Protein 9E2B (pdb70)

Organism: NCBI:txid1635258

Nearest PDB structures (foldseek):
  9e2b-assembly1_B  TM=1.003E+00  e=1.332E-58  Desulfonauticus sp. 38_4375
  5t0w-assembly4_D  TM=9.380E-01  e=1.691E-33  synthetic construct
  3k4u-assembly1_A  TM=9.313E-01  e=1.328E-29  Wolinella succinogenes
  6wup-assembly1_A  TM=8.929E-01  e=2.607E-25  synthetic construct
  5jos-assembly1_A  TM=6.135E-01  e=5.191E-28  synthetic construct

Secondary structure (DSSP, 8-state):
--HHHHHHHHT-HHHHHHHHTEEEEEE--BTTTBEE-TTS-EESHHHHHHHHHHHHHT-EEEEEE--GGGHHHHHHTTS-SEE-S-PBP-TTGGGTSEE-S-SEEE-EEEEEETTTTTT--SGGGG-STT-EEEEETTSHHHHHHHHH-TTSEEEEES-HHHHHHHHHTTSSSEEEEETTHHHHHHHH-TTTEE-SS-S-S--EEE--EE-SS-HHHHHHHHHHHHHHHHHTHHHHHHHHHHH--TTGGG--/--HHHHHHHHT-HHHHHHHHTEEEEEE--BTTTBEE-TTS-EESHHHHHHHHHHHHHT-EEEEEE--GGGHHHHHHTTS-SEE-S-PBP-TTGGGTSEE-S-SEEE-EEEEEETTTTTT--SGGGG-STT-EEEEETTSHHHHHHHHH-TTSEEEEESSHHHHHHHHHTTSSSEEEEETTHHHHHHHH-TTTEE-SS-S-S--EEE--EE-SS-HHHHHHHHHHHHHHHHHTHHHHHHHHHHH--TTGGG--/-HHHHTT--HHHHHHHTSHHHHHHHHTEEEEEE--BTTTBEE-TTS-EESHHHHHHHHHHHHHT-EEEEEE--GGGHHHHHHTTS-SEE-S-PBP-TTGGGTSEEPSPSEEE-EEEEEETTTTTT--SGGGG-STT-EEEEETTSHHHHHHHHH-TTSEEEEES-HHHHHHHHHTTSSSEEEEETTHHHHHHHHSTTTEE-SS-S-S--EEE--EE-SS-HHHHHHHHHHHHHHHHTTHHHHHHHHHHH--TTGGGT-/---HHHHHHHHTSHHHHHHHHTEEEEEE--BTTTBEE-TTS-EESHHHHHHHHHHHHHT-EEEEEE--GGGHHHHHHTTS-SEE-S-PBP-TTGGGTSEE-S-SEEE-EEEEEETTTTTT--SHHHH-STT-EEEEETTSHHHHHHHHH-TTSEEEEES-HHHHHHHHHTTSSSEEEEETTHHHHHHHH-TTTEE--S-S-S--EEE--EE-SS-HHHHHHHHHHHHHHHHHTHHHHHHHHHHH--TTGGGT-/-HHHHHHHHT-HHHHHHHHTEEEEEE--BTTTBEE-TTS-EESHHHHHHHHHHHHHTSEEEEEE--GGGHHHHHHTTS-SEE-S-PBP-TTGGGTSEEPSPSEEE-EEEEEETTTTTT--SGGGG-STT-EEEEETTSHHHHHHHHH-TTSEEEEES-HHHHHHHHHTTSSSEEEEETTHHHHHHHH-TTTEE-SS-S-S--EEE--EE-SS-HHHHHHHHHHHHHHHHTTHHHHHHHHHHH--TTGGGT-/--HHHHHHHHTSHHHHHHHHTEEEEEE--BTTTBEE-TTS-EESHHHHHHHHHHHHHTSEEEEEE--GGGHHHHHHTTS-SEE-S-PBP-TTGGGTSEE-S-SEEE-EEEEEETTTTTT--SSGGG-STT-EEEEETTSHHHHHHHHH-TTSEEEEESSHHHHHHHHHTTSSSEEEEETTHHHHHHHH-TTTEE-SS-S-S--EEE--EE-SS-HHHHHHHHHHHHHHHHHTHHHHHHHHHHH--TTGGG-

Solvent-accessible surface area: 63000 Å² total

InterPro domains:
  IPR001320 Ionotropic glutamate receptor, C-terminal [SM00079] (45-265)
  IPR001638 Solute-binding protein family 3/N-terminal domain of MltF [PF00497] (44-264)
  IPR001638 Solute-binding protein family 3/N-terminal domain of MltF [SM00062] (43-258)

Sequence (1517 aa):
GKEVREKLVEESTLETILKRGVLKVGMSTFVPWAMKDKEGQLIGFEIDVAKRLARDMGVKVQFVPTKWSGIIPALLTGKFDIIIGGMSIRRPDRNLKVNFSIPYDYSGMSLVANKKLAQGFSRLEDFNKSEVLIAARLGTTAAKAAEKYFPRAQLKLFDDEAQAIQELLNGRVHAVVASAPLPAFKALEYPEQLFLPISGTFTKEPIGFAIRKGDPDFLNYLNSWIRVVEAEGWLREKHHYWFETKNWEHLLKGKEVREKLVEESTLETILKRGVLKVGMSTFVPWAMKDKEGQLIGFEIDVAKRLARDMGVKVQFVPTKWSGIIPALLTGKFDIIIGGMSIRPDRNLKVNFSIPYDYSGMSLVANKKLAQGFSRLEDFNKSEVLIAARLGTTAAKAAEKYFPRAQLKLFDDEAQAIQELLNGRVHAVVASAPLPAFKALEYPEQLFLPISGTFTKEPIGFAIRKGDPDFLNYLNSWIRVVEAEGWLREKHHYWFETKNWEHLLKENLYFQGKEVREKLVEESTLETILKRGVLKVGMSTFVPWAMKDKEGQLIGFEIDVAKRLARDMGVKVQFVPTKWSGIIPALLTGKFDIIIGGMSIRPDRNLKVNFSIPYDYSGMSLLVANKKLAQGFSRLEDFNKSEVLIAARLGTTAAKAAEKYFPRAQLKLFDDEAQAIQELLNGRVHAVVASAPLPAFKALEYPEQLFLPISGTFTKEPIGFAIRKGDPDFLNYLNSWIRVVEAEGWLREKHHYWFETKNWEHLLKQGKEVREKLVEESTLETILKRGVLKVGMSTFVPWAMKDKEGQLIGFEIDVAKRLARDMGVKVQFVPTKWSGIIPALLTGKFDIIIGGMSIRRPDRNLKVNFSIPYDYSGMSLVANKKLAQGFSRLEDFNKSEVLIAARRLGTTAAKAAEKYFPRAQLKLFDDEAQAIQELLNGRVHAVVASAPLPAFKALEYPEQLFLPISGTFTKEPIGFAIRKGDPDFLNYLNSWIRVVEAEGWLREKHHYWFETKNWEHLLKKEVREKLVEESTLETILKRGVLKVGMSTFVPWAMKDKEGQLIGFEIDVAKRLARDMGVKVQFVPTKWSGIIPALLTGKFDIIIGGMSIRPDRNLKVNFSIPYDYSGMSLVANKKLAQGFSRLEDFNKSEVLIAARLGTTAAKAAEKYFPRAQLKLFDDEAQAIQELLNGRVHAVVASAPLPAFKALEYPEEQLFLPISGTFTKEPIGFAIRKGDPDFLNYLNSWIRVVEAEGWLREKHHYWFETKNWEHLLKGKEVREKLVEESTLETILKRGVLKVGMSTFVPWAMKDKEGQLIGFEIDVAKRLARDMGVKVQFVPTKWSGIIPALLTGKFDIIIGGMSIRPDRNLKVNFSIPYDYSGMSLVANKKLAQGFSRLEDFNKSEVLIAARLGTTAAKAAEKYFPRAQLKLFDDEAQAIQELLNGRVHAVVASAPLPAFKALEYPEQLFLPISGTFTKEPIGFAIRKGDPDFLNYLNSWIRVVEAEGWLREKHHYWFETKNWEHLL

Radius of gyration: 37.03 Å; Cα contacts (8 Å, |Δi|>4): 3063; chains: 6; bounding box: 83×86×112 Å

B-factor: mean 33.88, std 12.27, range [14.97, 98.12]

Structure (mmCIF, N/CA/C/O backbone):
data_9E2B
#
_entry.id   9E2B
#
_cell.length_a   74.507
_cell.length_b   74.593
_cell.length_c   92.348
_cell.angle_alpha   98.21
_cell.angle_beta   91.24
_cell.angle_gamma   119.84
#
_symmetry.space_group_name_H-M   'P 1'
#
loop_
_entity.id
_entity.type
_entity.pdbx_description
1 polymer 'ABC-type transporter, periplasmic subunit family 3'
2 non-polymer TRYPTOPHAN
3 non-polymer 1,2-ETHANEDIOL
4 non-polymer DI(HYDROXYETHYL)ETHER
5 non-polymer 'ACETATE ION'
6 non-polymer 'TETRAETHYLENE GLYCOL'
7 water water
#
loop_
_atom_site.group_PDB
_atom_site.id
_atom_site.type_symbol
_atom_site.label_atom_id
_atom_site.label_alt_id
_atom_site.label_comp_id
_atom_site.label_asym_id
_atom_site.label_entity_id
_atom_site.label_seq_id
_atom_site.pdbx_PDB_ins_code
_atom_site.Cartn_x
_atom_site.Cartn_y
_atom_site.Cartn_z
_atom_site.occupancy
_atom_site.B_iso_or_equiv
_atom_site.auth_seq_id
_atom_site.auth_comp_id
_atom_site.auth_asym_id
_atom_site.auth_atom_id
_atom_site.pdbx_PDB_model_num
ATOM 1 N N . GLY A 1 19 ? 18.466 -28.106 -28.584 1.00 69.86 22 GLY A N 1
ATOM 2 C CA . GLY A 1 19 ? 18.059 -28.873 -27.423 1.00 66.83 22 GLY A CA 1
ATOM 3 C C . GLY A 1 19 ? 17.956 -28.055 -26.149 1.00 63.03 22 GLY A C 1
ATOM 4 O O . GLY A 1 19 ? 17.555 -28.573 -25.109 1.00 64.24 22 GLY A O 1
ATOM 5 N N . LYS A 1 20 ? 18.318 -26.770 -26.228 1.00 58.20 23 LYS A N 1
ATOM 6 C CA . LYS A 1 20 ? 18.271 -25.892 -25.063 1.00 58.23 23 LYS A CA 1
ATOM 7 C C . LYS A 1 20 ? 17.819 -24.474 -25.397 1.00 49.87 23 LYS A C 1
ATOM 8 O O . LYS A 1 20 ? 17.832 -23.614 -24.503 1.00 39.80 23 LYS A O 1
ATOM 14 N N . GLU A 1 21 ? 17.402 -24.208 -26.638 1.00 45.88 24 GLU A N 1
ATOM 15 C CA . GLU A 1 21 ? 17.226 -22.832 -27.092 1.00 45.46 24 GLU A CA 1
ATOM 16 C C . GLU A 1 21 ? 16.102 -22.133 -26.333 1.00 41.92 24 GLU A C 1
ATOM 17 O O . GLU A 1 21 ? 16.278 -21.009 -25.847 1.00 36.96 24 GLU A O 1
ATOM 23 N N . VAL A 1 22 ? 14.940 -22.784 -26.209 1.00 38.13 25 VAL A N 1
ATOM 24 C CA . VAL A 1 22 ? 13.790 -22.133 -25.586 1.00 38.05 25 VAL A CA 1
ATOM 25 C C . VAL A 1 22 ? 14.123 -21.730 -24.154 1.00 34.50 25 VAL A C 1
ATOM 26 O O . VAL A 1 22 ? 13.874 -20.593 -23.735 1.00 31.77 25 VAL A O 1
ATOM 30 N N . ARG A 1 23 ? 14.723 -22.648 -23.393 1.00 32.46 26 ARG A N 1
ATOM 31 C CA . ARG A 1 23 ? 15.052 -22.359 -22.000 1.00 30.22 26 ARG A CA 1
ATOM 32 C C . ARG A 1 23 ? 16.025 -21.190 -21.891 1.00 29.98 26 ARG A C 1
ATOM 33 O O . ARG A 1 23 ? 15.827 -20.279 -21.076 1.00 29.32 26 ARG A O 1
ATOM 41 N N . GLU A 1 24 ? 17.088 -21.200 -22.701 1.00 32.06 27 GLU A N 1
ATOM 42 C CA . GLU A 1 24 ? 18.055 -20.107 -22.655 1.00 31.86 27 GLU A CA 1
ATOM 43 C C . GLU A 1 24 ? 17.402 -18.778 -23.008 1.00 33.40 27 GLU A C 1
ATOM 44 O O . GLU A 1 24 ? 17.761 -17.735 -22.451 1.00 29.87 27 GLU A O 1
ATOM 50 N N . LYS A 1 25 ? 16.437 -18.794 -23.927 1.00 31.71 28 LYS A N 1
ATOM 51 C CA . LYS A 1 25 ? 15.836 -17.539 -24.363 1.00 30.40 28 LYS A CA 1
ATOM 52 C C . LYS A 1 25 ? 14.935 -16.969 -23.266 1.00 34.00 28 LYS A C 1
ATOM 53 O O . LYS A 1 25 ? 14.869 -15.748 -23.077 1.00 33.38 28 LYS A O 1
ATOM 59 N N . LEU A 1 26 ? 14.240 -17.848 -22.530 1.00 28.41 29 LEU A N 1
ATOM 60 C CA . LEU A 1 26 ? 13.441 -17.423 -21.377 1.00 28.18 29 LEU A CA 1
ATOM 61 C C . LEU A 1 26 ? 14.302 -16.747 -20.318 1.00 25.72 29 LEU A C 1
ATOM 62 O O . LEU A 1 26 ? 13.896 -15.738 -19.728 1.00 25.14 29 LEU A O 1
ATOM 67 N N . VAL A 1 27 ? 15.465 -17.329 -20.019 1.00 25.04 30 VAL A N 1
ATOM 68 C CA . VAL A 1 27 ? 16.378 -16.728 -19.051 1.00 27.16 30 VAL A CA 1
ATOM 69 C C . VAL A 1 27 ? 16.785 -15.330 -19.502 1.00 26.90 30 VAL A C 1
ATOM 70 O O . VAL A 1 27 ? 16.749 -14.365 -18.722 1.00 29.53 30 VAL A O 1
ATOM 74 N N . GLU A 1 28 ? 17.177 -15.204 -20.776 1.00 25.32 31 GLU A N 1
ATOM 75 C CA . GLU A 1 28 ? 17.656 -13.931 -21.305 1.00 28.85 31 GLU A CA 1
ATOM 76 C C . GLU A 1 28 ? 16.582 -12.858 -21.249 1.00 30.99 31 GLU A C 1
ATOM 77 O O . GLU A 1 28 ? 16.895 -11.676 -21.064 1.00 31.28 31 GLU A O 1
ATOM 83 N N . GLU A 1 29 ? 15.321 -13.241 -21.423 1.00 25.74 32 GLU A N 1
ATOM 84 C CA . GLU A 1 29 ? 14.237 -12.277 -21.529 1.00 29.15 32 GLU A CA 1
ATOM 85 C C . GLU A 1 29 ? 13.639 -11.903 -20.183 1.00 27.27 32 GLU A C 1
ATOM 86 O O . GLU A 1 29 ? 12.657 -11.156 -20.146 1.00 27.45 32 GLU A O 1
ATOM 92 N N . SER A 1 30 ? 14.198 -12.400 -19.085 1.00 22.61 33 SER A N 1
ATOM 93 C CA . SER A 1 30 ? 13.695 -12.029 -17.771 1.00 26.90 33 SER A CA 1
ATOM 94 C C . SER A 1 30 ? 13.887 -10.536 -17.534 1.00 24.45 33 SER A C 1
ATOM 95 O O . SER A 1 30 ? 14.884 -9.945 -17.955 1.00 26.92 33 SER A O 1
ATOM 98 N N . THR A 1 31 ? 12.909 -9.921 -16.868 1.00 23.86 34 THR A N 1
ATOM 99 C CA . THR A 1 31 ? 13.070 -8.531 -16.464 1.00 27.61 34 THR A CA 1
ATOM 100 C C . THR A 1 31 ? 14.212 -8.376 -15.465 1.00 25.23 34 THR A C 1
ATOM 101 O O . THR A 1 31 ? 14.805 -7.300 -15.377 1.00 23.33 34 THR A O 1
ATOM 105 N N . LEU A 1 32 ? 14.573 -9.437 -14.736 1.00 24.14 35 LEU A N 1
ATOM 106 C CA . LEU A 1 32 ? 15.765 -9.351 -13.900 1.00 23.75 35 LEU A CA 1
ATOM 107 C C . LEU A 1 32 ? 16.998 -9.035 -14.741 1.00 23.95 35 LEU A C 1
ATOM 108 O O . LEU A 1 32 ? 17.863 -8.255 -14.324 1.00 23.56 35 LEU A O 1
ATOM 113 N N . GLU A 1 33 ? 17.084 -9.602 -15.947 1.00 21.75 36 GLU A N 1
ATOM 114 C CA . GLU A 1 33 ? 18.235 -9.318 -16.793 1.00 29.01 36 GLU A CA 1
ATOM 115 C C . GLU A 1 33 ? 18.156 -7.914 -17.383 1.00 29.25 36 GLU A C 1
ATOM 116 O O . GLU A 1 33 ? 19.190 -7.261 -17.560 1.00 27.19 36 GLU A O 1
ATOM 122 N N . THR A 1 34 ? 16.946 -7.440 -17.692 1.00 25.33 37 THR A N 1
ATOM 123 C CA . THR A 1 34 ? 16.763 -6.046 -18.103 1.00 27.12 37 THR A CA 1
ATOM 124 C C . THR A 1 34 ? 17.285 -5.085 -17.038 1.00 28.71 37 THR A C 1
ATOM 125 O O . THR A 1 34 ? 17.990 -4.114 -17.349 1.00 28.20 37 THR A O 1
ATOM 129 N N . ILE A 1 35 ? 16.949 -5.344 -15.773 1.00 25.17 38 ILE A N 1
ATOM 130 C CA . ILE A 1 35 ? 17.398 -4.484 -14.679 1.00 27.66 38 ILE A CA 1
ATOM 131 C C . ILE A 1 35 ? 18.917 -4.506 -14.571 1.00 29.82 38 ILE A C 1
ATOM 132 O O . ILE A 1 35 ? 19.566 -3.458 -14.451 1.00 27.91 38 ILE A O 1
ATOM 137 N N . LEU A 1 36 ? 19.503 -5.706 -14.595 1.00 22.66 39 LEU A N 1
ATOM 138 C CA . LEU A 1 36 ? 20.946 -5.831 -14.417 1.00 31.56 39 LEU A CA 1
ATOM 139 C C . LEU A 1 36 ? 21.702 -5.142 -15.546 1.00 30.02 39 LEU A C 1
ATOM 140 O O . LEU A 1 36 ? 22.741 -4.512 -15.313 1.00 30.68 39 LEU A O 1
ATOM 145 N N . LYS A 1 37 ? 21.184 -5.231 -16.774 1.00 30.24 40 LYS A N 1
ATOM 146 C CA . LYS A 1 37 ? 21.844 -4.566 -17.892 1.00 32.26 40 LYS A CA 1
ATOM 147 C C . LYS A 1 37 ? 21.719 -3.051 -17.781 1.00 33.90 40 LYS A C 1
ATOM 148 O O . LYS A 1 37 ? 22.677 -2.324 -18.068 1.00 29.29 40 LYS A O 1
ATOM 154 N N . ARG A 1 38 ? 20.545 -2.560 -17.369 1.00 32.62 41 ARG A N 1
ATOM 155 C CA . ARG A 1 38 ? 20.355 -1.121 -17.195 1.00 30.52 41 ARG A CA 1
ATOM 156 C C . ARG A 1 38 ? 21.192 -0.571 -16.046 1.00 30.33 41 ARG A C 1
ATOM 157 O O . ARG A 1 38 ? 21.599 0.594 -16.083 1.00 30.75 41 ARG A O 1
ATOM 165 N N . GLY A 1 39 ? 21.439 -1.375 -15.015 1.00 32.33 42 GLY A N 1
ATOM 166 C CA . GLY A 1 39 ? 22.084 -0.896 -13.809 1.00 27.18 42 GLY A CA 1
ATOM 167 C C . GLY A 1 39 ? 21.177 -0.176 -12.833 1.00 27.02 42 GLY A C 1
ATOM 168 O O . GLY A 1 39 ? 21.675 0.413 -11.865 1.00 27.15 42 GLY A O 1
ATOM 169 N N . VAL A 1 40 ? 19.865 -0.183 -13.062 1.00 25.35 43 VAL A N 1
ATOM 170 C CA . VAL A 1 40 ? 18.924 0.590 -12.251 1.00 24.38 43 VAL A CA 1
ATOM 171 C C . VAL A 1 40 ? 17.619 -0.189 -12.160 1.00 27.94 43 VAL A C 1
ATOM 172 O O . VAL A 1 40 ? 17.088 -0.646 -13.177 1.00 25.28 43 VAL A O 1
ATOM 176 N N . LEU A 1 41 ? 17.106 -0.334 -10.942 1.00 22.61 44 LEU A N 1
ATOM 177 C CA . LEU A 1 41 ? 15.777 -0.891 -10.697 1.00 22.72 44 LEU A CA 1
ATOM 178 C C . LEU A 1 41 ? 14.755 0.239 -10.706 1.00 23.61 44 LEU A C 1
ATOM 179 O O . LEU A 1 41 ? 14.866 1.174 -9.906 1.00 21.22 44 LEU A O 1
ATOM 184 N N . LYS A 1 42 ? 13.767 0.156 -11.598 1.00 21.31 45 LYS A N 1
ATOM 185 C CA . LYS A 1 42 ? 12.712 1.167 -11.692 1.00 21.89 45 LYS A CA 1
ATOM 186 C C . LYS A 1 42 ? 11.471 0.673 -10.955 1.00 24.36 45 LYS A C 1
ATOM 187 O O . LYS A 1 42 ? 10.947 -0.408 -11.266 1.00 23.90 45 LYS A O 1
ATOM 193 N N . VAL A 1 43 ? 11.008 1.464 -9.984 1.00 21.45 46 VAL A N 1
ATOM 194 C CA . VAL A 1 43 ? 10.014 1.038 -8.994 1.00 22.78 46 VAL A CA 1
ATOM 195 C C . VAL A 1 43 ? 8.796 1.947 -9.074 1.00 24.33 46 VAL A C 1
ATOM 196 O O . VAL A 1 43 ? 8.903 3.152 -8.811 1.00 23.32 46 VAL A O 1
ATOM 200 N N . GLY A 1 44 ? 7.653 1.335 -9.373 1.00 23.34 47 GLY A N 1
ATOM 201 C CA . GLY A 1 44 ? 6.383 2.072 -9.349 1.00 19.65 47 GLY A CA 1
ATOM 202 C C . GLY A 1 44 ? 5.754 2.073 -7.965 1.00 25.16 47 GLY A C 1
ATOM 203 O O . GLY A 1 44 ? 5.754 1.026 -7.296 1.00 21.22 47 GLY A O 1
ATOM 204 N N . MET A 1 45 ? 5.262 3.232 -7.548 1.00 20.65 48 MET A N 1
ATOM 205 C CA . MET A 1 45 ? 4.610 3.355 -6.227 1.00 24.71 48 MET A CA 1
ATOM 206 C C . MET A 1 45 ? 3.648 4.553 -6.209 1.00 25.44 48 MET A C 1
ATOM 207 O O . MET A 1 45 ? 3.583 5.275 -7.197 1.00 25.72 48 MET A O 1
ATOM 212 N N . SER A 1 46 ? 2.927 4.713 -5.110 1.00 18.71 49 SER A N 1
ATOM 213 C CA . SER A 1 46 ? 1.970 5.831 -4.956 1.00 22.53 49 SER A CA 1
ATOM 214 C C . SER A 1 46 ? 2.011 6.315 -3.499 1.00 25.14 49 SER A C 1
ATOM 215 O O . SER A 1 46 ? 2.579 5.613 -2.669 1.00 21.97 49 SER A O 1
ATOM 218 N N . THR A 1 47 ? 1.437 7.479 -3.204 1.00 21.61 50 THR A N 1
ATOM 219 C CA . THR A 1 47 ? 1.529 8.062 -1.863 1.00 22.75 50 THR A CA 1
ATOM 220 C C . THR A 1 47 ? 0.473 7.489 -0.918 1.00 21.14 50 THR A C 1
ATOM 221 O O . THR A 1 47 ? -0.731 7.688 -1.123 1.00 22.60 50 THR A O 1
ATOM 225 N N . PHE A 1 48 ? 0.939 6.792 0.122 1.00 22.95 51 PHE A N 1
ATOM 226 C CA . PHE A 1 48 ? 0.149 6.333 1.269 1.00 22.09 51 PHE A CA 1
ATOM 227 C C . PHE A 1 48 ? 1.025 6.536 2.496 1.00 23.58 51 PHE A C 1
ATOM 228 O O . PHE A 1 48 ? 2.104 5.942 2.568 1.00 19.22 51 PHE A O 1
ATOM 236 N N . VAL A 1 49 ? 0.573 7.320 3.473 1.00 21.09 52 VAL A N 1
ATOM 237 C CA . VAL A 1 49 ? 1.412 7.555 4.655 1.00 20.23 52 VAL A CA 1
ATOM 238 C C . VAL A 1 49 ? 1.130 6.485 5.707 1.00 23.00 52 VAL A C 1
ATOM 239 O O . VAL A 1 49 ? -0.037 6.277 6.064 1.00 21.19 52 VAL A O 1
ATOM 243 N N . PRO A 1 50 ? 2.152 5.795 6.261 1.00 20.43 53 PRO A N 1
ATOM 244 C CA . PRO A 1 50 ? 3.593 5.940 6.044 1.00 20.72 53 PRO A CA 1
ATOM 245 C C . PRO A 1 50 ? 4.202 4.830 5.177 1.00 21.15 53 PRO A C 1
ATOM 246 O O . PRO A 1 50 ? 5.332 4.422 5.438 1.00 20.52 53 PRO A O 1
ATOM 250 N N . TRP A 1 51 ? 3.475 4.323 4.174 1.00 20.32 54 TRP A N 1
ATOM 251 C CA . TRP A 1 51 ? 4.054 3.378 3.215 1.00 21.20 54 TRP A CA 1
ATOM 252 C C . TRP A 1 51 ? 5.056 4.070 2.287 1.00 20.77 54 TRP A C 1
ATOM 253 O O . TRP A 1 51 ? 6.188 3.602 2.115 1.00 20.40 54 TRP A O 1
ATOM 264 N N . ALA A 1 52 ? 4.637 5.189 1.704 1.00 19.90 55 ALA A N 1
ATOM 265 C CA . ALA A 1 52 ? 5.495 5.947 0.769 1.00 19.50 55 ALA A CA 1
ATOM 266 C C . ALA A 1 52 ? 5.012 7.398 0.702 1.00 21.97 55 ALA A C 1
ATOM 267 O O . ALA A 1 52 ? 3.825 7.611 0.452 1.00 23.53 55 ALA A O 1
ATOM 269 N N . MET A 1 53 ? 5.926 8.338 0.915 1.00 21.30 56 MET A N 1
ATOM 270 C CA . MET A 1 53 ? 5.536 9.767 0.913 1.00 21.05 56 MET A CA 1
ATOM 271 C C . MET A 1 53 ? 6.768 10.669 0.775 1.00 20.38 56 MET A C 1
ATOM 272 O O . MET A 1 53 ? 7.854 10.256 1.188 1.00 21.31 56 MET A O 1
ATOM 277 N N . LYS A 1 54 ? 6.569 11.849 0.193 1.00 21.86 57 LYS A N 1
ATOM 278 C CA . LYS A 1 54 ? 7.668 12.834 0.065 1.00 25.85 57 LYS A CA 1
ATOM 279 C C . LYS A 1 54 ? 7.776 13.604 1.379 1.00 30.11 57 LYS A C 1
ATOM 280 O O . LYS A 1 54 ? 6.757 14.094 1.863 1.00 28.70 57 LYS A O 1
ATOM 286 N N . ASP A 1 55 ? 8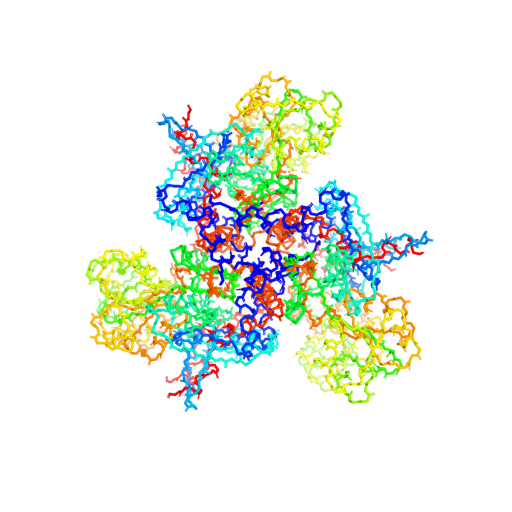.995 13.712 1.891 1.00 24.29 58 ASP A N 1
ATOM 287 C CA . ASP A 1 55 ? 9.212 14.399 3.178 1.00 26.09 58 ASP A CA 1
ATOM 288 C C . ASP A 1 55 ? 9.541 15.877 2.932 1.00 26.58 58 ASP A C 1
ATOM 289 O O . ASP A 1 55 ? 9.520 16.304 1.788 1.00 24.70 58 ASP A O 1
ATOM 294 N N . LYS A 1 56 ? 9.884 16.589 3.990 1.00 26.27 59 LYS A N 1
ATOM 295 C CA . LYS A 1 56 ? 10.163 18.044 3.903 1.00 26.08 59 LYS A CA 1
ATOM 296 C C . LYS A 1 56 ? 11.387 18.332 3.021 1.00 33.01 59 LYS A C 1
ATOM 297 O O . LYS A 1 56 ? 11.428 19.412 2.431 1.00 30.01 59 LYS A O 1
ATOM 303 N N . GLU A 1 57 ? 12.357 17.418 2.967 1.00 24.64 60 GLU A N 1
ATOM 304 C CA . GLU A 1 57 ? 13.550 17.596 2.102 1.00 27.65 60 GLU A CA 1
ATOM 305 C C . GLU A 1 57 ? 13.203 17.261 0.652 1.00 27.75 60 GLU A C 1
ATOM 306 O O . GLU A 1 57 ? 14.078 17.399 -0.191 1.00 32.22 60 GLU A O 1
ATOM 312 N N . GLY A 1 58 ? 11.968 16.844 0.392 1.00 26.58 61 GLY A N 1
ATOM 313 C CA . GLY A 1 58 ? 11.532 16.541 -0.979 1.00 31.11 61 GLY A CA 1
ATOM 314 C C . GLY A 1 58 ? 11.913 15.146 -1.434 1.00 28.14 61 GLY A C 1
ATOM 315 O O . GLY A 1 58 ? 11.789 14.865 -2.628 1.00 27.50 61 GLY A O 1
ATOM 316 N N . GLN A 1 59 ? 12.361 14.312 -0.499 1.00 25.92 62 GLN A N 1
ATOM 317 C CA . GLN A 1 59 ? 12.725 12.946 -0.849 1.00 25.27 62 GLN A CA 1
ATOM 318 C C . GLN A 1 59 ? 11.644 11.970 -0.406 1.00 26.75 62 GLN A C 1
ATOM 319 O O . GLN A 1 59 ? 10.962 12.181 0.601 1.00 23.04 62 GLN A O 1
ATOM 325 N N . LEU A 1 60 ? 11.518 10.878 -1.155 1.00 23.59 63 LEU A N 1
ATOM 326 C CA . LEU A 1 60 ? 10.593 9.817 -0.780 1.00 25.33 63 LEU A CA 1
ATOM 327 C C . LEU A 1 60 ? 11.132 9.041 0.415 1.00 21.92 63 LEU A C 1
ATOM 328 O O . LEU A 1 60 ? 12.320 8.703 0.470 1.00 25.01 63 LEU A O 1
ATOM 333 N N . ILE A 1 61 ? 10.256 8.775 1.379 1.00 19.31 64 ILE A N 1
ATOM 334 C CA . ILE A 1 61 ? 10.549 7.933 2.537 1.00 19.08 64 ILE A CA 1
ATOM 335 C C . ILE A 1 61 ? 9.347 7.018 2.760 1.00 20.59 64 ILE A C 1
ATOM 336 O O . ILE A 1 61 ? 8.284 7.196 2.162 1.00 19.23 64 ILE A O 1
ATOM 341 N N . GLY A 1 62 ? 9.520 6.027 3.629 1.00 19.95 65 GLY A N 1
ATOM 342 C CA . GLY A 1 62 ? 8.440 5.147 4.036 1.00 18.78 65 GLY A CA 1
ATOM 343 C C . GLY A 1 62 ? 8.864 3.686 4.000 1.00 18.54 65 GLY A C 1
ATOM 344 O O . GLY A 1 62 ? 9.929 3.330 3.514 1.00 18.01 65 GLY A O 1
ATOM 345 N N . PHE A 1 63 ? 7.991 2.839 4.549 1.00 18.76 66 PHE A N 1
ATOM 346 C CA . PHE A 1 63 ? 8.264 1.399 4.591 1.00 18.51 66 PHE A CA 1
ATOM 347 C C . PHE A 1 63 ? 8.564 0.838 3.194 1.00 21.07 66 PHE A C 1
ATOM 348 O O . PHE A 1 63 ? 9.544 0.103 2.995 1.00 19.19 66 PHE A O 1
ATOM 356 N N . GLU A 1 64 ? 7.721 1.171 2.213 1.00 19.85 67 GLU A N 1
ATOM 357 C CA . GLU A 1 64 ? 7.889 0.635 0.864 1.00 20.97 67 GLU A CA 1
ATOM 358 C C . GLU A 1 64 ? 9.147 1.177 0.203 1.00 24.92 67 GLU A C 1
ATOM 359 O O . GLU A 1 64 ? 9.759 0.495 -0.632 1.00 19.34 67 GLU A O 1
ATOM 365 N N . ILE A 1 65 ? 9.547 2.395 0.570 1.00 20.57 68 ILE A N 1
ATOM 366 C CA . ILE A 1 65 ? 10.778 2.967 0.048 1.00 17.77 68 ILE A CA 1
ATOM 367 C C . ILE A 1 65 ? 11.989 2.251 0.638 1.00 18.69 68 ILE A C 1
ATOM 368 O O . ILE A 1 65 ? 12.973 1.996 -0.064 1.00 20.55 68 ILE A O 1
ATOM 373 N N . ASP A 1 66 ? 11.943 1.924 1.935 1.00 16.93 69 ASP A N 1
ATOM 374 C CA . ASP A 1 66 ? 13.043 1.190 2.554 1.00 18.11 69 ASP A CA 1
ATOM 375 C C . ASP A 1 66 ? 13.181 -0.202 1.945 1.00 18.59 69 ASP A C 1
ATOM 376 O O . ASP A 1 66 ? 14.298 -0.681 1.716 1.00 18.70 69 ASP A O 1
ATOM 381 N N . VAL A 1 67 ? 12.052 -0.864 1.692 1.00 20.03 70 VAL A N 1
ATOM 382 C CA . VAL A 1 67 ? 12.075 -2.193 1.071 1.00 18.77 70 VAL A CA 1
ATOM 383 C C . VAL A 1 67 ? 12.706 -2.118 -0.311 1.00 20.98 70 VAL A C 1
ATOM 384 O O . VAL A 1 67 ? 13.607 -2.901 -0.649 1.00 19.51 70 VAL A O 1
ATOM 388 N N . ALA A 1 68 ? 12.244 -1.169 -1.132 1.00 15.90 71 ALA A N 1
ATOM 389 C CA . ALA A 1 68 ? 12.760 -1.058 -2.493 1.00 18.79 71 ALA A CA 1
ATOM 390 C C . ALA A 1 68 ? 14.238 -0.686 -2.505 1.00 20.00 71 ALA A C 1
ATOM 391 O O . ALA A 1 68 ? 15.003 -1.223 -3.315 1.00 18.26 71 ALA A O 1
ATOM 393 N N . LYS A 1 69 ? 14.659 0.236 -1.624 1.00 18.67 72 LYS A N 1
ATOM 394 C CA . LYS A 1 69 ? 16.060 0.652 -1.596 1.00 22.09 72 LYS A CA 1
ATOM 395 C C . LYS A 1 69 ? 16.973 -0.499 -1.193 1.00 20.19 72 LYS A C 1
ATOM 396 O O . LYS A 1 69 ? 18.076 -0.642 -1.736 1.00 21.97 72 LYS A O 1
ATOM 402 N N . ARG A 1 70 ? 16.544 -1.328 -0.236 1.00 19.29 73 ARG A N 1
ATOM 403 C CA . ARG A 1 70 ? 17.390 -2.456 0.137 1.00 19.91 73 ARG A CA 1
ATOM 404 C C . ARG A 1 70 ? 17.446 -3.496 -0.977 1.00 19.30 73 ARG A C 1
ATOM 405 O O . ARG A 1 70 ? 18.517 -4.047 -1.262 1.00 20.66 73 ARG A O 1
ATOM 413 N N . LEU A 1 71 ? 16.299 -3.802 -1.594 1.00 18.61 74 LEU A N 1
ATOM 414 C CA . LEU A 1 71 ? 16.299 -4.756 -2.702 1.00 22.96 74 LEU A CA 1
ATOM 415 C C . LEU A 1 71 ? 17.266 -4.315 -3.795 1.00 24.32 74 LEU A C 1
ATOM 416 O O . LEU A 1 71 ? 18.097 -5.100 -4.259 1.00 19.43 74 LEU A O 1
ATOM 421 N N . ALA A 1 72 ? 17.187 -3.048 -4.203 1.00 21.41 75 ALA A N 1
ATOM 422 C CA . ALA A 1 72 ? 18.105 -2.541 -5.221 1.00 22.51 75 ALA A CA 1
ATOM 423 C C . ALA A 1 72 ? 19.560 -2.709 -4.787 1.00 23.56 75 ALA A C 1
ATOM 424 O O . ALA A 1 72 ? 20.405 -3.168 -5.566 1.00 22.80 75 ALA A O 1
ATOM 426 N N . ARG A 1 73 ? 19.867 -2.344 -3.538 1.00 21.75 76 ARG A N 1
ATOM 427 C CA . ARG A 1 73 ? 21.233 -2.456 -3.035 1.00 26.09 76 ARG A CA 1
ATOM 428 C C . ARG A 1 73 ? 21.713 -3.904 -3.046 1.00 24.70 76 ARG A C 1
ATOM 429 O O . ARG A 1 73 ? 22.847 -4.193 -3.453 1.00 21.86 76 ARG A O 1
ATOM 437 N N . ASP A 1 74 ? 20.867 -4.826 -2.580 1.00 22.01 77 ASP A N 1
ATOM 438 C CA . ASP A 1 74 ? 21.234 -6.239 -2.554 1.00 24.48 77 ASP A CA 1
ATOM 439 C C . ASP A 1 74 ? 21.355 -6.829 -3.959 1.00 20.61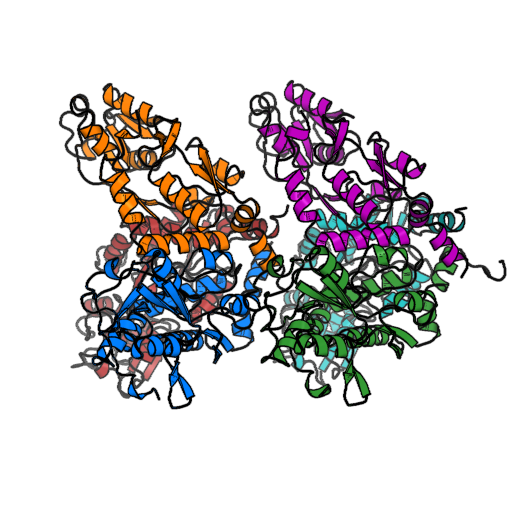 77 ASP A C 1
ATOM 440 O O . ASP A 1 74 ? 22.071 -7.821 -4.149 1.00 24.85 77 ASP A O 1
ATOM 445 N N . MET A 1 75 ? 20.635 -6.279 -4.945 1.00 18.63 78 MET A N 1
ATOM 446 C CA . MET A 1 75 ? 20.850 -6.670 -6.339 1.00 26.07 78 MET A CA 1
ATOM 447 C C . MET A 1 75 ? 22.079 -6.039 -6.966 1.00 26.15 78 MET A C 1
ATOM 448 O O . MET A 1 75 ? 22.476 -6.471 -8.056 1.00 30.04 78 MET A O 1
ATOM 453 N N . GLY A 1 76 ? 22.681 -5.041 -6.322 1.00 20.88 79 GLY A N 1
ATOM 454 C CA . GLY A 1 76 ? 23.819 -4.354 -6.900 1.00 22.97 79 GLY A CA 1
ATOM 455 C C . GLY A 1 76 ? 23.486 -3.307 -7.940 1.00 27.86 79 GLY A C 1
ATOM 456 O O . GLY A 1 76 ? 24.324 -3.020 -8.806 1.00 26.76 79 GLY A O 1
ATOM 457 N N . VAL A 1 77 ? 22.293 -2.704 -7.879 1.00 27.85 80 VAL A N 1
ATOM 458 C CA . VAL A 1 77 ? 21.898 -1.679 -8.838 1.00 22.46 80 VAL A CA 1
ATOM 459 C C . VAL A 1 77 ? 21.441 -0.423 -8.098 1.00 26.88 80 VAL A C 1
ATOM 460 O O . VAL A 1 77 ? 21.214 -0.423 -6.886 1.00 24.43 80 VAL A O 1
ATOM 464 N N . LYS A 1 78 ? 21.337 0.668 -8.851 1.00 23.91 81 LYS A N 1
ATOM 465 C CA . LYS A 1 78 ? 20.697 1.870 -8.351 1.00 22.77 81 LYS A CA 1
ATOM 466 C C . LYS A 1 78 ? 19.184 1.689 -8.370 1.00 25.16 81 LYS A C 1
ATOM 467 O O . LYS A 1 78 ? 18.651 0.776 -9.007 1.00 26.81 81 LYS A O 1
ATOM 473 N N . VAL A 1 79 ? 18.484 2.581 -7.674 1.00 24.52 82 VAL A N 1
ATOM 474 C CA . VAL A 1 79 ? 17.026 2.567 -7.647 1.00 23.15 82 VAL A CA 1
ATOM 475 C C . VAL A 1 79 ? 16.512 3.881 -8.220 1.00 28.05 82 VAL A C 1
ATOM 476 O O . VAL A 1 79 ? 17.118 4.939 -8.019 1.00 25.99 82 VAL A O 1
ATOM 480 N N . GLN A 1 80 ? 15.403 3.800 -8.953 1.00 25.99 83 GLN A N 1
ATOM 481 C CA . GLN A 1 80 ? 14.702 4.967 -9.475 1.00 26.84 83 GLN A CA 1
ATOM 482 C C . GLN A 1 80 ? 13.214 4.788 -9.223 1.00 27.87 83 GLN A C 1
ATOM 483 O O . GLN A 1 80 ? 12.616 3.821 -9.702 1.00 25.69 83 GLN A O 1
ATOM 489 N N . PHE A 1 81 ? 12.618 5.721 -8.486 1.00 27.46 84 PHE A N 1
ATOM 490 C CA . PHE A 1 81 ? 11.199 5.657 -8.173 1.00 22.87 84 PHE A CA 1
ATOM 491 C C . PHE A 1 81 ? 10.380 6.374 -9.234 1.00 24.52 84 PHE A C 1
ATOM 492 O O . PHE A 1 81 ? 10.765 7.443 -9.722 1.00 24.95 84 PHE A O 1
ATOM 500 N N . VAL A 1 82 ? 9.261 5.758 -9.608 1.00 22.87 85 VAL A N 1
ATOM 501 C CA . VAL A 1 82 ? 8.362 6.308 -10.618 1.00 27.09 85 VAL A CA 1
ATOM 502 C C . VAL A 1 82 ? 7.000 6.510 -9.971 1.00 25.71 85 VAL A C 1
ATOM 503 O O . VAL A 1 82 ? 6.115 5.654 -10.116 1.00 21.66 85 VAL A O 1
ATOM 507 N N . PRO A 1 83 ? 6.793 7.604 -9.240 1.00 26.35 86 PRO A N 1
ATOM 508 C CA . PRO A 1 83 ? 5.477 7.840 -8.630 1.00 24.21 86 PRO A CA 1
ATOM 509 C C . PRO A 1 83 ? 4.388 7.843 -9.690 1.00 31.21 86 PRO A C 1
ATOM 510 O O . PRO A 1 83 ? 4.515 8.488 -10.736 1.00 24.51 86 PRO A O 1
ATOM 514 N N . THR A 1 84 ? 3.317 7.102 -9.416 1.00 23.31 87 THR A N 1
ATOM 515 C CA . THR A 1 84 ? 2.259 6.867 -10.382 1.00 25.47 87 THR A CA 1
ATOM 516 C C . THR A 1 84 ? 0.924 7.008 -9.674 1.00 31.03 87 THR A C 1
ATOM 517 O O . THR A 1 84 ? 0.820 6.759 -8.471 1.00 27.78 87 THR A O 1
ATOM 521 N N . LYS A 1 85 ? -0.089 7.428 -10.428 1.00 27.41 88 LYS A N 1
ATOM 522 C CA . LYS A 1 85 ? -1.455 7.468 -9.861 1.00 27.61 88 LYS A CA 1
ATOM 523 C C . LYS A 1 85 ? -1.853 6.027 -9.560 1.00 26.28 88 LYS A C 1
ATOM 524 O O . LYS A 1 85 ? -1.773 5.208 -10.459 1.00 26.59 88 LYS A O 1
ATOM 530 N N . TRP A 1 86 ? -2.300 5.764 -8.341 1.00 25.30 89 TRP A N 1
ATOM 531 C CA . TRP A 1 86 ? -2.581 4.372 -7.949 1.00 23.13 89 TRP A CA 1
ATOM 532 C C . TRP A 1 86 ? -3.566 3.698 -8.897 1.00 23.87 89 TRP A C 1
ATOM 533 O O . TRP A 1 86 ? -3.372 2.537 -9.277 1.00 27.10 89 TRP A O 1
ATOM 544 N N . SER A 1 87 ? -4.646 4.393 -9.277 1.00 23.15 90 SER A N 1
ATOM 545 C CA . SER A 1 87 ? -5.626 3.759 -10.151 1.00 26.06 90 SER A CA 1
ATOM 546 C C . SER A 1 87 ? -5.028 3.345 -11.490 1.00 29.08 90 SER A C 1
ATOM 547 O O . SER A 1 87 ? -5.621 2.518 -12.188 1.00 28.35 90 SER A O 1
ATOM 550 N N . GLY A 1 88 ? -3.876 3.894 -11.867 1.00 27.66 91 GLY A N 1
ATOM 551 C CA . GLY A 1 88 ? -3.247 3.511 -13.116 1.00 27.47 91 GLY A CA 1
ATOM 552 C C . GLY A 1 88 ? -1.917 2.806 -12.929 1.00 25.93 91 GLY A C 1
ATOM 553 O O . GLY A 1 88 ? -1.101 2.765 -13.850 1.00 26.62 91 GLY A O 1
ATOM 554 N N . ILE A 1 89 ? -1.678 2.239 -11.748 1.00 25.12 92 ILE A N 1
ATOM 555 C CA . ILE A 1 89 ? -0.359 1.658 -11.502 1.00 23.45 92 ILE A CA 1
ATOM 556 C C . ILE A 1 89 ? -0.187 0.317 -12.223 1.00 26.93 92 ILE A C 1
ATOM 557 O O . ILE A 1 89 ? 0.928 -0.029 -12.632 1.00 23.72 92 ILE A O 1
ATOM 562 N N . ILE A 1 90 ? -1.255 -0.453 -12.414 1.00 22.83 93 ILE A N 1
ATOM 563 C CA . ILE A 1 90 ? -1.090 -1.739 -13.097 1.00 24.74 93 ILE A CA 1
ATOM 564 C C . ILE A 1 90 ? -0.908 -1.498 -14.598 1.00 23.31 93 ILE A C 1
ATOM 565 O O . ILE A 1 90 ? 0.034 -2.053 -15.181 1.00 23.73 93 ILE A O 1
ATOM 570 N N . PRO A 1 91 ? -1.727 -0.670 -15.267 1.00 24.72 94 PRO A N 1
ATOM 571 C CA . PRO A 1 91 ? -1.401 -0.304 -16.661 1.00 26.44 94 PRO A CA 1
ATOM 572 C C . PRO A 1 91 ? 0.009 0.232 -16.860 1.00 29.34 94 PRO A C 1
ATOM 573 O O . PRO A 1 91 ? 0.628 -0.031 -17.902 1.00 26.56 94 PRO A O 1
ATOM 577 N N . ALA A 1 92 ? 0.539 0.977 -15.888 1.00 25.65 95 ALA A N 1
ATOM 578 C CA . ALA A 1 92 ? 1.895 1.494 -16.019 1.00 28.46 95 ALA A CA 1
ATOM 579 C C . ALA A 1 92 ? 2.924 0.372 -15.974 1.00 28.73 95 ALA A C 1
ATOM 580 O O . ALA A 1 92 ? 3.898 0.392 -16.734 1.00 26.13 95 ALA A O 1
ATOM 582 N N . LEU A 1 93 ? 2.730 -0.614 -15.091 1.00 23.38 96 LEU A N 1
ATOM 583 C CA . LEU A 1 93 ? 3.600 -1.790 -15.090 1.00 23.36 96 LEU A CA 1
ATOM 584 C C . LEU A 1 93 ? 3.514 -2.533 -16.423 1.00 26.93 96 LEU A C 1
ATOM 585 O O . LEU A 1 93 ? 4.537 -2.929 -17.005 1.00 24.72 96 LEU A O 1
ATOM 590 N N . LEU A 1 94 ? 2.292 -2.732 -16.925 1.00 24.10 97 LEU A N 1
ATOM 591 C CA . LEU A 1 94 ? 2.111 -3.514 -18.145 1.00 24.58 97 LEU A CA 1
ATOM 592 C C . LEU A 1 94 ? 2.739 -2.828 -19.357 1.00 31.28 97 LEU A C 1
ATOM 593 O O . LEU A 1 94 ? 3.262 -3.504 -20.252 1.00 31.02 97 LEU A O 1
ATOM 598 N N . THR A 1 95 ? 2.680 -1.496 -19.422 1.00 29.48 98 THR A N 1
ATOM 599 C CA . THR A 1 95 ? 3.282 -0.754 -20.527 1.00 26.69 98 THR A CA 1
ATOM 600 C C . THR A 1 95 ? 4.757 -0.438 -20.298 1.00 31.48 98 THR A C 1
ATOM 601 O O . THR A 1 95 ? 5.353 0.292 -21.097 1.00 31.01 98 THR A O 1
ATOM 605 N N . GLY A 1 96 ? 5.355 -0.953 -19.226 1.00 26.70 99 GLY A N 1
ATOM 606 C CA . GLY A 1 96 ? 6.790 -0.837 -19.066 1.00 31.42 99 GLY A CA 1
ATOM 607 C C . GLY A 1 96 ? 7.289 0.478 -18.518 1.00 30.93 99 GLY A C 1
ATOM 608 O O . GLY A 1 96 ? 8.442 0.838 -18.771 1.00 30.55 99 GLY A O 1
ATOM 609 N N . LYS A 1 97 ? 6.467 1.213 -17.763 1.00 27.06 100 LYS A N 1
ATOM 610 C CA . LYS A 1 97 ? 6.957 2.450 -17.160 1.00 28.69 100 LYS A CA 1
ATOM 611 C C . LYS A 1 97 ? 7.948 2.179 -16.036 1.00 30.79 100 LYS A C 1
ATOM 612 O O . LYS A 1 97 ? 8.690 3.090 -15.646 1.00 26.84 100 LYS A O 1
ATOM 618 N N . PHE A 1 98 ? 7.969 0.955 -15.510 1.00 27.35 101 PHE A N 1
ATOM 619 C CA . PHE A 1 98 ? 8.925 0.539 -14.491 1.00 22.25 101 PHE A CA 1
ATOM 620 C C . PHE A 1 98 ? 8.956 -0.988 -14.483 1.00 24.86 101 PHE A C 1
ATOM 621 O O . PHE A 1 98 ? 8.202 -1.645 -15.209 1.00 24.03 101 PHE A O 1
ATOM 629 N N . ASP A 1 99 ? 9.843 -1.551 -13.662 1.00 21.98 102 ASP A N 1
ATOM 630 C CA . ASP A 1 99 ? 10.057 -2.996 -13.643 1.00 25.00 102 ASP A CA 1
ATOM 631 C C . ASP A 1 99 ? 9.186 -3.733 -12.632 1.00 23.01 102 ASP A C 1
ATOM 632 O O . ASP A 1 99 ? 8.924 -4.933 -12.814 1.00 21.87 102 ASP A O 1
ATOM 637 N N . ILE A 1 100 ? 8.742 -3.057 -11.572 1.00 21.51 103 ILE A N 1
ATOM 638 C CA . ILE A 1 100 ? 8.158 -3.732 -10.414 1.00 16.45 103 ILE A CA 1
ATOM 639 C C . ILE A 1 100 ? 7.309 -2.723 -9.651 1.00 24.29 103 ILE A C 1
ATOM 640 O O . ILE A 1 100 ? 7.627 -1.534 -9.607 1.00 23.76 103 ILE A O 1
ATOM 645 N N . ILE A 1 101 ? 6.206 -3.197 -9.074 1.00 20.10 104 ILE A N 1
ATOM 646 C CA . ILE A 1 101 ? 5.415 -2.415 -8.134 1.00 21.10 104 ILE A CA 1
ATOM 647 C C . ILE A 1 101 ? 5.864 -2.792 -6.737 1.00 18.39 104 ILE A C 1
ATOM 648 O O . ILE A 1 101 ? 5.780 -3.960 -6.342 1.00 20.37 104 ILE A O 1
ATOM 653 N N . ILE A 1 102 ? 6.373 -1.808 -6.002 1.00 17.67 105 ILE A N 1
ATOM 654 C CA . ILE A 1 102 ? 6.656 -1.946 -4.582 1.00 17.70 105 ILE A CA 1
ATOM 655 C C . ILE A 1 102 ? 5.892 -0.819 -3.900 1.00 18.94 105 ILE A C 1
ATOM 656 O O . ILE A 1 102 ? 6.448 0.247 -3.621 1.00 19.01 105 ILE A O 1
ATOM 661 N N . GLY A 1 103 ? 4.599 -1.029 -3.678 1.00 19.32 106 GLY A N 1
ATOM 662 C CA . GLY A 1 103 ? 3.756 0.083 -3.275 1.00 16.89 106 GLY A CA 1
ATOM 663 C C . GLY A 1 103 ? 2.683 -0.308 -2.288 1.00 17.21 106 GLY A C 1
ATOM 664 O O . GLY A 1 103 ? 1.613 0.304 -2.255 1.00 20.86 106 GLY A O 1
ATOM 665 N N . GLY A 1 104 ? 2.966 -1.317 -1.470 1.00 17.54 107 GLY A N 1
ATOM 666 C CA . GLY A 1 104 ? 2.005 -1.830 -0.510 1.00 21.24 107 GLY A CA 1
ATOM 667 C C . GLY A 1 104 ? 0.791 -2.475 -1.141 1.00 23.02 107 GLY A C 1
ATOM 668 O O . GLY A 1 104 ? -0.315 -2.368 -0.593 1.00 19.69 107 GLY A O 1
ATOM 669 N N . MET A 1 105 ? 0.968 -3.141 -2.284 1.00 20.59 108 MET A N 1
ATOM 670 C CA . MET A 1 105 ? -0.151 -3.720 -3.023 1.00 20.26 108 MET A CA 1
ATOM 671 C C . MET A 1 105 ? -0.626 -5.028 -2.396 1.00 20.90 108 MET A C 1
ATOM 672 O O . MET A 1 105 ? 0.149 -5.985 -2.260 1.00 18.32 108 MET A O 1
ATOM 677 N N . SER A 1 106 ? -1.911 -5.082 -2.063 1.00 17.74 109 SER A N 1
ATOM 678 C CA . SER A 1 106 ? -2.524 -6.333 -1.633 1.00 16.07 109 SER A CA 1
ATOM 679 C C . SER A 1 106 ? -2.585 -7.328 -2.791 1.00 17.21 109 SER A C 1
ATOM 680 O O . SER A 1 106 ? -3.050 -7.002 -3.888 1.00 19.16 109 SER A O 1
ATOM 683 N N . ILE A 1 107 ? -2.091 -8.542 -2.543 1.00 17.03 110 ILE A N 1
ATOM 684 C CA . ILE A 1 107 ? -2.281 -9.650 -3.479 1.00 16.61 110 ILE A CA 1
ATOM 685 C C . ILE A 1 107 ? -3.775 -9.912 -3.616 1.00 17.70 110 ILE A C 1
ATOM 686 O O . ILE A 1 107 ? -4.481 -10.077 -2.612 1.00 19.83 110 ILE A O 1
ATOM 691 N N A ARG A 1 108 ? -4.270 -9.926 -4.859 0.51 19.26 111 ARG A N 1
ATOM 692 N N B ARG A 1 108 ? -4.276 -9.909 -4.852 0.49 19.30 111 ARG A N 1
ATOM 693 C CA A ARG A 1 108 ? -5.694 -10.092 -5.136 0.51 23.14 111 ARG A CA 1
ATOM 694 C CA B ARG A 1 108 ? -5.698 -10.108 -5.119 0.49 23.14 111 ARG A CA 1
ATOM 695 C C A ARG A 1 108 ? -5.894 -10.876 -6.422 0.51 21.45 111 ARG A C 1
ATOM 696 C C B ARG A 1 108 ? -5.877 -10.898 -6.404 0.49 21.44 111 ARG A C 1
ATOM 697 O O A ARG A 1 108 ? -5.134 -10.681 -7.383 0.51 19.06 111 ARG A O 1
ATOM 698 O O B ARG A 1 108 ? -5.100 -10.724 -7.351 0.49 19.08 111 ARG A O 1
ATOM 713 N N . PRO A 1 109 ? -6.922 -11.730 -6.488 1.00 22.15 112 PRO A N 1
ATOM 714 C CA . PRO A 1 109 ? -7.109 -12.544 -7.698 1.00 23.10 112 PRO A CA 1
ATOM 715 C C . PRO A 1 109 ? -7.570 -11.759 -8.917 1.00 26.26 112 PRO A C 1
ATOM 716 O O . PRO A 1 109 ? -7.310 -12.204 -10.040 1.00 24.47 112 PRO A O 1
ATOM 720 N N . ASP A 1 110 ? -8.231 -10.606 -8.763 1.00 22.43 113 ASP A N 1
ATOM 721 C CA . ASP A 1 110 ? -8.542 -9.840 -9.963 1.00 21.85 113 ASP A CA 1
ATOM 722 C C . ASP A 1 110 ? -7.278 -9.210 -10.544 1.00 24.13 113 ASP A C 1
ATOM 723 O O . ASP A 1 110 ? -7.042 -9.296 -11.753 1.00 24.64 113 ASP A O 1
ATOM 728 N N . ARG A 1 111 ? -6.420 -8.639 -9.696 1.00 22.59 114 ARG A N 1
ATOM 729 C CA . ARG A 1 111 ? -5.155 -8.093 -10.186 1.00 24.33 114 ARG A CA 1
ATOM 730 C C . ARG A 1 111 ? -4.270 -9.180 -10.799 1.00 20.84 114 ARG A C 1
ATOM 731 O O . ARG A 1 111 ? -3.585 -8.945 -11.804 1.00 21.77 114 ARG A O 1
ATOM 739 N N . ASN A 1 112 ? -4.253 -10.366 -10.190 1.00 22.84 115 ASN A N 1
ATOM 740 C CA . ASN A 1 112 ? -3.415 -11.491 -10.624 1.00 21.58 115 ASN A CA 1
ATOM 741 C C . ASN A 1 112 ? -3.783 -11.999 -12.018 1.00 26.30 115 ASN A C 1
ATOM 742 O O . ASN A 1 112 ? -3.017 -12.773 -12.610 1.00 23.50 115 ASN A O 1
ATOM 747 N N . LEU A 1 113 ? -4.947 -11.619 -12.547 1.00 21.34 116 LEU A N 1
ATOM 748 C CA . LEU A 1 113 ? -5.235 -11.929 -13.942 1.00 24.82 116 LEU A CA 1
ATOM 749 C C . LEU A 1 113 ? -4.219 -11.278 -14.876 1.00 28.56 116 LEU A C 1
ATOM 750 O O . LEU A 1 113 ? -3.896 -11.840 -15.929 1.00 24.49 116 LEU A O 1
ATOM 755 N N . LYS A 1 114 ? -3.693 -10.110 -14.498 1.00 27.33 117 LYS A N 1
ATOM 756 C CA . LYS A 1 114 ? -2.860 -9.277 -15.362 1.00 25.75 117 LYS A CA 1
ATOM 757 C C . LYS A 1 114 ? -1.387 -9.241 -14.967 1.00 27.34 117 LYS A C 1
ATOM 758 O O . LYS A 1 114 ? -0.538 -9.014 -15.833 1.00 28.86 117 LYS A O 1
ATOM 764 N N . VAL A 1 115 ? -1.066 -9.429 -13.684 1.00 23.74 118 VAL A N 1
ATOM 765 C CA . VAL A 1 115 ? 0.301 -9.376 -13.180 1.00 23.30 118 VAL A CA 1
ATOM 766 C C . VAL A 1 115 ? 0.527 -10.589 -12.281 1.00 22.06 118 VAL A C 1
ATOM 767 O O . VAL A 1 115 ? -0.419 -11.244 -11.835 1.00 22.69 118 VAL A O 1
ATOM 771 N N . ASN A 1 116 ? 1.805 -10.895 -12.025 1.00 20.12 119 ASN A N 1
ATOM 772 C CA . ASN A 1 116 ? 2.193 -11.913 -11.051 1.00 21.26 119 ASN A CA 1
ATOM 773 C C . ASN A 1 116 ? 2.648 -11.290 -9.735 1.00 19.34 119 ASN A C 1
ATOM 774 O O . ASN A 1 116 ? 3.168 -10.176 -9.704 1.00 20.75 119 ASN A O 1
ATOM 779 N N . PHE A 1 117 ? 2.448 -12.032 -8.642 1.00 20.52 120 PHE A N 1
ATOM 780 C CA . PHE A 1 117 ? 2.759 -11.557 -7.302 1.00 18.78 120 PHE A CA 1
ATOM 781 C C . PHE A 1 117 ? 3.854 -12.406 -6.667 1.00 17.94 120 PHE A C 1
ATOM 782 O O . PHE A 1 117 ? 3.902 -13.627 -6.856 1.00 19.58 120 PHE A O 1
ATOM 790 N N . SER A 1 118 ? 4.721 -11.741 -5.906 1.00 20.61 121 SER A N 1
ATOM 791 C CA . SER A 1 118 ? 5.670 -12.407 -5.037 1.00 17.36 121 SER A CA 1
ATOM 792 C C . SER A 1 118 ? 4.941 -13.037 -3.855 1.00 19.38 121 SER A C 1
ATOM 793 O O . SER A 1 118 ? 3.732 -12.863 -3.663 1.00 18.17 121 SER A O 1
ATOM 796 N N . ILE A 1 119 ? 5.698 -13.773 -3.049 1.00 16.84 122 ILE A N 1
ATOM 797 C CA . ILE A 1 119 ? 5.225 -14.191 -1.729 1.00 17.06 122 ILE A CA 1
ATOM 798 C C . ILE A 1 119 ? 5.061 -12.931 -0.885 1.00 19.38 122 ILE A C 1
ATOM 799 O O . ILE A 1 119 ? 5.646 -11.890 -1.222 1.00 19.38 122 ILE A O 1
ATOM 804 N N . PRO A 1 120 ? 4.290 -12.966 0.207 1.00 17.69 123 PRO A N 1
ATOM 805 C CA . PRO A 1 120 ? 4.073 -11.738 0.985 1.00 16.23 123 PRO A CA 1
ATOM 806 C C . PRO A 1 120 ? 5.341 -11.271 1.685 1.00 19.59 123 PRO A C 1
ATOM 807 O O . PRO A 1 120 ? 6.106 -12.071 2.237 1.00 19.61 123 PRO A O 1
ATOM 811 N N . TYR A 1 121 ? 5.561 -9.951 1.658 1.00 20.16 124 TYR A N 1
ATOM 812 C CA . TYR A 1 121 ? 6.599 -9.328 2.469 1.00 18.14 124 TYR A CA 1
ATOM 813 C C . TYR A 1 121 ? 6.021 -8.478 3.595 1.00 20.57 124 TYR A C 1
ATOM 814 O O . TYR A 1 121 ? 6.786 -7.945 4.404 1.00 22.29 124 TYR A O 1
ATOM 823 N N . ASP A 1 122 ? 4.694 -8.365 3.679 1.00 18.63 125 ASP A N 1
ATOM 824 C CA . ASP A 1 122 ? 4.020 -7.606 4.726 1.00 19.04 125 ASP A CA 1
ATOM 825 C C . ASP A 1 122 ? 2.571 -8.089 4.780 1.00 21.44 125 ASP A C 1
ATOM 826 O O . ASP A 1 122 ? 2.104 -8.810 3.892 1.00 17.92 125 ASP A O 1
ATOM 831 N N . TYR A 1 123 ? 1.867 -7.710 5.851 1.00 21.22 126 TYR A N 1
ATOM 832 C CA . TYR A 1 123 ? 0.430 -7.948 5.963 1.00 21.08 126 TYR A CA 1
ATOM 833 C C . TYR A 1 123 ? -0.213 -6.684 6.507 1.00 20.18 126 TYR A C 1
ATOM 834 O O . TYR A 1 123 ? 0.386 -5.987 7.328 1.00 22.80 126 TYR A O 1
ATOM 843 N N . SER A 1 124 ? -1.418 -6.386 6.034 1.00 20.61 127 SER A N 1
ATOM 844 C CA . SER A 1 124 ? -2.183 -5.242 6.514 1.00 19.76 127 SER A CA 1
ATOM 845 C C . SER A 1 124 ? -3.613 -5.687 6.804 1.00 23.33 127 SER A C 1
ATOM 846 O O . SER A 1 124 ? -4.017 -6.813 6.489 1.00 22.25 127 SER A O 1
ATOM 849 N N . GLY A 1 125 ? -4.378 -4.802 7.423 1.00 17.56 128 GLY A N 1
ATOM 850 C CA . GLY A 1 125 ? -5.776 -5.078 7.711 1.00 22.85 128 GLY A CA 1
ATOM 851 C C . GLY A 1 125 ? -6.543 -3.776 7.708 1.00 24.44 128 GLY A C 1
ATOM 852 O O . GLY A 1 125 ? -5.989 -2.717 8.007 1.00 23.41 128 GLY A O 1
ATOM 853 N N . MET A 1 126 ? -7.825 -3.856 7.371 1.00 21.89 129 MET A N 1
ATOM 854 C CA . MET A 1 126 ? -8.622 -2.652 7.151 1.00 22.07 129 MET A CA 1
ATOM 855 C C . MET A 1 126 ? -9.150 -2.131 8.487 1.00 23.26 129 MET A C 1
ATOM 856 O O . MET A 1 126 ? -9.468 -2.907 9.392 1.00 23.76 129 MET A O 1
ATOM 861 N N . SER A 1 127 ? -9.260 -0.804 8.608 1.00 21.92 130 SER A N 1
ATOM 862 C CA . SER A 1 127 ? -9.769 -0.189 9.835 1.00 19.96 130 SER A CA 1
ATOM 863 C C . SER A 1 127 ? -10.668 0.982 9.443 1.00 21.66 130 SER A C 1
ATOM 864 O O . SER A 1 127 ? -10.917 1.227 8.262 1.00 22.40 130 SER A O 1
ATOM 867 N N . LEU A 1 128 ? -11.175 1.710 10.433 1.00 24.00 131 LEU A N 1
ATOM 868 C CA . LEU A 1 128 ? -12.118 2.781 10.139 1.00 22.59 131 LEU A CA 1
ATOM 869 C C . LEU A 1 128 ? -11.964 3.881 11.177 1.00 23.93 131 LEU A C 1
ATOM 870 O O . LEU A 1 128 ? -11.870 3.601 12.372 1.00 28.87 131 LEU A O 1
ATOM 875 N N . VAL A 1 129 ? -11.977 5.133 10.723 1.00 22.47 132 VAL A N 1
ATOM 876 C CA . VAL A 1 129 ? -11.934 6.293 11.609 1.00 21.73 132 VAL A CA 1
ATOM 877 C C . VAL A 1 129 ? -13.147 7.154 11.295 1.00 24.94 132 VAL A C 1
ATOM 878 O O . VAL A 1 129 ? -13.536 7.286 10.129 1.00 23.41 132 VAL A O 1
ATOM 882 N N . ALA A 1 130 ? -13.749 7.732 12.334 1.00 23.11 133 ALA A N 1
ATOM 883 C CA . ALA A 1 130 ? -15.076 8.317 12.225 1.00 27.00 133 ALA A CA 1
ATOM 884 C C . ALA A 1 130 ? -15.072 9.748 12.737 1.00 26.11 133 ALA A C 1
ATOM 885 O O . ALA A 1 130 ? -14.215 10.142 13.531 1.00 25.04 133 ALA A O 1
ATOM 887 N N . ASN A 1 131 ? -16.062 10.514 12.278 1.00 25.59 134 ASN A N 1
ATOM 888 C CA . ASN A 1 131 ? -16.255 11.901 12.696 1.00 27.48 134 ASN A CA 1
ATOM 889 C C . ASN A 1 131 ? -17.131 11.943 13.943 1.00 29.99 134 ASN A C 1
ATOM 890 O O . ASN A 1 131 ? -18.209 11.341 13.968 1.00 27.19 134 ASN A O 1
ATOM 895 N N . LYS A 1 132 ? -16.670 12.673 14.971 1.00 27.57 135 LYS A N 1
ATOM 896 C CA . LYS A 1 132 ? -17.324 12.630 16.279 1.00 28.40 135 LYS A CA 1
ATOM 897 C C . LYS A 1 132 ? -18.759 13.137 16.218 1.00 37.17 135 LYS A C 1
ATOM 898 O O . LYS A 1 132 ? -19.634 12.628 16.926 1.00 34.07 135 LYS A O 1
ATOM 904 N N . LYS A 1 133 ? -19.020 14.153 15.400 1.00 34.12 136 LYS A N 1
ATOM 905 C CA . LYS A 1 133 ? -20.356 14.741 15.393 1.00 35.32 136 LYS A CA 1
ATOM 906 C C . LYS A 1 133 ? -21.328 13.911 14.560 1.00 34.04 136 LYS A C 1
ATOM 907 O O . LYS A 1 133 ? -22.429 13.585 15.018 1.00 34.44 136 LYS A O 1
ATOM 913 N N . LEU A 1 134 ? -20.926 13.536 13.346 1.00 29.88 137 LEU A N 1
ATOM 914 C CA . LEU A 1 134 ? -21.822 12.797 12.462 1.00 32.99 137 LEU A CA 1
ATOM 915 C C . LEU A 1 134 ? -22.083 11.389 12.985 1.00 37.64 137 LEU A C 1
ATOM 916 O O . LEU A 1 134 ? -23.205 10.880 12.888 1.00 32.23 137 LEU A O 1
ATOM 921 N N . ALA A 1 135 ? -21.051 10.733 13.517 1.00 33.36 138 ALA A N 1
ATOM 922 C CA . ALA A 1 135 ? -21.147 9.333 13.900 1.00 35.37 138 ALA A CA 1
ATOM 923 C C . ALA A 1 135 ? -21.179 9.141 15.411 1.00 37.78 138 ALA A C 1
ATOM 924 O O . ALA A 1 135 ? -20.805 8.071 15.899 1.00 33.49 138 ALA A O 1
ATOM 926 N N . GLN A 1 136 ? -21.631 10.149 16.162 1.00 35.61 139 GLN A N 1
ATOM 927 C CA . GLN A 1 136 ? -21.727 10.007 17.611 1.00 38.13 139 GLN A CA 1
ATOM 928 C C . GLN A 1 136 ? -22.589 8.799 17.972 1.00 38.02 139 GLN A C 1
ATOM 929 O O . GLN A 1 136 ? -23.671 8.599 17.410 1.00 41.00 139 GLN A O 1
ATOM 935 N N . GLY A 1 137 ? -22.096 7.975 18.894 1.00 38.36 140 GLY A N 1
ATOM 936 C CA . GLY A 1 137 ? -22.816 6.791 19.316 1.00 38.98 140 GLY A CA 1
ATOM 937 C C . GLY A 1 137 ? -22.583 5.557 18.469 1.00 41.49 140 GLY A C 1
ATOM 938 O O . GLY A 1 137 ? -22.996 4.464 18.875 1.00 48.79 140 GLY A O 1
ATOM 939 N N . PHE A 1 138 ? -21.943 5.696 17.308 1.00 38.59 141 PHE A N 1
ATOM 940 C CA . PHE A 1 138 ? -21.561 4.546 16.492 1.00 39.17 141 PHE A CA 1
ATOM 941 C C . PHE A 1 138 ? -20.454 3.766 17.197 1.00 46.62 141 PHE A C 1
ATOM 942 O O . PHE A 1 138 ? -19.377 4.311 17.466 1.00 50.27 141 PHE A O 1
ATOM 950 N N . SER A 1 139 ? -20.703 2.491 17.485 1.00 54.11 142 SER A N 1
ATOM 951 C CA . SER A 1 139 ? -19.744 1.673 18.213 1.00 48.49 142 SER A CA 1
ATOM 952 C C . SER A 1 139 ? -19.476 0.327 17.563 1.00 53.17 142 SER A C 1
ATOM 953 O O . SER A 1 139 ? -18.679 -0.454 18.096 1.00 59.17 142 SER A O 1
ATOM 956 N N . ARG A 1 140 ? -20.125 0.021 16.446 1.00 54.60 143 ARG A N 1
ATOM 957 C CA . ARG A 1 140 ? -19.973 -1.264 15.789 1.00 54.06 143 ARG A CA 1
ATOM 958 C C . ARG A 1 140 ? -19.872 -1.039 14.291 1.00 50.75 143 ARG A C 1
ATOM 959 O O . ARG A 1 140 ? -20.345 -0.030 13.762 1.00 50.04 143 ARG A O 1
ATOM 967 N N . LEU A 1 141 ? -19.231 -1.999 13.619 1.00 53.25 144 LEU A N 1
ATOM 968 C CA . LEU A 1 141 ? -19.165 -2.000 12.161 1.00 54.93 144 LEU A CA 1
ATOM 969 C C . LEU A 1 141 ? -20.540 -1.758 11.545 1.00 40.99 144 LEU A C 1
ATOM 970 O O . LEU A 1 141 ? -20.698 -0.906 10.665 1.00 36.73 144 LEU A O 1
ATOM 975 N N . GLU A 1 142 ? -21.554 -2.489 12.018 1.00 39.65 145 GLU A N 1
ATOM 976 C CA . GLU A 1 142 ? -22.873 -2.445 11.395 1.00 42.20 145 GLU A CA 1
ATOM 977 C C . GLU A 1 142 ? -23.528 -1.072 11.500 1.00 40.73 145 GLU A C 1
ATOM 978 O O . GLU A 1 142 ? -24.435 -0.768 10.713 1.00 37.90 145 GLU A O 1
ATOM 984 N N . ASP A 1 143 ? -23.114 -0.244 12.465 1.00 38.94 146 ASP A N 1
ATOM 985 C CA . ASP A 1 143 ? -23.684 1.094 12.578 1.00 37.41 146 ASP A CA 1
ATOM 986 C C . ASP A 1 143 ? -23.378 1.947 11.357 1.00 36.34 146 ASP A C 1
ATOM 987 O O . ASP A 1 143 ? -24.099 2.917 11.095 1.00 35.93 146 ASP A O 1
ATOM 992 N N . PHE A 1 144 ? -22.328 1.612 10.608 1.00 33.43 147 PHE A N 1
ATOM 993 C CA . PHE A 1 144 ? -21.968 2.366 9.416 1.00 32.87 147 PHE A CA 1
ATOM 994 C C . PHE A 1 144 ? -22.576 1.789 8.144 1.00 34.47 147 PHE A C 1
ATOM 995 O O . PHE A 1 144 ? -22.468 2.416 7.084 1.00 33.90 147 PHE A O 1
ATOM 1003 N N . ASN A 1 145 ? -23.207 0.617 8.218 1.00 33.44 148 ASN A N 1
ATOM 1004 C CA . ASN A 1 145 ? -23.819 -0.002 7.042 1.00 34.00 148 ASN A CA 1
ATOM 1005 C C . ASN A 1 145 ? -25.288 0.409 6.950 1.00 36.03 148 ASN A C 1
ATOM 1006 O O . ASN A 1 145 ? -26.206 -0.404 7.067 1.00 38.05 148 ASN A O 1
ATOM 1011 N N . LYS A 1 146 ? -25.494 1.713 6.742 1.00 35.65 149 LYS A N 1
ATOM 1012 C CA . LYS A 1 146 ? -26.830 2.283 6.621 1.00 37.58 149 LYS A CA 1
ATOM 1013 C C . LYS A 1 146 ? -26.872 3.246 5.442 1.00 38.59 149 LYS A C 1
ATOM 1014 O O . LYS A 1 146 ? -25.865 3.865 5.086 1.00 35.15 149 LYS A O 1
ATOM 1020 N N . SER A 1 147 ? -28.065 3.387 4.859 1.00 38.63 150 SER A N 1
ATOM 1021 C CA . SER A 1 147 ? -28.203 4.163 3.632 1.00 41.68 150 SER A CA 1
ATOM 1022 C C . SER A 1 147 ? -27.861 5.637 3.840 1.00 41.55 150 SER A C 1
ATOM 1023 O O . SER A 1 147 ? -27.397 6.299 2.907 1.00 36.55 150 SER A O 1
ATOM 1026 N N . GLU A 1 148 ? -28.081 6.167 5.039 1.00 38.20 151 GLU A N 1
ATOM 1027 C CA . GLU A 1 148 ? -27.818 7.575 5.307 1.00 38.29 151 GLU A CA 1
ATOM 1028 C C . GLU A 1 148 ? -26.362 7.859 5.671 1.00 36.72 151 GLU A C 1
ATOM 1029 O O . GLU A 1 148 ? -26.009 9.023 5.894 1.00 41.68 151 GLU A O 1
ATOM 1035 N N . VAL A 1 149 ? -25.499 6.836 5.709 1.00 34.18 152 VAL A N 1
ATOM 1036 C CA . VAL A 1 149 ? -24.096 7.004 6.087 1.00 32.25 152 VAL A CA 1
ATOM 1037 C C . VAL A 1 149 ? -23.249 7.234 4.839 1.00 34.68 152 VAL A C 1
ATOM 1038 O O . VAL A 1 149 ? -23.420 6.559 3.815 1.00 30.79 152 VAL A O 1
ATOM 1042 N N . LEU A 1 150 ? -22.325 8.191 4.924 1.00 29.61 153 LEU A N 1
ATOM 1043 C CA . LEU A 1 150 ? -21.375 8.489 3.858 1.00 28.28 153 LEU A CA 1
ATOM 1044 C C . LEU A 1 150 ? -19.991 8.019 4.283 1.00 27.93 153 LEU A C 1
ATOM 1045 O O . LEU A 1 150 ? -19.510 8.395 5.356 1.00 30.08 153 LEU A O 1
ATOM 1050 N N . ILE A 1 151 ? -19.358 7.205 3.446 1.00 26.69 154 ILE A N 1
ATOM 1051 C CA . ILE A 1 151 ? -18.033 6.659 3.722 1.00 26.77 154 ILE A CA 1
ATOM 1052 C C . ILE A 1 151 ? -17.076 7.064 2.609 1.00 28.47 154 ILE A C 1
ATOM 1053 O O . ILE A 1 151 ? -17.416 6.975 1.423 1.00 31.35 154 ILE A O 1
ATOM 1058 N N . ALA A 1 152 ? -15.871 7.496 2.995 1.00 24.01 155 ALA A N 1
ATOM 1059 C CA . ALA A 1 152 ? -14.828 7.892 2.060 1.00 22.67 155 ALA A CA 1
ATOM 1060 C C . ALA A 1 152 ? -13.728 6.842 2.051 1.00 26.69 155 ALA A C 1
ATOM 1061 O O . ALA A 1 152 ? -13.378 6.293 3.102 1.00 24.07 155 ALA A O 1
ATOM 1063 N N . ALA A 1 153 ? -13.184 6.567 0.864 1.00 22.68 156 ALA A N 1
ATOM 1064 C CA . ALA A 1 153 ? -12.069 5.637 0.744 1.00 21.30 156 ALA A CA 1
ATOM 1065 C C . ALA A 1 153 ? -11.226 6.015 -0.468 1.00 25.47 156 ALA A C 1
ATOM 1066 O O . ALA A 1 153 ? -11.660 6.773 -1.344 1.00 23.73 156 ALA A O 1
ATOM 1068 N N . ARG A 1 154 ? -10.017 5.449 -0.516 1.00 22.54 157 ARG A N 1
ATOM 1069 C CA . ARG A 1 154 ? -9.058 5.740 -1.579 1.00 22.25 157 ARG A CA 1
ATOM 1070 C C . ARG A 1 154 ? -9.416 4.984 -2.855 1.00 23.03 157 ARG A C 1
ATOM 1071 O O . ARG A 1 154 ? -9.620 3.762 -2.833 1.00 24.32 157 ARG A O 1
ATOM 1079 N N . LEU A 1 155 ? -9.485 5.720 -3.967 1.00 21.38 158 LEU A N 1
ATOM 1080 C CA . LEU A 1 155 ? -9.882 5.162 -5.257 1.00 23.23 158 LEU A CA 1
ATOM 1081 C C . LEU A 1 155 ? -8.951 4.030 -5.696 1.00 24.71 158 LEU A C 1
ATOM 1082 O O . LEU A 1 155 ? -7.724 4.179 -5.689 1.00 23.29 158 LEU A O 1
ATOM 1087 N N . GLY A 1 156 ? -9.539 2.907 -6.112 1.00 26.16 159 GLY A N 1
ATOM 1088 C CA . GLY A 1 156 ? -8.773 1.816 -6.686 1.00 24.68 159 GLY A CA 1
ATOM 1089 C C . GLY A 1 156 ? -8.091 0.898 -5.696 1.00 27.56 159 GLY A C 1
ATOM 1090 O O . GLY A 1 156 ? -7.269 0.068 -6.104 1.00 25.69 159 GLY A O 1
ATOM 1091 N N . THR A 1 157 ? -8.408 1.003 -4.413 1.00 22.99 160 THR A N 1
ATOM 1092 C CA . THR A 1 157 ? -7.729 0.224 -3.390 1.00 22.57 160 THR A CA 1
ATOM 1093 C C . THR A 1 157 ? -8.653 -0.824 -2.793 1.00 25.99 160 THR A C 1
ATOM 1094 O O . THR A 1 157 ? -9.865 -0.843 -3.034 1.00 22.80 160 THR A O 1
ATOM 1098 N N . THR A 1 158 ? -8.053 -1.692 -1.977 1.00 21.38 161 THR A N 1
ATOM 1099 C CA . THR A 1 158 ? -8.837 -2.661 -1.225 1.00 23.13 161 THR A CA 1
ATOM 1100 C C . THR A 1 158 ? -9.662 -2.005 -0.131 1.00 24.49 161 THR A C 1
ATOM 1101 O O . THR A 1 158 ? -10.553 -2.661 0.420 1.00 23.65 161 THR A O 1
ATOM 1105 N N . ALA A 1 159 ? -9.372 -0.739 0.207 1.00 21.99 162 ALA A N 1
ATOM 1106 C CA . ALA A 1 159 ? -10.229 -0.011 1.136 1.00 21.77 162 ALA A CA 1
ATOM 1107 C C . ALA A 1 159 ? -11.587 0.267 0.511 1.00 24.44 162 ALA A C 1
ATOM 1108 O O . ALA A 1 159 ? -12.621 0.150 1.179 1.00 23.49 162 ALA A O 1
ATOM 1110 N N . ALA A 1 160 ? -11.603 0.634 -0.773 1.00 23.25 163 ALA A N 1
ATOM 1111 C CA . ALA A 1 160 ? -12.868 0.769 -1.483 1.00 27.80 163 ALA A CA 1
ATOM 1112 C C . ALA A 1 160 ? -13.609 -0.561 -1.525 1.00 25.59 163 ALA A C 1
ATOM 1113 O O . ALA A 1 160 ? -14.824 -0.616 -1.300 1.00 26.94 163 ALA A O 1
ATOM 1115 N N . LYS A 1 161 ? -12.886 -1.650 -1.805 1.00 26.51 164 LYS A N 1
ATOM 1116 C CA . LYS A 1 161 ? -13.524 -2.957 -1.900 1.00 26.73 164 LYS A CA 1
ATOM 1117 C C . LYS A 1 161 ? -14.102 -3.385 -0.561 1.00 26.62 164 LYS A C 1
ATOM 1118 O O . LYS A 1 161 ? -15.190 -3.968 -0.503 1.00 28.42 164 LYS A O 1
ATOM 1124 N N . ALA A 1 162 ? -13.378 -3.115 0.526 1.00 24.21 165 ALA A N 1
ATOM 1125 C CA . ALA A 1 162 ? -13.885 -3.435 1.856 1.00 27.17 165 ALA A CA 1
ATOM 1126 C C . ALA A 1 162 ? -15.108 -2.596 2.200 1.00 24.41 165 ALA A C 1
ATOM 1127 O O . ALA A 1 162 ? -16.025 -3.077 2.875 1.00 31.87 165 ALA A O 1
ATOM 1129 N N . ALA A 1 163 ? -15.126 -1.326 1.779 1.00 26.11 166 ALA A N 1
ATOM 1130 C CA . ALA A 1 163 ? -16.302 -0.494 2.021 1.00 30.44 166 ALA A CA 1
ATOM 1131 C C . ALA A 1 163 ? -17.527 -1.060 1.312 1.00 30.90 166 ALA A C 1
ATOM 1132 O O . ALA A 1 163 ? -18.625 -1.094 1.883 1.00 31.26 166 ALA A O 1
ATOM 1134 N N . GLU A 1 164 ? -17.358 -1.513 0.066 1.00 30.76 167 GLU A N 1
ATOM 1135 C CA . GLU A 1 164 ? -18.454 -2.156 -0.657 1.00 36.16 167 GLU A CA 1
ATOM 1136 C C . GLU A 1 164 ? -18.874 -3.475 -0.021 1.00 32.64 167 GLU A C 1
ATOM 1137 O O . GLU A 1 164 ? -20.061 -3.826 -0.053 1.00 34.25 167 GLU A O 1
ATOM 1143 N N . LYS A 1 165 ? -17.929 -4.234 0.534 1.00 28.89 168 LYS A N 1
ATOM 1144 C CA . LYS A 1 165 ? -18.286 -5.559 1.027 1.00 34.03 168 LYS A CA 1
ATOM 1145 C C . LYS A 1 165 ? -18.965 -5.482 2.386 1.00 32.17 168 LYS A C 1
ATOM 1146 O O . LYS A 1 165 ? -19.987 -6.138 2.607 1.00 31.98 168 LYS A O 1
ATOM 1152 N N . TYR A 1 166 ? -18.426 -4.664 3.292 1.00 29.48 169 TYR A N 1
ATOM 1153 C CA . TYR A 1 166 ? -18.874 -4.631 4.677 1.00 32.06 169 TYR A CA 1
ATOM 1154 C C . TYR A 1 166 ? -19.898 -3.545 4.957 1.00 34.29 169 TYR A C 1
ATOM 1155 O O . TYR A 1 166 ? -20.639 -3.659 5.943 1.00 32.82 169 TYR A O 1
ATOM 1164 N N . PHE A 1 167 ? -19.963 -2.505 4.122 1.00 29.05 170 PHE A N 1
ATOM 1165 C CA . PHE A 1 167 ? -20.954 -1.435 4.277 1.00 30.84 170 PHE A CA 1
ATOM 1166 C C . PHE A 1 167 ? -21.705 -1.192 2.966 1.00 37.41 170 PHE A C 1
ATOM 1167 O O . PHE A 1 167 ? -21.757 -0.067 2.465 1.00 30.19 170 PHE A O 1
ATOM 1175 N N . PRO A 1 168 ? -22.317 -2.236 2.388 1.00 33.28 171 PRO A N 1
ATOM 1176 C CA . PRO A 1 168 ? -22.909 -2.087 1.045 1.00 35.00 171 PRO A CA 1
ATOM 1177 C C . PRO A 1 168 ? -24.040 -1.081 0.971 1.00 37.02 171 PRO A C 1
ATOM 1178 O O . PRO A 1 168 ? -24.241 -0.472 -0.088 1.00 39.10 171 PRO A O 1
ATOM 1182 N N . ARG A 1 169 ? -24.788 -0.880 2.058 1.00 35.10 172 ARG A N 1
ATOM 1183 C CA . ARG A 1 169 ? -25.858 0.109 2.045 1.00 35.57 172 ARG A CA 1
ATOM 1184 C C . ARG A 1 169 ? -25.358 1.545 2.170 1.00 36.57 172 ARG A C 1
ATOM 1185 O O . ARG A 1 169 ? -26.123 2.473 1.886 1.00 35.03 172 ARG A O 1
ATOM 1193 N N . ALA A 1 170 ? -24.108 1.745 2.574 1.00 34.91 173 ALA A N 1
ATOM 1194 C CA . ALA A 1 170 ? -23.581 3.091 2.774 1.00 37.30 173 ALA A CA 1
ATOM 1195 C C . ALA A 1 170 ? -23.293 3.775 1.440 1.00 36.28 173 ALA A C 1
ATOM 1196 O O . ALA A 1 170 ? -23.072 3.122 0.416 1.00 32.08 173 ALA A O 1
ATOM 1198 N N . GLN A 1 171 ? -23.316 5.112 1.454 1.00 30.35 174 GLN A N 1
ATOM 1199 C CA . GLN A 1 171 ? -22.929 5.897 0.284 1.00 30.40 174 GLN A CA 1
ATOM 1200 C C . GLN A 1 171 ? -21.411 6.022 0.250 1.00 31.49 174 GLN A C 1
ATOM 1201 O O . GLN A 1 171 ? -20.815 6.645 1.136 1.00 35.26 174 GLN A O 1
ATOM 1207 N N . LEU A 1 172 ? -20.787 5.449 -0.775 1.00 30.40 175 LEU A N 1
ATOM 1208 C CA . LEU A 1 172 ? -19.333 5.402 -0.891 1.00 29.29 175 LEU A CA 1
ATOM 1209 C C . LEU A 1 172 ? -18.827 6.543 -1.773 1.00 31.06 175 LEU A C 1
ATOM 1210 O O . LEU A 1 172 ? -19.289 6.713 -2.904 1.00 31.53 175 LEU A O 1
ATOM 1215 N N . LYS A 1 173 ? -17.867 7.309 -1.258 1.00 31.23 176 LYS A N 1
ATOM 1216 C CA . LYS A 1 173 ? -17.281 8.446 -1.963 1.00 32.21 176 LYS A CA 1
ATOM 1217 C C . LYS A 1 173 ? -15.786 8.192 -2.119 1.00 26.28 176 LYS A C 1
ATOM 1218 O O . LYS A 1 173 ? -15.078 8.057 -1.118 1.00 27.18 176 LYS A O 1
ATOM 1224 N N . LEU A 1 174 ? -15.302 8.144 -3.359 1.00 26.74 177 LEU A N 1
ATOM 1225 C CA . LEU A 1 174 ? -13.921 7.762 -3.634 1.00 25.99 177 LEU A CA 1
ATOM 1226 C C . LEU A 1 174 ? -13.062 8.971 -3.971 1.00 24.80 177 LEU A C 1
ATOM 1227 O O . LEU A 1 174 ? -13.522 9.933 -4.589 1.00 29.67 177 LEU A O 1
ATOM 1232 N N . PHE A 1 175 ? -11.799 8.902 -3.566 1.00 24.29 178 PHE A N 1
ATOM 1233 C CA . PHE A 1 175 ? -10.861 10.015 -3.662 1.00 29.19 178 PHE A CA 1
ATOM 1234 C C . PHE A 1 175 ? -9.542 9.492 -4.205 1.00 26.29 178 PHE A C 1
ATOM 1235 O O . PHE A 1 175 ? -9.051 8.459 -3.743 1.00 24.67 178 PHE A O 1
ATOM 1243 N N . ASP A 1 176 ? -8.963 10.201 -5.167 1.00 25.86 179 ASP A N 1
ATOM 1244 C CA . ASP A 1 176 ? -7.661 9.780 -5.660 1.00 24.32 179 ASP A CA 1
ATOM 1245 C C . ASP A 1 176 ? -6.514 10.331 -4.818 1.00 30.50 179 ASP A C 1
ATOM 1246 O O . ASP A 1 176 ? -5.350 10.154 -5.185 1.00 28.17 179 ASP A O 1
ATOM 1251 N N . ASP A 1 177 ? -6.815 10.962 -3.683 1.00 26.00 180 ASP A N 1
ATOM 1252 C CA . ASP A 1 177 ? -5.799 11.583 -2.845 1.00 28.77 180 ASP A CA 1
ATOM 1253 C C . ASP A 1 177 ? -6.122 11.337 -1.377 1.00 27.21 180 ASP A C 1
ATOM 1254 O O . ASP A 1 177 ? -7.216 11.672 -0.917 1.00 28.27 180 ASP A O 1
ATOM 1259 N N . GLU A 1 178 ? -5.157 10.767 -0.648 1.00 21.12 181 GLU A N 1
ATOM 1260 C CA . GLU A 1 178 ? -5.368 10.392 0.749 1.00 22.78 181 GLU A CA 1
ATOM 1261 C C . GLU A 1 178 ? -5.711 11.605 1.619 1.00 25.99 181 GLU A C 1
ATOM 1262 O O . GLU A 1 178 ? -6.591 11.532 2.485 1.00 20.80 181 GLU A O 1
ATOM 1268 N N . ALA A 1 179 ? -5.027 12.727 1.406 1.00 23.91 182 ALA A N 1
ATOM 1269 C CA . ALA A 1 179 ? -5.284 13.902 2.240 1.00 23.66 182 ALA A CA 1
ATOM 1270 C C . ALA A 1 179 ? -6.656 14.506 1.965 1.00 23.12 182 ALA A C 1
ATOM 1271 O O . ALA A 1 179 ? -7.286 15.060 2.877 1.00 28.42 182 ALA A O 1
ATOM 1273 N N . GLN A 1 180 ? -7.130 14.431 0.723 1.00 26.47 183 GLN A N 1
ATOM 1274 C CA . GLN A 1 180 ? -8.450 14.974 0.416 1.00 27.79 183 GLN A CA 1
ATOM 1275 C C . GLN A 1 180 ? -9.536 14.189 1.140 1.00 23.81 183 GLN A C 1
ATOM 1276 O O . GLN A 1 180 ? -10.517 14.768 1.624 1.00 25.24 183 GLN A O 1
ATOM 1282 N N . ALA A 1 181 ? -9.361 12.867 1.242 1.00 25.67 184 ALA A N 1
ATOM 1283 C CA . ALA A 1 181 ? -10.337 12.033 1.937 1.00 24.01 184 ALA A CA 1
ATOM 1284 C C . ALA A 1 181 ? -10.367 12.328 3.433 1.00 24.83 184 ALA A C 1
ATOM 1285 O O . ALA A 1 181 ? -11.449 12.432 4.022 1.00 25.62 184 ALA A O 1
ATOM 1287 N N . ILE A 1 182 ? -9.197 12.460 4.074 1.00 26.97 185 ILE A N 1
ATOM 1288 C CA . ILE A 1 182 ? -9.204 12.747 5.509 1.00 22.71 185 ILE A CA 1
ATOM 1289 C C . ILE A 1 182 ? -9.704 14.166 5.775 1.00 23.14 185 ILE A C 1
ATOM 1290 O O . ILE A 1 182 ? -10.326 14.424 6.814 1.00 24.90 185 ILE A O 1
ATOM 1295 N N . GLN A 1 183 ? -9.482 15.102 4.842 1.00 23.74 186 GLN A N 1
ATOM 1296 C CA . GLN A 1 183 ? -9.999 16.456 5.046 1.00 25.12 186 GLN A CA 1
ATOM 1297 C C . GLN A 1 183 ? -11.523 16.473 5.028 1.00 25.74 186 GLN A C 1
ATOM 1298 O O . GLN A 1 183 ? -12.146 17.230 5.780 1.00 26.62 186 GLN A O 1
ATOM 1304 N N . GLU A 1 184 ? -12.141 15.656 4.165 1.00 24.96 187 GLU A N 1
ATOM 1305 C CA . GLU A 1 184 ? -13.599 15.548 4.169 1.00 25.67 187 GLU A CA 1
ATOM 1306 C C . GLU A 1 184 ? -14.104 15.076 5.527 1.00 25.55 187 GLU A C 1
ATOM 1307 O O . GLU A 1 184 ? -15.088 15.610 6.053 1.00 26.67 187 GLU A O 1
ATOM 1313 N N . LEU A 1 185 ? -13.426 14.088 6.116 1.00 24.55 188 LEU A N 1
ATOM 1314 C CA . LEU A 1 185 ? -13.795 13.601 7.444 1.00 25.55 188 LEU A CA 1
ATOM 1315 C C . LEU A 1 185 ? -13.577 14.668 8.507 1.00 25.86 188 LEU A C 1
ATOM 1316 O O . LEU A 1 185 ? -14.435 14.876 9.376 1.00 26.93 188 LEU A O 1
ATOM 1321 N N . LEU A 1 186 ? -12.436 15.358 8.453 1.00 25.82 189 LEU A N 1
ATOM 1322 C CA . LEU A 1 186 ? -12.179 16.430 9.411 1.00 27.06 189 LEU A CA 1
ATOM 1323 C C . LEU A 1 186 ? -13.219 17.530 9.296 1.00 28.51 189 LEU A C 1
ATOM 1324 O O . LEU A 1 186 ? -13.561 18.168 10.301 1.00 29.83 189 LEU A O 1
ATOM 1329 N N . ASN A 1 187 ? -13.737 17.764 8.092 1.00 25.77 190 ASN A N 1
ATOM 1330 C CA . ASN A 1 187 ? -14.692 18.845 7.872 1.00 31.03 190 ASN A CA 1
ATOM 1331 C C . ASN A 1 187 ? -16.132 18.429 8.142 1.00 33.06 190 ASN A C 1
ATOM 1332 O O . ASN A 1 187 ? -17.044 19.247 7.970 1.00 27.90 190 ASN A O 1
ATOM 1337 N N . GLY A 1 188 ? -16.358 17.187 8.551 1.00 29.84 191 GLY A N 1
ATOM 1338 C CA . GLY A 1 188 ? -17.712 16.738 8.813 1.00 27.02 191 GLY A CA 1
ATOM 1339 C C . GLY A 1 188 ? -18.551 16.532 7.573 1.00 31.07 191 GLY A C 1
ATOM 1340 O O . GLY A 1 188 ? -19.781 16.642 7.639 1.00 35.19 191 GLY A O 1
ATOM 1341 N N . ARG A 1 189 ? -17.925 16.227 6.435 1.00 26.78 192 ARG A N 1
ATOM 1342 C CA . ARG A 1 189 ? -18.679 15.965 5.218 1.00 30.47 192 ARG A CA 1
ATOM 1343 C C . ARG A 1 189 ? -18.938 14.480 4.977 1.00 32.38 192 ARG A C 1
ATOM 1344 O O . ARG A 1 189 ? -19.788 14.146 4.144 1.00 28.73 192 ARG A O 1
ATOM 1352 N N . VAL A 1 190 ? -18.230 13.585 5.674 1.00 27.28 193 VAL A N 1
ATOM 1353 C CA . VAL A 1 190 ? -18.520 12.155 5.637 1.00 28.40 193 VAL A CA 1
ATOM 1354 C C . VAL A 1 190 ? -18.474 11.618 7.062 1.00 32.04 193 VAL A C 1
ATOM 1355 O O . VAL A 1 190 ? -17.920 12.245 7.970 1.00 29.15 193 VAL A O 1
ATOM 1359 N N . HIS A 1 191 ? -19.088 10.442 7.254 1.00 25.90 194 HIS A N 1
ATOM 1360 C CA . HIS A 1 191 ? -19.122 9.827 8.577 1.00 28.82 194 HIS A CA 1
ATOM 1361 C C . HIS A 1 191 ? -17.815 9.134 8.929 1.00 27.01 194 HIS A C 1
ATOM 1362 O O . HIS A 1 191 ? -17.442 9.094 10.108 1.00 28.46 194 HIS A O 1
ATOM 1369 N N . ALA A 1 192 ? -17.133 8.559 7.945 1.00 28.19 195 ALA A N 1
ATOM 1370 C CA . ALA A 1 192 ? -15.985 7.715 8.236 1.00 27.54 195 ALA A CA 1
ATOM 1371 C C . ALA A 1 192 ? -15.092 7.630 7.011 1.00 27.49 195 ALA A C 1
ATOM 1372 O O . ALA A 1 192 ? -15.533 7.858 5.882 1.00 26.83 195 ALA A O 1
ATOM 1374 N N . VAL A 1 193 ? -13.818 7.321 7.269 1.00 23.44 196 VAL A N 1
ATOM 1375 C CA . VAL A 1 193 ? -12.854 6.884 6.265 1.00 25.72 196 VAL A CA 1
ATOM 1376 C C . VAL A 1 193 ? -12.509 5.431 6.563 1.00 24.00 196 VAL A C 1
ATOM 1377 O O . VAL A 1 193 ? -12.219 5.083 7.714 1.00 22.82 196 VAL A O 1
ATOM 1381 N N . VAL A 1 194 ? -12.563 4.586 5.534 1.00 23.81 197 VAL A N 1
ATOM 1382 C CA . VAL A 1 194 ? -12.096 3.203 5.595 1.00 20.20 197 VAL A CA 1
ATOM 1383 C C . VAL A 1 194 ? -10.722 3.170 4.943 1.00 22.57 197 VAL A C 1
ATOM 1384 O O . VAL A 1 194 ? -10.543 3.687 3.833 1.00 23.29 197 VAL A O 1
ATOM 1388 N N . ALA A 1 195 ? -9.743 2.599 5.642 1.00 21.96 198 ALA A N 1
ATOM 1389 C CA . ALA A 1 195 ? -8.354 2.664 5.203 1.00 19.80 198 ALA A CA 1
ATOM 1390 C C . ALA A 1 195 ? -7.553 1.618 5.964 1.00 19.52 198 ALA A C 1
ATOM 1391 O O . ALA A 1 195 ? -7.950 1.181 7.044 1.00 22.56 198 ALA A O 1
ATOM 1393 N N . SER A 1 196 ? -6.412 1.229 5.390 1.00 23.63 199 SER A N 1
ATOM 1394 C CA . SER A 1 196 ? -5.545 0.262 6.051 1.00 22.39 199 SER A CA 1
ATOM 1395 C C . SER A 1 196 ? -4.986 0.816 7.358 1.00 25.93 199 SER A C 1
ATOM 1396 O O . SER A 1 196 ? -4.519 1.958 7.420 1.00 23.77 199 SER A O 1
ATOM 1399 N N . ALA A 1 197 ? -5.011 -0.020 8.396 1.00 23.12 200 ALA A N 1
ATOM 1400 C CA . ALA A 1 197 ? -4.275 0.278 9.613 1.00 20.58 200 ALA A CA 1
ATOM 1401 C C . ALA A 1 197 ? -2.792 0.433 9.287 1.00 24.61 200 ALA A C 1
ATOM 1402 O O . ALA A 1 197 ? -2.265 -0.284 8.423 1.00 20.51 200 ALA A O 1
ATOM 1404 N N . PRO A 1 198 ? -2.083 1.346 9.963 1.00 20.19 201 PRO A N 1
ATOM 1405 C CA . PRO A 1 198 ? -2.509 2.151 11.112 1.00 20.83 201 PRO A CA 1
ATOM 1406 C C . PRO A 1 198 ? -3.079 3.535 10.803 1.00 22.21 201 PRO A C 1
ATOM 1407 O O . PRO A 1 198 ? -3.219 4.314 11.739 1.00 21.77 201 PRO A O 1
ATOM 1411 N N . LEU A 1 199 ? -3.398 3.873 9.553 1.00 20.16 202 LEU A N 1
ATOM 1412 C CA . LEU A 1 199 ? -3.876 5.220 9.229 1.00 22.27 202 LEU A CA 1
ATOM 1413 C C . LEU A 1 199 ? -5.074 5.655 10.069 1.00 21.27 202 LEU A C 1
ATOM 1414 O O . LEU A 1 199 ? -5.026 6.750 10.653 1.00 24.02 202 LEU A O 1
ATOM 1419 N N . PRO A 1 200 ? -6.158 4.881 10.180 1.00 23.69 203 PRO A N 1
ATOM 1420 C CA . PRO A 1 200 ? -7.284 5.362 10.998 1.00 22.05 203 PRO A CA 1
ATOM 1421 C C . PRO A 1 200 ? -6.922 5.630 12.452 1.00 25.01 203 PRO A C 1
ATOM 1422 O O . PRO A 1 200 ? -7.304 6.676 12.996 1.00 23.55 203 PRO A O 1
ATOM 1426 N N . ALA A 1 201 ? -6.186 4.721 13.102 1.00 23.34 204 ALA A N 1
ATOM 1427 C CA . ALA A 1 201 ? -5.804 4.954 14.493 1.00 20.92 204 ALA A CA 1
ATOM 1428 C C . ALA A 1 201 ? -4.887 6.168 14.625 1.00 24.92 204 ALA A C 1
ATOM 1429 O O . ALA A 1 201 ? -5.047 6.977 15.549 1.00 25.01 204 ALA A O 1
ATOM 1431 N N . PHE A 1 202 ? -3.915 6.313 13.714 1.00 24.91 205 PHE A N 1
ATOM 1432 C CA . PHE A 1 202 ? -3.014 7.466 13.784 1.00 24.12 205 PHE A CA 1
ATOM 1433 C C . PHE A 1 202 ? -3.783 8.779 13.651 1.00 26.94 205 PHE A C 1
ATOM 1434 O O . PHE A 1 202 ? -3.503 9.760 14.362 1.00 25.83 205 PHE A O 1
ATOM 1442 N N . LYS A 1 203 ? -4.751 8.826 12.735 1.00 26.46 206 LYS A N 1
ATOM 1443 C CA . LYS A 1 203 ? -5.480 10.072 12.511 1.00 24.77 206 LYS A CA 1
ATOM 1444 C C . LYS A 1 203 ? -6.426 10.387 13.660 1.00 24.44 206 LYS A C 1
ATOM 1445 O O . LYS A 1 203 ? -6.630 11.564 13.982 1.00 25.60 206 LYS A O 1
ATOM 1451 N N . ALA A 1 204 ? -7.011 9.367 14.291 1.00 25.82 207 ALA A N 1
ATOM 1452 C CA . ALA A 1 204 ? -7.824 9.626 15.476 1.00 28.21 207 ALA A CA 1
ATOM 1453 C C . ALA A 1 204 ? -6.975 10.181 16.615 1.00 29.75 207 ALA A C 1
ATOM 1454 O O . ALA A 1 204 ? -7.431 11.045 17.372 1.00 26.41 207 ALA A O 1
ATOM 1456 N N . LEU A 1 205 ? -5.746 9.682 16.770 1.00 27.95 208 LEU A N 1
ATOM 1457 C CA . LEU A 1 205 ? -4.866 10.229 17.804 1.00 27.91 208 LEU A CA 1
ATOM 1458 C C . LEU A 1 205 ? -4.364 11.619 17.437 1.00 27.85 208 LEU A C 1
ATOM 1459 O O . LEU A 1 205 ? -4.151 12.454 18.326 1.00 29.73 208 LEU A O 1
ATOM 1464 N N . GLU A 1 206 ? -4.191 11.890 16.140 1.00 28.12 209 GLU A N 1
ATOM 1465 C CA . GLU A 1 206 ? -3.723 13.201 15.697 1.00 29.98 209 GLU A CA 1
ATOM 1466 C C . GLU A 1 206 ? -4.796 14.280 15.862 1.00 25.85 209 GLU A C 1
ATOM 1467 O O . GLU A 1 206 ? -4.481 15.437 16.184 1.00 28.97 209 GLU A O 1
ATOM 1473 N N . TYR A 1 207 ? -6.064 13.935 15.641 1.00 26.88 210 TYR A N 1
ATOM 1474 C CA . TYR A 1 207 ? -7.148 14.923 15.614 1.00 27.75 210 TYR A CA 1
ATOM 1475 C C . TYR A 1 207 ? -8.291 14.535 16.548 1.00 28.10 210 TYR A C 1
ATOM 1476 O O . TYR A 1 207 ? -9.443 14.406 16.120 1.00 29.50 210 TYR A O 1
ATOM 1485 N N . PRO A 1 208 ? -8.025 14.410 17.849 1.00 31.99 211 PRO A N 1
ATOM 1486 C CA . PRO A 1 208 ? -9.098 13.977 18.766 1.00 32.38 211 PRO A CA 1
ATOM 1487 C C . PRO A 1 208 ? -10.263 14.958 18.875 1.00 31.75 211 PRO A C 1
ATOM 1488 O O . PRO A 1 208 ? -11.360 14.552 19.288 1.00 30.36 211 PRO A O 1
ATOM 1492 N N . GLU A 1 209 ? -10.077 16.234 18.514 1.00 31.23 212 GLU A N 1
ATOM 1493 C CA . GLU A 1 209 ? -11.194 17.173 18.595 1.00 30.09 212 GLU A CA 1
ATOM 1494 C C . GLU A 1 209 ? -12.288 16.828 17.586 1.00 30.33 212 GLU A C 1
ATOM 1495 O O . GLU A 1 209 ? -13.475 17.022 17.873 1.00 33.46 212 GLU A O 1
ATOM 1501 N N . GLN A 1 210 ? -11.915 16.293 16.423 1.00 31.26 213 GLN A N 1
ATOM 1502 C CA . GLN A 1 210 ? -12.863 15.981 15.358 1.00 33.38 213 GLN A CA 1
ATOM 1503 C C . GLN A 1 210 ? -13.160 14.496 15.188 1.00 30.85 213 GLN A C 1
ATOM 1504 O O . GLN A 1 210 ? -14.265 14.155 14.751 1.00 27.65 213 GLN A O 1
ATOM 1510 N N . LEU A 1 211 ? -12.225 13.609 15.542 1.00 25.16 214 LEU A N 1
ATOM 1511 C CA . LEU A 1 211 ? -12.248 12.224 15.082 1.00 29.26 214 LEU A CA 1
ATOM 1512 C C . LEU A 1 211 ? -12.180 11.252 16.254 1.00 31.14 214 LEU A C 1
ATOM 1513 O O . LEU A 1 211 ? -11.694 11.585 17.337 1.00 29.40 214 LEU A O 1
ATOM 1518 N N . PHE A 1 212 ? -12.656 10.029 16.013 1.00 25.95 215 PHE A N 1
ATOM 1519 C CA . PHE A 1 212 ? -12.498 8.949 16.977 1.00 27.02 215 PHE A CA 1
ATOM 1520 C C . PHE A 1 212 ? -12.442 7.620 16.240 1.00 29.89 215 PHE A C 1
ATOM 1521 O O . PHE A 1 212 ? -12.811 7.515 15.067 1.00 30.21 215 PHE A O 1
ATOM 1529 N N . LEU A 1 213 ? -11.951 6.610 16.949 1.00 29.68 216 LEU A N 1
ATOM 1530 C CA . LEU A 1 213 ? -11.797 5.266 16.410 1.00 29.52 216 LEU A CA 1
ATOM 1531 C C . LEU A 1 213 ? -12.866 4.370 17.021 1.00 33.27 216 LEU A C 1
ATOM 1532 O O . LEU A 1 213 ? -12.774 4.032 18.214 1.00 33.59 216 LEU A O 1
ATOM 1537 N N . PRO A 1 214 ? -13.910 3.994 16.275 1.00 30.03 217 PRO A N 1
ATOM 1538 C CA . PRO A 1 214 ? -15.024 3.269 16.913 1.00 35.61 217 PRO A CA 1
ATOM 1539 C C . PRO A 1 214 ? -14.652 1.875 17.379 1.00 37.92 217 PRO A C 1
ATOM 1540 O O . PRO A 1 214 ? -15.153 1.435 18.422 1.00 34.38 217 PRO A O 1
ATOM 1544 N N . ILE A 1 215 ? -13.798 1.167 16.637 1.00 34.80 218 ILE A N 1
ATOM 1545 C CA . ILE A 1 215 ? -13.394 -0.200 16.958 1.00 39.02 218 ILE A CA 1
ATOM 1546 C C . ILE A 1 215 ? -11.882 -0.311 16.829 1.00 40.67 218 ILE A C 1
ATOM 1547 O O . ILE A 1 215 ? -11.295 0.217 15.878 1.00 37.60 218 ILE A O 1
ATOM 1552 N N . SER A 1 216 ? -11.253 -1.026 17.763 1.00 36.85 219 SER A N 1
ATOM 1553 C CA . SER A 1 216 ? -9.831 -1.306 17.629 1.00 39.76 219 SER A CA 1
ATOM 1554 C C . SER A 1 216 ? -9.622 -2.536 16.746 1.00 37.93 219 SER A C 1
ATOM 1555 O O . SER A 1 216 ? -10.561 -3.273 16.432 1.00 36.01 219 SER A O 1
ATOM 1558 N N . GLY A 1 217 ? -8.378 -2.760 16.344 1.00 40.18 220 GLY A N 1
ATOM 1559 C CA . GLY A 1 217 ? -8.084 -3.925 15.529 1.00 38.12 220 GLY A CA 1
ATOM 1560 C C . GLY A 1 217 ? -8.490 -3.712 14.083 1.00 37.98 220 GLY A C 1
ATOM 1561 O O . GLY A 1 217 ? -8.762 -2.591 13.640 1.00 33.38 220 GLY A O 1
ATOM 1562 N N . THR A 1 218 ? -8.532 -4.812 13.332 1.00 29.88 221 THR A N 1
ATOM 1563 C CA . THR A 1 218 ? -8.759 -4.752 11.894 1.00 27.98 221 THR A CA 1
ATOM 1564 C C . THR A 1 218 ? -9.829 -5.758 11.505 1.00 30.52 221 THR A C 1
ATOM 1565 O O . THR A 1 218 ? -10.069 -6.731 12.223 1.00 29.15 221 THR A O 1
ATOM 1569 N N . PHE A 1 219 ? -10.471 -5.533 10.352 1.00 21.34 222 PHE A N 1
ATOM 1570 C CA . PHE A 1 219 ? -11.520 -6.445 9.905 1.00 25.91 222 PHE A CA 1
ATOM 1571 C C . PHE A 1 219 ? -11.234 -7.078 8.541 1.00 28.50 222 PHE A C 1
ATOM 1572 O O . PHE A 1 219 ? -12.117 -7.739 7.980 1.00 24.65 222 PHE A O 1
ATOM 1580 N N . THR A 1 220 ? -10.020 -6.927 8.010 1.00 21.47 223 THR A N 1
ATOM 1581 C CA . THR A 1 220 ? -9.509 -7.787 6.946 1.00 23.11 223 THR A CA 1
ATOM 1582 C C . THR A 1 220 ? -8.098 -8.207 7.318 1.00 26.27 223 THR A C 1
ATOM 1583 O O . THR A 1 220 ? -7.485 -7.656 8.235 1.00 21.91 223 THR A O 1
ATOM 1587 N N . LYS A 1 221 ? -7.574 -9.193 6.592 1.00 20.40 224 LYS A N 1
ATOM 1588 C CA . LYS A 1 221 ? -6.166 -9.554 6.696 1.00 21.45 224 LYS A CA 1
ATOM 1589 C C . LYS A 1 221 ? -5.658 -9.779 5.284 1.00 24.13 224 LYS A C 1
ATOM 1590 O O . LYS A 1 221 ? -6.128 -10.694 4.599 1.00 21.95 224 LYS A O 1
ATOM 1596 N N . GLU A 1 222 ? -4.703 -8.958 4.857 1.00 18.68 225 GLU A N 1
ATOM 1597 C CA . GLU A 1 222 ? -4.341 -8.840 3.447 1.00 18.05 225 GLU A CA 1
ATOM 1598 C C . GLU A 1 222 ? -2.851 -9.078 3.243 1.00 22.54 225 GLU A C 1
ATOM 1599 O O . GLU A 1 222 ? -2.035 -8.231 3.658 1.00 18.79 225 GLU A O 1
ATOM 1605 N N . PRO A 1 223 ? -2.440 -10.179 2.607 1.00 18.52 226 PRO A N 1
ATOM 1606 C CA . PRO A 1 223 ? -1.022 -10.308 2.241 1.00 20.15 226 PRO A CA 1
ATOM 1607 C C . PRO A 1 223 ? -0.633 -9.269 1.205 1.00 18.61 226 PRO A C 1
ATOM 1608 O O . PRO A 1 223 ? -1.391 -8.984 0.270 1.00 17.23 226 PRO A O 1
ATOM 1612 N N . ILE A 1 224 ? 0.574 -8.723 1.381 1.00 18.72 227 ILE A N 1
ATOM 1613 C CA . ILE A 1 224 ? 1.145 -7.669 0.543 1.00 18.35 227 ILE A CA 1
ATOM 1614 C C . ILE A 1 224 ? 2.306 -8.259 -0.245 1.00 15.71 227 ILE A C 1
ATOM 1615 O O . ILE A 1 224 ? 3.206 -8.867 0.346 1.00 18.73 227 ILE A O 1
ATOM 1620 N N . GLY A 1 225 ? 2.328 -8.028 -1.560 1.00 17.04 228 GLY A N 1
ATOM 1621 C CA . GLY A 1 225 ? 3.369 -8.597 -2.397 1.00 17.80 228 GLY A CA 1
ATOM 1622 C C . GLY A 1 225 ? 3.813 -7.631 -3.479 1.00 18.32 228 GLY A C 1
ATOM 1623 O O . GLY A 1 225 ? 3.111 -6.669 -3.809 1.00 18.74 228 GLY A O 1
ATOM 1624 N N . PHE A 1 226 ? 5.012 -7.892 -4.011 1.00 15.22 229 PHE A N 1
ATOM 1625 C CA . PHE A 1 226 ? 5.463 -7.225 -5.231 1.00 16.59 229 PHE A CA 1
ATOM 1626 C C . PHE A 1 226 ? 4.619 -7.680 -6.414 1.00 21.26 229 PHE A C 1
ATOM 1627 O O . PHE A 1 226 ? 4.214 -8.839 -6.486 1.00 18.41 229 PHE A O 1
ATOM 1635 N N . ALA A 1 227 ? 4.413 -6.782 -7.385 1.00 19.47 230 ALA A N 1
ATOM 1636 C CA . ALA A 1 227 ? 3.796 -7.140 -8.660 1.00 19.44 230 ALA A CA 1
ATOM 1637 C C . ALA A 1 227 ? 4.786 -6.946 -9.805 1.00 20.10 230 ALA A C 1
ATOM 1638 O O . ALA A 1 227 ? 5.473 -5.917 -9.876 1.00 19.23 230 ALA A O 1
ATOM 1640 N N . ILE A 1 228 ? 4.874 -7.947 -10.692 1.00 17.25 231 ILE A N 1
ATOM 1641 C CA . ILE A 1 228 ? 5.744 -7.908 -11.864 1.00 18.11 231 ILE A CA 1
ATOM 1642 C C . ILE A 1 228 ? 4.982 -8.491 -13.052 1.00 19.61 231 ILE A C 1
ATOM 1643 O O . ILE A 1 228 ? 3.934 -9.120 -12.902 1.00 21.92 231 ILE A O 1
ATOM 1648 N N . ARG A 1 229 ? 5.535 -8.293 -14.244 1.00 22.96 232 ARG A N 1
ATOM 1649 C CA . ARG A 1 229 ? 4.902 -8.805 -15.452 1.00 24.22 232 ARG A CA 1
ATOM 1650 C C . ARG A 1 229 ? 5.079 -10.327 -15.553 1.00 23.17 232 ARG A C 1
ATOM 1651 O O . ARG A 1 229 ? 6.013 -10.908 -14.997 1.00 21.68 232 ARG A O 1
ATOM 1659 N N . LYS A 1 230 ? 4.182 -10.966 -16.304 1.00 21.06 233 LYS A N 1
ATOM 1660 C CA . LYS A 1 230 ? 4.085 -12.424 -16.319 1.00 21.43 233 LYS A CA 1
ATOM 1661 C C . LYS A 1 230 ? 5.185 -13.065 -17.174 1.00 25.43 233 LYS A C 1
ATOM 1662 O O . LYS A 1 230 ? 5.935 -12.400 -17.899 1.00 23.09 233 LYS A O 1
ATOM 1668 N N . GLY A 1 231 ? 5.258 -14.394 -17.096 1.00 21.03 234 GLY A N 1
ATOM 1669 C CA . GLY A 1 231 ? 6.230 -15.145 -17.876 1.00 20.50 234 GLY A CA 1
ATOM 1670 C C . GLY A 1 231 ? 7.659 -14.980 -17.415 1.00 25.49 234 GLY A C 1
ATOM 1671 O O . GLY A 1 231 ? 8.585 -15.085 -18.228 1.00 24.30 234 GLY A O 1
ATOM 1672 N N . ASP A 1 232 ? 7.867 -14.740 -16.125 1.00 22.33 235 ASP A N 1
ATOM 1673 C CA . ASP A 1 232 ? 9.184 -14.413 -15.582 1.00 20.36 235 ASP A CA 1
ATOM 1674 C C . ASP A 1 232 ? 9.400 -15.195 -14.295 1.00 21.03 235 ASP A C 1
ATOM 1675 O O . ASP A 1 232 ? 9.433 -14.622 -13.199 1.00 18.61 235 ASP A O 1
ATOM 1680 N N . PRO A 1 233 ? 9.566 -16.520 -14.393 1.00 20.58 236 PRO A N 1
ATOM 1681 C CA . PRO A 1 233 ? 9.817 -17.302 -13.173 1.00 17.76 236 PRO A CA 1
ATOM 1682 C C . PRO A 1 233 ? 11.157 -16.987 -12.532 1.00 22.24 236 PRO A C 1
ATOM 1683 O O . PRO A 1 233 ? 11.297 -17.167 -11.315 1.00 18.81 236 PRO A O 1
ATOM 1687 N N . ASP A 1 234 ? 12.150 -16.532 -13.305 1.00 22.29 237 ASP A N 1
ATOM 1688 C CA . ASP A 1 234 ? 13.446 -16.190 -12.715 1.00 19.74 237 ASP A CA 1
ATOM 1689 C C . ASP A 1 234 ? 13.355 -14.952 -11.826 1.00 19.77 237 ASP A C 1
ATOM 1690 O O . ASP A 1 234 ? 13.932 -14.934 -10.736 1.00 19.03 237 ASP A O 1
ATOM 1695 N N . PHE A 1 235 ? 12.653 -13.904 -12.271 1.00 18.46 238 PHE A N 1
ATOM 1696 C CA . PHE A 1 235 ? 12.500 -12.724 -11.420 1.00 19.91 238 PHE A CA 1
ATOM 1697 C C . PHE A 1 235 ? 11.696 -13.053 -10.162 1.00 17.36 238 PHE A C 1
ATOM 1698 O O . PHE A 1 235 ? 12.053 -12.613 -9.064 1.00 19.19 238 PHE A O 1
ATOM 1706 N N . LEU A 1 236 ? 10.619 -13.845 -10.292 1.00 16.85 239 LEU A N 1
ATOM 1707 C CA . LEU A 1 236 ? 9.886 -14.295 -9.105 1.00 21.55 239 LEU A CA 1
ATOM 1708 C C . LEU A 1 236 ? 10.793 -15.049 -8.139 1.00 23.92 239 LEU A C 1
ATOM 1709 O O . LEU A 1 236 ? 10.734 -14.828 -6.920 1.00 17.68 239 LEU A O 1
ATOM 1714 N N . ASN A 1 237 ? 11.623 -15.969 -8.653 1.00 17.81 240 ASN A N 1
ATOM 1715 C CA . ASN A 1 237 ? 12.526 -16.682 -7.754 1.00 20.42 240 ASN A CA 1
ATOM 1716 C C . ASN A 1 237 ? 13.420 -15.719 -6.990 1.00 18.64 240 ASN A C 1
ATOM 1717 O O . ASN A 1 237 ? 13.612 -15.870 -5.775 1.00 19.58 240 ASN A O 1
ATOM 1722 N N . TYR A 1 238 ? 13.978 -14.725 -7.687 1.00 18.27 241 TYR A N 1
ATOM 1723 C CA . TYR A 1 238 ? 14.875 -13.776 -7.035 1.00 21.44 241 TYR A CA 1
ATOM 1724 C C . TYR A 1 238 ? 14.149 -12.968 -5.964 1.00 18.03 241 TYR A C 1
ATOM 1725 O O . TYR A 1 238 ? 14.669 -12.784 -4.860 1.00 19.04 241 TYR A O 1
ATOM 1734 N N . LEU A 1 239 ? 12.946 -12.483 -6.269 1.00 18.95 242 LEU A N 1
ATOM 1735 C CA . LEU A 1 239 ? 12.218 -11.680 -5.293 1.00 16.64 242 LEU A CA 1
ATOM 1736 C C . LEU A 1 239 ? 11.814 -12.512 -4.082 1.00 20.01 242 LEU A C 1
ATOM 1737 O O . LEU A 1 239 ? 11.946 -12.054 -2.940 1.00 19.24 242 LEU A O 1
ATOM 1742 N N . ASN A 1 240 ? 11.324 -13.739 -4.307 1.00 17.13 243 ASN A N 1
ATOM 1743 C CA . ASN A 1 240 ? 10.881 -14.568 -3.188 1.00 17.59 243 ASN A CA 1
ATOM 1744 C C . ASN A 1 240 ? 12.055 -14.969 -2.305 1.00 19.79 243 ASN A C 1
ATOM 1745 O O . ASN A 1 240 ? 11.938 -14.961 -1.074 1.00 18.87 243 ASN A O 1
ATOM 1750 N N . SER A 1 241 ? 13.190 -15.331 -2.919 1.00 18.07 244 SER A N 1
ATOM 1751 C CA . SER A 1 241 ? 14.397 -15.631 -2.150 1.00 16.94 244 SER A CA 1
ATOM 1752 C C . SER A 1 241 ? 14.859 -14.428 -1.341 1.00 19.73 244 SER A C 1
ATOM 1753 O O . SER A 1 241 ? 15.308 -14.572 -0.199 1.00 15.81 244 SER A O 1
ATOM 1756 N N . TRP A 1 242 ? 14.781 -13.232 -1.925 1.00 20.07 245 TRP A N 1
ATOM 1757 C CA . TRP A 1 242 ? 15.186 -12.038 -1.196 1.00 17.45 245 TRP A CA 1
ATOM 1758 C C . TRP A 1 242 ? 14.289 -11.810 0.019 1.00 17.50 245 TRP A C 1
ATOM 1759 O O . TRP A 1 242 ? 14.778 -11.554 1.127 1.00 17.54 245 TRP A O 1
ATOM 1770 N N . ILE A 1 243 ? 12.967 -11.922 -0.167 1.00 15.88 246 ILE A N 1
ATOM 1771 C CA . ILE A 1 243 ? 12.032 -11.789 0.952 1.00 17.61 246 ILE A CA 1
ATOM 1772 C C . ILE A 1 243 ? 12.348 -12.792 2.063 1.00 17.72 246 ILE A C 1
ATOM 1773 O O . ILE A 1 243 ? 12.351 -12.444 3.252 1.00 17.70 246 ILE A O 1
ATOM 1778 N N . ARG A 1 244 ? 12.610 -14.056 1.705 1.00 19.09 247 ARG A N 1
ATOM 1779 C CA . ARG A 1 244 ? 12.863 -15.066 2.737 1.00 16.28 247 ARG A CA 1
ATOM 1780 C C . ARG A 1 244 ? 14.084 -14.720 3.579 1.00 18.48 247 ARG A C 1
ATOM 1781 O O . ARG A 1 244 ? 14.088 -14.925 4.801 1.00 17.42 247 ARG A O 1
ATOM 1789 N N . VAL A 1 245 ? 15.123 -14.183 2.945 1.00 15.38 248 VAL A N 1
ATOM 1790 C CA . VAL A 1 245 ? 16.359 -13.861 3.653 1.00 19.16 248 VAL A CA 1
ATOM 1791 C C . VAL A 1 245 ? 16.152 -12.679 4.600 1.00 20.99 248 VAL A C 1
ATOM 1792 O O . VAL A 1 245 ? 16.571 -12.717 5.763 1.00 18.78 248 VAL A O 1
ATOM 1796 N N . VAL A 1 246 ? 15.523 -11.601 4.120 1.00 18.88 249 VAL A N 1
ATOM 1797 C CA . VAL A 1 246 ? 15.379 -10.434 4.991 1.00 21.03 249 VAL A CA 1
ATOM 1798 C C . VAL A 1 246 ? 14.292 -10.661 6.036 1.00 21.75 249 VAL A C 1
ATOM 1799 O O . VAL A 1 246 ? 14.353 -10.066 7.117 1.00 17.34 249 VAL A O 1
ATOM 1803 N N . GLU A 1 247 ? 13.336 -11.562 5.781 1.00 17.42 250 GLU A N 1
ATOM 1804 C CA . GLU A 1 247 ? 12.390 -11.922 6.837 1.00 19.04 250 GLU A CA 1
ATOM 1805 C C . GLU A 1 247 ? 13.108 -12.659 7.968 1.00 19.47 250 GLU A C 1
ATOM 1806 O O . GLU A 1 247 ? 12.923 -12.344 9.155 1.00 18.86 250 GLU A O 1
ATOM 1812 N N . ALA A 1 248 ? 13.931 -13.661 7.616 1.00 19.33 251 ALA A N 1
ATOM 1813 C CA . ALA A 1 248 ? 14.634 -14.450 8.630 1.00 19.64 251 ALA A CA 1
ATOM 1814 C C . ALA A 1 248 ? 15.606 -13.597 9.438 1.00 25.04 251 ALA A C 1
ATOM 1815 O O . ALA A 1 248 ? 15.843 -13.866 10.627 1.00 20.07 251 ALA A O 1
ATOM 1817 N N . GLU A 1 249 ? 16.198 -12.596 8.794 1.00 20.54 252 GLU A N 1
ATOM 1818 C CA . GLU A 1 249 ? 17.083 -11.644 9.457 1.00 23.46 252 GLU A CA 1
ATOM 1819 C C . GLU A 1 249 ? 16.363 -10.807 10.501 1.00 20.67 252 GLU A C 1
ATOM 1820 O O . GLU A 1 249 ? 17.018 -10.251 11.390 1.00 22.47 252 GLU A O 1
ATOM 1826 N N . GLY A 1 250 ? 15.036 -10.721 10.430 1.00 21.64 253 GLY A N 1
ATOM 1827 C CA . GLY A 1 250 ? 14.266 -9.867 11.316 1.00 22.76 253 GLY A CA 1
ATOM 1828 C C . GLY A 1 250 ? 14.102 -8.447 10.822 1.00 22.88 253 GLY A C 1
ATOM 1829 O O . GLY A 1 250 ? 13.557 -7.604 11.551 1.00 22.52 253 GLY A O 1
ATOM 1830 N N . TRP A 1 251 ? 14.540 -8.165 9.597 1.00 18.78 254 TRP A N 1
ATOM 1831 C CA . TRP A 1 251 ? 14.606 -6.794 9.101 1.00 22.30 254 TRP A CA 1
ATOM 1832 C C . TRP A 1 251 ? 13.227 -6.269 8.709 1.00 22.31 254 TRP A C 1
ATOM 1833 O O . TRP A 1 251 ? 12.919 -5.092 8.938 1.00 21.34 254 TRP A O 1
ATOM 1844 N N . LEU A 1 252 ? 12.395 -7.120 8.098 1.00 21.32 255 LEU A N 1
ATOM 1845 C CA . LEU A 1 252 ? 11.038 -6.704 7.752 1.00 21.62 255 LEU A CA 1
ATOM 1846 C C . LEU A 1 252 ? 10.227 -6.411 9.008 1.00 19.20 255 LEU A C 1
ATOM 1847 O O . LEU A 1 252 ? 9.451 -5.447 9.049 1.00 21.30 255 LEU A O 1
ATOM 1852 N N . ARG A 1 253 ? 10.412 -7.216 10.056 1.00 20.52 256 ARG A N 1
ATOM 1853 C CA . ARG A 1 253 ? 9.742 -6.937 11.323 1.00 21.53 256 ARG A CA 1
ATOM 1854 C C . ARG A 1 253 ? 10.206 -5.603 11.903 1.00 24.37 256 ARG A C 1
ATOM 1855 O O . ARG A 1 253 ? 9.393 -4.793 12.368 1.00 25.35 256 ARG A O 1
ATOM 1863 N N . GLU A 1 254 ? 11.520 -5.363 11.890 1.00 19.31 257 GLU A N 1
ATOM 1864 C CA . GLU A 1 254 ? 12.060 -4.090 12.379 1.00 23.99 257 GLU A CA 1
ATOM 1865 C C . GLU A 1 254 ? 11.455 -2.906 11.630 1.00 23.62 257 GLU A C 1
ATOM 1866 O O . GLU A 1 254 ? 11.043 -1.909 12.240 1.00 24.78 257 GLU A O 1
ATOM 1872 N N . LYS A 1 255 ? 11.400 -2.996 10.301 1.00 20.89 258 LYS A N 1
ATOM 1873 C CA . LYS A 1 255 ? 10.877 -1.894 9.495 1.00 25.32 258 LYS A CA 1
ATOM 1874 C C . LYS A 1 255 ? 9.368 -1.752 9.664 1.00 27.49 258 LYS A C 1
ATOM 1875 O O . LYS A 1 255 ? 8.847 -0.629 9.741 1.00 21.66 258 LYS A O 1
ATOM 1881 N N . HIS A 1 256 ? 8.649 -2.875 9.722 1.00 21.49 259 HIS A N 1
ATOM 1882 C CA . HIS A 1 256 ? 7.213 -2.809 9.974 1.00 22.08 259 HIS A CA 1
ATOM 1883 C C . HIS A 1 256 ? 6.920 -2.136 11.305 1.00 21.72 259 HIS A C 1
ATOM 1884 O O . HIS A 1 256 ? 5.988 -1.332 11.407 1.00 20.94 259 HIS A O 1
ATOM 1891 N N . HIS A 1 257 ? 7.715 -2.432 12.333 1.00 21.61 260 HIS A N 1
ATOM 1892 C CA . HIS A 1 257 ? 7.474 -1.821 13.635 1.00 20.79 260 HIS A CA 1
ATOM 1893 C C . HIS A 1 257 ? 7.768 -0.326 13.586 1.00 21.77 260 HIS A C 1
ATOM 1894 O O . HIS A 1 257 ? 6.976 0.492 14.072 1.00 21.91 260 HIS A O 1
ATOM 1901 N N . TYR A 1 258 ? 8.890 0.050 12.973 1.00 20.08 261 TYR A N 1
ATOM 1902 C CA . TYR A 1 258 ? 9.263 1.465 12.907 1.00 22.58 261 TYR A CA 1
ATOM 1903 C C . TYR A 1 258 ? 8.184 2.296 12.214 1.00 21.88 261 TYR A C 1
ATOM 1904 O O . TYR A 1 258 ? 7.718 3.310 12.750 1.00 18.67 261 TYR A O 1
ATOM 1913 N N . TRP A 1 259 ? 7.765 1.882 11.016 1.00 19.17 262 TRP A N 1
ATOM 1914 C CA . TRP A 1 259 ? 6.858 2.724 10.246 1.00 23.10 262 TRP A CA 1
ATOM 1915 C C . TRP A 1 259 ? 5.423 2.642 10.763 1.00 23.37 262 TRP A C 1
ATOM 1916 O O . TRP A 1 259 ? 4.748 3.670 10.894 1.00 23.31 262 TRP A O 1
ATOM 1927 N N . PHE A 1 260 ? 4.948 1.449 11.101 1.00 21.92 263 PHE A N 1
ATOM 1928 C CA . PHE A 1 260 ? 3.529 1.266 11.372 1.00 21.72 263 PHE A CA 1
ATOM 1929 C C . PHE A 1 260 ? 3.184 1.196 12.854 1.00 23.71 263 PHE A C 1
ATOM 1930 O O . PHE A 1 260 ? 1.999 1.233 13.194 1.00 21.27 263 PHE A O 1
ATOM 1938 N N . GLU A 1 261 ? 4.172 1.097 13.743 1.00 24.90 264 GLU A N 1
ATOM 1939 C CA . GLU A 1 261 ? 3.894 0.974 15.170 1.00 27.30 264 GLU A CA 1
ATOM 1940 C C . GLU A 1 261 ? 4.592 2.044 15.999 1.00 27.33 264 GLU A C 1
ATOM 1941 O O . GLU A 1 261 ? 4.535 1.984 17.231 1.00 28.65 264 GLU A O 1
ATOM 1947 N N . THR A 1 262 ? 5.246 3.022 15.360 1.00 26.50 265 THR A N 1
ATOM 1948 C CA . THR A 1 262 ? 5.756 4.216 16.030 1.00 23.51 265 THR A CA 1
ATOM 1949 C C . THR A 1 262 ? 5.435 5.447 15.188 1.00 26.64 265 THR A C 1
ATOM 1950 O O . THR A 1 262 ? 5.013 5.352 14.032 1.00 25.61 265 THR A O 1
ATOM 1954 N N . LYS A 1 263 ? 5.649 6.624 15.775 1.00 24.86 266 LYS A N 1
ATOM 1955 C CA . LYS A 1 263 ? 5.604 7.871 15.023 1.00 27.00 266 LYS A CA 1
ATOM 1956 C C . LYS A 1 263 ? 6.972 8.548 15.009 1.00 29.25 266 LYS A C 1
ATOM 1957 O O . LYS A 1 263 ? 7.062 9.779 14.940 1.00 24.84 266 LYS A O 1
ATOM 1963 N N . ASN A 1 264 ? 8.047 7.749 15.073 1.00 25.15 267 ASN A N 1
ATOM 1964 C CA . ASN A 1 264 ? 9.402 8.299 15.146 1.00 28.72 267 ASN A CA 1
ATOM 1965 C C . ASN A 1 264 ? 9.787 9.081 13.898 1.00 28.35 267 ASN A C 1
ATOM 1966 O O . ASN A 1 264 ? 10.720 9.893 13.948 1.00 29.64 267 ASN A O 1
ATOM 1971 N N . TRP A 1 265 ? 9.102 8.842 12.787 1.00 26.72 268 TRP A N 1
ATOM 1972 C CA . TRP A 1 265 ? 9.349 9.476 11.499 1.00 25.61 268 TRP A CA 1
ATOM 1973 C C . TRP A 1 265 ? 8.499 10.726 11.299 1.00 24.29 268 TRP A C 1
ATOM 1974 O O . TRP A 1 265 ? 8.615 11.383 10.260 1.00 25.01 268 TRP A O 1
ATOM 1985 N N . GLU A 1 266 ? 7.649 11.054 12.275 1.00 24.43 269 GLU A N 1
ATOM 1986 C CA . GLU A 1 266 ? 6.622 12.079 12.107 1.00 26.57 269 GLU A CA 1
ATOM 1987 C C . GLU A 1 266 ? 7.206 13.430 11.706 1.00 23.29 269 GLU A C 1
ATOM 1988 O O . GLU A 1 266 ? 6.635 14.140 10.868 1.00 26.98 269 GLU A O 1
ATOM 1994 N N . HIS A 1 267 ? 8.315 13.828 12.318 1.00 24.96 270 HIS A N 1
ATOM 1995 C CA . HIS A 1 267 ? 8.836 15.167 12.065 1.00 28.85 270 HIS A CA 1
ATOM 1996 C C . HIS A 1 267 ? 9.734 15.236 10.836 1.00 28.55 270 HIS A C 1
ATOM 1997 O O . HIS A 1 267 ? 10.283 16.306 10.544 1.00 27.97 270 HIS A O 1
ATOM 2004 N N . LEU A 1 268 ? 9.891 14.127 10.108 1.00 24.13 271 LEU A N 1
ATOM 2005 C CA . LEU A 1 268 ? 10.462 14.194 8.770 1.00 23.21 271 LEU A CA 1
ATOM 2006 C C . LEU A 1 268 ? 9.498 14.835 7.780 1.00 26.00 271 LEU A C 1
ATOM 2007 O O . LEU A 1 268 ? 9.932 15.314 6.729 1.00 26.23 271 LEU A O 1
ATOM 2012 N N . LEU A 1 269 ? 8.206 14.863 8.102 1.00 25.54 272 LEU A N 1
ATOM 2013 C CA . LEU A 1 269 ? 7.165 15.303 7.185 1.00 25.07 272 LEU A CA 1
ATOM 2014 C C . LEU A 1 269 ? 6.897 16.796 7.324 1.00 40.37 272 LEU A C 1
ATOM 2015 O O . LEU A 1 269 ? 7.079 17.376 8.396 1.00 37.88 272 LEU A O 1
ATOM 2020 N N . LYS A 1 270 ? 6.436 17.408 6.230 1.00 50.83 273 LYS A N 1
ATOM 2021 C CA . LYS A 1 270 ? 5.982 18.804 6.251 1.00 64.94 273 LYS A CA 1
ATOM 2022 C C . LYS A 1 270 ? 4.872 19.020 7.279 1.00 59.68 273 LYS A C 1
ATOM 2023 O O . LYS A 1 270 ? 4.157 18.082 7.641 1.00 59.54 273 LYS A O 1
ATOM 2029 N N . GLY B 1 19 ? 12.386 -8.966 -29.344 1.00 79.68 22 GLY B N 1
ATOM 2030 C CA . GLY B 1 19 ? 13.296 -9.895 -28.699 1.00 77.10 22 GLY B CA 1
ATOM 2031 C C . GLY B 1 19 ? 12.722 -10.503 -27.437 1.00 67.98 22 GLY B C 1
ATOM 2032 O O . GLY B 1 19 ? 13.465 -10.861 -26.521 1.00 69.87 22 GLY B O 1
ATOM 2033 N N . LYS B 1 20 ? 11.402 -10.715 -27.449 1.00 63.59 23 LYS B N 1
ATOM 2034 C CA . LYS B 1 20 ? 10.753 -11.352 -26.280 1.00 58.12 23 LYS B CA 1
ATOM 2035 C C . LYS B 1 20 ? 9.685 -12.349 -26.731 1.00 51.27 23 LYS B C 1
ATOM 2036 O O . LYS B 1 20 ? 8.710 -12.525 -25.988 1.00 42.42 23 LYS B O 1
ATOM 2042 N N . GLU B 1 21 ? 9.874 -12.983 -27.885 1.00 44.99 24 GLU B N 1
ATOM 2043 C CA . GLU B 1 21 ? 8.825 -13.888 -28.412 1.00 43.06 24 GLU B CA 1
ATOM 2044 C C . GLU B 1 21 ? 8.621 -15.072 -27.468 1.00 41.48 24 GLU B C 1
ATOM 2045 O O . GLU B 1 21 ? 7.471 -15.393 -27.183 1.00 36.78 24 GLU B O 1
ATOM 2051 N N . VAL B 1 22 ? 9.715 -15.702 -27.039 1.00 41.06 25 VAL B N 1
ATOM 2052 C CA . VAL B 1 22 ? 9.591 -16.934 -26.215 1.00 36.53 25 VAL B CA 1
ATOM 2053 C C . VAL B 1 22 ? 8.786 -16.576 -24.963 1.00 34.69 25 VAL B C 1
ATOM 2054 O O . VAL B 1 22 ? 7.852 -17.295 -24.647 1.00 33.61 25 VAL B O 1
ATOM 2058 N N . ARG B 1 23 ? 9.153 -15.473 -24.308 1.00 35.16 26 ARG B N 1
ATOM 2059 C CA . ARG B 1 23 ? 8.438 -15.159 -23.080 1.00 33.27 26 ARG B CA 1
ATOM 2060 C C . ARG B 1 23 ? 6.977 -14.833 -23.360 1.00 32.37 26 ARG B C 1
ATOM 2061 O O . ARG B 1 23 ? 6.085 -15.289 -22.634 1.00 26.99 26 ARG B O 1
ATOM 2069 N N . GLU B 1 24 ? 6.703 -14.052 -24.410 1.00 31.71 27 GLU B N 1
ATOM 2070 C CA . GLU B 1 24 ? 5.310 -13.748 -24.725 1.00 31.63 27 GLU B CA 1
ATOM 2071 C C . GLU B 1 24 ? 4.531 -14.999 -25.114 1.00 30.13 27 GLU B C 1
ATOM 2072 O O . GLU B 1 24 ? 3.338 -15.103 -24.806 1.00 35.70 27 GLU B O 1
ATOM 2078 N N . LYS B 1 25 ? 5.178 -15.971 -25.756 1.00 31.35 28 LYS B N 1
ATOM 2079 C CA . LYS B 1 25 ? 4.458 -17.188 -26.117 1.00 31.65 28 LYS B CA 1
ATOM 2080 C C . LYS B 1 25 ? 4.195 -18.072 -24.905 1.00 29.09 28 LYS B C 1
ATOM 2081 O O . LYS B 1 25 ? 3.156 -18.737 -24.837 1.00 28.21 28 LYS B O 1
ATOM 2087 N N . LEU B 1 26 ? 5.114 -18.102 -23.940 1.00 28.31 29 LEU B N 1
ATOM 2088 C CA . LEU B 1 26 ? 4.854 -18.863 -22.725 1.00 29.05 29 LEU B CA 1
ATOM 2089 C C . LEU B 1 26 ? 3.632 -18.319 -21.991 1.00 29.51 29 LEU B C 1
ATOM 2090 O O . LEU B 1 26 ? 2.801 -19.092 -21.495 1.00 24.40 29 LEU B O 1
ATOM 2095 N N . VAL B 1 27 ? 3.504 -16.989 -21.928 1.00 23.83 30 VAL B N 1
ATOM 2096 C CA . VAL B 1 27 ? 2.339 -16.362 -21.300 1.00 27.59 30 VAL B CA 1
ATOM 2097 C C . VAL B 1 27 ? 1.061 -16.781 -22.015 1.00 29.09 30 VAL B C 1
ATOM 2098 O O . VAL B 1 27 ? 0.103 -17.246 -21.385 1.00 25.41 30 VAL B O 1
ATOM 2102 N N . GLU B 1 28 ? 1.041 -16.638 -23.348 1.00 27.76 31 GLU B N 1
ATOM 2103 C CA . GLU B 1 28 ? -0.138 -16.986 -24.135 1.00 28.88 31 GLU B CA 1
ATOM 2104 C C . GLU B 1 28 ? -0.522 -18.451 -23.985 1.00 32.49 31 GLU B C 1
ATOM 2105 O O . GLU B 1 28 ? -1.706 -18.792 -24.081 1.00 32.29 31 GLU B O 1
ATOM 2111 N N . GLU B 1 29 ? 0.454 -19.333 -23.785 1.00 25.13 32 GLU B N 1
ATOM 2112 C CA . GLU B 1 29 ? 0.183 -20.763 -23.747 1.00 29.02 32 GLU B CA 1
ATOM 2113 C C . GLU B 1 29 ? -0.139 -21.270 -22.350 1.00 29.95 32 GLU B C 1
ATOM 2114 O O . GLU B 1 29 ? -0.346 -22.476 -22.179 1.00 26.99 32 GLU B O 1
ATOM 2120 N N . SER B 1 30 ? -0.224 -20.384 -21.361 1.00 25.07 33 SER B N 1
ATOM 2121 C CA . SER B 1 30 ? -0.621 -20.803 -20.023 1.00 23.52 33 SER B CA 1
ATOM 2122 C C . SER B 1 30 ? -2.050 -21.339 -20.036 1.00 26.34 33 SER B C 1
ATOM 2123 O O . SER B 1 30 ? -2.916 -20.828 -20.753 1.00 25.75 33 SER B O 1
ATOM 2126 N N . THR B 1 31 ? -2.296 -22.382 -19.238 1.00 26.17 34 THR B N 1
ATOM 2127 C CA . THR B 1 31 ? -3.659 -22.889 -19.079 1.00 27.63 34 THR B CA 1
ATOM 2128 C C . THR B 1 31 ? -4.565 -21.866 -18.395 1.00 29.67 34 THR B C 1
ATOM 2129 O O . THR B 1 31 ? -5.789 -21.910 -18.575 1.00 26.55 34 THR B O 1
ATOM 2133 N N . LEU B 1 32 ? -3.994 -20.921 -17.643 1.00 24.05 35 LEU B N 1
ATOM 2134 C CA . LEU B 1 32 ? -4.802 -19.823 -17.122 1.00 22.20 35 LEU B CA 1
ATOM 2135 C C . LEU B 1 32 ? -5.461 -19.040 -18.252 1.00 25.48 35 LEU B C 1
ATOM 2136 O O . LEU B 1 32 ? -6.641 -18.678 -18.161 1.00 27.23 35 LEU B O 1
ATOM 2141 N N . GLU B 1 33 ? -4.715 -18.761 -19.326 1.00 25.10 36 GLU B N 1
ATOM 2142 C CA . GLU B 1 33 ? -5.308 -18.038 -20.447 1.00 28.58 36 GLU B CA 1
ATOM 2143 C C . GLU B 1 33 ? -6.326 -18.900 -21.174 1.00 30.84 36 GLU B C 1
ATOM 2144 O O . GLU B 1 33 ? -7.345 -18.386 -21.653 1.00 26.10 36 GLU B O 1
ATOM 2150 N N . THR B 1 34 ? -6.068 -20.207 -21.261 1.00 26.36 37 THR B N 1
ATOM 2151 C CA . THR B 1 34 ? -7.041 -21.117 -21.858 1.00 27.21 37 THR B CA 1
ATOM 2152 C C . THR B 1 34 ? -8.374 -21.048 -21.119 1.00 30.29 37 THR B C 1
ATOM 2153 O O . THR B 1 34 ? -9.442 -20.988 -21.742 1.00 27.04 37 THR B O 1
ATOM 2157 N N . ILE B 1 35 ? -8.318 -21.010 -19.787 1.00 26.09 38 ILE B N 1
ATOM 2158 C CA . ILE B 1 35 ? -9.524 -20.931 -18.966 1.00 27.39 38 ILE B CA 1
ATOM 2159 C C . ILE B 1 35 ? -10.256 -19.616 -19.209 1.00 29.64 38 ILE B C 1
ATOM 2160 O O . ILE B 1 35 ? -11.482 -19.584 -19.388 1.00 26.77 38 ILE B O 1
ATOM 2165 N N . LEU B 1 36 ? -9.519 -18.506 -19.195 1.00 28.90 39 LEU B N 1
ATOM 2166 C CA . LEU B 1 36 ? -10.160 -17.201 -19.316 1.00 28.59 39 LEU B CA 1
ATOM 2167 C C . LEU B 1 36 ? -10.842 -17.042 -20.670 1.00 31.43 39 LEU B C 1
ATOM 2168 O O . LEU B 1 36 ? -11.953 -16.502 -20.757 1.00 32.59 39 LEU B O 1
ATOM 2173 N N . LYS B 1 37 ? -10.215 -17.537 -21.737 1.00 29.90 40 LYS B N 1
ATOM 2174 C CA . LYS B 1 37 ? -10.854 -17.429 -23.045 1.00 36.43 40 LYS B CA 1
ATOM 2175 C C . LYS B 1 37 ? -12.043 -18.375 -23.175 1.00 35.52 40 LYS B C 1
ATOM 2176 O O . LYS B 1 37 ? -13.025 -18.043 -23.850 1.00 32.14 40 LYS B O 1
ATOM 2182 N N . ARG B 1 38 ? -11.994 -19.540 -22.519 1.00 33.57 41 ARG B N 1
ATOM 2183 C CA . ARG B 1 38 ? -13.149 -20.436 -22.539 1.00 32.25 41 ARG B CA 1
ATOM 2184 C C . ARG B 1 38 ? -14.299 -19.891 -21.700 1.00 29.54 41 ARG B C 1
ATOM 2185 O O . ARG B 1 38 ? -15.466 -20.172 -21.997 1.00 32.56 41 ARG B O 1
ATOM 2193 N N . GLY B 1 39 ? -13.998 -19.108 -20.666 1.00 28.54 42 GLY B N 1
ATOM 2194 C CA . GLY B 1 39 ? -15.002 -18.641 -19.727 1.00 32.49 42 GLY B CA 1
ATOM 2195 C C . GLY B 1 39 ? -15.421 -19.656 -18.687 1.00 29.88 42 GLY B C 1
ATOM 2196 O O . GLY B 1 39 ? -16.377 -19.403 -17.945 1.00 27.19 42 GLY B O 1
ATOM 2197 N N . VAL B 1 40 ? -14.744 -20.801 -18.611 1.00 28.15 43 VAL B N 1
ATOM 2198 C CA . VAL B 1 40 ? -15.141 -21.895 -17.728 1.00 27.22 43 VAL B CA 1
ATOM 2199 C C . VAL B 1 40 ? -13.879 -22.564 -17.206 1.00 23.09 43 VAL B C 1
ATOM 2200 O O . VAL B 1 40 ? -12.959 -22.847 -17.977 1.00 28.51 43 VAL B O 1
ATOM 2204 N N . LEU B 1 41 ? -13.845 -22.832 -15.902 1.00 22.97 44 LEU B N 1
ATOM 2205 C CA . LEU B 1 41 ? -12.793 -23.635 -15.290 1.00 25.44 44 LEU B CA 1
ATOM 2206 C C . LEU B 1 41 ? -13.269 -25.084 -15.204 1.00 25.36 44 LEU B C 1
ATOM 2207 O O . LEU B 1 41 ? -14.323 -25.360 -14.619 1.00 26.06 44 LEU B O 1
ATOM 2212 N N . LYS B 1 42 ? -12.507 -26.008 -15.792 1.00 23.79 45 LYS B N 1
ATOM 2213 C CA . LYS B 1 42 ? -12.855 -27.424 -15.770 1.00 22.27 45 LYS B CA 1
ATOM 2214 C C . LYS B 1 42 ? -12.038 -28.128 -14.691 1.00 26.18 45 LYS B C 1
ATOM 2215 O O . LYS B 1 42 ? -10.803 -28.082 -14.715 1.00 23.15 45 LYS B O 1
ATOM 2221 N N . VAL B 1 43 ? -12.754 -28.715 -13.727 1.00 26.12 46 VAL B N 1
ATOM 2222 C CA . VAL B 1 43 ? -12.104 -29.299 -12.523 1.00 22.27 46 VAL B CA 1
ATOM 2223 C C . VAL B 1 43 ? -12.301 -30.809 -12.422 1.00 25.86 46 VAL B C 1
ATOM 2224 O O . VAL B 1 43 ? -13.448 -31.256 -12.378 1.00 24.20 46 VAL B O 1
ATOM 2228 N N . GLY B 1 44 ? -11.198 -31.539 -12.322 1.00 25.05 47 GLY B N 1
ATOM 2229 C CA . GLY B 1 44 ? -11.270 -32.991 -12.137 1.00 25.87 47 GLY B CA 1
ATOM 2230 C C . GLY B 1 44 ? -11.311 -33.333 -10.664 1.00 27.48 47 GLY B C 1
ATOM 2231 O O . GLY B 1 44 ? -10.581 -32.709 -9.892 1.00 24.08 47 GLY B O 1
ATOM 2232 N N . MET B 1 45 ? -12.171 -34.276 -10.299 1.00 24.93 48 MET B N 1
ATOM 2233 C CA . MET B 1 45 ? -12.249 -34.702 -8.890 1.00 21.77 48 MET B CA 1
ATOM 2234 C C . MET B 1 45 ? -12.810 -36.126 -8.813 1.00 29.85 48 MET B C 1
ATOM 2235 O O . MET B 1 45 ? -13.133 -36.684 -9.861 1.00 28.83 48 MET B O 1
ATOM 2240 N N . SER B 1 46 ? -12.865 -36.673 -7.604 1.00 24.55 49 SER B N 1
ATOM 2241 C CA . SER B 1 46 ? -13.406 -38.036 -7.396 1.00 26.78 49 SER B CA 1
ATOM 2242 C C . SER B 1 46 ? -14.191 -38.071 -6.082 1.00 24.30 49 SER B C 1
ATOM 2243 O O . SER B 1 46 ? -14.068 -37.131 -5.301 1.00 30.49 49 SER B O 1
ATOM 2246 N N . THR B 1 47 ? -14.951 -39.133 -5.846 1.00 28.06 50 THR B N 1
ATOM 2247 C CA . THR B 1 47 ? -15.829 -39.183 -4.647 1.00 29.42 50 THR B CA 1
ATOM 2248 C C . THR B 1 47 ? -15.113 -39.615 -3.359 1.00 27.11 50 THR B C 1
ATOM 2249 O O . THR B 1 47 ? -14.623 -40.746 -3.316 1.00 25.10 50 THR B O 1
ATOM 2253 N N . PHE B 1 48 ? -15.044 -38.718 -2.382 1.00 25.26 51 PHE B N 1
ATOM 2254 C CA . PHE B 1 48 ? -14.554 -39.013 -1.033 1.00 26.35 51 PHE B CA 1
ATOM 2255 C C . PHE B 1 48 ? -15.399 -38.176 -0.086 1.00 26.26 51 PHE B C 1
ATOM 2256 O O . PHE B 1 48 ? -15.339 -36.942 -0.161 1.00 23.60 51 PHE B O 1
ATOM 2264 N N . VAL B 1 49 ? -16.131 -38.810 0.828 1.00 23.74 52 VAL B N 1
ATOM 2265 C CA . VAL B 1 49 ? -16.980 -38.049 1.750 1.00 28.25 52 VAL B CA 1
ATOM 2266 C C . VAL B 1 49 ? -16.162 -37.600 2.957 1.00 26.44 52 VAL B C 1
ATOM 2267 O O . VAL B 1 49 ? -15.544 -38.449 3.620 1.00 23.86 52 VAL B O 1
ATOM 2271 N N . PRO B 1 50 ? -16.177 -36.302 3.339 1.00 25.38 53 PRO B N 1
ATOM 2272 C CA . PRO B 1 50 ? -16.937 -35.167 2.778 1.00 23.33 53 PRO B CA 1
ATOM 2273 C C . PRO B 1 50 ? -16.126 -34.212 1.898 1.00 26.68 53 PRO B C 1
ATOM 2274 O O . PRO B 1 50 ? -16.415 -33.002 1.871 1.00 26.42 53 PRO B O 1
ATOM 2278 N N . TRP B 1 51 ? -15.095 -34.698 1.213 1.00 22.22 54 TRP B N 1
ATOM 2279 C CA . TRP B 1 51 ? -14.312 -33.831 0.295 1.00 21.07 54 TRP B CA 1
ATOM 2280 C C . TRP B 1 51 ? -15.149 -33.505 -0.947 1.00 26.02 54 TRP B C 1
ATOM 2281 O O . TRP B 1 51 ? -15.184 -32.344 -1.343 1.00 24.87 54 TRP B O 1
ATOM 2292 N N . ALA B 1 52 ? -15.765 -34.526 -1.535 1.00 23.98 55 ALA B N 1
ATOM 2293 C CA . ALA B 1 52 ? -16.607 -34.343 -2.739 1.00 25.42 55 ALA B CA 1
ATOM 2294 C C . ALA B 1 52 ? -17.596 -35.506 -2.859 1.00 27.87 55 ALA B C 1
ATOM 2295 O O . ALA B 1 52 ? -17.157 -36.653 -2.820 1.00 26.70 55 ALA B O 1
ATOM 2297 N N . MET B 1 53 ? -18.881 -35.181 -2.991 1.00 26.98 56 MET B N 1
ATOM 2298 C CA . MET B 1 53 ? -19.933 -36.219 -3.095 1.00 30.35 56 MET B CA 1
ATOM 2299 C C . MET B 1 53 ? -21.237 -35.608 -3.624 1.00 32.82 56 MET B C 1
ATOM 2300 O O . MET B 1 53 ? -21.412 -34.389 -3.520 1.00 28.69 56 MET B O 1
ATOM 2305 N N . LYS B 1 54 ? -22.115 -36.462 -4.139 1.00 31.40 57 LYS B N 1
ATOM 2306 C CA . LYS B 1 54 ? -23.410 -35.991 -4.681 1.00 29.65 57 LYS B CA 1
ATOM 2307 C C . LYS B 1 54 ? -24.421 -35.812 -3.546 1.00 34.65 57 LYS B C 1
ATOM 2308 O O . LYS B 1 54 ? -24.427 -36.626 -2.621 1.00 33.21 57 LYS B O 1
ATOM 2314 N N . ASP B 1 55 ? -25.218 -34.746 -3.614 1.00 33.71 58 ASP B N 1
ATOM 2315 C CA . ASP B 1 55 ? -26.266 -34.489 -2.596 1.00 34.25 58 ASP B CA 1
ATOM 2316 C C . ASP B 1 55 ? -27.533 -35.252 -3.009 1.00 35.23 58 ASP B C 1
ATOM 2317 O O . ASP B 1 55 ? -27.486 -35.967 -4.003 1.00 40.41 58 ASP B O 1
ATOM 2322 N N . LYS B 1 56 ? -28.635 -35.044 -2.291 1.00 41.36 59 LYS B N 1
ATOM 2323 C CA . LYS B 1 56 ? -29.850 -35.771 -2.657 1.00 47.75 59 LYS B CA 1
ATOM 2324 C C . LYS B 1 56 ? -30.478 -35.285 -3.960 1.00 49.82 59 LYS B C 1
ATOM 2325 O O . LYS B 1 56 ? -31.323 -35.994 -4.516 1.00 45.99 59 LYS B O 1
ATOM 2331 N N . GLU B 1 57 ? -30.098 -34.114 -4.461 1.00 42.95 60 GLU B N 1
ATOM 2332 C CA . GLU B 1 57 ? -30.514 -33.702 -5.796 1.00 45.02 60 GLU B CA 1
ATOM 2333 C C . GLU B 1 57 ? -29.614 -34.259 -6.892 1.00 44.92 60 GLU B C 1
ATOM 2334 O O . GLU B 1 57 ? -29.881 -34.015 -8.073 1.00 42.66 60 GLU B O 1
ATOM 2340 N N . GLY B 1 58 ? -28.557 -34.984 -6.539 1.00 41.62 61 GLY B N 1
ATOM 2341 C CA . GLY B 1 58 ? -27.578 -35.415 -7.509 1.00 40.61 61 GLY B CA 1
ATOM 2342 C C . GLY B 1 58 ? -26.499 -34.403 -7.821 1.00 36.66 61 GLY B C 1
ATOM 2343 O O . GLY B 1 58 ? -25.698 -34.644 -8.729 1.00 38.98 61 GLY B O 1
ATOM 2344 N N . GLN B 1 59 ? -26.452 -33.282 -7.104 1.00 36.50 62 GLN B N 1
ATOM 2345 C CA . GLN B 1 59 ? -25.471 -32.232 -7.333 1.00 30.34 62 GLN B CA 1
ATOM 2346 C C . GLN B 1 59 ? -24.300 -32.405 -6.377 1.00 29.43 62 GLN B C 1
ATOM 2347 O O . GLN B 1 59 ? -24.460 -32.920 -5.267 1.00 29.04 62 GLN B O 1
ATOM 2353 N N . LEU B 1 60 ? -23.116 -31.963 -6.816 1.00 26.59 63 LEU B N 1
ATOM 2354 C CA . LEU B 1 60 ? -21.897 -32.154 -6.041 1.00 30.71 63 LEU B CA 1
ATOM 2355 C C . LEU B 1 60 ? -21.777 -31.123 -4.924 1.00 31.02 63 LEU B C 1
ATOM 2356 O O . LEU B 1 60 ? -22.048 -29.934 -5.122 1.00 29.29 63 LEU B O 1
ATOM 2361 N N . ILE B 1 61 ? -21.344 -31.590 -3.746 1.00 24.81 64 ILE B N 1
ATOM 2362 C CA . ILE B 1 61 ? -21.079 -30.749 -2.581 1.00 24.45 64 ILE B CA 1
ATOM 2363 C C . ILE B 1 61 ? -19.787 -31.232 -1.929 1.00 27.58 64 ILE B C 1
ATOM 2364 O O . ILE B 1 61 ? -19.253 -32.286 -2.273 1.00 25.97 64 ILE B O 1
ATOM 2369 N N . GLY B 1 62 ? -19.291 -30.460 -0.967 1.00 24.32 65 GLY B N 1
ATOM 2370 C CA . GLY B 1 62 ? -18.126 -30.852 -0.192 1.00 22.80 65 GLY B CA 1
ATOM 2371 C C . GLY B 1 62 ? -17.070 -29.759 -0.128 1.00 23.61 65 GLY B C 1
ATOM 2372 O O . GLY B 1 62 ? -17.154 -28.722 -0.782 1.00 23.53 65 GLY B O 1
ATOM 2373 N N . PHE B 1 63 ? -16.052 -30.029 0.694 1.00 21.27 66 PHE B N 1
ATOM 2374 C CA . PHE B 1 63 ? -14.959 -29.073 0.895 1.00 21.21 66 PHE B CA 1
ATOM 2375 C C . PHE B 1 63 ? -14.272 -28.716 -0.420 1.00 23.25 66 PHE B C 1
ATOM 2376 O O . PHE B 1 63 ? -14.044 -27.534 -0.729 1.00 20.78 66 PHE B O 1
ATOM 2384 N N . GLU B 1 64 ? -13.915 -29.729 -1.201 1.00 20.53 67 GLU B N 1
ATOM 2385 C CA . GLU B 1 64 ? -13.224 -29.481 -2.458 1.00 19.42 67 GLU B CA 1
ATOM 2386 C C . GLU B 1 64 ? -14.133 -28.786 -3.455 1.00 19.75 67 GLU B C 1
ATOM 2387 O O . GLU B 1 64 ? -13.657 -28.026 -4.309 1.00 23.22 67 GLU B O 1
ATOM 2393 N N . ILE B 1 65 ? -15.434 -29.069 -3.399 1.00 20.44 68 ILE B N 1
ATOM 2394 C CA . ILE B 1 65 ? -16.361 -28.399 -4.303 1.00 20.89 68 ILE B CA 1
ATOM 2395 C C . ILE B 1 65 ? -16.435 -26.916 -3.961 1.00 26.03 68 ILE B C 1
ATOM 2396 O O . ILE B 1 65 ? -16.425 -26.057 -4.852 1.00 22.41 68 ILE B O 1
ATOM 2401 N N . ASP B 1 66 ? -16.486 -26.591 -2.668 1.00 20.84 69 ASP B N 1
ATOM 2402 C CA . ASP B 1 66 ? -16.530 -25.188 -2.256 1.00 20.86 69 ASP B CA 1
ATOM 2403 C C . ASP B 1 66 ? -15.255 -24.457 -2.662 1.00 23.64 69 ASP B C 1
ATOM 2404 O O . ASP B 1 66 ? -15.306 -23.302 -3.111 1.00 22.96 69 ASP B O 1
ATOM 2409 N N . VAL B 1 67 ? -14.099 -25.112 -2.493 1.00 20.03 70 VAL B N 1
ATOM 2410 C CA . VAL B 1 67 ? -12.826 -24.526 -2.914 1.00 18.98 70 VAL B CA 1
ATOM 2411 C C . VAL B 1 67 ? -12.856 -24.204 -4.402 1.00 24.83 70 VAL B C 1
ATOM 2412 O O . VAL B 1 67 ? -12.553 -23.080 -4.817 1.00 19.06 70 VAL B O 1
ATOM 2416 N N . ALA B 1 68 ? -13.235 -25.189 -5.227 1.00 19.16 71 ALA B N 1
ATOM 2417 C CA . ALA B 1 68 ? -13.257 -24.993 -6.672 1.00 20.36 71 ALA B CA 1
ATOM 2418 C C . ALA B 1 68 ? -14.251 -23.910 -7.076 1.00 22.29 71 ALA B C 1
ATOM 2419 O O . ALA B 1 68 ? -13.979 -23.116 -7.986 1.00 21.89 71 ALA B O 1
ATOM 2421 N N . LYS B 1 69 ? -15.423 -23.884 -6.432 1.00 20.70 72 LYS B N 1
ATOM 2422 C CA . LYS B 1 69 ? -16.441 -22.890 -6.775 1.00 23.70 72 LYS B CA 1
ATOM 2423 C C . LYS B 1 69 ? -15.964 -21.471 -6.469 1.00 27.57 72 LYS B C 1
ATOM 2424 O O . LYS B 1 69 ? -16.195 -20.546 -7.261 1.00 24.33 72 LYS B O 1
ATOM 2430 N N . ARG B 1 70 ? -15.314 -21.271 -5.318 1.00 20.35 73 ARG B N 1
ATOM 2431 C CA . ARG B 1 70 ? -14.789 -19.941 -5.012 1.00 23.38 73 ARG B CA 1
ATOM 2432 C C . ARG B 1 70 ? -13.684 -19.544 -5.986 1.00 20.83 73 ARG B C 1
ATOM 2433 O O . ARG B 1 70 ? -13.661 -18.410 -6.480 1.00 24.54 73 ARG B O 1
ATOM 2441 N N . LEU B 1 71 ? -12.745 -20.460 -6.263 1.00 21.14 74 LEU B N 1
ATOM 2442 C CA . LEU B 1 71 ? -11.654 -20.161 -7.197 1.00 21.90 74 LEU B CA 1
ATOM 2443 C C . LEU B 1 71 ? -12.192 -19.713 -8.553 1.00 22.28 74 LEU B C 1
ATOM 2444 O O . LEU B 1 71 ? -11.738 -18.709 -9.121 1.00 22.81 74 LEU B O 1
ATOM 2449 N N . ALA B 1 72 ? -13.163 -20.450 -9.094 1.00 24.13 75 ALA B N 1
ATOM 2450 C CA . ALA B 1 72 ? -13.743 -20.070 -10.378 1.00 23.21 75 ALA B CA 1
ATOM 2451 C C . ALA B 1 72 ? -14.383 -18.695 -10.291 1.00 25.17 75 ALA B C 1
ATOM 2452 O O . ALA B 1 72 ? -14.148 -17.829 -11.144 1.00 24.79 75 ALA B O 1
ATOM 2454 N N . ARG B 1 73 ? -15.187 -18.472 -9.249 1.00 25.83 76 ARG B N 1
ATOM 2455 C CA . ARG B 1 73 ? -15.830 -17.176 -9.075 1.00 28.05 76 ARG B CA 1
ATOM 2456 C C . ARG B 1 73 ? -14.801 -16.055 -8.985 1.00 27.67 76 ARG B C 1
ATOM 2457 O O . ARG B 1 73 ? -14.986 -14.982 -9.575 1.00 26.43 76 ARG B O 1
ATOM 2465 N N . ASP B 1 74 ? -13.699 -16.286 -8.265 1.00 24.53 77 ASP B N 1
ATOM 2466 C CA . ASP B 1 74 ? -12.700 -15.233 -8.101 1.00 27.33 77 ASP B CA 1
ATOM 2467 C C . ASP B 1 74 ? -11.889 -15.009 -9.370 1.00 27.63 77 ASP B C 1
ATOM 2468 O O . ASP B 1 74 ? -11.326 -13.919 -9.548 1.00 26.76 77 ASP B O 1
ATOM 2473 N N . MET B 1 75 ? -11.817 -16.006 -10.257 1.00 22.96 78 MET B N 1
ATOM 2474 C CA . MET B 1 75 ? -11.234 -15.798 -11.573 1.00 24.28 78 MET B CA 1
ATOM 2475 C C . MET B 1 75 ? -12.187 -15.130 -12.549 1.00 24.99 78 MET B C 1
ATOM 2476 O O . MET B 1 75 ? -11.752 -14.757 -13.648 1.00 32.46 78 MET B O 1
ATOM 2481 N N . GLY B 1 76 ? -13.462 -14.989 -12.190 1.00 25.60 79 GLY B N 1
ATOM 2482 C CA . GLY B 1 76 ? -14.454 -14.454 -13.104 1.00 26.35 79 GLY B CA 1
ATOM 2483 C C . GLY B 1 76 ? -14.977 -15.425 -14.140 1.00 29.96 79 GLY B C 1
ATOM 2484 O O . GLY B 1 76 ? -15.437 -14.990 -15.203 1.00 25.96 79 GLY B O 1
ATOM 2485 N N . VAL B 1 77 ? -14.933 -16.733 -13.871 1.00 27.69 80 VAL B N 1
ATOM 2486 C CA . VAL B 1 77 ? -15.398 -17.733 -14.823 1.00 24.51 80 VAL B CA 1
ATOM 2487 C C . VAL B 1 77 ? -16.406 -18.655 -14.143 1.00 25.44 80 VAL B C 1
ATOM 2488 O O . VAL B 1 77 ? -16.566 -18.656 -12.920 1.00 26.23 80 VAL B O 1
ATOM 2492 N N . LYS B 1 78 ? -17.115 -19.416 -14.972 1.00 27.10 81 LYS B N 1
ATOM 2493 C CA . LYS B 1 78 ? -17.970 -20.499 -14.521 1.00 28.08 81 LYS B CA 1
ATOM 2494 C C . LYS B 1 78 ? -17.111 -21.692 -14.123 1.00 29.80 81 LYS B C 1
ATOM 2495 O O . LYS B 1 78 ? -15.912 -21.748 -14.412 1.00 29.40 81 LYS B O 1
ATOM 2501 N N . VAL B 1 79 ? -17.735 -22.659 -13.452 1.00 24.00 82 VAL B N 1
ATOM 2502 C CA . VAL B 1 79 ? -17.056 -23.886 -13.048 1.00 26.43 82 VAL B CA 1
ATOM 2503 C C . VAL B 1 79 ? -17.792 -25.080 -13.643 1.00 28.73 82 VAL B C 1
ATOM 2504 O O . VAL B 1 79 ? -19.027 -25.102 -13.704 1.00 30.72 82 VAL B O 1
ATOM 2508 N N . GLN B 1 80 ? -17.025 -26.066 -14.104 1.00 28.37 83 GLN B N 1
ATOM 2509 C CA . GLN B 1 80 ? -17.571 -27.320 -14.617 1.00 28.22 83 GLN B CA 1
ATOM 2510 C C . GLN B 1 80 ? -16.789 -28.468 -14.001 1.00 25.98 83 GLN B C 1
ATOM 2511 O O . GLN B 1 80 ? -15.565 -28.536 -14.156 1.00 27.48 83 GLN B O 1
ATOM 2517 N N . PHE B 1 81 ? -17.483 -29.359 -13.300 1.00 26.84 84 PHE B N 1
ATOM 2518 C CA . PHE B 1 81 ? -16.824 -30.490 -12.660 1.00 27.78 84 PHE B CA 1
ATOM 2519 C C . PHE B 1 81 ? -16.818 -31.694 -13.591 1.00 29.33 84 PHE B C 1
ATOM 2520 O O . PHE B 1 81 ? -17.792 -31.949 -14.301 1.00 26.34 84 PHE B O 1
ATOM 2528 N N . VAL B 1 82 ? -15.700 -32.415 -13.590 1.00 24.75 85 VAL B N 1
ATOM 2529 C CA . VAL B 1 82 ? -15.479 -33.585 -14.435 1.00 26.53 85 VAL B CA 1
ATOM 2530 C C . VAL B 1 82 ? -15.156 -34.740 -13.498 1.00 26.22 85 VAL B C 1
ATOM 2531 O O . VAL B 1 82 ? -13.975 -35.012 -13.227 1.00 26.62 85 VAL B O 1
ATOM 2535 N N . PRO B 1 83 ? -16.162 -35.400 -12.931 1.00 27.99 86 PRO B N 1
ATOM 2536 C CA . PRO B 1 83 ? -15.880 -36.530 -12.031 1.00 27.45 86 PRO B CA 1
ATOM 2537 C C . PRO B 1 83 ? -15.121 -37.627 -12.765 1.00 30.22 86 PRO B C 1
ATOM 2538 O O . PRO B 1 83 ? -15.457 -37.998 -13.891 1.00 28.86 86 PRO B O 1
ATOM 2542 N N . THR B 1 84 ? -14.084 -38.140 -12.112 1.00 30.16 87 THR B N 1
ATOM 2543 C CA . THR B 1 84 ? -13.131 -39.042 -12.737 1.00 26.86 87 THR B CA 1
ATOM 2544 C C . THR B 1 84 ? -12.803 -40.163 -11.763 1.00 27.91 87 THR B C 1
ATOM 2545 O O . THR B 1 84 ? -12.778 -39.953 -10.546 1.00 28.00 87 THR B O 1
ATOM 2549 N N . LYS B 1 85 ? -12.598 -41.370 -12.299 1.00 26.23 88 LYS B N 1
ATOM 2550 C CA . LYS B 1 85 ? -12.045 -42.442 -11.475 1.00 30.69 88 LYS B CA 1
ATOM 2551 C C . LYS B 1 85 ? -10.692 -42.009 -10.932 1.00 28.58 88 LYS B C 1
ATOM 2552 O O . LYS B 1 85 ? -9.822 -41.577 -11.695 1.00 29.17 88 LYS B O 1
ATOM 2558 N N . TRP B 1 86 ? -10.512 -42.125 -9.611 1.00 26.46 89 TRP B N 1
ATOM 2559 C CA . TRP B 1 86 ? -9.291 -41.610 -8.994 1.00 29.69 89 TRP B CA 1
ATOM 2560 C C . TRP B 1 86 ? -8.050 -42.251 -9.603 1.00 26.41 89 TRP B C 1
ATOM 2561 O O . TRP B 1 86 ? -7.054 -41.564 -9.859 1.00 25.25 89 TRP B O 1
ATOM 2572 N N . SER B 1 87 ? -8.099 -43.565 -9.874 1.00 27.78 90 SER B N 1
ATOM 2573 C CA . SER B 1 87 ? -6.931 -44.243 -10.430 1.00 29.27 90 SER B CA 1
ATOM 2574 C C . SER B 1 87 ? -6.489 -43.651 -11.762 1.00 28.39 90 SER B C 1
ATOM 2575 O O . SER B 1 87 ? -5.312 -43.766 -12.113 1.00 34.73 90 SER B O 1
ATOM 2578 N N . GLY B 1 88 ? -7.390 -43.009 -12.505 1.00 30.18 91 GLY B N 1
ATOM 2579 C CA . GLY B 1 88 ? -7.012 -42.396 -13.768 1.00 28.31 91 GLY B CA 1
ATOM 2580 C C . GLY B 1 88 ? -7.095 -40.877 -13.785 1.00 24.12 91 GLY B C 1
ATOM 2581 O O . GLY B 1 88 ? -7.205 -40.269 -14.855 1.00 25.77 91 GLY B O 1
ATOM 2582 N N . ILE B 1 89 ? -7.041 -40.240 -12.619 1.00 25.87 92 ILE B N 1
ATOM 2583 C CA . ILE B 1 89 ? -7.283 -38.797 -12.611 1.00 26.89 92 ILE B CA 1
ATOM 2584 C C . ILE B 1 89 ? -6.077 -38.029 -13.156 1.00 22.22 92 ILE B C 1
ATOM 2585 O O . ILE B 1 89 ? -6.245 -36.990 -13.808 1.00 24.76 92 ILE B O 1
ATOM 2590 N N . ILE B 1 90 ? -4.860 -38.524 -12.946 1.00 24.54 93 ILE B N 1
ATOM 2591 C CA . ILE B 1 90 ? -3.685 -37.837 -13.487 1.00 25.78 93 ILE B CA 1
ATOM 2592 C C . ILE B 1 90 ? -3.589 -38.044 -14.999 1.00 28.41 93 ILE B C 1
ATOM 2593 O O . ILE B 1 90 ? -3.391 -37.055 -15.719 1.00 28.14 93 ILE B O 1
ATOM 2598 N N . PRO B 1 91 ? -3.736 -39.265 -15.551 1.00 30.35 94 PRO B N 1
ATOM 2599 C CA . PRO B 1 91 ? -3.824 -39.362 -17.019 1.00 28.14 94 PRO B CA 1
ATOM 2600 C C . PRO B 1 91 ? -4.911 -38.475 -17.613 1.00 25.50 94 PRO B C 1
ATOM 2601 O O . PRO B 1 91 ? -4.720 -37.920 -18.700 1.00 25.99 94 PRO B O 1
ATOM 2605 N N . ALA B 1 92 ? -6.039 -38.298 -16.921 1.00 24.49 95 ALA B N 1
ATOM 2606 C CA . ALA B 1 92 ? -7.079 -37.422 -17.454 1.00 29.64 95 ALA B CA 1
ATOM 2607 C C . ALA B 1 92 ? -6.616 -35.969 -17.485 1.00 27.63 95 ALA B C 1
ATOM 2608 O O . ALA B 1 92 ? -6.895 -35.244 -18.449 1.00 29.96 95 ALA B O 1
ATOM 2610 N N . LEU B 1 93 ? -5.905 -35.528 -16.445 1.00 27.38 96 LEU B N 1
ATOM 2611 C CA . LEU B 1 93 ? -5.327 -34.185 -16.459 1.00 25.04 96 LEU B CA 1
ATOM 2612 C C . LEU B 1 93 ? -4.343 -34.026 -17.610 1.00 28.06 96 LEU B C 1
ATOM 2613 O O . LEU B 1 93 ? -4.377 -33.025 -18.338 1.00 26.77 96 LEU B O 1
ATOM 2618 N N . LEU B 1 94 ? -3.480 -35.023 -17.810 1.00 26.50 97 LEU B N 1
ATOM 2619 C CA . LEU B 1 94 ? -2.438 -34.906 -18.822 1.00 28.55 97 LEU B CA 1
ATOM 2620 C C . LEU B 1 94 ? -3.009 -34.881 -20.234 1.00 33.90 97 LEU B C 1
ATOM 2621 O O . LEU B 1 94 ? -2.451 -34.202 -21.106 1.00 34.63 97 LEU B O 1
ATOM 2626 N N . THR B 1 95 ? -4.093 -35.618 -20.493 1.00 31.02 98 THR B N 1
ATOM 2627 C CA . THR B 1 95 ? -4.708 -35.635 -21.816 1.00 30.18 98 THR B CA 1
ATOM 2628 C C . THR B 1 95 ? -5.769 -34.556 -21.985 1.00 28.12 98 THR B C 1
ATOM 2629 O O . THR B 1 95 ? -6.497 -34.571 -22.982 1.00 31.06 98 THR B O 1
ATOM 2633 N N . GLY B 1 96 ? -5.892 -33.639 -21.035 1.00 29.83 99 GLY B N 1
ATOM 2634 C CA . GLY B 1 96 ? -6.703 -32.458 -21.242 1.00 31.39 99 GLY B CA 1
ATOM 2635 C C . GLY B 1 96 ? -8.186 -32.612 -21.002 1.00 29.46 99 GLY B C 1
ATOM 2636 O O . GLY B 1 96 ? -8.969 -31.840 -21.568 1.00 30.13 99 GLY B O 1
ATOM 2637 N N . LYS B 1 97 ? -8.603 -33.576 -20.179 1.00 26.91 100 LYS B N 1
ATOM 2638 C CA . LYS B 1 97 ? -10.018 -33.709 -19.837 1.00 27.93 100 LYS B CA 1
ATOM 2639 C C . LYS B 1 97 ? -10.500 -32.573 -18.942 1.00 26.60 100 LYS B C 1
ATOM 2640 O O . LYS B 1 97 ? -11.712 -32.325 -18.876 1.00 28.55 100 LYS B O 1
ATOM 2646 N N . PHE B 1 98 ? -9.587 -31.899 -18.244 1.00 26.01 101 PHE B N 1
ATOM 2647 C CA . PHE B 1 98 ? -9.909 -30.737 -17.417 1.00 22.84 101 PHE B CA 1
ATOM 2648 C C . PHE B 1 98 ? -8.631 -29.921 -17.237 1.00 24.59 101 PHE B C 1
ATOM 2649 O O . PHE B 1 98 ? -7.560 -30.300 -17.725 1.00 28.63 101 PHE B O 1
ATOM 2657 N N . ASP B 1 99 ? -8.755 -28.780 -16.545 1.00 26.59 102 ASP B N 1
ATOM 2658 C CA . ASP B 1 99 ? -7.658 -27.828 -16.381 1.00 28.86 102 ASP B CA 1
ATOM 2659 C C . ASP B 1 99 ? -6.840 -28.055 -15.123 1.00 25.61 102 ASP B C 1
ATOM 2660 O O . ASP B 1 99 ? -5.662 -27.676 -15.077 1.00 23.76 102 ASP B O 1
ATOM 2665 N N . ILE B 1 100 ? -7.442 -28.649 -14.096 1.00 25.14 103 ILE B N 1
ATOM 2666 C CA . ILE B 1 100 ? -6.867 -28.645 -12.759 1.00 21.96 103 ILE B CA 1
ATOM 2667 C C . ILE B 1 100 ? -7.486 -29.794 -11.987 1.00 22.83 103 ILE B C 1
ATOM 2668 O O . ILE B 1 100 ? -8.655 -30.131 -12.188 1.00 23.18 103 ILE B O 1
ATOM 2673 N N . ILE B 1 101 ? -6.703 -30.398 -11.096 1.00 20.35 104 ILE B N 1
ATOM 2674 C CA . ILE B 1 101 ? -7.236 -31.340 -10.120 1.00 22.13 104 ILE B CA 1
ATOM 2675 C C . ILE B 1 101 ? -7.454 -30.582 -8.821 1.00 21.66 104 ILE B C 1
ATOM 2676 O O . ILE B 1 101 ? -6.499 -30.071 -8.223 1.00 23.10 104 ILE B O 1
ATOM 2681 N N . ILE B 1 102 ? -8.713 -30.492 -8.399 1.00 18.62 105 ILE B N 1
ATOM 2682 C CA . ILE B 1 102 ? -9.068 -30.018 -7.066 1.00 20.24 105 ILE B CA 1
ATOM 2683 C C . ILE B 1 102 ? -9.828 -31.167 -6.420 1.00 24.05 105 ILE B C 1
ATOM 2684 O O . ILE B 1 102 ? -11.066 -31.206 -6.437 1.00 21.19 105 ILE B O 1
ATOM 2689 N N . GLY B 1 103 ? -9.086 -32.138 -5.900 1.00 22.17 106 GLY B N 1
ATOM 2690 C CA . GLY B 1 103 ? -9.687 -33.401 -5.519 1.00 20.93 106 GLY B CA 1
ATOM 2691 C C . GLY B 1 103 ? -9.194 -33.926 -4.189 1.00 23.27 106 GLY B C 1
ATOM 2692 O O . GLY B 1 103 ? -9.317 -35.125 -3.912 1.00 22.66 106 GLY B O 1
ATOM 2693 N N . GLY B 1 104 ? -8.662 -33.044 -3.345 1.00 19.45 107 GLY B N 1
ATOM 2694 C CA . GLY B 1 104 ? -8.074 -33.492 -2.093 1.00 22.00 107 GLY B CA 1
ATOM 2695 C C . GLY B 1 104 ? -6.793 -34.273 -2.279 1.00 22.38 107 GLY B C 1
ATOM 2696 O O . GLY B 1 104 ? -6.483 -35.157 -1.469 1.00 19.20 107 GLY B O 1
ATOM 2697 N N . MET B 1 105 ? -6.035 -33.967 -3.329 1.00 18.13 108 MET B N 1
ATOM 2698 C CA . MET B 1 105 ? -4.856 -34.744 -3.664 1.00 20.41 108 MET B CA 1
ATOM 2699 C C . MET B 1 105 ? -3.663 -34.357 -2.800 1.00 21.79 108 MET B C 1
ATOM 2700 O O . MET B 1 105 ? -3.262 -33.186 -2.741 1.00 20.28 108 MET B O 1
ATOM 2705 N N . SER B 1 106 ? -3.083 -35.362 -2.148 1.00 18.19 109 SER B N 1
ATOM 2706 C CA . SER B 1 106 ? -1.815 -35.185 -1.463 1.00 20.93 109 SER B CA 1
ATOM 2707 C C . SER B 1 106 ? -0.698 -34.887 -2.461 1.00 20.29 109 SER B C 1
ATOM 2708 O O . SER B 1 106 ? -0.542 -35.579 -3.470 1.00 19.38 109 SER B O 1
ATOM 2711 N N . ILE B 1 107 ? 0.074 -33.835 -2.174 1.00 18.31 110 ILE B N 1
ATOM 2712 C CA . ILE B 1 107 ? 1.313 -33.585 -2.898 1.00 18.00 110 ILE B CA 1
ATOM 2713 C C . ILE B 1 107 ? 2.257 -34.754 -2.656 1.00 18.93 110 ILE B C 1
ATOM 2714 O O . ILE B 1 107 ? 2.510 -35.128 -1.504 1.00 18.55 110 ILE B O 1
ATOM 2719 N N . ARG B 1 108 ? 2.769 -35.355 -3.740 1.00 19.80 111 ARG B N 1
ATOM 2720 C CA . ARG B 1 108 ? 3.642 -36.534 -3.648 1.00 19.33 111 ARG B CA 1
ATOM 2721 C C . ARG B 1 108 ? 4.739 -36.491 -4.704 1.00 19.74 111 ARG B C 1
ATOM 2722 O O . ARG B 1 108 ? 4.488 -36.072 -5.846 1.00 19.73 111 ARG B O 1
ATOM 2730 N N . PRO B 1 109 ? 5.944 -36.969 -4.372 1.00 20.23 112 PRO B N 1
ATOM 2731 C CA . PRO B 1 109 ? 7.042 -36.924 -5.355 1.00 20.78 112 PRO B CA 1
ATOM 2732 C C . PRO B 1 109 ? 6.858 -37.843 -6.553 1.00 22.28 112 PRO B C 1
ATOM 2733 O O . PRO B 1 109 ? 7.339 -37.500 -7.639 1.00 24.51 112 PRO B O 1
ATOM 2737 N N . ASP B 1 110 ? 6.209 -39.002 -6.418 1.00 21.48 113 ASP B N 1
ATOM 2738 C CA . ASP B 1 110 ? 5.984 -39.793 -7.626 1.00 24.68 113 ASP B CA 1
ATOM 2739 C C . ASP B 1 110 ? 4.986 -39.094 -8.554 1.00 24.44 113 ASP B C 1
ATOM 2740 O O . ASP B 1 110 ? 5.242 -38.960 -9.757 1.00 23.30 113 ASP B O 1
ATOM 2745 N N . ARG B 1 111 ? 3.880 -38.580 -8.009 1.00 21.02 114 ARG B N 1
ATOM 2746 C CA . ARG B 1 111 ? 2.934 -37.822 -8.835 1.00 21.67 114 ARG B CA 1
ATOM 2747 C C . ARG B 1 111 ? 3.590 -36.588 -9.464 1.00 23.47 114 ARG B C 1
ATOM 2748 O O . ARG B 1 111 ? 3.313 -36.250 -10.623 1.00 22.30 114 ARG B O 1
ATOM 2756 N N . ASN B 1 112 ? 4.469 -35.909 -8.720 1.00 22.03 115 ASN B N 1
ATOM 2757 C CA . ASN B 1 112 ? 5.139 -34.694 -9.189 1.00 21.87 115 ASN B CA 1
ATOM 2758 C C . ASN B 1 112 ? 6.032 -34.951 -10.402 1.00 22.70 115 ASN B C 1
ATOM 2759 O O . ASN B 1 112 ? 6.438 -33.992 -11.074 1.00 23.38 115 ASN B O 1
ATOM 2764 N N . LEU B 1 113 ? 6.339 -36.214 -10.716 1.00 21.86 116 LEU B N 1
ATOM 2765 C CA . LEU B 1 113 ? 7.067 -36.494 -11.949 1.00 23.19 116 LEU B CA 1
ATOM 2766 C C . LEU B 1 113 ? 6.239 -36.120 -13.171 1.00 25.38 116 LEU B C 1
ATOM 2767 O O . LEU B 1 113 ? 6.794 -35.758 -14.219 1.00 25.75 116 LEU B O 1
ATOM 2772 N N . LYS B 1 114 ? 4.914 -36.202 -13.054 1.00 22.99 117 LYS B N 1
ATOM 2773 C CA . LYS B 1 114 ? 4.010 -36.017 -14.181 1.00 23.88 117 LYS B CA 1
ATOM 2774 C C . LYS B 1 114 ? 3.270 -34.690 -14.144 1.00 24.31 117 LYS B C 1
ATOM 2775 O O . LYS B 1 114 ? 2.965 -34.135 -15.201 1.00 24.93 117 LYS B O 1
ATOM 2781 N N . VAL B 1 115 ? 2.971 -34.172 -12.956 1.00 21.43 118 VAL B N 1
ATOM 2782 C CA . VAL B 1 115 ? 2.204 -32.942 -12.804 1.00 21.71 118 VAL B CA 1
ATOM 2783 C C . VAL B 1 115 ? 2.928 -32.022 -11.828 1.00 22.02 118 VAL B C 1
ATOM 2784 O O . VAL B 1 115 ? 3.843 -32.433 -11.116 1.00 20.38 118 VAL B O 1
ATOM 2788 N N . ASN B 1 116 ? 2.498 -30.759 -11.803 1.00 19.68 119 ASN B N 1
ATOM 2789 C CA . ASN B 1 116 ? 3.004 -29.779 -10.855 1.00 20.47 119 ASN B CA 1
ATOM 2790 C C . ASN B 1 116 ? 1.959 -29.503 -9.783 1.00 18.62 119 ASN B C 1
ATOM 2791 O O . ASN B 1 116 ? 0.758 -29.657 -10.021 1.00 20.17 119 ASN B O 1
ATOM 2796 N N . PHE B 1 117 ? 2.424 -29.100 -8.597 1.00 18.32 120 PHE B N 1
ATOM 2797 C CA . PHE B 1 117 ? 1.551 -28.909 -7.442 1.00 17.84 120 PHE B CA 1
ATOM 2798 C C . PHE B 1 117 ? 1.601 -27.468 -6.936 1.00 17.75 120 PHE B C 1
ATOM 2799 O O . PHE B 1 117 ? 2.666 -26.841 -6.899 1.00 20.21 120 PHE B O 1
ATOM 2807 N N . SER B 1 118 ? 0.447 -26.960 -6.516 1.00 18.90 121 SER B N 1
ATOM 2808 C CA . SER B 1 118 ? 0.397 -25.674 -5.826 1.00 17.21 121 SER B CA 1
ATOM 2809 C C . SER B 1 118 ? 0.992 -25.804 -4.428 1.00 19.68 121 SER B C 1
ATOM 2810 O O . SER B 1 118 ? 1.346 -26.891 -3.966 1.00 19.12 121 SER B O 1
ATOM 2813 N N . ILE B 1 119 ? 1.072 -24.680 -3.721 1.00 18.68 122 ILE B N 1
ATOM 2814 C CA . ILE B 1 119 ? 1.312 -24.733 -2.284 1.00 17.54 122 ILE B CA 1
ATOM 2815 C C . ILE B 1 119 ? 0.124 -25.428 -1.624 1.00 17.34 122 ILE B C 1
ATOM 2816 O O . ILE B 1 119 ? -0.949 -25.537 -2.241 1.00 18.50 122 ILE B O 1
ATOM 2821 N N . PRO B 1 120 ? 0.238 -25.863 -0.368 1.00 17.98 123 PRO B N 1
ATOM 2822 C CA . PRO B 1 120 ? -0.908 -26.512 0.287 1.00 19.08 123 PRO B CA 1
ATOM 2823 C C . PRO B 1 120 ? -2.059 -25.556 0.566 1.00 25.96 123 PRO B C 1
ATOM 2824 O O . PRO B 1 120 ? -1.860 -24.425 1.021 1.00 21.69 123 PRO B O 1
ATOM 2828 N N . TYR B 1 121 ? -3.277 -26.032 0.299 1.00 20.48 124 TYR B N 1
ATOM 2829 C CA . TYR B 1 121 ? -4.483 -25.343 0.749 1.00 21.70 124 TYR B CA 1
ATOM 2830 C C . TYR B 1 121 ? -5.208 -26.094 1.858 1.00 24.86 124 TYR B C 1
ATOM 2831 O O . TYR B 1 121 ? -6.258 -25.629 2.312 1.00 22.50 124 TYR B O 1
ATOM 2840 N N . ASP B 1 122 ? -4.662 -27.222 2.312 1.00 24.25 125 ASP B N 1
ATOM 2841 C CA . ASP B 1 122 ? -5.235 -28.105 3.324 1.00 24.92 125 ASP B CA 1
ATOM 2842 C C . ASP B 1 122 ? -4.159 -29.101 3.736 1.00 27.95 125 ASP B C 1
ATOM 2843 O O . ASP B 1 122 ? -3.159 -29.283 3.038 1.00 24.11 125 ASP B O 1
ATOM 2848 N N . TYR B 1 123 ? -4.366 -29.718 4.895 1.00 20.88 126 TYR B N 1
ATOM 2849 C CA . TYR B 1 123 ? -3.542 -30.813 5.386 1.00 21.84 126 TYR B CA 1
ATOM 2850 C C . TYR B 1 123 ? -4.459 -31.914 5.891 1.00 24.20 126 TYR B C 1
ATOM 2851 O O . TYR B 1 123 ? -5.473 -31.633 6.535 1.00 27.01 126 TYR B O 1
ATOM 2860 N N . SER B 1 124 ? -4.100 -33.166 5.606 1.00 24.60 127 SER B N 1
ATOM 2861 C CA . SER B 1 124 ? -4.818 -34.315 6.136 1.00 25.11 127 SER B CA 1
ATOM 2862 C C . SER B 1 124 ? -3.835 -35.280 6.790 1.00 26.98 127 SER B C 1
ATOM 2863 O O . SER B 1 124 ? -2.615 -35.117 6.703 1.00 26.10 127 SER B O 1
ATOM 2866 N N . GLY B 1 125 ? -4.382 -36.305 7.432 1.00 28.65 128 GLY B N 1
ATOM 2867 C CA . GLY B 1 125 ? -3.566 -37.329 8.062 1.00 24.07 128 GLY B CA 1
ATOM 2868 C C . GLY B 1 125 ? -4.313 -38.643 8.111 1.00 25.45 128 GLY B C 1
ATOM 2869 O O . GLY B 1 125 ? -5.549 -38.674 8.155 1.00 22.61 128 GLY B O 1
ATOM 2870 N N . MET B 1 126 ? -3.555 -39.738 8.101 1.00 21.90 129 MET B N 1
ATOM 2871 C CA . MET B 1 126 ? -4.141 -41.072 8.017 1.00 23.16 129 MET B CA 1
ATOM 2872 C C . MET B 1 126 ? -4.640 -41.542 9.382 1.00 22.89 129 MET B C 1
ATOM 2873 O O . MET B 1 126 ? -4.038 -41.252 10.422 1.00 22.67 129 MET B O 1
ATOM 2878 N N . SER B 1 127 ? -5.738 -42.296 9.369 1.00 22.03 130 SER B N 1
ATOM 2879 C CA . SER B 1 127 ? -6.313 -42.855 10.581 1.00 22.24 130 SER B CA 1
ATOM 2880 C C . SER B 1 127 ? -6.822 -44.258 10.248 1.00 23.14 130 SER B C 1
ATOM 2881 O O . SER B 1 127 ? -6.789 -44.696 9.093 1.00 21.61 130 SER B O 1
ATOM 2884 N N . LEU B 1 128 ? -7.297 -44.971 11.261 1.00 22.19 131 LEU B N 1
ATOM 2885 C CA . LEU B 1 128 ? -7.734 -46.353 11.089 1.00 22.11 131 LEU B CA 1
ATOM 2886 C C . LEU B 1 128 ? -9.036 -46.576 11.846 1.00 23.10 131 LEU B C 1
ATOM 2887 O O . LEU B 1 128 ? -9.180 -46.124 12.982 1.00 25.92 131 LEU B O 1
ATOM 2892 N N . VAL B 1 129 ? -9.992 -47.270 11.216 1.00 25.18 132 VAL B N 1
ATOM 2893 C CA . VAL B 1 129 ? -11.211 -47.721 11.885 1.00 22.95 132 VAL B CA 1
ATOM 2894 C C . VAL B 1 129 ? -11.270 -49.238 11.750 1.00 21.84 132 VAL B C 1
ATOM 2895 O O . VAL B 1 129 ? -10.914 -49.783 10.701 1.00 21.63 132 VAL B O 1
ATOM 2899 N N . ALA B 1 130 ? -11.679 -49.918 12.822 1.00 23.36 133 ALA B N 1
ATOM 2900 C CA . ALA B 1 130 ? -11.546 -51.370 12.922 1.00 24.14 133 ALA B CA 1
ATOM 2901 C C . ALA B 1 130 ? -12.883 -52.041 13.226 1.00 23.07 133 ALA B C 1
ATOM 2902 O O . ALA B 1 130 ? -13.804 -51.437 13.779 1.00 25.67 133 ALA B O 1
ATOM 2904 N N . ASN B 1 131 ? -12.960 -53.324 12.862 1.00 24.47 134 ASN B N 1
ATOM 2905 C CA . ASN B 1 131 ? -14.121 -54.160 13.139 1.00 26.89 134 ASN B CA 1
ATOM 2906 C C . ASN B 1 131 ? -14.012 -54.741 14.545 1.00 28.87 134 ASN B C 1
ATOM 2907 O O . ASN B 1 131 ? -12.973 -55.303 14.913 1.00 27.21 134 ASN B O 1
ATOM 2912 N N . LYS B 1 132 ? -15.075 -54.604 15.340 1.00 29.10 135 LYS B N 1
ATOM 2913 C CA . LYS B 1 132 ? -14.978 -54.994 16.772 1.00 29.81 135 LYS B CA 1
ATOM 2914 C C . LYS B 1 132 ? -14.747 -56.494 16.955 1.00 34.89 135 LYS B C 1
ATOM 2915 O O . LYS B 1 132 ? -14.036 -56.857 17.895 1.00 37.71 135 LYS B O 1
ATOM 2921 N N . LYS B 1 133 ? -15.331 -57.316 16.098 1.00 33.20 136 LYS B N 1
ATOM 2922 C CA . LYS B 1 133 ? -15.229 -58.788 16.278 1.00 35.57 136 LYS B CA 1
ATOM 2923 C C . LYS B 1 133 ? -13.843 -59.284 15.858 1.00 33.72 136 LYS B C 1
ATOM 2924 O O . LYS B 1 133 ? -13.214 -59.965 16.648 1.00 37.93 136 LYS B O 1
ATOM 2930 N N . LEU B 1 134 ? -13.414 -58.946 14.648 1.00 33.49 137 LEU B N 1
ATOM 2931 C CA . LEU B 1 134 ? -12.125 -59.457 14.121 1.00 34.05 137 LEU B CA 1
ATOM 2932 C C . LEU B 1 134 ? -10.956 -58.801 14.853 1.00 37.82 137 LEU B C 1
ATOM 2933 O O . LEU B 1 134 ? -9.940 -59.468 15.034 1.00 34.03 137 LEU B O 1
ATOM 2938 N N . ALA B 1 135 ? -11.088 -57.523 15.198 1.00 35.38 138 ALA B N 1
ATOM 2939 C CA . ALA B 1 135 ? -9.985 -56.809 15.826 1.00 35.21 138 ALA B CA 1
ATOM 2940 C C . ALA B 1 135 ? -10.200 -56.640 17.322 1.00 39.96 138 ALA B C 1
ATOM 2941 O O . ALA B 1 135 ? -9.694 -55.684 17.923 1.00 34.35 138 ALA B O 1
ATOM 2943 N N . GLN B 1 136 ? -10.953 -57.556 17.932 1.00 37.46 139 GLN B N 1
ATOM 2944 C CA . GLN B 1 136 ? -11.162 -57.528 19.372 1.00 48.14 139 GLN B CA 1
ATOM 2945 C C . GLN B 1 136 ? -9.822 -57.541 20.092 1.00 48.35 139 GLN B C 1
ATOM 2946 O O . GLN B 1 136 ? -8.994 -58.428 19.861 1.00 45.01 139 GLN B O 1
ATOM 2952 N N . GLY B 1 137 ? -9.599 -56.536 20.939 1.00 42.09 140 GLY B N 1
ATOM 2953 C CA . GLY B 1 137 ? -8.372 -56.416 21.693 1.00 52.86 140 GLY B CA 1
ATOM 2954 C C . GLY B 1 137 ? -7.278 -55.603 21.029 1.00 50.04 140 GLY B C 1
ATOM 2955 O O . GLY B 1 137 ? -6.313 -55.224 21.705 1.00 51.20 140 GLY B O 1
ATOM 2956 N N . PHE B 1 138 ? -7.390 -55.325 19.731 1.00 40.21 141 PHE B N 1
ATOM 2957 C CA . PHE B 1 138 ? -6.368 -54.550 19.025 1.00 42.95 141 PHE B CA 1
ATOM 2958 C C . PHE B 1 138 ? -6.420 -53.120 19.542 1.00 43.82 141 PHE B C 1
ATOM 2959 O O . PHE B 1 138 ? -7.253 -52.323 19.108 1.00 49.43 141 PHE B O 1
ATOM 2967 N N . SER B 1 139 ? -5.529 -52.773 20.470 1.00 46.87 142 SER B N 1
ATOM 2968 C CA . SER B 1 139 ? -5.542 -51.439 21.055 1.00 48.54 142 SER B CA 1
ATOM 2969 C C . SER B 1 139 ? -4.488 -50.4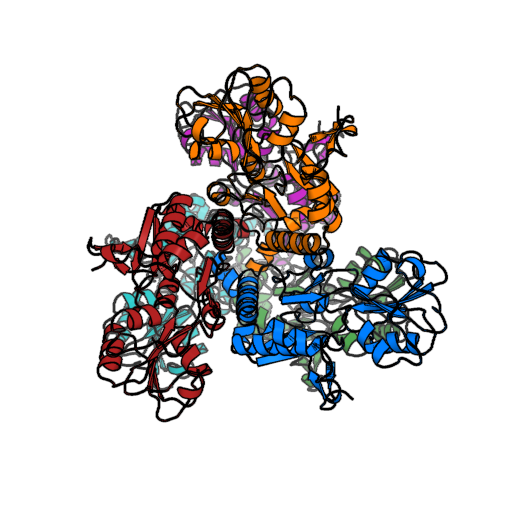98 20.478 1.00 45.37 142 SER B C 1
ATOM 2970 O O . SER B 1 139 ? -4.570 -49.291 20.724 1.00 46.03 142 SER B O 1
ATOM 2973 N N . ARG B 1 140 ? -3.511 -51.007 19.722 1.00 47.27 143 ARG B N 1
ATOM 2974 C CA . ARG B 1 140 ? -2.430 -50.194 19.175 1.00 38.96 143 ARG B CA 1
ATOM 2975 C C . ARG B 1 140 ? -2.285 -50.430 17.674 1.00 41.61 143 ARG B C 1
ATOM 2976 O O . ARG B 1 140 ? -2.759 -51.431 17.130 1.00 37.85 143 ARG B O 1
ATOM 2984 N N . LEU B 1 141 ? -1.611 -49.485 17.012 1.00 38.47 144 LEU B N 1
ATOM 2985 C CA . LEU B 1 141 ? -1.351 -49.600 15.577 1.00 42.79 144 LEU B CA 1
ATOM 2986 C C . LEU B 1 141 ? -0.586 -50.872 15.235 1.00 34.71 144 LEU B C 1
ATOM 2987 O O . LEU B 1 141 ? -0.876 -51.519 14.222 1.00 35.47 144 LEU B O 1
ATOM 2992 N N . GLU B 1 142 ? 0.415 -51.232 16.045 1.00 34.63 145 GLU B N 1
ATOM 2993 C CA . GLU B 1 142 ? 1.239 -52.387 15.711 1.00 36.86 145 GLU B CA 1
ATOM 2994 C C . GLU B 1 142 ? 0.457 -53.687 15.797 1.00 37.17 145 GLU B C 1
ATOM 2995 O O . GLU B 1 142 ? 0.899 -54.698 15.239 1.00 33.70 145 GLU B O 1
ATOM 3001 N N . ASP B 1 143 ? -0.685 -53.686 16.493 1.00 32.19 146 ASP B N 1
ATOM 3002 C CA . ASP B 1 143 ? -1.529 -54.872 16.545 1.00 36.71 146 ASP B CA 1
ATOM 3003 C C . ASP B 1 143 ? -2.069 -55.242 15.172 1.00 28.26 146 ASP B C 1
ATOM 3004 O O . ASP B 1 143 ? -2.413 -56.409 14.942 1.00 30.52 146 ASP B O 1
ATOM 3009 N N . PHE B 1 144 ? -2.140 -54.280 14.256 1.00 28.21 147 PHE B N 1
ATOM 3010 C CA . PHE B 1 144 ? -2.636 -54.531 12.913 1.00 26.79 147 PHE B CA 1
ATOM 3011 C C . PHE B 1 144 ? -1.535 -54.928 11.942 1.00 27.16 147 PHE B C 1
ATOM 3012 O O . PHE B 1 144 ? -1.842 -55.314 10.805 1.00 27.32 147 PHE B O 1
ATOM 3020 N N . ASN B 1 145 ? -0.269 -54.877 12.366 1.00 26.37 148 ASN B N 1
ATOM 3021 C CA . ASN B 1 145 ? 0.849 -55.212 11.483 1.00 26.96 148 ASN B CA 1
ATOM 3022 C C . ASN B 1 145 ? 1.216 -56.681 11.683 1.00 28.52 148 ASN B C 1
ATOM 3023 O O . ASN B 1 145 ? 2.262 -57.034 12.233 1.00 30.02 148 ASN B O 1
ATOM 3028 N N . LYS B 1 146 ? 0.308 -57.549 11.232 1.00 29.89 149 LYS B N 1
ATOM 3029 C CA . LYS B 1 146 ? 0.466 -58.993 11.357 1.00 29.92 149 LYS B CA 1
ATOM 3030 C C . LYS B 1 146 ? -0.029 -59.663 10.081 1.00 29.75 149 LYS B C 1
ATOM 3031 O O . LYS B 1 146 ? -0.918 -59.147 9.405 1.00 31.57 149 LYS B O 1
ATOM 3037 N N . SER B 1 147 ? 0.538 -60.834 9.765 1.00 31.39 150 SER B N 1
ATOM 3038 C CA . SER B 1 147 ? 0.227 -61.467 8.485 1.00 31.92 150 SER B CA 1
ATOM 3039 C C . SER B 1 147 ? -1.207 -61.991 8.408 1.00 35.32 150 SER B C 1
ATOM 3040 O O . SER B 1 147 ? -1.738 -62.134 7.303 1.00 40.41 150 SER B O 1
ATOM 3043 N N . GLU B 1 148 ? -1.843 -62.284 9.541 1.00 35.44 151 GLU B N 1
ATOM 3044 C CA . GLU B 1 148 ? -3.227 -62.749 9.540 1.00 35.57 151 GLU B CA 1
ATOM 3045 C C . GLU B 1 148 ? -4.238 -61.616 9.391 1.00 32.81 151 GLU B C 1
ATOM 3046 O O . GLU B 1 148 ? -5.428 -61.893 9.203 1.00 33.43 151 GLU B O 1
ATOM 3052 N N . VAL B 1 149 ? -3.805 -60.359 9.483 1.00 28.29 152 VAL B N 1
ATOM 3053 C CA . VAL B 1 149 ? -4.712 -59.212 9.489 1.00 29.72 152 VAL B CA 1
ATOM 3054 C C . VAL B 1 149 ? -4.988 -58.791 8.050 1.00 31.41 152 VAL B C 1
ATOM 3055 O O . VAL B 1 149 ? -4.086 -58.796 7.200 1.00 30.78 152 VAL B O 1
ATOM 3059 N N . LEU B 1 150 ? -6.240 -58.435 7.771 1.00 26.35 153 LEU B N 1
ATOM 3060 C CA . LEU B 1 150 ? -6.654 -57.911 6.476 1.00 27.88 153 LEU B CA 1
ATOM 3061 C C . LEU B 1 150 ? -7.043 -56.442 6.615 1.00 28.63 153 LEU B C 1
ATOM 3062 O O . LEU B 1 150 ? -7.823 -56.079 7.508 1.00 26.26 153 LEU B O 1
ATOM 3067 N N . ILE B 1 151 ? -6.521 -55.604 5.717 1.00 27.80 154 ILE B N 1
ATOM 3068 C CA . ILE B 1 151 ? -6.766 -54.163 5.737 1.00 26.50 154 ILE B CA 1
ATOM 3069 C C . ILE B 1 151 ? -7.304 -53.740 4.376 1.00 28.66 154 ILE B C 1
ATOM 3070 O O . ILE B 1 151 ? -6.773 -54.147 3.336 1.00 29.13 154 ILE B O 1
ATOM 3075 N N . ALA B 1 152 ? -8.364 -52.937 4.380 1.00 29.13 155 ALA B N 1
ATOM 3076 C CA . ALA B 1 152 ? -8.936 -52.394 3.156 1.00 29.74 155 ALA B CA 1
ATOM 3077 C C . ALA B 1 152 ? -8.538 -50.931 3.012 1.00 23.17 155 ALA B C 1
ATOM 3078 O O . ALA B 1 152 ? -8.494 -50.199 4.004 1.00 25.02 155 ALA B O 1
ATOM 3080 N N . ALA B 1 153 ? -8.271 -50.505 1.773 1.00 23.93 156 ALA B N 1
ATOM 3081 C CA . ALA B 1 153 ? -8.015 -49.097 1.488 1.00 26.34 156 ALA B CA 1
ATOM 3082 C C . ALA B 1 153 ? -8.420 -48.770 0.053 1.00 24.81 156 ALA B C 1
ATOM 3083 O O . ALA B 1 153 ? -8.639 -49.656 -0.780 1.00 24.66 156 ALA B O 1
ATOM 3085 N N . ARG B 1 154 ? -8.501 -47.467 -0.221 1.00 25.39 157 ARG B N 1
ATOM 3086 C CA . ARG B 1 154 ? -8.949 -46.943 -1.506 1.00 21.08 157 ARG B CA 1
ATOM 3087 C C . ARG B 1 154 ? -7.819 -47.039 -2.531 1.00 23.89 157 ARG B C 1
ATOM 3088 O O . ARG B 1 154 ? -6.707 -46.538 -2.301 1.00 21.01 157 ARG B O 1
ATOM 3096 N N . LEU B 1 155 ? -8.108 -47.697 -3.656 1.00 24.41 158 LEU B N 1
ATOM 3097 C CA . LEU B 1 155 ? -7.141 -47.886 -4.733 1.00 22.69 158 LEU B CA 1
ATOM 3098 C C . LEU B 1 155 ? -6.543 -46.568 -5.216 1.00 28.08 158 LEU B C 1
ATOM 3099 O O . LEU B 1 155 ? -7.266 -45.615 -5.516 1.00 24.19 158 LEU B O 1
ATOM 3104 N N . GLY B 1 156 ? -5.211 -46.533 -5.317 1.00 24.42 159 GLY B N 1
ATOM 3105 C CA . GLY B 1 156 ? -4.504 -45.397 -5.884 1.00 27.65 159 GLY B CA 1
ATOM 3106 C C . GLY B 1 156 ? -4.321 -44.207 -4.966 1.00 24.04 159 GLY B C 1
ATOM 3107 O O . GLY B 1 156 ? -3.932 -43.133 -5.440 1.00 24.95 159 GLY B O 1
ATOM 3108 N N . THR B 1 157 ? -4.558 -44.359 -3.670 1.00 21.71 160 THR B N 1
ATOM 3109 C CA . THR B 1 157 ? -4.453 -43.247 -2.737 1.00 23.52 160 THR B CA 1
ATOM 3110 C C . THR B 1 157 ? -3.245 -43.403 -1.823 1.00 23.13 160 THR B C 1
ATOM 3111 O O . THR B 1 157 ? -2.568 -44.432 -1.793 1.00 22.46 160 THR B O 1
ATOM 3115 N N . THR B 1 158 ? -2.992 -42.350 -1.047 1.00 19.65 161 THR B N 1
ATOM 3116 C CA . THR B 1 158 ? -1.964 -42.437 -0.027 1.00 23.42 161 THR B CA 1
ATOM 3117 C C . THR B 1 158 ? -2.388 -43.313 1.144 1.00 23.55 161 THR B C 1
ATOM 3118 O O . THR B 1 158 ? -1.533 -43.692 1.953 1.00 23.81 161 THR B O 1
ATOM 3122 N N . ALA B 1 159 ? -3.682 -43.635 1.259 1.00 21.49 162 ALA B N 1
ATOM 3123 C CA . ALA B 1 159 ? -4.109 -44.624 2.240 1.00 22.38 162 ALA B CA 1
ATOM 3124 C C . ALA B 1 159 ? -3.544 -46.002 1.901 1.00 21.19 162 ALA B C 1
ATOM 3125 O O . ALA B 1 159 ? -3.090 -46.732 2.789 1.00 22.25 162 ALA B O 1
ATOM 3127 N N . ALA B 1 160 ? -3.546 -46.368 0.617 1.00 23.00 163 ALA B N 1
ATOM 3128 C CA . ALA B 1 160 ? -2.924 -47.631 0.223 1.00 21.84 163 ALA B CA 1
ATOM 3129 C C . ALA B 1 160 ? -1.423 -47.619 0.511 1.00 30.38 163 ALA B C 1
ATOM 3130 O O . ALA B 1 160 ? -0.864 -48.611 0.999 1.00 29.03 163 ALA B O 1
ATOM 3132 N N . LYS B 1 161 ? -0.754 -46.498 0.218 1.00 24.09 164 LYS B N 1
ATOM 3133 C CA . LYS B 1 161 ? 0.669 -46.375 0.526 1.00 23.77 164 LYS B CA 1
ATOM 3134 C C . LYS B 1 161 ? 0.922 -46.455 2.026 1.00 23.07 164 LYS B C 1
ATOM 3135 O O . LYS B 1 161 ? 1.899 -47.077 2.465 1.00 25.93 164 LYS B O 1
ATOM 3141 N N . ALA B 1 162 ? 0.068 -45.808 2.825 1.00 23.32 165 ALA B N 1
ATOM 3142 C CA . ALA B 1 162 ? 0.235 -45.825 4.273 1.00 23.06 165 ALA B CA 1
ATOM 3143 C C . ALA B 1 162 ? 0.064 -47.232 4.834 1.00 28.00 165 ALA B C 1
ATOM 3144 O O . ALA B 1 162 ? 0.803 -47.647 5.737 1.00 25.17 165 ALA B O 1
ATOM 3146 N N . ALA B 1 163 ? -0.922 -47.977 4.323 1.00 25.09 166 ALA B N 1
ATOM 3147 C CA . ALA B 1 163 ? -1.088 -49.362 4.748 1.00 27.25 166 ALA B CA 1
ATOM 3148 C C . ALA B 1 163 ? 0.151 -50.187 4.410 1.00 27.68 166 ALA B C 1
ATOM 3149 O O . ALA B 1 163 ? 0.603 -51.002 5.220 1.00 26.44 166 ALA B O 1
ATOM 3151 N N . GLU B 1 164 ? 0.741 -49.956 3.233 1.00 27.62 167 GLU B N 1
ATOM 3152 C CA . GLU B 1 164 ? 1.963 -50.670 2.862 1.00 31.03 167 GLU B CA 1
ATOM 3153 C C . GLU B 1 164 ? 3.140 -50.285 3.756 1.00 30.80 167 GLU B C 1
ATOM 3154 O O . GLU B 1 164 ? 3.975 -51.134 4.094 1.00 27.94 167 GLU B O 1
ATOM 3160 N N . LYS B 1 165 ? 3.236 -49.010 4.142 1.00 29.63 168 LYS B N 1
ATOM 3161 C CA . LYS B 1 165 ? 4.396 -48.580 4.913 1.00 29.17 168 LYS B CA 1
ATOM 3162 C C . LYS B 1 165 ? 4.284 -48.955 6.388 1.00 27.72 168 LYS B C 1
ATOM 3163 O O . LYS B 1 165 ? 5.268 -49.405 6.991 1.00 28.50 168 LYS B O 1
ATOM 3169 N N . TYR B 1 166 ? 3.112 -48.765 6.994 1.00 28.43 169 TYR B N 1
ATOM 3170 C CA . TYR B 1 166 ? 2.983 -48.942 8.435 1.00 29.20 169 TYR B CA 1
ATOM 3171 C C . TYR B 1 166 ? 2.480 -50.319 8.843 1.00 27.68 169 TYR B C 1
ATOM 3172 O O . TYR B 1 166 ? 2.675 -50.712 9.999 1.00 26.46 169 TYR B O 1
ATOM 3181 N N . PHE B 1 167 ? 1.865 -51.074 7.934 1.00 28.63 170 PHE B N 1
ATOM 3182 C CA . PHE B 1 167 ? 1.428 -52.442 8.225 1.00 26.12 170 PHE B CA 1
ATOM 3183 C C . PHE B 1 167 ? 1.915 -53.387 7.131 1.00 26.06 170 PHE B C 1
ATOM 3184 O O . PHE B 1 167 ? 1.117 -54.083 6.495 1.00 28.44 170 PHE B O 1
ATOM 3192 N N . PRO B 1 168 ? 3.233 -53.456 6.902 1.00 31.94 171 PRO B N 1
ATOM 3193 C CA . PRO B 1 168 ? 3.743 -54.256 5.770 1.00 28.34 171 PRO B CA 1
ATOM 3194 C C . PRO B 1 168 ? 3.422 -55.736 5.866 1.00 32.38 171 PRO B C 1
ATOM 3195 O O . PRO B 1 168 ? 3.357 -56.413 4.831 1.00 29.52 171 PRO B O 1
ATOM 3199 N N . ARG B 1 169 ? 3.204 -56.264 7.069 1.00 30.87 172 ARG B N 1
ATOM 3200 C CA . ARG B 1 169 ? 2.922 -57.687 7.200 1.00 29.79 172 ARG B CA 1
ATOM 3201 C C . ARG B 1 169 ? 1.477 -58.034 6.877 1.00 28.44 172 ARG B C 1
ATOM 3202 O O . ARG B 1 169 ? 1.194 -59.201 6.587 1.00 33.11 172 ARG B O 1
ATOM 3210 N N . ALA B 1 170 ? 0.568 -57.064 6.919 1.00 27.12 173 ALA B N 1
ATOM 3211 C CA . ALA B 1 170 ? -0.852 -57.332 6.737 1.00 29.24 173 ALA B CA 1
ATOM 3212 C C . ALA B 1 170 ? -1.203 -57.494 5.259 1.00 32.99 173 ALA B C 1
ATOM 3213 O O . ALA B 1 170 ? -0.518 -56.983 4.368 1.00 32.33 173 ALA B O 1
ATOM 3215 N N . GLN B 1 171 ? -2.299 -58.218 5.012 1.00 28.13 174 GLN B N 1
ATOM 3216 C CA . GLN B 1 171 ? -2.822 -58.414 3.663 1.00 34.20 174 GLN B CA 1
ATOM 3217 C C . GLN B 1 171 ? -3.696 -57.230 3.274 1.00 31.14 174 GLN B C 1
ATOM 3218 O O . GLN B 1 171 ? -4.718 -56.967 3.921 1.00 29.43 174 GLN B O 1
ATOM 3224 N N . LEU B 1 172 ? -3.337 -56.562 2.185 1.00 27.28 175 LEU B N 1
ATOM 3225 C CA . LEU B 1 172 ? -3.996 -55.335 1.765 1.00 27.28 175 LEU B CA 1
ATOM 3226 C C . LEU B 1 172 ? -5.005 -55.623 0.657 1.00 27.28 175 LEU B C 1
ATOM 3227 O O . LEU B 1 172 ? -4.664 -56.248 -0.354 1.00 32.20 175 LEU B O 1
ATOM 3232 N N . LYS B 1 173 ? -6.246 -55.172 0.860 1.00 26.80 176 LYS B N 1
ATOM 3233 C CA . LYS B 1 173 ? -7.345 -55.302 -0.094 1.00 32.79 176 LYS B CA 1
ATOM 3234 C C . LYS B 1 173 ? -7.715 -53.912 -0.601 1.00 29.21 176 LYS B C 1
ATOM 3235 O O . LYS B 1 173 ? -8.049 -53.035 0.200 1.00 27.14 176 LYS B O 1
ATOM 3241 N N . LEU B 1 174 ? -7.659 -53.709 -1.914 1.00 26.93 177 LEU B N 1
ATOM 3242 C CA . LEU B 1 174 ? -7.874 -52.388 -2.496 1.00 29.64 177 LEU B CA 1
ATOM 3243 C C . LEU B 1 174 ? -9.210 -52.336 -3.221 1.00 27.41 177 LEU B C 1
ATOM 3244 O O . LEU B 1 174 ? -9.606 -53.299 -3.882 1.00 26.73 177 LEU B O 1
ATOM 3249 N N . PHE B 1 175 ? -9.885 -51.195 -3.110 1.00 22.18 178 PHE B N 1
ATOM 3250 C CA . PHE B 1 175 ? -11.222 -50.984 -3.640 1.00 27.43 178 PHE B CA 1
ATOM 3251 C C . PHE B 1 175 ? -11.263 -49.653 -4.372 1.00 28.32 178 PHE B C 1
ATOM 3252 O O . PHE B 1 175 ? -10.735 -48.656 -3.873 1.00 25.58 178 PHE B O 1
ATOM 3260 N N . ASP B 1 176 ? -11.889 -49.624 -5.549 1.00 30.29 179 ASP B N 1
ATOM 3261 C CA . ASP B 1 176 ? -12.004 -48.367 -6.289 1.00 33.32 179 ASP B CA 1
ATOM 3262 C C . ASP B 1 176 ? -13.221 -47.546 -5.873 1.00 32.76 179 ASP B C 1
ATOM 3263 O O . ASP B 1 176 ? -13.559 -46.561 -6.543 1.00 28.24 179 ASP B O 1
ATOM 3268 N N . ASP B 1 177 ? -13.866 -47.913 -4.770 1.00 28.81 180 ASP B N 1
ATOM 3269 C CA . ASP B 1 177 ? -15.102 -47.280 -4.336 1.00 26.68 180 ASP B CA 1
ATOM 3270 C C . ASP B 1 177 ? -15.097 -47.232 -2.815 1.00 29.75 180 ASP B C 1
ATOM 3271 O O . ASP B 1 177 ? -14.932 -48.264 -2.153 1.00 29.19 180 ASP B O 1
ATOM 3276 N N . GLU B 1 178 ? -15.244 -46.026 -2.271 1.00 22.67 181 GLU B N 1
ATOM 3277 C CA . GLU B 1 178 ? -15.161 -45.819 -0.830 1.00 22.77 181 GLU B CA 1
ATOM 3278 C C . GLU B 1 178 ? -16.212 -46.635 -0.069 1.00 25.06 181 GLU B C 1
ATOM 3279 O O . GLU B 1 178 ? -15.910 -47.247 0.968 1.00 24.89 181 GLU B O 1
ATOM 3285 N N . ALA B 1 179 ? -17.451 -46.651 -0.559 1.00 25.82 182 ALA B N 1
ATOM 3286 C CA . ALA B 1 179 ? -18.509 -47.368 0.149 1.00 24.82 182 ALA B CA 1
ATOM 3287 C C . ALA B 1 179 ? -18.269 -48.871 0.146 1.00 27.86 182 ALA B C 1
ATOM 3288 O O . ALA B 1 179 ? -18.646 -49.561 1.106 1.00 26.30 182 ALA B O 1
ATOM 3290 N N . GLN B 1 180 ? -17.684 -49.408 -0.920 1.00 26.52 183 GLN B N 1
ATOM 3291 C CA . GLN B 1 180 ? -17.380 -50.863 -0.982 1.00 27.74 183 GLN B CA 1
ATOM 3292 C C . GLN B 1 180 ? -16.369 -51.235 0.106 1.00 25.06 183 GLN B C 1
ATOM 3293 O O . GLN B 1 180 ? -16.511 -52.296 0.711 1.00 28.62 183 GLN B O 1
ATOM 3299 N N . ALA B 1 181 ? -15.398 -50.358 0.345 1.00 26.51 184 ALA B N 1
ATOM 3300 C CA . ALA B 1 181 ? -14.384 -50.653 1.354 1.00 26.49 184 ALA B CA 1
ATOM 3301 C C . ALA B 1 181 ? -14.989 -50.676 2.751 1.00 25.31 184 ALA B C 1
ATOM 3302 O O . ALA B 1 181 ? -14.746 -51.609 3.528 1.00 22.28 184 ALA B O 1
ATOM 3304 N N . ILE B 1 182 ? -15.769 -49.647 3.102 1.00 22.93 185 ILE B N 1
ATOM 3305 C CA . ILE B 1 182 ? -16.354 -49.636 4.439 1.00 23.86 185 ILE B CA 1
ATOM 3306 C C . ILE B 1 182 ? -17.344 -50.786 4.590 1.00 22.98 185 ILE B C 1
ATOM 3307 O O . ILE B 1 182 ? -17.507 -51.333 5.687 1.00 22.71 185 ILE B O 1
ATOM 3312 N N . GLN B 1 183 ? -17.989 -51.206 3.498 1.00 22.88 186 GLN B N 1
ATOM 3313 C CA . GLN B 1 183 ? -18.931 -52.314 3.619 1.00 24.21 186 GLN B CA 1
ATOM 3314 C C . GLN B 1 183 ? -18.218 -53.622 3.970 1.00 24.40 186 GLN B C 1
ATOM 3315 O O . GLN B 1 183 ? -18.766 -54.452 4.708 1.00 25.31 186 GLN B O 1
ATOM 3321 N N . GLU B 1 184 ? -17.005 -53.838 3.449 1.00 24.66 187 GLU B N 1
ATOM 3322 C CA . GLU B 1 184 ? -16.273 -55.051 3.825 1.00 25.20 187 GLU B CA 1
ATOM 3323 C C . GLU B 1 184 ? -15.983 -55.054 5.314 1.00 24.65 187 GLU B C 1
ATOM 3324 O O . GLU B 1 184 ? -16.093 -56.091 5.977 1.00 24.78 187 GLU B O 1
ATOM 3330 N N . LEU B 1 185 ? -15.643 -53.880 5.857 1.00 22.69 188 LEU B N 1
ATOM 3331 C CA . LEU B 1 185 ? -15.403 -53.737 7.289 1.00 22.55 188 LEU B CA 1
ATOM 3332 C C . LEU B 1 185 ? -16.675 -53.980 8.095 1.00 25.02 188 LEU B C 1
ATOM 3333 O O . LEU B 1 185 ? -16.656 -54.695 9.108 1.00 24.23 188 LEU B O 1
ATOM 3338 N N . LEU B 1 186 ? -17.787 -53.362 7.674 1.00 23.85 189 LEU B N 1
ATOM 3339 C CA . LEU B 1 186 ? -19.072 -53.567 8.347 1.00 25.06 189 LEU B CA 1
ATOM 3340 C C . LEU B 1 186 ? -19.476 -55.035 8.360 1.00 26.39 189 LEU B C 1
ATOM 3341 O O . LEU B 1 186 ? -20.084 -55.508 9.331 1.00 27.45 189 LEU B O 1
ATOM 3346 N N . ASN B 1 187 ? -19.141 -55.771 7.303 1.00 23.25 190 ASN B N 1
ATOM 3347 C CA . ASN B 1 187 ? -19.502 -57.179 7.188 1.00 25.38 190 ASN B CA 1
ATOM 3348 C C . ASN B 1 187 ? -18.547 -58.113 7.923 1.00 28.37 190 ASN B C 1
ATOM 3349 O O . ASN B 1 187 ? -18.759 -59.330 7.895 1.00 26.86 190 ASN B O 1
ATOM 3354 N N . GLY B 1 188 ? -17.501 -57.593 8.554 1.00 23.64 191 GLY B N 1
ATOM 3355 C CA . GLY B 1 188 ? -16.541 -58.463 9.212 1.00 25.70 191 GLY B CA 1
ATOM 3356 C C . GLY B 1 188 ? -15.662 -59.261 8.271 1.00 28.37 191 GLY B C 1
ATOM 3357 O O . GLY B 1 188 ? -15.226 -60.364 8.630 1.00 29.13 191 GLY B O 1
ATOM 3358 N N . ARG B 1 189 ? -15.408 -58.749 7.063 1.00 26.79 192 ARG B N 1
ATOM 3359 C CA . ARG B 1 189 ? -14.530 -59.417 6.105 1.00 29.24 192 ARG B CA 1
ATOM 3360 C C . ARG B 1 189 ? -13.094 -58.906 6.141 1.00 30.28 192 ARG B C 1
ATOM 3361 O O . ARG B 1 189 ? -12.201 -59.584 5.613 1.00 26.89 192 ARG B O 1
ATOM 3369 N N . VAL B 1 190 ? -12.856 -57.731 6.744 1.00 27.26 193 VAL B N 1
ATOM 3370 C CA . VAL B 1 190 ? -11.519 -57.193 6.969 1.00 28.45 193 VAL B CA 1
ATOM 3371 C C . VAL B 1 190 ? -11.427 -56.680 8.403 1.00 25.39 193 VAL B C 1
ATOM 3372 O O . VAL B 1 190 ? -12.435 -56.389 9.050 1.00 27.02 193 VAL B O 1
ATOM 3376 N N . HIS B 1 191 ? -10.191 -56.597 8.908 1.00 23.21 194 HIS B N 1
ATOM 3377 C CA . HIS B 1 191 ? -9.964 -56.109 10.265 1.00 24.56 194 HIS B CA 1
ATOM 3378 C C . HIS B 1 191 ? -10.061 -54.590 10.360 1.00 26.58 194 HIS B C 1
ATOM 3379 O O . HIS B 1 191 ? -10.460 -54.059 11.404 1.00 24.47 194 HIS B O 1
ATOM 3386 N N . ALA B 1 192 ? -9.677 -53.876 9.309 1.00 25.43 195 ALA B N 1
ATOM 3387 C CA . ALA B 1 192 ? -9.553 -52.432 9.428 1.00 25.44 195 ALA B CA 1
ATOM 3388 C C . ALA B 1 192 ? -9.668 -51.796 8.054 1.00 23.44 195 ALA B C 1
ATOM 3389 O O . ALA B 1 192 ? -9.397 -52.428 7.030 1.00 24.49 195 ALA B O 1
ATOM 3391 N N . VAL B 1 193 ? -10.082 -50.534 8.055 1.00 22.73 196 VAL B N 1
ATOM 3392 C CA . VAL B 1 193 ? -9.949 -49.642 6.909 1.00 23.09 196 VAL B CA 1
ATOM 3393 C C . VAL B 1 193 ? -8.965 -48.541 7.283 1.00 25.10 196 VAL B C 1
ATOM 3394 O O . VAL B 1 193 ? -9.070 -47.947 8.364 1.00 23.10 196 VAL B O 1
ATOM 3398 N N . VAL B 1 194 ? -7.997 -48.282 6.401 1.00 22.56 197 VAL B N 1
ATOM 3399 C CA . VAL B 1 194 ? -7.091 -47.147 6.539 1.00 23.30 197 VAL B CA 1
ATOM 3400 C C . VAL B 1 194 ? -7.573 -46.050 5.595 1.00 21.72 197 VAL B C 1
ATOM 3401 O O . VAL B 1 194 ? -7.762 -46.295 4.397 1.00 24.52 197 VAL B O 1
ATOM 3405 N N . ALA B 1 195 ? -7.803 -44.851 6.136 1.00 21.17 198 ALA B N 1
ATOM 3406 C CA . ALA B 1 195 ? -8.382 -43.749 5.369 1.00 22.75 198 ALA B CA 1
ATOM 3407 C C . ALA B 1 195 ? -8.027 -42.434 6.045 1.00 21.83 198 ALA B C 1
ATOM 3408 O O . ALA B 1 195 ? -7.698 -42.402 7.233 1.00 23.50 198 ALA B O 1
ATOM 3410 N N . SER B 1 196 ? -8.113 -41.344 5.275 1.00 23.25 199 SER B N 1
ATOM 3411 C CA . SER B 1 196 ? -7.820 -40.018 5.817 1.00 22.23 199 SER B CA 1
ATOM 3412 C C . SER B 1 196 ? -8.857 -39.609 6.856 1.00 21.13 199 SER B C 1
ATOM 3413 O O . SER B 1 196 ? -10.068 -39.772 6.657 1.00 24.71 199 SER B O 1
ATOM 3416 N N . ALA B 1 197 ? -8.380 -39.077 7.972 1.00 22.56 200 ALA B N 1
ATOM 3417 C CA . ALA B 1 197 ? -9.286 -38.449 8.911 1.00 22.54 200 ALA B CA 1
ATOM 3418 C C . ALA B 1 197 ? -10.052 -37.352 8.178 1.00 24.46 200 ALA B C 1
ATOM 3419 O O . ALA B 1 197 ? -9.487 -36.681 7.308 1.00 22.39 200 ALA B O 1
ATOM 3421 N N . PRO B 1 198 ? -11.328 -37.148 8.487 1.00 22.96 201 PRO B N 1
ATOM 3422 C CA . PRO B 1 198 ? -12.106 -37.753 9.576 1.00 23.11 201 PRO B CA 1
ATOM 3423 C C . PRO B 1 198 ? -12.915 -38.986 9.200 1.00 25.70 201 PRO B C 1
ATOM 3424 O O . PRO B 1 198 ? -13.793 -39.362 9.969 1.00 23.33 201 PRO B O 1
ATOM 3428 N N . LEU B 1 199 ? -12.673 -39.623 8.053 1.00 21.74 202 LEU B N 1
ATOM 3429 C CA . LEU B 1 199 ? -13.513 -40.753 7.655 1.00 21.65 202 LEU B CA 1
ATOM 3430 C C . LEU B 1 199 ? -13.547 -41.858 8.711 1.00 24.32 202 LEU B C 1
ATOM 3431 O O . LEU B 1 199 ? -14.654 -42.297 9.077 1.00 25.12 202 LEU B O 1
ATOM 3436 N N . PRO B 1 200 ? -12.416 -42.351 9.235 1.00 24.84 203 PRO B N 1
ATOM 3437 C CA . PRO B 1 200 ? -12.504 -43.413 10.259 1.00 25.66 203 PRO B CA 1
ATOM 3438 C C . PRO B 1 200 ? -13.302 -43.015 11.492 1.00 28.54 203 PRO B C 1
ATOM 3439 O O . PRO B 1 200 ? -14.159 -43.786 11.956 1.00 26.17 203 PRO B O 1
ATOM 3443 N N . ALA B 1 201 ? -13.038 -41.831 12.051 1.00 26.12 204 ALA B N 1
ATOM 3444 C CA . ALA B 1 201 ? -13.777 -41.406 13.233 1.00 22.18 204 ALA B CA 1
ATOM 3445 C C . ALA B 1 201 ? -15.264 -41.261 12.932 1.00 21.91 204 ALA B C 1
ATOM 3446 O O . ALA B 1 201 ? -16.107 -41.683 13.734 1.00 25.06 204 ALA B O 1
ATOM 3448 N N . PHE B 1 202 ? -15.604 -40.683 11.774 1.00 24.41 205 PHE B N 1
ATOM 3449 C CA . PHE B 1 202 ? -17.007 -40.512 11.391 1.00 21.95 205 PHE B CA 1
ATOM 3450 C C . PHE B 1 202 ? -17.729 -41.854 11.296 1.00 28.07 205 PHE B C 1
ATOM 3451 O O . PHE B 1 202 ? -18.868 -42.004 11.769 1.00 25.76 205 PHE B O 1
ATOM 3459 N N . LYS B 1 203 ? -17.096 -42.830 10.643 1.00 22.65 206 LYS B N 1
ATOM 3460 C CA . LYS B 1 203 ? -17.739 -44.120 10.435 1.00 24.19 206 LYS B CA 1
ATOM 3461 C C . LYS B 1 203 ? -17.831 -44.927 11.724 1.00 26.46 206 LYS B C 1
ATOM 3462 O O . LYS B 1 203 ? -18.812 -45.652 11.925 1.00 24.30 206 LYS B O 1
ATOM 3468 N N . ALA B 1 204 ? -16.838 -44.814 12.613 1.00 25.74 207 ALA B N 1
ATOM 3469 C CA . ALA B 1 204 ? -16.949 -45.482 13.906 1.00 26.32 207 ALA B CA 1
ATOM 3470 C C . ALA B 1 204 ? -18.108 -44.915 14.721 1.00 29.30 207 ALA B C 1
ATOM 3471 O O . ALA B 1 204 ? -18.827 -45.666 15.389 1.00 29.48 207 ALA B O 1
ATOM 3473 N N . LEU B 1 205 ? -18.306 -43.590 14.682 1.00 29.27 208 LEU B N 1
ATOM 3474 C CA . LEU B 1 205 ? -19.435 -42.988 15.391 1.00 24.70 208 LEU B CA 1
ATOM 3475 C C . LEU B 1 205 ? -20.760 -43.305 14.713 1.00 28.96 208 LEU B C 1
ATOM 3476 O O . LEU B 1 205 ? -21.795 -43.401 15.389 1.00 27.26 208 LEU B O 1
ATOM 3481 N N . GLU B 1 206 ? -20.743 -43.500 13.393 1.00 25.36 209 GLU B N 1
ATOM 3482 C CA . GLU B 1 206 ? -21.968 -43.822 12.670 1.00 28.50 209 GLU B CA 1
ATOM 3483 C C . GLU B 1 206 ? -22.412 -45.260 12.927 1.00 28.81 209 GLU B C 1
ATOM 3484 O O . GLU B 1 206 ? -23.614 -45.539 12.997 1.00 25.48 209 GLU B O 1
ATOM 3490 N N . TYR B 1 207 ? -21.470 -46.190 13.071 1.00 23.64 210 TYR B N 1
ATOM 3491 C CA . TYR B 1 207 ? -21.795 -47.616 13.181 1.00 28.42 210 TYR B CA 1
ATOM 3492 C C . TYR B 1 207 ? -21.159 -48.254 14.411 1.00 28.34 210 TYR B C 1
ATOM 3493 O O . TYR B 1 207 ? -20.370 -49.192 14.294 1.00 23.99 210 TYR B O 1
ATOM 3502 N N . PRO B 1 208 ? -21.507 -47.794 15.617 1.00 33.97 211 PRO B N 1
ATOM 3503 C CA . PRO B 1 208 ? -20.821 -48.316 16.812 1.00 27.08 211 PRO B CA 1
ATOM 3504 C C . PRO B 1 208 ? -21.105 -49.781 17.099 1.00 32.23 211 PRO B C 1
ATOM 3505 O O . PRO B 1 208 ? -20.324 -50.413 17.825 1.00 30.11 211 PRO B O 1
ATOM 3509 N N . GLU B 1 209 ? -22.183 -50.348 16.552 1.00 30.74 212 GLU B N 1
ATOM 3510 C CA . GLU B 1 209 ? -22.441 -51.773 16.749 1.00 34.32 212 GLU B CA 1
ATOM 3511 C C . GLU B 1 209 ? -21.341 -52.627 16.124 1.00 30.03 212 GLU B C 1
ATOM 3512 O O . GLU B 1 209 ? -20.953 -53.656 16.684 1.00 31.44 212 GLU B O 1
ATOM 3518 N N . GLN B 1 210 ? -20.811 -52.206 14.976 1.00 26.36 213 GLN B N 1
ATOM 3519 C CA . GLN B 1 210 ? -19.809 -52.992 14.261 1.00 28.25 213 GLN B CA 1
ATOM 3520 C C . GLN B 1 210 ? -18.381 -52.488 14.414 1.00 26.96 213 GLN B C 1
ATOM 3521 O O . GLN B 1 210 ? -17.449 -53.295 14.338 1.00 27.49 213 GLN B O 1
ATOM 3527 N N . LEU B 1 211 ? -18.178 -51.195 14.628 1.00 25.00 214 LEU B N 1
ATOM 3528 C CA . LEU B 1 211 ? -16.882 -50.571 14.406 1.00 24.91 214 LEU B CA 1
ATOM 3529 C C . LEU B 1 211 ? -16.392 -49.867 15.667 1.00 28.60 214 LEU B C 1
ATOM 3530 O O . LEU B 1 211 ? -17.185 -49.494 16.538 1.00 27.45 214 LEU B O 1
ATOM 3535 N N . PHE B 1 212 ? -15.070 -49.674 15.746 1.00 26.55 215 PHE B N 1
ATOM 3536 C CA . PHE B 1 212 ? -14.466 -48.849 16.790 1.00 29.09 215 PHE B CA 1
ATOM 3537 C C . PHE B 1 212 ? -13.182 -48.203 16.274 1.00 27.28 215 PHE B C 1
ATOM 3538 O O . PHE B 1 212 ? -12.570 -48.663 15.305 1.00 26.22 215 PHE B O 1
ATOM 3546 N N . LEU B 1 213 ? -12.789 -47.105 16.934 1.00 25.01 216 LEU B N 1
ATOM 3547 C CA . LEU B 1 213 ? -11.601 -46.337 16.587 1.00 25.28 216 LEU B CA 1
ATOM 3548 C C . LEU B 1 213 ? -10.514 -46.633 17.613 1.00 31.58 216 LEU B C 1
ATOM 3549 O O . LEU B 1 213 ? -10.559 -46.086 18.723 1.00 30.18 216 LEU B O 1
ATOM 3554 N N . PRO B 1 214 ? -9.517 -47.470 17.305 1.00 29.77 217 PRO B N 1
ATOM 3555 C CA . PRO B 1 214 ? -8.577 -47.890 18.362 1.00 30.05 217 PRO B CA 1
ATOM 3556 C C . PRO B 1 214 ? -7.644 -46.785 18.826 1.00 34.84 217 PRO B C 1
ATOM 3557 O O . PRO B 1 214 ? -7.223 -46.797 19.992 1.00 37.44 217 PRO B O 1
ATOM 3561 N N . ILE B 1 215 ? -7.309 -45.838 17.954 1.00 27.82 218 ILE B N 1
ATOM 3562 C CA . ILE B 1 215 ? -6.406 -44.733 18.266 1.00 33.67 218 ILE B CA 1
ATOM 3563 C C . ILE B 1 215 ? -6.976 -43.431 17.718 1.00 33.79 218 ILE B C 1
ATOM 3564 O O . ILE B 1 215 ? -7.459 -43.373 16.582 1.00 33.59 218 ILE B O 1
ATOM 3569 N N . SER B 1 216 ? -6.916 -42.382 18.530 1.00 37.50 219 SER B N 1
ATOM 3570 C CA . SER B 1 216 ? -7.296 -41.056 18.073 1.00 37.04 219 SER B CA 1
ATOM 3571 C C . SER B 1 216 ? -6.113 -40.386 17.375 1.00 37.50 219 SER B C 1
ATOM 3572 O O . SER B 1 216 ? -4.971 -40.841 17.451 1.00 38.99 219 SER B O 1
ATOM 3575 N N . GLY B 1 217 ? -6.397 -39.297 16.671 1.00 45.25 220 GLY B N 1
ATOM 3576 C CA . GLY B 1 217 ? -5.333 -38.628 15.955 1.00 40.49 220 GLY B CA 1
ATOM 3577 C C . GLY B 1 217 ? -4.908 -39.422 14.730 1.00 36.83 220 GLY B C 1
ATOM 3578 O O . GLY B 1 217 ? -5.501 -40.436 14.363 1.00 36.78 220 GLY B O 1
ATOM 3579 N N . THR B 1 218 ? -3.840 -38.943 14.101 1.00 35.25 221 THR B N 1
ATOM 3580 C CA . THR B 1 218 ? -3.419 -39.452 12.805 1.00 30.03 221 THR B CA 1
ATOM 3581 C C . THR B 1 218 ? -1.969 -39.910 12.856 1.00 30.03 221 THR B C 1
ATOM 3582 O O . THR B 1 218 ? -1.205 -39.511 13.738 1.00 33.22 221 THR B O 1
ATOM 3586 N N . PHE B 1 219 ? -1.585 -40.777 11.909 1.00 24.15 222 PHE B N 1
ATOM 3587 C CA . PHE B 1 219 ? -0.197 -41.223 11.848 1.00 25.43 222 PHE B CA 1
ATOM 3588 C C . PHE B 1 219 ? 0.514 -40.820 10.558 1.00 28.06 222 PHE B C 1
ATOM 3589 O O . PHE B 1 219 ? 1.630 -41.292 10.309 1.00 28.90 222 PHE B O 1
ATOM 3597 N N . THR B 1 220 ? -0.087 -39.955 9.739 1.00 22.86 223 THR B N 1
ATOM 3598 C CA . THR B 1 220 ? 0.622 -39.237 8.682 1.00 25.98 223 THR B CA 1
ATOM 3599 C C . THR B 1 220 ? 0.211 -37.771 8.748 1.00 27.74 223 THR B C 1
ATOM 3600 O O . THR B 1 220 ? -0.730 -37.403 9.453 1.00 24.97 223 THR B O 1
ATOM 3604 N N . LYS B 1 221 ? 0.940 -36.926 8.016 1.00 24.60 224 LYS B N 1
ATOM 3605 C CA . LYS B 1 221 ? 0.579 -35.520 7.842 1.00 21.61 224 LYS B CA 1
ATOM 3606 C C . LYS B 1 221 ? 0.933 -35.148 6.411 1.00 23.46 224 LYS B C 1
ATOM 3607 O O . LYS B 1 221 ? 2.114 -35.136 6.045 1.00 27.22 224 LYS B O 1
ATOM 3613 N N . GLU B 1 222 ? -0.087 -34.853 5.607 1.00 20.79 225 GLU B N 1
ATOM 3614 C CA . GLU B 1 222 ? 0.055 -34.765 4.156 1.00 19.57 225 GLU B CA 1
ATOM 3615 C C . GLU B 1 222 ? -0.440 -33.406 3.683 1.00 21.85 225 GLU B C 1
ATOM 3616 O O . GLU B 1 222 ? -1.638 -33.095 3.846 1.00 22.37 225 GLU B O 1
ATOM 3622 N N . PRO B 1 223 ? 0.425 -32.565 3.120 1.00 20.63 226 PRO B N 1
ATOM 3623 C CA . PRO B 1 223 ? -0.057 -31.346 2.454 1.00 20.09 226 PRO B CA 1
ATOM 3624 C C . PRO B 1 223 ? -0.878 -31.686 1.223 1.00 22.14 226 PRO B C 1
ATOM 3625 O O . PRO B 1 223 ? -0.543 -32.601 0.462 1.00 19.05 226 PRO B O 1
ATOM 3629 N N . ILE B 1 224 ? -1.976 -30.949 1.055 1.00 22.38 227 ILE B N 1
ATOM 3630 C CA . ILE B 1 224 ? -2.922 -31.126 -0.040 1.00 18.96 227 ILE B CA 1
ATOM 3631 C C . ILE B 1 224 ? -2.743 -29.962 -1.005 1.00 20.83 227 ILE B C 1
ATOM 3632 O O . ILE B 1 224 ? -2.751 -28.798 -0.577 1.00 19.87 227 ILE B O 1
ATOM 3637 N N . GLY B 1 225 ? -2.616 -30.263 -2.299 1.00 18.44 228 GLY B N 1
ATOM 3638 C CA . GLY B 1 225 ? -2.384 -29.226 -3.293 1.00 19.68 228 GLY B CA 1
ATOM 3639 C C . GLY B 1 225 ? -3.191 -29.451 -4.560 1.00 22.22 228 GLY B C 1
ATOM 3640 O O . GLY B 1 225 ? -3.617 -30.569 -4.866 1.00 18.82 228 GLY B O 1
ATOM 3641 N N . PHE B 1 226 ? -3.401 -28.359 -5.302 1.00 20.67 229 PHE B N 1
ATOM 3642 C CA . PHE B 1 226 ? -3.906 -28.474 -6.668 1.00 19.51 229 PHE B CA 1
ATOM 3643 C C . PHE B 1 226 ? -2.851 -29.138 -7.545 1.00 21.19 229 PHE B C 1
ATOM 3644 O O . PHE B 1 226 ? -1.654 -28.968 -7.330 1.00 18.58 229 PHE B O 1
ATOM 3652 N N . ALA B 1 227 ? -3.296 -29.876 -8.565 1.00 20.51 230 ALA B N 1
ATOM 3653 C CA . ALA B 1 227 ? -2.391 -30.415 -9.580 1.00 21.06 230 ALA B CA 1
ATOM 3654 C C . ALA B 1 227 ? -2.747 -29.827 -10.939 1.00 18.91 230 ALA B C 1
ATOM 3655 O O . ALA B 1 227 ? -3.924 -29.798 -11.318 1.00 20.56 230 ALA B O 1
ATOM 3657 N N . ILE B 1 228 ? -1.727 -29.366 -11.675 1.00 18.57 231 ILE B N 1
ATOM 3658 C CA . ILE B 1 228 ? -1.893 -28.801 -13.015 1.00 23.18 231 ILE B CA 1
ATOM 3659 C C . ILE B 1 228 ? -0.786 -29.334 -13.923 1.00 25.91 231 ILE B C 1
ATOM 3660 O O . ILE B 1 228 ? 0.214 -29.896 -13.468 1.00 21.06 231 ILE B O 1
ATOM 3665 N N . ARG B 1 229 ? -0.955 -29.115 -15.223 1.00 19.05 232 ARG B N 1
ATOM 3666 C CA . ARG B 1 229 ? 0.065 -29.539 -16.176 1.00 24.49 232 ARG B CA 1
ATOM 3667 C C . ARG B 1 229 ? 1.302 -28.640 -16.085 1.00 23.81 232 ARG B C 1
ATOM 3668 O O . ARG B 1 229 ? 1.222 -27.471 -15.693 1.00 23.46 232 ARG B O 1
ATOM 3676 N N . LYS B 1 230 ? 2.454 -29.199 -16.466 1.00 22.06 233 LYS B N 1
ATOM 3677 C CA . LYS B 1 230 ? 3.763 -28.569 -16.295 1.00 24.59 233 LYS B CA 1
ATOM 3678 C C . LYS B 1 230 ? 4.010 -27.451 -17.317 1.00 22.97 233 LYS B C 1
ATOM 3679 O O . LYS B 1 230 ? 3.237 -27.229 -18.254 1.00 22.32 233 LYS B O 1
ATOM 3685 N N . GLY B 1 231 ? 5.134 -26.761 -17.139 1.00 22.87 234 GLY B N 1
ATOM 3686 C CA . GLY B 1 231 ? 5.496 -25.660 -18.018 1.00 20.50 234 GLY B CA 1
ATOM 3687 C C . GLY B 1 231 ? 4.596 -24.449 -17.898 1.00 23.81 234 GLY B C 1
ATOM 3688 O O . GLY B 1 231 ? 4.453 -23.690 -18.865 1.00 23.90 234 GLY B O 1
ATOM 3689 N N . ASP B 1 232 ? 3.988 -24.240 -16.734 1.00 21.59 235 ASP B N 1
ATOM 3690 C CA . ASP B 1 232 ? 2.974 -23.200 -16.546 1.00 20.48 235 ASP B CA 1
ATOM 3691 C C . ASP B 1 232 ? 3.253 -22.428 -15.263 1.00 21.61 235 ASP B C 1
ATOM 3692 O O . ASP B 1 232 ? 2.478 -22.504 -14.302 1.00 19.65 235 ASP B O 1
ATOM 3697 N N . PRO B 1 233 ? 4.351 -21.665 -15.212 1.00 21.36 236 PRO B N 1
ATOM 3698 C CA . PRO B 1 233 ? 4.607 -20.857 -14.002 1.00 24.62 236 PRO B CA 1
ATOM 3699 C C . PRO B 1 233 ? 3.541 -19.804 -13.732 1.00 24.89 236 PRO B C 1
ATOM 3700 O O . PRO B 1 233 ? 3.315 -19.450 -12.567 1.00 22.67 236 PRO B O 1
ATOM 3704 N N . ASP B 1 234 ? 2.885 -19.277 -14.767 1.00 20.60 237 ASP B N 1
ATOM 3705 C CA . ASP B 1 234 ? 1.871 -18.251 -14.536 1.00 19.85 237 ASP B CA 1
ATOM 3706 C C . ASP B 1 234 ? 0.644 -18.824 -13.824 1.00 22.17 237 ASP B C 1
ATOM 3707 O O . ASP B 1 234 ? 0.089 -18.187 -12.921 1.00 19.28 237 ASP B O 1
ATOM 3712 N N . PHE B 1 235 ? 0.190 -20.014 -14.223 1.00 21.71 238 PHE B N 1
ATOM 3713 C CA . PHE B 1 235 ? -0.978 -20.591 -13.560 1.00 21.49 238 PHE B CA 1
ATOM 3714 C C . PHE B 1 235 ? -0.655 -20.951 -12.112 1.00 20.47 238 PHE B C 1
ATOM 3715 O O . PHE B 1 235 ? -1.488 -20.764 -11.217 1.00 19.59 238 PHE B O 1
ATOM 3723 N N . LEU B 1 236 ? 0.560 -21.450 -11.865 1.00 18.60 239 LEU B N 1
ATOM 3724 C CA . LEU B 1 236 ? 1.001 -21.726 -10.500 1.00 20.06 239 LEU B CA 1
ATOM 3725 C C . LEU B 1 236 ? 0.990 -20.461 -9.650 1.00 23.36 239 LEU B C 1
ATOM 3726 O O . LEU B 1 236 ? 0.538 -20.486 -8.499 1.00 19.50 239 LEU B O 1
ATOM 3731 N N . ASN B 1 237 ? 1.509 -19.350 -10.191 1.00 17.57 240 ASN B N 1
ATOM 3732 C CA . ASN B 1 237 ? 1.508 -18.099 -9.432 1.00 21.12 240 ASN B CA 1
ATOM 3733 C C . ASN B 1 237 ? 0.098 -17.697 -9.029 1.00 21.50 240 ASN B C 1
ATOM 3734 O O . ASN B 1 237 ? -0.137 -17.267 -7.888 1.00 22.11 240 ASN B O 1
ATOM 3739 N N . TYR B 1 238 ? -0.852 -17.816 -9.961 1.00 19.89 241 TYR B N 1
ATOM 3740 C CA . TYR B 1 238 ? -2.236 -17.432 -9.684 1.00 20.11 241 TYR B CA 1
ATOM 3741 C C . TYR B 1 238 ? -2.839 -18.295 -8.580 1.00 22.81 241 TYR B C 1
ATOM 3742 O O . TYR B 1 238 ? -3.493 -17.785 -7.660 1.00 19.72 241 TYR B O 1
ATOM 3751 N N . LEU B 1 239 ? -2.626 -19.609 -8.658 1.00 19.87 242 LEU B N 1
ATOM 3752 C CA . LEU B 1 239 ? -3.204 -20.520 -7.674 1.00 18.33 242 LEU B CA 1
ATOM 3753 C C . LEU B 1 239 ? -2.608 -20.296 -6.293 1.00 19.31 242 LEU B C 1
ATOM 3754 O O . LEU B 1 239 ? -3.337 -20.252 -5.295 1.00 18.70 242 LEU B O 1
ATOM 3759 N N . ASN B 1 240 ? -1.285 -20.147 -6.211 1.00 16.47 243 ASN B N 1
ATOM 3760 C CA . ASN B 1 240 ? -0.667 -19.946 -4.910 1.00 17.29 243 ASN B CA 1
ATOM 3761 C C . ASN B 1 240 ? -1.068 -18.595 -4.322 1.00 20.73 243 ASN B C 1
ATOM 3762 O O . ASN B 1 240 ? -1.340 -18.489 -3.118 1.00 17.10 243 ASN B O 1
ATOM 3767 N N . SER B 1 241 ? -1.130 -17.552 -5.153 1.00 18.04 244 SER B N 1
ATOM 3768 C CA . SER B 1 241 ? -1.559 -16.250 -4.637 1.00 19.62 244 SER B CA 1
ATOM 3769 C C . SER B 1 241 ? -3.004 -16.310 -4.151 1.00 21.05 244 SER B C 1
ATOM 3770 O O . SER B 1 241 ? -3.365 -15.657 -3.161 1.00 19.06 244 SER B O 1
ATOM 3773 N N . TRP B 1 242 ? -3.851 -17.069 -4.853 1.00 18.11 245 TRP B N 1
ATOM 3774 C CA . TRP B 1 242 ? -5.236 -17.228 -4.417 1.00 18.81 245 TRP B CA 1
ATOM 3775 C C . TRP B 1 242 ? -5.300 -17.910 -3.060 1.00 20.31 245 TRP B C 1
ATOM 3776 O O . TRP B 1 242 ? -6.001 -17.448 -2.151 1.00 17.66 245 TRP B O 1
ATOM 3787 N N . ILE B 1 243 ? -4.560 -19.013 -2.904 1.00 16.77 246 ILE B N 1
ATOM 3788 C CA . ILE B 1 243 ? -4.542 -19.727 -1.628 1.00 18.19 246 ILE B CA 1
ATOM 3789 C C . ILE B 1 243 ? -4.127 -18.792 -0.489 1.00 19.16 246 ILE B C 1
ATOM 3790 O O . ILE B 1 243 ? -4.739 -18.786 0.586 1.00 18.07 246 ILE B O 1
ATOM 3795 N N . ARG B 1 244 ? -3.060 -18.013 -0.701 1.00 19.02 247 ARG B N 1
ATOM 3796 C CA . ARG B 1 244 ? -2.577 -17.113 0.349 1.00 20.34 247 ARG B CA 1
ATOM 3797 C C . ARG B 1 244 ? -3.648 -16.124 0.779 1.00 17.19 247 ARG B C 1
ATOM 3798 O O . ARG B 1 244 ? -3.761 -15.799 1.969 1.00 20.93 247 ARG B O 1
ATOM 3806 N N . VAL B 1 245 ? -4.447 -15.638 -0.170 1.00 18.66 248 VAL B N 1
ATOM 3807 C CA . VAL B 1 245 ? -5.474 -14.652 0.157 1.00 19.98 248 VAL B CA 1
ATOM 3808 C C . VAL B 1 245 ? -6.607 -15.299 0.957 1.00 22.33 248 VAL B C 1
ATOM 3809 O O . VAL B 1 245 ? -7.017 -14.784 2.005 1.00 19.90 248 VAL B O 1
ATOM 3813 N N . VAL B 1 246 ? -7.117 -16.447 0.498 1.00 18.17 249 VAL B N 1
ATOM 3814 C CA . VAL B 1 246 ? -8.263 -17.040 1.194 1.00 17.97 249 VAL B CA 1
ATOM 3815 C C . VAL B 1 246 ? -7.835 -17.680 2.511 1.00 19.56 249 VAL B C 1
ATOM 3816 O O . VAL B 1 246 ? -8.650 -17.797 3.434 1.00 18.51 249 VAL B O 1
ATOM 3820 N N . GLU B 1 247 ? -6.567 -18.084 2.634 1.00 19.70 250 GLU B N 1
ATOM 3821 C CA . GLU B 1 247 ? -6.051 -18.509 3.933 1.00 20.59 250 GLU B CA 1
ATOM 3822 C C . GLU B 1 247 ? -6.060 -17.357 4.933 1.00 19.09 250 GLU B C 1
ATOM 3823 O O . GLU B 1 247 ? -6.560 -17.499 6.058 1.00 19.75 250 GLU B O 1
ATOM 3829 N N . ALA B 1 248 ? -5.491 -16.204 4.545 1.00 18.49 251 ALA B N 1
ATOM 3830 C CA . ALA B 1 248 ? -5.408 -15.063 5.461 1.00 19.71 251 ALA B CA 1
ATOM 3831 C C . ALA B 1 248 ? -6.787 -14.568 5.860 1.00 21.38 251 ALA B C 1
ATOM 3832 O O . ALA B 1 248 ? -6.972 -14.069 6.976 1.00 20.18 251 ALA B O 1
ATOM 3834 N N . GLU B 1 249 ? -7.755 -14.666 4.949 1.00 22.52 252 GLU B N 1
ATOM 3835 C CA . GLU B 1 249 ? -9.123 -14.264 5.244 1.00 24.51 252 GLU B CA 1
ATOM 3836 C C . GLU B 1 249 ? -9.768 -15.147 6.302 1.00 24.42 252 GLU B C 1
ATOM 3837 O O . GLU B 1 249 ? -10.713 -14.702 6.961 1.00 25.32 252 GLU B O 1
ATOM 3843 N N . GLY B 1 250 ? -9.260 -16.371 6.496 1.00 21.21 253 GLY B N 1
ATOM 3844 C CA . GLY B 1 250 ? -9.863 -17.332 7.403 1.00 21.40 253 GLY B CA 1
ATOM 3845 C C . GLY B 1 250 ? -10.870 -18.244 6.740 1.00 23.17 253 GLY B C 1
ATOM 3846 O O . GLY B 1 250 ? -11.503 -19.071 7.427 1.00 22.84 253 GLY B O 1
ATOM 3847 N N . TRP B 1 251 ? -11.009 -18.140 5.422 1.00 24.52 254 TRP B N 1
ATOM 3848 C CA . TRP B 1 251 ? -12.046 -18.869 4.705 1.00 26.07 254 TRP B CA 1
ATOM 3849 C C . TRP B 1 251 ? -11.741 -20.363 4.644 1.00 21.86 254 TRP B C 1
ATOM 3850 O O . TRP B 1 251 ? -12.636 -21.197 4.854 1.00 23.23 254 TRP B O 1
ATOM 3861 N N . LEU B 1 252 ? -10.485 -20.726 4.373 1.00 21.68 255 LEU B N 1
ATOM 3862 C CA . LEU B 1 252 ? -10.130 -22.144 4.330 1.00 20.77 255 LEU B CA 1
ATOM 3863 C C . LEU B 1 252 ? -10.337 -22.794 5.693 1.00 23.49 255 LEU B C 1
ATOM 3864 O O . LEU B 1 252 ? -10.818 -23.930 5.784 1.00 19.17 255 LEU B O 1
ATOM 3869 N N . ARG B 1 253 ? -9.989 -22.081 6.765 1.00 18.80 256 ARG B N 1
ATOM 3870 C CA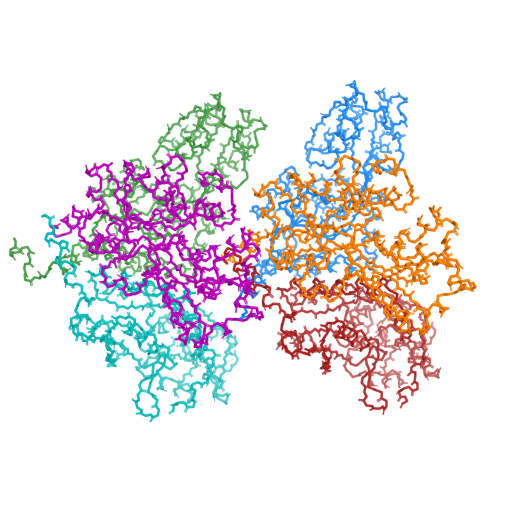 . ARG B 1 253 ? -10.217 -22.591 8.115 1.00 21.50 256 ARG B CA 1
ATOM 3871 C C . ARG B 1 253 ? -11.702 -22.812 8.380 1.00 25.23 256 ARG B C 1
ATOM 3872 O O . ARG B 1 253 ? -12.099 -23.857 8.911 1.00 24.79 256 ARG B O 1
ATOM 3880 N N . GLU B 1 254 ? -12.539 -21.822 8.044 1.00 19.45 257 GLU B N 1
ATOM 3881 C CA . GLU B 1 254 ? -13.983 -21.972 8.225 1.00 25.55 257 GLU B CA 1
ATOM 3882 C C . GLU B 1 254 ? -14.520 -23.175 7.446 1.00 24.45 257 GLU B C 1
ATOM 3883 O O . GLU B 1 254 ? -15.302 -23.972 7.978 1.00 24.46 257 GLU B O 1
ATOM 3889 N N . LYS B 1 255 ? -14.120 -23.305 6.176 1.00 22.47 258 LYS B N 1
ATOM 3890 C CA . LYS B 1 255 ? -14.561 -24.425 5.343 1.00 27.54 258 LYS B CA 1
ATOM 3891 C C . LYS B 1 255 ? -14.029 -25.763 5.857 1.00 22.76 258 LYS B C 1
ATOM 3892 O O . LYS B 1 255 ? -14.739 -26.775 5.819 1.00 22.19 258 LYS B O 1
ATOM 3898 N N . HIS B 1 256 ? -12.773 -25.799 6.313 1.00 22.96 259 HIS B N 1
ATOM 3899 C CA . HIS B 1 256 ? -12.239 -27.035 6.875 1.00 23.91 259 HIS B CA 1
ATOM 3900 C C . HIS B 1 256 ? -13.000 -27.443 8.130 1.00 28.32 259 HIS B C 1
ATOM 3901 O O . HIS B 1 256 ? -13.269 -28.633 8.343 1.00 23.18 259 HIS B O 1
ATOM 3908 N N . HIS B 1 257 ? -13.351 -26.472 8.982 1.00 23.59 260 HIS B N 1
ATOM 3909 C CA . HIS B 1 257 ? -14.083 -26.814 10.199 1.00 24.33 260 HIS B CA 1
ATOM 3910 C C . HIS B 1 257 ? -15.474 -27.345 9.878 1.00 24.96 260 HIS B C 1
ATOM 3911 O O . HIS B 1 257 ? -15.919 -28.344 10.463 1.00 23.16 260 HIS B O 1
ATOM 3918 N N . TYR B 1 258 ? -16.169 -26.706 8.938 1.00 22.92 261 TYR B N 1
ATOM 3919 C CA . TYR B 1 258 ? -17.543 -27.102 8.647 1.00 24.37 261 TYR B CA 1
ATOM 3920 C C . TYR B 1 258 ? -17.603 -28.514 8.075 1.00 23.60 261 TYR B C 1
ATOM 3921 O O . TYR B 1 258 ? -18.424 -29.326 8.509 1.00 25.65 261 TYR B O 1
ATOM 3930 N N . TRP B 1 259 ? -16.722 -28.840 7.126 1.00 19.59 262 TRP B N 1
ATOM 3931 C CA . TRP B 1 259 ? -16.848 -30.122 6.434 1.00 23.24 262 TRP B CA 1
ATOM 3932 C C . TRP B 1 259 ? -16.220 -31.268 7.224 1.00 28.21 262 TRP B C 1
ATOM 3933 O O . TRP B 1 259 ? -16.746 -32.395 7.219 1.00 22.04 262 TRP B O 1
ATOM 3944 N N . PHE B 1 260 ? -15.089 -31.016 7.887 1.00 23.78 263 PHE B N 1
ATOM 3945 C CA . PHE B 1 260 ? -14.316 -32.089 8.500 1.00 22.30 263 PHE B CA 1
ATOM 3946 C C . PHE B 1 260 ? -14.440 -32.159 10.013 1.00 25.45 263 PHE B C 1
ATOM 3947 O O . PHE B 1 260 ? -13.978 -33.141 10.604 1.00 26.84 263 PHE B O 1
ATOM 3955 N N . GLU B 1 261 ? -15.049 -31.166 10.660 1.00 24.19 264 GLU B N 1
ATOM 3956 C CA . GLU B 1 261 ? -15.130 -31.146 12.115 1.00 24.97 264 GLU B CA 1
ATOM 3957 C C . GLU B 1 261 ? -16.556 -31.039 12.633 1.00 27.92 264 GLU B C 1
ATOM 3958 O O . GLU B 1 261 ? -16.749 -30.958 13.850 1.00 30.70 264 GLU B O 1
ATOM 3964 N N . THR B 1 262 ? -17.550 -30.999 11.749 1.00 26.39 265 THR B N 1
ATOM 3965 C CA . THR B 1 262 ? -18.955 -31.115 12.102 1.00 24.92 265 THR B CA 1
ATOM 3966 C C . THR B 1 262 ? -19.621 -32.104 11.155 1.00 32.28 265 THR B C 1
ATOM 3967 O O . THR B 1 262 ? -19.024 -32.580 10.184 1.00 28.01 265 THR B O 1
ATOM 3971 N N . LYS B 1 263 ? -20.881 -32.406 11.449 1.00 30.60 266 LYS B N 1
ATOM 3972 C CA . LYS B 1 263 ? -21.737 -33.170 10.554 1.00 32.39 266 LYS B CA 1
ATOM 3973 C C . LYS B 1 263 ? -22.941 -32.341 10.120 1.00 33.70 266 LYS B C 1
ATOM 3974 O O . LYS B 1 263 ? -23.998 -32.887 9.805 1.00 33.51 266 LYS B O 1
ATOM 3980 N N . ASN B 1 264 ? -22.790 -31.013 10.099 1.00 32.06 267 ASN B N 1
ATOM 3981 C CA . ASN B 1 264 ? -23.912 -30.132 9.783 1.00 37.35 267 ASN B CA 1
ATOM 3982 C C . ASN B 1 264 ? -24.394 -30.277 8.346 1.00 38.99 267 ASN B C 1
ATOM 3983 O O . ASN B 1 264 ? -25.458 -29.746 8.013 1.00 39.29 267 ASN B O 1
ATOM 3988 N N . TRP B 1 265 ? -23.647 -30.988 7.502 1.00 33.73 268 TRP B N 1
ATOM 3989 C CA . TRP B 1 265 ? -23.957 -31.163 6.092 1.00 30.02 268 TRP B CA 1
ATOM 3990 C C . TRP B 1 265 ? -24.688 -32.460 5.799 1.00 33.48 268 TRP B C 1
ATOM 3991 O O . TRP B 1 265 ? -25.084 -32.683 4.651 1.00 32.62 268 TRP B O 1
ATOM 4002 N N . GLU B 1 266 ? -24.855 -33.327 6.798 1.00 34.25 269 GLU B N 1
ATOM 4003 C CA . GLU B 1 266 ? -25.415 -34.648 6.544 1.00 41.10 269 GLU B CA 1
ATOM 4004 C C . GLU B 1 266 ? -26.826 -34.561 5.971 1.00 39.12 269 GLU B C 1
ATOM 4005 O O . GLU B 1 266 ? -27.191 -35.350 5.090 1.00 36.30 269 GLU B O 1
ATOM 4011 N N . HIS B 1 267 ? -27.618 -33.585 6.427 1.00 36.90 270 HIS B N 1
ATOM 4012 C CA . HIS B 1 267 ? -28.992 -33.449 5.953 1.00 36.41 270 HIS B CA 1
ATOM 4013 C C . HIS B 1 267 ? -29.069 -33.107 4.469 1.00 33.68 270 HIS B C 1
ATOM 4014 O O . HIS B 1 267 ? -30.154 -33.206 3.886 1.00 39.48 270 HIS B O 1
ATOM 4021 N N . LEU B 1 268 ? -27.964 -32.715 3.835 1.00 36.15 271 LEU B N 1
ATOM 4022 C CA . LEU B 1 268 ? -27.984 -32.434 2.372 1.00 37.24 271 LEU B CA 1
ATOM 4023 C C . LEU B 1 268 ? -27.902 -33.729 1.552 1.00 45.02 271 LEU B C 1
ATOM 4024 O O . LEU B 1 268 ? -28.201 -33.680 0.356 1.00 41.82 271 LEU B O 1
ATOM 4029 N N . LEU B 1 269 ? -27.556 -34.843 2.186 1.00 41.57 272 LEU B N 1
ATOM 4030 C CA . LEU B 1 269 ? -27.299 -36.101 1.445 1.00 51.19 272 LEU B CA 1
ATOM 4031 C C . LEU B 1 269 ? -28.510 -37.037 1.379 1.00 57.91 272 LEU B C 1
ATOM 4032 O O . LEU B 1 269 ? -29.592 -36.570 1.053 1.00 61.73 272 LEU B O 1
ATOM 4037 N N . LYS B 1 270 ? -28.298 -38.320 1.666 1.00 78.19 273 LYS B N 1
ATOM 4038 C CA . LYS B 1 270 ? -29.356 -39.374 1.588 1.00 78.74 273 LYS B CA 1
ATOM 4039 C C . LYS B 1 270 ? -29.795 -39.526 0.131 1.00 84.08 273 LYS B C 1
ATOM 4040 O O . LYS B 1 270 ? -30.479 -38.650 -0.386 1.00 87.02 273 LYS B O 1
ATOM 4047 N N . GLU C 1 13 ? 7.601 -4.277 -81.486 1.00 42.48 16 GLU C N 1
ATOM 4048 C CA . GLU C 1 13 ? 7.475 -5.694 -81.137 1.00 59.86 16 GLU C CA 1
ATOM 4049 C C . GLU C 1 13 ? 8.829 -6.398 -81.228 1.00 57.14 16 GLU C C 1
ATOM 4050 O O . GLU C 1 13 ? 9.383 -6.862 -80.228 1.00 53.48 16 GLU C O 1
ATOM 4052 N N . ASN C 1 14 ? 9.347 -6.483 -82.453 1.00 61.66 17 ASN C N 1
ATOM 4053 C CA . ASN C 1 14 ? 10.704 -6.974 -82.649 1.00 55.73 17 ASN C CA 1
ATOM 4054 C C . ASN C 1 14 ? 11.726 -5.978 -82.109 1.00 47.09 17 ASN C C 1
ATOM 4055 O O . ASN C 1 14 ? 12.719 -6.375 -81.486 1.00 44.80 17 ASN C O 1
ATOM 4057 N N . LEU C 1 15 ? 11.495 -4.679 -82.334 1.00 45.12 18 LEU C N 1
ATOM 4058 C CA . LEU C 1 15 ? 12.291 -3.649 -81.669 1.00 45.87 18 LEU C CA 1
ATOM 4059 C C . LEU C 1 15 ? 12.077 -3.669 -80.158 1.00 53.75 18 LEU C C 1
ATOM 4060 O O . LEU C 1 15 ? 13.032 -3.499 -79.388 1.00 54.05 18 LEU C O 1
ATOM 4065 N N . TYR C 1 16 ? 10.829 -3.862 -79.715 1.00 54.68 19 TYR C N 1
ATOM 4066 C CA . TYR C 1 16 ? 10.551 -3.930 -78.281 1.00 54.06 19 TYR C CA 1
ATOM 4067 C C . TYR C 1 16 ? 11.264 -5.117 -77.645 1.00 51.90 19 TYR C C 1
ATOM 4068 O O . TYR C 1 16 ? 11.946 -4.974 -76.622 1.00 42.63 19 TYR C O 1
ATOM 4077 N N . PHE C 1 17 ? 11.106 -6.307 -78.239 1.00 48.16 20 PHE C N 1
ATOM 4078 C CA . PHE C 1 17 ? 11.814 -7.477 -77.738 1.00 45.12 20 PHE C CA 1
ATOM 4079 C C . PHE C 1 17 ? 13.316 -7.350 -77.950 1.00 47.52 20 PHE C C 1
ATOM 4080 O O . PHE C 1 17 ? 14.083 -7.766 -77.088 1.00 42.46 20 PHE C O 1
ATOM 4082 N N . GLN C 1 18 ? 13.754 -6.784 -79.077 1.00 42.69 21 GLN C N 1
ATOM 4083 C CA . GLN C 1 18 ? 15.177 -6.568 -79.344 1.00 35.93 21 GLN C CA 1
ATOM 4084 C C . GLN C 1 18 ? 16.032 -7.802 -79.059 1.00 42.42 21 GLN C C 1
ATOM 4085 O O . GLN C 1 18 ? 17.172 -7.679 -78.597 1.00 37.38 21 GLN C O 1
ATOM 4087 N N . GLY C 1 19 ? 15.482 -8.995 -79.302 1.00 56.83 22 GLY C N 1
ATOM 4088 C CA . GLY C 1 19 ? 16.239 -10.225 -79.184 1.00 51.90 22 GLY C CA 1
ATOM 4089 C C . GLY C 1 19 ? 16.211 -10.925 -77.837 1.00 56.14 22 GLY C C 1
ATOM 4090 O O . GLY C 1 19 ? 16.882 -11.957 -77.692 1.00 53.24 22 GLY C O 1
ATOM 4091 N N . LYS C 1 20 ? 15.458 -10.425 -76.856 1.00 49.06 23 LYS C N 1
ATOM 4092 C CA . LYS C 1 20 ? 15.422 -11.031 -75.529 1.00 50.45 23 LYS C CA 1
ATOM 4093 C C . LYS C 1 20 ? 14.064 -11.689 -75.286 1.00 45.93 23 LYS C C 1
ATOM 4094 O O . LYS C 1 20 ? 13.061 -11.347 -75.917 1.00 44.74 23 LYS C O 1
ATOM 4100 N N . GLU C 1 21 ? 14.044 -12.647 -74.357 1.00 47.65 24 GLU C N 1
ATOM 4101 C CA . GLU C 1 21 ? 12.840 -13.408 -74.033 1.00 41.60 24 GLU C CA 1
ATOM 4102 C C . GLU C 1 21 ? 11.885 -12.605 -73.148 1.00 47.66 24 GLU C C 1
ATOM 4103 O O . GLU C 1 21 ? 12.249 -11.585 -72.557 1.00 38.64 24 GLU C O 1
ATOM 4109 N N . VAL C 1 22 ? 10.647 -13.109 -73.047 1.00 44.37 25 VAL C N 1
ATOM 4110 C CA . VAL C 1 22 ? 9.656 -12.540 -72.130 1.00 47.95 25 VAL C CA 1
ATOM 4111 C C . VAL C 1 22 ? 10.238 -12.401 -70.730 1.00 35.58 25 VAL C C 1
ATOM 4112 O O . VAL C 1 22 ? 10.055 -11.378 -70.062 1.00 37.14 25 VAL C O 1
ATOM 4116 N N . ARG C 1 23 ? 10.931 -13.443 -70.259 1.00 41.05 26 ARG C N 1
ATOM 4117 C CA . ARG C 1 23 ? 11.513 -13.402 -68.919 1.00 37.36 26 ARG C CA 1
ATOM 4118 C C . ARG C 1 23 ? 12.527 -12.271 -68.795 1.00 39.94 26 ARG C C 1
ATOM 4119 O O . ARG C 1 23 ? 12.515 -11.517 -67.811 1.00 35.18 26 ARG C O 1
ATOM 4127 N N . GLU C 1 24 ? 13.407 -12.126 -69.792 1.00 36.13 27 GLU C N 1
ATOM 4128 C CA . GLU C 1 24 ? 14.417 -11.078 -69.700 1.00 32.87 27 GLU C CA 1
ATOM 4129 C C . GLU C 1 24 ? 13.789 -9.689 -69.819 1.00 36.37 27 GLU C C 1
ATOM 4130 O O . GLU C 1 24 ? 14.296 -8.730 -69.225 1.00 35.60 27 GLU C O 1
ATOM 4136 N N . LYS C 1 25 ? 12.670 -9.564 -70.542 1.00 35.98 28 LYS C N 1
ATOM 4137 C CA . LYS C 1 25 ? 11.966 -8.283 -70.590 1.00 35.86 28 LYS C CA 1
ATOM 4138 C C . LYS C 1 25 ? 11.331 -7.949 -69.244 1.00 34.34 28 LYS C C 1
ATOM 4139 O O . LYS C 1 25 ? 11.338 -6.789 -68.822 1.00 34.20 28 LYS C O 1
ATOM 4145 N N . LEU C 1 26 ? 10.753 -8.947 -68.574 1.00 32.29 29 LEU C N 1
ATOM 4146 C CA . LEU C 1 26 ? 10.220 -8.725 -67.233 1.00 35.24 29 LEU C CA 1
ATOM 4147 C C . LEU C 1 26 ? 11.300 -8.208 -66.294 1.00 31.60 29 LEU C C 1
ATOM 4148 O O . LEU C 1 26 ? 11.051 -7.305 -65.485 1.00 31.31 29 LEU C O 1
ATOM 4153 N N . VAL C 1 27 ? 12.505 -8.780 -66.383 1.00 31.42 30 VAL C N 1
ATOM 4154 C CA . VAL C 1 27 ? 13.622 -8.324 -65.560 1.00 31.81 30 VAL C CA 1
ATOM 4155 C C . VAL C 1 27 ? 13.948 -6.869 -65.865 1.00 34.75 30 VAL C C 1
ATOM 4156 O O . VAL C 1 27 ? 14.117 -6.047 -64.956 1.00 30.81 30 VAL C O 1
ATOM 4160 N N . GLU C 1 28 ? 14.035 -6.528 -67.154 1.00 31.14 31 GLU C N 1
ATOM 4161 C CA . GLU C 1 28 ? 14.404 -5.169 -67.543 1.00 35.36 31 GLU C CA 1
ATOM 4162 C C . GLU C 1 28 ? 13.350 -4.154 -67.137 1.00 32.78 31 GLU C C 1
ATOM 4163 O O . GLU C 1 28 ? 13.680 -2.992 -66.870 1.00 29.65 31 GLU C O 1
ATOM 4169 N N . GLU C 1 29 ? 12.089 -4.567 -67.082 1.00 32.78 32 GLU C N 1
ATOM 4170 C CA . GLU C 1 29 ? 10.979 -3.666 -66.808 1.00 31.22 32 GLU C CA 1
ATOM 4171 C C . GLU C 1 29 ? 10.668 -3.538 -65.321 1.00 32.05 32 GLU C C 1
ATOM 4172 O O . GLU C 1 29 ? 9.695 -2.869 -64.962 1.00 32.23 32 GLU C O 1
ATOM 4178 N N . SER C 1 30 ? 11.474 -4.146 -64.453 1.00 33.98 33 SER C N 1
ATOM 4179 C CA . SER C 1 30 ? 11.294 -3.969 -63.019 1.00 26.64 33 SER C CA 1
ATOM 4180 C C . SER C 1 30 ? 11.561 -2.518 -62.623 1.00 28.10 33 SER C C 1
ATOM 4181 O O . SER C 1 30 ? 12.416 -1.834 -63.193 1.00 29.50 33 SER C O 1
ATOM 4184 N N . THR C 1 31 ? 10.818 -2.050 -61.622 1.00 28.48 34 THR C N 1
ATOM 4185 C CA . THR C 1 31 ? 11.056 -0.708 -61.103 1.00 23.53 34 THR C CA 1
ATOM 4186 C C . THR C 1 31 ? 12.400 -0.620 -60.385 1.00 24.90 34 THR C C 1
ATOM 4187 O O . THR C 1 31 ? 12.986 0.464 -60.319 1.00 28.20 34 THR C O 1
ATOM 4191 N N . LEU C 1 32 ? 12.913 -1.744 -59.867 1.00 29.22 35 LEU C N 1
ATOM 4192 C CA . LEU C 1 32 ? 14.288 -1.773 -59.373 1.00 29.72 35 LEU C CA 1
ATOM 4193 C C . LEU C 1 32 ? 15.264 -1.269 -60.436 1.00 30.86 35 LEU C C 1
ATOM 4194 O O . LEU C 1 32 ? 16.151 -0.453 -60.150 1.00 29.87 35 LEU C O 1
ATOM 4199 N N . GLU C 1 33 ? 15.084 -1.706 -61.679 1.00 29.56 36 GLU C N 1
ATOM 4200 C CA . GLU C 1 33 ? 15.974 -1.267 -62.746 1.00 29.62 36 GLU C CA 1
ATOM 4201 C C . GLU C 1 33 ? 15.719 0.186 -63.126 1.00 30.97 36 GLU C C 1
ATOM 4202 O O . GLU C 1 33 ? 16.648 0.893 -63.533 1.00 30.84 36 GLU C O 1
ATOM 4208 N N . THR C 1 34 ? 14.477 0.651 -62.994 1.00 28.53 37 THR C N 1
ATOM 4209 C CA . THR C 1 34 ? 14.200 2.072 -63.180 1.00 31.90 37 THR C CA 1
ATOM 4210 C C . THR C 1 34 ? 14.969 2.913 -62.169 1.00 30.86 37 THR C C 1
ATOM 4211 O O . THR C 1 34 ? 15.587 3.925 -62.521 1.00 36.02 37 THR C O 1
ATOM 4215 N N . ILE C 1 35 ? 14.932 2.504 -60.900 1.00 30.69 38 ILE C N 1
ATOM 4216 C CA . ILE C 1 35 ? 15.646 3.216 -59.845 1.00 31.10 38 ILE C CA 1
ATOM 4217 C C . ILE C 1 35 ? 17.141 3.233 -60.135 1.00 33.10 38 ILE C C 1
ATOM 4218 O O . ILE C 1 35 ? 17.788 4.288 -60.104 1.00 34.20 38 ILE C O 1
ATOM 4223 N N . LEU C 1 36 ? 17.712 2.059 -60.411 1.00 31.27 39 LEU C N 1
ATOM 4224 C CA . LEU C 1 36 ? 19.159 1.948 -60.576 1.00 35.11 39 LEU C CA 1
ATOM 4225 C C . LEU C 1 36 ? 19.652 2.787 -61.746 1.00 37.59 39 LEU C C 1
ATOM 4226 O O . LEU C 1 36 ? 20.743 3.363 -61.688 1.00 29.43 39 LEU C O 1
ATOM 4231 N N . LYS C 1 37 ? 18.863 2.855 -62.821 1.00 37.06 40 LYS C N 1
ATOM 4232 C CA . LYS C 1 37 ? 19.240 3.662 -63.976 1.00 34.65 40 LYS C CA 1
ATOM 4233 C C . LYS C 1 37 ? 19.101 5.150 -63.675 1.00 36.85 40 LYS C C 1
ATOM 4234 O O . LYS C 1 37 ? 19.920 5.963 -64.126 1.00 36.44 40 LYS C O 1
ATOM 4240 N N . ARG C 1 38 ? 18.076 5.526 -62.906 1.00 35.36 41 ARG C N 1
ATOM 4241 C CA . ARG C 1 38 ? 17.932 6.922 -62.507 1.00 35.33 41 ARG C CA 1
ATOM 4242 C C . ARG C 1 38 ? 19.011 7.339 -61.514 1.00 36.05 41 ARG C C 1
ATOM 4243 O O . ARG C 1 38 ? 19.409 8.508 -61.491 1.00 32.52 41 ARG C O 1
ATOM 4251 N N . GLY C 1 39 ? 19.489 6.409 -60.690 1.00 35.35 42 GLY C N 1
ATOM 4252 C CA . GLY C 1 39 ? 20.420 6.740 -59.631 1.00 32.30 42 GLY C CA 1
ATOM 4253 C C . GLY C 1 39 ? 19.792 7.356 -58.404 1.00 35.10 42 GLY C C 1
ATOM 4254 O O . GLY C 1 39 ? 20.522 7.799 -57.507 1.00 29.07 42 GLY C O 1
ATOM 4255 N N . VAL C 1 40 ? 18.462 7.422 -58.347 1.00 34.00 43 VAL C N 1
ATOM 4256 C CA . VAL C 1 40 ? 17.724 7.985 -57.221 1.00 31.59 43 VAL C CA 1
ATOM 4257 C C . VAL C 1 40 ? 16.510 7.108 -56.939 1.00 27.09 43 VAL C C 1
ATOM 4258 O O . VAL C 1 40 ? 15.811 6.690 -57.867 1.00 30.99 43 VAL C O 1
ATOM 4262 N N . LEU C 1 41 ? 16.256 6.845 -55.652 1.00 26.48 44 LEU C N 1
ATOM 4263 C CA . LEU C 1 41 ? 15.024 6.213 -55.184 1.00 25.84 44 LEU C CA 1
ATOM 4264 C C . LEU C 1 41 ? 14.023 7.302 -54.816 1.00 26.08 44 LEU C C 1
ATOM 4265 O O . LEU C 1 41 ? 14.318 8.147 -53.970 1.00 30.16 44 LEU C O 1
ATOM 4270 N N . LYS C 1 42 ? 12.857 7.289 -55.454 1.00 24.79 45 LYS C N 1
ATOM 4271 C CA . LYS C 1 42 ? 11.796 8.250 -55.174 1.00 29.05 45 LYS C CA 1
ATOM 4272 C C . LYS C 1 42 ? 10.787 7.623 -54.217 1.00 26.87 45 LYS C C 1
ATOM 4273 O O . LYS C 1 42 ? 10.164 6.608 -54.551 1.00 28.27 45 LYS C O 1
ATOM 4279 N N . VAL C 1 43 ? 10.667 8.243 -53.040 1.00 24.63 46 VAL C N 1
ATOM 4280 C CA . VAL C 1 43 ? 9.837 7.642 -51.961 1.00 25.27 46 VAL C CA 1
ATOM 4281 C C . VAL C 1 43 ? 8.618 8.498 -51.639 1.00 26.22 46 VAL C C 1
ATOM 4282 O O . VAL C 1 43 ? 8.789 9.667 -51.306 1.00 23.78 46 VAL C O 1
ATOM 4286 N N . GLY C 1 44 ? 7.440 7.893 -51.720 1.00 26.08 47 GLY C N 1
ATOM 4287 C CA . GLY C 1 44 ? 6.202 8.577 -51.340 1.00 23.42 47 GLY C CA 1
ATOM 4288 C C . GLY C 1 44 ? 5.930 8.408 -49.855 1.00 23.40 47 GLY C C 1
ATOM 4289 O O . GLY C 1 44 ? 6.104 7.303 -49.329 1.00 21.70 47 GLY C O 1
ATOM 4290 N N . MET C 1 45 ? 5.532 9.500 -49.214 1.00 24.45 48 MET C N 1
ATOM 4291 C CA . MET C 1 45 ? 5.230 9.448 -47.769 1.00 27.56 48 MET C CA 1
ATOM 4292 C C . MET C 1 45 ? 4.331 10.615 -47.347 1.00 22.82 48 MET C C 1
ATOM 4293 O O . MET C 1 45 ? 4.071 11.490 -48.163 1.00 24.13 48 MET C O 1
ATOM 4298 N N . SER C 1 46 ? 3.851 10.557 -46.112 1.00 24.79 49 SER C N 1
ATOM 4299 C CA . SER C 1 46 ? 2.971 11.612 -45.563 1.00 27.00 49 SER C CA 1
ATOM 4300 C C . SER C 1 46 ? 3.433 11.962 -44.141 1.00 27.20 49 SER C C 1
ATOM 4301 O O . SER C 1 46 ? 4.162 11.174 -43.546 1.00 28.01 49 SER C O 1
ATOM 4304 N N . THR C 1 47 ? 3.011 13.112 -43.630 1.00 27.02 50 THR C N 1
ATOM 4305 C CA . THR C 1 47 ? 3.497 13.596 -42.317 1.00 24.51 50 THR C CA 1
ATOM 4306 C C . THR C 1 47 ? 2.696 13.004 -41.149 1.00 28.48 50 THR C C 1
ATOM 4307 O O . THR C 1 47 ? 1.512 13.315 -41.050 1.00 29.54 50 THR C O 1
ATOM 4311 N N . PHE C 1 48 ? 3.318 12.135 -40.357 1.00 28.65 51 PHE C N 1
ATOM 4312 C CA . PHE C 1 48 ? 2.750 11.620 -39.111 1.00 29.55 51 PHE C CA 1
ATOM 4313 C C . PHE C 1 48 ? 3.876 11.581 -38.094 1.00 30.05 51 PHE C C 1
ATOM 4314 O O . PHE C 1 48 ? 4.849 10.857 -38.308 1.00 29.81 51 PHE C O 1
ATOM 4322 N N . VAL C 1 49 ? 3.739 12.301 -36.983 1.00 26.10 52 VAL C N 1
ATOM 4323 C CA . VAL C 1 49 ? 4.774 12.222 -35.936 1.00 28.85 52 VAL C CA 1
ATOM 4324 C C . VAL C 1 49 ? 4.629 10.909 -35.166 1.00 26.61 52 VAL C C 1
ATOM 4325 O O . VAL C 1 49 ? 3.513 10.570 -34.727 1.00 27.18 52 VAL C O 1
ATOM 4329 N N . PRO C 1 50 ? 5.715 10.144 -34.939 1.00 22.22 53 PRO C N 1
ATOM 4330 C CA . PRO C 1 50 ? 7.100 10.342 -35.376 1.00 21.86 53 PRO C CA 1
ATOM 4331 C C . PRO C 1 50 ? 7.528 9.466 -36.563 1.00 25.10 53 PRO C C 1
ATOM 4332 O O . PRO C 1 50 ? 8.698 9.102 -36.679 1.00 22.29 53 PRO C O 1
ATOM 4336 N N . TRP C 1 51 ? 6.605 9.089 -37.438 1.00 23.48 54 TRP C N 1
ATOM 4337 C CA . TRP C 1 51 ? 6.963 8.310 -38.653 1.00 19.97 54 TRP C CA 1
ATOM 4338 C C . TRP C 1 51 ? 7.743 9.178 -39.644 1.00 25.94 54 TRP C C 1
ATOM 4339 O O . TRP C 1 51 ? 8.752 8.716 -40.170 1.00 21.58 54 TRP C O 1
ATOM 4350 N N . ALA C 1 52 ? 7.246 10.387 -39.878 1.00 23.91 55 ALA C N 1
ATOM 4351 C CA . ALA C 1 52 ? 7.867 11.298 -40.858 1.00 22.99 55 ALA C CA 1
ATOM 4352 C C . ALA C 1 52 ? 7.408 12.729 -40.573 1.00 22.92 55 ALA C C 1
ATOM 4353 O O . ALA C 1 52 ? 6.208 12.967 -40.555 1.00 24.99 55 ALA C O 1
ATOM 4355 N N . MET C 1 53 ? 8.372 13.619 -40.362 1.00 26.86 56 MET C N 1
ATOM 4356 C CA . MET C 1 53 ? 8.057 15.027 -40.034 1.00 25.88 56 MET C CA 1
ATOM 4357 C C . MET C 1 53 ? 9.272 15.920 -40.319 1.00 28.35 56 MET C C 1
ATOM 4358 O O . MET C 1 53 ? 10.397 15.419 -40.302 1.00 25.85 56 MET C O 1
ATOM 4363 N N . LYS C 1 54 ? 9.012 17.199 -40.562 1.00 28.89 57 LYS C N 1
ATOM 4364 C CA . LYS C 1 54 ? 10.107 18.159 -40.844 1.00 32.47 57 LYS C CA 1
ATOM 4365 C C . LYS C 1 54 ? 10.597 18.748 -39.524 1.00 33.24 57 LYS C C 1
ATOM 4366 O O . LYS C 1 54 ? 9.764 19.168 -38.729 1.00 32.93 57 LYS C O 1
ATOM 4372 N N . ASP C 1 55 ? 11.908 18.755 -39.324 1.00 29.05 58 ASP C N 1
ATOM 4373 C CA . ASP C 1 55 ? 12.482 19.245 -38.088 1.00 29.57 58 ASP C CA 1
ATOM 4374 C C . ASP C 1 55 ? 12.808 20.735 -38.240 1.00 30.68 58 ASP C C 1
ATOM 4375 O O . ASP C 1 55 ? 12.519 21.362 -39.263 1.00 30.71 58 ASP C O 1
ATOM 4380 N N . LYS C 1 56 ? 13.421 21.327 -37.228 1.00 31.04 59 LYS C N 1
ATOM 4381 C CA . LYS C 1 56 ? 13.577 22.769 -37.369 1.00 28.82 59 LYS C CA 1
ATOM 4382 C C . LYS C 1 56 ? 14.710 23.158 -38.308 1.00 28.79 59 LYS C C 1
ATOM 4383 O O . LYS C 1 56 ? 14.774 24.323 -38.700 1.00 33.01 59 LYS C O 1
ATOM 4389 N N . GLU C 1 57 ? 15.565 22.217 -38.728 1.00 31.46 60 GLU C N 1
ATOM 4390 C CA . GLU C 1 57 ? 16.491 22.498 -39.824 1.00 34.08 60 GLU C CA 1
ATOM 4391 C C . GLU C 1 57 ? 15.814 22.452 -41.186 1.00 33.03 60 GLU C C 1
ATOM 4392 O O . GLU C 1 57 ? 16.466 22.731 -42.199 1.00 35.00 60 GLU C O 1
ATOM 4398 N N . GLY C 1 58 ? 14.526 22.138 -41.233 1.00 29.44 61 GLY C N 1
ATOM 4399 C CA . GLY C 1 58 ? 13.803 22.077 -42.476 1.00 29.30 61 GL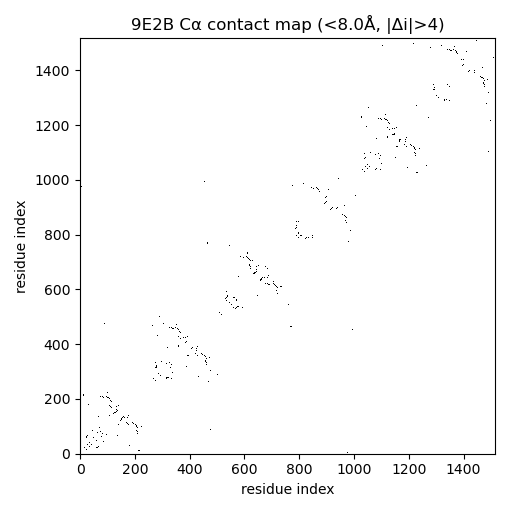Y C CA 1
ATOM 4400 C C . GLY C 1 58 ? 13.883 20.747 -43.194 1.00 28.41 61 GLY C C 1
ATOM 4401 O O . GLY C 1 58 ? 13.419 20.662 -44.335 1.00 27.45 61 GLY C O 1
ATOM 4402 N N . GLN C 1 59 ? 14.447 19.715 -42.564 1.00 26.63 62 GLN C N 1
ATOM 4403 C CA . GLN C 1 59 ? 14.654 18.410 -43.189 1.00 27.33 62 GLN C CA 1
ATOM 4404 C C . GLN C 1 59 ? 13.674 17.371 -42.644 1.00 28.16 62 GLN C C 1
ATOM 4405 O O . GLN C 1 59 ? 13.252 17.435 -41.486 1.00 26.75 62 GLN C O 1
ATOM 4411 N N . LEU C 1 60 ? 13.342 16.383 -43.474 1.00 26.99 63 LEU C N 1
ATOM 4412 C CA . LEU C 1 60 ? 12.501 15.287 -43.015 1.00 27.80 63 LEU C CA 1
ATOM 4413 C C . LEU C 1 60 ? 13.285 14.385 -42.068 1.00 22.68 63 LEU C C 1
ATOM 4414 O O . LEU C 1 60 ? 14.464 14.096 -42.297 1.00 23.34 63 LEU C O 1
ATOM 4419 N N . ILE C 1 61 ? 12.629 13.949 -40.989 1.00 22.36 64 ILE C N 1
ATOM 4420 C CA . ILE C 1 61 ? 13.179 12.967 -40.055 1.00 23.75 64 ILE C CA 1
ATOM 4421 C C . ILE C 1 61 ? 12.059 12.005 -39.669 1.00 22.92 64 ILE C C 1
ATOM 4422 O O . ILE C 1 61 ? 10.887 12.240 -39.966 1.00 24.17 64 ILE C O 1
ATOM 4427 N N . GLY C 1 62 ? 12.425 10.921 -38.993 1.00 20.46 65 GLY C N 1
ATOM 4428 C CA . GLY C 1 62 ? 11.446 9.976 -38.476 1.00 25.65 65 GLY C CA 1
ATOM 4429 C C . GLY C 1 62 ? 11.783 8.540 -38.834 1.00 21.67 65 GLY C C 1
ATOM 4430 O O . GLY C 1 62 ? 12.712 8.254 -39.583 1.00 19.65 65 GLY C O 1
ATOM 4431 N N . PHE C 1 63 ? 10.975 7.626 -38.273 1.00 20.18 66 PHE C N 1
ATOM 4432 C CA . PHE C 1 63 ? 11.182 6.189 -38.488 1.00 21.41 66 PHE C CA 1
ATOM 4433 C C . PHE C 1 63 ? 11.148 5.834 -39.969 1.00 20.99 66 PHE C C 1
ATOM 4434 O O . PHE C 1 63 ? 12.042 5.147 -40.471 1.00 22.68 66 PHE C O 1
ATOM 4442 N N . GLU C 1 64 ? 10.108 6.279 -40.683 1.00 22.13 67 GLU C N 1
ATOM 4443 C CA . GLU C 1 64 ? 9.979 5.945 -42.099 1.00 23.75 67 GLU C CA 1
ATOM 4444 C C . GLU C 1 64 ? 11.071 6.609 -42.927 1.00 25.26 67 GLU C C 1
ATOM 4445 O O . GLU C 1 64 ? 11.500 6.057 -43.948 1.00 20.59 67 GLU C O 1
ATOM 4451 N N . ILE C 1 65 ? 11.525 7.794 -42.509 1.00 20.17 68 ILE C N 1
ATOM 4452 C CA . ILE C 1 65 ? 12.629 8.444 -43.205 1.00 22.40 68 ILE C CA 1
ATOM 4453 C C . ILE C 1 65 ? 13.906 7.627 -43.053 1.00 21.96 68 ILE C C 1
ATOM 4454 O O . ILE C 1 65 ? 14.638 7.415 -44.027 1.00 23.50 68 ILE C O 1
ATOM 4459 N N . ASP C 1 66 ? 14.182 7.133 -41.837 1.00 21.22 69 ASP C N 1
ATOM 4460 C CA . ASP C 1 66 ? 15.400 6.361 -41.602 1.00 22.07 69 ASP C CA 1
ATOM 4461 C C . ASP C 1 66 ? 15.385 5.052 -42.389 1.00 21.22 69 ASP C C 1
ATOM 4462 O O . ASP C 1 66 ? 16.420 4.630 -42.922 1.00 21.45 69 ASP C O 1
ATOM 4467 N N . VAL C 1 67 ? 14.227 4.386 -42.447 1.00 20.41 70 VAL C N 1
ATOM 4468 C CA . VAL C 1 67 ? 14.115 3.149 -43.227 1.00 19.09 70 VAL C CA 1
ATOM 4469 C C . VAL C 1 67 ? 14.419 3.431 -44.692 1.00 21.15 70 VAL C C 1
ATOM 4470 O O . VAL C 1 67 ? 15.232 2.743 -45.326 1.00 23.99 70 VAL C O 1
ATOM 4474 N N . ALA C 1 68 ? 13.780 4.468 -45.248 1.00 21.39 71 ALA C N 1
ATOM 4475 C CA . ALA C 1 68 ? 13.982 4.795 -46.655 1.00 21.95 71 ALA C CA 1
ATOM 4476 C C . ALA C 1 68 ? 15.433 5.175 -46.940 1.00 25.48 71 ALA C C 1
ATOM 4477 O O . ALA C 1 68 ? 15.990 4.795 -47.976 1.00 25.71 71 ALA C O 1
ATOM 4479 N N . LYS C 1 69 ? 16.065 5.922 -46.034 1.00 23.58 72 LYS C N 1
ATOM 4480 C CA . LYS C 1 69 ? 17.424 6.383 -46.301 1.00 23.69 72 LYS C CA 1
ATOM 4481 C C . LYS C 1 69 ? 18.415 5.224 -46.296 1.00 26.98 72 LYS C C 1
ATOM 4482 O O . LYS C 1 69 ? 19.341 5.185 -47.118 1.00 23.21 72 LYS C O 1
ATOM 4488 N N . ARG C 1 70 ? 18.244 4.266 -45.378 1.00 26.32 73 ARG C N 1
ATOM 4489 C CA . ARG C 1 70 ? 19.153 3.126 -45.372 1.00 29.19 73 ARG C CA 1
ATOM 4490 C C . ARG C 1 70 ? 18.911 2.219 -46.576 1.00 24.82 73 ARG C C 1
ATOM 4491 O O . ARG C 1 70 ? 19.866 1.710 -47.176 1.00 26.56 73 ARG C O 1
ATOM 4499 N N . LEU C 1 71 ? 17.645 2.005 -46.944 1.00 21.36 74 LEU C N 1
ATOM 4500 C CA . LEU C 1 71 ? 17.348 1.221 -48.145 1.00 25.28 74 LEU C CA 1
ATOM 4501 C C . LEU C 1 71 ? 18.041 1.809 -49.369 1.00 28.97 74 LEU C C 1
ATOM 4502 O O . LEU C 1 71 ? 18.678 1.085 -50.144 1.00 24.29 74 LEU C O 1
ATOM 4507 N N . ALA C 1 72 ? 17.933 3.126 -49.559 1.00 25.52 75 ALA C N 1
ATOM 4508 C CA . ALA C 1 72 ? 18.573 3.760 -50.711 1.00 24.47 75 ALA C CA 1
ATOM 4509 C C . ALA C 1 72 ? 20.088 3.583 -50.666 1.00 28.37 75 ALA C C 1
ATOM 4510 O O . ALA C 1 72 ? 20.711 3.233 -51.674 1.00 27.01 75 ALA C O 1
ATOM 4512 N N . ARG C 1 73 ? 20.695 3.798 -49.495 1.00 28.36 76 ARG C N 1
ATOM 4513 C CA . ARG C 1 73 ? 22.146 3.687 -49.370 1.00 30.87 76 ARG C CA 1
ATOM 4514 C C . ARG C 1 73 ? 22.613 2.264 -49.649 1.00 30.46 76 ARG C C 1
ATOM 4515 O O . ARG C 1 73 ? 23.654 2.052 -50.288 1.00 28.94 76 ARG C O 1
ATOM 4523 N N . ASP C 1 74 ? 21.854 1.278 -49.174 1.00 27.45 77 ASP C N 1
ATOM 4524 C CA . ASP C 1 74 ? 22.177 -0.124 -49.436 1.00 28.74 77 ASP C CA 1
ATOM 4525 C C . ASP C 1 74 ? 21.929 -0.520 -50.888 1.00 27.52 77 ASP C C 1
ATOM 4526 O O . ASP C 1 74 ? 22.523 -1.497 -51.361 1.00 28.67 77 ASP C O 1
ATOM 4531 N N . MET C 1 75 ? 21.052 0.189 -51.603 1.00 27.51 78 MET C N 1
ATOM 4532 C CA . MET C 1 75 ? 20.934 -0.040 -53.042 1.00 27.50 78 MET C CA 1
ATOM 4533 C C . MET C 1 75 ? 22.019 0.658 -53.844 1.00 28.94 78 MET C C 1
ATOM 4534 O O . MET C 1 75 ? 22.201 0.329 -55.022 1.00 30.54 78 MET C O 1
ATOM 4539 N N . GLY C 1 76 ? 22.713 1.623 -53.251 1.00 27.93 79 GLY C N 1
ATOM 4540 C CA . GLY C 1 76 ? 23.711 2.388 -53.971 1.00 32.60 79 GLY C CA 1
ATOM 4541 C C . GLY C 1 76 ? 23.175 3.589 -54.713 1.00 30.02 79 GLY C C 1
ATOM 4542 O O . GLY C 1 76 ? 23.792 4.026 -55.689 1.00 31.60 79 GLY C O 1
ATOM 4543 N N . VAL C 1 77 ? 22.040 4.145 -54.282 1.00 29.78 80 VAL C N 1
ATOM 4544 C CA . VAL C 1 77 ? 21.440 5.290 -54.952 1.00 29.63 80 VAL C CA 1
ATOM 4545 C C . VAL C 1 77 ? 21.174 6.391 -53.933 1.00 28.27 80 VAL C C 1
ATOM 4546 O O . VAL C 1 77 ? 21.190 6.168 -52.720 1.00 28.53 80 VAL C O 1
ATOM 4550 N N . LYS C 1 78 ? 20.932 7.596 -54.449 1.00 30.44 81 LYS C N 1
ATOM 4551 C CA . LYS C 1 78 ? 20.449 8.703 -53.638 1.00 28.30 81 LYS C CA 1
ATOM 4552 C C . LYS C 1 78 ? 18.963 8.502 -53.327 1.00 27.39 81 LYS C C 1
ATOM 4553 O O . LYS C 1 78 ? 18.293 7.642 -53.907 1.00 31.21 81 LYS C O 1
ATOM 4559 N N . VAL C 1 79 ? 18.439 9.307 -52.406 1.00 27.91 82 VAL C N 1
ATOM 4560 C CA . VAL C 1 79 ? 17.030 9.234 -52.035 1.00 26.66 82 VAL C CA 1
ATOM 4561 C C . VAL C 1 79 ? 16.378 10.588 -52.290 1.00 30.36 82 VAL C C 1
ATOM 4562 O O . VAL C 1 79 ? 17.006 11.636 -52.111 1.00 31.22 82 VAL C O 1
ATOM 4566 N N . GLN C 1 80 ? 15.126 10.560 -52.750 1.00 30.80 83 GLN C N 1
ATOM 4567 C CA . GLN C 1 80 ? 14.328 11.764 -52.963 1.00 30.18 83 GLN C CA 1
ATOM 4568 C C . GLN C 1 80 ? 12.940 11.530 -52.395 1.00 31.48 83 GLN C C 1
ATOM 4569 O O . GLN C 1 80 ? 12.235 10.615 -52.833 1.00 30.12 83 GLN C O 1
ATOM 4575 N N . PHE C 1 81 ? 12.531 12.364 -51.449 1.00 26.29 84 PHE C N 1
ATOM 4576 C CA . PHE C 1 81 ? 11.233 12.184 -50.821 1.00 26.21 84 PHE C CA 1
ATOM 4577 C C . PHE C 1 81 ? 10.180 13.017 -51.540 1.00 28.06 84 PHE C C 1
ATOM 4578 O O . PHE C 1 81 ? 10.443 14.148 -51.961 1.00 26.16 84 PHE C O 1
ATOM 4586 N N . VAL C 1 82 ? 8.991 12.438 -51.687 1.00 27.40 85 VAL C N 1
ATOM 4587 C CA . VAL C 1 82 ? 7.855 13.066 -52.361 1.00 29.37 85 VAL C CA 1
ATOM 4588 C C . VAL C 1 82 ? 6.681 13.102 -51.384 1.00 26.84 85 VAL C C 1
ATOM 4589 O O . VAL C 1 82 ? 5.797 12.228 -51.440 1.00 27.03 85 VAL C O 1
ATOM 4593 N N . PRO C 1 83 ? 6.636 14.074 -50.468 1.00 28.44 86 PRO C N 1
ATOM 4594 C CA . PRO C 1 83 ? 5.500 14.167 -49.540 1.00 23.85 86 PRO C CA 1
ATOM 4595 C C . PRO C 1 83 ? 4.197 14.347 -50.299 1.00 25.72 86 PRO C C 1
ATOM 4596 O O . PRO C 1 83 ? 4.116 15.116 -51.257 1.00 26.39 86 PRO C O 1
ATOM 4600 N N . THR C 1 84 ? 3.177 13.605 -49.867 1.00 27.07 87 THR C N 1
ATOM 4601 C CA . THR C 1 84 ? 1.942 13.430 -50.616 1.00 27.19 87 THR C CA 1
ATOM 4602 C C . THR C 1 84 ? 0.778 13.369 -49.639 1.00 28.35 87 THR C C 1
ATOM 4603 O O . THR C 1 84 ? 0.882 12.723 -48.595 1.00 30.82 87 THR C O 1
ATOM 4607 N N . LYS C 1 85 ? -0.326 14.003 -50.034 1.00 29.11 88 LYS C N 1
ATOM 4608 C CA . LYS C 1 85 ? -1.560 13.922 -49.224 1.00 36.06 88 LYS C CA 1
ATOM 4609 C C . LYS C 1 85 ? -1.906 12.442 -49.082 1.00 27.06 88 LYS C C 1
ATOM 4610 O O . LYS C 1 85 ? -1.995 11.756 -50.097 1.00 28.39 88 LYS C O 1
ATOM 4616 N N . TRP C 1 86 ? -2.120 12.006 -47.851 1.00 29.89 89 TRP C N 1
ATOM 4617 C CA . TRP C 1 86 ? -2.280 10.573 -47.601 1.00 27.70 89 TRP C CA 1
ATOM 4618 C C . TRP C 1 86 ? -3.433 9.988 -48.402 1.00 30.22 89 TRP C C 1
ATOM 4619 O O . TRP C 1 86 ? -3.309 8.897 -48.969 1.00 29.10 89 TRP C O 1
ATOM 4630 N N . SER C 1 87 ? -4.562 10.697 -48.476 1.00 29.10 90 SER C N 1
ATOM 4631 C CA . SER C 1 87 ? -5.703 10.154 -49.205 1.00 30.47 90 SER C CA 1
ATOM 4632 C C . SER C 1 87 ? -5.401 9.946 -50.687 1.00 36.90 90 SER C C 1
ATOM 4633 O O . SER C 1 87 ? -6.114 9.187 -51.356 1.00 38.46 90 SER C O 1
ATOM 4636 N N . GLY C 1 88 ? -4.349 10.573 -51.209 1.00 30.19 91 GLY C N 1
ATOM 4637 C CA . GLY C 1 88 ? -4.001 10.388 -52.603 1.00 31.88 91 GLY C CA 1
ATOM 4638 C C . GLY C 1 88 ? -2.724 9.606 -52.848 1.00 31.71 91 GLY C C 1
ATOM 4639 O O . GLY C 1 88 ? -2.212 9.608 -53.970 1.00 33.30 91 GLY C O 1
ATOM 4640 N N . ILE C 1 89 ? -2.211 8.907 -51.830 1.00 30.49 92 ILE C N 1
ATOM 4641 C CA . ILE C 1 89 ? -0.861 8.362 -51.946 1.00 27.09 92 ILE C CA 1
ATOM 4642 C C . ILE C 1 89 ? -0.822 7.124 -52.844 1.00 28.15 92 ILE C C 1
ATOM 4643 O O . ILE C 1 89 ? 0.182 6.884 -53.531 1.00 29.86 92 ILE C O 1
ATOM 4648 N N . ILE C 1 90 ? -1.892 6.339 -52.892 1.00 28.05 93 ILE C N 1
ATOM 4649 C CA . ILE C 1 90 ? -1.896 5.172 -53.770 1.00 27.20 93 ILE C CA 1
ATOM 4650 C C . ILE C 1 90 ? -2.081 5.645 -55.211 1.00 27.61 93 ILE C C 1
ATOM 4651 O O . ILE C 1 90 ? -1.330 5.201 -56.085 1.00 26.84 93 ILE C O 1
ATOM 4656 N N . PRO C 1 91 ? -3.016 6.549 -55.529 1.00 28.28 94 PRO C N 1
ATOM 4657 C CA . PRO C 1 91 ? -3.057 7.043 -56.915 1.00 30.86 94 PRO C CA 1
ATOM 4658 C C . PRO C 1 91 ? -1.763 7.704 -57.358 1.00 29.41 94 PRO C C 1
ATOM 4659 O O . PRO C 1 91 ? -1.442 7.658 -58.551 1.00 36.53 94 PRO C O 1
ATOM 4663 N N . ALA C 1 92 ? -0.999 8.304 -56.439 1.00 30.45 95 ALA C N 1
ATOM 4664 C CA . ALA C 1 92 ? 0.273 8.902 -56.835 1.00 30.27 95 ALA C CA 1
ATOM 4665 C C . ALA C 1 92 ? 1.284 7.826 -57.204 1.00 32.44 95 ALA C C 1
ATOM 4666 O O . ALA C 1 92 ? 2.018 7.968 -58.189 1.00 34.98 95 ALA C O 1
ATOM 4668 N N . LEU C 1 93 ? 1.330 6.742 -56.426 1.00 28.07 96 LEU C N 1
ATOM 4669 C CA . LEU C 1 93 ? 2.148 5.591 -56.792 1.00 30.98 96 LEU C CA 1
ATOM 4670 C C . LEU C 1 93 ? 1.741 5.052 -58.157 1.00 30.39 96 LEU C C 1
ATOM 4671 O O . LEU C 1 93 ? 2.586 4.828 -59.032 1.00 27.14 96 LEU C O 1
ATOM 4676 N N . LEU C 1 94 ? 0.437 4.843 -58.354 1.00 32.85 97 LEU C N 1
ATOM 4677 C CA . LEU C 1 94 ? -0.047 4.227 -59.583 1.00 31.99 97 LEU C CA 1
ATOM 4678 C C . LEU C 1 94 ? 0.243 5.091 -60.805 1.00 34.38 97 LEU C C 1
ATOM 4679 O O . LEU C 1 94 ? 0.395 4.558 -61.910 1.00 34.18 97 LEU C O 1
ATOM 4684 N N . THR C 1 95 ? 0.326 6.411 -60.640 1.00 32.70 98 THR C N 1
ATOM 4685 C CA . THR C 1 95 ? 0.630 7.299 -61.756 1.00 34.01 98 THR C CA 1
ATOM 4686 C C . THR C 1 95 ? 2.109 7.649 -61.840 1.00 33.01 98 THR C C 1
ATOM 4687 O O . THR C 1 95 ? 2.478 8.552 -62.595 1.00 38.54 98 THR C O 1
ATOM 4691 N N . GLY C 1 96 ? 2.961 6.967 -61.076 1.00 30.44 99 GLY C N 1
ATOM 4692 C CA . GLY C 1 96 ? 4.396 7.125 -61.228 1.00 39.83 99 GLY C CA 1
ATOM 4693 C C . GLY C 1 96 ? 5.015 8.361 -60.608 1.00 34.25 99 GLY C C 1
ATOM 4694 O O . GLY C 1 96 ? 6.101 8.770 -61.036 1.00 33.73 99 GLY C O 1
ATOM 4695 N N . LYS C 1 97 ? 4.369 8.974 -59.612 1.00 35.10 100 LYS C N 1
ATOM 4696 C CA . LYS C 1 97 ? 4.983 10.117 -58.935 1.00 34.21 100 LYS C CA 1
ATOM 4697 C C . LYS C 1 97 ? 6.184 9.703 -58.092 1.00 34.62 100 LYS C C 1
ATOM 4698 O O . LYS C 1 97 ? 7.004 10.559 -57.737 1.00 34.31 100 LYS C O 1
ATOM 4704 N N . PHE C 1 98 ? 6.299 8.418 -57.764 1.00 30.47 101 PHE C N 1
ATOM 4705 C CA . PHE C 1 98 ? 7.455 7.879 -57.061 1.00 28.23 101 PHE C CA 1
ATOM 4706 C C . PHE C 1 98 ? 7.509 6.374 -57.307 1.00 31.35 101 PHE C C 1
ATOM 4707 O O . PHE C 1 98 ? 6.628 5.796 -57.952 1.00 27.91 101 PHE C O 1
ATOM 4715 N N . ASP C 1 99 ? 8.564 5.745 -56.789 1.00 26.24 102 ASP C N 1
ATOM 4716 C CA . ASP C 1 99 ? 8.817 4.326 -57.016 1.00 26.83 102 ASP C CA 1
ATOM 4717 C C . ASP C 1 99 ? 8.186 3.429 -55.968 1.00 27.24 102 ASP C C 1
ATOM 4718 O O . ASP C 1 99 ? 7.926 2.252 -56.253 1.00 24.96 102 ASP C O 1
ATOM 4723 N N . ILE C 1 100 ? 7.943 3.948 -54.764 1.00 23.82 103 ILE C N 1
ATOM 4724 C CA . ILE C 1 100 ? 7.647 3.105 -53.615 1.00 21.84 103 ILE C CA 1
ATOM 4725 C C . ILE C 1 100 ? 7.021 3.972 -52.537 1.00 23.61 103 ILE C C 1
ATOM 4726 O O . ILE C 1 100 ? 7.377 5.145 -52.381 1.00 25.07 103 ILE C O 1
ATOM 4731 N N . ILE C 1 101 ? 6.091 3.390 -51.783 1.00 23.10 104 ILE C N 1
ATOM 4732 C CA . ILE C 1 101 ? 5.521 4.022 -50.594 1.00 21.59 104 ILE C CA 1
ATOM 4733 C C . ILE C 1 101 ? 6.254 3.468 -49.381 1.00 25.82 104 ILE C C 1
ATOM 4734 O O . ILE C 1 101 ? 6.226 2.258 -49.127 1.00 23.76 104 ILE C O 1
ATOM 4739 N N . ILE C 1 102 ? 6.937 4.343 -48.654 1.00 19.44 105 ILE C N 1
ATOM 4740 C CA . ILE C 1 102 ? 7.530 3.986 -47.373 1.00 22.29 105 ILE C CA 1
ATOM 4741 C C . ILE C 1 102 ? 6.955 4.989 -46.395 1.00 26.24 105 ILE C C 1
ATOM 4742 O O . ILE C 1 102 ? 7.583 6.009 -46.079 1.00 24.44 105 ILE C O 1
ATOM 4747 N N . GLY C 1 103 ? 5.723 4.740 -45.964 1.00 24.51 106 GLY C N 1
ATOM 4748 C CA . GLY C 1 103 ? 5.017 5.782 -45.247 1.00 23.14 106 GLY C CA 1
ATOM 4749 C C . GLY C 1 103 ? 4.227 5.244 -44.082 1.00 20.66 106 GLY C C 1
ATOM 4750 O O . GLY C 1 103 ? 3.186 5.798 -43.721 1.00 26.07 106 GLY C O 1
ATOM 4751 N N . GLY C 1 104 ? 4.716 4.161 -43.486 1.00 20.26 107 GLY C N 1
ATOM 4752 C CA . GLY C 1 104 ? 3.957 3.486 -42.449 1.00 22.98 107 GLY C CA 1
ATOM 4753 C C . GLY C 1 104 ? 2.631 2.906 -42.891 1.00 23.09 107 GLY C C 1
ATOM 4754 O O . GLY C 1 104 ? 1.721 2.777 -42.061 1.00 22.73 107 GLY C O 1
ATOM 4755 N N . MET C 1 105 ? 2.492 2.544 -44.175 1.00 19.81 108 MET C N 1
ATOM 4756 C CA . MET C 1 105 ? 1.284 1.879 -44.674 1.00 24.23 108 MET C CA 1
ATOM 4757 C C . MET C 1 105 ? 1.026 0.524 -44.045 1.00 23.40 108 MET C C 1
ATOM 4758 O O . MET C 1 105 ? 1.840 -0.390 -44.187 1.00 22.21 108 MET C O 1
ATOM 4763 N N . SER C 1 106 ? -0.158 0.378 -43.456 1.00 21.14 109 SER C N 1
ATOM 4764 C CA . SER C 1 106 ? -0.654 -0.932 -43.074 1.00 19.63 109 SER C CA 1
ATOM 4765 C C . SER C 1 106 ? -0.979 -1.766 -44.312 1.00 23.45 109 SER C C 1
ATOM 4766 O O . SER C 1 106 ? -1.647 -1.304 -45.244 1.00 21.52 109 SER C O 1
ATOM 4769 N N . ILE C 1 107 ? -0.480 -2.994 -44.323 1.00 18.41 110 ILE C N 1
ATOM 4770 C CA . ILE C 1 107 ? -0.869 -3.948 -45.354 1.00 18.10 110 ILE C CA 1
ATOM 4771 C C . ILE C 1 107 ? -2.351 -4.235 -45.177 1.00 19.60 110 ILE C C 1
ATOM 4772 O O . ILE C 1 107 ? -2.787 -4.596 -44.081 1.00 21.81 110 ILE C O 1
ATOM 4777 N N . ARG C 1 108 ? -3.141 -4.053 -46.244 1.00 21.92 111 ARG C N 1
ATOM 4778 C CA . ARG C 1 108 ? -4.595 -4.219 -46.178 1.00 24.63 111 ARG C CA 1
ATOM 4779 C C . ARG C 1 108 ? -5.077 -4.883 -47.463 1.00 24.27 111 ARG C C 1
ATOM 4780 O O . ARG C 1 108 ? -4.561 -4.575 -48.549 1.00 21.24 111 ARG C O 1
ATOM 4788 N N . PRO C 1 109 ? -6.076 -5.772 -47.382 1.00 24.40 112 PRO C N 1
ATOM 4789 C CA . PRO C 1 109 ? -6.540 -6.458 -48.604 1.00 28.47 112 PRO C CA 1
ATOM 4790 C C . PRO C 1 109 ? -7.257 -5.552 -49.590 1.00 31.98 112 PRO C C 1
ATOM 4791 O O . PRO C 1 109 ? -7.231 -5.852 -50.790 1.00 32.10 112 PRO C O 1
ATOM 4795 N N . ASP C 1 110 ? -7.870 -4.444 -49.161 1.00 28.47 113 ASP C N 1
ATOM 4796 C CA . ASP C 1 110 ? -8.467 -3.559 -50.159 1.00 28.72 113 ASP C CA 1
ATOM 4797 C C . ASP C 1 110 ? -7.386 -2.801 -50.930 1.00 28.84 113 ASP C C 1
ATOM 4798 O O . ASP C 1 110 ? -7.417 -2.745 -52.166 1.00 26.60 113 ASP C O 1
ATOM 4803 N N . ARG C 1 111 ? -6.387 -2.264 -50.227 1.00 26.71 114 ARG C N 1
ATOM 4804 C CA . ARG C 1 111 ? -5.271 -1.622 -50.918 1.00 22.21 114 ARG C CA 1
ATOM 4805 C C . ARG C 1 111 ? -4.534 -2.599 -51.831 1.00 24.55 114 ARG C C 1
ATOM 4806 O O . ARG C 1 111 ? -4.074 -2.217 -52.912 1.00 23.53 114 ARG C O 1
ATOM 4814 N N . ASN C 1 112 ? -4.404 -3.861 -51.403 1.00 25.97 115 ASN C N 1
ATOM 4815 C CA . ASN C 1 112 ? -3.698 -4.885 -52.174 1.00 27.65 115 ASN C CA 1
ATOM 4816 C C . ASN C 1 112 ? -4.360 -5.184 -53.514 1.00 26.71 115 ASN C C 1
ATOM 4817 O O . ASN C 1 112 ? -3.749 -5.845 -54.363 1.00 27.79 115 ASN C O 1
ATOM 4822 N N . LEU C 1 113 ? -5.601 -4.750 -53.722 1.00 25.62 116 LEU C N 1
ATOM 4823 C CA . LEU C 1 113 ? -6.197 -4.907 -55.042 1.00 28.49 116 LEU C CA 1
ATOM 4824 C C . LEU C 1 113 ? -5.474 -4.068 -56.089 1.00 31.32 116 LEU C C 1
ATOM 4825 O O . LEU C 1 113 ? -5.500 -4.405 -57.281 1.00 29.69 116 LEU C O 1
ATOM 4830 N N . LYS C 1 114 ? -4.849 -2.964 -55.673 1.00 28.54 117 LYS C N 1
ATOM 4831 C CA . LYS C 1 114 ? -4.226 -2.020 -56.591 1.00 27.16 117 LYS C CA 1
ATOM 4832 C C . LYS C 1 114 ? -2.708 -2.021 -56.533 1.00 26.76 117 LYS C C 1
ATOM 4833 O O . LYS C 1 114 ? -2.069 -1.718 -57.539 1.00 31.08 117 LYS C O 1
ATOM 4839 N N . VAL C 1 115 ? -2.113 -2.363 -55.391 1.00 27.65 118 VAL C N 1
ATOM 4840 C CA . VAL C 1 115 ? -0.666 -2.323 -55.216 1.00 24.95 118 VAL C CA 1
ATOM 4841 C C . VAL C 1 115 ? -0.227 -3.623 -54.559 1.00 27.37 118 VAL C C 1
ATOM 4842 O O . VAL C 1 115 ? -1.034 -4.350 -53.978 1.00 25.63 118 VAL C O 1
ATOM 4846 N N . ASN C 1 116 ? 1.072 -3.910 -54.651 1.00 24.54 119 ASN C N 1
ATOM 4847 C CA . ASN C 1 116 ? 1.666 -5.060 -53.981 1.00 25.05 119 ASN C CA 1
ATOM 4848 C C . ASN C 1 116 ? 2.428 -4.610 -52.741 1.00 24.72 119 ASN C C 1
ATOM 4849 O O . ASN C 1 116 ? 2.943 -3.489 -52.684 1.00 26.45 119 ASN C O 1
ATOM 4854 N N . PHE C 1 117 ? 2.503 -5.496 -51.746 1.00 20.62 120 PHE C N 1
ATOM 4855 C CA . PHE C 1 117 ? 3.126 -5.187 -50.461 1.00 21.47 120 PHE C CA 1
ATOM 4856 C C . PHE C 1 117 ? 4.330 -6.084 -50.208 1.00 26.37 120 PHE C C 1
ATOM 4857 O O . PHE C 1 117 ? 4.311 -7.278 -50.521 1.00 25.73 120 PHE C O 1
ATOM 4865 N N . SER C 1 118 ? 5.363 -5.506 -49.602 1.00 22.22 121 SER C N 1
ATOM 4866 C CA . SER C 1 118 ? 6.468 -6.280 -49.059 1.00 20.31 121 SER C CA 1
ATOM 4867 C C . SER C 1 118 ? 6.015 -7.089 -47.845 1.00 22.44 121 SER C C 1
ATOM 4868 O O . SER C 1 118 ? 4.890 -6.959 -47.354 1.00 20.95 121 SER C O 1
ATOM 4871 N N . ILE C 1 119 ? 6.919 -7.932 -47.347 1.00 22.94 122 ILE C N 1
ATOM 4872 C CA . ILE C 1 119 ? 6.738 -8.527 -46.025 1.00 26.31 122 ILE C CA 1
ATOM 4873 C C . ILE C 1 119 ? 6.801 -7.384 -45.014 1.00 21.15 122 ILE C C 1
ATOM 4874 O O . ILE C 1 119 ? 7.237 -6.276 -45.368 1.00 19.39 122 ILE C O 1
ATOM 4879 N N . PRO C 1 120 ? 6.377 -7.590 -43.765 1.00 21.26 123 PRO C N 1
ATOM 4880 C CA . PRO C 1 120 ? 6.358 -6.474 -42.808 1.00 19.67 123 PRO C CA 1
ATOM 4881 C C . PRO C 1 120 ? 7.750 -6.056 -42.358 1.00 25.60 123 PRO C C 1
ATOM 4882 O O . PRO C 1 120 ? 8.619 -6.895 -42.103 1.00 22.51 123 PRO C O 1
ATOM 4886 N N . TYR C 1 121 ? 7.946 -4.736 -42.238 1.00 23.14 124 TYR C N 1
ATOM 4887 C CA . TYR C 1 121 ? 9.135 -4.175 -41.602 1.00 25.10 124 TYR C CA 1
ATOM 4888 C C . TYR C 1 121 ? 8.822 -3.486 -40.280 1.00 27.69 124 TYR C C 1
ATOM 4889 O O . TYR C 1 121 ? 9.746 -3.019 -39.604 1.00 25.09 124 TYR C O 1
ATOM 4898 N N . ASP C 1 122 ? 7.555 -3.436 -39.888 1.00 21.86 125 ASP C N 1
ATOM 4899 C CA . ASP C 1 122 ? 7.142 -2.835 -38.629 1.00 24.99 125 ASP C CA 1
ATOM 4900 C C . ASP C 1 122 ? 5.744 -3.357 -38.322 1.00 26.16 125 ASP C C 1
ATOM 4901 O O . ASP C 1 122 ? 5.088 -3.961 -39.175 1.00 19.50 125 ASP C O 1
ATOM 4906 N N . TYR C 1 123 ? 5.310 -3.148 -37.078 1.00 26.91 126 TYR C N 1
ATOM 4907 C CA . TYR C 1 123 ? 3.941 -3.398 -36.645 1.00 22.91 126 TYR C CA 1
ATOM 4908 C C . TYR C 1 123 ? 3.472 -2.197 -35.839 1.00 26.45 126 TYR C C 1
ATOM 4909 O O . TYR C 1 123 ? 4.249 -1.618 -35.074 1.00 24.48 126 TYR C O 1
ATOM 4918 N N . SER C 1 124 ? 2.207 -1.817 -36.017 1.00 25.96 127 SER C N 1
ATOM 4919 C CA . SER C 1 124 ? 1.603 -0.743 -35.234 1.00 27.34 127 SER C CA 1
ATOM 4920 C C . SER C 1 124 ? 0.269 -1.214 -34.657 1.00 25.67 127 SER C C 1
ATOM 4921 O O . SER C 1 124 ? -0.284 -2.247 -35.053 1.00 25.76 127 SER C O 1
ATOM 4924 N N . GLY C 1 125 ? -0.255 -0.447 -33.712 1.00 25.92 128 GLY C N 1
ATOM 4925 C CA . GLY C 1 125 ? -1.530 -0.772 -33.101 1.00 24.45 128 GLY C CA 1
ATOM 4926 C C . GLY C 1 125 ? -2.300 0.492 -32.796 1.00 31.35 128 GLY C C 1
ATOM 4927 O O . GLY C 1 125 ? -1.724 1.548 -32.523 1.00 28.58 128 GLY C O 1
ATOM 4928 N N . MET C 1 126 ? -3.621 0.368 -32.823 1.00 27.49 129 MET C N 1
ATOM 4929 C CA . MET C 1 126 ? -4.482 1.534 -32.705 1.00 27.60 129 MET C CA 1
ATOM 4930 C C . MET C 1 126 ? -4.658 1.963 -31.251 1.00 29.80 129 MET C C 1
ATOM 4931 O O . MET C 1 126 ? -4.731 1.136 -30.337 1.00 27.69 129 MET C O 1
ATOM 4936 N N . SER C 1 127 ? -4.741 3.274 -31.047 1.00 24.95 130 SER C N 1
ATOM 4937 C CA . SER C 1 127 ? -4.938 3.858 -29.727 1.00 28.50 130 SER C CA 1
ATOM 4938 C C . SER C 1 127 ? -5.942 4.997 -29.889 1.00 32.07 130 SER C C 1
ATOM 4939 O O . SER C 1 127 ? -6.508 5.199 -30.967 1.00 28.30 130 SER C O 1
ATOM 4942 N N A LEU C 1 128 ? -6.185 5.738 -28.813 0.52 31.18 131 LEU C N 1
ATOM 4943 N N B LEU C 1 128 ? -6.158 5.761 -28.822 0.48 31.17 131 LEU C N 1
ATOM 4944 C CA A LEU C 1 128 ? -7.080 6.883 -28.900 0.52 32.28 131 LEU C CA 1
ATOM 4945 C CA B LEU C 1 128 ? -7.091 6.877 -28.896 0.48 32.27 131 LEU C CA 1
ATOM 4946 C C A LEU C 1 128 ? -6.782 7.831 -27.749 0.52 29.51 131 LEU C C 1
ATOM 4947 C C B LEU C 1 128 ? -6.833 7.820 -27.731 0.48 29.53 131 LEU C C 1
ATOM 4948 O O A LEU C 1 128 ? -6.274 7.423 -26.702 0.52 29.53 131 LEU C O 1
ATOM 4949 O O B LEU C 1 128 ? -6.386 7.401 -26.660 0.48 29.59 131 LEU C O 1
ATOM 4958 N N . VAL C 1 129 ? -7.102 9.103 -27.961 1.00 31.98 132 VAL C N 1
ATOM 4959 C CA . VAL C 1 129 ? -6.918 10.141 -26.955 1.00 28.05 132 VAL C CA 1
ATOM 4960 C C . VAL C 1 129 ? -8.232 10.900 -26.839 1.00 35.51 132 VAL C C 1
ATOM 4961 O O . VAL C 1 129 ? -8.850 11.231 -27.859 1.00 27.96 132 VAL C O 1
ATOM 4965 N N . ALA C 1 130 ? -8.665 11.155 -25.602 1.00 35.76 133 ALA C N 1
ATOM 4966 C CA . ALA C 1 130 ? -10.018 11.611 -25.321 1.00 34.63 133 ALA C CA 1
ATOM 4967 C C . ALA C 1 130 ? -10.022 12.932 -24.559 1.00 37.52 133 ALA C C 1
ATOM 4968 O O . ALA C 1 130 ? -9.041 13.320 -23.913 1.00 33.83 133 ALA C O 1
ATOM 4970 N N . ASN C 1 131 ? -11.158 13.618 -24.646 1.00 33.71 134 ASN C N 1
ATOM 4971 C CA . ASN C 1 131 ? -11.366 14.859 -23.912 1.00 35.08 134 ASN C CA 1
ATOM 4972 C C . ASN C 1 131 ? -11.780 14.533 -22.480 1.00 37.70 134 ASN C C 1
ATOM 4973 O O . ASN C 1 131 ? -12.698 13.736 -22.255 1.00 39.78 134 ASN C O 1
ATOM 4978 N N . LYS C 1 132 ? -11.085 15.117 -21.516 1.00 36.63 135 LYS C N 1
ATOM 4979 C CA . LYS C 1 132 ? -11.300 14.741 -20.096 1.00 39.89 135 LYS C CA 1
ATOM 4980 C C . LYS C 1 132 ? -12.732 15.042 -19.641 1.00 47.57 135 LYS C C 1
ATOM 4981 O O . LYS C 1 132 ? -13.287 14.248 -18.888 1.00 49.44 135 LYS C O 1
ATOM 4987 N N . LYS C 1 133 ? -13.289 16.150 -20.096 1.00 42.95 136 LYS C N 1
ATOM 4988 C CA . LYS C 1 133 ? -14.658 16.531 -19.687 1.00 41.95 136 LYS C CA 1
ATOM 4989 C C . LYS C 1 133 ? -15.688 15.624 -20.359 1.00 49.32 136 LYS C C 1
ATOM 4990 O O . LYS C 1 133 ? -16.388 14.915 -19.628 1.00 53.22 136 LYS C O 1
ATOM 4996 N N . LEU C 1 134 ? -15.736 15.607 -21.691 1.00 45.60 137 LEU C N 1
ATOM 4997 C CA . LEU C 1 134 ? -16.788 14.854 -22.425 1.00 47.52 137 LEU C CA 1
ATOM 4998 C C . LEU C 1 134 ? -16.706 13.364 -22.123 1.00 48.89 137 LEU C C 1
ATOM 4999 O O . LEU C 1 134 ? -17.756 12.727 -22.070 1.00 49.35 137 LEU C O 1
ATOM 5004 N N . ALA C 1 135 ? -15.503 12.843 -21.912 1.00 49.36 138 ALA C N 1
ATOM 5005 C CA . ALA C 1 135 ? -15.327 11.389 -21.747 1.00 46.69 138 ALA C CA 1
ATOM 5006 C C . ALA C 1 135 ? -14.931 11.057 -20.317 1.00 49.88 138 ALA C C 1
ATOM 5007 O O . ALA C 1 135 ? -14.306 10.020 -20.093 1.00 47.57 138 ALA C O 1
ATOM 5009 N N . GLN C 1 136 ? -15.335 11.909 -19.380 1.00 52.39 139 GLN C N 1
ATOM 5010 C CA . GLN C 1 136 ? -15.055 11.620 -17.980 1.00 55.08 139 GLN C CA 1
ATOM 5011 C C . GLN C 1 136 ? -15.710 10.305 -17.576 1.00 56.00 139 GLN C C 1
ATOM 5012 O O . GLN C 1 136 ? -16.893 10.075 -17.847 1.00 53.44 139 GLN C O 1
ATOM 5018 N N . GLY C 1 137 ? -14.929 9.435 -16.937 1.00 55.47 140 GLY C N 1
ATOM 5019 C CA . GLY C 1 137 ? -15.411 8.136 -16.518 1.00 52.92 140 GLY C CA 1
ATOM 5020 C C . GLY C 1 137 ? -15.309 7.043 -17.565 1.00 55.60 140 GLY C C 1
ATOM 5021 O O . GLY C 1 137 ? -15.564 5.875 -17.242 1.00 53.55 140 GLY C O 1
ATOM 5022 N N . PHE C 1 138 ? -14.951 7.379 -18.804 1.00 48.82 141 PHE C N 1
ATOM 5023 C CA . PHE C 1 138 ? -14.809 6.369 -19.848 1.00 48.84 141 PHE C CA 1
ATOM 5024 C C . PHE C 1 138 ? -13.540 5.560 -19.607 1.00 53.73 141 PHE C C 1
ATOM 5025 O O . PHE C 1 138 ? -12.460 6.128 -19.411 1.00 56.61 141 PHE C O 1
ATOM 5033 N N . SER C 1 139 ? -13.664 4.232 -19.631 1.00 51.93 142 SER C N 1
ATOM 5034 C CA . SER C 1 139 ? -12.529 3.356 -19.360 1.00 51.79 142 SER C CA 1
ATOM 5035 C C . SER C 1 139 ? -12.360 2.210 -20.348 1.00 53.59 142 SER C C 1
ATOM 5036 O O . SER C 1 139 ? -11.270 1.628 -20.390 1.00 49.27 142 SER C O 1
ATOM 5039 N N . ARG C 1 140 ? -13.377 1.865 -21.135 1.00 54.30 143 ARG C N 1
ATOM 5040 C CA . ARG C 1 140 ? -13.289 0.768 -22.088 1.00 54.13 143 ARG C CA 1
ATOM 5041 C C . ARG C 1 140 ? -13.667 1.261 -23.476 1.00 46.19 143 ARG C C 1
ATOM 5042 O O . ARG C 1 140 ? -14.300 2.309 -23.632 1.00 40.19 143 ARG C O 1
ATOM 5050 N N . LEU C 1 141 ? -13.277 0.474 -24.486 1.00 46.50 144 LEU C N 1
ATOM 5051 C CA . LEU C 1 141 ? -13.724 0.732 -25.852 1.00 43.44 144 LEU C CA 1
ATOM 5052 C C . LEU C 1 141 ? -15.240 0.863 -25.918 1.00 44.56 144 LEU C C 1
ATOM 5053 O O . LEU C 1 141 ? -15.768 1.730 -26.625 1.00 44.02 144 LEU C O 1
ATOM 5058 N N . GLU C 1 142 ? -15.958 0.011 -25.177 1.00 46.13 145 GLU C N 1
ATOM 5059 C CA . GLU C 1 142 ? -17.415 0.002 -25.252 1.00 50.03 145 GLU C CA 1
ATOM 5060 C C . GLU C 1 142 ? -18.012 1.330 -24.803 1.00 50.66 145 GLU C C 1
ATOM 5061 O O . GLU C 1 142 ? -19.064 1.738 -25.310 1.00 48.06 145 GLU C O 1
ATOM 5067 N N . ASP C 1 143 ? -17.357 2.022 -23.862 1.00 51.84 146 ASP C N 1
ATOM 5068 C CA . ASP C 1 143 ? -17.860 3.318 -23.411 1.00 43.74 146 ASP C CA 1
ATOM 5069 C C . ASP C 1 143 ? -17.979 4.310 -24.557 1.00 44.72 146 ASP C C 1
ATOM 5070 O O . ASP C 1 143 ? -18.820 5.213 -24.512 1.00 50.74 146 ASP C O 1
ATOM 5075 N N . PHE C 1 144 ? -17.151 4.163 -25.587 1.00 46.67 147 PHE C N 1
ATOM 5076 C CA . PHE C 1 144 ? -17.189 5.053 -26.737 1.00 43.18 147 PHE C CA 1
ATOM 5077 C C . PHE C 1 144 ? -18.128 4.572 -27.834 1.00 48.37 147 PHE C C 1
ATOM 5078 O O . PHE C 1 144 ? -18.367 5.313 -28.792 1.00 48.20 147 PHE C O 1
ATOM 5086 N N . ASN C 1 145 ? -18.667 3.359 -27.717 1.00 50.57 148 ASN C N 1
ATOM 5087 C CA . ASN C 1 145 ? -19.572 2.816 -28.731 1.00 49.25 148 ASN C CA 1
ATOM 5088 C C . ASN C 1 145 ? -21.014 3.162 -28.360 1.00 54.88 148 ASN C C 1
ATOM 5089 O O . ASN C 1 145 ? -21.837 2.308 -28.031 1.00 59.60 148 ASN C O 1
ATOM 5094 N N . LYS C 1 146 ? -21.302 4.451 -28.432 1.00 50.88 149 LYS C N 1
ATOM 5095 C CA . LYS C 1 146 ? -22.642 4.949 -28.068 1.00 61.49 149 LYS C CA 1
ATOM 5096 C C . LYS C 1 146 ? -23.010 6.008 -29.095 1.00 59.66 149 LYS C C 1
ATOM 5097 O O . LYS C 1 146 ? -22.096 6.624 -29.647 1.00 54.56 149 LYS C O 1
ATOM 5103 N N . SER C 1 147 ? -24.300 6.220 -29.331 1.00 56.73 150 SER C N 1
ATOM 5104 C CA . SER C 1 147 ? -24.716 7.134 -30.423 1.00 59.45 150 SER C CA 1
ATOM 5105 C C . SER C 1 147 ? -24.384 8.593 -30.121 1.00 59.68 150 SER C C 1
ATOM 5106 O O . SER C 1 147 ? -24.270 9.373 -31.070 1.00 59.83 150 SER C O 1
ATOM 5109 N N . GLU C 1 148 ? -24.239 8.941 -28.849 1.00 57.57 151 GLU C N 1
ATOM 5110 C CA . GLU C 1 148 ? -24.007 10.357 -28.467 1.00 56.88 151 GLU C CA 1
ATOM 5111 C C . GLU C 1 148 ? -22.516 10.698 -28.517 1.00 53.25 151 GLU C C 1
ATOM 5112 O O . GLU C 1 148 ? -22.190 11.864 -28.308 1.00 57.96 151 GLU C O 1
ATOM 5118 N N . VAL C 1 149 ? -21.658 9.732 -28.831 1.00 50.41 152 VAL C N 1
ATOM 5119 C CA . VAL C 1 149 ? -20.212 9.933 -28.792 1.00 49.93 152 VAL C CA 1
ATOM 5120 C C . VAL C 1 149 ? -19.723 10.333 -30.180 1.00 52.90 152 VAL C C 1
ATOM 5121 O O . VAL C 1 149 ? -20.054 9.678 -31.175 1.00 53.72 152 VAL C O 1
ATOM 5125 N N . LEU C 1 150 ? -18.933 11.403 -30.248 1.00 41.71 153 LEU C N 1
ATOM 5126 C CA . LEU C 1 150 ? -18.316 11.856 -31.491 1.00 45.37 153 LEU C CA 1
ATOM 5127 C C . LEU C 1 150 ? -16.860 11.420 -31.503 1.00 45.79 153 LEU C C 1
ATOM 5128 O O . LEU C 1 150 ? -16.142 11.629 -30.520 1.00 43.19 153 LEU C O 1
ATOM 5133 N N . ILE C 1 151 ? -16.419 10.844 -32.621 1.00 40.71 154 ILE C N 1
ATOM 5134 C CA . ILE C 1 151 ? -15.086 10.265 -32.736 1.00 38.93 154 ILE C CA 1
ATOM 5135 C C . ILE C 1 151 ? -14.447 10.738 -34.036 1.00 38.96 154 ILE C C 1
ATOM 5136 O O . ILE C 1 151 ? -15.082 10.702 -35.094 1.00 44.86 154 ILE C O 1
ATOM 5141 N N . ALA C 1 152 ? -13.195 11.181 -33.953 1.00 36.96 155 ALA C N 1
ATOM 5142 C CA . ALA C 1 152 ? -12.464 11.718 -35.094 1.00 36.81 155 ALA C CA 1
ATOM 5143 C C . ALA C 1 152 ? -11.357 10.758 -35.507 1.00 30.34 155 ALA C C 1
ATOM 5144 O O . ALA C 1 152 ? -10.701 10.151 -34.657 1.00 34.56 155 ALA C O 1
ATOM 5146 N N . ALA C 1 153 ? -11.145 10.638 -36.815 1.00 38.02 156 ALA C N 1
ATOM 5147 C CA . ALA C 1 153 ? -10.145 9.731 -37.362 1.00 35.39 156 ALA C CA 1
ATOM 5148 C C . ALA C 1 153 ? -9.690 10.267 -38.709 1.00 37.12 156 ALA C C 1
ATOM 5149 O O . ALA C 1 153 ? -10.460 10.909 -39.426 1.00 36.10 156 ALA C O 1
ATOM 5151 N N . ARG C 1 154 ? -8.425 10.016 -39.023 1.00 32.30 157 ARG C N 1
ATOM 5152 C CA . ARG C 1 154 ? -7.853 10.533 -40.283 1.00 35.05 157 ARG C CA 1
ATOM 5153 C C . ARG C 1 154 ? -8.452 9.797 -41.477 1.00 35.81 157 ARG C C 1
ATOM 5154 O O . ARG C 1 154 ? -8.413 8.567 -41.511 1.00 32.88 157 ARG C O 1
ATOM 5162 N N . LEU C 1 155 ? -8.946 10.563 -42.433 1.00 31.69 158 LEU C N 1
ATOM 5163 C CA . LEU C 1 155 ? -9.567 9.974 -43.613 1.00 38.06 158 LEU C CA 1
ATOM 5164 C C . LEU C 1 155 ? -8.572 9.125 -44.400 1.00 35.08 158 LEU C C 1
ATOM 5165 O O . LEU C 1 155 ? -7.431 9.526 -44.636 1.00 33.08 158 LEU C O 1
ATOM 5170 N N . GLY C 1 156 ? -9.016 7.942 -44.817 1.00 37.68 159 GLY C N 1
ATOM 5171 C CA . GLY C 1 156 ? -8.201 7.076 -45.647 1.00 34.85 159 GLY C CA 1
ATOM 5172 C C . GLY C 1 156 ? -7.177 6.240 -44.913 1.00 31.32 159 GLY C C 1
ATOM 5173 O O . GLY C 1 156 ? -6.317 5.639 -45.564 1.00 27.28 159 GLY C O 1
ATOM 5174 N N . THR C 1 157 ? -7.238 6.177 -43.588 1.00 25.52 160 THR C N 1
ATOM 5175 C CA . THR C 1 157 ? -6.294 5.403 -42.788 1.00 25.29 160 THR C CA 1
ATOM 5176 C C . THR C 1 157 ? -7.003 4.248 -42.107 1.00 27.78 160 THR C C 1
ATOM 5177 O O . THR C 1 157 ? -8.232 4.179 -42.072 1.00 28.73 160 THR C O 1
ATOM 5181 N N . THR C 1 158 ? -6.204 3.358 -41.515 1.00 27.99 161 THR C N 1
ATOM 5182 C CA . THR C 1 158 ? -6.786 2.283 -40.726 1.00 28.12 161 THR C CA 1
ATOM 5183 C C . THR C 1 158 ? -7.416 2.787 -39.432 1.00 28.42 161 THR C C 1
ATOM 5184 O O . THR C 1 158 ? -8.194 2.057 -38.813 1.00 28.28 161 THR C O 1
ATOM 5188 N N . ALA C 1 159 ? -7.107 4.015 -39.008 1.00 24.41 162 ALA C N 1
ATOM 5189 C CA . ALA C 1 159 ? -7.799 4.569 -37.850 1.00 27.95 162 ALA C CA 1
ATOM 5190 C C . ALA C 1 159 ? -9.284 4.753 -38.147 1.00 27.36 162 ALA C C 1
ATOM 5191 O O . ALA C 1 159 ? -10.138 4.500 -37.288 1.00 29.81 162 ALA C O 1
ATOM 5193 N N . ALA C 1 160 ? -9.612 5.158 -39.375 1.00 26.83 163 ALA C N 1
ATOM 5194 C CA . ALA C 1 160 ? -11.012 5.258 -39.771 1.00 29.79 163 ALA C CA 1
ATOM 5195 C C . ALA C 1 160 ? -11.684 3.888 -39.770 1.00 34.13 163 ALA C C 1
ATOM 5196 O O . ALA C 1 160 ? -12.814 3.744 -39.290 1.00 36.91 163 ALA C O 1
ATOM 5198 N N . LYS C 1 161 ? -11.003 2.866 -40.292 1.00 30.12 164 LYS C N 1
ATOM 5199 C CA . LYS C 1 161 ? -11.584 1.526 -40.285 1.00 32.40 164 LYS C CA 1
ATOM 5200 C C . LYS C 1 161 ? -11.763 1.007 -38.864 1.00 36.15 164 LYS C C 1
ATOM 5201 O O . LYS C 1 161 ? -12.781 0.378 -38.550 1.00 32.78 164 LYS C O 1
ATOM 5207 N N . ALA C 1 162 ? -10.788 1.272 -37.989 1.00 27.27 165 ALA C N 1
ATOM 5208 C CA . ALA C 1 162 ? -10.893 0.827 -36.603 1.00 30.07 165 ALA C CA 1
ATOM 5209 C C . ALA C 1 162 ? -12.043 1.522 -35.886 1.00 32.72 165 ALA C C 1
ATOM 5210 O O . ALA C 1 162 ? -12.753 0.900 -35.088 1.00 34.45 165 ALA C O 1
ATOM 5212 N N . ALA C 1 163 ? -12.232 2.820 -36.142 1.00 32.97 166 ALA C N 1
ATOM 5213 C CA . ALA C 1 163 ? -13.355 3.530 -35.535 1.00 34.21 166 ALA C CA 1
ATOM 5214 C C . ALA C 1 163 ? -14.681 2.939 -35.989 1.00 42.39 166 ALA C C 1
ATOM 5215 O O . ALA C 1 163 ? -15.602 2.764 -35.181 1.00 42.43 166 ALA C O 1
ATOM 5217 N N . GLU C 1 164 ? -14.795 2.626 -37.283 1.00 38.52 167 GLU C N 1
ATOM 5218 C CA . GLU C 1 164 ? -16.025 2.034 -37.798 1.00 38.62 167 GLU C CA 1
ATOM 5219 C C . GLU C 1 164 ? -16.271 0.664 -37.188 1.00 37.37 167 GLU C C 1
ATOM 5220 O O . GLU C 1 164 ? -17.417 0.303 -36.901 1.00 39.71 167 GLU C O 1
ATOM 5226 N N . LYS C 1 165 ? -15.204 -0.101 -36.962 1.00 39.24 168 LYS C N 1
ATOM 5227 C CA . LYS C 1 165 ? -15.352 -1.461 -36.460 1.00 43.10 168 LYS C CA 1
ATOM 5228 C C . LYS C 1 165 ? -15.722 -1.482 -34.982 1.00 47.88 168 LYS C C 1
ATOM 5229 O O . LYS C 1 165 ? -16.652 -2.193 -34.580 1.00 41.64 168 LYS C O 1
ATOM 5235 N N . TYR C 1 166 ? -15.011 -0.709 -34.156 1.00 39.45 169 TYR C N 1
ATOM 5236 C CA . TYR C 1 166 ? -15.154 -0.837 -32.712 1.00 36.70 169 TYR C CA 1
ATOM 5237 C C . TYR C 1 166 ? -16.142 0.156 -32.111 1.00 41.19 169 TYR C C 1
ATOM 5238 O O . TYR C 1 166 ? -16.612 -0.064 -30.989 1.00 40.57 169 TYR C O 1
ATOM 5247 N N . PHE C 1 167 ? -16.484 1.226 -32.824 1.00 40.48 170 PHE C N 1
ATOM 5248 C CA . PHE C 1 167 ? -17.490 2.188 -32.369 1.00 44.28 170 PHE C CA 1
ATOM 5249 C C . PHE C 1 167 ? -18.529 2.423 -33.462 1.00 42.96 170 PHE C C 1
ATOM 5250 O O . PHE C 1 167 ? -18.703 3.551 -33.931 1.00 43.93 170 PHE C O 1
ATOM 5258 N N . PRO C 1 168 ? -19.251 1.375 -33.892 1.00 47.02 171 PRO C N 1
ATOM 5259 C CA . PRO C 1 168 ? -20.213 1.569 -34.992 1.00 45.05 171 PRO C CA 1
ATOM 5260 C C . PRO C 1 168 ? -21.381 2.472 -34.632 1.00 53.02 171 PRO C C 1
ATOM 5261 O O . PRO C 1 168 ? -21.921 3.148 -35.518 1.00 50.97 171 PRO C O 1
ATOM 5265 N N . ARG C 1 169 ? -21.794 2.500 -33.362 1.00 54.67 172 ARG C N 1
ATOM 5266 C CA . ARG C 1 169 ? -22.914 3.340 -32.954 1.00 58.54 172 ARG C CA 1
ATOM 5267 C C . ARG C 1 169 ? -22.536 4.811 -32.832 1.00 51.03 172 ARG C C 1
ATOM 5268 O O . ARG C 1 169 ? -23.426 5.666 -32.867 1.00 51.10 172 ARG C O 1
ATOM 5276 N N . ALA C 1 170 ? -21.250 5.122 -32.700 1.00 53.45 173 ALA C N 1
ATOM 5277 C CA . ALA C 1 170 ? -20.825 6.499 -32.495 1.00 51.24 173 ALA C CA 1
ATOM 5278 C C . ALA C 1 170 ? -20.945 7.309 -33.782 1.00 48.53 173 ALA C C 1
ATOM 5279 O O . ALA C 1 170 ? -20.990 6.768 -34.890 1.00 53.71 173 ALA C O 1
ATOM 5281 N N . GLN C 1 171 ? -20.930 8.623 -33.587 1.00 52.09 174 GLN C N 1
ATOM 5282 C CA . GLN C 1 171 ? -20.913 9.542 -34.738 1.00 53.65 174 GLN C CA 1
ATOM 5283 C C . GLN C 1 171 ? -19.450 9.721 -35.117 1.00 50.39 174 GLN C C 1
ATOM 5284 O O . GLN C 1 171 ? -18.661 10.139 -34.264 1.00 47.48 174 GLN C O 1
ATOM 5290 N N . LEU C 1 172 ? -19.120 9.445 -36.362 1.00 45.97 175 LEU C N 1
ATOM 5291 C CA . LEU C 1 172 ? -17.728 9.446 -36.782 1.00 46.23 175 LEU C CA 1
ATOM 5292 C C . LEU C 1 172 ? -17.463 10.648 -37.677 1.00 49.31 175 LEU C C 1
ATOM 5293 O O . LEU C 1 172 ? -18.253 10.941 -38.581 1.00 48.75 175 LEU C O 1
ATOM 5298 N N . LYS C 1 173 ? -16.364 11.352 -37.411 1.00 39.83 176 LYS C N 1
ATOM 5299 C CA . LYS C 1 173 ? -15.971 12.523 -38.188 1.00 42.60 176 LYS C CA 1
ATOM 5300 C C . LYS C 1 173 ? -14.574 12.282 -38.744 1.00 42.45 176 LYS C C 1
ATOM 5301 O O . LYS C 1 173 ? -13.586 12.347 -38.005 1.00 45.31 176 LYS C O 1
ATOM 5307 N N . LEU C 1 174 ? -14.493 12.009 -40.040 1.00 41.28 177 LEU C N 1
ATOM 5308 C CA . LEU C 1 174 ? -13.210 11.881 -40.709 1.00 39.75 177 LEU C CA 1
ATOM 5309 C C . LEU C 1 174 ? -12.631 13.258 -40.996 1.00 45.19 177 LEU C C 1
ATOM 5310 O O . LEU C 1 174 ? -13.361 14.208 -41.298 1.00 46.98 177 LEU C O 1
ATOM 5315 N N . PHE C 1 175 ? -11.311 13.365 -40.889 1.00 39.36 178 PHE C N 1
ATOM 5316 C CA . PHE C 1 175 ? -10.614 14.615 -41.129 1.00 42.50 178 PHE C CA 1
ATOM 5317 C C . PHE C 1 175 ? -9.392 14.360 -41.995 1.00 41.97 178 PHE C C 1
ATOM 5318 O O . PHE C 1 175 ? -8.852 13.253 -42.031 1.00 39.87 178 PHE C O 1
ATOM 5326 N N . ASP C 1 176 ? -8.961 15.407 -42.699 1.00 40.93 179 ASP C N 1
ATOM 5327 C CA . ASP C 1 176 ? -7.669 15.399 -43.368 1.00 42.49 179 ASP C CA 1
ATOM 5328 C C . ASP C 1 176 ? -6.669 16.373 -42.762 1.00 45.40 179 ASP C C 1
ATOM 5329 O O . ASP C 1 176 ? -5.476 16.286 -43.078 1.00 39.77 179 ASP C O 1
ATOM 5334 N N . ASP C 1 177 ? -7.116 17.261 -41.868 1.00 40.98 180 ASP C N 1
ATOM 5335 C CA . ASP C 1 177 ? -6.270 18.251 -41.208 1.00 37.83 180 ASP C CA 1
ATOM 5336 C C . ASP C 1 177 ? -6.166 17.849 -39.737 1.00 40.18 180 ASP C C 1
ATOM 5337 O O . ASP C 1 177 ? -7.069 18.126 -38.941 1.00 35.52 180 ASP C O 1
ATOM 5342 N N . GLU C 1 178 ? -5.056 17.196 -39.378 1.00 36.59 181 GLU C N 1
ATOM 5343 C CA . GLU C 1 178 ? -4.889 16.722 -38.006 1.00 34.97 181 GLU C CA 1
ATOM 5344 C C . GLU C 1 178 ? -4.797 17.872 -37.012 1.00 39.43 181 GLU C C 1
ATOM 5345 O O . GLU C 1 178 ? -5.343 17.782 -35.905 1.00 34.55 181 GLU C O 1
ATOM 5351 N N . ALA C 1 179 ? -4.106 18.955 -37.374 1.00 35.55 182 ALA C N 1
ATOM 5352 C CA . ALA C 1 179 ? -4.014 20.097 -36.469 1.00 41.57 182 ALA C CA 1
ATOM 5353 C C . ALA C 1 179 ? -5.398 20.563 -36.037 1.00 41.51 182 ALA C C 1
ATOM 5354 O O . ALA C 1 179 ? -5.669 20.735 -34.844 1.00 40.38 182 ALA C O 1
ATOM 5356 N N . GLN C 1 180 ? -6.299 20.749 -36.995 1.00 38.30 183 GLN C N 1
ATOM 5357 C CA . GLN C 1 180 ? -7.607 21.275 -36.643 1.00 43.92 183 GLN C CA 1
ATOM 5358 C C . GLN C 1 180 ? -8.499 20.221 -35.995 1.00 45.69 183 GLN C C 1
ATOM 5359 O O . GLN C 1 180 ? -9.419 20.579 -35.250 1.00 41.39 183 GLN C O 1
ATOM 5365 N N . ALA C 1 181 ? -8.215 18.934 -36.216 1.00 42.11 184 ALA C N 1
ATOM 5366 C CA . ALA C 1 181 ? -8.894 17.891 -35.454 1.00 40.12 184 ALA C CA 1
ATOM 5367 C C . ALA C 1 181 ? -8.498 17.941 -33.982 1.00 38.88 184 ALA C C 1
ATOM 5368 O O . ALA C 1 181 ? -9.332 17.710 -33.098 1.00 38.93 184 ALA C O 1
ATOM 5370 N N . ILE C 1 182 ? -7.228 18.239 -33.700 1.00 33.64 185 ILE C N 1
ATOM 5371 C CA . ILE C 1 182 ? -6.799 18.402 -32.314 1.00 38.18 185 ILE C CA 1
ATOM 5372 C C . ILE C 1 182 ? -7.476 19.616 -31.684 1.00 36.22 185 ILE C C 1
ATOM 5373 O O . ILE C 1 182 ? -7.928 19.561 -30.533 1.00 39.64 185 ILE C O 1
ATOM 5378 N N . GLN C 1 183 ? -7.586 20.702 -32.443 1.00 37.91 186 GLN C N 1
ATOM 5379 C CA . GLN C 1 183 ? -8.232 21.940 -31.923 1.00 42.19 186 GLN C CA 1
ATOM 5380 C C . GLN C 1 183 ? -9.649 21.591 -31.473 1.00 45.59 186 GLN C C 1
ATOM 5381 O O . GLN C 1 183 ? -10.047 21.996 -30.377 1.00 42.72 186 GLN C O 1
ATOM 5387 N N . GLU C 1 184 ? -10.360 20.823 -32.289 1.00 42.19 187 GLU C N 1
ATOM 5388 C CA . GLU C 1 184 ? -11.738 20.473 -31.964 1.00 45.87 187 GLU C CA 1
ATOM 5389 C C . GLU C 1 184 ? -11.810 19.491 -30.804 1.00 46.64 187 GLU C C 1
ATOM 5390 O O . GLU C 1 184 ? -12.791 19.500 -30.050 1.00 40.05 187 GLU C O 1
ATOM 5396 N N . LEU C 1 185 ? -10.794 18.650 -30.636 1.00 36.61 188 LEU C N 1
ATOM 5397 C CA . LEU C 1 185 ? -10.784 17.741 -29.465 1.00 39.74 188 LEU C CA 1
ATOM 5398 C C . LEU C 1 185 ? -10.556 18.546 -28.177 1.00 42.57 188 LEU C C 1
ATOM 5399 O O . LEU C 1 185 ? -11.202 18.246 -27.171 1.00 44.87 188 LEU C O 1
ATOM 5404 N N . LEU C 1 186 ? -9.624 19.494 -28.213 1.00 44.72 189 LEU C N 1
ATOM 5405 C CA . LEU C 1 186 ? -9.312 20.326 -27.016 1.00 46.72 189 LEU C CA 1
ATOM 5406 C C . LEU C 1 186 ? -10.529 21.198 -26.668 1.00 46.46 189 LEU C C 1
ATOM 5407 O O . LEU C 1 186 ? -10.745 21.424 -25.479 1.00 47.39 189 LEU C O 1
ATOM 5412 N N . ASN C 1 187 ? -11.287 21.642 -27.672 1.00 39.91 190 ASN C N 1
ATOM 5413 C CA . ASN C 1 187 ? -12.493 22.495 -27.479 1.00 52.99 190 ASN C CA 1
ATOM 5414 C C . ASN C 1 187 ? -13.723 21.632 -27.157 1.00 47.69 190 ASN C C 1
ATOM 5415 O O . ASN C 1 187 ? -14.810 22.192 -27.018 1.00 47.13 190 ASN C O 1
ATOM 5420 N N . GLY C 1 188 ? -13.549 20.316 -27.063 1.00 48.38 191 GLY C N 1
ATOM 5421 C CA . GLY C 1 188 ? -14.667 19.405 -26.768 1.00 50.91 191 GLY C CA 1
ATOM 5422 C C . GLY C 1 188 ? -15.686 19.308 -27.892 1.00 49.76 191 GLY C C 1
ATOM 5423 O O . GLY C 1 188 ? -16.838 18.991 -27.600 1.00 50.83 191 GLY C O 1
ATOM 5424 N N . ARG C 1 189 ? -15.283 19.559 -29.133 1.00 50.62 192 ARG C N 1
ATOM 5425 C CA . ARG C 1 189 ? -16.221 19.376 -30.268 1.00 51.51 192 ARG C CA 1
ATOM 5426 C C . ARG C 1 189 ? -16.294 17.886 -30.627 1.00 47.85 192 ARG C C 1
ATOM 5427 O O . ARG C 1 189 ? -17.243 17.512 -31.320 1.00 40.60 192 ARG C O 1
ATOM 5435 N N . VAL C 1 190 ? -15.331 17.076 -30.181 1.00 42.85 193 VAL C N 1
ATOM 5436 C CA . VAL C 1 190 ? -15.385 15.598 -30.398 1.00 41.79 193 VAL C CA 1
ATOM 5437 C C . VAL C 1 190 ? -14.940 14.907 -29.106 1.00 50.13 193 VAL C C 1
ATOM 5438 O O . VAL C 1 190 ? -14.178 15.502 -28.354 1.00 40.10 193 VAL C O 1
ATOM 5442 N N . HIS C 1 191 ? -15.420 13.691 -28.869 1.00 42.99 194 HIS C N 1
ATOM 5443 C CA . HIS C 1 191 ? -15.056 13.002 -27.635 1.00 39.41 194 HIS C CA 1
ATOM 5444 C C . HIS C 1 191 ? -13.626 12.473 -27.676 1.00 40.37 194 HIS C C 1
ATOM 5445 O O . HIS C 1 191 ? -12.926 12.497 -26.658 1.00 36.98 194 HIS C O 1
ATOM 5452 N N . ALA C 1 192 ? -13.174 11.975 -28.826 1.00 38.90 195 ALA C N 1
ATOM 5453 C CA . ALA C 1 192 ? -11.850 11.373 -28.888 1.00 32.76 195 ALA C CA 1
ATOM 5454 C C . ALA C 1 192 ? -11.339 11.392 -30.319 1.00 34.35 195 ALA C C 1
ATOM 5455 O O . ALA C 1 192 ? -12.099 11.563 -31.275 1.00 31.73 195 ALA C O 1
ATOM 5457 N N . VAL C 1 193 ? -10.029 11.214 -30.444 1.00 31.39 196 VAL C N 1
ATOM 5458 C CA . VAL C 1 193 ? -9.357 11.073 -31.728 1.00 30.23 196 VAL C CA 1
ATOM 5459 C C . VAL C 1 193 ? -8.684 9.712 -31.734 1.00 31.77 196 VAL C C 1
ATOM 5460 O O . VAL C 1 193 ? -7.917 9.395 -30.819 1.00 35.00 196 VAL C O 1
ATOM 5464 N N . VAL C 1 194 ? -8.994 8.906 -32.749 1.00 27.34 197 VAL C N 1
ATOM 5465 C CA . VAL C 1 194 ? -8.448 7.563 -32.911 1.00 29.44 197 VAL C CA 1
ATOM 5466 C C . VAL C 1 194 ? -7.265 7.643 -33.868 1.00 25.96 197 VAL C C 1
ATOM 5467 O O . VAL C 1 194 ? -7.377 8.236 -34.949 1.00 28.18 197 VAL C O 1
ATOM 5471 N N . ALA C 1 195 ? -6.136 7.047 -33.479 1.00 28.88 198 ALA C N 1
ATOM 5472 C CA . ALA C 1 195 ? -4.917 7.102 -34.284 1.00 30.92 198 ALA C CA 1
ATOM 5473 C C . ALA C 1 195 ? -3.936 6.039 -33.806 1.00 25.22 198 ALA C C 1
ATOM 5474 O O . ALA C 1 195 ? -4.033 5.535 -32.683 1.00 26.47 198 ALA C O 1
ATOM 5476 N N . SER C 1 196 ? -2.969 5.725 -34.664 1.00 25.35 199 SER C N 1
ATOM 5477 C CA . SER C 1 196 ? -1.969 4.723 -34.314 1.00 23.88 199 SER C CA 1
ATOM 5478 C C . SER C 1 196 ? -1.090 5.194 -33.162 1.00 27.15 199 SER C C 1
ATOM 5479 O O . SER C 1 196 ? -0.647 6.346 -33.121 1.00 26.45 199 SER C O 1
ATOM 5482 N N . ALA C 1 197 ? -0.846 4.288 -32.219 1.00 26.58 200 ALA C N 1
ATOM 5483 C CA . ALA C 1 197 ? 0.115 4.535 -31.163 1.00 27.03 200 ALA C CA 1
ATOM 5484 C C . ALA C 1 197 ? 1.502 4.766 -31.764 1.00 26.68 200 ALA C C 1
ATOM 5485 O O . ALA C 1 197 ? 1.857 4.158 -32.777 1.00 25.67 200 ALA C O 1
ATOM 5487 N N . PRO C 1 198 ? 2.323 5.624 -31.140 1.00 27.04 201 PRO C N 1
ATOM 5488 C CA . PRO C 1 198 ? 2.112 6.306 -29.863 1.00 29.09 201 PRO C CA 1
ATOM 5489 C C . PRO C 1 198 ? 1.512 7.702 -29.980 1.00 29.87 201 PRO C C 1
ATOM 5490 O O . PRO C 1 198 ? 1.554 8.451 -29.003 1.00 29.16 201 PRO C O 1
ATOM 5494 N N . LEU C 1 199 ? 0.958 8.082 -31.132 1.00 28.24 202 LEU C N 1
ATOM 5495 C CA . LEU C 1 199 ? 0.536 9.471 -31.317 1.00 29.16 202 LEU C CA 1
ATOM 5496 C C . LEU C 1 199 ? -0.512 9.930 -30.309 1.00 29.70 202 LEU C C 1
ATOM 5497 O O . LEU C 1 199 ? -0.400 11.073 -29.834 1.00 32.05 202 LEU C O 1
ATOM 5502 N N . PRO C 1 200 ? -1.528 9.136 -29.939 1.00 30.35 203 PRO C N 1
ATOM 5503 C CA . PRO C 1 200 ? -2.447 9.602 -28.885 1.00 28.27 203 PRO C CA 1
ATOM 5504 C C . PRO C 1 200 ? -1.774 9.829 -27.543 1.00 31.56 203 PRO C C 1
ATOM 5505 O O . PRO C 1 200 ? -2.079 10.819 -26.857 1.00 29.72 203 PRO C O 1
ATOM 5509 N N . ALA C 1 201 ? -0.863 8.940 -27.143 1.00 28.79 204 ALA C N 1
ATOM 5510 C CA . ALA C 1 201 ? -0.139 9.144 -25.892 1.00 30.21 204 ALA C CA 1
ATOM 5511 C C . ALA C 1 201 ? 0.683 10.425 -25.935 1.00 34.26 204 ALA C C 1
ATOM 5512 O O . ALA C 1 201 ? 0.759 11.157 -24.941 1.00 34.76 204 ALA C O 1
ATOM 5514 N N . PHE C 1 202 ? 1.308 10.713 -27.077 1.00 28.18 205 PHE C N 1
ATOM 5515 C CA . PHE C 1 202 ? 2.039 11.967 -27.220 1.00 32.39 205 PHE C CA 1
ATOM 5516 C C . PHE C 1 202 ? 1.121 13.159 -26.985 1.00 34.34 205 PHE C C 1
ATOM 5517 O O . PHE C 1 202 ? 1.464 14.086 -26.242 1.00 33.21 205 PHE C O 1
ATOM 5525 N N . LYS C 1 203 ? -0.065 13.140 -27.595 1.00 35.33 206 LYS C N 1
ATOM 5526 C CA . LYS C 1 203 ? -0.984 14.268 -27.460 1.00 37.10 206 LYS C CA 1
ATOM 5527 C C . LYS C 1 203 ? -1.515 14.404 -26.034 1.00 37.43 206 LYS C C 1
ATOM 5528 O O . LYS C 1 203 ? -1.733 15.526 -25.549 1.00 39.24 206 LYS C O 1
ATOM 5534 N N . ALA C 1 204 ? -1.733 13.281 -25.346 1.00 34.77 207 ALA C N 1
ATOM 5535 C CA . ALA C 1 204 ? -2.172 13.350 -23.955 1.00 34.63 207 ALA C CA 1
ATOM 5536 C C . ALA C 1 204 ? -1.095 13.974 -23.071 1.00 40.08 207 ALA C C 1
ATOM 5537 O O . ALA C 1 204 ? -1.402 14.739 -22.150 1.00 40.97 207 ALA C O 1
ATOM 5539 N N . LEU C 1 205 ? 0.175 13.660 -23.341 1.00 40.82 208 LEU C N 1
ATOM 5540 C CA . LEU C 1 205 ? 1.265 14.276 -22.593 1.00 36.55 208 LEU C CA 1
ATOM 5541 C C . LEU C 1 205 ? 1.443 15.740 -22.957 1.00 39.32 208 LEU C C 1
ATOM 5542 O O . LEU C 1 205 ? 1.873 16.536 -22.116 1.00 44.02 208 LEU C O 1
ATOM 5547 N N . GLU C 1 206 ? 1.119 16.118 -24.195 1.00 39.56 209 GLU C N 1
ATOM 5548 C CA . GLU C 1 206 ? 1.302 17.505 -24.608 1.00 44.02 209 GLU C CA 1
ATOM 5549 C C . GLU C 1 206 ? 0.232 18.415 -24.010 1.00 41.05 209 GLU C C 1
ATOM 5550 O O . GLU C 1 206 ? 0.502 19.594 -23.746 1.00 49.01 209 GLU C O 1
ATOM 5556 N N . TYR C 1 207 ? -0.972 17.893 -23.774 1.00 39.11 210 TYR C N 1
ATOM 5557 C CA . TYR C 1 207 ? -2.084 18.668 -23.222 1.00 42.64 210 TYR C CA 1
ATOM 5558 C C . TYR C 1 207 ? -2.715 17.934 -22.043 1.00 48.74 210 TYR C C 1
ATOM 5559 O O . TYR C 1 207 ? -3.900 17.583 -22.074 1.00 43.72 210 TYR C O 1
ATOM 5568 N N . PRO C 1 208 ? -1.962 17.727 -20.957 1.00 49.98 211 PRO C N 1
ATOM 5569 C CA . PRO C 1 208 ? -2.473 16.888 -19.861 1.00 48.34 211 PRO C CA 1
ATOM 5570 C C . PRO C 1 208 ? -3.625 17.513 -19.086 1.00 55.16 211 PRO C C 1
ATOM 5571 O O . PRO C 1 208 ? -4.274 16.806 -18.303 1.00 48.43 211 PRO C O 1
ATOM 5575 N N . GLU C 1 209 ? -3.907 18.803 -19.274 1.00 49.19 212 GLU C N 1
ATOM 5576 C CA . GLU C 1 209 ? -5.017 19.420 -18.564 1.00 53.35 212 GLU C CA 1
ATOM 5577 C C . GLU C 1 209 ? -6.362 19.110 -19.206 1.00 51.82 212 GLU C C 1
ATOM 5578 O O . GLU C 1 209 ? -7.386 19.146 -18.515 1.00 51.38 212 GLU C O 1
ATOM 5584 N N . GLN C 1 210 ? -6.385 18.799 -20.499 1.00 50.75 213 GLN C N 1
ATOM 5585 C CA . GLN C 1 210 ? -7.630 18.600 -21.228 1.00 45.80 213 GLN C CA 1
ATOM 5586 C C . GLN C 1 210 ? -7.818 17.189 -21.742 1.00 41.06 213 GLN C C 1
ATOM 5587 O O . GLN C 1 210 ? -8.960 16.772 -21.946 1.00 38.00 213 GLN C O 1
ATOM 5593 N N . LEU C 1 211 ? -6.735 16.451 -21.962 1.00 40.10 214 LEU C N 1
ATOM 5594 C CA . LEU C 1 211 ? -6.765 15.180 -22.667 1.00 34.19 214 LEU C CA 1
ATOM 5595 C C . LEU C 1 211 ? -6.294 14.054 -21.753 1.00 37.02 214 LEU C C 1
ATOM 5596 O O . LEU C 1 211 ? -5.549 14.278 -20.796 1.00 43.61 214 LEU C O 1
ATOM 5601 N N . PHE C 1 212 ? -6.720 12.829 -22.067 1.00 37.77 215 PHE C N 1
ATOM 5602 C CA . PHE C 1 212 ? -6.251 11.659 -21.330 1.00 36.02 215 PHE C CA 1
ATOM 5603 C C . PHE C 1 212 ? -6.404 10.419 -22.203 1.00 37.42 215 PHE C C 1
ATOM 5604 O O . PHE C 1 212 ? -7.046 10.447 -23.255 1.00 35.02 215 PHE C O 1
ATOM 5612 N N . LEU C 1 213 ? -5.795 9.325 -21.742 1.00 36.09 216 LEU C N 1
ATOM 5613 C CA . LEU C 1 213 ? -5.795 8.041 -22.439 1.00 37.35 216 LEU C CA 1
ATOM 5614 C C . LEU C 1 213 ? -6.749 7.098 -21.719 1.00 40.50 216 LEU C C 1
ATOM 5615 O O . LEU C 1 213 ? -6.360 6.462 -20.726 1.00 43.64 216 LEU C O 1
ATOM 5620 N N . PRO C 1 214 ? -8.001 6.965 -22.163 1.00 38.07 217 PRO C N 1
ATOM 5621 C CA . PRO C 1 214 ? -8.960 6.143 -21.407 1.00 46.82 217 PRO C CA 1
ATOM 5622 C C . PRO C 1 214 ? -8.660 4.657 -21.474 1.00 44.35 217 PRO C C 1
ATOM 5623 O O . PRO C 1 214 ? -9.199 3.894 -20.661 1.00 46.65 217 PRO C O 1
ATOM 5627 N N . ILE C 1 215 ? -7.817 4.230 -22.406 1.00 36.32 218 ILE C N 1
ATOM 5628 C CA . ILE C 1 215 ? -7.517 2.824 -22.621 1.00 41.07 218 ILE C CA 1
ATOM 5629 C C . ILE C 1 215 ? -6.008 2.649 -22.630 1.00 40.88 218 ILE C C 1
ATOM 5630 O O . ILE C 1 215 ? -5.279 3.498 -23.157 1.00 42.00 218 ILE C O 1
ATOM 5635 N N . SER C 1 216 ? -5.540 1.554 -22.038 1.00 36.68 219 SER C N 1
ATOM 5636 C CA . SER C 1 216 ? -4.116 1.258 -21.985 1.00 36.17 219 SER C CA 1
ATOM 5637 C C . SER C 1 216 ? -3.732 0.343 -23.144 1.00 37.95 219 SER C C 1
ATOM 5638 O O . SER C 1 216 ? -4.437 -0.620 -23.451 1.00 40.83 219 SER C O 1
ATOM 5641 N N . GLY C 1 217 ? -2.616 0.656 -23.794 1.00 34.72 220 GLY C N 1
ATOM 5642 C CA . GLY C 1 217 ? -2.138 -0.175 -24.887 1.00 39.28 220 GLY C CA 1
ATOM 5643 C C . GLY C 1 217 ? -2.929 0.031 -26.167 1.00 36.36 220 GLY C C 1
ATOM 5644 O O . GLY C 1 217 ? -3.651 1.018 -26.342 1.00 38.66 220 GLY C O 1
ATOM 5645 N N . THR C 1 218 ? -2.797 -0.933 -27.073 1.00 32.76 221 THR C N 1
ATOM 5646 C CA . THR C 1 218 ? -3.388 -0.837 -28.398 1.00 30.76 221 THR C CA 1
ATOM 5647 C C . THR C 1 218 ? -4.535 -1.826 -28.538 1.00 36.35 221 THR C C 1
ATOM 5648 O O . THR C 1 218 ? -4.652 -2.785 -27.773 1.00 31.90 221 THR C O 1
ATOM 5652 N N . PHE C 1 219 ? -5.383 -1.596 -29.542 1.00 29.57 222 PHE C N 1
ATOM 5653 C CA . PHE C 1 219 ? -6.498 -2.507 -29.763 1.00 30.91 222 PHE C CA 1
ATOM 5654 C C . PHE C 1 219 ? -6.596 -2.984 -31.211 1.00 32.23 222 PHE C C 1
ATOM 5655 O O . PHE C 1 219 ? -7.626 -3.541 -31.598 1.00 30.87 222 PHE C O 1
ATOM 5663 N N . THR C 1 220 ? -5.538 -2.799 -32.009 1.00 26.91 223 THR C N 1
ATOM 5664 C CA . THR C 1 220 ? -5.343 -3.522 -33.266 1.00 28.54 223 THR C CA 1
ATOM 5665 C C . THR C 1 220 ? -3.884 -3.959 -33.343 1.00 31.76 223 THR C C 1
ATOM 5666 O O . THR C 1 220 ? -3.037 -3.495 -32.578 1.00 23.37 223 THR C O 1
ATOM 5670 N N . LYS C 1 221 ? -3.581 -4.866 -34.273 1.00 24.03 224 LYS C N 1
ATOM 5671 C CA . LYS C 1 221 ? -2.194 -5.235 -34.552 1.00 23.73 224 LYS C CA 1
ATOM 5672 C C . LYS C 1 221 ? -2.049 -5.304 -36.063 1.00 30.87 224 LYS C C 1
ATOM 5673 O O . LYS C 1 221 ? -2.641 -6.184 -36.700 1.00 25.12 224 LYS C O 1
ATOM 5679 N N . GLU C 1 222 ? -1.270 -4.387 -36.626 1.00 23.73 225 GLU C N 1
ATOM 5680 C CA . GLU C 1 222 ? -1.250 -4.137 -38.069 1.00 22.51 225 GLU C CA 1
ATOM 5681 C C . GLU C 1 222 ? 0.160 -4.276 -38.626 1.00 23.87 225 GLU C C 1
ATOM 5682 O O . GLU C 1 222 ? 1.041 -3.470 -38.275 1.00 22.73 225 GLU C O 1
ATOM 5688 N N . PRO C 1 223 ? 0.435 -5.263 -39.481 1.00 22.49 226 PRO C N 1
ATOM 5689 C CA . PRO C 1 223 ? 1.735 -5.295 -40.164 1.00 22.89 226 PRO C CA 1
ATOM 5690 C C . PRO C 1 223 ? 1.867 -4.149 -41.153 1.00 22.59 226 PRO C C 1
ATOM 5691 O O . PRO C 1 223 ? 0.925 -3.812 -41.878 1.00 21.91 226 PRO C O 1
ATOM 5695 N N . ILE C 1 224 ? 3.062 -3.566 -41.182 1.00 25.09 227 ILE C N 1
ATOM 5696 C CA . ILE C 1 224 ? 3.395 -2.410 -42.004 1.00 21.35 227 ILE C CA 1
ATOM 5697 C C . ILE C 1 224 ? 4.340 -2.878 -43.105 1.00 19.90 227 ILE C C 1
ATOM 5698 O O . ILE C 1 224 ? 5.322 -3.570 -42.823 1.00 18.67 227 ILE C O 1
ATOM 5703 N N . GLY C 1 225 ? 4.059 -2.502 -44.352 1.00 21.39 228 GLY C N 1
ATOM 5704 C CA . GLY C 1 225 ? 4.885 -2.940 -45.463 1.00 23.48 228 GLY C CA 1
ATOM 5705 C C . GLY C 1 225 ? 5.054 -1.847 -46.502 1.00 23.68 228 GLY C C 1
ATOM 5706 O O . GLY C 1 225 ? 4.264 -0.907 -46.570 1.00 23.17 228 GLY C O 1
ATOM 5707 N N . PHE C 1 226 ? 6.122 -1.977 -47.303 1.00 17.44 229 PHE C N 1
ATOM 5708 C CA . PHE C 1 226 ? 6.286 -1.135 -48.485 1.00 20.42 229 PHE C CA 1
ATOM 5709 C C . PHE C 1 226 ? 5.177 -1.437 -49.488 1.00 25.03 229 PHE C C 1
ATOM 5710 O O . PHE C 1 226 ? 4.728 -2.578 -49.611 1.00 22.23 229 PHE C O 1
ATOM 5718 N N . ALA C 1 227 ? 4.764 -0.424 -50.251 1.00 23.76 230 ALA C N 1
ATOM 5719 C CA . ALA C 1 227 ? 3.816 -0.629 -51.343 1.00 25.44 230 ALA C CA 1
ATOM 5720 C C . ALA C 1 227 ? 4.475 -0.262 -52.667 1.00 22.88 230 ALA C C 1
ATOM 5721 O O . ALA C 1 227 ? 5.076 0.811 -52.787 1.00 23.83 230 ALA C O 1
ATOM 5723 N N . ILE C 1 228 ? 4.376 -1.168 -53.654 1.00 23.64 231 ILE C N 1
ATOM 5724 C CA . ILE C 1 228 ? 4.940 -0.953 -54.981 1.00 25.21 231 ILE C CA 1
ATOM 5725 C C . ILE C 1 228 ? 3.920 -1.363 -56.038 1.00 25.38 231 ILE C C 1
ATOM 5726 O O . ILE C 1 228 ? 2.936 -2.053 -55.755 1.00 25.73 231 ILE C O 1
ATOM 5731 N N . ARG C 1 229 ? 4.163 -0.918 -57.272 1.00 24.31 232 ARG C N 1
ATOM 5732 C CA . ARG C 1 229 ? 3.302 -1.292 -58.387 1.00 25.40 232 ARG C CA 1
ATOM 5733 C C . ARG C 1 229 ? 3.460 -2.780 -58.705 1.00 27.02 232 ARG C C 1
ATOM 5734 O O . ARG C 1 229 ? 4.475 -3.408 -58.390 1.00 26.77 232 ARG C O 1
ATOM 5742 N N . LYS C 1 230 ? 2.435 -3.340 -59.347 1.00 25.94 233 LYS C N 1
ATOM 5743 C CA . LYS C 1 230 ? 2.300 -4.779 -59.533 1.00 29.77 233 LYS C CA 1
ATOM 5744 C C . LYS C 1 230 ? 3.137 -5.282 -60.713 1.00 31.98 233 LYS C C 1
ATOM 5745 O O . LYS C 1 230 ? 3.725 -4.511 -61.477 1.00 28.47 233 LYS C O 1
ATOM 5751 N N . GLY C 1 231 ? 3.180 -6.609 -60.859 1.00 27.72 234 GLY C N 1
ATOM 5752 C CA . GLY C 1 231 ? 3.943 -7.210 -61.935 1.00 30.99 234 GLY C CA 1
ATOM 5753 C C . GLY C 1 231 ? 5.440 -7.047 -61.797 1.00 28.10 234 GLY C C 1
ATOM 5754 O O . GLY C 1 231 ? 6.148 -6.975 -62.807 1.00 29.57 234 GLY C O 1
ATOM 5755 N N . ASP C 1 232 ? 5.944 -7.005 -60.569 1.00 31.72 235 ASP C N 1
ATOM 5756 C CA . ASP C 1 232 ? 7.353 -6.721 -60.300 1.00 28.18 235 ASP C CA 1
ATOM 5757 C C . ASP C 1 232 ? 7.852 -7.661 -59.209 1.00 27.39 235 ASP C C 1
ATOM 5758 O O . ASP C 1 232 ? 8.152 -7.239 -58.084 1.00 25.48 235 ASP C O 1
ATOM 5763 N N . PRO C 1 233 ? 7.957 -8.961 -59.512 1.00 25.05 236 PRO C N 1
ATOM 5764 C CA . PRO C 1 233 ? 8.499 -9.892 -58.510 1.00 27.15 236 PRO C CA 1
ATOM 5765 C C . PRO C 1 233 ? 9.963 -9.643 -58.169 1.00 26.24 236 PRO C C 1
ATOM 5766 O O . PRO C 1 233 ? 10.372 -9.976 -57.053 1.00 24.73 236 PRO C O 1
ATOM 5770 N N . ASP C 1 234 ? 10.777 -9.073 -59.071 1.00 23.17 237 ASP C N 1
ATOM 5771 C CA . ASP C 1 234 ? 12.171 -8.812 -58.697 1.00 22.83 237 ASP C CA 1
ATOM 5772 C C . ASP C 1 234 ? 12.297 -7.716 -57.640 1.00 22.15 237 ASP C C 1
ATOM 5773 O O . ASP C 1 234 ? 13.079 -7.855 -56.693 1.00 24.66 237 ASP C O 1
ATOM 5778 N N . PHE C 1 235 ? 11.563 -6.610 -57.792 1.00 23.80 238 PHE C N 1
ATOM 5779 C CA . PHE C 1 235 ? 11.606 -5.553 -56.777 1.00 22.52 238 PHE C CA 1
ATOM 5780 C C . PHE C 1 235 ? 11.091 -6.061 -55.428 1.00 26.03 238 PHE C C 1
ATOM 5781 O O . PHE C 1 235 ? 11.674 -5.762 -54.382 1.00 25.51 238 PHE C O 1
ATOM 5789 N N . LEU C 1 236 ? 10.025 -6.869 -55.430 1.00 24.40 239 LEU C N 1
ATOM 5790 C CA . LEU C 1 236 ? 9.579 -7.467 -54.175 1.00 22.88 239 LEU C CA 1
ATOM 5791 C C . LEU C 1 236 ? 10.678 -8.319 -53.546 1.00 23.76 239 LEU C C 1
ATOM 5792 O O . LEU C 1 236 ? 10.898 -8.265 -52.330 1.00 23.44 239 LEU C O 1
ATOM 5797 N N . ASN C 1 237 ? 11.373 -9.129 -54.354 1.00 23.61 240 ASN C N 1
ATOM 5798 C CA . ASN C 1 237 ? 12.421 -9.974 -53.792 1.00 25.81 240 ASN C CA 1
ATOM 5799 C C . ASN C 1 237 ? 13.532 -9.136 -53.167 1.00 25.02 240 ASN C C 1
ATOM 5800 O O . ASN C 1 237 ? 14.040 -9.477 -52.093 1.00 23.57 240 ASN C O 1
ATOM 5805 N N . TYR C 1 238 ? 13.917 -8.034 -53.824 1.00 22.92 241 TYR C N 1
ATOM 5806 C CA . TYR C 1 238 ? 14.951 -7.157 -53.272 1.00 25.08 241 TYR C CA 1
ATOM 5807 C C . TYR C 1 238 ? 14.508 -6.541 -51.949 1.00 25.23 241 TYR C C 1
ATOM 5808 O O . TYR C 1 238 ? 15.277 -6.499 -50.980 1.00 22.40 241 TYR C O 1
ATOM 5817 N N . LEU C 1 239 ? 13.264 -6.060 -51.892 1.00 24.54 242 LEU C N 1
ATOM 5818 C CA . LEU C 1 239 ? 12.766 -5.397 -50.691 1.00 22.01 242 LEU C CA 1
ATOM 5819 C C . LEU C 1 239 ? 12.610 -6.381 -49.538 1.00 24.82 242 LEU C C 1
ATOM 5820 O O . LEU C 1 239 ? 12.978 -6.075 -48.397 1.00 23.00 242 LEU C O 1
ATOM 5825 N N . ASN C 1 240 ? 12.070 -7.572 -49.817 1.00 20.01 243 ASN C N 1
ATOM 5826 C CA . ASN C 1 240 ? 11.900 -8.569 -48.767 1.00 23.44 243 ASN C CA 1
ATOM 5827 C C . ASN C 1 240 ? 13.243 -9.061 -48.247 1.00 24.35 243 ASN C C 1
ATOM 5828 O O . ASN C 1 240 ? 13.421 -9.221 -47.033 1.00 22.48 243 ASN C O 1
ATOM 5833 N N . SER C 1 241 ? 14.191 -9.322 -49.152 1.00 22.08 244 SER C N 1
ATOM 5834 C CA . SER C 1 241 ? 15.534 -9.716 -48.735 1.00 25.04 244 SER C CA 1
ATOM 5835 C C . SER C 1 241 ? 16.205 -8.634 -47.893 1.00 25.11 244 SER C C 1
ATOM 5836 O O . SER C 1 241 ? 16.911 -8.942 -46.925 1.00 22.53 244 SER C O 1
ATOM 5839 N N . TRP C 1 242 ? 16.011 -7.362 -48.251 1.00 22.39 245 TRP C N 1
ATOM 5840 C CA . TRP C 1 242 ? 16.598 -6.273 -47.470 1.00 24.40 245 TRP C CA 1
ATOM 5841 C C . TRP C 1 242 ? 16.027 -6.228 -46.059 1.00 22.23 245 TRP C C 1
ATOM 5842 O O . TRP C 1 242 ? 16.770 -6.081 -45.083 1.00 24.99 245 TRP C O 1
ATOM 5853 N N . ILE C 1 243 ? 14.701 -6.336 -45.934 1.00 22.86 246 ILE C N 1
ATOM 5854 C CA . ILE C 1 243 ? 14.052 -6.372 -44.624 1.00 23.23 246 ILE C CA 1
ATOM 5855 C C . ILE C 1 243 ? 14.600 -7.516 -43.773 1.00 22.97 246 ILE C C 1
ATOM 5856 O O . ILE C 1 243 ? 14.871 -7.350 -42.580 1.00 20.97 246 ILE C O 1
ATOM 5861 N N . ARG C 1 244 ? 14.728 -8.710 -44.358 1.00 22.01 247 ARG C N 1
ATOM 5862 C CA . ARG C 1 244 ? 15.203 -9.846 -43.571 1.00 19.52 247 ARG C CA 1
ATOM 5863 C C . ARG C 1 244 ? 16.609 -9.598 -43.031 1.00 21.11 247 ARG C C 1
ATOM 5864 O O . ARG C 1 244 ? 16.933 -10.004 -41.906 1.00 26.51 247 ARG C O 1
ATOM 5872 N N . VAL C 1 245 ? 17.452 -8.917 -43.807 1.00 23.27 248 VAL C N 1
ATOM 5873 C CA . VAL C 1 245 ? 18.826 -8.675 -43.378 1.00 20.06 248 VAL C CA 1
ATOM 5874 C C . VAL C 1 245 ? 18.865 -7.643 -42.247 1.00 24.31 248 VAL C C 1
ATOM 5875 O O . VAL C 1 245 ? 19.475 -7.871 -41.193 1.00 22.88 248 VAL C O 1
ATOM 5879 N N . VAL C 1 246 ? 18.186 -6.509 -42.426 1.00 22.43 249 VAL C N 1
ATOM 5880 C CA . VAL C 1 246 ? 18.239 -5.491 -41.375 1.00 22.09 249 VAL C CA 1
ATOM 5881 C C . VAL C 1 246 ? 17.407 -5.904 -40.163 1.00 25.75 249 VAL C C 1
ATOM 5882 O O . VAL C 1 246 ? 17.663 -5.434 -39.048 1.00 24.58 249 VAL C O 1
ATOM 5886 N N . GLU C 1 247 ? 16.434 -6.798 -40.338 1.00 22.22 250 GLU C N 1
ATOM 5887 C CA . GLU C 1 247 ? 15.749 -7.367 -39.182 1.00 23.63 250 GLU C CA 1
ATOM 5888 C C . GLU C 1 247 ? 16.685 -8.249 -38.367 1.00 23.08 250 GLU C C 1
ATOM 5889 O O . GLU C 1 247 ? 16.755 -8.133 -37.134 1.00 23.96 250 GLU C O 1
ATOM 5895 N N . ALA C 1 248 ? 17.394 -9.163 -39.038 1.00 24.44 251 ALA C N 1
ATOM 5896 C CA . ALA C 1 248 ? 18.294 -10.066 -38.324 1.00 29.40 251 ALA C CA 1
ATOM 5897 C C . ALA C 1 248 ? 19.397 -9.294 -37.602 1.00 24.90 251 ALA C C 1
ATOM 5898 O O . ALA C 1 248 ? 19.814 -9.676 -36.501 1.00 23.80 251 ALA C O 1
ATOM 5900 N N . GLU C 1 249 ? 19.856 -8.197 -38.201 1.00 26.72 252 GLU C N 1
ATOM 5901 C CA . GLU C 1 249 ? 20.878 -7.332 -37.621 1.00 26.97 252 GLU C CA 1
ATOM 5902 C C . GLU C 1 249 ? 20.405 -6.648 -36.344 1.00 29.21 252 GLU C C 1
ATOM 5903 O O . GLU C 1 249 ? 21.239 -6.202 -35.544 1.00 28.78 252 GLU C O 1
ATOM 5909 N N . GLY C 1 250 ? 19.095 -6.579 -36.127 1.00 25.16 253 GLY C N 1
ATOM 5910 C CA . GLY C 1 250 ? 18.528 -5.886 -34.988 1.00 26.84 253 GLY C CA 1
ATOM 5911 C C . GLY C 1 250 ? 18.266 -4.417 -35.229 1.00 27.47 253 GLY C C 1
ATOM 5912 O O . GLY C 1 250 ? 17.847 -3.716 -34.300 1.00 26.51 253 GLY C O 1
ATOM 5913 N N . TRP C 1 251 ? 18.486 -3.940 -36.455 1.00 25.87 254 TRP C N 1
ATOM 5914 C CA . TRP C 1 251 ? 18.427 -2.512 -36.752 1.00 26.45 254 TRP C CA 1
ATOM 5915 C C . TRP C 1 251 ? 16.995 -1.984 -36.711 1.00 28.68 254 TRP C C 1
ATOM 5916 O O . TRP C 1 251 ? 16.755 -0.859 -36.260 1.00 23.88 254 TRP C O 1
ATOM 5927 N N . LEU C 1 252 ? 16.032 -2.773 -37.197 1.00 27.31 255 LEU C N 1
ATOM 5928 C CA . LEU C 1 252 ? 14.642 -2.320 -37.206 1.00 23.74 255 LEU C CA 1
ATOM 5929 C C . LEU C 1 252 ? 14.103 -2.214 -35.786 1.00 27.28 255 LEU C C 1
ATOM 5930 O O . LEU C 1 252 ? 13.376 -1.265 -35.454 1.00 27.66 255 LEU C O 1
ATOM 5935 N N . ARG C 1 253 ? 14.470 -3.168 -34.930 1.00 24.97 256 ARG C N 1
ATOM 5936 C CA . ARG C 1 253 ? 14.090 -3.088 -33.523 1.00 25.39 256 ARG C CA 1
ATOM 5937 C C . ARG C 1 253 ? 14.688 -1.850 -32.863 1.00 28.19 256 ARG C C 1
ATOM 5938 O O . ARG C 1 253 ? 14.010 -1.154 -32.097 1.00 25.58 256 ARG C O 1
ATOM 5946 N N . GLU C 1 254 ? 15.958 -1.564 -33.146 1.00 23.43 257 GLU C N 1
ATOM 5947 C CA . GLU C 1 254 ? 16.588 -0.376 -32.577 1.00 26.06 257 GLU C CA 1
ATOM 5948 C C . GLU C 1 254 ? 15.876 0.896 -33.028 1.00 29.90 257 GLU C C 1
ATOM 5949 O O . GLU C 1 254 ? 15.642 1.809 -32.223 1.00 25.25 257 GLU C O 1
ATOM 5955 N N . LYS C 1 255 ? 15.525 0.977 -34.313 1.00 23.99 258 LYS C N 1
ATOM 5956 C CA . LYS C 1 255 ? 14.891 2.189 -34.825 1.00 26.46 258 LYS C CA 1
ATOM 5957 C C . LYS C 1 255 ? 13.452 2.318 -34.331 1.00 27.47 258 LYS C C 1
ATOM 5958 O O . LYS C 1 255 ? 12.995 3.430 -34.033 1.00 22.48 258 LYS C O 1
ATOM 5964 N N . HIS C 1 256 ? 12.721 1.199 -34.248 1.00 25.41 259 HIS C N 1
ATOM 5965 C CA . HIS C 1 256 ? 11.372 1.229 -33.681 1.00 25.94 259 HIS C CA 1
ATOM 5966 C C . HIS C 1 256 ? 11.395 1.746 -32.250 1.00 27.44 259 HIS C C 1
ATOM 5967 O O . HIS C 1 256 ? 10.561 2.575 -31.865 1.00 27.53 259 HIS C O 1
ATOM 5974 N N . HIS C 1 257 ? 12.350 1.274 -31.448 1.00 24.82 260 HIS C N 1
ATOM 5975 C CA . HIS C 1 257 ? 12.433 1.725 -30.063 1.00 28.23 260 HIS C CA 1
ATOM 5976 C C . HIS C 1 257 ? 12.777 3.208 -29.986 1.00 27.27 260 HIS C C 1
ATOM 5977 O O . HIS C 1 257 ? 12.168 3.959 -29.214 1.00 26.76 260 HIS C O 1
ATOM 5984 N N . TYR C 1 258 ? 13.759 3.645 -30.775 1.00 22.76 261 TYR C N 1
ATOM 5985 C CA . TYR C 1 258 ? 14.171 5.049 -30.733 1.00 27.19 261 TYR C CA 1
ATOM 5986 C C . TYR C 1 258 ? 13.002 5.972 -31.059 1.00 29.46 261 TYR C C 1
ATOM 5987 O O . TYR C 1 258 ? 12.683 6.886 -30.289 1.00 26.09 261 TYR C O 1
ATOM 5996 N N . TRP C 1 259 ? 12.330 5.730 -32.185 1.00 25.75 262 TRP C N 1
ATOM 5997 C CA . TRP C 1 259 ? 11.295 6.664 -32.618 1.00 25.33 262 TRP C CA 1
ATOM 5998 C C . TRP C 1 259 ? 10.010 6.518 -31.811 1.00 27.04 262 TRP C C 1
ATOM 5999 O O . TRP C 1 259 ? 9.432 7.523 -31.389 1.00 29.92 262 TRP C O 1
ATOM 6010 N N . PHE C 1 260 ? 9.547 5.291 -31.573 1.00 26.57 263 PHE C N 1
ATOM 6011 C CA . PHE C 1 260 ? 8.231 5.099 -30.976 1.00 23.66 263 PHE C CA 1
ATOM 6012 C C . PHE C 1 260 ? 8.248 4.871 -29.472 1.00 25.61 263 PHE C C 1
ATOM 6013 O O . PHE C 1 260 ? 7.190 4.962 -28.842 1.00 25.45 263 PHE C O 1
ATOM 6021 N N . GLU C 1 261 ? 9.398 4.580 -28.874 1.00 30.35 264 GLU C N 1
ATOM 6022 C CA . GLU C 1 261 ? 9.426 4.251 -27.455 1.00 29.45 264 GLU C CA 1
ATOM 6023 C C . GLU C 1 261 ? 10.324 5.165 -26.630 1.00 33.46 264 GLU C C 1
ATOM 6024 O O . GLU C 1 261 ? 10.436 4.951 -25.415 1.00 32.51 264 GLU C O 1
ATOM 6030 N N . THR C 1 262 ? 10.974 6.159 -27.247 1.00 31.20 265 THR C N 1
ATOM 6031 C CA . THR C 1 262 ? 11.702 7.214 -26.542 1.00 31.43 265 THR C CA 1
ATOM 6032 C C . THR C 1 262 ? 11.295 8.570 -27.110 1.00 32.17 265 THR C C 1
ATOM 6033 O O . THR C 1 262 ? 10.655 8.662 -28.158 1.00 30.23 265 THR C O 1
ATOM 6037 N N . LYS C 1 263 ? 11.676 9.642 -26.411 1.00 29.43 266 LYS C N 1
ATOM 6038 C CA . LYS C 1 263 ? 11.551 10.986 -26.959 1.00 35.16 266 LYS C CA 1
ATOM 6039 C C . LYS C 1 263 ? 12.916 11.632 -27.173 1.00 34.74 266 LYS C C 1
ATOM 6040 O O . LYS C 1 263 ? 13.064 12.847 -27.036 1.00 34.25 266 LYS C O 1
ATOM 6046 N N . ASN C 1 264 ? 13.921 10.826 -27.540 1.00 29.97 267 ASN C N 1
ATOM 6047 C CA . ASN C 1 264 ? 15.278 11.341 -27.712 1.00 33.62 267 ASN C CA 1
ATOM 6048 C C . ASN C 1 264 ? 15.394 12.306 -28.883 1.00 33.55 267 ASN C C 1
ATOM 6049 O O . ASN C 1 264 ? 16.374 13.063 -28.956 1.00 33.02 267 ASN C O 1
ATOM 6054 N N . TRP C 1 265 ? 14.418 12.294 -29.788 1.00 30.60 268 TRP C N 1
ATOM 6055 C CA . TRP C 1 265 ? 14.397 13.118 -30.989 1.00 30.94 268 TRP C CA 1
ATOM 6056 C C . TRP C 1 265 ? 13.601 14.406 -30.810 1.00 30.44 268 TRP C C 1
ATOM 6057 O O . TRP C 1 265 ? 13.538 15.209 -31.744 1.00 28.80 268 TRP C O 1
ATOM 6068 N N . GLU C 1 266 ? 12.979 14.619 -29.646 1.00 30.58 269 GLU C N 1
ATOM 6069 C CA . GLU C 1 266 ? 11.960 15.662 -29.557 1.00 30.23 269 GLU C CA 1
ATOM 6070 C C . GLU C 1 266 ? 12.554 17.058 -29.729 1.00 38.80 269 GLU C C 1
ATOM 6071 O O . GLU C 1 266 ? 11.887 17.954 -30.262 1.00 36.24 269 GLU C O 1
ATOM 6077 N N . HIS C 1 267 ? 13.800 17.258 -29.316 1.00 34.87 270 HIS C N 1
ATOM 6078 C CA . HIS C 1 267 ? 14.420 18.570 -29.447 1.00 40.98 270 HIS C CA 1
ATOM 6079 C C . HIS C 1 267 ? 14.916 18.852 -30.859 1.00 35.83 270 HIS C C 1
ATOM 6080 O O . HIS C 1 267 ? 15.383 19.965 -31.130 1.00 36.29 270 HIS C O 1
ATOM 6087 N N . LEU C 1 268 ? 14.812 17.884 -31.771 1.00 34.18 271 LEU C N 1
ATOM 6088 C CA . LEU C 1 268 ? 14.992 18.198 -33.180 1.00 32.14 271 LEU C CA 1
ATOM 6089 C C . LEU C 1 268 ? 13.805 18.971 -33.738 1.00 34.93 271 LEU C C 1
ATOM 6090 O O . LEU C 1 268 ? 13.934 19.592 -34.796 1.00 36.83 271 LEU C O 1
ATOM 6095 N N . LEU C 1 269 ? 12.662 18.965 -33.042 1.00 31.50 272 LEU C N 1
ATOM 6096 C CA . LEU C 1 269 ? 11.451 19.613 -33.536 1.00 35.28 272 LEU C CA 1
ATOM 6097 C C . LEU C 1 269 ? 11.208 20.998 -32.948 1.00 49.44 272 LEU C C 1
ATOM 6098 O O . LEU C 1 269 ? 11.397 22.008 -33.634 1.00 57.05 272 LEU C O 1
ATOM 6103 N N . LYS C 1 270 ? 10.764 21.050 -31.697 1.00 63.22 273 LYS C N 1
ATOM 6104 C CA . LYS C 1 270 ? 10.255 22.280 -31.092 1.00 80.28 273 LYS C CA 1
ATOM 6105 C C . LYS C 1 270 ? 9.143 22.883 -31.949 1.00 83.31 273 LYS C C 1
ATOM 6106 O O . LYS C 1 270 ? 9.364 23.817 -32.721 1.00 83.39 273 LYS C O 1
ATOM 6113 N N . GLN D 1 18 ? 1.357 -28.492 -30.970 1.00 59.48 21 GLN D N 1
ATOM 6114 C CA . GLN D 1 18 ? 0.960 -27.352 -31.841 1.00 71.05 21 GLN D CA 1
ATOM 6115 C C . GLN D 1 18 ? 0.237 -26.305 -30.997 1.00 69.23 21 GLN D C 1
ATOM 6116 O O . GLN D 1 18 ? -0.692 -26.698 -30.263 1.00 61.87 21 GLN D O 1
ATOM 6118 N N . GLY D 1 19 ? 0.629 -25.034 -31.126 1.00 69.20 22 GLY D N 1
ATOM 6119 C CA . GLY D 1 19 ? 0.053 -23.967 -30.285 1.00 60.94 22 GLY D CA 1
ATOM 6120 C C . GLY D 1 19 ? 0.604 -24.044 -28.868 1.00 60.25 22 GLY D C 1
ATOM 6121 O O . GLY D 1 19 ? 0.386 -23.094 -28.113 1.00 53.20 22 GLY D O 1
ATOM 6122 N N . LYS D 1 20 ? 1.290 -25.137 -28.533 1.00 51.18 23 LYS D N 1
ATOM 6123 C CA . LYS D 1 20 ? 1.900 -25.310 -27.195 1.00 43.79 23 LYS D CA 1
ATOM 6124 C C . LYS D 1 20 ? 3.374 -25.676 -27.368 1.00 39.90 23 LYS D C 1
ATOM 6125 O O . LYS D 1 20 ? 3.932 -26.313 -26.471 1.00 39.31 23 LYS D O 1
ATOM 6131 N N . GLU D 1 21 ? 3.982 -25.266 -28.476 1.00 40.53 24 GLU D N 1
ATOM 6132 C CA . GLU D 1 21 ? 5.375 -25.673 -28.788 1.00 41.90 24 GLU D CA 1
ATOM 6133 C C . GLU D 1 21 ? 6.358 -25.087 -27.779 1.00 36.43 24 GLU D C 1
ATOM 6134 O O . GLU D 1 21 ? 7.159 -25.839 -27.237 1.00 32.98 24 GLU D O 1
ATOM 6140 N N . VAL D 1 22 ? 6.301 -23.772 -27.591 1.00 40.70 25 VAL D N 1
ATOM 6141 C CA . VAL D 1 22 ? 7.282 -23.183 -26.682 1.00 34.14 25 VAL D CA 1
ATOM 6142 C C . VAL D 1 22 ? 7.145 -23.789 -25.290 1.00 34.92 25 VAL D C 1
ATOM 6143 O O . VAL D 1 22 ? 8.139 -24.149 -24.647 1.00 28.79 25 VAL D O 1
ATOM 6147 N N . ARG D 1 23 ? 5.906 -23.924 -24.811 1.00 29.71 26 ARG D N 1
ATOM 6148 C CA . ARG D 1 23 ? 5.686 -24.474 -23.478 1.00 29.88 26 ARG D CA 1
ATOM 6149 C C . ARG D 1 23 ? 6.180 -25.915 -23.390 1.00 28.14 26 ARG D C 1
ATOM 6150 O O . ARG D 1 23 ? 6.838 -26.294 -22.415 1.00 28.68 26 ARG D O 1
ATOM 6158 N N . GLU D 1 24 ? 5.887 -26.732 -24.407 1.00 32.38 27 GLU D N 1
ATOM 6159 C CA . GLU D 1 24 ? 6.310 -28.129 -24.362 1.00 34.51 27 GLU D CA 1
ATOM 6160 C C . GLU D 1 24 ? 7.828 -28.251 -24.410 1.00 32.25 27 GLU D C 1
ATOM 6161 O O . GLU D 1 24 ? 8.402 -29.142 -23.775 1.00 31.05 27 GLU D O 1
ATOM 6167 N N . LYS D 1 25 ? 8.496 -27.359 -25.145 1.00 28.87 28 LYS D N 1
ATOM 6168 C CA . LYS D 1 25 ? 9.954 -27.390 -25.184 1.00 35.93 28 LYS D CA 1
ATOM 6169 C C . LYS D 1 25 ? 10.546 -26.998 -23.834 1.00 31.00 28 LYS D C 1
ATOM 6170 O O . LYS D 1 25 ? 11.534 -27.592 -23.382 1.00 26.47 28 LYS D O 1
ATOM 6176 N N . LEU D 1 26 ? 9.949 -26.010 -23.167 1.00 26.26 29 LEU D N 1
ATOM 6177 C CA . LEU D 1 26 ? 10.425 -25.653 -21.837 1.00 26.50 29 LEU D CA 1
ATOM 6178 C C . LEU D 1 26 ? 10.313 -26.839 -20.885 1.00 25.58 29 LEU D C 1
ATOM 6179 O O . LEU D 1 26 ? 11.222 -27.087 -20.083 1.00 26.28 29 LEU D O 1
ATOM 6184 N N . VAL D 1 27 ? 9.208 -27.592 -20.976 1.00 23.34 30 VAL D N 1
ATOM 6185 C CA . VAL D 1 27 ? 9.035 -28.801 -20.168 1.00 28.63 30 VAL D CA 1
ATOM 6186 C C . VAL D 1 27 ? 10.139 -29.810 -20.464 1.00 29.97 30 VAL D C 1
ATOM 6187 O O . VAL D 1 27 ? 10.763 -30.362 -19.548 1.00 25.00 30 VAL D O 1
ATOM 6191 N N . GLU D 1 28 ? 10.388 -30.074 -21.751 1.00 27.34 31 GLU D N 1
ATOM 6192 C CA . GLU D 1 28 ? 11.377 -31.084 -22.122 1.00 28.95 31 GLU D CA 1
ATOM 6193 C C . GLU D 1 28 ? 12.787 -30.660 -21.746 1.00 29.04 31 GLU D C 1
ATOM 6194 O O . GLU D 1 28 ? 13.642 -31.519 -21.498 1.00 28.52 31 GLU D O 1
ATOM 6200 N N . GLU D 1 29 ? 13.055 -29.355 -21.708 1.00 25.37 32 GLU D N 1
ATOM 6201 C CA . GLU D 1 29 ? 14.395 -28.857 -21.430 1.00 31.03 32 GLU D CA 1
ATOM 6202 C C . GLU D 1 29 ? 14.668 -28.665 -19.945 1.00 30.44 32 GLU D C 1
ATOM 6203 O O . GLU D 1 29 ? 15.761 -28.217 -19.585 1.00 28.10 32 GLU D O 1
ATOM 6209 N N . SER D 1 30 ? 13.722 -29.010 -19.079 1.00 25.67 33 SER D N 1
ATOM 6210 C CA . SER D 1 30 ? 13.987 -28.970 -17.647 1.00 25.44 33 SER D CA 1
ATOM 6211 C C . SER D 1 30 ? 15.098 -29.948 -17.285 1.00 27.60 33 SER D C 1
ATOM 6212 O O . SER D 1 30 ? 15.202 -31.046 -17.852 1.00 24.82 33 SER D O 1
ATOM 6215 N N . THR D 1 31 ? 15.928 -29.543 -16.325 1.00 28.42 34 THR D N 1
ATOM 6216 C CA . THR D 1 31 ? 16.947 -30.436 -15.787 1.00 26.57 34 THR D CA 1
ATOM 6217 C C . THR D 1 31 ? 16.327 -31.618 -15.041 1.00 27.53 34 THR D C 1
ATOM 6218 O O . THR D 1 31 ? 16.978 -32.662 -14.901 1.00 24.66 34 THR D O 1
ATOM 6222 N N . LEU D 1 32 ? 15.075 -31.495 -14.593 1.00 22.91 35 LEU D N 1
ATOM 6223 C CA . LEU D 1 32 ? 14.369 -32.651 -14.041 1.00 25.69 35 LEU D CA 1
ATOM 6224 C C . LEU D 1 32 ? 14.298 -33.785 -15.060 1.00 28.07 35 LEU D C 1
ATOM 6225 O O . LEU D 1 32 ? 14.548 -34.952 -14.733 1.00 26.27 35 LEU D O 1
ATOM 6230 N N . GLU D 1 33 ? 13.971 -33.460 -16.311 1.00 27.03 36 GLU D N 1
ATOM 6231 C CA . GLU D 1 33 ? 13.915 -34.499 -17.332 1.00 24.10 36 GLU D CA 1
ATOM 6232 C C . GLU D 1 33 ? 15.304 -35.038 -17.646 1.00 31.23 36 GLU D C 1
ATOM 6233 O O . GLU D 1 33 ? 15.465 -36.240 -17.910 1.00 25.39 36 GLU D O 1
ATOM 6239 N N . THR D 1 34 ? 16.317 -34.166 -17.623 1.00 26.34 37 THR D N 1
ATOM 6240 C CA . THR D 1 34 ? 17.698 -34.603 -17.801 1.00 26.02 37 THR D CA 1
ATOM 6241 C C . THR D 1 34 ? 18.063 -35.680 -16.787 1.00 29.30 37 THR D C 1
ATOM 6242 O O . THR D 1 34 ? 18.671 -36.705 -17.133 1.00 32.22 37 THR D O 1
ATOM 6246 N N . ILE D 1 35 ? 17.688 -35.455 -15.527 1.00 25.24 38 ILE D N 1
ATOM 6247 C CA . ILE D 1 35 ? 17.961 -36.407 -14.453 1.00 28.71 38 ILE D CA 1
ATOM 6248 C C . ILE D 1 35 ? 17.210 -37.714 -14.689 1.00 29.39 38 ILE D C 1
ATOM 6249 O O . ILE D 1 35 ? 17.769 -38.808 -14.552 1.00 27.26 38 ILE D O 1
ATOM 6254 N N . LEU D 1 36 ? 15.917 -37.622 -15.012 1.00 26.95 39 LEU D N 1
ATOM 6255 C CA . LEU D 1 36 ? 15.126 -38.839 -15.181 1.00 31.95 39 LEU D CA 1
ATOM 6256 C C . LEU D 1 36 ? 15.642 -39.680 -16.345 1.00 34.31 39 LEU D C 1
ATOM 6257 O O . LEU D 1 36 ? 15.691 -40.916 -16.256 1.00 34.68 39 LEU D O 1
ATOM 6262 N N . LYS D 1 37 ? 16.048 -39.030 -17.439 1.00 29.59 40 LYS D N 1
ATOM 6263 C CA . LYS D 1 37 ? 16.583 -39.769 -18.581 1.00 33.19 40 LYS D CA 1
ATOM 6264 C C . LYS D 1 37 ? 17.922 -40.426 -18.252 1.00 32.81 40 LYS D C 1
ATOM 6265 O O . LYS D 1 37 ? 18.206 -41.542 -18.718 1.00 32.55 40 LYS D O 1
ATOM 6271 N N . ARG D 1 38 ? 18.758 -39.749 -17.460 1.00 32.46 41 ARG D N 1
ATOM 6272 C CA . ARG D 1 38 ? 20.056 -40.299 -17.080 1.00 34.06 41 ARG D CA 1
ATOM 6273 C C . ARG D 1 38 ? 19.915 -41.449 -16.094 1.00 30.79 41 ARG D C 1
ATOM 6274 O O . ARG D 1 38 ? 20.745 -42.370 -16.091 1.00 28.75 41 ARG D O 1
ATOM 6282 N N . GLY D 1 39 ? 18.877 -41.414 -15.260 1.00 29.89 42 GLY D N 1
ATOM 6283 C CA . GLY D 1 39 ? 18.699 -42.383 -14.200 1.00 30.23 42 GLY D CA 1
ATOM 6284 C C . GLY D 1 39 ? 19.507 -42.112 -12.953 1.00 33.45 42 GLY D C 1
ATOM 6285 O O . GLY D 1 39 ? 19.523 -42.954 -12.048 1.00 31.15 42 GLY D O 1
ATOM 6286 N N . VAL D 1 40 ? 20.184 -40.965 -12.878 1.00 25.15 43 VAL D N 1
ATOM 6287 C CA . VAL D 1 40 ? 21.077 -40.631 -11.773 1.00 24.36 43 VAL D CA 1
ATOM 6288 C C . VAL D 1 40 ? 20.953 -39.141 -11.489 1.00 27.00 43 VAL D C 1
ATOM 6289 O O . VAL D 1 40 ? 20.960 -38.330 -12.417 1.00 25.63 43 VAL D O 1
ATOM 6293 N N . LEU D 1 41 ? 20.854 -38.782 -10.208 1.00 26.20 44 LEU D N 1
ATOM 6294 C CA . LEU D 1 41 ? 20.919 -37.387 -9.774 1.00 23.61 44 LEU D CA 1
ATOM 6295 C C . LEU D 1 41 ? 22.356 -37.050 -9.377 1.00 24.17 44 LEU D C 1
ATOM 6296 O O . LEU D 1 41 ? 22.907 -37.677 -8.470 1.00 27.22 44 LEU D O 1
ATOM 6301 N N . LYS D 1 42 ? 22.961 -36.061 -10.048 1.00 25.34 45 LYS D N 1
ATOM 6302 C CA . LYS D 1 42 ? 24.337 -35.640 -9.771 1.00 22.64 45 LYS D CA 1
ATOM 6303 C C . LYS D 1 42 ? 24.320 -34.442 -8.825 1.00 25.45 45 LYS D C 1
ATOM 6304 O O . LYS D 1 42 ? 23.710 -33.414 -9.138 1.00 23.96 45 LYS D O 1
ATOM 6310 N N . VAL D 1 43 ? 24.939 -34.621 -7.659 1.00 22.16 46 VAL D N 1
ATOM 6311 C CA . VAL D 1 43 ? 24.831 -33.605 -6.578 1.00 22.81 46 VAL D CA 1
ATOM 6312 C C . VAL D 1 43 ? 26.172 -32.963 -6.241 1.00 25.17 46 VAL D C 1
ATOM 6313 O O . VAL D 1 43 ? 27.089 -33.690 -5.868 1.00 24.85 46 VAL D O 1
ATOM 6317 N N . GLY D 1 44 ? 26.242 -31.641 -6.350 1.00 21.64 47 GLY D N 1
ATOM 6318 C CA . GLY D 1 44 ? 27.443 -30.897 -5.956 1.00 21.24 47 GLY D CA 1
ATOM 6319 C C . GLY D 1 44 ? 27.404 -30.590 -4.473 1.00 23.20 47 GLY D C 1
ATOM 6320 O O . GLY D 1 44 ? 26.352 -30.196 -3.980 1.00 22.04 47 GLY D O 1
ATOM 6321 N N . MET D 1 45 ? 28.520 -30.827 -3.794 1.00 22.65 48 MET D N 1
ATOM 6322 C CA . MET D 1 45 ? 28.601 -30.548 -2.351 1.00 22.01 48 MET D CA 1
ATOM 6323 C C . MET D 1 45 ? 30.065 -30.357 -1.941 1.00 23.32 48 MET D C 1
ATOM 6324 O O . MET D 1 45 ? 30.946 -30.582 -2.766 1.00 27.20 48 MET D O 1
ATOM 6329 N N . SER D 1 46 ? 30.266 -29.902 -0.718 1.00 19.81 49 SER D N 1
ATOM 6330 C CA . SER D 1 46 ? 31.628 -29.680 -0.189 1.00 22.01 49 SER D CA 1
ATOM 6331 C C . SER D 1 46 ? 31.700 -30.247 1.228 1.00 24.30 49 SER D C 1
ATOM 6332 O O . SER D 1 46 ? 30.652 -30.469 1.837 1.00 22.65 49 SER D O 1
ATOM 6335 N N . THR D 1 47 ? 32.914 -30.463 1.724 1.00 24.23 50 THR D N 1
ATOM 6336 C CA . THR D 1 47 ? 33.065 -31.121 3.038 1.00 26.82 50 THR D CA 1
ATOM 6337 C C . THR D 1 47 ? 32.976 -30.126 4.205 1.00 28.19 50 THR D C 1
ATOM 6338 O O . THR D 1 47 ? 33.856 -29.279 4.295 1.00 28.76 50 THR D O 1
ATOM 6342 N N . PHE D 1 48 ? 31.906 -30.178 4.989 1.00 27.01 51 PHE D N 1
ATOM 6343 C CA . PHE D 1 48 ? 31.769 -29.447 6.251 1.00 29.75 51 PHE D CA 1
ATOM 6344 C C . PHE D 1 48 ? 31.172 -30.399 7.276 1.00 24.13 51 PHE D C 1
ATOM 6345 O O . PHE D 1 48 ? 30.047 -30.865 7.085 1.00 25.46 51 PHE D O 1
ATOM 6353 N N . VAL D 1 49 ? 31.865 -30.619 8.387 1.00 26.59 52 VAL D N 1
ATOM 6354 C CA . VAL D 1 49 ? 31.326 -31.477 9.447 1.00 25.68 52 VAL D CA 1
ATOM 6355 C C . VAL D 1 49 ? 30.281 -30.695 10.241 1.00 22.72 52 VAL D C 1
ATOM 6356 O O . VAL D 1 49 ? 30.576 -29.584 10.708 1.00 23.05 52 VAL D O 1
ATOM 6360 N N . PRO D 1 50 ? 29.066 -31.239 10.452 1.00 24.48 53 PRO D N 1
ATOM 6361 C CA . PRO D 1 50 ? 28.549 -32.542 10.020 1.00 22.90 53 PRO D CA 1
ATOM 6362 C C . PRO D 1 50 ? 27.567 -32.452 8.854 1.00 22.12 53 PRO D C 1
ATOM 6363 O O . PRO D 1 50 ? 26.690 -33.309 8.717 1.00 25.69 53 PRO D O 1
ATOM 6367 N N . TRP D 1 51 ? 27.676 -31.431 8.016 1.00 21.48 54 TRP D N 1
ATOM 6368 C CA . TRP D 1 51 ? 26.818 -31.348 6.811 1.00 22.38 54 TRP D CA 1
ATOM 6369 C C . TRP D 1 51 ? 27.167 -32.488 5.843 1.00 24.24 54 TRP D C 1
ATOM 6370 O O . TRP D 1 51 ? 26.257 -33.174 5.371 1.00 22.25 54 TRP D O 1
ATOM 6381 N N . ALA D 1 52 ? 28.455 -32.638 5.549 1.00 21.28 55 ALA D N 1
ATOM 6382 C CA . ALA D 1 52 ? 28.919 -33.668 4.594 1.00 23.56 55 ALA D CA 1
ATOM 6383 C C . ALA D 1 52 ? 30.381 -34.019 4.888 1.00 25.64 55 ALA D C 1
ATOM 6384 O O . ALA D 1 52 ? 31.218 -33.118 4.916 1.00 23.06 55 ALA D O 1
ATOM 6386 N N . MET D 1 53 ? 30.648 -35.306 5.084 1.00 25.52 56 MET D N 1
ATOM 6387 C CA . MET D 1 53 ? 32.028 -35.735 5.382 1.00 25.27 56 MET D CA 1
ATOM 6388 C C . MET D 1 53 ? 32.204 -37.230 5.104 1.00 29.89 56 MET D C 1
ATOM 6389 O O . MET D 1 53 ? 31.210 -37.969 5.148 1.00 25.10 56 MET D O 1
ATOM 6394 N N . LYS D 1 54 ? 33.439 -37.626 4.808 1.00 27.82 57 LYS D N 1
ATOM 6395 C CA . LYS D 1 54 ? 33.759 -39.054 4.565 1.00 27.42 57 LYS D CA 1
ATOM 6396 C C . LYS D 1 54 ? 34.011 -39.738 5.903 1.00 33.95 57 LYS D C 1
ATOM 6397 O O . LYS D 1 54 ? 34.767 -39.195 6.717 1.00 31.90 57 LYS D O 1
ATOM 6403 N N . ASP D 1 55 ? 33.364 -40.872 6.116 1.00 31.16 58 ASP D N 1
ATOM 6404 C CA . ASP D 1 55 ? 33.491 -41.614 7.356 1.00 31.24 58 ASP D CA 1
ATOM 6405 C C . ASP D 1 55 ? 34.602 -42.657 7.209 1.00 29.93 58 ASP D C 1
ATOM 6406 O O . ASP D 1 55 ? 35.291 -42.736 6.191 1.00 28.93 58 ASP D O 1
ATOM 6411 N N . LYS D 1 56 ? 34.797 -43.465 8.239 1.00 30.83 59 LYS D N 1
ATOM 6412 C CA . LYS D 1 56 ? 35.979 -44.305 8.172 1.00 31.03 59 LYS D CA 1
ATOM 6413 C C . LYS D 1 56 ? 35.780 -45.545 7.306 1.00 31.72 59 LYS D C 1
ATOM 6414 O O . LYS D 1 56 ? 36.764 -46.222 6.998 1.00 35.16 59 LYS D O 1
ATOM 6420 N N . GLU D 1 57 ? 34.560 -45.810 6.835 1.00 26.43 60 GLU D N 1
ATOM 6421 C CA . GLU D 1 57 ? 34.370 -46.759 5.742 1.00 32.03 60 GLU D CA 1
ATOM 6422 C C . GLU D 1 57 ? 34.658 -46.143 4.378 1.00 30.65 60 GLU D C 1
ATOM 6423 O O . GLU D 1 57 ? 34.559 -46.841 3.369 1.00 31.35 60 GLU D O 1
ATOM 6429 N N . GLY D 1 58 ? 35.002 -44.859 4.322 1.00 30.46 61 GLY D N 1
ATOM 6430 C CA . GLY D 1 58 ? 35.273 -44.198 3.062 1.00 30.51 61 GLY D CA 1
ATOM 6431 C C . GLY D 1 58 ? 34.065 -43.630 2.353 1.00 28.41 61 GLY D C 1
ATOM 6432 O O . GLY D 1 58 ? 34.201 -43.173 1.213 1.00 26.04 61 GLY D O 1
ATOM 6433 N N . GLN D 1 59 ? 32.896 -43.639 2.989 1.00 25.06 62 GLN D N 1
ATOM 6434 C CA . GLN D 1 59 ? 31.643 -43.205 2.386 1.00 24.28 62 GLN D CA 1
ATOM 6435 C C . GLN D 1 59 ? 31.237 -41.841 2.939 1.00 25.38 62 GLN D C 1
ATOM 6436 O O . GLN D 1 59 ? 31.497 -41.535 4.101 1.00 23.43 62 GLN D O 1
ATOM 6442 N N . LEU D 1 60 ? 30.570 -41.041 2.108 1.00 23.79 63 LEU D N 1
ATOM 6443 C CA . LEU D 1 60 ? 30.052 -39.753 2.561 1.00 22.07 63 LEU D CA 1
ATOM 6444 C C . LEU D 1 60 ? 28.822 -39.942 3.439 1.00 24.75 63 LEU D C 1
ATOM 6445 O O . LEU D 1 60 ? 27.953 -40.780 3.159 1.00 25.31 63 LEU D O 1
ATOM 6450 N N . ILE D 1 61 ? 28.775 -39.163 4.519 1.00 22.01 64 ILE D N 1
ATOM 6451 C CA . ILE D 1 61 ? 27.669 -39.134 5.465 1.00 21.79 64 ILE D CA 1
ATOM 6452 C C . ILE D 1 61 ? 27.408 -37.680 5.840 1.00 22.25 64 ILE D C 1
ATOM 6453 O O . ILE D 1 61 ? 28.204 -36.789 5.535 1.00 23.60 64 ILE D O 1
ATOM 6458 N N . GLY D 1 62 ? 26.279 -37.446 6.506 1.00 21.76 65 GLY D N 1
ATOM 6459 C CA . GLY D 1 62 ? 25.956 -36.143 7.055 1.00 20.70 65 GLY D CA 1
ATOM 6460 C C . GLY D 1 62 ? 24.567 -35.689 6.663 1.00 19.16 65 GLY D C 1
ATOM 6461 O O . GLY D 1 62 ? 23.847 -36.352 5.921 1.00 19.02 65 GLY D O 1
ATOM 6462 N N . PHE D 1 63 ? 24.192 -34.514 7.182 1.00 17.98 66 PHE D N 1
ATOM 6463 C CA . PHE D 1 63 ? 22.850 -33.989 6.945 1.00 20.19 66 PHE D CA 1
ATOM 6464 C C . PHE D 1 63 ? 22.571 -33.830 5.456 1.00 18.54 66 PHE D C 1
ATOM 6465 O O . PHE D 1 63 ? 21.543 -34.298 4.954 1.00 20.16 66 PHE D O 1
ATOM 6473 N N . GLU D 1 64 ? 23.462 -33.145 4.738 1.00 19.97 67 GLU D N 1
ATOM 6474 C CA . GLU D 1 64 ? 23.228 -32.884 3.321 1.00 17.55 67 GLU D CA 1
ATOM 6475 C C . GLU D 1 64 ? 23.241 -34.171 2.507 1.00 18.73 67 GLU D C 1
ATOM 6476 O O . GLU D 1 64 ? 22.534 -34.270 1.496 1.00 21.05 67 GLU D O 1
ATOM 6482 N N . ILE D 1 65 ? 24.033 -35.161 2.927 1.00 18.61 68 ILE D N 1
ATOM 6483 C CA . ILE D 1 65 ? 24.051 -36.446 2.221 1.00 20.67 68 ILE D CA 1
ATOM 6484 C C . ILE D 1 65 ? 22.722 -37.169 2.393 1.00 22.61 68 ILE D C 1
ATOM 6485 O O . ILE D 1 65 ? 22.180 -37.746 1.437 1.00 23.21 68 ILE D O 1
ATOM 6490 N N . ASP D 1 66 ? 22.186 -37.169 3.617 1.00 21.65 69 ASP D N 1
ATOM 6491 C CA . ASP D 1 66 ? 20.883 -37.772 3.871 1.00 22.06 69 ASP D CA 1
ATOM 6492 C C . ASP D 1 66 ? 19.783 -37.096 3.067 1.00 21.05 69 ASP D C 1
ATOM 6493 O O . ASP D 1 66 ? 18.894 -37.769 2.529 1.00 18.85 69 ASP D O 1
ATOM 6498 N N . VAL D 1 67 ? 19.800 -35.760 3.001 1.00 20.78 70 VAL D N 1
ATOM 6499 C CA . VAL D 1 67 ? 18.789 -35.050 2.219 1.00 18.25 70 VAL D CA 1
ATOM 6500 C C . VAL D 1 67 ? 18.888 -35.439 0.746 1.00 19.62 70 VAL D C 1
ATOM 6501 O O . VAL D 1 67 ? 17.879 -35.742 0.094 1.00 20.06 70 VAL D O 1
ATOM 6505 N N . ALA D 1 68 ? 20.110 -35.471 0.210 1.00 19.53 71 ALA D N 1
ATOM 6506 C CA . ALA D 1 68 ? 20.294 -35.801 -1.200 1.00 22.83 71 ALA D CA 1
ATOM 6507 C C . ALA D 1 68 ? 19.909 -37.251 -1.499 1.00 24.01 71 ALA D C 1
ATOM 6508 O O . ALA D 1 68 ? 19.348 -37.545 -2.562 1.00 21.92 71 ALA D O 1
ATOM 6510 N N . LYS D 1 69 ? 20.200 -38.172 -0.577 1.00 24.85 72 LYS D N 1
ATOM 6511 C CA . LYS D 1 69 ? 19.883 -39.573 -0.841 1.00 27.23 72 LYS D CA 1
ATOM 6512 C C . LYS D 1 69 ? 18.375 -39.809 -0.840 1.00 26.23 72 LYS D C 1
ATOM 6513 O O . LYS D 1 69 ? 17.863 -40.557 -1.679 1.00 22.77 72 LYS D O 1
ATOM 6519 N N . ARG D 1 70 ? 17.641 -39.181 0.084 1.00 20.16 73 ARG D N 1
ATOM 6520 C CA . ARG D 1 70 ? 16.190 -39.363 0.068 1.00 24.66 73 ARG D CA 1
ATOM 6521 C C . ARG D 1 70 ? 15.566 -38.700 -1.154 1.00 21.31 73 ARG D C 1
ATOM 6522 O O . ARG D 1 70 ? 14.648 -39.261 -1.773 1.00 24.21 73 ARG D O 1
ATOM 6530 N N . LEU D 1 71 ? 16.040 -37.505 -1.515 1.00 20.20 74 LEU D N 1
ATOM 6531 C CA . LEU D 1 71 ? 15.536 -36.858 -2.721 1.00 19.49 74 LEU D CA 1
ATOM 6532 C C . LEU D 1 71 ? 15.665 -37.791 -3.925 1.00 23.85 74 LEU D C 1
ATOM 6533 O O . LEU D 1 71 ? 14.700 -38.003 -4.664 1.00 23.61 74 LEU D O 1
ATOM 6538 N N . ALA D 1 72 ? 16.852 -38.373 -4.117 1.00 22.69 75 ALA D N 1
ATOM 6539 C CA . ALA D 1 72 ? 17.081 -39.262 -5.258 1.00 22.38 75 ALA D CA 1
ATOM 6540 C C . ALA D 1 72 ? 16.162 -40.475 -5.204 1.00 25.08 75 ALA D C 1
ATOM 6541 O O . ALA D 1 72 ? 15.536 -40.840 -6.203 1.00 27.05 75 ALA D O 1
ATOM 6543 N N . ARG D 1 73 ? 16.041 -41.091 -4.027 1.00 23.96 76 ARG D N 1
ATOM 6544 C CA . ARG D 1 73 ? 15.203 -42.276 -3.892 1.00 25.76 76 ARG D CA 1
ATOM 6545 C C . ARG D 1 73 ? 13.735 -41.955 -4.161 1.00 30.82 76 ARG D C 1
ATOM 6546 O O . ARG D 1 73 ? 13.040 -42.730 -4.832 1.00 24.72 76 ARG D O 1
ATOM 6554 N N . ASP D 1 74 ? 13.254 -40.803 -3.674 1.00 23.13 77 ASP D N 1
ATOM 6555 C CA . ASP D 1 74 ? 11.866 -40.402 -3.912 1.00 24.65 77 ASP D CA 1
ATOM 6556 C C . ASP D 1 74 ? 11.631 -40.014 -5.366 1.00 23.01 77 ASP D C 1
ATOM 6557 O O . ASP D 1 74 ? 10.493 -40.082 -5.853 1.00 22.66 77 ASP D O 1
ATOM 6562 N N . MET D 1 75 ? 12.683 -39.561 -6.048 1.00 21.89 78 MET D N 1
ATOM 6563 C CA . MET D 1 75 ? 12.653 -39.310 -7.485 1.00 21.61 78 MET D CA 1
ATOM 6564 C C . MET D 1 75 ? 12.665 -40.602 -8.294 1.00 29.20 78 MET D C 1
ATOM 6565 O O . MET D 1 75 ? 12.291 -40.594 -9.475 1.00 26.53 78 MET D O 1
ATOM 6570 N N . GLY D 1 76 ? 13.109 -41.704 -7.697 1.00 24.46 79 GLY D N 1
ATOM 6571 C CA . GLY D 1 76 ? 13.249 -42.939 -8.444 1.00 28.54 79 GLY D CA 1
ATOM 6572 C C . GLY D 1 76 ? 14.561 -43.095 -9.184 1.00 31.13 79 GLY D C 1
ATOM 6573 O O . GLY D 1 76 ? 14.630 -43.884 -10.134 1.00 26.74 79 GLY D O 1
ATOM 6574 N N . VAL D 1 77 ? 15.615 -42.383 -8.771 1.00 25.99 80 VAL D N 1
ATOM 6575 C CA . VAL D 1 77 ? 16.915 -42.460 -9.433 1.00 25.82 80 VAL D CA 1
ATOM 6576 C C . VAL D 1 77 ? 18.009 -42.789 -8.423 1.00 24.67 80 VAL D C 1
ATOM 6577 O O . VAL D 1 77 ? 17.831 -42.676 -7.207 1.00 28.87 80 VAL D O 1
ATOM 6581 N N . LYS D 1 78 ? 19.155 -43.216 -8.957 1.00 27.39 81 LYS D N 1
ATOM 6582 C CA . LYS D 1 78 ? 20.367 -43.347 -8.167 1.00 26.59 81 LYS D CA 1
ATOM 6583 C C . LYS D 1 78 ? 20.931 -41.958 -7.861 1.00 27.81 81 LYS D C 1
ATOM 6584 O O . LYS D 1 78 ? 20.505 -40.945 -8.421 1.00 30.27 81 LYS D O 1
ATOM 6590 N N . VAL D 1 79 ? 21.902 -41.904 -6.960 1.00 25.33 82 VAL D N 1
ATOM 6591 C CA . VAL D 1 79 ? 22.549 -40.641 -6.629 1.00 24.83 82 VAL D CA 1
ATOM 6592 C C . VAL D 1 79 ? 24.051 -40.775 -6.842 1.00 30.07 82 VAL D C 1
ATOM 6593 O O . VAL D 1 79 ? 24.629 -41.848 -6.632 1.00 24.35 82 VAL D O 1
ATOM 6597 N N . GLN D 1 80 ? 24.666 -39.687 -7.306 1.00 24.86 83 GLN D N 1
ATOM 6598 C CA . GLN D 1 80 ? 26.107 -39.588 -7.510 1.00 27.35 83 GLN D CA 1
ATOM 6599 C C . GLN D 1 80 ? 26.568 -38.251 -6.950 1.00 28.82 83 GLN D C 1
ATOM 6600 O O . GLN D 1 80 ? 26.099 -37.203 -7.401 1.00 26.26 83 GLN D O 1
ATOM 6606 N N . PHE D 1 81 ? 27.489 -38.280 -5.992 1.00 25.88 84 PHE D N 1
ATOM 6607 C CA . PHE D 1 81 ? 27.983 -37.045 -5.395 1.00 25.57 84 PHE D CA 1
ATOM 6608 C C . PHE D 1 81 ? 29.230 -36.559 -6.116 1.00 27.47 84 PHE D C 1
ATOM 6609 O O . PHE D 1 81 ? 30.107 -37.348 -6.475 1.00 27.45 84 PHE D O 1
ATOM 6617 N N . VAL D 1 82 ? 29.291 -35.251 -6.335 1.00 23.07 85 VAL D N 1
ATOM 6618 C CA . VAL D 1 82 ? 30.417 -34.623 -7.016 1.00 22.87 85 VAL D CA 1
ATOM 6619 C C . VAL D 1 82 ? 31.049 -33.631 -6.048 1.00 25.78 85 VAL D C 1
ATOM 6620 O O . VAL D 1 82 ? 30.722 -32.433 -6.084 1.00 25.70 85 VAL D O 1
ATOM 6624 N N . PRO D 1 83 ? 31.927 -34.084 -5.153 1.00 26.77 86 PRO D N 1
ATOM 6625 C CA . PRO D 1 83 ? 32.580 -33.151 -4.227 1.00 25.35 86 PRO D CA 1
ATOM 6626 C C . PRO D 1 83 ? 33.367 -32.093 -4.984 1.00 32.20 86 PRO D C 1
ATOM 6627 O O . PRO D 1 83 ? 34.101 -32.387 -5.932 1.00 28.38 86 PRO D O 1
ATOM 6631 N N . THR D 1 84 ? 33.199 -30.849 -4.552 1.00 27.04 87 THR D N 1
ATOM 6632 C CA . THR D 1 84 ? 33.695 -29.687 -5.271 1.00 27.62 87 THR D CA 1
ATOM 6633 C C . THR D 1 84 ? 34.219 -28.690 -4.255 1.00 29.21 87 THR D C 1
ATOM 6634 O O . THR D 1 84 ? 33.656 -28.558 -3.167 1.00 29.27 87 THR D O 1
ATOM 6638 N N . LYS D 1 85 ? 35.308 -28.010 -4.605 1.00 25.80 88 LYS D N 1
ATOM 6639 C CA . LYS D 1 85 ? 35.842 -26.984 -3.730 1.00 27.44 88 LYS D CA 1
ATOM 6640 C C . LYS D 1 85 ? 34.808 -25.869 -3.602 1.00 30.60 88 LYS D C 1
ATOM 6641 O O . LYS D 1 85 ? 34.236 -25.427 -4.602 1.00 22.64 88 LYS D O 1
ATOM 6647 N N . TRP D 1 86 ? 34.557 -25.424 -2.365 1.00 28.02 89 TRP D N 1
ATOM 6648 C CA . TRP D 1 86 ? 33.407 -24.555 -2.116 1.00 26.53 89 TRP D CA 1
ATOM 6649 C C . TRP D 1 86 ? 33.455 -23.282 -2.959 1.00 29.02 89 TRP D C 1
ATOM 6650 O O . TRP D 1 86 ? 32.442 -22.883 -3.550 1.00 27.33 89 TRP D O 1
ATOM 6661 N N . SER D 1 87 ? 34.612 -22.615 -3.015 1.00 26.12 90 SER D N 1
ATOM 6662 C CA . SER D 1 87 ? 34.667 -21.343 -3.733 1.00 30.37 90 SER D CA 1
ATOM 6663 C C . SER D 1 87 ? 34.334 -21.505 -5.213 1.00 32.69 90 SER D C 1
ATOM 6664 O O . SER D 1 87 ? 33.989 -20.517 -5.867 1.00 32.37 90 SER D O 1
ATOM 6667 N N . GLY D 1 88 ? 34.394 -22.725 -5.747 1.00 28.95 91 GLY D N 1
ATOM 6668 C CA . GLY D 1 88 ? 34.099 -22.936 -7.154 1.00 28.57 91 GLY D CA 1
ATOM 6669 C C . GLY D 1 88 ? 32.801 -23.678 -7.419 1.00 28.26 91 GLY D C 1
ATOM 6670 O O . GLY D 1 88 ? 32.580 -24.159 -8.535 1.00 29.21 91 GLY D O 1
ATOM 6671 N N . ILE D 1 89 ? 31.924 -23.771 -6.418 1.00 25.57 92 ILE D N 1
ATOM 6672 C CA . ILE D 1 89 ? 30.778 -24.671 -6.552 1.00 25.53 92 ILE D CA 1
ATOM 6673 C C . ILE D 1 89 ? 29.696 -24.083 -7.449 1.00 23.35 92 ILE D C 1
ATOM 6674 O O . ILE D 1 89 ? 29.007 -24.827 -8.161 1.00 25.14 92 ILE D O 1
ATOM 6679 N N . ILE D 1 90 ? 29.525 -22.765 -7.458 1.00 24.73 93 ILE D N 1
ATOM 6680 C CA . ILE D 1 90 ? 28.525 -22.164 -8.336 1.00 25.14 93 ILE D CA 1
ATOM 6681 C C . ILE D 1 90 ? 29.024 -22.209 -9.782 1.00 29.86 93 ILE D C 1
ATOM 6682 O O . ILE D 1 90 ? 28.261 -22.634 -10.667 1.00 25.73 93 ILE D O 1
ATOM 6687 N N . PRO D 1 91 ? 30.275 -21.825 -10.088 1.00 24.00 94 PRO D N 1
ATOM 6688 C CA . PRO D 1 91 ? 30.785 -22.080 -11.448 1.00 26.72 94 PRO D CA 1
ATOM 6689 C C . PRO D 1 91 ? 30.643 -23.529 -11.892 1.00 27.77 94 PRO D C 1
ATOM 6690 O O . PRO D 1 91 ? 30.376 -23.788 -13.072 1.00 30.47 94 PRO D O 1
ATOM 6694 N N . ALA D 1 92 ? 30.793 -24.486 -10.977 1.00 25.66 95 ALA D N 1
ATOM 6695 C CA . ALA D 1 92 ? 30.669 -25.886 -11.370 1.00 28.73 95 ALA D CA 1
ATOM 6696 C C . ALA D 1 92 ? 29.220 -26.242 -11.697 1.00 27.54 95 ALA D C 1
ATOM 6697 O O . ALA D 1 92 ? 28.959 -27.024 -12.622 1.00 29.74 95 ALA D O 1
ATOM 6699 N N . LEU D 1 93 ? 28.262 -25.677 -10.956 1.00 25.16 96 LEU D N 1
ATOM 6700 C CA . LEU D 1 93 ? 26.855 -25.853 -11.309 1.00 26.87 96 LEU D CA 1
ATOM 6701 C C . LEU D 1 93 ? 26.555 -25.233 -12.666 1.00 26.81 96 LEU D C 1
ATOM 6702 O O . LEU D 1 93 ? 25.856 -25.831 -13.495 1.00 26.59 96 LEU D O 1
ATOM 6707 N N . LEU D 1 94 ? 27.109 -24.047 -12.927 1.00 26.05 97 LEU D N 1
ATOM 6708 C CA . LEU D 1 94 ? 26.759 -23.335 -14.147 1.00 24.60 97 LEU D CA 1
ATOM 6709 C C . LEU D 1 94 ? 27.307 -24.038 -15.378 1.00 33.28 97 LEU D C 1
ATOM 6710 O O . LEU D 1 94 ? 26.692 -23.964 -16.450 1.00 31.40 97 LEU D O 1
ATOM 6715 N N . THR D 1 95 ? 28.444 -24.729 -15.253 1.00 27.82 98 THR D N 1
ATOM 6716 C CA . THR D 1 95 ? 29.040 -25.423 -16.385 1.00 28.82 98 THR D CA 1
ATOM 6717 C C . THR D 1 95 ? 28.607 -26.880 -16.476 1.00 29.01 98 THR D C 1
ATOM 6718 O O . THR D 1 95 ? 29.180 -27.637 -17.268 1.00 32.32 98 THR D O 1
ATOM 6722 N N . GLY D 1 96 ? 27.613 -27.292 -15.691 1.00 26.84 99 GLY D N 1
ATOM 6723 C CA . GLY D 1 96 ? 27.025 -28.610 -15.852 1.00 28.78 99 GLY D CA 1
ATOM 6724 C C . GLY D 1 96 ? 27.769 -29.759 -15.212 1.00 34.30 99 GLY D C 1
ATOM 6725 O O . GLY D 1 96 ? 27.547 -30.912 -15.601 1.00 33.81 99 GLY D O 1
ATOM 6726 N N . LYS D 1 97 ? 28.644 -29.491 -14.235 1.00 29.04 100 LYS D N 1
ATOM 6727 C CA . LYS D 1 97 ? 29.325 -30.583 -13.548 1.00 31.38 100 LYS D CA 1
ATOM 6728 C C . LYS D 1 97 ? 28.354 -31.436 -12.733 1.00 34.32 100 LYS D C 1
ATOM 6729 O O . LYS D 1 97 ? 28.677 -32.587 -12.408 1.00 28.71 100 LYS D O 1
ATOM 6735 N N . PHE D 1 98 ? 27.176 -30.909 -12.405 1.00 27.63 101 PHE D N 1
ATOM 6736 C CA . PHE D 1 98 ? 26.147 -31.666 -11.703 1.00 24.65 101 PHE D CA 1
ATOM 6737 C C . PHE D 1 98 ? 24.820 -30.954 -11.922 1.00 24.18 101 PHE D C 1
ATOM 6738 O O . PHE D 1 98 ? 24.751 -29.935 -12.615 1.00 26.81 101 PHE D O 1
ATOM 6746 N N . ASP D 1 99 ? 23.757 -31.503 -11.329 1.00 24.86 102 ASP D N 1
ATOM 6747 C CA . ASP D 1 99 ? 22.411 -30.990 -11.574 1.00 24.79 102 ASP D CA 1
ATOM 6748 C C . ASP D 1 99 ? 21.950 -29.990 -10.527 1.00 22.85 102 ASP D C 1
ATOM 6749 O O . ASP D 1 99 ? 21.100 -29.138 -10.822 1.00 21.37 102 ASP D O 1
ATOM 6754 N N . ILE D 1 100 ? 22.484 -30.078 -9.316 1.00 20.19 103 ILE D N 1
ATOM 6755 C CA . ILE D 1 100 ? 21.901 -29.391 -8.171 1.00 19.97 103 ILE D CA 1
ATOM 6756 C C . ILE D 1 100 ? 22.963 -29.290 -7.092 1.00 20.85 103 ILE D C 1
ATOM 6757 O O . ILE D 1 100 ? 23.776 -30.199 -6.915 1.00 21.10 103 ILE D O 1
ATOM 6762 N N . ILE D 1 101 ? 22.974 -28.161 -6.390 1.00 19.49 104 ILE D N 1
ATOM 6763 C CA . ILE D 1 101 ? 23.777 -28.017 -5.186 1.00 16.98 104 ILE D CA 1
ATOM 6764 C C . ILE D 1 101 ? 22.912 -28.412 -3.997 1.00 20.31 104 ILE D C 1
ATOM 6765 O O . ILE D 1 101 ? 21.852 -27.823 -3.758 1.00 19.88 104 ILE D O 1
ATOM 6770 N N . ILE D 1 102 ? 23.353 -29.428 -3.264 1.00 19.21 105 ILE D N 1
ATOM 6771 C CA . ILE D 1 102 ? 22.774 -29.784 -1.975 1.00 18.95 105 ILE D CA 1
ATOM 6772 C C . ILE D 1 102 ? 23.942 -29.785 -1.010 1.00 21.44 105 ILE D C 1
ATOM 6773 O O . ILE D 1 102 ? 24.496 -30.842 -0.694 1.00 21.02 105 ILE D O 1
ATOM 6778 N N . GLY D 1 103 ? 24.334 -28.600 -0.549 1.00 18.48 106 GLY D N 1
ATOM 6779 C CA . GLY D 1 103 ? 25.605 -28.478 0.129 1.00 19.94 106 GLY D CA 1
ATOM 6780 C C . GLY D 1 103 ? 25.552 -27.516 1.291 1.00 20.19 106 GLY D C 1
ATOM 6781 O O . GLY D 1 103 ? 26.563 -26.903 1.638 1.00 22.16 106 GLY D O 1
ATOM 6782 N N . GLY D 1 104 ? 24.376 -27.383 1.899 1.00 18.22 107 GLY D N 1
ATOM 6783 C CA . GLY D 1 104 ? 24.210 -26.460 3.009 1.00 17.00 107 GLY D CA 1
ATOM 6784 C C . GLY D 1 104 ? 24.287 -25.003 2.613 1.00 21.98 107 GLY D C 1
ATOM 6785 O O . GLY D 1 104 ? 24.698 -24.165 3.428 1.00 20.39 107 GLY D O 1
ATOM 6786 N N . MET D 1 105 ? 23.881 -24.664 1.391 1.00 18.96 108 MET D N 1
ATOM 6787 C CA . MET D 1 105 ? 24.176 -23.335 0.876 1.00 20.85 108 MET D CA 1
ATOM 6788 C C . MET D 1 105 ? 23.111 -22.339 1.340 1.00 21.53 108 MET D C 1
ATOM 6789 O O . MET D 1 105 ? 21.907 -22.567 1.171 1.00 17.48 108 MET D O 1
ATOM 6794 N N . SER D 1 106 ? 23.562 -21.226 1.918 1.00 20.24 109 SER D N 1
ATOM 6795 C CA . SER D 1 106 ? 22.649 -20.159 2.311 1.00 18.54 109 SER D CA 1
ATOM 6796 C C . SER D 1 106 ? 22.071 -19.472 1.072 1.00 16.94 109 SER D C 1
ATOM 6797 O O . SER D 1 106 ? 22.805 -19.108 0.154 1.00 19.26 109 SER D O 1
ATOM 6800 N N . ILE D 1 107 ? 20.744 -19.337 1.025 1.00 17.85 110 ILE D N 1
ATOM 6801 C CA . ILE D 1 107 ? 20.108 -18.501 0.007 1.00 16.02 110 ILE D CA 1
ATOM 6802 C C . ILE D 1 107 ? 20.608 -17.072 0.185 1.00 18.85 110 ILE D C 1
ATOM 6803 O O . ILE D 1 107 ? 20.581 -16.533 1.295 1.00 17.76 110 ILE D O 1
ATOM 6808 N N A ARG D 1 108 ? 21.078 -16.451 -0.909 0.75 17.21 111 ARG D N 1
ATOM 6809 N N B ARG D 1 108 ? 21.081 -16.457 -0.906 0.25 16.78 111 ARG D N 1
ATOM 6810 C CA A ARG D 1 108 ? 21.685 -15.116 -0.813 0.75 21.35 111 ARG D CA 1
ATOM 6811 C CA B ARG D 1 108 ? 21.712 -15.137 -0.852 0.25 21.35 111 ARG D CA 1
ATOM 6812 C C A ARG D 1 108 ? 21.421 -14.334 -2.093 0.75 18.19 111 ARG D C 1
ATOM 6813 C C B ARG D 1 108 ? 21.381 -14.343 -2.107 0.25 18.33 111 ARG D C 1
ATOM 6814 O O A ARG D 1 108 ? 21.463 -14.918 -3.186 0.75 19.97 111 ARG D O 1
ATOM 6815 O O B ARG D 1 108 ? 21.342 -14.926 -3.200 0.25 19.95 111 ARG D O 1
ATOM 6830 N N . PRO D 1 109 ? 21.147 -13.032 -1.995 1.00 20.13 112 PRO D N 1
ATOM 6831 C CA . PRO D 1 109 ? 20.823 -12.259 -3.208 1.00 19.18 112 PRO D CA 1
ATOM 6832 C C . PRO D 1 109 ? 21.978 -12.128 -4.196 1.00 25.54 112 PRO D C 1
ATOM 6833 O O . PRO D 1 109 ? 21.717 -12.005 -5.399 1.00 26.22 112 PRO D O 1
ATOM 6837 N N . ASP D 1 110 ? 23.243 -12.133 -3.755 1.00 19.66 113 ASP D N 1
ATOM 6838 C CA . ASP D 1 110 ? 24.304 -12.067 -4.758 1.00 21.27 113 ASP D CA 1
ATOM 6839 C C . ASP D 1 110 ? 24.411 -13.385 -5.518 1.00 19.93 113 ASP D C 1
ATOM 6840 O O . ASP D 1 110 ? 24.556 -13.390 -6.748 1.00 21.21 113 ASP D O 1
ATOM 6845 N N . ARG D 1 111 ? 24.291 -14.509 -4.813 1.00 19.90 114 ARG D N 1
ATOM 6846 C CA . ARG D 1 111 ? 24.323 -15.812 -5.479 1.00 22.31 114 ARG D CA 1
ATOM 6847 C C . ARG D 1 111 ? 23.142 -15.990 -6.429 1.00 23.12 114 ARG D C 1
ATOM 6848 O O . ARG D 1 111 ? 23.276 -16.608 -7.496 1.00 19.29 114 ARG D O 1
ATOM 6856 N N . ASN D 1 112 ? 21.981 -15.460 -6.053 1.00 20.04 115 ASN D N 1
ATOM 6857 C CA . ASN D 1 112 ? 20.744 -15.573 -6.811 1.00 18.95 115 ASN D CA 1
ATOM 6858 C C . ASN D 1 112 ? 20.807 -14.809 -8.130 1.00 23.78 115 ASN D C 1
ATOM 6859 O O . ASN D 1 112 ? 19.944 -15.010 -8.994 1.00 22.59 115 ASN D O 1
ATOM 6864 N N . LEU D 1 113 ? 21.814 -13.952 -8.317 1.00 19.49 116 LEU D N 1
ATOM 6865 C CA . LEU D 1 113 ? 22.009 -13.356 -9.633 1.00 19.25 116 LEU D CA 1
ATOM 6866 C C . LEU D 1 113 ? 22.302 -14.422 -10.682 1.00 22.09 116 LEU D C 1
ATOM 6867 O O . LEU D 1 113 ? 21.923 -14.270 -11.851 1.00 23.68 116 LEU D O 1
ATOM 6872 N N . LYS D 1 114 ? 22.946 -15.512 -10.278 1.00 23.79 117 LYS D N 1
ATOM 6873 C CA . LYS D 1 114 ? 23.407 -16.539 -11.249 1.00 24.21 117 LYS D CA 1
ATOM 6874 C C . LYS D 1 114 ? 22.664 -17.874 -11.139 1.00 23.81 117 LYS D C 1
ATOM 6875 O O . LYS D 1 114 ? 22.644 -18.596 -12.132 1.00 26.64 117 LYS D O 1
ATOM 6881 N N . VAL D 1 115 ? 22.136 -18.201 -9.958 1.00 20.68 118 VAL D N 1
ATOM 6882 C CA . VAL D 1 115 ? 21.437 -19.467 -9.775 1.00 24.60 118 VAL D CA 1
ATOM 6883 C C . VAL D 1 115 ? 20.091 -19.203 -9.113 1.00 23.31 118 VAL D C 1
ATOM 6884 O O . VAL D 1 115 ? 19.864 -18.151 -8.509 1.00 20.70 118 VAL D O 1
ATOM 6888 N N . ASN D 1 116 ? 19.193 -20.181 -9.224 1.00 15.88 119 ASN D N 1
ATOM 6889 C CA . ASN D 1 116 ? 17.902 -20.113 -8.550 1.00 20.03 119 ASN D CA 1
ATOM 6890 C C . ASN D 1 116 ? 17.894 -21.005 -7.315 1.00 21.42 119 ASN D C 1
ATOM 6891 O O . ASN D 1 116 ? 18.609 -22.008 -7.249 1.00 20.41 119 ASN D O 1
ATOM 6896 N N . PHE D 1 117 ? 17.093 -20.611 -6.321 1.00 18.04 120 PHE D N 1
ATOM 6897 C CA . PHE D 1 117 ? 17.044 -21.301 -5.039 1.00 18.28 120 PHE D CA 1
ATOM 6898 C C . PHE D 1 117 ? 15.664 -21.899 -4.804 1.00 20.50 120 PHE D C 1
ATOM 6899 O O . PHE D 1 117 ? 14.648 -21.283 -5.128 1.00 18.61 120 PHE D O 1
ATOM 6907 N N . SER D 1 118 ? 15.639 -23.087 -4.202 1.00 18.84 121 SER D N 1
ATOM 6908 C CA . SER D 1 118 ? 14.412 -23.642 -3.650 1.00 17.93 121 SER D CA 1
ATOM 6909 C C . SER D 1 118 ? 13.972 -22.859 -2.410 1.00 20.43 121 SER D C 1
ATOM 6910 O O . SER D 1 118 ? 14.666 -21.959 -1.918 1.00 18.51 121 SER D O 1
ATOM 6913 N N . ILE D 1 119 ? 12.793 -23.217 -1.903 1.00 17.68 122 ILE D N 1
ATOM 6914 C CA . ILE D 1 119 ? 12.359 -22.813 -0.571 1.00 18.13 122 ILE D CA 1
ATOM 6915 C C . ILE D 1 119 ? 13.309 -23.467 0.426 1.00 18.84 122 ILE D C 1
ATOM 6916 O O . ILE D 1 119 ? 14.014 -24.428 0.064 1.00 19.92 122 ILE D O 1
ATOM 6921 N N . PRO D 1 120 ? 13.362 -22.994 1.675 1.00 17.70 123 PRO D N 1
ATOM 6922 C CA . PRO D 1 120 ? 14.351 -23.521 2.629 1.00 17.90 123 PRO D CA 1
ATOM 6923 C C . PRO D 1 120 ? 14.024 -24.940 3.071 1.00 23.30 123 PRO D C 1
ATOM 6924 O O . PRO D 1 120 ? 12.878 -25.248 3.409 1.00 19.86 123 PRO D O 1
ATOM 6928 N N . TYR D 1 121 ? 15.048 -25.803 3.078 1.00 18.76 124 TYR D N 1
ATOM 6929 C CA . TYR D 1 121 ? 14.949 -27.115 3.709 1.00 18.85 124 TYR D CA 1
ATOM 6930 C C . TYR D 1 121 ? 15.699 -27.191 5.034 1.00 23.09 124 TYR D C 1
ATOM 6931 O O . TYR D 1 121 ? 15.645 -28.228 5.698 1.00 19.15 124 TYR D O 1
ATOM 6940 N N . ASP D 1 122 ? 16.370 -26.116 5.447 1.00 19.36 125 ASP D N 1
ATOM 6941 C CA . ASP D 1 122 ? 17.087 -26.053 6.719 1.00 20.87 125 ASP D CA 1
ATOM 6942 C C . ASP D 1 122 ? 17.319 -24.584 7.041 1.00 20.74 125 ASP D C 1
ATOM 6943 O O . ASP D 1 122 ? 17.101 -23.711 6.197 1.00 19.86 125 ASP D O 1
ATOM 6948 N N . TYR D 1 123 ? 17.758 -24.321 8.278 1.00 21.61 126 TYR D N 1
ATOM 6949 C CA . TYR D 1 123 ? 18.229 -23.004 8.700 1.00 20.97 126 TYR D CA 1
ATOM 6950 C C . TYR D 1 123 ? 19.492 -23.171 9.534 1.00 23.63 126 TYR D C 1
ATOM 6951 O O . TYR D 1 123 ? 19.620 -24.135 10.296 1.00 22.62 126 TYR D O 1
ATOM 6960 N N . SER D 1 124 ? 20.419 -22.226 9.400 1.00 21.14 127 SER D N 1
ATOM 6961 C CA . SER D 1 124 ? 21.635 -22.207 10.199 1.00 19.30 127 SER D CA 1
ATOM 6962 C C . SER D 1 124 ? 21.835 -20.807 10.772 1.00 20.19 127 SER D C 1
ATOM 6963 O O . SER D 1 124 ? 21.134 -19.856 10.410 1.00 23.53 127 SER D O 1
ATOM 6966 N N . GLY D 1 125 ? 22.772 -20.696 11.700 1.00 23.12 128 GLY D N 1
ATOM 6967 C CA . GLY D 1 125 ? 23.105 -19.409 12.295 1.00 25.83 128 GLY D CA 1
ATOM 6968 C C . GLY D 1 125 ? 24.585 -19.371 12.592 1.00 27.94 128 GLY D C 1
ATOM 6969 O O . GLY D 1 125 ? 25.209 -20.404 12.843 1.00 26.07 128 GLY D O 1
ATOM 6970 N N . MET D 1 126 ? 25.154 -18.174 12.574 1.00 27.98 129 MET D N 1
ATOM 6971 C CA . MET D 1 126 ? 26.601 -18.091 12.657 1.00 26.63 129 MET D CA 1
ATOM 6972 C C . MET D 1 126 ? 27.057 -18.181 14.116 1.00 30.54 129 MET D C 1
ATOM 6973 O O . MET D 1 126 ? 26.352 -17.768 15.042 1.00 28.05 129 MET D O 1
ATOM 6978 N N . SER D 1 127 ? 28.246 -18.742 14.318 1.00 28.33 130 SER D N 1
ATOM 6979 C CA . SER D 1 127 ? 28.809 -18.910 15.653 1.00 28.07 130 SER D CA 1
ATOM 6980 C C . SER D 1 127 ? 30.286 -18.541 15.585 1.00 30.82 130 SER D C 1
ATOM 6981 O O . SER D 1 127 ? 30.786 -18.094 14.547 1.00 25.45 130 SER D O 1
ATOM 6984 N N . LEU D 1 128 ? 30.998 -18.747 16.689 1.00 31.01 131 LEU D N 1
ATOM 6985 C CA . LEU D 1 128 ? 32.392 -18.332 16.755 1.00 33.94 131 LEU D CA 1
ATOM 6986 C C . LEU D 1 128 ? 33.092 -19.129 17.850 1.00 33.68 131 LEU D C 1
ATOM 6987 O O . LEU D 1 128 ? 32.516 -19.375 18.913 1.00 34.10 131 LEU D O 1
ATOM 6992 N N . VAL D 1 129 ? 34.324 -19.548 17.574 1.00 33.91 132 VAL D N 1
ATOM 6993 C CA . VAL D 1 129 ? 35.146 -20.282 18.530 1.00 34.47 132 VAL D CA 1
ATOM 6994 C C . VAL D 1 129 ? 36.469 -19.545 18.677 1.00 37.61 132 VAL D C 1
ATOM 6995 O O . VAL D 1 129 ? 37.101 -19.184 17.675 1.00 37.59 132 VAL D O 1
ATOM 6999 N N . ALA D 1 130 ? 36.879 -19.310 19.923 1.00 40.21 133 ALA D N 1
ATOM 7000 C CA . ALA D 1 130 ? 37.956 -18.383 20.237 1.00 38.80 133 ALA D CA 1
ATOM 7001 C C . ALA D 1 130 ? 39.082 -19.080 20.989 1.00 47.33 133 ALA D C 1
ATOM 7002 O O . ALA D 1 130 ? 38.872 -20.095 21.661 1.00 47.32 133 ALA D O 1
ATOM 7004 N N . ASN D 1 131 ? 40.282 -18.516 20.866 1.00 42.79 134 ASN D N 1
ATOM 7005 C CA . ASN D 1 131 ? 41.434 -18.996 21.613 1.00 48.29 134 ASN D CA 1
ATOM 7006 C C . ASN D 1 131 ? 41.361 -18.497 23.050 1.00 55.09 134 ASN D C 1
ATOM 7007 O O . ASN D 1 131 ? 41.077 -17.322 23.302 1.00 57.24 134 ASN D O 1
ATOM 7012 N N . LYS D 1 132 ? 41.629 -19.400 23.995 1.00 51.02 135 LYS D N 1
ATOM 7013 C CA . LYS D 1 132 ? 41.447 -19.070 25.405 1.00 56.79 135 LYS D CA 1
ATOM 7014 C C . LYS D 1 132 ? 42.417 -17.985 25.861 1.00 60.18 135 LYS D C 1
ATOM 7015 O O . LYS D 1 132 ? 42.021 -17.052 26.568 1.00 56.99 135 LYS D O 1
ATOM 7021 N N . LYS D 1 133 ? 43.651 -18.025 25.383 1.00 59.51 136 LYS D N 1
ATOM 7022 C CA . LYS D 1 133 ? 44.663 -17.051 25.868 1.00 59.48 136 LYS D CA 1
ATOM 7023 C C . LYS D 1 133 ? 44.460 -15.684 25.204 1.00 62.70 136 LYS D C 1
ATOM 7024 O O . LYS D 1 133 ? 44.372 -14.691 25.939 1.00 58.86 136 LYS D O 1
ATOM 7030 N N . LEU D 1 134 ? 44.380 -15.644 23.871 1.00 57.56 137 LEU D N 1
ATOM 7031 C CA . LEU D 1 134 ? 44.228 -14.365 23.142 1.00 61.33 137 LEU D CA 1
ATOM 7032 C C . LEU D 1 134 ? 42.895 -13.703 23.495 1.00 59.08 137 LEU D C 1
ATOM 7033 O O . LEU D 1 134 ? 42.890 -12.479 23.633 1.00 58.33 137 LEU D O 1
ATOM 7038 N N . ALA D 1 135 ? 41.812 -14.473 23.632 1.00 56.33 138 ALA D N 1
ATOM 7039 C CA . ALA D 1 135 ? 40.511 -13.857 23.858 1.00 52.86 138 ALA D CA 1
ATOM 7040 C C . ALA D 1 135 ? 39.980 -14.129 25.261 1.00 58.08 138 ALA D C 1
ATOM 7041 O O . ALA D 1 135 ? 38.767 -14.215 25.462 1.00 57.83 138 ALA D O 1
ATOM 7043 N N . GLN D 1 136 ? 40.880 -14.263 26.236 1.00 63.05 139 GLN D N 1
ATOM 7044 C CA . GLN D 1 136 ? 40.473 -14.424 27.627 1.00 68.34 139 GLN D CA 1
ATOM 7045 C C . GLN D 1 136 ? 39.675 -13.212 28.091 1.00 66.39 139 GLN D C 1
ATOM 7046 O O . GLN D 1 136 ? 40.119 -12.069 27.952 1.00 64.30 139 GLN D O 1
ATOM 7052 N N . GLY D 1 137 ? 38.490 -13.466 28.645 1.00 64.22 140 GLY D N 1
ATOM 7053 C CA . GLY D 1 137 ? 37.629 -12.410 29.126 1.00 65.58 140 GLY D CA 1
ATOM 7054 C C . GLY D 1 137 ? 36.630 -11.889 28.118 1.00 59.21 140 GLY D C 1
ATOM 7055 O O . GLY D 1 137 ? 35.786 -11.061 28.479 1.00 67.75 140 GLY D O 1
ATOM 7056 N N . PHE D 1 138 ? 36.702 -12.338 26.869 1.00 59.46 141 PHE D N 1
ATOM 7057 C CA . PHE D 1 138 ? 35.742 -11.933 25.853 1.00 56.75 141 PHE D CA 1
ATOM 7058 C C . PHE D 1 138 ? 34.435 -12.684 26.068 1.00 61.36 141 PHE D C 1
ATOM 7059 O O . PHE D 1 138 ? 34.434 -13.883 26.357 1.00 55.96 141 PHE D O 1
ATOM 7067 N N . SER D 1 139 ? 33.319 -11.975 25.941 1.00 59.61 142 SER D N 1
ATOM 7068 C CA . SER D 1 139 ? 32.026 -12.616 26.154 1.00 56.72 142 SER D CA 1
ATOM 7069 C C . SER D 1 139 ? 30.901 -12.018 25.325 1.00 54.02 142 SER D C 1
ATOM 7070 O O . SER D 1 139 ? 29.758 -12.461 25.474 1.00 54.81 142 SER D O 1
ATOM 7073 N N . ARG D 1 140 ? 31.171 -11.036 24.469 1.00 53.51 143 ARG D N 1
ATOM 7074 C CA . ARG D 1 140 ? 30.152 -10.404 23.648 1.00 55.10 143 ARG D CA 1
ATOM 7075 C C . ARG D 1 140 ? 30.718 -10.174 22.256 1.00 52.01 143 ARG D C 1
ATOM 7076 O O . ARG D 1 140 ? 31.935 -10.171 22.050 1.00 48.42 143 ARG D O 1
ATOM 7084 N N . LEU D 1 141 ? 29.813 -9.974 21.297 1.00 52.77 144 LEU D N 1
ATOM 7085 C CA . LEU D 1 141 ? 30.239 -9.735 19.923 1.00 54.33 144 LEU D CA 1
ATOM 7086 C C . LEU D 1 141 ? 31.177 -8.540 19.840 1.00 49.12 144 LEU D C 1
ATOM 7087 O O . LEU D 1 141 ? 32.156 -8.562 19.085 1.00 41.27 144 LEU D O 1
ATOM 7092 N N . GLU D 1 142 ? 30.897 -7.493 20.623 1.00 51.93 145 GLU D N 1
ATOM 7093 C CA . GLU D 1 142 ? 31.677 -6.262 20.552 1.00 54.83 145 GLU D CA 1
ATOM 7094 C C . GLU D 1 142 ? 33.126 -6.474 20.980 1.00 52.86 145 GLU D C 1
ATOM 7095 O O . GLU D 1 142 ? 34.012 -5.729 20.542 1.00 50.13 145 GLU D O 1
ATOM 7101 N N . ASP D 1 143 ? 33.386 -7.466 21.841 1.00 52.54 146 ASP D N 1
ATOM 7102 C CA . ASP D 1 143 ? 34.753 -7.718 22.291 1.00 51.91 146 ASP D CA 1
ATOM 7103 C C . ASP D 1 143 ? 35.674 -8.059 21.131 1.00 49.39 146 ASP D C 1
ATOM 7104 O O . ASP D 1 143 ? 36.875 -7.770 21.186 1.00 49.80 146 ASP D O 1
ATOM 7109 N N . PHE D 1 144 ? 35.135 -8.675 20.083 1.00 46.85 147 PHE D N 1
ATOM 7110 C CA . PHE D 1 144 ? 35.916 -9.073 18.924 1.00 48.68 147 PHE D CA 1
ATOM 7111 C C . PHE D 1 144 ? 35.955 -8.000 17.845 1.00 49.24 147 PHE D C 1
ATOM 7112 O O . PHE D 1 144 ? 36.727 -8.128 16.888 1.00 55.07 147 PHE D O 1
ATOM 7120 N N . ASN D 1 145 ? 35.126 -6.965 17.987 1.00 46.39 148 ASN D N 1
ATOM 7121 C CA . ASN D 1 145 ? 35.114 -5.834 17.017 1.00 47.34 148 ASN D CA 1
ATOM 7122 C C . ASN D 1 145 ? 36.142 -4.790 17.443 1.00 57.58 148 ASN D C 1
ATOM 7123 O O . ASN D 1 145 ? 35.730 -3.750 17.960 1.00 56.01 148 ASN D O 1
ATOM 7128 N N . LYS D 1 146 ? 37.415 -5.074 17.213 1.00 61.82 149 LYS D N 1
ATOM 7129 C CA . LYS D 1 146 ? 38.508 -4.177 17.645 1.00 58.45 149 LYS D CA 1
ATOM 7130 C C . LYS D 1 146 ? 39.688 -4.396 16.702 1.00 60.61 149 LYS D C 1
ATOM 7131 O O . LYS D 1 146 ? 39.848 -5.519 16.222 1.00 59.61 149 LYS D O 1
ATOM 7137 N N . SER D 1 147 ? 40.494 -3.364 16.485 1.00 62.94 150 SER D N 1
ATOM 7138 C CA . SER D 1 147 ? 41.604 -3.398 15.501 1.00 65.74 150 SER D CA 1
ATOM 7139 C C . SER D 1 147 ? 42.644 -4.480 15.779 1.00 63.49 150 SER D C 1
ATOM 7140 O O . SER D 1 147 ? 43.233 -4.977 14.820 1.00 63.23 150 SER D O 1
ATOM 7143 N N . GLU D 1 148 ? 42.880 -4.800 17.043 1.00 67.24 151 GLU D N 1
ATOM 7144 C CA . GLU D 1 148 ? 43.946 -5.769 17.403 1.00 69.16 151 GLU D CA 1
ATOM 7145 C C . GLU D 1 148 ? 43.452 -7.208 17.238 1.00 65.61 151 GLU D C 1
ATOM 7146 O O . GLU D 1 148 ? 44.292 -8.110 17.286 1.00 60.52 151 GLU D O 1
ATOM 7152 N N . VAL D 1 149 ? 42.147 -7.405 17.044 1.00 63.73 152 VAL D N 1
ATOM 7153 C CA . VAL D 1 149 ? 41.574 -8.783 16.984 1.00 57.21 152 VAL D CA 1
ATOM 7154 C C . VAL D 1 149 ? 41.739 -9.370 15.583 1.00 57.77 152 VAL D C 1
ATOM 7155 O O . VAL D 1 149 ? 41.368 -8.680 14.629 1.00 57.37 152 VAL D O 1
ATOM 7159 N N . LEU D 1 150 ? 42.308 -10.573 15.470 1.00 56.25 153 LEU D N 1
ATOM 7160 C CA . LEU D 1 150 ? 42.462 -11.281 14.203 1.00 54.00 153 LEU D CA 1
ATOM 7161 C C . LEU D 1 150 ? 41.411 -12.382 14.117 1.00 51.72 153 LEU D C 1
ATOM 7162 O O . LEU D 1 150 ? 41.374 -13.272 14.973 1.00 52.92 153 LEU D O 1
ATOM 7167 N N . ILE D 1 151 ? 40.576 -12.333 13.078 1.00 46.77 154 ILE D N 1
ATOM 7168 C CA . ILE D 1 151 ? 39.492 -13.290 12.883 1.00 47.55 154 ILE D CA 1
ATOM 7169 C C . ILE D 1 151 ? 39.665 -13.998 11.545 1.00 49.65 154 ILE D C 1
ATOM 7170 O O . ILE D 1 151 ? 40.051 -13.380 10.544 1.00 51.83 154 ILE D O 1
ATOM 7175 N N . ALA D 1 152 ? 39.378 -15.298 11.537 1.00 41.57 155 ALA D N 1
ATOM 7176 C CA . ALA D 1 152 ? 39.450 -16.137 10.349 1.00 47.44 155 ALA D CA 1
ATOM 7177 C C . ALA D 1 152 ? 38.065 -16.660 9.987 1.00 42.33 155 ALA D C 1
ATOM 7178 O O . ALA D 1 152 ? 37.286 -17.043 10.868 1.00 38.36 155 ALA D O 1
ATOM 7180 N N . ALA D 1 153 ? 37.770 -16.684 8.685 1.00 40.30 156 ALA D N 1
ATOM 7181 C CA . ALA D 1 153 ? 36.515 -17.218 8.166 1.00 37.63 156 ALA D CA 1
ATOM 7182 C C . ALA D 1 153 ? 36.778 -17.869 6.813 1.00 46.84 156 ALA D C 1
ATOM 7183 O O . ALA D 1 153 ? 37.719 -17.497 6.103 1.00 42.42 156 ALA D O 1
ATOM 7185 N N A ARG D 1 154 ? 35.937 -18.839 6.461 0.34 38.80 157 ARG D N 1
ATOM 7186 N N B ARG D 1 154 ? 35.934 -18.840 6.464 0.66 38.76 157 ARG D N 1
ATOM 7187 C CA A ARG D 1 154 ? 36.148 -19.593 5.233 0.34 38.77 157 ARG D CA 1
ATOM 7188 C CA B ARG D 1 154 ? 36.124 -19.591 5.229 0.66 38.71 157 ARG D CA 1
ATOM 7189 C C A ARG D 1 154 ? 35.775 -18.749 4.018 0.34 39.08 157 ARG D C 1
ATOM 7190 C C B ARG D 1 154 ? 35.773 -18.733 4.018 0.66 39.14 157 ARG D C 1
ATOM 7191 O O A ARG D 1 154 ? 34.697 -18.146 3.969 0.34 32.54 157 ARG D O 1
ATOM 7192 O O B ARG D 1 154 ? 34.706 -18.110 3.968 0.66 32.42 157 ARG D O 1
ATOM 7207 N N . LEU D 1 155 ? 36.679 -18.711 3.039 1.00 41.14 158 LEU D N 1
ATOM 7208 C CA . LEU D 1 155 ? 36.478 -17.920 1.831 1.00 39.45 158 LEU D CA 1
ATOM 7209 C C . LEU D 1 155 ? 35.227 -18.364 1.090 1.00 34.27 158 LEU D C 1
ATOM 7210 O O . LEU D 1 155 ? 34.962 -19.560 0.939 1.00 34.15 158 LEU D O 1
ATOM 7215 N N . GLY D 1 156 ? 34.455 -17.384 0.626 1.00 33.92 159 GLY D N 1
ATOM 7216 C CA . GLY D 1 156 ? 33.286 -17.648 -0.179 1.00 34.03 159 GLY D CA 1
ATOM 7217 C C . GLY D 1 156 ? 32.068 -18.109 0.581 1.00 25.61 159 GLY D C 1
ATOM 7218 O O . GLY D 1 156 ? 31.082 -18.493 -0.054 1.00 26.83 159 GLY D O 1
ATOM 7219 N N . THR D 1 157 ? 32.097 -18.081 1.910 1.00 27.23 160 THR D N 1
ATOM 7220 C CA . THR D 1 157 ? 30.961 -18.487 2.729 1.00 23.16 160 THR D CA 1
ATOM 7221 C C . THR D 1 157 ? 30.299 -17.270 3.360 1.00 27.68 160 THR D C 1
ATOM 7222 O O . THR D 1 157 ? 30.835 -16.161 3.352 1.00 29.01 160 THR D O 1
ATOM 7226 N N . THR D 1 158 ? 29.126 -17.501 3.941 1.00 21.89 161 THR D N 1
ATOM 7227 C CA . THR D 1 158 ? 28.470 -16.436 4.690 1.00 25.99 161 THR D CA 1
ATOM 7228 C C . THR D 1 158 ? 29.149 -16.150 6.022 1.00 26.89 161 THR D C 1
ATOM 7229 O O . THR D 1 158 ? 28.807 -15.149 6.660 1.00 25.01 161 THR D O 1
ATOM 7233 N N . ALA D 1 159 ? 30.077 -17.005 6.464 1.00 24.41 162 ALA D N 1
ATOM 7234 C CA . ALA D 1 159 ? 30.882 -16.669 7.634 1.00 29.88 162 ALA D CA 1
ATOM 7235 C C . ALA D 1 159 ? 31.786 -15.476 7.345 1.00 32.44 162 ALA D C 1
ATOM 7236 O O . ALA D 1 159 ? 32.004 -14.624 8.216 1.00 32.65 162 ALA D O 1
ATOM 7238 N N . ALA D 1 160 ? 32.322 -15.399 6.125 1.00 28.22 163 ALA D N 1
ATOM 7239 C CA . ALA D 1 160 ? 33.131 -14.244 5.754 1.00 34.34 163 ALA D CA 1
ATOM 7240 C C . ALA D 1 160 ? 32.290 -12.977 5.744 1.00 34.75 163 ALA D C 1
ATOM 7241 O O . ALA D 1 160 ? 32.708 -11.941 6.273 1.00 36.86 163 ALA D O 1
ATOM 7243 N N . LYS D 1 161 ? 31.095 -13.046 5.153 1.00 29.66 164 LYS D N 1
ATOM 7244 C CA . LYS D 1 161 ? 30.207 -11.890 5.153 1.00 34.66 164 LYS D CA 1
ATOM 7245 C C . LYS D 1 161 ? 29.854 -11.466 6.573 1.00 39.00 164 LYS D C 1
ATOM 7246 O O . LYS D 1 161 ? 29.845 -10.267 6.890 1.00 35.51 164 LYS D O 1
ATOM 7252 N N . ALA D 1 162 ? 29.581 -12.440 7.447 1.00 27.61 165 ALA D N 1
ATOM 7253 C CA . ALA D 1 162 ? 29.205 -12.129 8.821 1.00 28.99 165 ALA D CA 1
ATOM 7254 C C . ALA D 1 162 ? 30.343 -11.451 9.568 1.00 34.83 165 ALA D C 1
ATOM 7255 O O . ALA D 1 162 ? 30.124 -10.472 10.294 1.00 36.58 165 ALA D O 1
ATOM 7257 N N . ALA D 1 163 ? 31.564 -11.964 9.414 1.00 28.88 166 ALA D N 1
ATOM 7258 C CA . ALA D 1 163 ? 32.708 -11.342 10.069 1.00 34.56 166 ALA D CA 1
ATOM 7259 C C . ALA D 1 163 ? 32.888 -9.903 9.605 1.00 38.75 166 ALA D C 1
ATOM 7260 O O . ALA D 1 163 ? 33.160 -9.009 10.416 1.00 39.04 166 ALA D O 1
ATOM 7262 N N . GLU D 1 164 ? 32.716 -9.660 8.303 1.00 36.73 167 GLU D N 1
ATOM 7263 C CA . GLU D 1 164 ? 32.804 -8.302 7.775 1.00 37.10 167 GLU D CA 1
ATOM 7264 C C . GLU D 1 164 ? 31.737 -7.396 8.380 1.00 41.06 167 GLU D C 1
ATOM 7265 O O . GLU D 1 164 ? 32.006 -6.229 8.696 1.00 39.50 167 GLU D O 1
ATOM 7271 N N . LYS D 1 165 ? 30.520 -7.917 8.549 1.00 36.29 168 LYS D N 1
ATOM 7272 C CA . LYS D 1 165 ? 29.411 -7.096 9.022 1.00 43.06 168 LYS D CA 1
ATOM 7273 C C . LYS D 1 165 ? 29.482 -6.852 10.524 1.00 43.63 168 LYS D C 1
ATOM 7274 O O . LYS D 1 165 ? 29.267 -5.724 10.983 1.00 40.57 168 LYS D O 1
ATOM 7280 N N . TYR D 1 166 ? 29.790 -7.886 11.305 1.00 37.07 169 TYR D N 1
ATOM 7281 C CA . TYR D 1 166 ? 29.709 -7.779 12.754 1.00 42.66 169 TYR D CA 1
ATOM 7282 C C . TYR D 1 166 ? 31.031 -7.428 13.420 1.00 43.91 169 TYR D C 1
ATOM 7283 O O . TYR D 1 166 ? 31.024 -6.983 14.573 1.00 45.54 169 TYR D O 1
ATOM 7292 N N . PHE D 1 167 ? 32.159 -7.600 12.729 1.00 37.96 170 PHE D N 1
ATOM 7293 C CA . PHE D 1 167 ? 33.470 -7.252 13.280 1.00 40.82 170 PHE D CA 1
ATOM 7294 C C . PHE D 1 167 ? 34.254 -6.359 12.317 1.00 41.81 170 PHE D C 1
ATOM 7295 O O . PHE D 1 167 ? 35.403 -6.650 11.983 1.00 40.80 170 PHE D O 1
ATOM 7303 N N . PRO D 1 168 ? 33.664 -5.249 11.853 1.00 42.30 171 PRO D N 1
ATOM 7304 C CA . PRO D 1 168 ? 34.321 -4.488 10.776 1.00 40.12 171 PRO D CA 1
ATOM 7305 C C . PRO D 1 168 ? 35.670 -3.913 11.171 1.00 48.17 171 PRO D C 1
ATOM 7306 O O . PRO D 1 168 ? 36.524 -3.713 10.300 1.00 51.03 171 PRO D O 1
ATOM 7310 N N . ARG D 1 169 ? 35.897 -3.652 12.458 1.00 46.49 172 ARG D N 1
ATOM 7311 C CA . ARG D 1 169 ? 37.161 -3.077 12.900 1.00 53.82 172 ARG D CA 1
ATOM 7312 C C . ARG D 1 169 ? 38.291 -4.093 13.000 1.00 54.91 172 ARG D C 1
ATOM 7313 O O . ARG D 1 169 ? 39.454 -3.688 13.104 1.00 51.61 172 ARG D O 1
ATOM 7321 N N . ALA D 1 170 ? 37.993 -5.385 12.980 1.00 49.22 173 ALA D N 1
ATOM 7322 C CA . ALA D 1 170 ? 39.024 -6.387 13.202 1.00 53.98 173 ALA D CA 1
ATOM 7323 C C . ALA D 1 170 ? 39.745 -6.739 11.902 1.00 48.16 173 ALA D C 1
ATOM 7324 O O . ALA D 1 170 ? 39.271 -6.451 10.801 1.00 45.05 173 ALA D O 1
ATOM 7326 N N . GLN D 1 171 ? 40.923 -7.351 12.046 1.00 48.53 174 GLN D N 1
ATOM 7327 C CA . GLN D 1 171 ? 41.685 -7.816 10.892 1.00 54.79 174 GLN D CA 1
ATOM 7328 C C . GLN D 1 171 ? 41.179 -9.188 10.469 1.00 54.11 174 GLN D C 1
ATOM 7329 O O . GLN D 1 171 ? 41.246 -10.153 11.239 1.00 54.38 174 GLN D O 1
ATOM 7335 N N . LEU D 1 172 ? 40.685 -9.271 9.240 1.00 52.03 175 LEU D N 1
ATOM 7336 C CA . LEU D 1 172 ? 40.024 -10.465 8.736 1.00 51.16 175 LEU D CA 1
ATOM 7337 C C . LEU D 1 172 ? 40.985 -11.270 7.874 1.00 56.29 175 LEU D C 1
ATOM 7338 O O . LEU D 1 172 ? 41.564 -10.741 6.920 1.00 61.16 175 LEU D O 1
ATOM 7343 N N . LYS D 1 173 ? 41.148 -12.544 8.211 1.00 52.00 176 LYS D N 1
ATOM 7344 C CA . LYS D 1 173 ? 41.998 -13.471 7.470 1.00 50.91 176 LYS D CA 1
ATOM 7345 C C . LYS D 1 173 ? 41.090 -14.532 6.857 1.00 50.68 176 LYS D C 1
ATOM 7346 O O . LYS D 1 173 ? 40.621 -15.439 7.550 1.00 46.66 176 LYS D O 1
ATOM 7352 N N . LEU D 1 174 ? 40.832 -14.414 5.561 1.00 47.85 177 LEU D N 1
ATOM 7353 C CA . LEU D 1 174 ? 40.020 -15.402 4.872 1.00 49.30 177 LEU D CA 1
ATOM 7354 C C . LEU D 1 174 ? 40.896 -16.579 4.465 1.00 48.02 177 LEU D C 1
ATOM 7355 O O . LEU D 1 174 ? 42.057 -16.406 4.088 1.00 50.67 177 LEU D O 1
ATOM 7360 N N . PHE D 1 175 ? 40.339 -17.780 4.568 1.00 44.07 178 PHE D N 1
ATOM 7361 C CA . PHE D 1 175 ? 41.071 -19.003 4.274 1.00 48.11 178 PHE D CA 1
ATOM 7362 C C . PHE D 1 175 ? 40.187 -19.945 3.473 1.00 49.72 178 PHE D C 1
ATOM 7363 O O . PHE D 1 175 ? 38.964 -19.788 3.422 1.00 41.89 178 PHE D O 1
ATOM 7371 N N . ASP D 1 176 ? 40.823 -20.943 2.852 1.00 49.96 179 ASP D N 1
ATOM 7372 C CA . ASP D 1 176 ? 40.094 -22.036 2.225 1.00 51.16 179 ASP D CA 1
ATOM 7373 C C . ASP D 1 176 ? 40.581 -23.407 2.670 1.00 47.46 179 ASP D C 1
ATOM 7374 O O . ASP D 1 176 ? 40.057 -24.418 2.187 1.00 47.12 179 ASP D O 1
ATOM 7379 N N . ASP D 1 177 ? 41.560 -23.470 3.575 1.00 44.76 180 ASP D N 1
ATOM 7380 C CA . ASP D 1 177 ? 42.030 -24.712 4.191 1.00 46.64 180 ASP D CA 1
ATOM 7381 C C . ASP D 1 177 ? 41.611 -24.674 5.662 1.00 43.70 180 ASP D C 1
ATOM 7382 O O . ASP D 1 177 ? 42.298 -24.067 6.489 1.00 47.54 180 ASP D O 1
ATOM 7387 N N . GLU D 1 178 ? 40.498 -25.345 5.990 1.00 40.22 181 GLU D N 1
ATOM 7388 C CA . GLU D 1 178 ? 39.961 -25.264 7.349 1.00 42.81 181 GLU D CA 1
ATOM 7389 C C . GLU D 1 178 ? 40.922 -25.859 8.372 1.00 40.30 181 GLU D C 1
ATOM 7390 O O . GLU D 1 178 ? 41.073 -25.322 9.476 1.00 39.92 181 GLU D O 1
ATOM 7396 N N . ALA D 1 179 ? 41.559 -26.982 8.038 1.00 41.30 182 ALA D N 1
ATOM 7397 C CA . ALA D 1 179 ? 42.512 -27.577 8.969 1.00 43.05 182 ALA D CA 1
ATOM 7398 C C . ALA D 1 179 ? 43.639 -26.601 9.299 1.00 44.77 182 ALA D C 1
ATOM 7399 O O . ALA D 1 179 ? 44.061 -26.495 10.458 1.00 45.78 182 ALA D O 1
ATOM 7401 N N . GLN D 1 180 ? 44.122 -25.861 8.297 1.00 45.55 183 GLN D N 1
ATOM 7402 C CA . GLN D 1 180 ? 45.192 -24.902 8.548 1.00 47.66 183 GLN D CA 1
ATOM 7403 C C . GLN D 1 180 ? 44.705 -23.715 9.374 1.00 49.33 183 GLN D C 1
ATOM 7404 O O . GLN D 1 180 ? 45.470 -23.166 10.176 1.00 48.19 183 GLN D O 1
ATOM 7410 N N . ALA D 1 181 ? 43.445 -23.307 9.197 1.00 44.09 184 ALA D N 1
ATOM 7411 C CA . ALA D 1 181 ? 42.903 -22.228 10.020 1.00 44.82 184 ALA D CA 1
ATOM 7412 C C . ALA D 1 181 ? 42.826 -22.637 11.486 1.00 46.13 184 ALA D C 1
ATOM 7413 O O . ALA D 1 181 ? 43.138 -21.835 12.375 1.00 46.92 184 ALA D O 1
ATOM 7415 N N . ILE D 1 182 ? 42.416 -23.879 11.759 1.00 42.56 185 ILE D N 1
ATOM 7416 C CA . ILE D 1 182 ? 42.369 -24.358 13.139 1.00 45.21 185 ILE D CA 1
ATOM 7417 C C . ILE D 1 182 ? 43.775 -24.467 13.720 1.00 48.30 185 ILE D C 1
ATOM 7418 O O . ILE D 1 182 ? 44.005 -24.123 14.887 1.00 47.82 185 ILE D O 1
ATOM 7423 N N . GLN D 1 183 ? 44.735 -24.948 12.921 1.00 47.91 186 GLN D N 1
ATOM 7424 C CA . GLN D 1 183 ? 46.121 -24.988 13.379 1.00 51.48 186 GLN D CA 1
ATOM 7425 C C . GLN D 1 183 ? 46.594 -23.608 13.810 1.00 55.05 186 GLN D C 1
ATOM 7426 O O . GLN D 1 183 ? 47.332 -23.475 14.792 1.00 58.63 186 GLN D O 1
ATOM 7432 N N . GLU D 1 184 ? 46.174 -22.566 13.086 1.00 51.07 187 GLU D N 1
ATOM 7433 C CA . GLU D 1 184 ? 46.567 -21.208 13.448 1.00 57.59 187 GLU D CA 1
ATOM 7434 C C . GLU D 1 184 ? 45.792 -20.702 14.659 1.00 58.02 187 GLU D C 1
ATOM 7435 O O . GLU D 1 184 ? 46.335 -19.935 15.464 1.00 57.62 187 GLU D O 1
ATOM 7441 N N . LEU D 1 185 ? 44.532 -21.118 14.809 1.00 49.92 188 LEU D N 1
ATOM 7442 C CA . LEU D 1 185 ? 43.769 -20.760 16.000 1.00 51.36 188 LEU D CA 1
ATOM 7443 C C . LEU D 1 185 ? 44.357 -21.410 17.248 1.00 57.01 188 LEU D C 1
ATOM 7444 O O . LEU D 1 185 ? 44.367 -20.803 18.326 1.00 52.40 188 LEU D O 1
ATOM 7449 N N . LEU D 1 186 ? 44.860 -22.642 17.119 1.00 57.36 189 LEU D N 1
ATOM 7450 C CA . LEU D 1 186 ? 45.388 -23.353 18.281 1.00 62.28 189 LEU D CA 1
ATOM 7451 C C . LEU D 1 186 ? 46.724 -22.773 18.730 1.00 61.97 189 LEU D C 1
ATOM 7452 O O . LEU D 1 186 ? 46.962 -22.615 19.933 1.00 61.74 189 LEU D O 1
ATOM 7457 N N . ASN D 1 187 ? 47.607 -22.451 17.785 1.00 61.99 190 ASN D N 1
ATOM 7458 C CA . ASN D 1 187 ? 48.880 -21.824 18.116 1.00 67.97 190 ASN D CA 1
ATOM 7459 C C . ASN D 1 187 ? 48.751 -20.324 18.349 1.00 64.83 190 ASN D C 1
ATOM 7460 O O . ASN D 1 187 ? 49.774 -19.641 18.481 1.00 74.56 190 ASN D O 1
ATOM 7465 N N . GLY D 1 188 ? 47.528 -19.801 18.394 1.00 61.68 191 GLY D N 1
ATOM 7466 C CA . GLY D 1 188 ? 47.314 -18.411 18.746 1.00 61.41 191 GLY D CA 1
ATOM 7467 C C . GLY D 1 188 ? 47.700 -17.412 17.680 1.00 65.43 191 GLY D C 1
ATOM 7468 O O . GLY D 1 188 ? 48.019 -16.265 18.006 1.00 68.33 191 GLY D O 1
ATOM 7469 N N . ARG D 1 189 ? 47.693 -17.813 16.411 1.00 62.46 192 ARG D N 1
ATOM 7470 C CA . ARG D 1 189 ? 47.960 -16.871 15.334 1.00 65.35 192 ARG D CA 1
ATOM 7471 C C . ARG D 1 189 ? 46.710 -16.133 14.866 1.00 67.32 192 ARG D C 1
ATOM 7472 O O . ARG D 1 189 ? 46.834 -15.166 14.105 1.00 62.22 192 ARG D O 1
ATOM 7480 N N . VAL D 1 190 ? 45.520 -16.549 15.316 1.00 64.42 193 VAL D N 1
ATOM 7481 C CA . VAL D 1 190 ? 44.286 -15.788 15.149 1.00 61.27 193 VAL D CA 1
ATOM 7482 C C . VAL D 1 190 ? 43.510 -15.841 16.461 1.00 59.06 193 VAL D C 1
ATOM 7483 O O . VAL D 1 190 ? 43.680 -16.754 17.272 1.00 54.85 193 VAL D O 1
ATOM 7487 N N . HIS D 1 191 ? 42.639 -14.847 16.660 1.00 53.52 194 HIS D N 1
ATOM 7488 C CA . HIS D 1 191 ? 41.855 -14.784 17.891 1.00 50.51 194 HIS D CA 1
ATOM 7489 C C . HIS D 1 191 ? 40.665 -15.737 17.857 1.00 48.24 194 HIS D C 1
ATOM 7490 O O . HIS D 1 191 ? 40.350 -16.379 18.865 1.00 46.43 194 HIS D O 1
ATOM 7497 N N . ALA D 1 192 ? 39.986 -15.836 16.718 1.00 44.32 195 ALA D N 1
ATOM 7498 C CA . ALA D 1 192 ? 38.771 -16.634 16.643 1.00 44.12 195 ALA D CA 1
ATOM 7499 C C . ALA D 1 192 ? 38.552 -17.116 15.218 1.00 43.08 195 ALA D C 1
ATOM 7500 O O . ALA D 1 192 ? 39.119 -16.579 14.262 1.00 42.61 195 ALA D O 1
ATOM 7502 N N . VAL D 1 193 ? 37.725 -18.154 15.094 1.00 38.73 196 VAL D N 1
ATOM 7503 C CA . VAL D 1 193 ? 37.217 -18.633 13.814 1.00 38.77 196 VAL D CA 1
ATOM 7504 C C . VAL D 1 193 ? 35.706 -18.461 13.827 1.00 35.96 196 VAL D C 1
ATOM 7505 O O . VAL D 1 193 ? 35.034 -18.927 14.755 1.00 34.07 196 VAL D O 1
ATOM 7509 N N . VAL D 1 194 ? 35.177 -17.789 12.806 1.00 32.70 197 VAL D N 1
ATOM 7510 C CA . VAL D 1 194 ? 33.738 -17.605 12.636 1.00 29.95 197 VAL D CA 1
ATOM 7511 C C . VAL D 1 194 ? 33.220 -18.661 11.662 1.00 28.87 197 VAL D C 1
ATOM 7512 O O . VAL D 1 194 ? 33.789 -18.843 10.577 1.00 32.50 197 VAL D O 1
ATOM 7516 N N . ALA D 1 195 ? 32.145 -19.360 12.041 1.00 27.43 198 ALA D N 1
ATOM 7517 C CA . ALA D 1 195 ? 31.626 -20.446 11.209 1.00 26.75 198 ALA D CA 1
ATOM 7518 C C . ALA D 1 195 ? 30.214 -20.817 11.652 1.00 25.70 198 ALA D C 1
ATOM 7519 O O . ALA D 1 195 ? 29.802 -20.526 12.779 1.00 25.45 198 ALA D O 1
ATOM 7521 N N . SER D 1 196 ? 29.483 -21.484 10.752 1.00 26.73 199 SER D N 1
ATOM 7522 C CA . SER D 1 196 ? 28.100 -21.845 11.045 1.00 25.92 199 SER D CA 1
ATOM 7523 C C . SER D 1 196 ? 28.030 -22.810 12.216 1.00 25.92 199 SER D C 1
ATOM 7524 O O . SER D 1 196 ? 28.765 -23.800 12.268 1.00 28.28 199 SER D O 1
ATOM 7527 N N . ALA D 1 197 ? 27.144 -22.513 13.162 1.00 25.41 200 ALA D N 1
ATOM 7528 C CA . ALA D 1 197 ? 26.850 -23.470 14.206 1.00 25.03 200 ALA D CA 1
ATOM 7529 C C . ALA D 1 197 ? 26.395 -24.779 13.563 1.00 25.70 200 ALA D C 1
ATOM 7530 O O . ALA D 1 197 ? 25.747 -24.765 12.510 1.00 27.85 200 ALA D O 1
ATOM 7532 N N . PRO D 1 198 ? 26.720 -25.930 14.169 1.00 26.53 201 PRO D N 1
ATOM 7533 C CA . PRO D 1 198 ? 27.390 -26.125 15.458 1.00 29.23 201 PRO D CA 1
ATOM 7534 C C . PRO D 1 198 ? 28.903 -26.309 15.378 1.00 33.31 201 PRO D C 1
ATOM 7535 O O . PRO D 1 198 ? 29.493 -26.802 16.340 1.00 32.53 201 PRO D O 1
ATOM 7539 N N . LEU D 1 199 ? 29.549 -25.956 14.263 1.00 30.39 202 LEU D N 1
ATOM 7540 C CA . LEU D 1 199 ? 30.970 -26.270 14.104 1.00 32.65 202 LEU D CA 1
ATOM 7541 C C . LEU D 1 199 ? 31.857 -25.576 15.133 1.00 33.35 202 LEU D C 1
ATOM 7542 O O . LEU D 1 199 ? 32.741 -26.247 15.694 1.00 35.72 202 LEU D O 1
ATOM 7547 N N . PRO D 1 200 ? 31.704 -24.276 15.431 1.00 32.01 203 PRO D N 1
ATOM 7548 C CA . PRO D 1 200 ? 32.550 -23.694 16.493 1.00 33.47 203 PRO D CA 1
ATOM 7549 C C . PRO D 1 200 ? 32.388 -24.392 17.834 1.00 41.16 203 PRO D C 1
ATOM 7550 O O . PRO D 1 200 ? 33.384 -24.628 18.533 1.00 37.13 203 PRO D O 1
ATOM 7554 N N . ALA D 1 201 ? 31.155 -24.751 18.200 1.00 34.01 204 ALA D N 1
ATOM 7555 C CA . ALA D 1 201 ? 30.934 -25.475 19.446 1.00 40.69 204 ALA D CA 1
ATOM 7556 C C . ALA D 1 201 ? 31.633 -26.830 19.428 1.00 42.76 204 ALA D C 1
ATOM 7557 O O . ALA D 1 201 ? 32.217 -27.247 20.436 1.00 45.59 204 ALA D O 1
ATOM 7559 N N . PHE D 1 202 ? 31.591 -27.532 18.290 1.00 38.67 205 PHE D N 1
ATOM 7560 C CA . PHE D 1 202 ? 32.265 -28.823 18.196 1.00 43.11 205 PHE D CA 1
ATOM 7561 C C . PHE D 1 202 ? 33.766 -28.675 18.416 1.00 46.38 205 PHE D C 1
ATOM 7562 O O . PHE D 1 202 ? 34.371 -29.442 19.173 1.00 44.63 205 PHE D O 1
ATOM 7570 N N . LYS D 1 203 ? 34.386 -27.690 17.758 1.00 42.18 206 LYS D N 1
ATOM 7571 C CA . LYS D 1 203 ? 35.823 -27.488 17.921 1.00 47.45 206 LYS D CA 1
ATOM 7572 C C . LYS D 1 203 ? 36.163 -27.115 19.361 1.00 48.54 206 LYS D C 1
ATOM 7573 O O . LYS D 1 203 ? 37.190 -27.550 19.898 1.00 52.69 206 LYS D O 1
ATOM 7579 N N . ALA D 1 204 ? 35.303 -26.321 20.007 1.00 45.72 207 ALA D N 1
ATOM 7580 C CA . ALA D 1 204 ? 35.517 -25.974 21.410 1.00 46.67 207 ALA D CA 1
ATOM 7581 C C . ALA D 1 204 ? 35.349 -27.194 22.310 1.00 56.34 207 ALA D C 1
ATOM 7582 O O . ALA D 1 204 ? 36.250 -27.525 23.092 1.00 58.98 207 ALA D O 1
ATOM 7584 N N . LEU D 1 205 ? 34.201 -27.882 22.213 1.00 55.15 208 LEU D N 1
ATOM 7585 C CA . LEU D 1 205 ? 33.971 -29.103 22.985 1.00 59.23 208 LEU D CA 1
ATOM 7586 C C . LEU D 1 205 ? 35.001 -30.182 22.700 1.00 60.24 208 LEU D C 1
ATOM 7587 O O . LEU D 1 205 ? 35.051 -31.174 23.435 1.00 68.56 208 LEU D O 1
ATOM 7592 N N . GLU D 1 206 ? 35.817 -30.016 21.662 1.00 59.29 209 GLU D N 1
ATOM 7593 C CA . GLU D 1 206 ? 36.837 -30.997 21.327 1.00 60.67 209 GLU D CA 1
ATOM 7594 C C . GLU D 1 206 ? 38.171 -30.702 21.997 1.00 67.71 209 GLU D C 1
ATOM 7595 O O . GLU D 1 206 ? 38.844 -31.628 22.463 1.00 70.22 209 GLU D O 1
ATOM 7601 N N . TYR D 1 207 ? 38.574 -29.432 22.058 1.00 61.99 210 TYR D N 1
ATOM 7602 C CA . TYR D 1 207 ? 39.860 -29.028 22.623 1.00 64.54 210 TYR D CA 1
ATOM 7603 C C . TYR D 1 207 ? 39.624 -28.041 23.762 1.00 62.51 210 TYR D C 1
ATOM 7604 O O . TYR D 1 207 ? 39.893 -26.841 23.618 1.00 58.28 210 TYR D O 1
ATOM 7613 N N . PRO D 1 208 ? 39.124 -28.512 24.911 1.00 65.05 211 PRO D N 1
ATOM 7614 C CA . PRO D 1 208 ? 38.763 -27.576 25.991 1.00 65.51 211 PRO D CA 1
ATOM 7615 C C . PRO D 1 208 ? 39.954 -26.863 26.616 1.00 61.60 211 PRO D C 1
ATOM 7616 O O . PRO D 1 208 ? 39.744 -25.895 27.358 1.00 61.46 211 PRO D O 1
ATOM 7620 N N . GLU D 1 209 ? 41.186 -27.296 26.340 1.00 63.12 212 GLU D N 1
ATOM 7621 C CA . GLU D 1 209 ? 42.352 -26.631 26.914 1.00 68.95 212 GLU D CA 1
ATOM 7622 C C . GLU D 1 209 ? 42.689 -25.339 26.185 1.00 62.07 212 GLU D C 1
ATOM 7623 O O . GLU D 1 209 ? 43.054 -24.347 26.823 1.00 65.14 212 GLU D O 1
ATOM 7629 N N . GLN D 1 210 ? 42.574 -25.324 24.858 1.00 61.96 213 GLN D N 1
ATOM 7630 C CA . GLN D 1 210 ? 43.002 -24.169 24.077 1.00 56.45 213 GLN D CA 1
ATOM 7631 C C . GLN D 1 210 ? 41.859 -23.274 23.621 1.00 56.94 213 GLN D C 1
ATOM 7632 O O . GLN D 1 210 ? 42.058 -22.061 23.489 1.00 52.46 213 GLN D O 1
ATOM 7638 N N . LEU D 1 211 ? 40.676 -23.833 23.378 1.00 50.56 214 LEU D N 1
ATOM 7639 C CA . LEU D 1 211 ? 39.572 -23.116 22.756 1.00 52.46 214 LEU D CA 1
ATOM 7640 C C . LEU D 1 211 ? 38.378 -23.033 23.701 1.00 48.51 214 LEU D C 1
ATOM 7641 O O . LEU D 1 211 ? 38.227 -23.843 24.620 1.00 56.38 214 LEU D O 1
ATOM 7646 N N . PHE D 1 212 ? 37.521 -22.041 23.457 1.00 49.79 215 PHE D N 1
ATOM 7647 C CA . PHE D 1 212 ? 36.283 -21.905 24.210 1.00 41.98 215 PHE D CA 1
ATOM 7648 C C . PHE D 1 212 ? 35.240 -21.198 23.355 1.00 49.33 215 PHE D C 1
ATOM 7649 O O . PHE D 1 212 ? 35.520 -20.713 22.253 1.00 44.63 215 PHE D O 1
ATOM 7657 N N . LEU D 1 213 ? 34.014 -21.174 23.871 1.00 42.76 216 LEU D N 1
ATOM 7658 C CA . LEU D 1 213 ? 32.868 -20.623 23.158 1.00 44.01 216 LEU D CA 1
ATOM 7659 C C . LEU D 1 213 ? 32.391 -19.390 23.913 1.00 51.98 216 LEU D C 1
ATOM 7660 O O . LEU D 1 213 ? 31.706 -19.515 24.940 1.00 50.66 216 LEU D O 1
ATOM 7665 N N . PRO D 1 214 ? 32.750 -18.183 23.472 1.00 50.35 217 PRO D N 1
ATOM 7666 C CA . PRO D 1 214 ? 32.482 -16.990 24.287 1.00 50.47 217 PRO D CA 1
ATOM 7667 C C . PRO D 1 214 ? 31.043 -16.508 24.218 1.00 49.56 217 PRO D C 1
ATOM 7668 O O . PRO D 1 214 ? 30.564 -15.855 25.149 1.00 46.92 217 PRO D O 1
ATOM 7672 N N . ILE D 1 215 ? 30.343 -16.807 23.128 1.00 44.27 218 ILE D N 1
ATOM 7673 C CA . ILE D 1 215 ? 28.975 -16.348 22.930 1.00 50.14 218 ILE D CA 1
ATOM 7674 C C . ILE D 1 215 ? 28.081 -17.562 22.738 1.00 55.73 218 ILE D C 1
ATOM 7675 O O . ILE D 1 215 ? 28.384 -18.440 21.922 1.00 50.04 218 ILE D O 1
ATOM 7680 N N . SER D 1 216 ? 26.983 -17.606 23.485 1.00 48.64 219 SER D N 1
ATOM 7681 C CA . SER D 1 216 ? 25.999 -18.661 23.309 1.00 55.91 219 SER D CA 1
ATOM 7682 C C . SER D 1 216 ? 25.044 -18.310 22.172 1.00 52.83 219 SER D C 1
ATOM 7683 O O . SER D 1 216 ? 24.839 -17.139 21.839 1.00 56.64 219 SER D O 1
ATOM 7686 N N . GLY D 1 217 ? 24.468 -19.340 21.565 1.00 49.33 220 GLY D N 1
ATOM 7687 C CA . GLY D 1 217 ? 23.523 -19.127 20.488 1.00 48.92 220 GLY D CA 1
ATOM 7688 C C . GLY D 1 217 ? 24.201 -18.734 19.187 1.00 40.07 220 GLY D C 1
ATOM 7689 O O . GLY D 1 217 ? 25.385 -18.998 18.956 1.00 45.75 220 GLY D O 1
ATOM 7690 N N . THR D 1 218 ? 23.420 -18.089 18.322 1.00 36.92 221 THR D N 1
ATOM 7691 C CA . THR D 1 218 ? 23.866 -17.684 16.994 1.00 33.45 221 THR D CA 1
ATOM 7692 C C . THR D 1 218 ? 23.535 -16.212 16.781 1.00 36.25 221 THR D C 1
ATOM 7693 O O . THR D 1 218 ? 22.628 -15.666 17.413 1.00 37.98 221 THR D O 1
ATOM 7697 N N . PHE D 1 219 ? 24.272 -15.563 15.874 1.00 29.79 222 PHE D N 1
ATOM 7698 C CA . PHE D 1 219 ? 24.042 -14.148 15.600 1.00 29.86 222 PHE D CA 1
ATOM 7699 C C . PHE D 1 219 ? 23.698 -13.861 14.142 1.00 33.48 222 PHE D C 1
ATOM 7700 O O . PHE D 1 219 ? 23.746 -12.699 13.725 1.00 31.91 222 PHE D O 1
ATOM 7708 N N . THR D 1 220 ? 23.363 -14.885 13.354 1.00 27.96 223 THR D N 1
ATOM 7709 C CA . THR D 1 220 ? 22.639 -14.732 12.099 1.00 26.86 223 THR D CA 1
ATOM 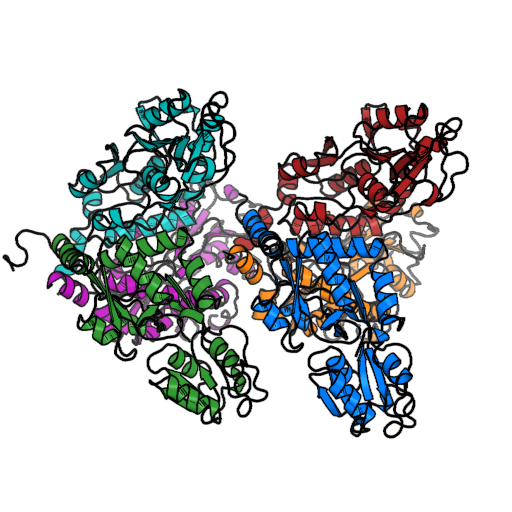7710 C C . THR D 1 220 ? 21.546 -15.793 12.061 1.00 25.38 223 THR D C 1
ATOM 7711 O O . THR D 1 220 ? 21.531 -16.726 12.869 1.00 22.49 223 THR D O 1
ATOM 7715 N N . LYS D 1 221 ? 20.608 -15.635 11.126 1.00 23.16 224 LYS D N 1
ATOM 7716 C CA . LYS D 1 221 ? 19.601 -16.656 10.844 1.00 24.70 224 LYS D CA 1
ATOM 7717 C C . LYS D 1 221 ? 19.501 -16.776 9.332 1.00 25.05 224 LYS D C 1
ATOM 7718 O O . LYS D 1 221 ? 19.018 -15.857 8.667 1.00 24.50 224 LYS D O 1
ATOM 7724 N N . GLU D 1 222 ? 19.959 -17.897 8.791 1.00 18.49 225 GLU D N 1
ATOM 7725 C CA . GLU D 1 222 ? 20.153 -18.041 7.347 1.00 15.99 225 GLU D CA 1
ATOM 7726 C C . GLU D 1 222 ? 19.331 -19.200 6.811 1.00 20.57 225 GLU D C 1
ATOM 7727 O O . GLU D 1 222 ? 19.606 -20.365 7.163 1.00 17.97 225 GLU D O 1
ATOM 7733 N N . PRO D 1 223 ? 18.329 -18.945 5.971 1.00 19.96 226 PRO D N 1
ATOM 7734 C CA . PRO D 1 223 ? 17.653 -20.048 5.268 1.00 20.20 226 PRO D CA 1
ATOM 7735 C C . PRO D 1 223 ? 18.590 -20.737 4.281 1.00 18.67 226 PRO D C 1
ATOM 7736 O O . PRO D 1 223 ? 19.341 -20.088 3.548 1.00 17.11 226 PRO D O 1
ATOM 7740 N N . ILE D 1 224 ? 18.498 -22.065 4.240 1.00 20.08 227 ILE D N 1
ATOM 7741 C CA . ILE D 1 224 ? 19.346 -22.932 3.418 1.00 20.44 227 ILE D CA 1
ATOM 7742 C C . ILE D 1 224 ? 18.480 -23.518 2.310 1.00 18.01 227 ILE D C 1
ATOM 7743 O O . ILE D 1 224 ? 17.409 -24.055 2.592 1.00 17.31 227 ILE D O 1
ATOM 7748 N N . GLY D 1 225 ? 18.927 -23.426 1.059 1.00 15.05 228 GLY D N 1
ATOM 7749 C CA . GLY D 1 225 ? 18.146 -23.957 -0.045 1.00 18.58 228 GLY D CA 1
ATOM 7750 C C . GLY D 1 225 ? 19.011 -24.674 -1.064 1.00 18.57 228 GLY D C 1
ATOM 7751 O O . GLY D 1 225 ? 20.239 -24.524 -1.084 1.00 18.23 228 GLY D O 1
ATOM 7752 N N . PHE D 1 226 ? 18.346 -25.508 -1.883 1.00 18.90 229 PHE D N 1
ATOM 7753 C CA . PHE D 1 226 ? 18.962 -26.084 -3.074 1.00 20.38 229 PHE D CA 1
ATOM 7754 C C . PHE D 1 226 ? 19.227 -24.984 -4.094 1.00 18.42 229 PHE D C 1
ATOM 7755 O O . PHE D 1 226 ? 18.425 -24.065 -4.248 1.00 18.70 229 PHE D O 1
ATOM 7763 N N . ALA D 1 227 ? 20.328 -25.110 -4.836 1.00 18.49 230 ALA D N 1
ATOM 7764 C CA . ALA D 1 227 ? 20.600 -24.211 -5.955 1.00 18.28 230 ALA D CA 1
ATOM 7765 C C . ALA D 1 227 ? 20.611 -24.988 -7.267 1.00 21.10 230 ALA D C 1
ATOM 7766 O O . ALA D 1 227 ? 21.214 -26.064 -7.359 1.00 21.52 230 ALA D O 1
ATOM 7768 N N . ILE D 1 228 ? 19.951 -24.429 -8.287 1.00 20.06 231 ILE D N 1
ATOM 7769 C CA . ILE D 1 228 ? 19.837 -25.048 -9.602 1.00 19.99 231 ILE D CA 1
ATOM 7770 C C . ILE D 1 228 ? 19.972 -23.963 -10.668 1.00 22.06 231 ILE D C 1
ATOM 7771 O O . ILE D 1 228 ? 19.884 -22.766 -10.384 1.00 23.56 231 ILE D O 1
ATOM 7776 N N . ARG D 1 229 ? 20.181 -24.393 -11.913 1.00 19.69 232 ARG D N 1
ATOM 7777 C CA . ARG D 1 229 ? 20.276 -23.442 -13.017 1.00 22.83 232 ARG D CA 1
ATOM 7778 C C . ARG D 1 229 ? 18.908 -22.825 -13.332 1.00 22.66 232 ARG D C 1
ATOM 7779 O O . ARG D 1 229 ? 17.857 -23.424 -13.095 1.00 23.14 232 ARG D O 1
ATOM 7787 N N . LYS D 1 230 ? 18.938 -21.620 -13.909 1.00 22.81 233 LYS D N 1
ATOM 7788 C CA . LYS D 1 230 ? 17.749 -20.801 -14.124 1.00 24.98 233 LYS D CA 1
ATOM 7789 C C . LYS D 1 230 ? 16.912 -21.308 -15.297 1.00 22.93 233 LYS D C 1
ATOM 7790 O O . LYS D 1 230 ? 17.303 -22.205 -16.055 1.00 23.55 233 LYS D O 1
ATOM 7796 N N . GLY D 1 231 ? 15.743 -20.691 -15.456 1.00 20.39 234 GLY D N 1
ATOM 7797 C CA . GLY D 1 231 ? 14.842 -21.043 -16.539 1.00 23.07 234 GLY D CA 1
ATOM 7798 C C . GLY D 1 231 ? 14.185 -22.394 -16.372 1.00 25.81 234 GLY D C 1
ATOM 7799 O O . GLY D 1 231 ? 13.809 -23.024 -17.368 1.00 23.30 234 GLY D O 1
ATOM 7800 N N . ASP D 1 232 ? 14.031 -22.861 -15.135 1.00 20.76 235 ASP D N 1
ATOM 7801 C CA . ASP D 1 232 ? 13.572 -24.222 -14.861 1.00 22.59 235 ASP D CA 1
ATOM 7802 C C . ASP D 1 232 ? 12.504 -24.207 -13.773 1.00 21.66 235 ASP D C 1
ATOM 7803 O O . ASP D 1 232 ? 12.712 -24.720 -12.665 1.00 21.02 235 ASP D O 1
ATOM 7808 N N . PRO D 1 233 ? 11.328 -23.643 -14.065 1.00 20.06 236 PRO D N 1
ATOM 7809 C CA . PRO D 1 233 ? 10.267 -23.628 -13.050 1.00 24.09 236 PRO D CA 1
ATOM 7810 C C . PRO D 1 233 ? 9.732 -25.005 -12.711 1.00 25.21 236 PRO D C 1
ATOM 7811 O O . PRO D 1 233 ? 9.239 -25.174 -11.591 1.00 20.35 236 PRO D O 1
ATOM 7815 N N . ASP D 1 234 ? 9.840 -26.005 -13.612 1.00 21.34 237 ASP D N 1
ATOM 7816 C CA . ASP D 1 234 ? 9.374 -27.347 -13.268 1.00 22.44 237 ASP D CA 1
ATOM 7817 C C . ASP D 1 234 ? 10.273 -27.998 -12.220 1.00 21.03 237 ASP D C 1
ATOM 7818 O O . ASP D 1 234 ? 9.779 -28.662 -11.303 1.00 19.86 237 ASP D O 1
ATOM 7823 N N . PHE D 1 235 ? 11.595 -27.862 -12.357 1.00 18.63 238 PHE D N 1
ATOM 7824 C CA . PHE D 1 235 ? 12.483 -28.455 -11.357 1.00 21.03 238 PHE D CA 1
ATOM 7825 C C . PHE D 1 235 ? 12.299 -27.771 -10.004 1.00 22.66 238 PHE D C 1
ATOM 7826 O O . PHE D 1 235 ? 12.287 -28.435 -8.962 1.00 19.37 238 PHE D O 1
ATOM 7834 N N . LEU D 1 236 ? 12.111 -26.445 -9.999 1.00 18.84 239 LEU D N 1
ATOM 7835 C CA . LEU D 1 236 ? 11.797 -25.755 -8.753 1.00 23.57 239 LEU D CA 1
ATOM 7836 C C . LEU D 1 236 ? 10.521 -26.307 -8.120 1.00 20.09 239 LEU D C 1
ATOM 7837 O O . LEU D 1 236 ? 10.476 -26.560 -6.908 1.00 18.46 239 LEU D O 1
ATOM 7842 N N . ASN D 1 237 ? 9.462 -26.478 -8.917 1.00 18.04 240 ASN D N 1
ATOM 7843 C CA . ASN D 1 237 ? 8.217 -27.008 -8.357 1.00 20.41 240 ASN D CA 1
ATOM 7844 C C . ASN D 1 237 ? 8.448 -28.355 -7.692 1.00 20.30 240 ASN D C 1
ATOM 7845 O O . ASN D 1 237 ? 7.934 -28.615 -6.594 1.00 19.49 240 ASN D O 1
ATOM 7850 N N . TYR D 1 238 ? 9.227 -29.219 -8.346 1.00 19.29 241 TYR D N 1
ATOM 7851 C CA . TYR D 1 238 ? 9.485 -30.555 -7.817 1.00 18.45 241 TYR D CA 1
ATOM 7852 C C . TYR D 1 238 ? 10.232 -30.488 -6.497 1.00 20.28 241 TYR D C 1
ATOM 7853 O O . TYR D 1 238 ? 9.862 -31.155 -5.523 1.00 18.53 241 TYR D O 1
ATOM 7862 N N . LEU D 1 239 ? 11.300 -29.688 -6.455 1.00 21.96 242 LEU D N 1
ATOM 7863 C CA . LEU D 1 239 ? 12.095 -29.554 -5.240 1.00 21.90 242 LEU D CA 1
ATOM 7864 C C . LEU D 1 239 ? 11.277 -28.958 -4.099 1.00 22.03 242 LEU D C 1
ATOM 7865 O O . LEU D 1 239 ? 11.363 -29.420 -2.952 1.00 20.05 242 LEU D O 1
ATOM 7870 N N . ASN D 1 240 ? 10.501 -27.909 -4.381 1.00 19.11 243 ASN D N 1
ATOM 7871 C CA . ASN D 1 240 ? 9.728 -27.273 -3.323 1.00 21.85 243 ASN D CA 1
ATOM 7872 C C . ASN D 1 240 ? 8.615 -28.192 -2.824 1.00 20.26 243 ASN D C 1
ATOM 7873 O O . ASN D 1 240 ? 8.331 -28.238 -1.618 1.00 18.36 243 ASN D O 1
ATOM 7878 N N . SER D 1 241 ? 7.960 -28.915 -3.731 1.00 17.16 244 SER D N 1
ATOM 7879 C CA . SER D 1 241 ? 6.934 -29.857 -3.294 1.00 22.72 244 SER D CA 1
ATOM 7880 C C . SER D 1 241 ? 7.536 -30.966 -2.451 1.00 20.28 244 SER D C 1
ATOM 7881 O O . SER D 1 241 ? 6.917 -31.427 -1.486 1.00 17.35 244 SER D O 1
ATOM 7884 N N . TRP D 1 242 ? 8.737 -31.424 -2.815 1.00 18.53 245 TRP D N 1
ATOM 7885 C CA . TRP D 1 242 ? 9.392 -32.460 -2.029 1.00 17.61 245 TRP D CA 1
ATOM 7886 C C . TRP D 1 242 ? 9.699 -31.958 -0.625 1.00 19.55 245 TRP D C 1
ATOM 7887 O O . TRP D 1 242 ? 9.466 -32.666 0.363 1.00 20.45 245 TRP D O 1
ATOM 7898 N N . ILE D 1 243 ? 10.215 -30.731 -0.516 1.00 16.97 246 ILE D N 1
ATOM 7899 C CA . ILE D 1 243 ? 10.524 -30.179 0.803 1.00 19.50 246 ILE D CA 1
ATOM 7900 C C . ILE D 1 243 ? 9.263 -30.097 1.650 1.00 17.10 246 ILE D C 1
ATOM 7901 O O . ILE D 1 243 ? 9.274 -30.424 2.843 1.00 16.91 246 ILE D O 1
ATOM 7906 N N . ARG D 1 244 ? 8.159 -29.641 1.054 1.00 18.96 247 ARG D N 1
ATOM 7907 C CA . ARG D 1 244 ? 6.929 -29.491 1.823 1.00 19.41 247 ARG D CA 1
ATOM 7908 C C . ARG D 1 244 ? 6.481 -30.826 2.400 1.00 19.04 247 ARG D C 1
ATOM 7909 O O . ARG D 1 244 ? 6.014 -30.898 3.550 1.00 19.31 247 ARG D O 1
ATOM 7917 N N . VAL D 1 245 ? 6.647 -31.899 1.630 1.00 20.04 248 VAL D N 1
ATOM 7918 C CA . VAL D 1 245 ? 6.184 -33.205 2.081 1.00 18.92 248 VAL D CA 1
ATOM 7919 C C . VAL D 1 245 ? 7.067 -33.730 3.203 1.00 20.83 248 VAL D C 1
ATOM 7920 O O . VAL D 1 245 ? 6.568 -34.171 4.244 1.00 20.86 248 VAL D O 1
ATOM 7924 N N . VAL D 1 246 ? 8.391 -33.693 3.021 1.00 18.74 249 VAL D N 1
ATOM 7925 C CA . VAL D 1 246 ? 9.238 -34.262 4.064 1.00 23.20 249 VAL D CA 1
ATOM 7926 C C . VAL D 1 246 ? 9.269 -33.357 5.291 1.00 25.23 249 VAL D C 1
ATOM 7927 O O . VAL D 1 246 ? 9.484 -33.837 6.411 1.00 23.45 249 VAL D O 1
ATOM 7931 N N . GLU D 1 247 ? 9.031 -32.049 5.124 1.00 21.22 250 GLU D N 1
ATOM 7932 C CA . GLU D 1 247 ? 8.934 -31.193 6.302 1.00 20.75 250 GLU D CA 1
ATOM 7933 C C . GLU D 1 247 ? 7.675 -31.520 7.106 1.00 26.45 250 GLU D C 1
ATOM 7934 O O . GLU D 1 247 ? 7.734 -31.634 8.337 1.00 23.90 250 GLU D O 1
ATOM 7940 N N . ALA D 1 248 ? 6.536 -31.729 6.425 1.00 23.70 251 ALA D N 1
ATOM 7941 C CA . ALA D 1 248 ? 5.300 -32.078 7.129 1.00 26.51 251 ALA D CA 1
ATOM 7942 C C . ALA D 1 248 ? 5.423 -33.408 7.857 1.00 24.11 251 ALA D C 1
ATOM 7943 O O . ALA D 1 248 ? 4.831 -33.591 8.929 1.00 23.49 251 ALA D O 1
ATOM 7945 N N . GLU D 1 249 ? 6.173 -34.352 7.279 1.00 24.84 252 GLU D N 1
ATOM 7946 C CA . GLU D 1 249 ? 6.380 -35.668 7.865 1.00 26.10 252 GLU D CA 1
ATOM 7947 C C . GLU D 1 249 ? 7.226 -35.613 9.129 1.00 29.98 252 GLU D C 1
ATOM 7948 O O . GLU D 1 249 ? 7.214 -36.574 9.907 1.00 24.78 252 GLU D O 1
ATOM 7954 N N . GLY D 1 250 ? 7.903 -34.488 9.380 1.00 25.18 253 GLY D N 1
ATOM 7955 C CA . GLY D 1 250 ? 8.823 -34.344 10.487 1.00 29.10 253 GLY D CA 1
ATOM 7956 C C . GLY D 1 250 ? 10.236 -34.799 10.200 1.00 28.52 253 GLY D C 1
ATOM 7957 O O . GLY D 1 250 ? 11.085 -34.731 11.099 1.00 27.92 253 GLY D O 1
ATOM 7958 N N . TRP D 1 251 ? 10.524 -35.224 8.967 1.00 25.83 254 TRP D N 1
ATOM 7959 C CA . TRP D 1 251 ? 11.777 -35.918 8.686 1.00 26.91 254 TRP D CA 1
ATOM 7960 C C . TRP D 1 251 ? 12.959 -34.957 8.675 1.00 26.44 254 TRP D C 1
ATOM 7961 O O . TRP D 1 251 ? 14.039 -35.300 9.165 1.00 22.75 254 TRP D O 1
ATOM 7972 N N . LEU D 1 252 ? 12.780 -33.756 8.108 1.00 23.08 255 LEU D N 1
ATOM 7973 C CA . LEU D 1 252 ? 13.866 -32.781 8.075 1.00 23.86 255 LEU D CA 1
ATOM 7974 C C . LEU D 1 252 ? 14.248 -32.343 9.479 1.00 26.67 255 LEU D C 1
ATOM 7975 O O . LEU D 1 252 ? 15.436 -32.209 9.796 1.00 27.74 255 LEU D O 1
ATOM 7980 N N . ARG D 1 253 ? 13.251 -32.089 10.326 1.00 24.55 256 ARG D N 1
ATOM 7981 C CA . ARG D 1 253 ? 13.543 -31.654 11.686 1.00 29.98 256 ARG D CA 1
ATOM 7982 C C . ARG D 1 253 ? 14.197 -32.774 12.485 1.00 28.17 256 ARG D C 1
ATOM 7983 O O . ARG D 1 253 ? 15.086 -32.520 13.306 1.00 27.80 256 ARG D O 1
ATOM 7991 N N . GLU D 1 254 ? 13.782 -34.023 12.248 1.00 24.95 257 GLU D N 1
ATOM 7992 C CA . GLU D 1 254 ? 14.454 -35.153 12.882 1.00 27.44 257 GLU D CA 1
ATOM 7993 C C . GLU D 1 254 ? 15.903 -35.274 12.410 1.00 25.51 257 GLU D C 1
ATOM 7994 O O . GLU D 1 254 ? 16.802 -35.554 13.211 1.00 28.70 257 GLU D O 1
ATOM 8000 N N . LYS D 1 255 ? 16.154 -35.075 11.112 1.00 25.69 258 LYS D N 1
ATOM 8001 C CA . LYS D 1 255 ? 17.534 -35.131 10.624 1.00 24.59 258 LYS D CA 1
ATOM 8002 C C . LYS D 1 255 ? 18.354 -33.930 11.094 1.00 25.23 258 LYS D C 1
ATOM 8003 O O . LYS D 1 255 ? 19.555 -34.062 11.369 1.00 21.54 258 LYS D O 1
ATOM 8009 N N . HIS D 1 256 ? 17.737 -32.750 11.184 1.00 23.22 259 HIS D N 1
ATOM 8010 C CA . HIS D 1 256 ? 18.446 -31.607 11.761 1.00 22.75 259 HIS D CA 1
ATOM 8011 C C . HIS D 1 256 ? 18.878 -31.909 13.191 1.00 25.37 259 HIS D C 1
ATOM 8012 O O . HIS D 1 256 ? 20.024 -31.653 13.575 1.00 23.15 259 HIS D O 1
ATOM 8019 N N . HIS D 1 257 ? 17.972 -32.474 13.992 1.00 23.85 260 HIS D N 1
ATOM 8020 C CA . HIS D 1 257 ? 18.301 -32.762 15.385 1.00 26.57 260 HIS D CA 1
ATOM 8021 C C . HIS D 1 257 ? 19.442 -33.769 15.483 1.00 25.20 260 HIS D C 1
ATOM 8022 O O . HIS D 1 257 ? 20.385 -33.581 16.262 1.00 25.69 260 HIS D O 1
ATOM 8029 N N . TYR D 1 258 ? 19.375 -34.845 14.689 1.00 21.24 261 TYR D N 1
ATOM 8030 C CA . TYR D 1 258 ? 20.383 -35.904 14.772 1.00 24.81 261 TYR D CA 1
ATOM 8031 C C . TYR D 1 258 ? 21.779 -35.380 14.447 1.00 21.49 261 TYR D C 1
ATOM 8032 O O . TYR D 1 258 ? 22.732 -35.613 15.199 1.00 21.78 261 TYR D O 1
ATOM 8041 N N . TRP D 1 259 ? 21.924 -34.681 13.316 1.00 20.35 262 TRP D N 1
ATOM 8042 C CA . TRP D 1 259 ? 23.255 -34.264 12.886 1.00 21.37 262 TRP D CA 1
ATOM 8043 C C . TRP D 1 259 ? 23.771 -33.055 13.664 1.00 24.57 262 TRP D C 1
ATOM 8044 O O . TRP D 1 259 ? 24.954 -33.007 14.019 1.00 23.38 262 TRP D O 1
ATOM 8055 N N . PHE D 1 260 ? 22.919 -32.074 13.937 1.00 22.88 263 PHE D N 1
ATOM 8056 C CA . PHE D 1 260 ? 23.413 -30.802 14.462 1.00 26.44 263 PHE D CA 1
ATOM 8057 C C . PHE D 1 260 ? 23.264 -30.648 15.970 1.00 30.46 263 PHE D C 1
ATOM 8058 O O . PHE D 1 260 ? 23.933 -29.783 16.557 1.00 23.82 263 PHE D O 1
ATOM 8066 N N . GLU D 1 261 ? 22.424 -31.458 16.618 1.00 26.79 264 GLU D N 1
ATOM 8067 C CA . GLU D 1 261 ? 22.171 -31.307 18.046 1.00 24.48 264 GLU D CA 1
ATOM 8068 C C . GLU D 1 261 ? 22.558 -32.535 18.866 1.00 29.78 264 GLU D C 1
ATOM 8069 O O . GLU D 1 261 ? 22.423 -32.510 20.098 1.00 29.79 264 GLU D O 1
ATOM 8075 N N . THR D 1 262 ? 23.039 -33.604 18.231 1.00 25.61 265 THR D N 1
ATOM 8076 C CA . THR D 1 262 ? 23.631 -34.734 18.938 1.00 28.56 265 THR D CA 1
ATOM 8077 C C . THR D 1 262 ? 25.002 -35.031 18.341 1.00 29.59 265 THR D C 1
ATOM 8078 O O . THR D 1 262 ? 25.416 -34.425 17.349 1.00 26.80 265 THR D O 1
ATOM 8082 N N . LYS D 1 263 ? 25.711 -35.976 18.958 1.00 28.85 266 LYS D N 1
ATOM 8083 C CA . LYS D 1 263 ? 26.935 -36.533 18.396 1.00 30.80 266 LYS D CA 1
ATOM 8084 C C . LYS D 1 263 ? 26.825 -38.045 18.257 1.00 29.51 266 LYS D C 1
ATOM 8085 O O . LYS D 1 263 ? 27.829 -38.762 18.325 1.00 31.92 266 LYS D O 1
ATOM 8091 N N . ASN D 1 264 ? 25.594 -38.539 18.075 1.00 26.89 267 ASN D N 1
ATOM 8092 C CA . ASN D 1 264 ? 25.356 -39.974 17.932 1.00 32.37 267 ASN D CA 1
ATOM 8093 C C . ASN D 1 264 ? 26.119 -40.583 16.761 1.00 29.23 267 ASN D C 1
ATOM 8094 O O . ASN D 1 264 ? 26.345 -41.797 16.754 1.00 32.39 267 ASN D O 1
ATOM 8099 N N . TRP D 1 265 ? 26.515 -39.771 15.779 1.00 26.56 268 TRP D N 1
ATOM 8100 C CA . TRP D 1 265 ? 27.248 -40.207 14.593 1.00 24.60 268 TRP D CA 1
ATOM 8101 C C . TRP D 1 265 ? 28.762 -40.156 14.771 1.00 30.60 268 TRP D C 1
ATOM 8102 O O . TRP D 1 265 ? 29.488 -40.514 13.837 1.00 26.65 268 TRP D O 1
ATOM 8113 N N . GLU D 1 266 ? 29.239 -39.701 15.938 1.00 27.13 269 GLU D N 1
ATOM 8114 C CA . GLU D 1 266 ? 30.658 -39.421 16.171 1.00 34.13 269 GLU D CA 1
ATOM 8115 C C . GLU D 1 266 ? 31.558 -40.602 15.801 1.00 35.61 269 GLU D C 1
ATOM 8116 O O . GLU D 1 266 ? 32.611 -40.432 15.172 1.00 30.78 269 GLU D O 1
ATOM 8122 N N . HIS D 1 267 ? 31.170 -41.806 16.201 1.00 31.25 270 HIS D N 1
ATOM 8123 C CA . HIS D 1 267 ? 32.052 -42.957 16.025 1.00 33.03 270 HIS D CA 1
ATOM 8124 C C . HIS D 1 267 ? 31.951 -43.585 14.639 1.00 31.99 270 HIS D C 1
ATOM 8125 O O . HIS D 1 267 ? 32.677 -44.549 14.357 1.00 33.61 270 HIS D O 1
ATOM 8132 N N . LEU D 1 268 ? 31.094 -43.055 13.759 1.00 29.88 271 LEU D N 1
ATOM 8133 C CA . LEU D 1 268 ? 31.241 -43.356 12.341 1.00 29.41 271 LEU D CA 1
ATOM 8134 C C . LEU D 1 268 ? 32.497 -42.722 11.756 1.00 34.77 271 LEU D C 1
ATOM 8135 O O . LEU D 1 268 ? 32.968 -43.178 10.710 1.00 30.59 271 LEU D O 1
ATOM 8140 N N . LEU D 1 269 ? 33.053 -41.698 12.418 1.00 30.41 272 LEU D N 1
ATOM 8141 C CA . LEU D 1 269 ? 34.200 -40.953 11.903 1.00 36.95 272 LEU D CA 1
ATOM 8142 C C . LEU D 1 269 ? 35.532 -41.450 12.454 1.00 43.82 272 LEU D C 1
ATOM 8143 O O . LEU D 1 269 ? 36.300 -42.099 11.739 1.00 58.88 272 LEU D O 1
ATOM 8148 N N . LYS D 1 270 ? 35.815 -41.137 13.715 1.00 55.21 273 LYS D N 1
ATOM 8149 C CA . LYS D 1 270 ? 37.142 -41.332 14.307 1.00 70.74 273 LYS D CA 1
ATOM 8150 C C . LYS D 1 270 ? 38.249 -40.884 13.354 1.00 66.36 273 LYS D C 1
ATOM 8151 O O . LYS D 1 270 ? 38.924 -41.701 12.725 1.00 71.29 273 LYS D O 1
ATOM 8158 N N . LYS E 1 20 ? 6.466 -1.043 -71.519 1.00 53.63 23 LYS E N 1
ATOM 8159 C CA . LYS E 1 20 ? 6.402 -2.122 -70.536 1.00 57.49 23 LYS E CA 1
ATOM 8160 C C . LYS E 1 20 ? 5.220 -3.041 -70.818 1.00 54.15 23 LYS E C 1
ATOM 8161 O O . LYS E 1 20 ? 4.372 -3.259 -69.945 1.00 51.40 23 LYS E O 1
ATOM 8167 N N . GLU E 1 21 ? 5.169 -3.584 -72.037 1.00 49.99 24 GLU E N 1
ATOM 8168 C CA . GLU E 1 21 ? 4.049 -4.439 -72.414 1.00 46.83 24 GLU E CA 1
ATOM 8169 C C . GLU E 1 21 ? 4.080 -5.763 -71.658 1.00 44.44 24 GLU E C 1
ATOM 8170 O O . GLU E 1 21 ? 3.059 -6.192 -71.110 1.00 48.35 24 GLU E O 1
ATOM 8176 N N . VAL E 1 22 ? 5.240 -6.425 -71.611 1.00 42.53 25 VAL E N 1
ATOM 8177 C CA . VAL E 1 22 ? 5.321 -7.730 -70.950 1.00 42.55 25 VAL E CA 1
ATOM 8178 C C . VAL E 1 22 ? 4.900 -7.611 -69.487 1.00 39.51 25 VAL E C 1
ATOM 8179 O O . VAL E 1 22 ? 4.103 -8.411 -68.981 1.00 33.36 25 VAL E O 1
ATOM 8183 N N . ARG E 1 23 ? 5.407 -6.598 -68.790 1.00 37.34 26 ARG E N 1
ATOM 8184 C CA . ARG E 1 23 ? 5.034 -6.441 -67.390 1.00 33.94 26 ARG E CA 1
ATOM 8185 C C . ARG E 1 23 ? 3.542 -6.160 -67.249 1.00 36.37 26 ARG E C 1
ATOM 8186 O O . ARG E 1 23 ? 2.864 -6.761 -66.405 1.00 35.97 26 ARG E O 1
ATOM 8194 N N . GLU E 1 24 ? 3.010 -5.262 -68.078 1.00 39.26 27 GLU E N 1
ATOM 8195 C CA . GLU E 1 24 ? 1.595 -4.917 -67.985 1.00 40.37 27 GLU E CA 1
ATOM 8196 C C . GLU E 1 24 ? 0.701 -6.102 -68.344 1.00 40.21 27 GLU E C 1
ATOM 8197 O O . GLU E 1 24 ? -0.344 -6.312 -67.714 1.00 38.73 27 GLU E O 1
ATOM 8203 N N . LYS E 1 25 ? 1.086 -6.888 -69.353 1.00 37.13 28 LYS E N 1
ATOM 8204 C CA . LYS E 1 25 ? 0.275 -8.051 -69.698 1.00 36.35 28 LYS E CA 1
ATOM 8205 C C . LYS E 1 25 ? 0.308 -9.106 -68.601 1.00 35.21 28 LYS E C 1
ATOM 8206 O O . LYS E 1 25 ? -0.694 -9.798 -68.386 1.00 37.88 28 LYS E O 1
ATOM 8212 N N . LEU E 1 26 ? 1.433 -9.238 -67.890 1.00 31.38 29 LEU E N 1
ATOM 8213 C CA . LEU E 1 26 ? 1.483 -10.156 -66.754 1.00 30.97 29 LEU E CA 1
ATOM 8214 C C . LEU E 1 26 ? 0.465 -9.770 -65.688 1.00 34.94 29 LEU E C 1
ATOM 8215 O O . LEU E 1 26 ? -0.210 -10.637 -65.118 1.00 32.12 29 LEU E O 1
ATOM 8220 N N . VAL E 1 27 ? 0.337 -8.469 -65.411 1.00 31.40 30 VAL E N 1
ATOM 8221 C CA . VAL E 1 27 ? -0.644 -8.000 -64.436 1.00 38.27 30 VAL E CA 1
ATOM 8222 C C . VAL E 1 27 ? -2.056 -8.357 -64.890 1.00 36.87 30 VAL E C 1
ATOM 8223 O O . VAL E 1 27 ? -2.862 -8.897 -64.118 1.00 29.21 30 VAL E O 1
ATOM 8227 N N . GLU E 1 28 ? -2.369 -8.062 -66.155 1.00 29.57 31 GLU E N 1
ATOM 8228 C CA . GLU E 1 28 ? -3.707 -8.308 -66.681 1.00 32.55 31 GLU E CA 1
ATOM 8229 C C . GLU E 1 28 ? -4.063 -9.785 -66.656 1.00 32.67 31 GLU E C 1
ATOM 8230 O O . GLU E 1 28 ? -5.236 -10.137 -66.488 1.00 34.18 31 GLU E O 1
ATOM 8236 N N . GLU E 1 29 ? -3.075 -10.658 -66.833 1.00 33.24 32 GLU E N 1
ATOM 8237 C CA . GLU E 1 29 ? -3.309 -12.088 -66.966 1.00 35.06 32 GLU E CA 1
ATOM 8238 C C . GLU E 1 29 ? -3.249 -12.821 -65.629 1.00 33.25 32 GLU E C 1
ATOM 8239 O O . GLU E 1 29 ? -3.253 -14.058 -65.608 1.00 37.20 32 GLU E O 1
ATOM 8245 N N . SER E 1 30 ? -3.199 -12.085 -64.522 1.00 35.53 33 SER E N 1
ATOM 8246 C CA . SER E 1 30 ? -3.276 -12.693 -63.201 1.00 29.81 33 SER E CA 1
ATOM 8247 C C . SER E 1 30 ? -4.655 -13.290 -62.964 1.00 32.31 33 SER E C 1
ATOM 8248 O O . SER E 1 30 ? -5.674 -12.715 -63.358 1.00 28.66 33 SER E O 1
ATOM 8251 N N . THR E 1 31 ? -4.686 -14.448 -62.299 1.00 30.10 34 THR E N 1
ATOM 8252 C CA . THR E 1 31 ? -5.966 -15.000 -61.874 1.00 35.69 34 THR E CA 1
ATOM 8253 C C . THR E 1 31 ? -6.662 -14.087 -60.864 1.00 31.14 34 THR E C 1
ATOM 8254 O O . THR E 1 31 ? -7.893 -14.130 -60.744 1.00 31.42 34 THR E O 1
ATOM 8258 N N . LEU E 1 32 ? -5.916 -13.234 -60.157 1.00 25.16 35 LEU E N 1
ATOM 8259 C CA . LEU E 1 32 ? -6.566 -12.243 -59.304 1.00 28.29 35 LEU E CA 1
ATOM 8260 C C . LEU E 1 32 ? -7.487 -11.347 -60.122 1.00 28.89 35 LEU E C 1
ATOM 8261 O O . LEU E 1 32 ? -8.607 -11.039 -59.698 1.00 27.75 35 LEU E O 1
ATOM 8266 N N . GLU E 1 33 ? -7.048 -10.941 -61.315 1.00 28.66 36 GLU E N 1
ATOM 8267 C CA . GLU E 1 33 ? -7.914 -10.118 -62.146 1.00 30.84 36 GLU E CA 1
ATOM 8268 C C . GLU E 1 33 ? -9.070 -10.933 -62.708 1.00 36.17 36 GLU E C 1
ATOM 8269 O O . GLU E 1 33 ? -10.178 -10.412 -62.834 1.00 34.19 36 GLU E O 1
ATOM 8275 N N . THR E 1 34 ? -8.844 -12.213 -63.025 1.00 31.76 37 THR E N 1
ATOM 8276 C CA . THR E 1 34 ? -9.952 -13.058 -63.467 1.00 32.50 37 THR E CA 1
ATOM 8277 C C . THR E 1 34 ? -11.069 -13.076 -62.428 1.00 37.00 37 THR E C 1
ATOM 8278 O O . THR E 1 34 ? -12.251 -12.930 -62.768 1.00 34.88 37 THR E O 1
ATOM 8282 N N . ILE E 1 35 ? -10.704 -13.218 -61.153 1.00 32.98 38 ILE E N 1
ATOM 8283 C CA . ILE E 1 35 ? -11.689 -13.275 -60.076 1.00 34.76 38 ILE E CA 1
ATOM 8284 C C . ILE E 1 35 ? -12.458 -11.960 -59.976 1.00 35.07 38 ILE E C 1
ATOM 8285 O O . ILE E 1 35 ? -13.688 -11.944 -59.842 1.00 32.75 38 ILE E O 1
ATOM 8290 N N . LEU E 1 36 ? -11.745 -10.842 -59.992 1.00 32.88 39 LEU E N 1
ATOM 8291 C CA . LEU E 1 36 ? -12.418 -9.538 -59.764 1.00 36.84 39 LEU E CA 1
ATOM 8292 C C . LEU E 1 36 ? -13.408 -9.221 -60.896 1.00 37.32 39 LEU E C 1
ATOM 8293 O O . LEU E 1 36 ? -14.465 -8.674 -60.601 1.00 38.83 39 LEU E O 1
ATOM 8298 N N . LYS E 1 37 ? -13.061 -9.557 -62.136 1.00 35.40 40 LYS E N 1
ATOM 8299 C CA . LYS E 1 37 ? -13.973 -9.338 -63.291 1.00 37.89 40 LYS E CA 1
ATOM 8300 C C . LYS E 1 37 ? -15.204 -10.242 -63.157 1.00 36.04 40 LYS E C 1
ATOM 8301 O O . LYS E 1 37 ? -16.302 -9.768 -63.420 1.00 40.43 40 LYS E O 1
ATOM 8307 N N . ARG E 1 38 ? -15.006 -11.488 -62.737 1.00 39.41 41 ARG E N 1
ATOM 8308 C CA . ARG E 1 38 ? -16.140 -12.427 -62.537 1.00 36.78 41 ARG E CA 1
ATOM 8309 C C . ARG E 1 38 ? -16.972 -11.994 -61.332 1.00 38.99 41 ARG E C 1
ATOM 8310 O O . ARG E 1 38 ? -18.170 -12.248 -61.343 1.00 39.29 41 ARG E O 1
ATOM 8318 N N . GLY E 1 39 ? -16.345 -11.365 -60.336 1.00 35.10 42 GLY E N 1
ATOM 8319 C CA . GLY E 1 39 ? -17.090 -11.040 -59.136 1.00 38.36 42 GLY E CA 1
ATOM 8320 C C . GLY E 1 39 ? -17.319 -12.202 -58.192 1.00 38.09 42 GLY E C 1
ATOM 8321 O O . GLY E 1 39 ? -18.020 -12.035 -57.187 1.00 29.36 42 GLY E O 1
ATOM 8322 N N . VAL E 1 40 ? -16.759 -13.374 -58.487 1.00 33.58 43 VAL E N 1
ATOM 8323 C CA . VAL E 1 40 ? -16.904 -14.565 -57.658 1.00 35.16 43 VAL E CA 1
ATOM 8324 C C . VAL E 1 40 ? -15.536 -15.222 -57.536 1.00 35.53 43 VAL E C 1
ATOM 8325 O O . VAL E 1 40 ? -14.779 -15.283 -58.511 1.00 33.86 43 VAL E O 1
ATOM 8329 N N . LEU E 1 41 ? -15.228 -15.724 -56.343 1.00 32.47 44 LEU E N 1
ATOM 8330 C CA . LEU E 1 41 ? -14.033 -16.521 -56.093 1.00 32.55 44 LEU E CA 1
ATOM 8331 C C . LEU E 1 41 ? -14.403 -18.003 -56.085 1.00 30.75 44 LEU E C 1
ATOM 8332 O O . LEU E 1 41 ? -15.165 -18.450 -55.220 1.00 29.84 44 LEU E O 1
ATOM 8337 N N . LYS E 1 42 ? -13.857 -18.767 -57.032 1.00 34.26 45 LYS E N 1
ATOM 8338 C CA . LYS E 1 42 ? -14.173 -20.189 -57.146 1.00 26.06 45 LYS E CA 1
ATOM 8339 C C . LYS E 1 42 ? -13.129 -21.007 -56.393 1.00 27.48 45 LYS E C 1
ATOM 8340 O O . LYS E 1 42 ? -11.940 -20.951 -56.722 1.00 27.12 45 LYS E O 1
ATOM 8346 N N . VAL E 1 43 ? -13.580 -21.716 -55.356 1.00 29.77 46 VAL E N 1
ATOM 8347 C CA . VAL E 1 43 ? -12.654 -22.450 -54.443 1.00 24.81 46 VAL E CA 1
ATOM 8348 C C . VAL E 1 43 ? -12.811 -23.963 -54.548 1.00 31.22 46 VAL E C 1
ATOM 8349 O O . VAL E 1 43 ? -13.924 -24.444 -54.354 1.00 29.80 46 VAL E O 1
ATOM 8353 N N . GLY E 1 44 ? -11.714 -24.662 -54.791 1.00 28.95 47 GLY E N 1
ATOM 8354 C CA . GLY E 1 44 ? -11.733 -26.127 -54.808 1.00 27.68 47 GLY E CA 1
ATOM 8355 C C . GLY E 1 44 ? -11.435 -26.696 -53.437 1.00 31.80 47 GLY E C 1
ATOM 8356 O O . GLY E 1 44 ? -10.495 -26.227 -52.787 1.00 28.17 47 GLY E O 1
ATOM 8357 N N . MET E 1 45 ? -12.226 -27.681 -53.020 1.00 29.60 48 MET E N 1
ATOM 8358 C CA . MET E 1 45 ? -12.026 -28.311 -51.697 1.00 29.11 48 MET E CA 1
ATOM 8359 C C . MET E 1 45 ? -12.587 -29.744 -51.683 1.00 32.03 48 MET E C 1
ATOM 8360 O O . MET E 1 45 ? -13.269 -30.123 -52.640 1.00 34.58 48 MET E O 1
ATOM 8365 N N . SER E 1 46 ? -12.280 -30.494 -50.632 1.00 28.36 49 SER E N 1
ATOM 8366 C CA . SER E 1 46 ? -12.811 -31.866 -50.469 1.00 30.79 49 SER E CA 1
ATOM 8367 C C . SER E 1 46 ? -13.262 -32.065 -49.014 1.00 33.10 49 SER E C 1
ATOM 8368 O O . SER E 1 46 ? -12.949 -31.215 -48.182 1.00 32.15 49 SER E O 1
ATOM 8371 N N . THR E 1 47 ? -13.968 -33.152 -48.735 1.00 30.71 50 THR E N 1
ATOM 8372 C CA . THR E 1 47 ? -14.536 -33.410 -47.411 1.00 28.57 50 THR E CA 1
ATOM 8373 C C . THR E 1 47 ? -13.487 -34.032 -46.484 1.00 31.88 50 THR E C 1
ATOM 8374 O O . THR E 1 47 ? -13.008 -35.146 -46.733 1.00 27.73 50 THR E O 1
ATOM 8378 N N . PHE E 1 48 ? -13.115 -33.287 -45.437 1.00 30.99 51 PHE E N 1
ATOM 8379 C CA . PHE E 1 48 ? -12.400 -33.781 -44.259 1.00 27.51 51 PHE E CA 1
ATOM 8380 C C . PHE E 1 48 ? -13.003 -33.061 -43.059 1.00 33.49 51 PHE E C 1
ATOM 8381 O O . PHE E 1 48 ? -12.974 -31.823 -43.012 1.00 29.54 51 PHE E O 1
ATOM 8389 N N . VAL E 1 49 ? -13.486 -33.812 -42.071 1.00 27.46 52 VAL E N 1
ATOM 8390 C CA . VAL E 1 49 ? -14.076 -33.218 -40.867 1.00 31.06 52 VAL E CA 1
ATOM 8391 C C . VAL E 1 49 ? -12.974 -32.931 -39.848 1.00 25.91 52 VAL E C 1
ATOM 8392 O O . VAL E 1 49 ? -12.203 -33.839 -39.516 1.00 31.50 52 VAL E O 1
ATOM 8396 N N . PRO E 1 50 ? -12.874 -31.710 -39.286 1.00 29.34 53 PRO E N 1
ATOM 8397 C CA . PRO E 1 50 ? -13.732 -30.543 -39.464 1.00 27.49 53 PRO E CA 1
ATOM 8398 C C . PRO E 1 50 ? -13.111 -29.475 -40.367 1.00 31.73 53 PRO E C 1
ATOM 8399 O O . PRO E 1 50 ? -13.328 -28.282 -40.141 1.00 29.79 53 PRO E O 1
ATOM 8403 N N . TRP E 1 51 ? -12.304 -29.879 -41.334 1.00 27.83 54 TRP E N 1
ATOM 8404 C CA . TRP E 1 51 ? -11.734 -28.898 -42.288 1.00 26.95 54 TRP E CA 1
ATOM 8405 C C . TRP E 1 51 ? -12.831 -28.364 -43.208 1.00 30.85 54 TRP E C 1
ATOM 8406 O O . TRP E 1 51 ? -12.897 -27.147 -43.399 1.00 30.52 54 TRP E O 1
ATOM 8417 N N . ALA E 1 52 ? -13.631 -29.265 -43.775 1.00 30.58 55 ALA E N 1
ATOM 8418 C CA . ALA E 1 52 ? -14.710 -28.895 -44.712 1.00 26.22 55 ALA E CA 1
ATOM 8419 C C . ALA E 1 52 ? -15.693 -30.066 -44.788 1.00 29.40 55 ALA E C 1
ATOM 8420 O O . ALA E 1 52 ? -15.244 -31.185 -45.025 1.00 28.88 55 ALA E O 1
ATOM 8422 N N . MET E 1 53 ? -16.968 -29.790 -44.543 1.00 28.85 56 MET E N 1
ATOM 8423 C CA . MET E 1 53 ? -17.996 -30.857 -44.519 1.00 34.45 56 MET E CA 1
ATOM 8424 C C . MET E 1 53 ? -19.380 -30.215 -44.652 1.00 36.23 56 MET E C 1
ATOM 8425 O O . MET E 1 53 ? -19.545 -29.059 -44.244 1.00 30.65 56 MET E O 1
ATOM 8430 N N . LYS E 1 54 ? -20.317 -30.948 -45.254 1.00 32.80 57 LYS E N 1
ATOM 8431 C CA . LYS E 1 54 ? -21.704 -30.433 -45.330 1.00 34.13 57 LYS E CA 1
ATOM 8432 C C . LYS E 1 54 ? -22.376 -30.730 -43.996 1.00 39.64 57 LYS E C 1
ATOM 8433 O O . LYS E 1 54 ? -22.148 -31.819 -43.456 1.00 40.29 57 LYS E O 1
ATOM 8439 N N . ASP E 1 55 ? -23.127 -29.776 -43.477 1.00 33.26 58 ASP E N 1
ATOM 8440 C CA . ASP E 1 55 ? -23.848 -29.938 -42.226 1.00 39.98 58 ASP E CA 1
ATOM 8441 C C . ASP E 1 55 ? -25.295 -30.337 -42.519 1.00 39.06 58 ASP E C 1
ATOM 8442 O O . ASP E 1 55 ? -25.696 -30.518 -43.672 1.00 37.99 58 ASP E O 1
ATOM 8447 N N . LYS E 1 56 ? -26.095 -30.495 -41.467 1.00 41.47 59 LYS E N 1
ATOM 8448 C CA . LYS E 1 56 ? -27.418 -31.044 -41.738 1.00 49.23 59 LYS E CA 1
ATOM 8449 C C . LYS E 1 56 ? -28.381 -30.009 -42.297 1.00 46.51 59 LYS E C 1
ATOM 8450 O O . LYS E 1 56 ? -29.507 -30.368 -42.655 1.00 45.21 59 LYS E O 1
ATOM 8456 N N . GLU E 1 57 ? -27.953 -28.752 -42.421 1.00 40.57 60 GLU E N 1
ATOM 8457 C CA . GLU E 1 57 ? -28.645 -27.812 -43.292 1.00 44.56 60 GLU E CA 1
ATOM 8458 C C . GLU E 1 57 ? -28.304 -28.017 -44.763 1.00 47.14 60 GLU E C 1
ATOM 8459 O O . GLU E 1 57 ? -28.945 -27.401 -45.620 1.00 45.52 60 GLU E O 1
ATOM 8465 N N . GLY E 1 58 ? -27.316 -28.855 -45.075 1.00 43.72 61 GLY E N 1
ATOM 8466 C CA . GLY E 1 58 ? -26.868 -29.021 -46.442 1.00 43.57 61 GLY E CA 1
ATOM 8467 C C . GLY E 1 58 ? -25.846 -28.012 -46.917 1.00 37.97 61 GLY E C 1
ATOM 8468 O O . GLY E 1 58 ? -25.529 -27.992 -48.112 1.00 31.14 61 GLY E O 1
ATOM 8469 N N . GLN E 1 59 ? -25.313 -27.178 -46.029 1.00 33.71 62 GLN E N 1
ATOM 8470 C CA . GLN E 1 59 ? -24.350 -26.153 -46.393 1.00 36.28 62 GLN E CA 1
ATOM 8471 C C . GLN E 1 59 ? -22.958 -26.542 -45.917 1.00 34.99 62 GLN E C 1
ATOM 8472 O O . GLN E 1 59 ? -22.800 -27.220 -44.897 1.00 34.87 62 GLN E O 1
ATOM 8478 N N . LEU E 1 60 ? -21.947 -26.092 -46.658 1.00 31.98 63 LEU E N 1
ATOM 8479 C CA . LEU E 1 60 ? -20.567 -26.342 -46.261 1.00 31.29 63 LEU E CA 1
ATOM 8480 C C . LEU E 1 60 ? -20.184 -25.480 -45.060 1.00 30.44 63 LEU E C 1
ATOM 8481 O O . LEU E 1 60 ? -20.535 -24.300 -44.983 1.00 31.24 63 LEU E O 1
ATOM 8486 N N . ILE E 1 61 ? -19.489 -26.099 -44.102 1.00 29.24 64 ILE E N 1
ATOM 8487 C CA . ILE E 1 61 ? -18.931 -25.433 -42.928 1.00 28.60 64 ILE E CA 1
ATOM 8488 C C . ILE E 1 61 ? -17.543 -26.016 -42.693 1.00 27.31 64 ILE E C 1
ATOM 8489 O O . ILE E 1 61 ? -17.144 -26.997 -43.328 1.00 29.03 64 ILE E O 1
ATOM 8494 N N . GLY E 1 62 ? -16.803 -25.404 -41.776 1.00 25.47 65 GLY E N 1
ATOM 8495 C CA . GLY E 1 62 ? -15.493 -25.890 -41.386 1.00 27.77 65 GLY E CA 1
ATOM 8496 C C . GLY E 1 62 ? -14.440 -24.796 -41.424 1.00 25.90 65 GLY E C 1
ATOM 8497 O O . GLY E 1 62 ? -14.664 -23.685 -41.897 1.00 28.31 65 GLY E O 1
ATOM 8498 N N . PHE E 1 63 ? -13.256 -25.157 -40.922 1.00 23.44 66 PHE E N 1
ATOM 8499 C CA . PHE E 1 63 ? -12.144 -24.210 -40.860 1.00 23.88 66 PHE E CA 1
ATOM 8500 C C . PHE E 1 63 ? -11.787 -23.675 -42.246 1.00 25.94 66 PHE E C 1
ATOM 8501 O O . PHE E 1 63 ? -11.626 -22.463 -42.437 1.00 23.06 66 PHE E O 1
ATOM 8509 N N . GLU E 1 64 ? -11.670 -24.568 -43.233 1.00 25.27 67 GLU E N 1
ATOM 8510 C CA . GLU E 1 64 ? -11.302 -24.144 -44.581 1.00 26.66 67 GLU E CA 1
ATOM 8511 C C . GLU E 1 64 ? -12.406 -23.318 -45.228 1.00 24.30 67 GLU E C 1
ATOM 8512 O O . GLU E 1 64 ? -12.120 -22.426 -46.038 1.00 25.07 67 GLU E O 1
ATOM 8518 N N . ILE E 1 65 ? -13.664 -23.623 -44.912 1.00 24.79 68 ILE E N 1
ATOM 8519 C CA . ILE E 1 65 ? -14.772 -22.831 -45.431 1.00 25.49 68 ILE E CA 1
ATOM 8520 C C . ILE E 1 65 ? -14.736 -21.427 -44.843 1.00 27.08 68 ILE E C 1
ATOM 8521 O O . ILE E 1 65 ? -14.955 -20.438 -45.553 1.00 28.47 68 ILE E O 1
ATOM 8526 N N . ASP E 1 66 ? -14.443 -21.313 -43.542 1.00 24.68 69 ASP E N 1
ATOM 8527 C CA . ASP E 1 66 ? -14.357 -19.994 -42.914 1.00 26.54 69 ASP E CA 1
ATOM 8528 C C . ASP E 1 66 ? -13.231 -19.163 -43.527 1.00 29.10 69 ASP E C 1
ATOM 8529 O O . ASP E 1 66 ? -13.400 -17.964 -43.795 1.00 28.32 69 ASP E O 1
ATOM 8534 N N . VAL E 1 67 ? -12.061 -19.776 -43.712 1.00 25.42 70 VAL E N 1
ATOM 8535 C CA . VAL E 1 67 ? -10.942 -19.089 -44.359 1.00 26.72 70 VAL E CA 1
ATOM 8536 C C . VAL E 1 67 ? -11.349 -18.585 -45.738 1.00 28.06 70 VAL E C 1
ATOM 8537 O O . VAL E 1 67 ? -11.163 -17.406 -46.065 1.00 29.01 70 VAL E O 1
ATOM 8541 N N . ALA E 1 68 ? -11.905 -19.474 -46.569 1.00 25.48 71 ALA E N 1
ATOM 8542 C CA . ALA E 1 68 ? -12.286 -19.088 -47.926 1.00 28.41 71 ALA E CA 1
ATOM 8543 C C . ALA E 1 68 ? -13.352 -17.996 -47.925 1.00 31.71 71 ALA E C 1
ATOM 8544 O O . ALA E 1 68 ? -13.318 -17.088 -48.766 1.00 27.55 71 ALA E O 1
ATOM 8546 N N . LYS E 1 69 ? -14.315 -18.071 -46.998 1.00 25.31 72 LYS E N 1
ATOM 8547 C CA . LYS E 1 69 ? -15.394 -17.088 -46.989 1.00 32.13 72 LYS E CA 1
ATOM 8548 C C . LYS E 1 69 ? -14.874 -15.711 -46.600 1.00 27.30 72 LYS E C 1
ATOM 8549 O O . LYS E 1 69 ? -15.302 -14.696 -47.163 1.00 25.45 72 LYS E O 1
ATOM 8555 N N . ARG E 1 70 ? -13.968 -15.637 -45.636 1.00 24.87 73 ARG E N 1
ATOM 8556 C CA . ARG E 1 70 ? -13.394 -14.309 -45.276 1.00 27.60 73 ARG E CA 1
ATOM 8557 C C . ARG E 1 70 ? -12.520 -13.774 -46.417 1.00 33.34 73 ARG E C 1
ATOM 8558 O O . ARG E 1 70 ? -12.615 -12.593 -46.713 1.00 27.27 73 ARG E O 1
ATOM 8566 N N . LEU E 1 71 ? -11.701 -14.636 -47.013 1.00 26.10 74 LEU E N 1
ATOM 8567 C CA . LEU E 1 71 ? -10.806 -14.204 -48.116 1.00 27.67 74 LEU E CA 1
ATOM 8568 C C . LEU E 1 71 ? -11.638 -13.540 -49.217 1.00 28.28 74 LEU E C 1
ATOM 8569 O O . LEU E 1 71 ? -11.288 -12.445 -49.641 1.00 27.75 74 LEU E O 1
ATOM 8574 N N . ALA E 1 72 ? -12.724 -14.183 -49.637 1.00 26.91 75 ALA E N 1
ATOM 8575 C CA . ALA E 1 72 ? -13.605 -13.606 -50.679 1.00 28.05 75 ALA E CA 1
ATOM 8576 C C . ALA E 1 72 ? -14.204 -12.271 -50.224 1.00 29.59 75 ALA E C 1
ATOM 8577 O O . ALA E 1 72 ? -14.223 -11.340 -51.019 1.00 32.14 75 ALA E O 1
ATOM 8579 N N . ARG E 1 73 ? -14.717 -12.228 -49.002 1.00 28.24 76 ARG E N 1
ATOM 8580 C CA . ARG E 1 73 ? -15.354 -10.993 -48.479 1.00 35.40 76 ARG E CA 1
ATOM 8581 C C . ARG E 1 73 ? -14.326 -9.861 -48.473 1.00 27.86 76 ARG E C 1
ATOM 8582 O O . ARG E 1 73 ? -14.674 -8.761 -48.869 1.00 28.12 76 ARG E O 1
ATOM 8590 N N . ASP E 1 74 ? -13.095 -10.173 -48.089 1.00 28.17 77 ASP E N 1
ATOM 8591 C CA . ASP E 1 74 ? -12.030 -9.144 -48.000 1.00 30.08 77 ASP E CA 1
ATOM 8592 C C . ASP E 1 74 ? -11.616 -8.725 -49.413 1.00 30.76 77 ASP E C 1
ATOM 8593 O O . ASP E 1 74 ? -11.137 -7.600 -49.564 1.00 29.74 77 ASP E O 1
ATOM 8598 N N . MET E 1 75 ? -11.782 -9.614 -50.389 1.00 25.42 78 MET E N 1
ATOM 8599 C CA . MET E 1 75 ? -11.473 -9.296 -51.799 1.00 28.25 78 MET E CA 1
ATOM 8600 C C . MET E 1 75 ? -12.655 -8.546 -52.411 1.00 29.71 78 MET E C 1
ATOM 8601 O O . MET E 1 75 ? -12.491 -8.008 -53.504 1.00 34.47 78 MET E O 1
ATOM 8606 N N . GLY E 1 76 ? -13.800 -8.520 -51.726 1.00 32.29 79 GLY E N 1
ATOM 8607 C CA . GLY E 1 76 ? -14.982 -7.864 -52.254 1.00 28.51 79 GLY E CA 1
ATOM 8608 C C . GLY E 1 76 ? -15.700 -8.637 -53.339 1.00 33.46 79 GLY E C 1
ATOM 8609 O O . GLY E 1 76 ? -16.294 -8.030 -54.235 1.00 36.60 79 GLY E O 1
ATOM 8610 N N . VAL E 1 77 ? -15.661 -9.967 -53.295 1.00 34.79 80 VAL E N 1
ATOM 8611 C CA . VAL E 1 77 ? -16.368 -10.799 -54.259 1.00 33.97 80 VAL E CA 1
ATOM 8612 C C . VAL E 1 77 ? -17.195 -11.842 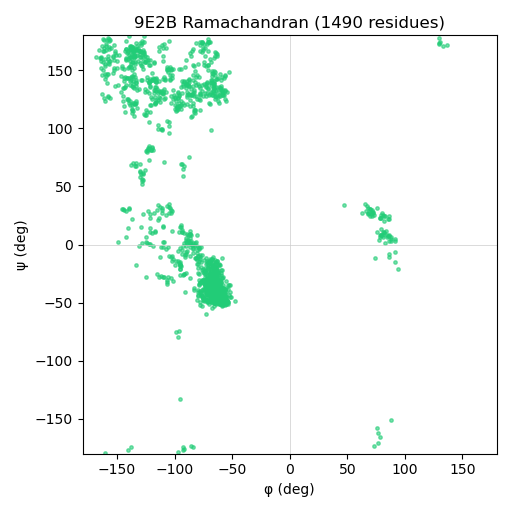-53.516 1.00 33.35 80 VAL E C 1
ATOM 8613 O O . VAL E 1 77 ? -17.011 -12.092 -52.325 1.00 32.86 80 VAL E O 1
ATOM 8617 N N . LYS E 1 78 ? -18.111 -12.461 -54.250 1.00 35.48 81 LYS E N 1
ATOM 8618 C CA . LYS E 1 78 ? -18.816 -13.619 -53.727 1.00 32.03 81 LYS E CA 1
ATOM 8619 C C . LYS E 1 78 ? -17.886 -14.834 -53.734 1.00 34.73 81 LYS E C 1
ATOM 8620 O O . LYS E 1 78 ? -16.764 -14.791 -54.252 1.00 31.79 81 LYS E O 1
ATOM 8626 N N . VAL E 1 79 ? -18.357 -15.929 -53.139 1.00 32.63 82 VAL E N 1
ATOM 8627 C CA . VAL E 1 79 ? -17.590 -17.166 -53.081 1.00 29.99 82 VAL E CA 1
ATOM 8628 C C . VAL E 1 79 ? -18.451 -18.317 -53.591 1.00 30.79 82 VAL E C 1
ATOM 8629 O O . VAL E 1 79 ? -19.661 -18.368 -53.343 1.00 33.15 82 VAL E O 1
ATOM 8633 N N . GLN E 1 80 ? -17.827 -19.229 -54.327 1.00 30.87 83 GLN E N 1
ATOM 8634 C CA . GLN E 1 80 ? -18.513 -20.400 -54.861 1.00 31.25 83 GLN E CA 1
ATOM 8635 C C . GLN E 1 80 ? -17.606 -21.598 -54.659 1.00 34.19 83 GLN E C 1
ATOM 8636 O O . GLN E 1 80 ? -16.484 -21.617 -55.173 1.00 34.11 83 GLN E O 1
ATOM 8642 N N . PHE E 1 81 ? -18.087 -22.591 -53.918 1.00 31.15 84 PHE E N 1
ATOM 8643 C CA . PHE E 1 81 ? -17.292 -23.776 -53.634 1.00 34.84 84 PHE E CA 1
ATOM 8644 C C . PHE E 1 81 ? -17.502 -24.838 -54.702 1.00 32.51 84 PHE E C 1
ATOM 8645 O O . PHE E 1 81 ? -18.625 -25.068 -55.160 1.00 35.12 84 PHE E O 1
ATOM 8653 N N . VAL E 1 82 ? -16.406 -25.470 -55.102 1.00 29.13 85 VAL E N 1
ATOM 8654 C CA . VAL E 1 82 ? -16.427 -26.514 -56.122 1.00 32.78 85 VAL E CA 1
ATOM 8655 C C . VAL E 1 82 ? -15.909 -27.784 -55.461 1.00 33.55 85 VAL E C 1
ATOM 8656 O O . VAL E 1 82 ? -14.715 -28.102 -55.583 1.00 29.88 85 VAL E O 1
ATOM 8660 N N . PRO E 1 83 ? -16.748 -28.514 -54.723 1.00 32.77 86 PRO E N 1
ATOM 8661 C CA . PRO E 1 83 ? -16.284 -29.759 -54.101 1.00 30.68 86 PRO E CA 1
ATOM 8662 C C . PRO E 1 83 ? -15.762 -30.709 -55.166 1.00 34.63 86 PRO E C 1
ATOM 8663 O O . PRO E 1 83 ? -16.426 -30.973 -56.174 1.00 30.82 86 PRO E O 1
ATOM 8667 N N . THR E 1 84 ? -14.564 -31.227 -54.930 1.00 33.19 87 THR E N 1
ATOM 8668 C CA . THR E 1 84 ? -13.840 -31.986 -55.929 1.00 34.24 87 THR E CA 1
ATOM 8669 C C . THR E 1 84 ? -13.254 -33.221 -55.271 1.00 31.68 87 THR E C 1
ATOM 8670 O O . THR E 1 84 ? -12.941 -33.218 -54.078 1.00 35.52 87 THR E O 1
ATOM 8674 N N . LYS E 1 85 ? -13.174 -34.326 -56.015 1.00 31.92 88 LYS E N 1
ATOM 8675 C CA . LYS E 1 85 ? -12.544 -35.554 -55.471 1.00 29.50 88 LYS E CA 1
ATOM 8676 C C . LYS E 1 85 ? -11.087 -35.221 -55.161 1.00 32.37 88 LYS E C 1
ATOM 8677 O O . LYS E 1 85 ? -10.395 -34.719 -56.031 1.00 32.67 88 LYS E O 1
ATOM 8683 N N . TRP E 1 86 ? -10.660 -35.523 -53.947 1.00 33.11 89 TRP E N 1
ATOM 8684 C CA . TRP E 1 86 ? -9.320 -35.089 -53.521 1.00 33.16 89 TRP E CA 1
ATOM 8685 C C . TRP E 1 86 ? -8.224 -35.608 -54.439 1.00 36.73 89 TRP E C 1
ATOM 8686 O O . TRP E 1 86 ? -7.277 -34.875 -54.751 1.00 33.56 89 TRP E O 1
ATOM 8697 N N . SER E 1 87 ? -8.327 -36.870 -54.880 1.00 30.28 90 SER E N 1
ATOM 8698 C CA . SER E 1 87 ? -7.281 -37.439 -55.725 1.00 32.31 90 SER E CA 1
ATOM 8699 C C . SER E 1 87 ? -7.124 -36.687 -57.039 1.00 32.96 90 SER E C 1
ATOM 8700 O O . SER E 1 87 ? -6.099 -36.844 -57.706 1.00 40.98 90 SER E O 1
ATOM 8703 N N . GLY E 1 88 ? -8.110 -35.881 -57.427 1.00 32.50 91 GLY E N 1
ATOM 8704 C CA . GLY E 1 88 ? -8.022 -35.142 -58.673 1.00 34.48 91 GLY E CA 1
ATOM 8705 C C . GLY E 1 88 ? -8.127 -33.638 -58.498 1.00 32.16 91 GLY E C 1
ATOM 8706 O O . GLY E 1 88 ? -8.467 -32.918 -59.442 1.00 31.32 91 GLY E O 1
ATOM 8707 N N . ILE E 1 89 ? -7.824 -33.145 -57.297 1.00 27.94 92 ILE E N 1
ATOM 8708 C CA . ILE E 1 89 ? -8.047 -31.726 -57.029 1.00 30.48 92 ILE E CA 1
ATOM 8709 C C . ILE E 1 89 ? -7.012 -30.864 -57.747 1.00 28.92 92 ILE E C 1
ATOM 8710 O O . ILE E 1 89 ? -7.324 -29.752 -58.185 1.00 27.62 92 ILE E O 1
ATOM 8715 N N . ILE E 1 90 ? -5.790 -31.361 -57.921 1.00 31.95 93 ILE E N 1
ATOM 8716 C CA . ILE E 1 90 ? -4.761 -30.580 -58.603 1.00 27.51 93 ILE E CA 1
ATOM 8717 C C . ILE E 1 90 ? -5.016 -30.574 -60.109 1.00 26.04 93 ILE E C 1
ATOM 8718 O O . ILE E 1 90 ? -4.937 -29.504 -60.731 1.00 29.20 93 ILE E O 1
ATOM 8723 N N . PRO E 1 91 ? -5.341 -31.706 -60.754 1.00 29.45 94 PRO E N 1
ATOM 8724 C CA . PRO E 1 91 ? -5.783 -31.602 -62.156 1.00 30.72 94 PRO E CA 1
ATOM 8725 C C . PRO E 1 91 ? -6.989 -30.692 -62.337 1.00 29.71 94 PRO E C 1
ATOM 8726 O O . PRO E 1 91 ? -7.057 -29.951 -63.324 1.00 33.19 94 PRO E O 1
ATOM 8730 N N . ALA E 1 92 ? -7.943 -30.713 -61.402 1.00 30.70 95 ALA E N 1
ATOM 8731 C CA . ALA E 1 92 ? -9.060 -29.772 -61.471 1.00 35.11 95 ALA E CA 1
ATOM 8732 C C . ALA E 1 92 ? -8.573 -28.324 -61.442 1.00 31.48 95 ALA E C 1
ATOM 8733 O O . ALA E 1 92 ? -9.108 -27.467 -62.156 1.00 32.74 95 ALA E O 1
ATOM 8735 N N . LEU E 1 93 ? -7.564 -28.032 -60.621 1.00 29.44 96 LEU E N 1
ATOM 8736 C CA . LEU E 1 93 ? -7.008 -26.679 -60.598 1.00 29.86 96 LEU E CA 1
ATOM 8737 C C . LEU E 1 93 ? -6.348 -26.351 -61.929 1.00 31.38 96 LEU E C 1
ATOM 8738 O O . LEU E 1 93 ? -6.568 -25.271 -62.491 1.00 29.28 96 LEU E O 1
ATOM 8743 N N . LEU E 1 94 ? -5.574 -27.294 -62.465 1.00 30.73 97 LEU E N 1
ATOM 8744 C CA . LEU E 1 94 ? -4.815 -27.036 -63.682 1.00 31.81 97 LEU E CA 1
ATOM 8745 C C . LEU E 1 94 ? -5.730 -26.813 -64.875 1.00 39.05 97 LEU E C 1
ATOM 8746 O O . LEU E 1 94 ? -5.427 -25.987 -65.746 1.00 34.85 97 LEU E O 1
ATOM 8751 N N . THR E 1 95 ? -6.851 -27.529 -64.937 1.00 33.00 98 THR E N 1
ATOM 8752 C CA . THR E 1 95 ? -7.788 -27.377 -66.039 1.00 30.64 98 THR E CA 1
ATOM 8753 C C . THR E 1 95 ? -8.803 -26.264 -65.805 1.00 32.22 98 THR E C 1
ATOM 8754 O O . THR E 1 95 ? -9.751 -26.129 -66.587 1.00 32.97 98 THR E O 1
ATOM 8758 N N . GLY E 1 96 ? -8.622 -25.458 -64.761 1.00 37.12 99 GLY E N 1
ATOM 8759 C CA . GLY E 1 96 ? -9.445 -24.279 -64.575 1.00 33.97 99 GLY E CA 1
ATOM 8760 C C . GLY E 1 96 ? -10.833 -24.514 -64.023 1.00 38.49 99 GLY E C 1
ATOM 8761 O O . GLY E 1 96 ? -11.712 -23.671 -64.224 1.00 35.58 99 GLY E O 1
ATOM 8762 N N . LYS E 1 97 ? -11.064 -25.631 -63.328 1.00 33.34 100 LYS E N 1
ATOM 8763 C CA . LYS E 1 97 ? -12.354 -25.840 -62.683 1.00 34.02 100 LYS E CA 1
ATOM 8764 C C . LYS E 1 97 ? -12.619 -24.803 -61.593 1.00 38.02 100 LYS E C 1
ATOM 8765 O O . LYS E 1 97 ? -13.779 -24.576 -61.233 1.00 36.30 100 LYS E O 1
ATOM 8771 N N . PHE E 1 98 ? -11.575 -24.172 -61.066 1.00 32.38 101 PHE E N 1
ATOM 8772 C CA . PHE E 1 98 ? -11.700 -23.151 -60.034 1.00 30.19 101 PHE E CA 1
ATOM 8773 C C . PHE E 1 98 ? -10.391 -22.365 -60.002 1.00 29.70 101 PHE E C 1
ATOM 8774 O O . PHE E 1 98 ? -9.446 -22.676 -60.734 1.00 29.55 101 PHE E O 1
ATOM 8782 N N . ASP E 1 99 ? -10.345 -21.331 -59.150 1.00 31.23 102 ASP E N 1
ATOM 8783 C CA . ASP E 1 99 ? -9.214 -20.404 -59.099 1.00 28.38 102 ASP E CA 1
ATOM 8784 C C . ASP E 1 99 ? -8.142 -20.799 -58.095 1.00 30.76 102 ASP E C 1
ATOM 8785 O O . ASP E 1 99 ? -6.987 -20.379 -58.244 1.00 26.33 102 ASP E O 1
ATOM 8790 N N . ILE E 1 100 ? -8.504 -21.551 -57.056 1.00 23.72 103 ILE E N 1
ATOM 8791 C CA . ILE E 1 100 ? -7.643 -21.722 -55.892 1.00 24.66 103 ILE E CA 1
ATOM 8792 C C . ILE E 1 100 ? -8.086 -22.957 -55.137 1.00 28.59 103 ILE E C 1
ATOM 8793 O O . ILE E 1 100 ? -9.279 -23.277 -55.087 1.00 29.34 103 ILE E O 1
ATOM 8798 N N . ILE E 1 101 ? -7.120 -23.641 -54.522 1.00 24.91 104 ILE E N 1
ATOM 8799 C CA . ILE E 1 101 ? -7.391 -24.715 -53.574 1.00 27.25 104 ILE E CA 1
ATOM 8800 C C . ILE E 1 101 ? -7.263 -24.144 -52.172 1.00 28.84 104 ILE E C 1
ATOM 8801 O O . ILE E 1 101 ? -6.179 -23.705 -51.766 1.00 27.48 104 ILE E O 1
ATOM 8806 N N . ILE E 1 102 ? -8.385 -24.117 -51.453 1.00 26.76 105 ILE E N 1
ATOM 8807 C CA . ILE E 1 102 ? -8.416 -23.853 -50.021 1.00 24.81 105 ILE E CA 1
ATOM 8808 C C . ILE E 1 102 ? -9.028 -25.092 -49.385 1.00 24.28 105 ILE E C 1
ATOM 8809 O O . ILE E 1 102 ? -10.243 -25.162 -49.155 1.00 24.38 105 ILE E O 1
ATOM 8814 N N . GLY E 1 103 ? -8.199 -26.098 -49.141 1.00 25.35 106 GLY E N 1
ATOM 8815 C CA . GLY E 1 103 ? -8.730 -27.388 -48.736 1.00 28.91 106 GLY E CA 1
ATOM 8816 C C . GLY E 1 103 ? -7.847 -28.137 -47.764 1.00 24.21 106 GLY E C 1
ATOM 8817 O O . GLY E 1 103 ? -7.834 -29.375 -47.753 1.00 32.37 106 GLY E O 1
ATOM 8818 N N . GLY E 1 104 ? -7.112 -27.399 -46.939 1.00 23.36 107 GLY E N 1
ATOM 8819 C CA . GLY E 1 104 ? -6.195 -28.013 -45.999 1.00 26.51 107 GLY E CA 1
ATOM 8820 C C . GLY E 1 104 ? -5.028 -28.720 -46.649 1.00 28.29 107 GLY E C 1
ATOM 8821 O O . GLY E 1 104 ? -4.497 -29.677 -46.082 1.00 29.60 107 GLY E O 1
ATOM 8822 N N . MET E 1 105 ? -4.600 -28.267 -47.820 1.00 24.85 108 MET E N 1
ATOM 8823 C CA . MET E 1 105 ? -3.556 -28.966 -48.554 1.00 28.81 108 MET E CA 1
ATOM 8824 C C . MET E 1 105 ? -2.190 -28.713 -47.923 1.00 28.78 108 MET E C 1
ATOM 8825 O O . MET E 1 105 ? -1.796 -27.560 -47.695 1.00 26.43 108 MET E O 1
ATOM 8830 N N . SER E 1 106 ? -1.466 -29.794 -47.638 1.00 24.45 109 SER E N 1
ATOM 8831 C CA . SER E 1 106 ? -0.094 -29.673 -47.158 1.00 27.79 109 SER E CA 1
ATOM 8832 C C . SER E 1 106 ? 0.830 -29.208 -48.287 1.00 22.78 109 SER E C 1
ATOM 8833 O O . SER E 1 106 ? 0.808 -29.762 -49.393 1.00 27.44 109 SER E O 1
ATOM 8836 N N . ILE E 1 107 ? 1.665 -28.229 -47.977 1.00 22.39 110 ILE E N 1
ATOM 8837 C CA . ILE E 1 107 ? 2.676 -27.793 -48.975 1.00 22.32 110 ILE E CA 1
ATOM 8838 C C . ILE E 1 107 ? 3.652 -28.954 -49.156 1.00 25.31 110 ILE E C 1
ATOM 8839 O O . ILE E 1 107 ? 4.133 -29.471 -48.166 1.00 26.00 110 ILE E O 1
ATOM 8844 N N . ARG E 1 108 ? 3.894 -29.344 -50.402 1.00 25.11 111 ARG E N 1
ATOM 8845 C CA . ARG E 1 108 ? 4.796 -30.484 -50.670 1.00 24.66 111 ARG E CA 1
ATOM 8846 C C . ARG E 1 108 ? 5.565 -30.273 -51.978 1.00 22.77 111 ARG E C 1
ATOM 8847 O O . ARG E 1 108 ? 5.003 -29.743 -52.929 1.00 23.29 111 ARG E O 1
ATOM 8855 N N . PRO E 1 109 ? 6.821 -30.735 -52.033 1.00 25.42 112 PRO E N 1
ATOM 8856 C CA . PRO E 1 109 ? 7.659 -30.514 -53.211 1.00 27.18 112 PRO E CA 1
ATOM 8857 C C . PRO E 1 109 ? 7.144 -31.194 -54.499 1.00 30.50 112 PRO E C 1
ATOM 8858 O O . PRO E 1 109 ? 7.315 -30.650 -55.553 1.00 29.18 112 PRO E O 1
ATOM 8862 N N . ASP E 1 110 ? 6.521 -32.364 -54.372 1.00 28.51 113 ASP E N 1
ATOM 8863 C CA . ASP E 1 110 ? 5.963 -33.059 -55.564 1.00 26.92 113 ASP E CA 1
ATOM 8864 C C . ASP E 1 110 ? 4.801 -32.248 -56.138 1.00 27.81 113 ASP E C 1
ATOM 8865 O O . ASP E 1 110 ? 4.783 -32.024 -57.342 1.00 30.70 113 ASP E O 1
ATOM 8870 N N . ARG E 1 111 ? 3.879 -31.822 -55.286 1.00 26.93 114 ARG E N 1
ATOM 8871 C CA . ARG E 1 111 ? 2.750 -30.984 -55.736 1.00 29.32 114 ARG E CA 1
ATOM 8872 C C . ARG E 1 111 ? 3.280 -29.666 -56.309 1.00 27.04 114 ARG E C 1
ATOM 8873 O O . ARG E 1 111 ? 2.714 -29.198 -57.290 1.00 28.06 114 ARG E O 1
ATOM 8881 N N . ASN E 1 112 ? 4.356 -29.146 -55.743 1.00 29.01 115 ASN E N 1
ATOM 8882 C CA . ASN E 1 112 ? 4.906 -27.832 -56.163 1.00 28.06 115 ASN E CA 1
ATOM 8883 C C . ASN E 1 112 ? 5.487 -27.929 -57.577 1.00 28.24 115 ASN E C 1
ATOM 8884 O O . ASN E 1 112 ? 5.788 -26.882 -58.155 1.00 28.08 115 ASN E O 1
ATOM 8889 N N . LEU E 1 113 ? 5.675 -29.144 -58.094 1.00 23.83 116 LEU E N 1
ATOM 8890 C CA . LEU E 1 113 ? 6.116 -29.204 -59.481 1.00 24.38 116 LEU E CA 1
ATOM 8891 C C . LEU E 1 113 ? 5.058 -28.627 -60.409 1.00 27.23 116 LEU E C 1
ATOM 8892 O O . LEU E 1 113 ? 5.389 -28.077 -61.467 1.00 29.85 116 LEU E O 1
ATOM 8897 N N . LYS E 1 114 ? 3.790 -28.715 -60.019 1.00 25.81 117 LYS E N 1
ATOM 8898 C CA . LYS E 1 114 ? 2.682 -28.398 -60.906 1.00 28.69 117 LYS E CA 1
ATOM 8899 C C . LYS E 1 114 ? 1.891 -27.167 -60.482 1.00 29.41 117 LYS E C 1
ATOM 8900 O O . LYS E 1 114 ? 1.308 -26.501 -61.339 1.00 26.88 117 LYS E O 1
ATOM 8906 N N . VAL E 1 115 ? 1.856 -26.847 -59.184 1.00 32.21 118 VAL E N 1
ATOM 8907 C CA . VAL E 1 115 ? 1.136 -25.691 -58.660 1.00 29.85 118 VAL E CA 1
ATOM 8908 C C . VAL E 1 115 ? 2.074 -24.899 -57.757 1.00 25.35 118 VAL E C 1
ATOM 8909 O O . VAL E 1 115 ? 3.116 -25.395 -57.322 1.00 26.54 118 VAL E O 1
ATOM 8913 N N . ASN E 1 116 ? 1.693 -23.648 -57.472 1.00 25.85 119 ASN E N 1
ATOM 8914 C CA . ASN E 1 116 ? 2.413 -22.813 -56.515 1.00 29.61 119 ASN E CA 1
ATOM 8915 C C . ASN E 1 116 ? 1.649 -22.726 -55.197 1.00 26.31 119 ASN E C 1
ATOM 8916 O O . ASN E 1 116 ? 0.420 -22.838 -55.160 1.00 28.09 119 ASN E O 1
ATOM 8921 N N . PHE E 1 117 ? 2.393 -22.515 -54.113 1.00 24.75 120 PHE E N 1
ATOM 8922 C CA . PHE E 1 117 ? 1.835 -22.481 -52.769 1.00 21.44 120 PHE E CA 1
ATOM 8923 C C . PHE E 1 117 ? 2.032 -21.118 -52.119 1.00 21.27 120 PHE E C 1
ATOM 8924 O O . PHE E 1 117 ? 3.079 -20.480 -52.280 1.00 24.31 120 PHE E O 1
ATOM 8932 N N . SER E 1 118 ? 1.018 -20.697 -51.367 1.00 24.19 121 SER E N 1
ATOM 8933 C CA . SER E 1 118 ? 1.120 -19.535 -50.499 1.00 22.04 121 SER E CA 1
ATOM 8934 C C . SER E 1 118 ? 2.006 -19.858 -49.301 1.00 21.57 121 SER E C 1
ATOM 8935 O O . SER E 1 118 ? 2.408 -21.007 -49.082 1.00 24.54 121 SER E O 1
ATOM 8938 N N . ILE E 1 119 ? 2.307 -18.831 -48.506 1.00 24.55 122 ILE E N 1
ATOM 8939 C CA . ILE E 1 119 ? 2.908 -19.060 -47.194 1.00 22.37 122 ILE E CA 1
ATOM 8940 C C . ILE E 1 119 ? 1.900 -19.843 -46.354 1.00 22.96 122 ILE E C 1
ATOM 8941 O O . ILE E 1 119 ? 0.705 -19.870 -46.687 1.00 22.73 122 ILE E O 1
ATOM 8946 N N . PRO E 1 120 ? 2.324 -20.485 -45.268 1.00 20.32 123 PRO E N 1
ATOM 8947 C CA . PRO E 1 120 ? 1.376 -21.258 -44.451 1.00 23.71 123 PRO E CA 1
ATOM 8948 C C . PRO E 1 120 ? 0.324 -20.394 -43.767 1.00 24.01 123 PRO E C 1
ATOM 8949 O O . PRO E 1 120 ? 0.633 -19.361 -43.164 1.00 23.52 123 PRO E O 1
ATOM 8953 N N . TYR E 1 121 ? -0.934 -20.840 -43.844 1.00 26.47 124 TYR E N 1
ATOM 8954 C CA . TYR E 1 121 ? -1.989 -20.268 -43.020 1.00 26.85 124 TYR E CA 1
ATOM 8955 C C . TYR E 1 121 ? -2.426 -21.201 -41.904 1.00 30.83 124 TYR E C 1
ATOM 8956 O O . TYR E 1 121 ? -3.251 -20.806 -41.070 1.00 30.82 124 TYR E O 1
ATOM 8965 N N . ASP E 1 122 ? -1.881 -22.414 -41.856 1.00 28.76 125 ASP E N 1
ATOM 8966 C CA . ASP E 1 122 ? -2.207 -23.385 -40.822 1.00 29.52 125 ASP E CA 1
ATOM 8967 C C . ASP E 1 122 ? -1.079 -24.407 -40.776 1.00 27.85 125 ASP E C 1
ATOM 8968 O O . ASP E 1 122 ? -0.216 -24.452 -41.658 1.00 27.02 125 ASP E O 1
ATOM 8973 N N . TYR E 1 123 ? -1.080 -25.211 -39.718 1.00 26.70 126 TYR E N 1
ATOM 8974 C CA . TYR E 1 123 ? -0.157 -26.329 -39.591 1.00 24.64 126 TYR E CA 1
ATOM 8975 C C . TYR E 1 123 ? -0.925 -27.515 -39.037 1.00 28.22 126 TYR E C 1
ATOM 8976 O O . TYR E 1 123 ? -1.764 -27.355 -38.149 1.00 31.20 126 TYR E O 1
ATOM 8985 N N . SER E 1 124 ? -0.619 -28.702 -39.540 1.00 30.40 127 SER E N 1
ATOM 8986 C CA . SER E 1 124 ? -1.213 -29.918 -39.013 1.00 27.45 127 SER E CA 1
ATOM 8987 C C . SER E 1 124 ? -0.108 -30.920 -38.717 1.00 33.39 127 SER E C 1
ATOM 8988 O O . SER E 1 124 ? 1.060 -30.725 -39.067 1.00 28.10 127 SER E O 1
ATOM 8991 N N . GLY E 1 125 ? -0.495 -32.005 -38.068 1.00 31.03 128 GLY E N 1
ATOM 8992 C CA . GLY E 1 125 ? 0.430 -33.079 -37.760 1.00 27.77 128 GLY E CA 1
ATOM 8993 C C . GLY E 1 125 ? -0.314 -34.391 -37.833 1.00 31.86 128 GLY E C 1
ATOM 8994 O O . GLY E 1 125 ? -1.534 -34.445 -37.637 1.00 27.80 128 GLY E O 1
ATOM 8995 N N . MET E 1 126 ? 0.425 -35.456 -38.118 1.00 25.10 129 MET E N 1
ATOM 8996 C CA . MET E 1 126 ? -0.181 -36.747 -38.407 1.00 26.03 129 MET E CA 1
ATOM 8997 C C . MET E 1 126 ? -0.389 -37.474 -37.082 1.00 27.34 129 MET E C 1
ATOM 8998 O O . MET E 1 126 ? 0.441 -37.368 -36.173 1.00 33.02 129 MET E O 1
ATOM 9003 N N . SER E 1 127 ? -1.500 -38.204 -36.961 1.00 27.12 130 SER E N 1
ATOM 9004 C CA . SER E 1 127 ? -1.757 -38.998 -35.760 1.00 24.72 130 SER E CA 1
ATOM 9005 C C . SER E 1 127 ? -2.355 -40.344 -36.168 1.00 26.61 130 SER E C 1
ATOM 9006 O O . SER E 1 127 ? -2.569 -40.615 -37.352 1.00 30.58 130 SER E O 1
ATOM 9009 N N . LEU E 1 128 ? -2.639 -41.190 -35.176 1.00 27.47 131 LEU E N 1
ATOM 9010 C CA . LEU E 1 128 ? -3.096 -42.555 -35.433 1.00 30.44 131 LEU E CA 1
ATOM 9011 C C . LEU E 1 128 ? -4.127 -42.971 -34.392 1.00 32.10 131 LEU E C 1
ATOM 9012 O O . LEU E 1 128 ? -3.928 -42.753 -33.194 1.00 33.84 131 LEU E O 1
ATOM 9017 N N . VAL E 1 129 ? -5.217 -43.584 -34.846 1.00 34.41 132 VAL E N 1
ATOM 9018 C CA . VAL E 1 129 ? -6.221 -44.162 -33.960 1.00 33.02 132 VAL E CA 1
ATOM 9019 C C . VAL E 1 129 ? -6.343 -45.643 -34.295 1.00 29.95 132 VAL E C 1
ATOM 9020 O O . VAL E 1 129 ? -6.316 -46.025 -35.470 1.00 30.40 132 VAL E O 1
ATOM 9024 N N . ALA E 1 130 ? -6.470 -46.475 -33.261 1.00 31.31 133 ALA E N 1
ATOM 9025 C CA . ALA E 1 130 ? -6.352 -47.919 -33.414 1.00 32.60 133 ALA E CA 1
ATOM 9026 C C . ALA E 1 130 ? -7.591 -48.639 -32.890 1.00 34.27 133 ALA E C 1
ATOM 9027 O O . ALA E 1 130 ? -8.381 -48.098 -32.112 1.00 33.65 133 ALA E O 1
ATOM 9029 N N . ASN E 1 131 ? -7.745 -49.882 -33.338 1.00 32.89 134 ASN E N 1
ATOM 9030 C CA . ASN E 1 131 ? -8.839 -50.747 -32.911 1.00 33.71 134 ASN E CA 1
ATOM 9031 C C . ASN E 1 131 ? -8.436 -51.502 -31.650 1.00 34.40 134 ASN E C 1
ATOM 9032 O O . ASN E 1 131 ? -7.372 -52.130 -31.607 1.00 35.48 134 ASN E O 1
ATOM 9037 N N . LYS E 1 132 ? -9.298 -51.453 -30.629 1.00 33.77 135 LYS E N 1
ATOM 9038 C CA . LYS E 1 132 ? -8.957 -52.051 -29.338 1.00 37.84 135 LYS E CA 1
ATOM 9039 C C . LYS E 1 132 ? -8.679 -53.549 -29.458 1.00 41.62 135 LYS E C 1
ATOM 9040 O O . LYS E 1 132 ? -7.740 -54.065 -28.839 1.00 45.52 135 LYS E O 1
ATOM 9046 N N . LYS E 1 133 ? -9.484 -54.266 -30.243 1.00 39.79 136 LYS E N 1
ATOM 9047 C CA . LYS E 1 133 ? -9.342 -55.718 -30.302 1.00 45.17 136 LYS E CA 1
ATOM 9048 C C . LYS E 1 133 ? -8.135 -56.138 -31.132 1.00 47.24 136 LYS E C 1
ATOM 9049 O O . LYS E 1 133 ? -7.367 -57.008 -30.711 1.00 42.52 136 LYS E O 1
ATOM 9055 N N . LEU E 1 134 ? -7.933 -55.510 -32.288 1.00 42.04 137 LEU E N 1
ATOM 9056 C CA . LEU E 1 134 ? -6.833 -55.957 -33.182 1.00 43.85 137 LEU E CA 1
ATOM 9057 C C . LEU E 1 134 ? -5.492 -55.419 -32.683 1.00 47.08 137 LEU E C 1
ATOM 9058 O O . LEU E 1 134 ? -4.487 -56.107 -32.882 1.00 43.58 137 LEU E O 1
ATOM 9063 N N . ALA E 1 135 ? -5.488 -54.256 -32.034 1.00 43.04 138 ALA E N 1
ATOM 9064 C CA . ALA E 1 135 ? -4.206 -53.621 -31.646 1.00 44.43 138 ALA E CA 1
ATOM 9065 C C . ALA E 1 135 ? -4.014 -53.650 -30.132 1.00 45.24 138 ALA E C 1
ATOM 9066 O O . ALA E 1 135 ? -3.371 -52.739 -29.611 1.00 47.40 138 ALA E O 1
ATOM 9068 N N . GLN E 1 136 ? -4.569 -54.668 -29.469 1.00 47.49 139 GLN E N 1
ATOM 9069 C CA . GLN E 1 136 ? -4.409 -54.809 -27.996 1.00 54.73 139 GLN E CA 1
ATOM 9070 C C . GLN E 1 136 ? -2.927 -54.834 -27.631 1.00 56.78 139 GLN E C 1
ATOM 9071 O O . GLN E 1 136 ? -2.198 -55.670 -28.173 1.00 60.76 139 GLN E O 1
ATOM 9077 N N . GLY E 1 137 ? -2.521 -53.939 -26.741 1.00 55.54 140 GLY E N 1
ATOM 9078 C CA . GLY E 1 137 ? -1.120 -53.896 -26.295 1.00 54.79 140 GLY E CA 1
ATOM 9079 C C . GLY E 1 137 ? -0.294 -52.910 -27.086 1.00 54.54 140 GLY E C 1
ATOM 9080 O O . GLY E 1 137 ? 0.762 -52.511 -26.585 1.00 62.77 140 GLY E O 1
ATOM 9081 N N . PHE E 1 138 ? -0.737 -52.544 -28.287 1.00 50.89 141 PHE E N 1
ATOM 9082 C CA . PHE E 1 138 ? 0.097 -51.657 -29.127 1.00 52.17 141 PHE E CA 1
ATOM 9083 C C . PHE E 1 138 ? 0.276 -50.342 -28.374 1.00 52.92 141 PHE E C 1
ATOM 9084 O O . PHE E 1 138 ? -0.726 -49.701 -28.044 1.00 54.50 141 PHE E O 1
ATOM 9092 N N . SER E 1 139 ? 1.524 -49.964 -28.112 1.00 56.54 142 SER E N 1
ATOM 9093 C CA . SER E 1 139 ? 1.786 -48.762 -27.281 1.00 65.16 142 SER E CA 1
ATOM 9094 C C . SER E 1 139 ? 2.687 -47.784 -28.016 1.00 70.75 142 SER E C 1
ATOM 9095 O O . SER E 1 139 ? 2.627 -46.591 -27.704 1.00 75.80 142 SER E O 1
ATOM 9098 N N . ARG E 1 140 ? 3.523 -48.288 -28.914 1.00 68.53 143 ARG E N 1
ATOM 9099 C CA . ARG E 1 140 ? 4.483 -47.435 -29.595 1.00 71.12 143 ARG E CA 1
ATOM 9100 C C . ARG E 1 140 ? 4.154 -47.335 -31.078 1.00 62.46 143 ARG E C 1
ATOM 9101 O O . ARG E 1 140 ? 3.355 -48.101 -31.623 1.00 62.89 143 ARG E O 1
ATOM 9109 N N . LEU E 1 141 ? 4.801 -46.364 -31.724 1.00 67.51 144 LEU E N 1
ATOM 9110 C CA . LEU E 1 141 ? 4.704 -46.226 -33.172 1.00 60.86 144 LEU E CA 1
ATOM 9111 C C . LEU E 1 141 ? 5.154 -47.503 -33.872 1.00 56.56 144 LEU E C 1
ATOM 9112 O O . LEU E 1 141 ? 4.490 -47.981 -34.800 1.00 52.00 144 LEU E O 1
ATOM 9117 N N . GLU E 1 142 ? 6.276 -48.075 -33.427 1.00 55.03 145 GLU E N 1
ATOM 9118 C CA . GLU E 1 142 ? 6.881 -49.221 -34.097 1.00 51.60 145 GLU E CA 1
ATOM 9119 C C . GLU E 1 142 ? 5.999 -50.465 -34.056 1.00 48.85 145 GLU E C 1
ATOM 9120 O O . GLU E 1 142 ? 6.164 -51.349 -34.904 1.00 48.15 145 GLU E O 1
ATOM 9126 N N . ASP E 1 143 ? 5.077 -50.559 -33.094 1.00 51.35 146 ASP E N 1
ATOM 9127 C CA . ASP E 1 143 ? 4.210 -51.731 -32.993 1.00 42.86 146 ASP E CA 1
ATOM 9128 C C . ASP E 1 143 ? 3.320 -51.908 -34.220 1.00 49.24 146 ASP E C 1
ATOM 9129 O O . ASP E 1 143 ? 2.872 -53.029 -34.493 1.00 43.48 146 ASP E O 1
ATOM 9134 N N . PHE E 1 144 ? 3.051 -50.836 -34.963 1.00 45.42 147 PHE E N 1
ATOM 9135 C CA . PHE E 1 144 ? 2.202 -50.907 -36.145 1.00 43.40 147 PHE E CA 1
ATOM 9136 C C . PHE E 1 144 ? 2.991 -51.114 -37.436 1.00 39.97 147 PHE E C 1
ATOM 9137 O O . PHE E 1 144 ? 2.381 -51.288 -38.497 1.00 40.76 147 PHE E O 1
ATOM 9145 N N . ASN E 1 145 ? 4.325 -51.107 -37.376 1.00 43.42 148 ASN E N 1
ATOM 9146 C CA . ASN E 1 145 ? 5.158 -51.329 -38.561 1.00 42.62 148 ASN E CA 1
ATOM 9147 C C . ASN E 1 145 ? 5.518 -52.814 -38.653 1.00 39.87 148 ASN E C 1
ATOM 9148 O O . ASN E 1 145 ? 6.664 -53.230 -38.468 1.00 45.96 148 ASN E O 1
ATOM 9153 N N . LYS E 1 146 ? 4.494 -53.620 -38.945 1.00 39.60 149 LYS E N 1
ATOM 9154 C CA . LYS E 1 146 ? 4.640 -55.066 -39.040 1.00 42.52 149 LYS E CA 1
ATOM 9155 C C . LYS E 1 146 ? 3.826 -55.587 -40.218 1.00 43.13 149 LYS E C 1
ATOM 9156 O O . LYS E 1 146 ? 2.818 -54.994 -40.612 1.00 43.60 149 LYS E O 1
ATOM 9162 N N . SER E 1 147 ? 4.267 -56.721 -40.768 1.00 42.47 150 SER E N 1
ATOM 9163 C CA . SER E 1 147 ? 3.659 -57.233 -41.992 1.00 50.53 150 SER E CA 1
ATOM 9164 C C . SER E 1 147 ? 2.207 -57.650 -41.785 1.00 47.21 150 SER E C 1
ATOM 9165 O O . SER E 1 147 ? 1.408 -57.577 -42.725 1.00 47.73 150 SER E O 1
ATOM 9168 N N . GLU E 1 148 ? 1.846 -58.091 -40.578 1.00 47.17 151 GLU E N 1
ATOM 9169 C CA . GLU E 1 148 ? 0.483 -58.542 -40.312 1.00 47.86 151 GLU E CA 1
ATOM 9170 C C . GLU E 1 148 ? -0.465 -57.399 -39.965 1.00 44.72 151 GLU E C 1
ATOM 9171 O O . GLU E 1 148 ? -1.676 -57.628 -39.844 1.00 39.62 151 GLU E O 1
ATOM 9177 N N . VAL E 1 149 ? 0.049 -56.188 -39.798 1.00 40.27 152 VAL E N 1
ATOM 9178 C CA . VAL E 1 149 ? -0.775 -55.036 -39.445 1.00 38.40 152 VAL E CA 1
ATOM 9179 C C . VAL E 1 149 ? -1.384 -54.434 -40.705 1.00 39.00 152 VAL E C 1
ATOM 9180 O O . VAL E 1 149 ? -0.712 -54.292 -41.734 1.00 43.95 152 VAL E O 1
ATOM 9184 N N . LEU E 1 150 ? -2.671 -54.101 -40.631 1.00 34.07 153 LEU E N 1
ATOM 9185 C CA . LEU E 1 150 ? -3.399 -53.441 -41.708 1.00 32.70 153 LEU E CA 1
ATOM 9186 C C . LEU E 1 150 ? -3.694 -52.003 -41.302 1.00 35.28 153 LEU E C 1
ATOM 9187 O O . LEU E 1 150 ? -4.286 -51.763 -40.242 1.00 33.53 153 LEU E O 1
ATOM 9192 N N . ILE E 1 151 ? -3.288 -51.054 -42.142 1.00 35.52 154 ILE E N 1
ATOM 9193 C CA . ILE E 1 151 ? -3.478 -49.631 -41.868 1.00 31.42 154 ILE E CA 1
ATOM 9194 C C . ILE E 1 151 ? -4.296 -49.020 -42.994 1.00 29.98 154 ILE E C 1
ATOM 9195 O O . ILE E 1 151 ? -4.080 -49.328 -44.171 1.00 34.88 154 ILE E O 1
ATOM 9200 N N . ALA E 1 152 ? -5.262 -48.182 -42.627 1.00 28.13 155 ALA E N 1
ATOM 9201 C CA . ALA E 1 152 ? -6.106 -47.474 -43.578 1.00 32.33 155 ALA E CA 1
ATOM 9202 C C . ALA E 1 152 ? -5.751 -45.993 -43.587 1.00 32.07 155 ALA E C 1
ATOM 9203 O O . ALA E 1 152 ? -5.437 -45.413 -42.547 1.00 31.30 155 ALA E O 1
ATOM 9205 N N . ALA E 1 153 ? -5.828 -45.382 -44.769 1.00 29.17 156 ALA E N 1
ATOM 9206 C CA . ALA E 1 153 ? -5.542 -43.962 -44.917 1.00 31.97 156 ALA E CA 1
ATOM 9207 C C . ALA E 1 153 ? -6.323 -43.407 -46.101 1.00 34.12 156 ALA E C 1
ATOM 9208 O O . ALA E 1 153 ? -6.730 -44.145 -47.001 1.00 28.62 156 ALA E O 1
ATOM 9210 N N . ARG E 1 154 ? -6.510 -42.083 -46.088 1.00 29.02 157 ARG E N 1
ATOM 9211 C CA . ARG E 1 154 ? -7.224 -41.379 -47.150 1.00 27.21 157 ARG E CA 1
ATOM 9212 C C . ARG E 1 154 ? -6.377 -41.313 -48.419 1.00 31.37 157 ARG E C 1
ATOM 9213 O O . ARG E 1 154 ? -5.230 -40.850 -48.390 1.00 29.89 157 ARG E O 1
ATOM 9221 N N . LEU E 1 155 ? -6.958 -41.747 -49.538 1.00 31.65 158 LEU E N 1
ATOM 9222 C CA . LEU E 1 155 ? -6.242 -41.789 -50.812 1.00 30.30 158 LEU E CA 1
ATOM 9223 C C . LEU E 1 155 ? -5.769 -40.405 -51.245 1.00 32.95 158 LEU E C 1
ATOM 9224 O O . LEU E 1 155 ? -6.532 -39.435 -51.216 1.00 31.13 158 LEU E O 1
ATOM 9229 N N . GLY E 1 156 ? -4.510 -40.329 -51.681 1.00 30.64 159 GLY E N 1
ATOM 9230 C CA . GLY E 1 156 ? -3.963 -39.119 -52.249 1.00 34.65 159 GLY E CA 1
ATOM 9231 C C . GLY E 1 156 ? -3.488 -38.091 -51.252 1.00 31.96 159 GLY E C 1
ATOM 9232 O O . GLY E 1 156 ? -3.170 -36.965 -51.652 1.00 29.30 159 GLY E O 1
ATOM 9233 N N . THR E 1 157 ? -3.413 -38.433 -49.972 1.00 28.38 160 THR E N 1
ATOM 9234 C CA . THR E 1 157 ? -3.061 -37.465 -48.943 1.00 27.79 160 THR E CA 1
ATOM 9235 C C . THR E 1 157 ? -1.680 -37.748 -48.366 1.00 35.12 160 THR E C 1
ATOM 9236 O O . THR E 1 157 ? -1.077 -38.800 -48.606 1.00 28.83 160 THR E O 1
ATOM 9240 N N . THR E 1 158 ? -1.188 -36.770 -47.590 1.00 30.10 161 THR E N 1
ATOM 9241 C CA . THR E 1 158 ? 0.031 -36.956 -46.815 1.00 27.45 161 THR E CA 1
ATOM 9242 C C . THR E 1 158 ? -0.140 -38.015 -45.731 1.00 31.73 161 THR E C 1
ATOM 9243 O O . THR E 1 158 ? 0.861 -38.507 -45.199 1.00 29.34 161 THR E O 1
ATOM 9247 N N . ALA E 1 159 ? -1.380 -38.373 -45.378 1.00 28.40 162 ALA E N 1
ATOM 9248 C CA . ALA E 1 159 ? -1.571 -39.484 -44.447 1.00 30.51 162 ALA E CA 1
ATOM 9249 C C . ALA E 1 159 ? -1.173 -40.803 -45.093 1.00 27.06 162 ALA E C 1
ATOM 9250 O O . ALA E 1 159 ? -0.540 -41.654 -44.450 1.00 29.48 162 ALA E O 1
ATOM 9252 N N . ALA E 1 160 ? -1.546 -40.992 -46.360 1.00 28.97 163 ALA E N 1
ATOM 9253 C CA . ALA E 1 160 ? -1.069 -42.157 -47.101 1.00 32.78 163 ALA E CA 1
ATOM 9254 C C . ALA E 1 160 ? 0.453 -42.166 -47.178 1.00 33.87 163 ALA E C 1
ATOM 9255 O O . ALA E 1 160 ? 1.085 -43.205 -46.963 1.00 30.61 163 ALA E O 1
ATOM 9257 N N . LYS E 1 161 ? 1.061 -41.010 -47.466 1.00 28.67 164 LYS E N 1
ATOM 9258 C CA . LYS E 1 161 ? 2.521 -40.935 -47.530 1.00 33.74 164 LYS E CA 1
ATOM 9259 C C . LYS E 1 161 ? 3.154 -41.222 -46.175 1.00 32.67 164 LYS E C 1
ATOM 9260 O O . LYS E 1 161 ? 4.203 -41.873 -46.103 1.00 35.73 164 LYS E O 1
ATOM 9266 N N . ALA E 1 162 ? 2.560 -40.705 -45.093 1.00 33.71 165 ALA E N 1
ATOM 9267 C CA . ALA E 1 162 ? 3.099 -40.969 -43.760 1.00 30.00 165 ALA E CA 1
ATOM 9268 C C . ALA E 1 162 ? 3.064 -42.457 -43.430 1.00 32.37 165 ALA E C 1
ATOM 9269 O O . ALA E 1 162 ? 3.996 -42.987 -42.811 1.00 33.17 165 ALA E O 1
ATOM 9271 N N . ALA E 1 163 ? 1.992 -43.145 -43.825 1.00 32.00 166 ALA E N 1
ATOM 9272 C CA . ALA E 1 163 ? 1.884 -44.570 -43.528 1.00 36.28 166 ALA E CA 1
ATOM 9273 C C . ALA E 1 163 ? 2.939 -45.371 -44.283 1.00 36.54 166 ALA E C 1
ATOM 9274 O O . ALA E 1 163 ? 3.526 -46.305 -43.727 1.00 36.69 166 ALA E O 1
ATOM 9276 N N . GLU E 1 164 ? 3.207 -45.007 -45.541 1.00 30.48 167 GLU E N 1
ATOM 9277 C CA . GLU E 1 164 ? 4.316 -45.613 -46.274 1.00 40.50 167 GLU E CA 1
ATOM 9278 C C . GLU E 1 164 ? 5.650 -45.342 -45.594 1.00 38.22 167 GLU E C 1
ATOM 9279 O O . GLU E 1 164 ? 6.515 -46.222 -45.537 1.00 41.76 167 GLU E O 1
ATOM 9285 N N . LYS E 1 165 ? 5.848 -44.119 -45.094 1.00 37.39 168 LYS E N 1
ATOM 9286 C CA . LYS E 1 165 ? 7.159 -43.749 -44.571 1.00 36.56 168 LYS E CA 1
ATOM 9287 C C . LYS E 1 165 ? 7.410 -44.389 -43.209 1.00 37.22 168 LYS E C 1
ATOM 9288 O O . LYS E 1 165 ? 8.482 -44.956 -42.968 1.00 38.87 168 LYS E O 1
ATOM 9294 N N . TYR E 1 166 ? 6.430 -44.319 -42.311 1.00 39.77 169 TYR E N 1
ATOM 9295 C CA . TYR E 1 166 ? 6.634 -44.735 -40.931 1.00 41.59 169 TYR E CA 1
ATOM 9296 C C . TYR E 1 166 ? 6.203 -46.170 -40.655 1.00 43.74 169 TYR E C 1
ATOM 9297 O O . TYR E 1 166 ? 6.669 -46.763 -39.674 1.00 43.35 169 TYR E O 1
ATOM 9306 N N . PHE E 1 167 ? 5.342 -46.747 -41.487 1.00 38.97 170 PHE E N 1
ATOM 9307 C CA . PHE E 1 167 ? 4.913 -48.140 -41.332 1.00 40.02 170 PHE E CA 1
ATOM 9308 C C . PHE E 1 167 ? 5.089 -48.891 -42.647 1.00 42.14 170 PHE E C 1
ATOM 9309 O O . PHE E 1 167 ? 4.142 -49.492 -43.166 1.00 46.22 170 PHE E O 1
ATOM 9317 N N . PRO E 1 168 ? 6.308 -48.905 -43.202 1.00 43.41 171 PRO E N 1
ATOM 9318 C CA . PRO E 1 168 ? 6.490 -49.487 -44.544 1.00 47.23 171 PRO E CA 1
ATOM 9319 C C . PRO E 1 168 ? 6.168 -50.972 -44.635 1.00 48.91 171 PRO E C 1
ATOM 9320 O O . PRO E 1 168 ? 5.778 -51.447 -45.712 1.00 41.62 171 PRO E O 1
ATOM 9324 N N . ARG E 1 169 ? 6.315 -51.726 -43.546 1.00 45.85 172 ARG E N 1
ATOM 9325 C CA . ARG E 1 169 ? 6.073 -53.162 -43.610 1.00 45.63 172 ARG E CA 1
ATOM 9326 C C . ARG E 1 169 ? 4.596 -53.519 -43.505 1.00 46.12 172 ARG E C 1
ATOM 9327 O O . ARG E 1 169 ? 4.230 -54.667 -43.782 1.00 39.66 172 ARG E O 1
ATOM 9335 N N . ALA E 1 170 ? 3.743 -52.565 -43.137 1.00 41.47 173 ALA E N 1
ATOM 9336 C CA . ALA E 1 170 ? 2.326 -52.831 -42.938 1.00 42.99 173 ALA E CA 1
ATOM 9337 C C . ALA E 1 170 ? 1.560 -52.802 -44.258 1.00 44.69 173 ALA E C 1
ATOM 9338 O O . ALA E 1 170 ? 1.953 -52.131 -45.219 1.00 40.24 173 ALA E O 1
ATOM 9340 N N . GLN E 1 171 ? 0.443 -53.537 -44.290 1.00 42.00 174 GLN E N 1
ATOM 9341 C CA . GLN E 1 171 ? -0.446 -53.541 -45.447 1.00 39.67 174 GLN E CA 1
ATOM 9342 C C . GLN E 1 171 ? -1.286 -52.270 -45.429 1.00 38.89 174 GLN E C 1
ATOM 9343 O O . GLN E 1 171 ? -2.097 -52.070 -44.519 1.00 42.19 174 GLN E O 1
ATOM 9349 N N . LEU E 1 172 ? -1.099 -51.420 -46.432 1.00 41.27 175 LEU E N 1
ATOM 9350 C CA . LEU E 1 172 ? -1.771 -50.130 -46.503 1.00 39.99 175 LEU E CA 1
ATOM 9351 C C . LEU E 1 172 ? -2.996 -50.256 -47.402 1.00 36.82 175 LEU E C 1
ATOM 9352 O O . LEU E 1 172 ? -2.885 -50.701 -48.548 1.00 40.94 175 LEU E O 1
ATOM 9357 N N . LYS E 1 173 ? -4.160 -49.869 -46.880 1.00 39.40 176 LYS E N 1
ATOM 9358 C CA . LYS E 1 173 ? -5.413 -49.887 -47.628 1.00 41.37 176 LYS E CA 1
ATOM 9359 C C . LYS E 1 173 ? -5.918 -48.460 -47.752 1.00 35.72 176 LYS E C 1
ATOM 9360 O O . LYS E 1 173 ? -6.142 -47.788 -46.739 1.00 32.62 176 LYS E O 1
ATOM 9366 N N . LEU E 1 174 ? -6.092 -47.997 -48.985 1.00 30.77 177 LEU E N 1
ATOM 9367 C CA . LEU E 1 174 ? -6.450 -46.607 -49.231 1.00 31.63 177 LEU E CA 1
ATOM 9368 C C . LEU E 1 174 ? -7.930 -46.474 -49.555 1.00 33.06 177 LEU E C 1
ATOM 9369 O O . LEU E 1 174 ? -8.516 -47.329 -50.230 1.00 33.95 177 LEU E O 1
ATOM 9374 N N . PHE E 1 175 ? -8.522 -45.387 -49.065 1.00 29.49 178 PHE E N 1
ATOM 9375 C CA . PHE E 1 175 ? -9.950 -45.118 -49.151 1.00 29.76 178 PHE E CA 1
ATOM 9376 C C . PHE E 1 175 ? -10.169 -43.704 -49.668 1.00 31.85 178 PHE E C 1
ATOM 9377 O O . PHE E 1 175 ? -9.529 -42.759 -49.188 1.00 29.73 178 PHE E O 1
ATOM 9385 N N . ASP E 1 176 ? -11.081 -43.556 -50.633 1.00 30.20 179 ASP E N 1
ATOM 9386 C CA . ASP E 1 176 ? -11.409 -42.241 -51.172 1.00 33.10 179 ASP E CA 1
ATOM 9387 C C . ASP E 1 176 ? -12.488 -41.524 -50.356 1.00 38.24 179 ASP E C 1
ATOM 9388 O O . ASP E 1 176 ? -12.949 -40.447 -50.755 1.00 31.62 179 ASP E O 1
ATOM 9393 N N . ASP E 1 177 ? -12.852 -42.072 -49.199 1.00 29.30 180 ASP E N 1
ATOM 9394 C CA . ASP E 1 177 ? -13.928 -41.543 -48.373 1.00 32.29 180 ASP E CA 1
ATOM 9395 C C . ASP E 1 177 ? -13.508 -41.669 -46.920 1.00 29.59 180 ASP E C 1
ATOM 9396 O O . ASP E 1 177 ? -13.180 -42.768 -46.455 1.00 28.33 180 ASP E O 1
ATOM 9401 N N . GLU E 1 178 ? -13.536 -40.542 -46.210 1.00 27.70 181 GLU E N 1
ATOM 9402 C CA . GLU E 1 178 ? -13.097 -40.510 -44.821 1.00 27.01 181 GLU E CA 1
ATOM 9403 C C . GLU E 1 178 ? -13.967 -41.400 -43.933 1.00 27.02 181 GLU E C 1
ATOM 9404 O O . GLU E 1 178 ? -13.454 -42.165 -43.106 1.00 26.71 181 GLU E O 1
ATOM 9410 N N . ALA E 1 179 ? -15.289 -41.313 -44.088 1.00 29.96 182 ALA E N 1
ATOM 9411 C CA . ALA E 1 179 ? -16.189 -42.111 -43.255 1.00 32.62 182 ALA E CA 1
ATOM 9412 C C . ALA E 1 179 ? -16.057 -43.604 -43.537 1.00 32.17 182 ALA E C 1
ATOM 9413 O O . ALA E 1 179 ? -16.226 -44.427 -42.631 1.00 28.54 182 ALA E O 1
ATOM 9415 N N . GLN E 1 180 ? -15.781 -43.989 -44.770 1.00 29.38 183 GLN E N 1
ATOM 9416 C CA . GLN E 1 180 ? -15.613 -45.426 -45.091 1.00 31.24 183 GLN E CA 1
ATOM 9417 C C . GLN E 1 180 ? -14.380 -45.978 -44.373 1.00 32.83 183 GLN E C 1
ATOM 9418 O O . GLN E 1 180 ? -14.432 -47.104 -43.877 1.00 33.51 183 GLN E O 1
ATOM 9424 N N . ALA E 1 181 ? -13.307 -45.190 -44.327 1.00 30.90 184 ALA E N 1
ATOM 9425 C CA . ALA E 1 181 ? -12.093 -45.654 -43.667 1.00 32.15 184 ALA E CA 1
ATOM 9426 C C . ALA E 1 181 ? -12.333 -45.889 -42.181 1.00 27.78 184 ALA E C 1
ATOM 9427 O O . ALA E 1 181 ? -11.931 -46.920 -41.631 1.00 31.72 184 ALA E O 1
ATOM 9429 N N . ILE E 1 182 ? -12.990 -44.940 -41.510 1.00 26.74 185 ILE E N 1
ATOM 9430 C CA . ILE E 1 182 ? -13.182 -45.081 -40.070 1.00 26.73 185 ILE E CA 1
ATOM 9431 C C . ILE E 1 182 ? -14.165 -46.213 -39.769 1.00 27.00 185 ILE E C 1
ATOM 9432 O O . ILE E 1 182 ? -14.079 -46.856 -38.715 1.00 30.38 185 ILE E O 1
ATOM 9437 N N . GLN E 1 183 ? -15.074 -46.521 -40.701 1.00 27.47 186 GLN E N 1
ATOM 9438 C CA . GLN E 1 183 ? -15.979 -47.650 -40.495 1.00 28.05 186 GLN E CA 1
ATOM 9439 C C . GLN E 1 183 ? -15.233 -48.983 -40.541 1.00 32.56 186 GLN E C 1
ATOM 9440 O O . GLN E 1 183 ? -15.586 -49.922 -39.812 1.00 28.72 186 GLN E O 1
ATOM 9446 N N . GLU E 1 184 ? -14.219 -49.097 -41.411 1.00 31.51 187 GLU E N 1
ATOM 9447 C CA . GLU E 1 184 ? -13.396 -50.306 -41.427 1.00 30.23 187 GLU E CA 1
ATOM 9448 C C . GLU E 1 184 ? -12.710 -50.508 -40.087 1.00 30.12 187 GLU E C 1
ATOM 9449 O O . GLU E 1 184 ? -12.614 -51.636 -39.591 1.00 29.72 187 GLU E O 1
ATOM 9455 N N . LEU E 1 185 ? -12.227 -49.420 -39.488 1.00 30.22 188 LEU E N 1
ATOM 9456 C CA . LEU E 1 185 ? -11.606 -49.494 -38.171 1.00 27.95 188 LEU E CA 1
ATOM 9457 C C . LEU E 1 185 ? -12.635 -49.837 -37.099 1.00 27.88 188 LEU E C 1
ATOM 9458 O O . LEU E 1 185 ? -12.399 -50.713 -36.255 1.00 31.76 188 LEU E O 1
ATOM 9463 N N . LEU E 1 186 ? -13.791 -49.162 -37.121 1.00 27.75 189 LEU E N 1
ATOM 9464 C CA . LEU E 1 186 ? -14.859 -49.487 -36.175 1.00 30.69 189 LEU E CA 1
ATOM 9465 C C . LEU E 1 186 ? -15.276 -50.951 -36.276 1.00 31.80 189 LEU E C 1
ATOM 9466 O O . LEU E 1 186 ? -15.580 -51.589 -35.261 1.00 29.96 189 LEU E O 1
ATOM 9471 N N . ASN E 1 187 ? -15.319 -51.494 -37.492 1.00 32.24 190 ASN E N 1
ATOM 9472 C CA . ASN E 1 187 ? -15.743 -52.876 -37.698 1.00 29.98 190 ASN E CA 1
ATOM 9473 C C . ASN E 1 187 ? -14.637 -53.890 -37.429 1.00 35.24 190 ASN E C 1
ATOM 9474 O O . ASN E 1 187 ? -14.863 -55.092 -37.622 1.00 31.24 190 ASN E O 1
ATOM 9479 N N . GLY E 1 188 ? -13.454 -53.448 -37.015 1.00 33.01 191 GLY E N 1
ATOM 9480 C CA . GLY E 1 188 ? -12.376 -54.377 -36.729 1.00 35.11 191 GLY E CA 1
ATOM 9481 C C . GLY E 1 188 ? -11.753 -55.014 -37.951 1.00 40.70 191 GLY E C 1
ATOM 9482 O O . GLY E 1 188 ? -11.247 -56.141 -37.867 1.00 37.73 191 GLY E O 1
ATOM 9483 N N . ARG E 1 189 ? -11.787 -54.328 -39.095 1.00 34.31 192 ARG E N 1
ATOM 9484 C CA . ARG E 1 189 ? -11.202 -54.855 -40.320 1.00 32.72 192 ARG E CA 1
ATOM 9485 C C . ARG E 1 189 ? -9.785 -54.350 -40.568 1.00 34.01 192 ARG E C 1
ATOM 9486 O O . ARG E 1 189 ? -9.071 -54.925 -41.401 1.00 31.87 192 ARG E O 1
ATOM 9494 N N . VAL E 1 190 ? -9.362 -53.291 -39.873 1.00 31.01 193 VAL E N 1
ATOM 9495 C CA . VAL E 1 190 ? -7.994 -52.800 -39.947 1.00 33.90 193 VAL E CA 1
ATOM 9496 C C . VAL E 1 190 ? -7.515 -52.506 -38.530 1.00 33.12 193 VAL E C 1
ATOM 9497 O O . VAL E 1 190 ? -8.312 -52.349 -37.603 1.00 35.75 193 VAL E O 1
ATOM 9501 N N . HIS E 1 191 ? -6.187 -52.447 -38.365 1.00 29.98 194 HIS E N 1
ATOM 9502 C CA . HIS E 1 191 ? -5.613 -52.193 -37.046 1.00 31.73 194 HIS E CA 1
ATOM 9503 C C . HIS E 1 191 ? -5.675 -50.719 -36.680 1.00 34.26 194 HIS E C 1
ATOM 9504 O O . HIS E 1 191 ? -5.847 -50.373 -35.506 1.00 30.30 194 HIS E O 1
ATOM 9511 N N . ALA E 1 192 ? -5.514 -49.839 -37.661 1.00 32.90 195 ALA E N 1
ATOM 9512 C CA . ALA E 1 192 ? -5.347 -48.430 -37.353 1.00 29.92 195 ALA E CA 1
ATOM 9513 C C . ALA E 1 192 ? -5.768 -47.603 -38.554 1.00 29.51 195 ALA E C 1
ATOM 9514 O O . ALA E 1 192 ? -5.793 -48.086 -39.689 1.00 29.18 195 ALA E O 1
ATOM 9516 N N . VAL E 1 193 ? -6.102 -46.346 -38.277 1.00 30.82 196 VAL E N 1
ATOM 9517 C CA . VAL E 1 193 ? -6.255 -45.309 -39.288 1.00 30.67 196 VAL E CA 1
ATOM 9518 C C . VAL E 1 193 ? -5.198 -44.250 -39.017 1.00 28.74 196 VAL E C 1
ATOM 9519 O O . VAL E 1 193 ? -5.027 -43.819 -37.869 1.00 29.20 196 VAL E O 1
ATOM 9523 N N . VAL E 1 194 ? -4.481 -43.847 -40.063 1.00 28.40 197 VAL E N 1
ATOM 9524 C CA . VAL E 1 194 ? -3.509 -42.760 -39.983 1.00 30.14 197 VAL E CA 1
ATOM 9525 C C . VAL E 1 194 ? -4.145 -41.534 -40.615 1.00 31.50 197 VAL E C 1
ATOM 9526 O O . VAL E 1 194 ? -4.628 -41.601 -41.754 1.00 31.04 197 VAL E O 1
ATOM 9530 N N . ALA E 1 195 ? -4.138 -40.415 -39.885 1.00 26.70 198 ALA E N 1
ATOM 9531 C CA . ALA E 1 195 ? -4.897 -39.237 -40.277 1.00 29.95 198 ALA E CA 1
ATOM 9532 C C . ALA E 1 195 ? -4.370 -38.024 -39.526 1.00 30.27 198 ALA E C 1
ATOM 9533 O O . ALA E 1 195 ? -3.775 -38.143 -38.450 1.00 30.45 198 ALA E O 1
ATOM 9535 N N . SER E 1 196 ? -4.611 -36.851 -40.101 1.00 29.74 199 SER E N 1
ATOM 9536 C CA . SER E 1 196 ? -4.171 -35.615 -39.464 1.00 29.59 199 SER E CA 1
ATOM 9537 C C . SER E 1 196 ? -4.919 -35.399 -38.155 1.00 32.36 199 SER E C 1
ATOM 9538 O O . SER E 1 196 ? -6.139 -35.571 -38.086 1.00 31.00 199 SER E O 1
ATOM 9541 N N . ALA E 1 197 ? -4.185 -35.031 -37.108 1.00 30.99 200 ALA E N 1
ATOM 9542 C CA . ALA E 1 197 ? -4.850 -34.558 -35.908 1.00 31.76 200 ALA E CA 1
ATOM 9543 C C . ALA E 1 197 ? -5.749 -33.383 -36.286 1.00 36.11 200 ALA E C 1
ATOM 9544 O O . ALA E 1 197 ? -5.395 -32.586 -37.165 1.00 26.66 200 ALA E O 1
ATOM 9546 N N . PRO E 1 198 ? -6.914 -33.235 -35.627 1.00 29.90 201 PRO E N 1
ATOM 9547 C CA . PRO E 1 198 ? -7.408 -33.976 -34.457 1.00 26.96 201 PRO E CA 1
ATOM 9548 C C . PRO E 1 198 ? -8.290 -35.177 -34.767 1.00 28.81 201 PRO E C 1
ATOM 9549 O O . PRO E 1 198 ? -8.898 -35.719 -33.850 1.00 29.97 201 PRO E O 1
ATOM 9553 N N . LEU E 1 199 ? -8.394 -35.619 -36.019 1.00 31.95 202 LEU E N 1
ATOM 9554 C CA . LEU E 1 199 ? -9.322 -36.703 -36.347 1.00 26.77 202 LEU E CA 1
ATOM 9555 C C . LEU E 1 199 ? -9.108 -37.959 -35.505 1.00 27.69 202 LEU E C 1
ATOM 9556 O O . LEU E 1 199 ? -10.094 -38.475 -34.953 1.00 28.78 202 LEU E O 1
ATOM 9561 N N . PRO E 1 200 ? -7.891 -38.508 -35.367 1.00 31.95 203 PRO E N 1
ATOM 9562 C CA . PRO E 1 200 ? -7.750 -39.736 -34.556 1.00 29.75 203 PRO E CA 1
ATOM 9563 C C . PRO E 1 200 ? -8.178 -39.558 -33.109 1.00 30.26 203 PRO E C 1
ATOM 9564 O O . PRO E 1 200 ? -8.916 -40.396 -32.574 1.00 29.15 203 PRO E O 1
ATOM 9568 N N . ALA E 1 201 ? -7.754 -38.469 -32.459 1.00 30.08 204 ALA E N 1
ATOM 9569 C CA . ALA E 1 201 ? -8.158 -38.241 -31.076 1.00 28.74 204 ALA E CA 1
ATOM 9570 C C . ALA E 1 201 ? -9.662 -38.030 -30.971 1.00 28.30 204 ALA E C 1
ATOM 9571 O O . ALA E 1 201 ? -10.303 -38.524 -30.033 1.00 32.60 204 ALA E O 1
ATOM 9573 N N . PHE E 1 202 ? -10.242 -37.288 -31.919 1.00 30.59 205 PHE E N 1
ATOM 9574 C CA . PHE E 1 202 ? -11.682 -37.048 -31.909 1.00 30.61 205 PHE E CA 1
ATOM 9575 C C . PHE E 1 202 ? -12.456 -38.355 -31.999 1.00 30.43 205 PHE E C 1
ATOM 9576 O O . PHE E 1 202 ? -13.437 -38.567 -31.273 1.00 30.77 205 PHE E O 1
ATOM 9584 N N . LYS E 1 203 ? -12.046 -39.232 -32.917 1.00 30.71 206 LYS E N 1
ATOM 9585 C CA . LYS E 1 203 ? -12.773 -40.478 -33.106 1.00 31.38 206 LYS E CA 1
ATOM 9586 C C . LYS E 1 203 ? -12.564 -41.434 -31.941 1.00 31.38 206 LYS E C 1
ATOM 9587 O O . LYS E 1 203 ? -13.474 -42.204 -31.602 1.00 34.45 206 LYS E O 1
ATOM 9593 N N . ALA E 1 204 ? -11.377 -41.411 -31.329 1.00 32.02 207 ALA E N 1
ATOM 9594 C CA . ALA E 1 204 ? -11.121 -42.269 -30.177 1.00 31.91 207 ALA E CA 1
ATOM 9595 C C . ALA E 1 204 ? -12.033 -41.909 -29.009 1.00 36.27 207 ALA E C 1
ATOM 9596 O O . ALA E 1 204 ? -12.513 -42.794 -28.292 1.00 35.09 207 ALA E O 1
ATOM 9598 N N . LEU E 1 205 ? -12.276 -40.609 -28.800 1.00 28.55 208 LEU E N 1
ATOM 9599 C CA . LEU E 1 205 ? -13.194 -40.171 -27.754 1.00 32.87 208 LEU E CA 1
ATOM 9600 C C . LEU E 1 205 ? -14.651 -40.403 -28.145 1.00 33.95 208 LEU E C 1
ATOM 9601 O O . LEU E 1 205 ? -15.493 -40.647 -27.274 1.00 30.43 208 LEU E O 1
ATOM 9606 N N . GLU E 1 206 ? -14.971 -40.333 -29.437 1.00 30.13 209 GLU E N 1
ATOM 9607 C CA . GLU E 1 206 ? -16.350 -40.546 -29.859 1.00 29.75 209 GLU E CA 1
ATOM 9608 C C . GLU E 1 206 ? -16.757 -42.010 -29.732 1.00 37.29 209 GLU E C 1
ATOM 9609 O O . GLU E 1 206 ? -17.921 -42.304 -29.430 1.00 32.84 209 GLU E O 1
ATOM 9615 N N . TYR E 1 207 ? -15.804 -42.927 -29.941 1.00 31.78 210 TYR E N 1
ATOM 9616 C CA . TYR E 1 207 ? -16.109 -44.383 -29.979 1.00 33.44 210 TYR E CA 1
ATOM 9617 C C . TYR E 1 207 ? -15.170 -45.196 -29.080 1.00 35.23 210 TYR E C 1
ATOM 9618 O O . TYR E 1 207 ? -14.465 -46.083 -29.569 1.00 33.56 210 TYR E O 1
ATOM 9627 N N . PRO E 1 208 ? -15.171 -44.963 -27.755 1.00 30.96 211 PRO E N 1
ATOM 9628 C CA . PRO E 1 208 ? -14.257 -45.663 -26.872 1.00 35.22 211 PRO E CA 1
ATOM 9629 C C . PRO E 1 208 ? -14.442 -47.187 -26.818 1.00 38.17 211 PRO E C 1
ATOM 9630 O O . PRO E 1 208 ? -13.538 -47.865 -26.416 1.00 38.06 211 PRO E O 1
ATOM 9634 N N A GLU E 1 209 ? -15.656 -47.663 -27.104 0.43 34.95 212 GLU E N 1
ATOM 9635 N N B GLU E 1 209 ? -15.655 -47.663 -27.106 0.57 34.92 212 GLU E N 1
ATOM 9636 C CA A GLU E 1 209 ? -15.944 -49.123 -27.051 0.43 36.97 212 GLU E CA 1
ATOM 9637 C CA B GLU E 1 209 ? -15.943 -49.124 -27.048 0.57 36.96 212 GLU E CA 1
ATOM 9638 C C A GLU E 1 209 ? -15.079 -49.886 -28.053 0.43 37.42 212 GLU E C 1
ATOM 9639 C C B GLU E 1 209 ? -15.085 -49.890 -28.056 0.57 37.43 212 GLU E C 1
ATOM 9640 O O A GLU E 1 209 ? -14.523 -50.922 -27.663 0.43 38.80 212 GLU E O 1
ATOM 9641 O O B GLU E 1 209 ? -14.527 -50.923 -27.667 0.57 38.82 212 GLU E O 1
ATOM 9652 N N . GLN E 1 210 ? -14.747 -49.249 -29.178 1.00 34.48 213 GLN E N 1
ATOM 9653 C CA . GLN E 1 210 ? -13.968 -49.943 -30.231 1.00 36.81 213 GLN E CA 1
ATOM 9654 C C . GLN E 1 210 ? -12.587 -49.335 -30.465 1.00 33.31 213 GLN E C 1
ATOM 9655 O O . GLN E 1 210 ? -11.708 -50.088 -30.883 1.00 32.53 213 GLN E O 1
ATOM 9661 N N . LEU E 1 211 ? -12.375 -48.067 -30.116 1.00 28.84 214 LEU E N 1
ATOM 9662 C CA . LEU E 1 211 ? -11.175 -47.368 -30.545 1.00 34.44 214 LEU E CA 1
ATOM 9663 C C . LEU E 1 211 ? -10.369 -46.868 -29.352 1.00 34.56 214 LEU E C 1
ATOM 9664 O O . LEU E 1 211 ? -10.888 -46.709 -28.242 1.00 35.39 214 LEU E O 1
ATOM 9669 N N . PHE E 1 212 ? -9.085 -46.616 -29.597 1.00 32.62 215 PHE E N 1
ATOM 9670 C CA . PHE E 1 212 ? -8.236 -45.964 -28.608 1.00 33.71 215 PHE E CA 1
ATOM 9671 C C . PHE E 1 212 ? -7.090 -45.235 -29.302 1.00 36.97 215 PHE E C 1
ATOM 9672 O O . PHE E 1 212 ? -6.775 -45.483 -30.471 1.00 32.97 215 PHE E O 1
ATOM 9680 N N . LEU E 1 213 ? -6.474 -44.312 -28.557 1.00 32.90 216 LEU E N 1
ATOM 9681 C CA . LEU E 1 213 ? -5.377 -43.492 -29.055 1.00 34.36 216 LEU E CA 1
ATOM 9682 C C . LEU E 1 213 ? -4.074 -44.010 -28.467 1.00 39.65 216 LEU E C 1
ATOM 9683 O O . LEU E 1 213 ? -3.817 -43.788 -27.274 1.00 38.81 216 LEU E O 1
ATOM 9688 N N . PRO E 1 214 ? -3.228 -44.699 -29.239 1.00 40.34 217 PRO E N 1
ATOM 9689 C CA . PRO E 1 214 ? -2.071 -45.367 -28.614 1.00 47.06 217 PRO E CA 1
ATOM 9690 C C . PRO E 1 214 ? -0.965 -44.417 -28.188 1.00 51.05 217 PRO E C 1
ATOM 9691 O O . PRO E 1 214 ? -0.297 -44.682 -27.180 1.00 50.87 217 PRO E O 1
ATOM 9695 N N . ILE E 1 215 ? -0.738 -43.326 -28.921 1.00 48.92 218 ILE E N 1
ATOM 9696 C CA . ILE E 1 215 ? 0.260 -42.324 -28.555 1.00 57.02 218 ILE E CA 1
ATOM 9697 C C . ILE E 1 215 ? -0.356 -40.940 -28.704 1.00 49.15 218 ILE E C 1
ATOM 9698 O O . ILE E 1 215 ? -1.155 -40.697 -29.615 1.00 44.12 218 ILE E O 1
ATOM 9703 N N . SER E 1 216 ? 0.018 -40.032 -27.809 1.00 48.83 219 SER E N 1
ATOM 9704 C CA . SER E 1 216 ? -0.438 -38.655 -27.895 1.00 49.34 219 SER E CA 1
ATOM 9705 C C . SER E 1 216 ? 0.489 -37.851 -28.799 1.00 47.93 219 SER E C 1
ATOM 9706 O O . SER E 1 216 ? 1.606 -38.268 -29.114 1.00 49.45 219 SER E O 1
ATOM 9709 N N . GLY E 1 217 ? 0.012 -36.684 -29.212 1.00 46.66 220 GLY E N 1
ATOM 9710 C CA . GLY E 1 217 ? 0.802 -35.817 -30.057 1.00 41.05 220 GLY E CA 1
ATOM 9711 C C . GLY E 1 217 ? 0.832 -36.293 -31.497 1.00 36.93 220 GLY E C 1
ATOM 9712 O O . GLY E 1 217 ? 0.123 -37.218 -31.906 1.00 41.69 220 GLY E O 1
ATOM 9713 N N . THR E 1 218 ? 1.689 -35.642 -32.274 1.00 35.47 221 THR E N 1
ATOM 9714 C CA . THR E 1 218 ? 1.787 -35.867 -33.708 1.00 38.45 221 THR E CA 1
ATOM 9715 C C . THR E 1 218 ? 3.201 -36.291 -34.084 1.00 32.01 221 THR E C 1
ATOM 9716 O O . THR E 1 218 ? 4.160 -35.990 -33.371 1.00 36.43 221 THR E O 1
ATOM 9720 N N . PHE E 1 219 ? 3.332 -37.011 -35.204 1.00 35.70 222 PHE E N 1
ATOM 9721 C CA . PHE E 1 219 ? 4.653 -37.416 -35.676 1.00 36.74 222 PHE E CA 1
ATOM 9722 C C . PHE E 1 219 ? 5.028 -36.821 -37.033 1.00 32.15 222 PHE E C 1
ATOM 9723 O O . PHE E 1 219 ? 6.028 -37.247 -37.625 1.00 33.29 222 PHE E O 1
ATOM 9731 N N . THR E 1 220 ? 4.274 -35.839 -37.533 1.00 27.17 223 THR E N 1
ATOM 9732 C CA . THR E 1 220 ? 4.714 -34.962 -38.613 1.00 27.29 223 THR E CA 1
ATOM 9733 C C . THR E 1 220 ? 4.330 -33.533 -38.243 1.00 31.16 223 THR E C 1
ATOM 9734 O O . THR E 1 220 ? 3.529 -33.305 -37.335 1.00 32.41 223 THR E O 1
ATOM 9738 N N . LYS E 1 221 ? 4.918 -32.568 -38.953 1.00 26.53 224 LYS E N 1
ATOM 9739 C CA . LYS E 1 221 ? 4.517 -31.166 -38.872 1.00 24.13 224 LYS E CA 1
ATOM 9740 C C . LYS E 1 221 ? 4.483 -30.619 -40.288 1.00 26.39 224 LYS E C 1
ATOM 9741 O O . LYS E 1 221 ? 5.529 -30.531 -40.943 1.00 25.50 224 LYS E O 1
ATOM 9747 N N . GLU E 1 222 ? 3.295 -30.237 -40.746 1.00 25.58 225 GLU E N 1
ATOM 9748 C CA . GLU E 1 222 ? 3.044 -29.963 -42.163 1.00 25.94 225 GLU E CA 1
ATOM 9749 C C . GLU E 1 222 ? 2.463 -28.564 -42.343 1.00 28.76 225 GLU E C 1
ATOM 9750 O O . GLU E 1 222 ? 1.316 -28.311 -41.919 1.00 26.19 225 GLU E O 1
ATOM 9756 N N . PRO E 1 223 ? 3.202 -27.630 -42.944 1.00 29.19 226 PRO E N 1
ATOM 9757 C CA . PRO E 1 223 ? 2.612 -26.321 -43.261 1.00 28.44 226 PRO E CA 1
ATOM 9758 C C . PRO E 1 223 ? 1.525 -26.443 -44.314 1.00 27.66 226 PRO E C 1
ATOM 9759 O O . PRO E 1 223 ? 1.671 -27.166 -45.304 1.00 27.47 226 PRO E O 1
ATOM 9763 N N . ILE E 1 224 ? 0.442 -25.701 -44.102 1.00 22.84 227 ILE E N 1
ATOM 9764 C CA . ILE E 1 224 ? -0.756 -25.757 -44.939 1.00 25.89 227 ILE E CA 1
ATOM 9765 C C . ILE E 1 224 ? -0.855 -24.456 -45.727 1.00 26.88 227 ILE E C 1
ATOM 9766 O O . ILE E 1 224 ? -0.752 -23.372 -45.146 1.00 24.80 227 ILE E O 1
ATOM 9771 N N . GLY E 1 225 ? -1.060 -24.557 -47.045 1.00 25.60 228 GLY E N 1
ATOM 9772 C CA . GLY E 1 225 ? -1.119 -23.373 -47.881 1.00 25.70 228 GLY E CA 1
ATOM 9773 C C . GLY E 1 225 ? -2.160 -23.474 -48.979 1.00 26.95 228 GLY E C 1
ATOM 9774 O O . GLY E 1 225 ? -2.592 -24.567 -49.370 1.00 27.14 228 GLY E O 1
ATOM 9775 N N . PHE E 1 226 ? -2.545 -22.301 -49.491 1.00 26.99 229 PHE E N 1
ATOM 9776 C CA . PHE E 1 226 ? -3.338 -22.246 -50.715 1.00 26.54 229 PHE E CA 1
ATOM 9777 C C . PHE E 1 226 ? -2.509 -22.759 -51.891 1.00 26.48 229 PHE E C 1
ATOM 9778 O O . PHE E 1 226 ? -1.289 -22.576 -51.939 1.00 26.65 229 PHE E O 1
ATOM 9786 N N . ALA E 1 227 ? -3.181 -23.364 -52.873 1.00 24.21 230 ALA E N 1
ATOM 9787 C CA . ALA E 1 227 ? -2.533 -23.718 -54.129 1.00 23.37 230 ALA E CA 1
ATOM 9788 C C . ALA E 1 227 ? -3.177 -22.949 -55.278 1.00 23.87 230 ALA E C 1
ATOM 9789 O O . ALA E 1 227 ? -4.405 -22.847 -55.352 1.00 26.32 230 ALA E O 1
ATOM 9791 N N . ILE E 1 228 ? -2.349 -22.393 -56.171 1.00 23.06 231 ILE E N 1
ATOM 9792 C CA . ILE E 1 228 ? -2.830 -21.670 -57.348 1.00 22.17 231 ILE E CA 1
ATOM 9793 C C . ILE E 1 228 ? -1.948 -22.006 -58.546 1.00 25.21 231 ILE E C 1
ATOM 9794 O O . ILE E 1 228 ? -0.857 -22.566 -58.412 1.00 26.70 231 ILE E O 1
ATOM 9799 N N . ARG E 1 229 ? -2.434 -21.645 -59.732 1.00 28.39 232 ARG E N 1
ATOM 9800 C CA . ARG E 1 229 ? -1.683 -21.869 -60.959 1.00 26.84 232 ARG E CA 1
ATOM 9801 C C . ARG E 1 229 ? -0.473 -20.939 -61.038 1.00 27.64 232 ARG E C 1
ATOM 9802 O O . ARG E 1 229 ? -0.479 -19.823 -60.507 1.00 29.85 232 ARG E O 1
ATOM 9810 N N . LYS E 1 230 ? 0.577 -21.417 -61.709 1.00 28.54 233 LYS E N 1
ATOM 9811 C CA . LYS E 1 230 ? 1.883 -20.770 -61.717 1.00 28.06 233 LYS E CA 1
ATOM 9812 C C . LYS E 1 230 ? 1.903 -19.537 -62.621 1.00 29.36 233 LYS E C 1
ATOM 9813 O O . LYS E 1 230 ? 0.952 -19.238 -63.354 1.00 28.81 233 LYS E O 1
ATOM 9819 N N . GLY E 1 231 ? 3.032 -18.830 -62.573 1.00 27.84 234 GLY E N 1
ATOM 9820 C CA . GLY E 1 231 ? 3.211 -17.629 -63.353 1.00 26.41 234 GLY E CA 1
ATOM 9821 C C . GLY E 1 231 ? 2.366 -16.471 -62.898 1.00 30.68 234 GLY E C 1
ATOM 9822 O O . GLY E 1 231 ? 2.078 -15.571 -63.697 1.00 29.83 234 GLY E O 1
ATOM 9823 N N . ASP E 1 232 ? 1.964 -16.463 -61.627 1.00 25.44 235 ASP E N 1
ATOM 9824 C CA . ASP E 1 232 ? 1.038 -15.471 -61.081 1.00 26.62 235 ASP E CA 1
ATOM 9825 C C . ASP E 1 232 ? 1.615 -14.885 -59.795 1.00 25.59 235 ASP E C 1
ATOM 9826 O O . ASP E 1 232 ? 1.099 -15.129 -58.696 1.00 24.36 235 ASP E O 1
ATOM 9831 N N . PRO E 1 233 ? 2.690 -14.096 -59.896 1.00 23.69 236 PRO E N 1
ATOM 9832 C CA . PRO E 1 233 ? 3.237 -13.464 -58.684 1.00 26.27 236 PRO E CA 1
ATOM 9833 C C . PRO E 1 233 ? 2.278 -12.497 -58.005 1.00 26.74 236 PRO E C 1
ATOM 9834 O O . PRO E 1 233 ? 2.344 -12.346 -56.775 1.00 28.38 236 PRO E O 1
ATOM 9838 N N . ASP E 1 234 ? 1.392 -11.830 -58.755 1.00 25.16 237 ASP E N 1
ATOM 9839 C CA . ASP E 1 234 ? 0.484 -10.870 -58.125 1.00 30.47 237 ASP E CA 1
ATOM 9840 C C . ASP E 1 234 ? -0.556 -11.573 -57.259 1.00 26.11 237 ASP E C 1
ATOM 9841 O O . ASP E 1 234 ? -0.904 -11.080 -56.183 1.00 22.78 237 ASP E O 1
ATOM 9846 N N . PHE E 1 235 ? -1.081 -12.713 -57.711 1.00 24.89 238 PHE E N 1
ATOM 9847 C CA . PHE E 1 235 ? -2.035 -13.444 -56.876 1.00 25.70 238 PHE E CA 1
ATOM 9848 C C . PHE E 1 235 ? -1.358 -13.979 -55.616 1.00 26.77 238 PHE E C 1
ATOM 9849 O O . PHE E 1 235 ? -1.927 -13.901 -54.521 1.00 24.79 238 PHE E O 1
ATOM 9857 N N . LEU E 1 236 ? -0.136 -14.513 -55.743 1.00 23.03 239 LEU E N 1
ATOM 9858 C CA . LEU E 1 236 ? 0.603 -14.933 -54.553 1.00 24.45 239 LEU E CA 1
ATOM 9859 C C . LEU E 1 236 ? 0.806 -13.774 -53.571 1.00 25.03 239 LEU E C 1
ATOM 9860 O O . LEU E 1 236 ? 0.660 -13.949 -52.356 1.00 24.68 239 LEU E O 1
ATOM 9865 N N . ASN E 1 237 ? 1.158 -12.590 -54.070 1.00 23.87 240 ASN E N 1
ATOM 9866 C CA . ASN E 1 237 ? 1.347 -11.457 -53.162 1.00 22.09 240 ASN E CA 1
ATOM 9867 C C . ASN E 1 237 ? 0.060 -11.119 -52.422 1.00 25.76 240 ASN E C 1
ATOM 9868 O O . ASN E 1 237 ? 0.079 -10.849 -51.214 1.00 23.59 240 ASN E O 1
ATOM 9873 N N . TYR E 1 238 ? -1.072 -11.127 -53.128 1.00 23.24 241 TYR E N 1
ATOM 9874 C CA . TYR E 1 238 ? -2.338 -10.840 -52.464 1.00 24.29 241 TYR E CA 1
ATOM 9875 C C . TYR E 1 238 ? -2.637 -11.866 -51.374 1.00 24.65 241 TYR E C 1
ATOM 9876 O O . TYR E 1 238 ? -3.076 -11.510 -50.276 1.00 21.43 241 TYR E O 1
ATOM 9885 N N . LEU E 1 239 ? -2.419 -13.150 -51.666 1.00 26.52 242 LEU E N 1
ATOM 9886 C CA . LEU E 1 239 ? -2.761 -14.194 -50.703 1.00 24.40 242 LEU E CA 1
ATOM 9887 C C . LEU E 1 239 ? -1.843 -14.162 -49.490 1.00 25.29 242 LEU E C 1
ATOM 9888 O O . LEU E 1 239 ? -2.302 -14.340 -48.353 1.00 23.91 242 LEU E O 1
ATOM 9893 N N . ASN E 1 240 ? -0.539 -13.987 -49.713 1.00 20.87 243 ASN E N 1
ATOM 9894 C CA . ASN E 1 240 ? 0.388 -13.940 -48.589 1.00 24.74 243 ASN E CA 1
ATOM 9895 C C . ASN E 1 240 ? 0.140 -12.712 -47.725 1.00 24.58 243 ASN E C 1
ATOM 9896 O O . ASN E 1 240 ? 0.209 -12.795 -46.492 1.00 21.41 243 ASN E O 1
ATOM 9901 N N . SER E 1 241 ? -0.169 -11.571 -48.350 1.00 24.97 244 SER E N 1
ATOM 9902 C CA . SER E 1 241 ? -0.456 -10.364 -47.573 1.00 21.99 244 SER E CA 1
ATOM 9903 C C . SER E 1 241 ? -1.724 -10.532 -46.744 1.00 23.17 244 SER E C 1
ATOM 9904 O O . SER E 1 241 ? -1.788 -10.063 -45.600 1.00 21.70 244 SER E O 1
ATOM 9907 N N . TRP E 1 242 ? -2.745 -11.192 -47.306 1.00 23.24 245 TRP E N 1
ATOM 9908 C CA . TRP E 1 242 ? -3.983 -11.438 -46.571 1.00 25.29 245 TRP E CA 1
ATOM 9909 C C . TRP E 1 242 ? -3.728 -12.315 -45.347 1.00 24.89 245 TRP E C 1
ATOM 9910 O O . TRP E 1 242 ? -4.186 -12.008 -44.240 1.00 23.77 245 TRP E O 1
ATOM 9921 N N . ILE E 1 243 ? -2.990 -13.410 -45.536 1.00 21.86 246 ILE E N 1
ATOM 9922 C CA . ILE E 1 243 ? -2.623 -14.295 -44.430 1.00 25.38 246 ILE E CA 1
ATOM 9923 C C . ILE E 1 243 ? -1.915 -13.517 -43.322 1.00 23.88 246 ILE E C 1
ATOM 9924 O O . ILE E 1 243 ? -2.221 -13.680 -42.134 1.00 24.69 246 ILE E O 1
ATOM 9929 N N . ARG E 1 244 ? -0.950 -12.666 -43.692 1.00 22.91 247 ARG E N 1
ATOM 9930 C CA . ARG E 1 244 ? -0.201 -11.925 -42.678 1.00 25.76 247 ARG E CA 1
ATOM 9931 C C . ARG E 1 244 ? -1.127 -11.052 -41.842 1.00 26.54 247 ARG E C 1
ATOM 9932 O O . ARG E 1 244 ? -0.983 -10.971 -40.614 1.00 25.45 247 ARG E O 1
ATOM 9940 N N . VAL E 1 245 ? -2.124 -10.442 -42.481 1.00 24.17 248 VAL E N 1
ATOM 9941 C CA . VAL E 1 245 ? -3.028 -9.550 -41.764 1.00 26.02 248 VAL E CA 1
ATOM 9942 C C . VAL E 1 245 ? -3.935 -10.339 -40.818 1.00 26.49 248 VAL E C 1
ATOM 9943 O O . VAL E 1 245 ? -4.078 -9.985 -39.637 1.00 26.33 248 VAL E O 1
ATOM 9947 N N . VAL E 1 246 ? -4.559 -11.416 -41.309 1.00 28.60 249 VAL E N 1
ATOM 9948 C CA . VAL E 1 246 ? -5.500 -12.132 -40.446 1.00 28.59 249 VAL E CA 1
ATOM 9949 C C . VAL E 1 246 ? -4.771 -12.943 -39.382 1.00 27.37 249 VAL E C 1
ATOM 9950 O O . VAL E 1 246 ? -5.348 -13.220 -38.325 1.00 26.36 249 VAL E O 1
ATOM 9954 N N . GLU E 1 247 ? -3.504 -13.290 -39.606 1.00 25.71 250 GLU E N 1
ATOM 9955 C CA . GLU E 1 247 ? -2.722 -13.914 -38.545 1.00 26.71 250 GLU E CA 1
ATOM 9956 C C . GLU E 1 247 ? -2.438 -12.922 -37.424 1.00 30.94 250 GLU E C 1
ATOM 9957 O O . GLU E 1 247 ? -2.653 -13.221 -36.239 1.00 28.55 250 GLU E O 1
ATOM 9963 N N . ALA E 1 248 ? -1.970 -11.721 -37.783 1.00 25.72 251 ALA E N 1
ATOM 9964 C CA . ALA E 1 248 ? -1.655 -10.707 -36.784 1.00 24.27 251 ALA E CA 1
ATOM 9965 C C . ALA E 1 248 ? -2.888 -10.303 -35.992 1.00 26.16 251 ALA E C 1
ATOM 9966 O O . ALA E 1 248 ? -2.790 -10.007 -34.797 1.00 29.72 251 ALA E O 1
ATOM 9968 N N . GLU E 1 249 ? -4.057 -10.300 -36.635 1.00 34.42 252 GLU E N 1
ATOM 9969 C CA . GLU E 1 249 ? -5.314 -10.010 -35.953 1.00 32.86 252 GLU E CA 1
ATOM 9970 C C . GLU E 1 249 ? -5.673 -11.071 -34.915 1.00 37.90 252 GLU E C 1
ATOM 9971 O O . GLU E 1 249 ? -6.489 -10.801 -34.028 1.00 35.59 252 GLU E O 1
ATOM 9977 N N . GLY E 1 250 ? -5.070 -12.260 -34.989 1.00 32.79 253 GLY E N 1
ATOM 9978 C CA . GLY E 1 250 ? -5.430 -13.370 -34.127 1.00 30.16 253 GLY E CA 1
ATOM 9979 C C . GLY E 1 250 ? -6.551 -14.232 -34.665 1.00 32.19 253 GLY E C 1
ATOM 9980 O O . GLY E 1 250 ? -6.958 -15.200 -33.993 1.00 29.55 253 GLY E O 1
ATOM 9981 N N . TRP E 1 251 ? -7.045 -13.929 -35.868 1.00 30.40 254 TRP E N 1
ATOM 9982 C CA . TRP E 1 251 ? -8.251 -14.577 -36.372 1.00 32.11 254 TRP E CA 1
ATOM 9983 C C . TRP E 1 251 ? -7.987 -16.034 -36.742 1.00 31.24 254 TRP E C 1
ATOM 9984 O O . TRP E 1 251 ? -8.805 -16.912 -36.439 1.00 30.71 254 TRP E O 1
ATOM 9995 N N . LEU E 1 252 ? -6.851 -16.311 -37.391 1.00 29.32 255 LEU E N 1
ATOM 9996 C CA . LEU E 1 252 ? -6.507 -17.690 -37.730 1.00 29.64 255 LEU E CA 1
ATOM 9997 C C . LEU E 1 252 ? -6.318 -18.536 -36.475 1.00 32.92 255 LEU E C 1
ATOM 9998 O O . LEU E 1 252 ? -6.715 -19.705 -36.443 1.00 28.56 255 LEU E O 1
ATOM 10003 N N . ARG E 1 253 ? -5.717 -17.962 -35.429 1.00 30.31 256 ARG E N 1
ATOM 10004 C CA . ARG E 1 253 ? -5.561 -18.699 -34.176 1.00 30.86 256 ARG E CA 1
ATOM 10005 C C . ARG E 1 253 ? -6.916 -19.044 -33.566 1.00 36.72 256 ARG E C 1
ATOM 10006 O O . ARG E 1 253 ? -7.131 -20.174 -33.101 1.00 30.51 256 ARG E O 1
ATOM 10014 N N . GLU E 1 254 ? -7.850 -18.088 -33.575 1.00 31.51 257 GLU E N 1
ATOM 10015 C CA . GLU E 1 254 ? -9.172 -18.344 -33.016 1.00 33.49 257 GLU E CA 1
ATOM 10016 C C . GLU E 1 254 ? -9.909 -19.412 -33.819 1.00 28.11 257 GLU E C 1
ATOM 10017 O O . GLU E 1 254 ? -10.525 -20.315 -33.239 1.00 30.58 257 GLU E O 1
ATOM 10023 N N . LYS E 1 255 ? -9.861 -19.324 -35.149 1.00 27.47 258 LYS E N 1
ATOM 10024 C CA . LYS E 1 255 ? -10.534 -20.319 -35.986 1.00 30.57 258 LYS E CA 1
ATOM 10025 C C . LYS E 1 255 ? -9.909 -21.700 -35.830 1.00 29.88 258 LYS E C 1
ATOM 10026 O O . LYS E 1 255 ? -10.624 -22.713 -35.782 1.00 25.21 258 LYS E O 1
ATOM 10032 N N . HIS E 1 256 ? -8.578 -21.768 -35.774 1.00 27.97 259 HIS E N 1
ATOM 10033 C CA . HIS E 1 256 ? -7.927 -23.051 -35.540 1.00 28.35 259 HIS E CA 1
ATOM 10034 C C . HIS E 1 256 ? -8.352 -23.640 -34.199 1.00 31.72 259 HIS E C 1
ATOM 10035 O O . HIS E 1 256 ? -8.593 -24.848 -34.093 1.00 28.59 259 HIS E O 1
ATOM 10042 N N . HIS E 1 257 ? -8.461 -22.801 -33.162 1.00 27.57 260 HIS E N 1
ATOM 10043 C CA . HIS E 1 257 ? -8.909 -23.298 -31.865 1.00 27.97 260 HIS E CA 1
ATOM 10044 C C . HIS E 1 257 ? -10.351 -23.787 -31.929 1.00 28.34 260 HIS E C 1
ATOM 10045 O O . HIS E 1 257 ? -10.680 -24.860 -31.409 1.00 29.60 260 HIS E O 1
ATOM 10052 N N . TYR E 1 258 ? -11.234 -23.001 -32.553 1.00 26.19 261 TYR E N 1
ATOM 10053 C CA . TYR E 1 258 ? -12.646 -23.364 -32.585 1.00 29.58 261 TYR E CA 1
ATOM 10054 C C . TYR E 1 258 ? -12.859 -24.709 -33.283 1.00 28.12 261 TYR E C 1
ATOM 10055 O O . TYR E 1 258 ? -13.524 -25.601 -32.745 1.00 28.91 261 TYR E O 1
ATOM 10064 N N . TRP E 1 259 ? -12.298 -24.876 -34.482 1.00 26.16 262 TRP E N 1
ATOM 10065 C CA . TRP E 1 259 ? -12.602 -26.085 -35.246 1.00 26.02 262 TRP E CA 1
ATOM 10066 C C . TRP E 1 259 ? -11.803 -27.292 -34.770 1.00 33.38 262 TRP E C 1
ATOM 10067 O O . TRP E 1 259 ? -12.337 -28.408 -34.719 1.00 31.17 262 TRP E O 1
ATOM 10078 N N . PHE E 1 260 ? -10.531 -27.102 -34.419 1.00 28.50 263 PHE E N 1
ATOM 10079 C CA . PHE E 1 260 ? -9.641 -28.234 -34.174 1.00 27.81 263 PHE E CA 1
ATOM 10080 C C . PHE E 1 260 ? -9.406 -28.541 -32.699 1.00 28.62 263 PHE E C 1
ATOM 10081 O O . PHE E 1 260 ? -8.881 -29.618 -32.389 1.00 30.07 263 PHE E O 1
ATOM 10089 N N . GLU E 1 261 ? -9.763 -27.631 -31.786 1.00 31.18 264 GLU E N 1
ATOM 10090 C CA . GLU E 1 261 ? -9.511 -27.812 -30.362 1.00 27.48 264 GLU E CA 1
ATOM 10091 C C . GLU E 1 261 ? -10.782 -27.780 -29.519 1.00 27.99 264 GLU E C 1
ATOM 10092 O O . GLU E 1 261 ? -10.698 -27.896 -28.290 1.00 28.60 264 GLU E O 1
ATOM 10098 N N . THR E 1 262 ? -11.948 -27.604 -30.133 1.00 30.84 265 THR E N 1
ATOM 10099 C CA . THR E 1 262 ? -13.227 -27.804 -29.462 1.00 33.31 265 THR E CA 1
ATOM 10100 C C . THR E 1 262 ? -14.101 -28.701 -30.330 1.00 32.78 265 THR E C 1
ATOM 10101 O O . THR E 1 262 ? -13.784 -28.991 -31.489 1.00 33.84 265 THR E O 1
ATOM 10105 N N . LYS E 1 263 ? -15.256 -29.080 -29.781 1.00 35.27 266 LYS E N 1
ATOM 10106 C CA . LYS E 1 263 ? -16.272 -29.823 -30.566 1.00 34.44 266 LYS E CA 1
ATOM 10107 C C . LYS E 1 263 ? -17.547 -28.980 -30.526 1.00 36.35 266 LYS E C 1
ATOM 10108 O O . LYS E 1 263 ? -18.625 -29.556 -30.645 1.00 38.07 266 LYS E O 1
ATOM 10114 N N . ASN E 1 264 ? -17.412 -27.660 -30.357 1.00 32.02 267 ASN E N 1
ATOM 10115 C CA . ASN E 1 264 ? -18.571 -26.775 -30.254 1.00 37.35 267 ASN E CA 1
ATOM 10116 C C . ASN E 1 264 ? -19.452 -26.835 -31.492 1.00 37.09 267 ASN E C 1
ATOM 10117 O O . ASN E 1 264 ? -20.651 -26.553 -31.413 1.00 42.50 267 ASN E O 1
ATOM 10122 N N . TRP E 1 265 ? -18.878 -27.182 -32.637 1.00 34.70 268 TRP E N 1
ATOM 10123 C CA . TRP E 1 265 ? -19.594 -27.283 -33.898 1.00 31.33 268 TRP E CA 1
ATOM 10124 C C . TRP E 1 265 ? -20.283 -28.632 -34.087 1.00 39.64 268 TRP E C 1
ATOM 10125 O O . TRP E 1 265 ? -20.991 -28.806 -35.087 1.00 39.20 268 TRP E O 1
ATOM 10136 N N . GLU E 1 266 ? -20.095 -29.574 -33.153 1.00 36.86 269 GLU E N 1
ATOM 10137 C CA . GLU E 1 266 ? -20.494 -30.968 -33.356 1.00 40.85 269 GLU E CA 1
ATOM 10138 C C . GLU E 1 266 ? -21.952 -31.122 -33.761 1.00 49.77 269 GLU E C 1
ATOM 10139 O O . GLU E 1 266 ? -22.294 -32.010 -34.553 1.00 45.59 269 GLU E O 1
ATOM 10145 N N . HIS E 1 267 ? -22.835 -30.312 -33.196 1.00 42.38 270 HIS E N 1
ATOM 10146 C CA . HIS E 1 267 ? -24.254 -30.548 -33.399 1.00 49.01 270 HIS E CA 1
ATOM 10147 C C . HIS E 1 267 ? -24.822 -29.794 -34.593 1.00 46.40 270 HIS E C 1
ATOM 10148 O O . HIS E 1 267 ? -26.019 -29.917 -34.872 1.00 44.81 270 HIS E O 1
ATOM 10155 N N . LEU E 1 268 ? -23.988 -29.050 -35.324 1.00 43.25 271 LEU E N 1
ATOM 10156 C CA . LEU E 1 268 ? -24.365 -28.623 -36.665 1.00 40.85 271 LEU E CA 1
ATOM 10157 C C . LEU E 1 268 ? -24.419 -29.794 -37.642 1.00 41.83 271 LEU E C 1
ATOM 10158 O O . LEU E 1 268 ? -25.015 -29.662 -38.716 1.00 44.00 271 LEU E O 1
ATOM 10163 N N . LEU E 1 269 ? -23.827 -30.936 -37.285 1.00 44.65 272 LEU E N 1
ATOM 10164 C CA . LEU E 1 269 ? -23.654 -32.045 -38.220 1.00 47.01 272 LEU E CA 1
ATOM 10165 C C . LEU E 1 269 ? -24.740 -33.107 -38.101 1.00 60.27 272 LEU E C 1
ATOM 10166 O O . LEU E 1 269 ? -25.671 -33.143 -38.912 1.00 66.17 272 LEU E O 1
ATOM 10171 N N . LYS E 1 270 ? -24.613 -33.981 -37.104 1.00 72.64 273 LYS E N 1
ATOM 10172 C CA . LYS E 1 270 ? -25.410 -35.208 -37.004 1.00 85.15 273 LYS E CA 1
ATOM 10173 C C . LYS E 1 270 ? -25.367 -35.991 -38.310 1.00 77.45 273 LYS E C 1
ATOM 10174 O O . LYS E 1 270 ? -26.400 -36.393 -38.842 1.00 88.84 273 LYS E O 1
ATOM 10181 N N . GLY F 1 19 ? -5.807 -15.412 -74.323 1.00 67.00 22 GLY F N 1
ATOM 10182 C CA . GLY F 1 19 ? -5.357 -14.192 -73.679 1.00 70.52 22 GLY F CA 1
ATOM 10183 C C . GLY F 1 19 ? -4.459 -14.451 -72.484 1.00 72.35 22 GLY F C 1
ATOM 10184 O O . GLY F 1 19 ? -4.638 -13.853 -71.422 1.00 76.63 22 GLY F O 1
ATOM 10185 N N . LYS F 1 20 ? -3.481 -15.348 -72.659 1.00 63.01 23 LYS F N 1
ATOM 10186 C CA . LYS F 1 20 ? -2.591 -15.722 -71.567 1.00 53.20 23 LYS F CA 1
ATOM 10187 C C . LYS F 1 20 ? -1.145 -15.888 -72.018 1.00 44.18 23 LYS F C 1
ATOM 10188 O O . LYS F 1 20 ? -0.344 -16.457 -71.263 1.00 37.13 23 LYS F O 1
ATOM 10194 N N . GLU F 1 21 ? -0.784 -15.417 -73.218 1.00 48.27 24 GLU F N 1
ATOM 10195 C CA . GLU F 1 21 ? 0.471 -15.839 -73.839 1.00 43.07 24 GLU F CA 1
ATOM 10196 C C . GLU F 1 21 ? 1.680 -15.402 -73.019 1.00 39.44 24 GLU F C 1
ATOM 10197 O O . GLU F 1 21 ? 2.642 -16.165 -72.864 1.00 35.19 24 GLU F O 1
ATOM 10203 N N . VAL F 1 22 ? 1.654 -14.178 -72.484 1.00 43.32 25 VAL F N 1
ATOM 10204 C CA . VAL F 1 22 ? 2.796 -13.693 -71.712 1.00 38.66 25 VAL F CA 1
ATOM 10205 C C . VAL F 1 22 ? 2.984 -14.522 -70.448 1.00 34.11 25 VAL F C 1
ATOM 10206 O O . VAL F 1 22 ? 4.113 -14.875 -70.080 1.00 31.38 25 VAL F O 1
ATOM 10210 N N . ARG F 1 23 ? 1.888 -14.840 -69.760 1.00 38.28 26 ARG F N 1
ATOM 10211 C CA . ARG F 1 23 ? 1.990 -15.647 -68.548 1.00 32.84 26 ARG F CA 1
ATOM 10212 C C . ARG F 1 23 ? 2.534 -17.038 -68.856 1.00 31.51 26 ARG F C 1
ATOM 10213 O O . ARG F 1 23 ? 3.428 -17.531 -68.161 1.00 32.24 26 ARG F O 1
ATOM 10221 N N . GLU F 1 24 ? 2.015 -17.676 -69.910 1.00 33.31 27 GLU F N 1
ATOM 10222 C CA . GLU F 1 24 ? 2.463 -19.017 -70.280 1.00 34.21 27 GLU F CA 1
ATOM 10223 C C . GLU F 1 24 ? 3.951 -19.051 -70.611 1.00 34.01 27 GLU F C 1
ATOM 10224 O O . GLU F 1 24 ? 4.629 -20.036 -70.303 1.00 31.06 27 GLU F O 1
ATOM 10230 N N . LYS F 1 25 ? 4.484 -17.991 -71.227 1.00 34.33 28 LYS F N 1
ATOM 10231 C CA . LYS F 1 25 ? 5.896 -18.011 -71.603 1.00 35.97 28 LYS F CA 1
ATOM 10232 C C . LYS F 1 25 ? 6.797 -17.840 -70.382 1.00 32.44 28 LYS F C 1
ATOM 10233 O O . LYS F 1 25 ? 7.858 -18.467 -70.296 1.00 31.46 28 LYS F O 1
ATOM 10239 N N . LEU F 1 26 ? 6.403 -16.985 -69.432 1.00 31.51 29 LEU F N 1
ATOM 10240 C CA . LEU F 1 26 ? 7.154 -16.881 -68.184 1.00 34.12 29 LEU F CA 1
ATOM 10241 C C . LEU F 1 26 ? 7.223 -18.231 -67.471 1.00 29.55 29 LEU F C 1
ATOM 10242 O O . LEU F 1 26 ? 8.270 -18.602 -66.927 1.00 28.62 29 LEU F O 1
ATOM 10247 N N . VAL F 1 27 ? 6.114 -18.976 -67.465 1.00 30.11 30 VAL F N 1
ATOM 10248 C CA . VAL F 1 27 ? 6.095 -20.300 -66.839 1.00 32.30 30 VAL F CA 1
ATOM 10249 C C . VAL F 1 27 ? 7.085 -21.236 -67.531 1.00 30.79 30 VAL F C 1
ATOM 10250 O O . VAL F 1 27 ? 7.918 -21.876 -66.877 1.00 27.52 30 VAL F O 1
ATOM 10254 N N . GLU F 1 28 ? 7.023 -21.319 -68.866 1.00 31.55 31 GLU F N 1
ATOM 10255 C CA . GLU F 1 28 ? 7.935 -22.218 -69.575 1.00 37.85 31 GLU F CA 1
ATOM 10256 C C . GLU F 1 28 ? 9.387 -21.786 -69.439 1.00 36.25 31 GLU F C 1
ATOM 10257 O O . GLU F 1 28 ? 10.286 -22.627 -69.517 1.00 32.79 31 GLU F O 1
ATOM 10263 N N . GLU F 1 29 ? 9.642 -20.495 -69.241 1.00 35.88 32 GLU F N 1
ATOM 10264 C CA . GLU F 1 29 ? 11.012 -20.006 -69.194 1.00 32.05 32 GLU F CA 1
ATOM 10265 C C . GLU F 1 29 ? 11.608 -20.026 -67.792 1.00 35.46 32 GLU F C 1
ATOM 10266 O O . GLU F 1 29 ? 12.764 -19.624 -67.617 1.00 28.06 32 GLU F O 1
ATOM 10272 N N . SER F 1 30 ? 10.868 -20.516 -66.800 1.00 31.20 33 SER F N 1
ATOM 10273 C CA . SER F 1 30 ? 11.435 -20.698 -65.474 1.00 29.72 33 SER F CA 1
ATOM 10274 C C . SER F 1 30 ? 12.622 -21.653 -65.536 1.00 31.04 33 SER F C 1
ATOM 10275 O O . SER F 1 30 ? 12.622 -22.622 -66.300 1.00 30.32 33 SER F O 1
ATOM 10278 N N . THR F 1 31 ? 13.657 -21.354 -64.750 1.00 27.67 34 THR F N 1
ATOM 10279 C CA . THR F 1 31 ? 14.770 -22.286 -64.627 1.00 33.31 34 THR F CA 1
ATOM 10280 C C . THR F 1 31 ? 14.350 -23.584 -63.940 1.00 31.12 34 THR F C 1
ATOM 10281 O O . THR F 1 31 ? 15.002 -24.615 -64.136 1.00 28.29 34 THR F O 1
ATOM 10285 N N . LEU F 1 32 ? 13.261 -23.558 -63.165 1.00 28.37 35 LEU F N 1
ATOM 10286 C CA . LEU F 1 32 ? 12.673 -24.796 -62.652 1.00 30.53 35 LEU F CA 1
ATOM 10287 C C . LEU F 1 32 ? 12.356 -25.766 -63.782 1.00 31.02 35 LEU F C 1
ATOM 10288 O O . LEU F 1 32 ? 12.672 -26.960 -63.706 1.00 30.38 35 LEU F O 1
ATOM 10293 N N . GLU F 1 33 ? 11.706 -25.267 -64.836 1.00 28.86 36 GLU F N 1
ATOM 10294 C CA . GLU F 1 33 ? 11.392 -26.116 -65.977 1.00 31.60 36 GLU F CA 1
ATOM 10295 C C . GLU F 1 33 ? 12.653 -26.558 -66.708 1.00 32.40 36 GLU F C 1
ATOM 10296 O O . GLU F 1 33 ? 12.705 -27.680 -67.216 1.00 31.83 36 GLU F O 1
ATOM 10302 N N . THR F 1 34 ? 13.681 -25.704 -66.767 1.00 33.44 37 THR F N 1
ATOM 10303 C CA . THR F 1 34 ? 14.943 -26.130 -67.367 1.00 34.51 37 THR F CA 1
ATOM 10304 C C . THR F 1 34 ? 15.515 -27.333 -66.629 1.00 31.23 37 THR F C 1
ATOM 10305 O O . THR F 1 34 ? 15.931 -28.323 -67.249 1.00 32.72 37 THR F O 1
ATOM 10309 N N . ILE F 1 35 ? 15.522 -27.266 -65.297 1.00 28.41 38 ILE F N 1
ATOM 10310 C CA . ILE F 1 35 ? 16.047 -28.353 -64.477 1.00 31.90 38 ILE F CA 1
ATOM 10311 C C . ILE F 1 35 ? 15.252 -29.628 -64.709 1.00 33.15 38 ILE F C 1
ATOM 10312 O O . ILE F 1 35 ? 15.821 -30.712 -64.877 1.00 30.55 38 ILE F O 1
ATOM 10317 N N . LEU F 1 36 ? 13.921 -29.519 -64.696 1.00 29.21 39 LEU F N 1
ATOM 10318 C CA . LEU F 1 36 ? 13.084 -30.710 -64.828 1.00 30.32 39 LEU F CA 1
ATOM 10319 C C . LEU F 1 36 ? 13.256 -31.364 -66.197 1.00 36.52 39 LEU F C 1
ATOM 10320 O O . LEU F 1 36 ? 13.343 -32.596 -66.297 1.00 37.92 39 LEU F O 1
ATOM 10325 N N . LYS F 1 37 ? 13.329 -30.565 -67.267 1.00 34.93 40 LYS F N 1
ATOM 10326 C CA . LYS F 1 37 ? 13.568 -31.152 -68.584 1.00 34.78 40 LYS F CA 1
ATOM 10327 C C . LYS F 1 37 ? 14.932 -31.821 -68.661 1.00 38.21 40 LYS F C 1
ATOM 10328 O O . LYS F 1 37 ? 15.061 -32.921 -69.210 1.00 33.28 40 LYS F O 1
ATOM 10334 N N . ARG F 1 38 ? 15.958 -31.174 -68.114 1.00 38.07 41 ARG F N 1
ATOM 10335 C CA . ARG F 1 38 ? 17.296 -31.746 -68.145 1.00 34.57 41 ARG F CA 1
ATOM 10336 C C . ARG F 1 38 ? 17.394 -33.009 -67.298 1.00 35.34 41 ARG F C 1
ATOM 10337 O O . ARG F 1 38 ? 18.202 -33.895 -67.602 1.00 31.65 41 ARG F O 1
ATOM 10345 N N . GLY F 1 39 ? 16.587 -33.113 -66.240 1.00 34.60 42 GLY F N 1
ATOM 10346 C CA . GLY F 1 39 ? 16.684 -34.226 -65.319 1.00 35.03 42 GLY F CA 1
ATOM 10347 C C . GLY F 1 39 ? 17.809 -34.131 -64.312 1.00 35.59 42 GLY F C 1
ATOM 10348 O O . GLY F 1 39 ? 18.068 -35.116 -63.604 1.00 30.64 42 GLY F O 1
ATOM 10349 N N . VAL F 1 40 ? 18.494 -32.986 -64.233 1.00 30.42 43 VAL F N 1
ATOM 10350 C CA . VAL F 1 40 ? 19.635 -32.789 -63.345 1.00 28.96 43 VAL F CA 1
ATOM 10351 C C . VAL F 1 40 ? 19.588 -31.368 -62.788 1.00 32.38 43 VAL F C 1
ATOM 10352 O O . VAL F 1 40 ? 19.316 -30.411 -63.521 1.00 34.03 43 VAL F O 1
ATOM 10356 N N . LEU F 1 41 ? 19.867 -31.232 -61.496 1.00 29.58 44 LEU F N 1
ATOM 10357 C CA . LEU F 1 41 ? 20.032 -29.930 -60.859 1.00 29.03 44 LEU F CA 1
ATOM 10358 C C . LEU F 1 41 ? 21.520 -29.595 -60.802 1.00 28.03 44 LEU F C 1
ATOM 10359 O O . LEU F 1 41 ? 22.302 -30.346 -60.216 1.00 28.78 44 LEU F O 1
ATOM 10364 N N . LYS F 1 42 ? 21.911 -28.467 -61.399 1.00 29.76 45 LYS F N 1
ATOM 10365 C CA . LYS F 1 42 ? 23.303 -28.019 -61.402 1.00 30.88 45 LYS F CA 1
ATOM 10366 C C . LYS F 1 42 ? 23.527 -26.987 -60.298 1.00 28.38 45 LYS F C 1
ATOM 10367 O O . LYS F 1 42 ? 22.923 -25.913 -60.316 1.00 26.26 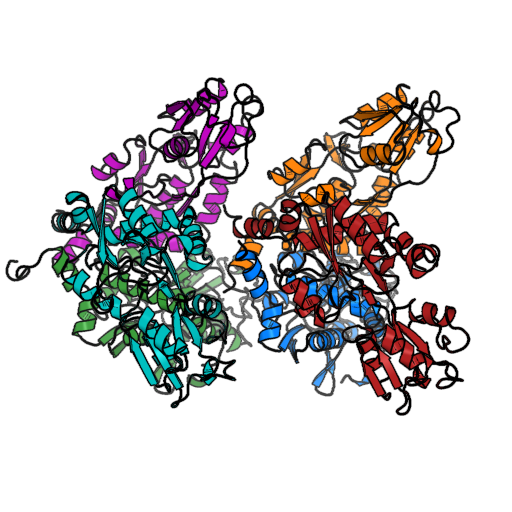45 LYS F O 1
ATOM 10373 N N . VAL F 1 43 ? 24.426 -27.302 -59.365 1.00 26.66 46 VAL F N 1
ATOM 10374 C CA . VAL F 1 43 ? 24.585 -26.552 -58.123 1.00 27.98 46 VAL F CA 1
ATOM 10375 C C . VAL F 1 43 ? 25.978 -25.932 -58.089 1.00 29.13 46 VAL F C 1
ATOM 10376 O O . VAL F 1 43 ? 26.986 -26.649 -58.113 1.00 26.95 46 VAL F O 1
ATOM 10380 N N . GLY F 1 44 ? 26.036 -24.606 -57.997 1.00 26.71 47 GLY F N 1
ATOM 10381 C CA . GLY F 1 44 ? 27.302 -23.923 -57.777 1.00 27.14 47 GLY F CA 1
ATOM 10382 C C . GLY F 1 44 ? 27.584 -23.793 -56.287 1.00 28.93 47 GLY F C 1
ATOM 10383 O O . GLY F 1 44 ? 26.690 -23.492 -55.497 1.00 26.24 47 GLY F O 1
ATOM 10384 N N . MET F 1 45 ? 28.837 -24.051 -55.913 1.00 29.94 48 MET F N 1
ATOM 10385 C CA . MET F 1 45 ? 29.296 -23.908 -54.535 1.00 31.89 48 MET F CA 1
ATOM 10386 C C . MET F 1 45 ? 30.810 -23.719 -54.529 1.00 30.37 48 MET F C 1
ATOM 10387 O O . MET F 1 45 ? 31.469 -23.774 -55.572 1.00 32.03 48 MET F O 1
ATOM 10392 N N . SER F 1 46 ? 31.357 -23.516 -53.329 1.00 36.50 49 SER F N 1
ATOM 10393 C CA . SER F 1 46 ? 32.782 -23.312 -53.095 1.00 29.76 49 SER F CA 1
ATOM 10394 C C . SER F 1 46 ? 33.168 -24.014 -51.797 1.00 33.60 49 SER F C 1
ATOM 10395 O O . SER F 1 46 ? 32.308 -24.424 -51.012 1.00 32.91 49 SER F O 1
ATOM 10398 N N . THR F 1 47 ? 34.476 -24.135 -51.558 1.00 31.72 50 THR F N 1
ATOM 10399 C CA . THR F 1 47 ? 34.990 -24.859 -50.394 1.00 35.34 50 THR F CA 1
ATOM 10400 C C . THR F 1 47 ? 34.970 -23.982 -49.140 1.00 42.25 50 THR F C 1
ATOM 10401 O O . THR F 1 47 ? 35.709 -22.995 -49.041 1.00 38.85 50 THR F O 1
ATOM 10405 N N . PHE F 1 48 ? 34.122 -24.352 -48.178 1.00 33.68 51 PHE F N 1
ATOM 10406 C CA . PHE F 1 48 ? 34.129 -23.802 -46.824 1.00 36.99 51 PHE F CA 1
ATOM 10407 C C . PHE F 1 48 ? 33.896 -24.967 -45.872 1.00 35.53 51 PHE F C 1
ATOM 10408 O O . PHE F 1 48 ? 32.878 -25.656 -45.993 1.00 39.10 51 PHE F O 1
ATOM 10416 N N . VAL F 1 49 ? 34.804 -25.192 -44.924 1.00 36.87 52 VAL F N 1
ATOM 10417 C CA . VAL F 1 49 ? 34.630 -26.300 -43.978 1.00 38.71 52 VAL F CA 1
ATOM 10418 C C . VAL F 1 49 ? 33.834 -25.826 -42.767 1.00 39.55 52 VAL F C 1
ATOM 10419 O O . VAL F 1 49 ? 34.227 -24.846 -42.114 1.00 36.11 52 VAL F O 1
ATOM 10423 N N . PRO F 1 50 ? 32.738 -26.505 -42.390 1.00 34.99 53 PRO F N 1
ATOM 10424 C CA . PRO F 1 50 ? 32.176 -27.742 -42.947 1.00 41.28 53 PRO F CA 1
ATOM 10425 C C . PRO F 1 50 ? 30.931 -27.536 -43.811 1.00 38.29 53 PRO F C 1
ATOM 10426 O O . PRO F 1 50 ? 30.035 -28.397 -43.835 1.00 33.46 53 PRO F O 1
ATOM 10430 N N . TRP F 1 51 ? 30.854 -26.401 -44.514 1.00 36.07 54 TRP F N 1
ATOM 10431 C CA . TRP F 1 51 ? 29.751 -26.153 -45.440 1.00 34.72 54 TRP F CA 1
ATOM 10432 C C . TRP F 1 51 ? 29.824 -27.089 -46.641 1.00 32.98 54 TRP F C 1
ATOM 10433 O O . TRP F 1 51 ? 28.819 -27.697 -47.037 1.00 31.12 54 TRP F O 1
ATOM 10444 N N . ALA F 1 52 ? 31.007 -27.206 -47.240 1.00 33.21 55 ALA F N 1
ATOM 10445 C CA . ALA F 1 52 ? 31.211 -28.047 -48.414 1.00 35.45 55 ALA F CA 1
ATOM 10446 C C . ALA F 1 52 ? 32.703 -28.285 -48.578 1.00 36.59 55 ALA F C 1
ATOM 10447 O O . ALA F 1 52 ? 33.484 -27.326 -48.578 1.00 36.86 55 ALA F O 1
ATOM 10449 N N . MET F 1 53 ? 33.091 -29.552 -48.724 1.00 33.83 56 MET F N 1
ATOM 10450 C CA . MET F 1 53 ? 34.494 -29.933 -48.839 1.00 37.13 56 MET F CA 1
ATOM 10451 C C . MET F 1 53 ? 34.563 -31.340 -49.413 1.00 36.84 56 MET F C 1
ATOM 10452 O O . MET F 1 53 ? 33.555 -32.043 -49.514 1.00 38.48 56 MET F O 1
ATOM 10457 N N . LYS F 1 54 ? 35.775 -31.756 -49.760 1.00 37.73 57 LYS F N 1
ATOM 10458 C CA . LYS F 1 54 ? 36.006 -33.102 -50.261 1.00 35.31 57 LYS F CA 1
ATOM 10459 C C . LYS F 1 54 ? 36.296 -34.052 -49.106 1.00 41.49 57 LYS F C 1
ATOM 10460 O O . LYS F 1 54 ? 36.996 -33.693 -48.155 1.00 45.45 57 LYS F O 1
ATOM 10466 N N . ASP F 1 55 ? 35.754 -35.268 -49.191 1.00 40.53 58 ASP F N 1
ATOM 10467 C CA . ASP F 1 55 ? 36.074 -36.302 -48.215 1.00 44.46 58 ASP F CA 1
ATOM 10468 C C . ASP F 1 55 ? 37.374 -36.991 -48.639 1.00 44.89 58 ASP F C 1
ATOM 10469 O O . ASP F 1 55 ? 38.030 -36.585 -49.601 1.00 48.92 58 ASP F O 1
ATOM 10474 N N . LYS F 1 56 ? 37.765 -38.052 -47.931 1.00 45.39 59 LYS F N 1
ATOM 10475 C CA . LYS F 1 56 ? 39.014 -38.717 -48.282 1.00 50.82 59 LYS F CA 1
ATOM 10476 C C . LYS F 1 56 ? 38.919 -39.493 -49.590 1.00 50.97 59 LYS F C 1
ATOM 10477 O O . LYS F 1 56 ? 39.958 -39.832 -50.165 1.00 55.05 59 LYS F O 1
ATOM 10483 N N . GLU F 1 57 ? 37.712 -39.764 -50.081 1.00 46.79 60 GLU F N 1
ATOM 10484 C CA . GLU F 1 57 ? 37.522 -40.355 -51.399 1.00 51.69 60 GLU F CA 1
ATOM 10485 C C . GLU F 1 57 ? 37.473 -39.316 -52.514 1.00 54.32 60 GLU F C 1
ATOM 10486 O O . GLU F 1 57 ? 37.257 -39.686 -53.674 1.00 50.55 60 GLU F O 1
ATOM 10492 N N . GLY F 1 58 ? 37.651 -38.031 -52.195 1.00 47.73 61 GLY F N 1
ATOM 10493 C CA . GLY F 1 58 ? 37.555 -36.980 -53.186 1.00 40.34 61 GLY F CA 1
ATOM 10494 C C . GLY F 1 58 ? 36.150 -36.507 -53.493 1.00 43.07 61 GLY F C 1
ATOM 10495 O O . GLY F 1 58 ? 35.988 -35.628 -54.351 1.00 47.40 61 GLY F O 1
ATOM 10496 N N . GLN F 1 59 ? 35.133 -37.054 -52.827 1.00 37.00 62 GLN F N 1
ATOM 10497 C CA . GLN F 1 59 ? 33.744 -36.677 -53.060 1.00 38.10 62 GLN F CA 1
ATOM 10498 C C . GLN F 1 59 ? 33.302 -35.593 -52.083 1.00 38.75 62 GLN F C 1
ATOM 10499 O O . GLN F 1 59 ? 33.783 -35.517 -50.949 1.00 39.82 62 GLN F O 1
ATOM 10505 N N . LEU F 1 60 ? 32.359 -34.764 -52.529 1.00 35.21 63 LEU F N 1
ATOM 10506 C CA . LEU F 1 60 ? 31.934 -33.606 -51.751 1.00 34.95 63 LEU F CA 1
ATOM 10507 C C . LEU F 1 60 ? 30.977 -34.011 -50.634 1.00 35.50 63 LEU F C 1
ATOM 10508 O O . LEU F 1 60 ? 30.071 -34.826 -50.831 1.00 32.93 63 LEU F O 1
ATOM 10513 N N . ILE F 1 61 ? 31.196 -33.436 -49.451 1.00 30.54 64 ILE F N 1
ATOM 10514 C CA . ILE F 1 61 ? 30.334 -33.609 -48.290 1.00 27.85 64 ILE F CA 1
ATOM 10515 C C . ILE F 1 61 ? 30.168 -32.241 -47.638 1.00 31.13 64 ILE F C 1
ATOM 10516 O O . ILE F 1 61 ? 30.848 -31.271 -47.991 1.00 32.52 64 ILE F O 1
ATOM 10521 N N . GLY F 1 62 ? 29.241 -32.162 -46.688 1.00 27.14 65 GLY F N 1
ATOM 10522 C CA . GLY F 1 62 ? 29.034 -30.909 -45.976 1.00 29.28 65 GLY F CA 1
ATOM 10523 C C . GLY F 1 62 ? 27.580 -30.519 -45.772 1.00 29.90 65 GLY F C 1
ATOM 10524 O O . GLY F 1 62 ? 26.675 -31.141 -46.334 1.00 27.00 65 GLY F O 1
ATOM 10525 N N . PHE F 1 63 ? 27.343 -29.474 -44.972 1.00 31.63 66 PHE F N 1
ATOM 10526 C CA . PHE F 1 63 ? 25.976 -29.010 -44.757 1.00 28.94 66 PHE F CA 1
ATOM 10527 C C . PHE F 1 63 ? 25.317 -28.611 -46.073 1.00 27.61 66 PHE F C 1
ATOM 10528 O O . PHE F 1 63 ? 24.188 -29.023 -46.367 1.00 29.57 66 PHE F O 1
ATOM 10536 N N . GLU F 1 64 ? 26.017 -27.824 -46.889 1.00 27.43 67 GLU F N 1
ATOM 10537 C CA . GLU F 1 64 ? 25.435 -27.365 -48.144 1.00 28.05 67 GLU F CA 1
ATOM 10538 C C . GLU F 1 64 ? 25.266 -28.512 -49.132 1.00 30.17 67 GLU F C 1
ATOM 10539 O O . GLU F 1 64 ? 24.350 -28.485 -49.964 1.00 28.32 67 GLU F O 1
ATOM 10545 N N . ILE F 1 65 ? 26.123 -29.528 -49.051 1.00 30.07 68 ILE F N 1
ATOM 10546 C CA . ILE F 1 65 ? 25.975 -30.690 -49.925 1.00 30.23 68 ILE F CA 1
ATOM 10547 C C . ILE F 1 65 ? 24.714 -31.473 -49.565 1.00 28.89 68 ILE F C 1
ATOM 10548 O O . ILE F 1 65 ? 23.935 -31.855 -50.444 1.00 29.91 68 ILE F O 1
ATOM 10553 N N . ASP F 1 66 ? 24.493 -31.730 -48.280 1.00 30.01 69 ASP F N 1
ATOM 10554 C CA . ASP F 1 66 ? 23.250 -32.415 -47.833 1.00 27.91 69 ASP F CA 1
ATOM 10555 C C . ASP F 1 66 ? 22.021 -31.625 -48.293 1.00 29.80 69 ASP F C 1
ATOM 10556 O O . ASP F 1 66 ? 21.101 -32.235 -48.839 1.00 26.33 69 ASP F O 1
ATOM 10561 N N . VAL F 1 67 ? 22.023 -30.307 -48.080 1.00 28.16 70 VAL F N 1
ATOM 10562 C CA . VAL F 1 67 ? 20.891 -29.477 -48.496 1.00 24.88 70 VAL F CA 1
ATOM 10563 C C . VAL F 1 67 ? 20.606 -29.671 -49.982 1.00 27.56 70 VAL F C 1
ATOM 10564 O O . VAL F 1 67 ? 19.466 -29.935 -50.387 1.00 28.10 70 VAL F O 1
ATOM 10568 N N . ALA F 1 68 ? 21.642 -29.544 -50.819 1.00 25.63 71 ALA F N 1
ATOM 10569 C CA . ALA F 1 68 ? 21.456 -29.669 -52.263 1.00 26.06 71 ALA F CA 1
ATOM 10570 C C . ALA F 1 68 ? 21.035 -31.081 -52.652 1.00 27.19 71 ALA F C 1
ATOM 10571 O O . ALA F 1 68 ? 20.185 -31.259 -53.531 1.00 24.85 71 ALA F O 1
ATOM 10573 N N . LYS F 1 69 ? 21.623 -32.095 -52.013 1.00 26.18 72 LYS F N 1
ATOM 10574 C CA . LYS F 1 69 ? 21.291 -33.476 -52.358 1.00 26.42 72 LYS F CA 1
ATOM 10575 C C . LYS F 1 69 ? 19.828 -33.785 -52.068 1.00 29.77 72 LYS F C 1
ATOM 10576 O O . LYS F 1 69 ? 19.173 -34.497 -52.839 1.00 26.93 72 LYS F O 1
ATOM 10582 N N . ARG F 1 70 ? 19.292 -33.255 -50.966 1.00 29.57 73 ARG F N 1
ATOM 10583 C CA . ARG F 1 70 ? 17.885 -33.496 -50.668 1.00 30.22 73 ARG F CA 1
ATOM 10584 C C . ARG F 1 70 ? 16.968 -32.665 -51.561 1.00 26.05 73 ARG F C 1
ATOM 10585 O O . ARG F 1 70 ? 15.905 -33.142 -51.975 1.00 30.53 73 ARG F O 1
ATOM 10593 N N . LEU F 1 71 ? 17.340 -31.416 -51.853 1.00 28.57 74 LEU F N 1
ATOM 10594 C CA . LEU F 1 71 ? 16.533 -30.622 -52.776 1.00 30.30 74 LEU F CA 1
ATOM 10595 C C . LEU F 1 71 ? 16.372 -31.347 -54.110 1.00 27.79 74 LEU F C 1
ATOM 10596 O O . LEU F 1 71 ? 15.251 -31.524 -54.602 1.00 29.03 74 LEU F O 1
ATOM 10601 N N . ALA F 1 72 ? 17.482 -31.818 -54.686 1.00 27.58 75 ALA F N 1
ATOM 10602 C CA . ALA F 1 72 ? 17.413 -32.552 -55.947 1.00 31.11 75 ALA F CA 1
ATOM 10603 C C . ALA F 1 72 ? 16.539 -33.799 -55.821 1.00 28.30 75 ALA F C 1
ATOM 10604 O O . ALA F 1 72 ? 15.704 -34.072 -56.691 1.00 30.28 75 ALA F O 1
ATOM 10606 N N . ARG F 1 73 ? 16.708 -34.566 -54.737 1.00 28.93 76 ARG F N 1
ATOM 10607 C CA . ARG F 1 73 ? 15.896 -35.768 -54.550 1.00 33.22 76 ARG F CA 1
ATOM 10608 C C . ARG F 1 73 ? 14.408 -35.420 -54.508 1.00 31.83 76 ARG F C 1
ATOM 10609 O O . ARG F 1 73 ? 13.593 -36.035 -55.206 1.00 33.90 76 ARG F O 1
ATOM 10617 N N . ASP F 1 74 ? 14.034 -34.426 -53.692 1.00 25.40 77 ASP F N 1
ATOM 10618 C CA . ASP F 1 74 ? 12.628 -34.042 -53.574 1.00 32.09 77 ASP F CA 1
ATOM 10619 C C . ASP F 1 74 ? 12.088 -33.420 -54.857 1.00 28.47 77 ASP F C 1
ATOM 10620 O O . ASP F 1 74 ? 10.872 -33.424 -55.077 1.00 32.31 77 ASP F O 1
ATOM 10625 N N . MET F 1 75 ? 12.966 -32.886 -55.692 1.00 25.37 78 MET F N 1
ATOM 10626 C CA . MET F 1 75 ? 12.634 -32.426 -57.032 1.00 25.55 78 MET F CA 1
ATOM 10627 C C . MET F 1 75 ? 12.443 -33.568 -58.021 1.00 30.30 78 MET F C 1
ATOM 10628 O O . MET F 1 75 ? 11.817 -33.369 -59.068 1.00 30.08 78 MET F O 1
ATOM 10633 N N . GLY F 1 76 ? 12.983 -34.746 -57.722 1.00 31.96 79 GLY F N 1
ATOM 10634 C CA . GLY F 1 76 ? 12.944 -35.858 -58.654 1.00 34.77 79 GLY F CA 1
ATOM 10635 C C . GLY F 1 76 ? 14.020 -35.824 -59.715 1.00 34.26 79 GLY F C 1
ATOM 10636 O O . GLY F 1 76 ? 13.830 -36.406 -60.787 1.00 32.12 79 GLY F O 1
ATOM 10637 N N . VAL F 1 77 ? 15.146 -35.153 -59.453 1.00 30.54 80 VAL F N 1
ATOM 10638 C CA . VAL F 1 77 ? 16.243 -35.038 -60.408 1.00 27.77 80 VAL F CA 1
ATOM 10639 C C . VAL F 1 77 ? 17.540 -35.466 -59.739 1.00 28.21 80 VAL F C 1
ATOM 10640 O O . VAL F 1 77 ? 17.637 -35.559 -58.514 1.00 31.98 80 VAL F O 1
ATOM 10644 N N . LYS F 1 78 ? 18.531 -35.774 -60.579 1.00 31.94 81 LYS F N 1
ATOM 10645 C CA . LYS F 1 78 ? 19.903 -35.953 -60.131 1.00 34.02 81 LYS F CA 1
ATOM 10646 C C . LYS F 1 78 ? 20.493 -34.598 -59.740 1.00 28.98 81 LYS F C 1
ATOM 10647 O O . LYS F 1 78 ? 19.934 -33.539 -60.044 1.00 35.51 81 LYS F O 1
ATOM 10653 N N . VAL F 1 79 ? 21.635 -34.628 -59.055 1.00 32.32 82 VAL F N 1
ATOM 10654 C CA . VAL F 1 79 ? 22.355 -33.408 -58.697 1.00 33.76 82 VAL F CA 1
ATOM 10655 C C . VAL F 1 79 ? 23.741 -33.461 -59.323 1.00 35.22 82 VAL F C 1
ATOM 10656 O O . VAL F 1 79 ? 24.359 -34.528 -59.407 1.00 34.33 82 VAL F O 1
ATOM 10660 N N . GLN F 1 80 ? 24.206 -32.309 -59.802 1.00 35.06 83 GLN F N 1
ATOM 10661 C CA . GLN F 1 80 ? 25.547 -32.158 -60.354 1.00 28.66 83 GLN F CA 1
ATOM 10662 C C . GLN F 1 80 ? 26.162 -30.911 -59.746 1.00 28.24 83 GLN F C 1
ATOM 10663 O O . GLN F 1 80 ? 25.651 -29.804 -59.953 1.00 35.43 83 GLN F O 1
ATOM 10669 N N . PHE F 1 81 ? 27.252 -31.079 -59.003 1.00 29.73 84 PHE F N 1
ATOM 10670 C CA . PHE F 1 81 ? 27.907 -29.942 -58.366 1.00 31.84 84 PHE F CA 1
ATOM 10671 C C . PHE F 1 81 ? 28.914 -29.311 -59.315 1.00 36.06 84 PHE F C 1
ATOM 10672 O O . PHE F 1 81 ? 29.592 -30.005 -60.074 1.00 30.47 84 PHE F O 1
ATOM 10680 N N . VAL F 1 82 ? 28.980 -27.984 -59.287 1.00 31.42 85 VAL F N 1
ATOM 10681 C CA . VAL F 1 82 ? 29.922 -27.234 -60.110 1.00 33.68 85 VAL F CA 1
ATOM 10682 C C . VAL F 1 82 ? 30.775 -26.388 -59.175 1.00 31.69 85 VAL F C 1
ATOM 10683 O O . VAL F 1 82 ? 30.452 -25.217 -58.931 1.00 32.59 85 VAL F O 1
ATOM 10687 N N . PRO F 1 83 ? 31.850 -26.941 -58.621 1.00 34.19 86 PRO F N 1
ATOM 10688 C CA . PRO F 1 83 ? 32.720 -26.143 -57.748 1.00 33.03 86 PRO F CA 1
ATOM 10689 C C . PRO F 1 83 ? 33.273 -24.939 -58.501 1.00 35.39 86 PRO F C 1
ATOM 10690 O O . PRO F 1 83 ? 33.765 -25.057 -59.627 1.00 34.35 86 PRO F O 1
ATOM 10694 N N . THR F 1 84 ? 33.175 -23.770 -57.872 1.00 31.76 87 THR F N 1
ATOM 10695 C CA . THR F 1 84 ? 33.509 -22.507 -58.515 1.00 32.20 87 THR F CA 1
ATOM 10696 C C . THR F 1 84 ? 34.257 -21.626 -57.524 1.00 34.69 87 THR F C 1
ATOM 10697 O O . THR F 1 84 ? 33.964 -21.646 -56.324 1.00 34.02 87 THR F O 1
ATOM 10701 N N . LYS F 1 85 ? 35.239 -20.874 -58.021 1.00 33.09 88 LYS F N 1
ATOM 10702 C CA . LYS F 1 85 ? 35.899 -19.878 -57.186 1.00 36.03 88 LYS F CA 1
ATOM 10703 C C . LYS F 1 85 ? 34.873 -18.888 -56.649 1.00 30.69 88 LYS F C 1
ATOM 10704 O O . LYS F 1 85 ? 34.081 -18.325 -57.409 1.00 32.04 88 LYS F O 1
ATOM 10710 N N . TRP F 1 86 ? 34.889 -18.683 -55.328 1.00 36.95 89 TRP F N 1
ATOM 10711 C CA . TRP F 1 86 ? 33.836 -17.903 -54.680 1.00 34.09 89 TRP F CA 1
ATOM 10712 C C . TRP F 1 86 ? 33.755 -16.483 -55.234 1.00 35.21 89 TRP F C 1
ATOM 10713 O O . TRP F 1 86 ? 32.655 -15.951 -55.424 1.00 33.59 89 TRP F O 1
ATOM 10724 N N . SER F 1 87 ? 34.899 -15.850 -55.504 1.00 30.33 90 SER F N 1
ATOM 10725 C CA . SER F 1 87 ? 34.854 -14.500 -56.055 1.00 32.99 90 SER F CA 1
ATOM 10726 C C . SER F 1 87 ? 34.102 -14.465 -57.378 1.00 32.91 90 SER F C 1
ATOM 10727 O O . SER F 1 87 ? 33.469 -13.457 -57.703 1.00 32.87 90 SER F O 1
ATOM 10730 N N . GLY F 1 88 ? 34.112 -15.559 -58.129 1.00 34.39 91 GLY F N 1
ATOM 10731 C CA . GLY F 1 88 ? 33.404 -15.619 -59.391 1.00 34.34 91 GLY F CA 1
ATOM 10732 C C . GLY F 1 88 ? 32.075 -16.351 -59.406 1.00 35.36 91 GLY F C 1
ATOM 10733 O O . GLY F 1 88 ? 31.539 -16.588 -60.497 1.00 33.78 91 GLY F O 1
ATOM 10734 N N . ILE F 1 89 ? 31.505 -16.697 -58.245 1.00 29.24 92 ILE F N 1
ATOM 10735 C CA . ILE F 1 89 ? 30.341 -17.580 -58.262 1.00 30.57 92 ILE F CA 1
ATOM 10736 C C . ILE F 1 89 ? 29.097 -16.875 -58.807 1.00 26.52 92 ILE F C 1
ATOM 10737 O O . ILE F 1 89 ? 28.260 -17.506 -59.467 1.00 29.50 92 ILE F O 1
ATOM 10742 N N . ILE F 1 90 ? 28.956 -15.572 -58.585 1.00 30.76 93 ILE F N 1
ATOM 10743 C CA . ILE F 1 90 ? 27.773 -14.880 -59.093 1.00 30.93 93 ILE F CA 1
ATOM 10744 C C . ILE F 1 90 ? 27.902 -14.646 -60.600 1.00 31.62 93 ILE F C 1
ATOM 10745 O O . ILE F 1 90 ? 26.924 -14.884 -61.329 1.00 32.13 93 ILE F O 1
ATOM 10750 N N . PRO F 1 91 ? 29.058 -14.211 -61.129 1.00 28.14 94 PRO F N 1
ATOM 10751 C CA . PRO F 1 91 ? 29.203 -14.196 -62.598 1.00 31.91 94 PRO F CA 1
ATOM 10752 C C . PRO F 1 91 ? 28.941 -15.546 -63.247 1.00 32.25 94 PRO F C 1
ATOM 10753 O O . PRO F 1 91 ? 28.343 -15.605 -64.328 1.00 31.26 94 PRO F O 1
ATOM 10757 N N . ALA F 1 92 ? 29.359 -16.637 -62.603 1.00 28.52 95 ALA F N 1
ATOM 10758 C CA . ALA F 1 92 ? 29.118 -17.964 -63.161 1.00 29.92 95 ALA F CA 1
ATOM 10759 C C . ALA F 1 92 ? 27.629 -18.286 -63.215 1.00 28.67 95 ALA F C 1
ATOM 10760 O O . ALA F 1 92 ? 27.154 -18.888 -64.185 1.00 30.21 95 ALA F O 1
ATOM 10762 N N . LEU F 1 93 ? 26.882 -17.913 -62.175 1.00 28.43 96 LEU F N 1
ATOM 10763 C CA . LEU F 1 93 ? 25.436 -18.113 -62.192 1.00 25.36 96 LEU F CA 1
ATOM 10764 C C . LEU F 1 93 ? 24.795 -17.319 -63.321 1.00 31.54 96 LEU F C 1
ATOM 10765 O O . LEU F 1 93 ? 23.967 -17.846 -64.078 1.00 30.28 96 LEU F O 1
ATOM 10770 N N . LEU F 1 94 ? 25.177 -16.043 -63.450 1.00 28.26 97 LEU F N 1
ATOM 10771 C CA . LEU F 1 94 ? 24.601 -15.176 -64.475 1.00 31.11 97 LEU F CA 1
ATOM 10772 C C . LEU F 1 94 ? 24.859 -15.699 -65.884 1.00 29.68 97 LEU F C 1
ATOM 10773 O O . LEU F 1 94 ? 24.021 -15.513 -66.774 1.00 29.62 97 LEU F O 1
ATOM 10778 N N . THR F 1 95 ? 26.005 -16.335 -66.119 1.00 29.29 98 THR F N 1
ATOM 10779 C CA . THR F 1 95 ? 26.318 -16.871 -67.440 1.00 28.31 98 THR F CA 1
ATOM 10780 C C . THR F 1 95 ? 25.805 -18.295 -67.641 1.00 31.41 98 THR F C 1
ATOM 10781 O O . THR F 1 95 ? 26.116 -18.916 -68.666 1.00 31.60 98 THR F O 1
ATOM 10785 N N . GLY F 1 96 ? 25.020 -18.815 -66.700 1.00 31.04 99 GLY F N 1
ATOM 10786 C CA . GLY F 1 96 ? 24.371 -20.100 -66.883 1.00 31.13 99 GLY F CA 1
ATOM 10787 C C . GLY F 1 96 ? 25.240 -21.313 -66.647 1.00 36.80 99 GLY F C 1
ATOM 10788 O O . GLY F 1 96 ? 24.934 -22.391 -67.169 1.00 29.63 99 GLY F O 1
ATOM 10789 N N . LYS F 1 97 ? 26.321 -21.176 -65.876 1.00 31.75 100 LYS F N 1
ATOM 10790 C CA . LYS F 1 97 ? 27.170 -22.327 -65.597 1.00 35.18 100 LYS F CA 1
ATOM 10791 C C . LYS F 1 97 ? 26.485 -23.324 -64.667 1.00 28.16 100 LYS F C 1
ATOM 10792 O O . LYS F 1 97 ? 26.890 -24.495 -64.615 1.00 30.54 100 LYS F O 1
ATOM 10798 N N . PHE F 1 98 ? 25.456 -22.888 -63.944 1.00 28.35 101 PHE F N 1
ATOM 10799 C CA . PHE F 1 98 ? 24.640 -23.763 -63.110 1.00 30.90 101 PHE F CA 1
ATOM 10800 C C . PHE F 1 98 ? 23.309 -23.067 -62.855 1.00 30.34 101 PHE F C 1
ATOM 10801 O O . PHE F 1 98 ? 23.123 -21.895 -63.203 1.00 30.18 101 PHE F O 1
ATOM 10809 N N . ASP F 1 99 ? 22.382 -23.809 -62.239 1.00 29.25 102 ASP F N 1
ATOM 10810 C CA . ASP F 1 99 ? 21.017 -23.341 -62.013 1.00 29.66 102 ASP F CA 1
ATOM 10811 C C . ASP F 1 99 ? 20.858 -22.536 -60.733 1.00 26.22 102 ASP F C 1
ATOM 10812 O O . ASP F 1 99 ? 19.974 -21.674 -60.659 1.00 27.03 102 ASP F O 1
ATOM 10817 N N . ILE F 1 100 ? 21.680 -22.799 -59.719 1.00 25.10 103 ILE F N 1
ATOM 10818 C CA . ILE F 1 100 ? 21.419 -22.300 -58.376 1.00 29.42 103 ILE F CA 1
ATOM 10819 C C . ILE F 1 100 ? 22.728 -22.285 -57.607 1.00 25.94 103 ILE F C 1
ATOM 10820 O O . ILE F 1 100 ? 23.601 -23.132 -57.824 1.00 25.08 103 ILE F O 1
ATOM 10825 N N . ILE F 1 101 ? 22.869 -21.305 -56.714 1.00 24.23 104 ILE F N 1
ATOM 10826 C CA . ILE F 1 101 ? 23.957 -21.265 -55.749 1.00 27.10 104 ILE F CA 1
ATOM 10827 C C . ILE F 1 101 ? 23.430 -21.822 -54.437 1.00 31.53 104 ILE F C 1
ATOM 10828 O O . ILE F 1 101 ? 22.499 -21.260 -53.846 1.00 25.36 104 ILE F O 1
ATOM 10833 N N . ILE F 1 102 ? 23.996 -22.949 -54.003 1.00 28.86 105 ILE F N 1
ATOM 10834 C CA . ILE F 1 102 ? 23.754 -23.484 -52.667 1.00 28.55 105 ILE F CA 1
ATOM 10835 C C . ILE F 1 102 ? 25.113 -23.590 -51.992 1.00 29.63 105 ILE F C 1
ATOM 10836 O O . ILE F 1 102 ? 25.744 -24.652 -52.001 1.00 25.46 105 ILE F O 1
ATOM 10841 N N . GLY F 1 103 ? 25.590 -22.481 -51.428 1.00 27.76 106 GLY F N 1
ATOM 10842 C CA . GLY F 1 103 ? 26.964 -22.441 -50.966 1.00 31.23 106 GLY F CA 1
ATOM 10843 C C . GLY F 1 103 ? 27.207 -21.629 -49.710 1.00 29.70 106 GLY F C 1
ATOM 10844 O O . GLY F 1 103 ? 28.297 -21.075 -49.526 1.00 27.87 106 GLY F O 1
ATOM 10845 N N . GLY F 1 104 ? 26.211 -21.576 -48.832 1.00 26.71 107 GLY F N 1
ATOM 10846 C CA . GLY F 1 104 ? 26.312 -20.778 -47.630 1.00 28.55 107 GLY F CA 1
ATOM 10847 C C . GLY F 1 104 ? 26.315 -19.287 -47.887 1.00 28.15 107 GLY F C 1
ATOM 10848 O O . GLY F 1 104 ? 26.867 -18.534 -47.083 1.00 31.15 107 GLY F O 1
ATOM 10849 N N . MET F 1 105 ? 25.697 -18.838 -48.983 1.00 30.74 108 MET F N 1
ATOM 10850 C CA . MET F 1 105 ? 25.702 -17.424 -49.349 1.00 30.32 108 MET F CA 1
ATOM 10851 C C . MET F 1 105 ? 24.853 -16.595 -48.391 1.00 27.27 108 MET F C 1
ATOM 10852 O O . MET F 1 105 ? 23.638 -16.799 -48.291 1.00 26.95 108 MET F O 1
ATOM 10857 N N . SER F 1 106 ? 25.467 -15.606 -47.753 1.00 29.07 109 SER F N 1
ATOM 10858 C CA . SER F 1 106 ? 24.690 -14.627 -47.010 1.00 23.63 109 SER F CA 1
ATOM 10859 C C . SER F 1 106 ? 23.843 -13.798 -47.965 1.00 25.27 109 SER F C 1
ATOM 10860 O O . SER F 1 106 ? 24.347 -13.288 -48.968 1.00 24.40 109 SER F O 1
ATOM 10863 N N . ILE F 1 107 ? 22.552 -13.656 -47.649 1.00 28.08 110 ILE F N 1
ATOM 10864 C CA . ILE F 1 107 ? 21.694 -12.716 -48.367 1.00 23.35 110 ILE F CA 1
ATOM 10865 C C . ILE F 1 107 ? 22.200 -11.297 -48.125 1.00 23.44 110 ILE F C 1
ATOM 10866 O O . ILE F 1 107 ? 22.395 -10.890 -46.977 1.00 23.14 110 ILE F O 1
ATOM 10871 N N . ARG F 1 108 ? 22.440 -10.543 -49.210 1.00 27.03 111 ARG F N 1
ATOM 10872 C CA . ARG F 1 108 ? 23.016 -9.189 -49.114 1.00 29.73 111 ARG F CA 1
ATOM 10873 C C . ARG F 1 108 ? 22.432 -8.262 -50.174 1.00 23.65 111 ARG F C 1
ATOM 10874 O O . ARG F 1 108 ? 22.187 -8.694 -51.311 1.00 26.01 111 ARG F O 1
ATOM 10882 N N . PRO F 1 109 ? 22.223 -6.981 -49.843 1.00 24.90 112 PRO F N 1
ATOM 10883 C CA . PRO F 1 109 ? 21.585 -6.075 -50.811 1.00 24.98 112 PRO F CA 1
ATOM 10884 C C . PRO F 1 109 ? 22.442 -5.748 -52.025 1.00 28.40 112 PRO F C 1
ATOM 10885 O O . PRO F 1 109 ? 21.880 -5.442 -53.082 1.00 28.61 112 PRO F O 1
ATOM 10889 N N . ASP F 1 110 ? 23.773 -5.795 -51.930 1.00 25.67 113 ASP F N 1
ATOM 10890 C CA . ASP F 1 110 ? 24.570 -5.563 -53.135 1.00 24.74 113 ASP F CA 1
ATOM 10891 C C . ASP F 1 110 ? 24.515 -6.768 -54.079 1.00 27.64 113 ASP F C 1
ATOM 10892 O O . ASP F 1 110 ? 24.354 -6.606 -55.297 1.00 25.84 113 ASP F O 1
ATOM 10897 N N . ARG F 1 111 ? 24.622 -7.982 -53.540 1.00 26.92 114 ARG F N 1
ATOM 10898 C CA . ARG F 1 111 ? 24.463 -9.172 -54.371 1.00 28.78 114 ARG F CA 1
ATOM 10899 C C . ARG F 1 111 ? 23.073 -9.223 -54.999 1.00 30.57 114 ARG F C 1
ATOM 10900 O O . ARG F 1 111 ? 22.918 -9.621 -56.162 1.00 23.12 114 ARG F O 1
ATOM 10908 N N . ASN F 1 112 ? 22.056 -8.790 -54.249 1.00 27.57 115 ASN F N 1
ATOM 10909 C CA . ASN F 1 112 ? 20.664 -8.798 -54.689 1.00 24.77 115 ASN F CA 1
ATOM 10910 C C . ASN F 1 112 ? 20.409 -7.859 -55.866 1.00 25.61 115 ASN F C 1
ATOM 10911 O O . ASN F 1 112 ? 19.355 -7.962 -56.501 1.00 28.86 115 ASN F O 1
ATOM 10916 N N . LEU F 1 113 ? 21.329 -6.941 -56.169 1.00 23.52 116 LEU F N 1
ATOM 10917 C CA . LEU F 1 113 ? 21.194 -6.176 -57.401 1.00 23.42 116 LEU F CA 1
ATOM 10918 C C . LEU F 1 113 ? 21.307 -7.074 -58.633 1.00 25.37 116 LEU F C 1
ATOM 10919 O O . LEU F 1 113 ? 20.732 -6.759 -59.679 1.00 26.56 116 LEU F O 1
ATOM 10924 N N . LYS F 1 114 ? 22.037 -8.188 -58.534 1.00 27.26 117 LYS F N 1
ATOM 10925 C CA . LYS F 1 114 ? 22.269 -9.059 -59.687 1.00 26.16 117 LYS F CA 1
ATOM 10926 C C . LYS F 1 114 ? 21.490 -10.368 -59.658 1.00 31.26 117 LYS F C 1
ATOM 10927 O O . LYS F 1 114 ? 21.116 -10.869 -60.723 1.00 31.59 117 LYS F O 1
ATOM 10933 N N . VAL F 1 115 ? 21.255 -10.947 -58.481 1.00 28.42 118 VAL F N 1
ATOM 10934 C CA . VAL F 1 115 ? 20.565 -12.227 -58.350 1.00 27.33 118 VAL F CA 1
ATOM 10935 C C . VAL F 1 115 ? 19.412 -12.057 -57.363 1.00 27.03 118 VAL F C 1
ATOM 10936 O O . VAL F 1 115 ? 19.310 -11.046 -56.662 1.00 29.32 118 VAL F O 1
ATOM 10940 N N . ASN F 1 116 ? 18.523 -13.051 -57.332 1.00 23.06 119 ASN F N 1
ATOM 10941 C CA . ASN F 1 116 ? 17.436 -13.112 -56.358 1.00 23.45 119 ASN F CA 1
ATOM 10942 C C . ASN F 1 116 ? 17.732 -14.165 -55.294 1.00 28.55 119 ASN F C 1
ATOM 10943 O O . ASN F 1 116 ? 18.403 -15.166 -55.559 1.00 26.76 119 ASN F O 1
ATOM 10948 N N . PHE F 1 117 ? 17.204 -13.945 -54.086 1.00 22.48 120 PHE F N 1
ATOM 10949 C CA . PHE F 1 117 ? 17.483 -14.795 -52.935 1.00 20.19 120 PHE F CA 1
ATOM 10950 C C . PHE F 1 117 ? 16.213 -15.490 -52.454 1.00 25.61 120 PHE F C 1
ATOM 10951 O O . PHE F 1 117 ? 15.134 -14.891 -52.415 1.00 29.56 120 PHE F O 1
ATOM 10959 N N . SER F 1 118 ? 16.351 -16.757 -52.078 1.00 23.98 121 SER F N 1
ATOM 10960 C CA . SER F 1 118 ? 15.269 -17.438 -51.386 1.00 28.63 121 SER F CA 1
ATOM 10961 C C . SER F 1 118 ? 15.117 -16.882 -49.970 1.00 26.95 121 SER F C 1
ATOM 10962 O O . SER F 1 118 ? 15.913 -16.056 -49.505 1.00 23.95 121 SER F O 1
ATOM 10965 N N . ILE F 1 119 ? 14.079 -17.349 -49.272 1.00 25.01 122 ILE F N 1
ATOM 10966 C CA . ILE F 1 119 ? 13.976 -17.127 -47.832 1.00 26.79 122 ILE F CA 1
ATOM 10967 C C . ILE F 1 119 ? 15.153 -17.847 -47.180 1.00 23.39 122 ILE F C 1
ATOM 10968 O O . ILE F 1 119 ? 15.782 -18.697 -47.828 1.00 28.71 122 ILE F O 1
ATOM 10973 N N . PRO F 1 120 ? 15.495 -17.552 -45.926 1.00 25.17 123 PRO F N 1
ATOM 10974 C CA . PRO F 1 120 ? 16.673 -18.189 -45.326 1.00 25.06 123 PRO F CA 1
ATOM 10975 C C . PRO F 1 120 ? 16.438 -19.658 -45.005 1.00 27.95 123 PRO F C 1
ATOM 10976 O O . PRO F 1 120 ? 15.372 -20.044 -44.520 1.00 26.02 123 PRO F O 1
ATOM 10980 N N . TYR F 1 121 ? 17.452 -20.478 -45.298 1.00 30.01 124 TYR F N 1
ATOM 10981 C CA . TYR F 1 121 ? 17.490 -21.874 -44.878 1.00 27.44 124 TYR F CA 1
ATOM 10982 C C . TYR F 1 121 ? 18.537 -22.137 -43.803 1.00 36.15 124 TYR F C 1
ATOM 10983 O O . TYR F 1 121 ? 18.693 -23.289 -43.369 1.00 31.90 124 TYR F O 1
ATOM 10992 N N . ASP F 1 122 ? 19.246 -21.101 -43.356 1.00 28.31 125 ASP F N 1
ATOM 10993 C CA . ASP F 1 122 ? 20.277 -21.200 -42.331 1.00 27.33 125 ASP F CA 1
ATOM 10994 C C . ASP F 1 122 ? 20.579 -19.781 -41.866 1.00 29.39 125 ASP F C 1
ATOM 10995 O O . ASP F 1 122 ? 20.176 -18.801 -42.498 1.00 29.69 125 ASP F O 1
ATOM 11000 N N . TYR F 1 123 ? 21.297 -19.686 -40.753 1.00 30.66 126 TYR F N 1
ATOM 11001 C CA . TYR F 1 123 ? 21.781 -18.416 -40.232 1.00 32.93 126 TYR F CA 1
ATOM 11002 C C . TYR F 1 123 ? 23.204 -18.632 -39.746 1.00 33.02 126 TYR F C 1
ATOM 11003 O O . TYR F 1 123 ? 23.514 -19.677 -39.168 1.00 35.83 126 TYR F O 1
ATOM 11012 N N . SER F 1 124 ? 24.071 -17.658 -39.988 1.00 30.60 127 SER F N 1
ATOM 11013 C CA . SER F 1 124 ? 25.428 -17.706 -39.470 1.00 34.00 127 SER F CA 1
ATOM 11014 C C . SER F 1 124 ? 25.704 -16.420 -38.707 1.00 32.86 127 SER F C 1
ATOM 11015 O O . SER F 1 124 ? 24.887 -15.497 -38.684 1.00 34.39 127 SER F O 1
ATOM 11018 N N . GLY F 1 125 ? 26.875 -16.373 -38.080 1.00 32.26 128 GLY F N 1
ATOM 11019 C CA . GLY F 1 125 ? 27.291 -15.214 -37.319 1.00 35.86 128 GLY F CA 1
ATOM 11020 C C . GLY F 1 125 ? 28.799 -15.107 -37.306 1.00 40.90 128 GLY F C 1
ATOM 11021 O O . GLY F 1 125 ? 29.496 -16.110 -37.120 1.00 39.82 128 GLY F O 1
ATOM 11022 N N . MET F 1 126 ? 29.304 -13.891 -37.500 1.00 38.44 129 MET F N 1
ATOM 11023 C CA . MET F 1 126 ? 30.740 -13.645 -37.591 1.00 41.12 129 MET F CA 1
ATOM 11024 C C . MET F 1 126 ? 31.421 -13.799 -36.234 1.00 41.76 129 MET F C 1
ATOM 11025 O O . MET F 1 126 ? 30.977 -13.225 -35.236 1.00 40.97 129 MET F O 1
ATOM 11030 N N . SER F 1 127 ? 32.512 -14.567 -36.204 1.00 40.94 130 SER F N 1
ATOM 11031 C CA . SER F 1 127 ? 33.337 -14.769 -35.016 1.00 40.02 130 SER F CA 1
ATOM 11032 C C . SER F 1 127 ? 34.792 -14.445 -35.365 1.00 42.12 130 SER F C 1
ATOM 11033 O O . SER F 1 127 ? 35.109 -14.077 -36.500 1.00 43.96 130 SER F O 1
ATOM 11036 N N . LEU F 1 128 ? 35.689 -14.573 -34.387 1.00 39.85 131 LEU F N 1
ATOM 11037 C CA . LEU F 1 128 ? 37.078 -14.167 -34.575 1.00 43.37 131 LEU F CA 1
ATOM 11038 C C . LEU F 1 128 ? 37.999 -15.115 -33.820 1.00 44.50 131 LEU F C 1
ATOM 11039 O O . LEU F 1 128 ? 37.805 -15.342 -32.622 1.00 43.67 131 LEU F O 1
ATOM 11044 N N . VAL F 1 129 ? 39.001 -15.658 -34.510 1.00 42.00 132 VAL F N 1
ATOM 11045 C CA . VAL F 1 129 ? 40.036 -16.474 -33.884 1.00 43.57 132 VAL F CA 1
ATOM 11046 C C . VAL F 1 129 ? 41.357 -15.721 -33.984 1.00 44.12 132 VAL F C 1
ATOM 11047 O O . VAL F 1 129 ? 41.646 -15.095 -35.010 1.00 44.35 132 VAL F O 1
ATOM 11051 N N . ALA F 1 130 ? 42.158 -15.780 -32.917 1.00 45.27 133 ALA F N 1
ATOM 11052 C CA . ALA F 1 130 ? 43.317 -14.912 -32.774 1.00 46.55 133 ALA F CA 1
ATOM 11053 C C . ALA F 1 130 ? 44.569 -15.712 -32.440 1.00 49.44 133 ALA F C 1
ATOM 11054 O O . ALA F 1 130 ? 44.503 -16.808 -31.875 1.00 47.56 133 ALA F O 1
ATOM 11056 N N . ASN F 1 131 ? 45.712 -15.133 -32.798 1.00 48.61 134 ASN F N 1
ATOM 11057 C CA . ASN F 1 131 ? 47.015 -15.700 -32.486 1.00 49.81 134 ASN F CA 1
ATOM 11058 C C . ASN F 1 131 ? 47.408 -15.302 -31.067 1.00 56.22 134 ASN F C 1
ATOM 11059 O O . ASN F 1 131 ? 47.290 -14.130 -30.690 1.00 55.28 134 ASN F O 1
ATOM 11064 N N . LYS F 1 132 ? 47.876 -16.275 -30.279 1.00 51.56 135 LYS F N 1
ATOM 11065 C CA . LYS F 1 132 ? 48.154 -16.000 -28.870 1.00 52.83 135 LYS F CA 1
ATOM 11066 C C . LYS F 1 132 ? 49.381 -15.115 -28.688 1.00 56.87 135 LYS F C 1
ATOM 11067 O O . LYS F 1 132 ? 49.415 -14.291 -27.766 1.00 55.68 135 LYS F O 1
ATOM 11073 N N . LYS F 1 133 ? 50.394 -15.265 -29.542 1.00 54.65 136 LYS F N 1
ATOM 11074 C CA . LYS F 1 133 ? 51.608 -14.471 -29.380 1.00 61.55 136 LYS F CA 1
ATOM 11075 C C . LYS F 1 133 ? 51.384 -13.025 -29.817 1.00 64.22 136 LYS F C 1
ATOM 11076 O O . LYS F 1 133 ? 51.726 -12.086 -29.088 1.00 59.84 136 LYS F O 1
ATOM 11082 N N . LEU F 1 134 ? 50.798 -12.827 -31.002 1.00 55.16 137 LEU F N 1
ATOM 11083 C CA . LEU F 1 134 ? 50.612 -11.474 -31.516 1.00 55.31 137 LEU F CA 1
ATOM 11084 C C . LEU F 1 134 ? 49.515 -10.734 -30.761 1.00 61.04 137 LEU F C 1
ATOM 11085 O O . LEU F 1 134 ? 49.648 -9.536 -30.481 1.00 59.19 137 LEU F O 1
ATOM 11090 N N . ALA F 1 135 ? 48.424 -11.425 -30.421 1.00 53.68 138 ALA F N 1
ATOM 11091 C CA . ALA F 1 135 ? 47.274 -10.803 -29.778 1.00 57.98 138 ALA F CA 1
ATOM 11092 C C . ALA F 1 135 ? 47.166 -11.161 -28.296 1.00 57.31 138 ALA F C 1
ATOM 11093 O O . ALA F 1 135 ? 46.061 -11.275 -27.763 1.00 63.11 138 ALA F O 1
ATOM 11095 N N . GLN F 1 136 ? 48.300 -11.338 -27.617 1.00 59.37 139 GLN F N 1
ATOM 11096 C CA . GLN F 1 136 ? 48.274 -11.541 -26.172 1.00 68.36 139 GLN F CA 1
ATOM 11097 C C . GLN F 1 136 ? 47.702 -10.311 -25.478 1.00 70.00 139 GLN F C 1
ATOM 11098 O O . GLN F 1 136 ? 48.149 -9.185 -25.716 1.00 63.03 139 GLN F O 1
ATOM 11104 N N . GLY F 1 137 ? 46.713 -10.531 -24.617 1.00 68.59 140 GLY F N 1
ATOM 11105 C CA . GLY F 1 137 ? 46.042 -9.440 -23.941 1.00 66.68 140 GLY F CA 1
ATOM 11106 C C . GLY F 1 137 ? 44.899 -8.822 -24.712 1.00 73.80 140 GLY F C 1
ATOM 11107 O O . GLY F 1 137 ? 44.545 -7.667 -24.446 1.00 77.78 140 GLY F O 1
ATOM 11108 N N . PHE F 1 138 ? 44.316 -9.546 -25.661 1.00 70.72 141 PHE F N 1
ATOM 11109 C CA . PHE F 1 138 ? 43.219 -9.045 -26.482 1.00 70.97 141 PHE F CA 1
ATOM 11110 C C . PHE F 1 138 ? 41.931 -9.766 -26.090 1.00 75.88 141 PHE F C 1
ATOM 11111 O O . PHE F 1 138 ? 41.377 -10.564 -26.853 1.00 74.51 141 PHE F O 1
ATOM 11119 N N . SER F 1 139 ? 41.406 -9.451 -24.899 1.00 77.02 142 SER F N 1
ATOM 11120 C CA . SER F 1 139 ? 40.133 -10.073 -24.430 1.00 70.54 142 SER F CA 1
ATOM 11121 C C . SER F 1 139 ? 38.941 -9.371 -25.064 1.00 66.16 142 SER F C 1
ATOM 11122 O O . SER F 1 139 ? 37.817 -9.838 -24.874 1.00 72.53 142 SER F O 1
ATOM 11125 N N . ARG F 1 140 ? 39.193 -8.309 -25.818 1.00 69.37 143 ARG F N 1
ATOM 11126 C CA . ARG F 1 140 ? 38.070 -7.521 -26.372 1.00 73.74 143 ARG F CA 1
ATOM 11127 C C . ARG F 1 140 ? 38.269 -7.347 -27.875 1.00 66.69 143 ARG F C 1
ATOM 11128 O O . ARG F 1 140 ? 39.418 -7.376 -28.324 1.00 67.07 143 ARG F O 1
ATOM 11136 N N . LEU F 1 141 ? 37.165 -7.174 -28.596 1.00 64.00 144 LEU F N 1
ATOM 11137 C CA . LEU F 1 141 ? 37.234 -7.016 -30.065 1.00 71.33 144 LEU F CA 1
ATOM 11138 C C . LEU F 1 141 ? 37.790 -5.635 -30.395 1.00 67.61 144 LEU F C 1
ATOM 11139 O O . LEU F 1 141 ? 38.482 -5.513 -31.409 1.00 61.28 144 LEU F O 1
ATOM 11144 N N . GLU F 1 142 ? 37.430 -4.635 -29.589 1.00 68.46 145 GLU F N 1
ATOM 11145 C CA . GLU F 1 142 ? 37.955 -3.261 -29.803 1.00 72.50 145 GLU F CA 1
ATOM 11146 C C . GLU F 1 142 ? 39.486 -3.329 -29.807 1.00 62.97 145 GLU F C 1
ATOM 11147 O O . GLU F 1 142 ? 40.096 -2.528 -30.517 1.00 59.75 145 GLU F O 1
ATOM 11153 N N . ASP F 1 143 ? 40.064 -4.260 -29.043 1.00 57.87 146 ASP F N 1
ATOM 11154 C CA . ASP F 1 143 ? 41.510 -4.434 -29.031 1.00 56.58 146 ASP F CA 1
ATOM 11155 C C . ASP F 1 143 ? 42.051 -4.770 -30.415 1.00 57.01 146 ASP F C 1
ATOM 11156 O O . ASP F 1 143 ? 43.239 -4.546 -30.678 1.00 52.71 146 ASP F O 1
ATOM 11161 N N . PHE F 1 144 ? 41.204 -5.285 -31.309 1.00 53.70 147 PHE F N 1
ATOM 11162 C CA . PHE F 1 144 ? 41.611 -5.596 -32.670 1.00 49.51 147 PHE F CA 1
ATOM 11163 C C . PHE F 1 144 ? 41.389 -4.444 -33.639 1.00 54.91 147 PHE F C 1
ATOM 11164 O O . PHE F 1 144 ? 41.861 -4.520 -34.780 1.00 49.52 147 PHE F O 1
ATOM 11172 N N . ASN F 1 145 ? 40.697 -3.383 -33.219 1.00 52.68 148 ASN F N 1
ATOM 11173 C CA . ASN F 1 145 ? 40.408 -2.246 -34.094 1.00 54.58 148 ASN F CA 1
ATOM 11174 C C . ASN F 1 145 ? 41.497 -1.178 -33.940 1.00 54.99 148 ASN F C 1
ATOM 11175 O O . ASN F 1 145 ? 41.251 -0.032 -33.562 1.00 55.10 148 ASN F O 1
ATOM 11180 N N . LYS F 1 146 ? 42.735 -1.589 -34.223 1.00 54.24 149 LYS F N 1
ATOM 11181 C CA . LYS F 1 146 ? 43.899 -0.710 -34.162 1.00 60.80 149 LYS F CA 1
ATOM 11182 C C . LYS F 1 146 ? 44.673 -0.781 -35.472 1.00 58.62 149 LYS F C 1
ATOM 11183 O O . LYS F 1 146 ? 44.669 -1.804 -36.163 1.00 55.66 149 LYS F O 1
ATOM 11189 N N . SER F 1 147 ? 45.351 0.320 -35.805 1.00 56.68 150 SER F N 1
ATOM 11190 C CA . SER F 1 147 ? 46.045 0.419 -37.085 1.00 63.21 150 SER F CA 1
ATOM 11191 C C . SER F 1 147 ? 47.218 -0.554 -37.215 1.00 63.28 150 SER F C 1
ATOM 11192 O O . SER F 1 147 ? 47.600 -0.890 -38.342 1.00 62.45 150 SER F O 1
ATOM 11195 N N . GLU F 1 148 ? 47.798 -1.017 -36.108 1.00 58.18 151 GLU F N 1
ATOM 11196 C CA . GLU F 1 148 ? 48.910 -1.962 -36.161 1.00 57.98 151 GLU F CA 1
ATOM 11197 C C . GLU F 1 148 ? 48.460 -3.422 -36.164 1.00 56.40 151 GLU F C 1
ATOM 11198 O O . GLU F 1 148 ? 49.313 -4.316 -36.199 1.00 56.54 151 GLU F O 1
ATOM 11204 N N . VAL F 1 149 ? 47.158 -3.685 -36.141 1.00 54.76 152 VAL F N 1
ATOM 11205 C CA . VAL F 1 149 ? 46.622 -5.043 -36.106 1.00 53.23 152 VAL F CA 1
ATOM 11206 C C . VAL F 1 149 ? 46.378 -5.517 -37.534 1.00 54.37 152 VAL F C 1
ATOM 11207 O O . VAL F 1 149 ? 45.907 -4.747 -38.381 1.00 52.14 152 VAL F O 1
ATOM 11211 N N . LEU F 1 150 ? 46.699 -6.786 -37.803 1.00 51.70 153 LEU F N 1
ATOM 11212 C CA . LEU F 1 150 ? 46.513 -7.407 -39.112 1.00 50.87 153 LEU F CA 1
ATOM 11213 C C . LEU F 1 150 ? 45.455 -8.499 -39.002 1.00 53.57 153 LEU F C 1
ATOM 11214 O O . LEU F 1 150 ? 45.569 -9.394 -38.156 1.00 48.98 153 LEU F O 1
ATOM 11219 N N . ILE F 1 151 ? 44.436 -8.429 -39.860 1.00 48.06 154 ILE F N 1
ATOM 11220 C CA . ILE F 1 151 ? 43.305 -9.351 -39.836 1.00 46.66 154 ILE F CA 1
ATOM 11221 C C . ILE F 1 151 ? 43.187 -10.013 -41.203 1.00 48.47 154 ILE F C 1
ATOM 11222 O O . ILE F 1 151 ? 43.220 -9.330 -42.235 1.00 46.11 154 ILE F O 1
ATOM 11227 N N . ALA F 1 152 ? 43.042 -11.338 -41.206 1.00 45.08 155 ALA F N 1
ATOM 11228 C CA . ALA F 1 152 ? 42.899 -12.120 -42.427 1.00 44.52 155 ALA F CA 1
ATOM 11229 C C . ALA F 1 152 ? 41.448 -12.543 -42.607 1.00 43.39 155 ALA F C 1
ATOM 11230 O O . ALA F 1 152 ? 40.770 -12.890 -41.635 1.00 42.30 155 ALA F O 1
ATOM 11232 N N . ALA F 1 153 ? 40.981 -12.528 -43.856 1.00 42.47 156 ALA F N 1
ATOM 11233 C CA . ALA F 1 153 ? 39.606 -12.908 -44.161 1.00 41.06 156 ALA F CA 1
ATOM 11234 C C . ALA F 1 153 ? 39.544 -13.537 -45.546 1.00 42.32 156 ALA F C 1
ATOM 11235 O O . ALA F 1 153 ? 40.461 -13.391 -46.361 1.00 41.76 156 ALA F O 1
ATOM 11237 N N . ARG F 1 154 ? 38.442 -14.243 -45.801 1.00 39.60 157 ARG F N 1
ATOM 11238 C CA . ARG F 1 154 ? 38.219 -14.887 -47.090 1.00 41.14 157 ARG F CA 1
ATOM 11239 C C . ARG F 1 154 ? 37.765 -13.848 -48.113 1.00 43.51 157 ARG F C 1
ATOM 11240 O O . ARG F 1 154 ? 36.857 -13.050 -47.846 1.00 39.62 157 ARG F O 1
ATOM 11248 N N . LEU F 1 155 ? 38.425 -13.845 -49.272 1.00 40.09 158 LEU F N 1
ATOM 11249 C CA . LEU F 1 155 ? 38.114 -12.904 -50.345 1.00 40.33 158 LEU F CA 1
ATOM 11250 C C . LEU F 1 155 ? 36.652 -13.011 -50.783 1.00 40.67 158 LEU F C 1
ATOM 11251 O O . LEU F 1 155 ? 36.136 -14.111 -51.003 1.00 38.29 158 LEU F O 1
ATOM 11256 N N . GLY F 1 156 ? 35.986 -11.859 -50.915 1.00 38.89 159 GLY F N 1
ATOM 11257 C CA . GLY F 1 156 ? 34.649 -11.810 -51.489 1.00 41.33 159 GLY F CA 1
ATOM 11258 C C . GLY F 1 156 ? 33.511 -12.277 -50.603 1.00 39.78 159 GLY F C 1
ATOM 11259 O O . GLY F 1 156 ? 32.387 -12.435 -51.097 1.00 36.26 159 GLY F O 1
ATOM 11260 N N . THR F 1 157 ? 33.753 -12.495 -49.313 1.00 39.30 160 THR F N 1
ATOM 11261 C CA . THR F 1 157 ? 32.735 -12.949 -48.372 1.00 35.33 160 THR F CA 1
ATOM 11262 C C . THR F 1 157 ? 32.280 -11.807 -47.472 1.00 37.32 160 THR F C 1
ATOM 11263 O O . THR F 1 157 ? 32.820 -10.700 -47.506 1.00 36.53 160 THR F O 1
ATOM 11267 N N . THR F 1 158 ? 31.279 -12.104 -46.641 1.00 36.96 161 THR F N 1
ATOM 11268 C CA . THR F 1 158 ? 30.853 -11.143 -45.631 1.00 38.19 161 THR F CA 1
ATOM 11269 C C . THR F 1 158 ? 31.806 -11.086 -44.445 1.00 39.32 161 THR F C 1
ATOM 11270 O O . THR F 1 158 ? 31.657 -10.199 -43.598 1.00 43.20 161 THR F O 1
ATOM 11274 N N . ALA F 1 159 ? 32.777 -12.004 -44.364 1.00 35.68 162 ALA F N 1
ATOM 11275 C CA . ALA F 1 159 ? 33.825 -11.886 -43.353 1.00 38.38 162 ALA F CA 1
ATOM 11276 C C . ALA F 1 159 ? 34.735 -10.704 -43.647 1.00 41.69 162 ALA F C 1
ATOM 11277 O O . ALA F 1 159 ? 35.135 -9.972 -42.730 1.00 38.52 162 ALA F O 1
ATOM 11279 N N . ALA F 1 160 ? 35.082 -10.507 -44.922 1.00 40.92 163 ALA F N 1
ATOM 11280 C CA . ALA F 1 160 ? 35.808 -9.304 -45.309 1.00 42.24 163 ALA F CA 1
ATOM 11281 C C . ALA F 1 160 ? 35.002 -8.055 -44.973 1.00 46.05 163 ALA F C 1
ATOM 11282 O O . ALA F 1 160 ? 35.551 -7.072 -44.463 1.00 44.40 163 ALA F O 1
ATOM 11284 N N . LYS F 1 161 ? 33.688 -8.088 -45.222 1.00 43.21 164 LYS F N 1
ATOM 11285 C CA . LYS F 1 161 ? 32.858 -6.923 -44.927 1.00 45.92 164 LYS F CA 1
ATOM 11286 C C . LYS F 1 161 ? 32.804 -6.648 -43.429 1.00 43.88 164 LYS F C 1
ATOM 11287 O O . LYS F 1 161 ? 32.847 -5.486 -43.004 1.00 47.22 164 LYS F O 1
ATOM 11293 N N . ALA F 1 162 ? 32.712 -7.706 -42.615 1.00 46.05 165 ALA F N 1
ATOM 11294 C CA . ALA F 1 162 ? 32.682 -7.537 -41.165 1.00 39.01 165 ALA F CA 1
ATOM 11295 C C . ALA F 1 162 ? 33.979 -6.925 -40.652 1.00 47.78 165 ALA F C 1
ATOM 11296 O O . ALA F 1 162 ? 33.957 -6.068 -39.761 1.00 40.60 165 ALA F O 1
ATOM 11298 N N . ALA F 1 163 ? 35.120 -7.352 -41.205 1.00 43.71 166 ALA F N 1
ATOM 11299 C CA . ALA F 1 163 ? 36.399 -6.774 -40.804 1.00 45.13 166 ALA F CA 1
ATOM 11300 C C . ALA F 1 163 ? 36.460 -5.286 -41.132 1.00 44.65 166 ALA F C 1
ATOM 11301 O O . ALA F 1 163 ? 36.988 -4.490 -40.345 1.00 49.93 166 ALA F O 1
ATOM 11303 N N . GLU F 1 164 ? 35.922 -4.888 -42.289 1.00 48.85 167 GLU F N 1
ATOM 11304 C CA . GLU F 1 164 ? 35.946 -3.476 -42.668 1.00 52.61 167 GLU F CA 1
ATOM 11305 C C . GLU F 1 164 ? 34.997 -2.655 -41.806 1.00 54.05 167 GLU F C 1
ATOM 11306 O O . GLU F 1 164 ? 35.283 -1.493 -41.487 1.00 51.23 167 GLU F O 1
ATOM 11312 N N . LYS F 1 165 ? 33.858 -3.238 -41.431 1.00 47.15 168 LYS F N 1
ATOM 11313 C CA . LYS F 1 165 ? 32.849 -2.503 -40.678 1.00 51.28 168 LYS F CA 1
ATOM 11314 C C . LYS F 1 165 ? 33.232 -2.370 -39.207 1.00 50.78 168 LYS F C 1
ATOM 11315 O O . LYS F 1 165 ? 33.198 -1.266 -38.650 1.00 45.99 168 LYS F O 1
ATOM 11321 N N . TYR F 1 166 ? 33.614 -3.476 -38.558 1.00 48.08 169 TYR F N 1
ATOM 11322 C CA . TYR F 1 166 ? 33.864 -3.438 -37.121 1.00 52.30 169 TYR F CA 1
ATOM 11323 C C . TYR F 1 166 ? 35.321 -3.200 -36.754 1.00 49.50 169 TYR F C 1
ATOM 11324 O O . TYR F 1 166 ? 35.596 -2.808 -35.612 1.00 48.14 169 TYR F O 1
ATOM 11333 N N . PHE F 1 167 ? 36.262 -3.411 -37.677 1.00 45.21 170 PHE F N 1
ATOM 11334 C CA . PHE F 1 167 ? 37.675 -3.127 -37.412 1.00 48.81 170 PHE F CA 1
ATOM 11335 C C . PHE F 1 167 ? 38.260 -2.231 -38.505 1.00 51.10 170 PHE F C 1
ATOM 11336 O O . PHE F 1 167 ? 39.282 -2.555 -39.112 1.00 51.45 170 PHE F O 1
ATOM 11344 N N . PRO F 1 168 ? 37.648 -1.067 -38.755 1.00 49.64 171 PRO F N 1
ATOM 11345 C CA . PRO F 1 168 ? 38.090 -0.250 -39.900 1.00 53.96 171 PRO F CA 1
ATOM 11346 C C . PRO F 1 168 ? 39.538 0.206 -39.810 1.00 49.65 171 PRO F C 1
ATOM 11347 O O . PRO F 1 168 ? 40.160 0.444 -40.853 1.00 50.25 171 PRO F O 1
ATOM 11351 N N . ARG F 1 169 ? 40.098 0.333 -38.601 1.00 50.56 172 ARG F N 1
ATOM 11352 C CA . ARG F 1 169 ? 41.480 0.788 -38.475 1.00 52.29 172 ARG F CA 1
ATOM 11353 C C . ARG F 1 169 ? 42.474 -0.296 -38.880 1.00 52.17 172 ARG F C 1
ATOM 11354 O O . ARG F 1 169 ? 43.582 0.022 -39.325 1.00 53.45 172 ARG F O 1
ATOM 11362 N N . ALA F 1 170 ? 42.103 -1.567 -38.730 1.00 52.08 173 ALA F N 1
ATOM 11363 C CA . ALA F 1 170 ? 43.035 -2.667 -38.935 1.00 53.84 173 ALA F CA 1
ATOM 11364 C C . ALA F 1 170 ? 43.417 -2.809 -40.407 1.00 53.42 173 ALA F C 1
ATOM 11365 O O . ALA F 1 170 ? 42.695 -2.383 -41.314 1.00 50.22 173 ALA F O 1
ATOM 11367 N N . GLN F 1 171 ? 44.554 -3.478 -40.596 1.00 51.32 174 GLN F N 1
ATOM 11368 C CA . GLN F 1 171 ? 45.011 -3.802 -41.956 1.00 51.42 174 GLN F CA 1
ATOM 11369 C C . GLN F 1 171 ? 44.349 -5.126 -42.347 1.00 49.77 174 GLN F C 1
ATOM 11370 O O . GLN F 1 171 ? 44.601 -6.130 -41.669 1.00 50.83 174 GLN F O 1
ATOM 11376 N N . LEU F 1 172 ? 43.554 -5.119 -43.407 1.00 49.15 175 LEU F N 1
ATOM 11377 C CA . LEU F 1 172 ? 42.847 -6.316 -43.845 1.00 47.41 175 LEU F CA 1
ATOM 11378 C C . LEU F 1 172 ? 43.627 -7.028 -44.945 1.00 48.81 175 LEU F C 1
ATOM 11379 O O . LEU F 1 172 ? 44.013 -6.409 -45.941 1.00 48.65 175 LEU F O 1
ATOM 11384 N N . LYS F 1 173 ? 43.854 -8.329 -44.763 1.00 47.26 176 LYS F N 1
ATOM 11385 C CA . LYS F 1 173 ? 44.525 -9.166 -45.753 1.00 47.57 176 LYS F CA 1
ATOM 11386 C C . LYS F 1 173 ? 43.546 -10.230 -46.228 1.00 49.57 176 LYS F C 1
ATOM 11387 O O . LYS F 1 173 ? 43.035 -11.009 -45.416 1.00 45.12 176 LYS F O 1
ATOM 11393 N N . LEU F 1 174 ? 43.280 -10.257 -47.534 1.00 45.96 177 LEU F N 1
ATOM 11394 C CA . LEU F 1 174 ? 42.270 -11.144 -48.096 1.00 44.62 177 LEU F CA 1
ATOM 11395 C C . LEU F 1 174 ? 42.912 -12.359 -48.754 1.00 44.90 177 LEU F C 1
ATOM 11396 O O . LEU F 1 174 ? 43.995 -12.275 -49.337 1.00 46.20 177 LEU F O 1
ATOM 11401 N N . PHE F 1 175 ? 42.222 -13.498 -48.663 1.00 43.77 178 PHE F N 1
ATOM 11402 C CA . PHE F 1 175 ? 42.732 -14.761 -49.180 1.00 44.75 178 PHE F CA 1
ATOM 11403 C C . PHE F 1 175 ? 41.616 -15.493 -49.914 1.00 42.85 178 PHE F C 1
ATOM 11404 O O . PHE F 1 175 ? 40.470 -15.509 -49.455 1.00 41.61 178 PHE F O 1
ATOM 11412 N N . ASP F 1 176 ? 41.949 -16.090 -51.058 1.00 43.36 179 ASP F N 1
ATOM 11413 C CA . ASP F 1 176 ? 40.966 -16.829 -51.845 1.00 42.70 179 ASP F CA 1
ATOM 11414 C C . ASP F 1 176 ? 40.849 -18.288 -51.421 1.00 44.55 179 ASP F C 1
ATOM 11415 O O . ASP F 1 176 ? 40.055 -19.032 -52.009 1.00 44.27 179 ASP F O 1
ATOM 11420 N N . ASP F 1 177 ? 41.611 -18.702 -50.410 1.00 42.53 180 ASP F N 1
ATOM 11421 C CA . ASP F 1 177 ? 41.654 -20.083 -49.949 1.00 43.60 180 ASP F CA 1
ATOM 11422 C C . ASP F 1 177 ? 41.550 -20.089 -48.431 1.00 43.83 180 ASP F C 1
ATOM 11423 O O . ASP F 1 177 ? 42.369 -19.467 -47.746 1.00 42.48 180 ASP F O 1
ATOM 11428 N N . GLU F 1 178 ? 40.551 -20.804 -47.915 1.00 42.58 181 GLU F N 1
ATOM 11429 C CA . GLU F 1 178 ? 40.279 -20.813 -46.481 1.00 40.89 181 GLU F CA 1
ATOM 11430 C C . GLU F 1 178 ? 41.473 -21.339 -45.684 1.00 43.58 181 GLU F C 1
ATOM 11431 O O . GLU F 1 178 ? 41.786 -20.818 -44.605 1.00 41.55 181 GLU F O 1
ATOM 11437 N N . ALA F 1 179 ? 42.162 -22.362 -46.205 1.00 42.00 182 ALA F N 1
ATOM 11438 C CA . ALA F 1 179 ? 43.280 -22.959 -45.477 1.00 43.03 182 ALA F CA 1
ATOM 11439 C C . ALA F 1 179 ? 44.497 -22.044 -45.455 1.00 50.09 182 ALA F C 1
ATOM 11440 O O . ALA F 1 179 ? 45.268 -22.064 -44.486 1.00 44.89 182 ALA F O 1
ATOM 11442 N N . GLN F 1 180 ? 44.683 -21.248 -46.504 1.00 44.54 183 GLN F N 1
ATOM 11443 C CA . GLN F 1 180 ? 45.830 -20.308 -46.547 1.00 45.73 183 GLN F CA 1
ATOM 11444 C C . GLN F 1 180 ? 45.664 -19.223 -45.477 1.00 45.52 183 GLN F C 1
ATOM 11445 O O . GLN F 1 180 ? 46.675 -18.824 -44.889 1.00 46.57 183 GLN F O 1
ATOM 11451 N N . ALA F 1 181 ? 44.426 -18.801 -45.212 1.00 44.46 184 ALA F N 1
ATOM 11452 C CA . ALA F 1 181 ? 44.203 -17.751 -44.222 1.00 44.39 184 ALA F CA 1
ATOM 11453 C C . ALA F 1 181 ? 44.519 -18.243 -42.816 1.00 46.84 184 ALA F C 1
ATOM 11454 O O . ALA F 1 181 ? 45.241 -17.576 -42.063 1.00 45.26 184 ALA F O 1
ATOM 11456 N N . ILE F 1 182 ? 43.978 -19.407 -42.438 1.00 43.75 185 ILE F N 1
ATOM 11457 C CA . ILE F 1 182 ? 44.263 -19.956 -41.114 1.00 44.08 185 ILE F CA 1
ATOM 11458 C C . ILE F 1 182 ? 45.750 -20.247 -40.953 1.00 45.51 185 ILE F C 1
ATOM 11459 O O . ILE F 1 182 ? 46.280 -20.193 -39.837 1.00 46.17 185 ILE F O 1
ATOM 11464 N N . GLN F 1 183 ? 46.451 -20.541 -42.053 1.00 46.12 186 GLN F N 1
ATOM 11465 C CA . GLN F 1 183 ? 47.882 -20.803 -41.953 1.00 47.57 186 GLN F CA 1
ATOM 11466 C C . GLN F 1 183 ? 48.652 -19.544 -41.576 1.00 48.50 186 GLN F C 1
ATOM 11467 O O . GLN F 1 183 ? 49.623 -19.614 -40.812 1.00 49.56 186 GLN F O 1
ATOM 11473 N N . GLU F 1 184 ? 48.241 -18.384 -42.100 1.00 48.20 187 GLU F N 1
ATOM 11474 C CA . GLU F 1 184 ? 48.897 -17.134 -41.716 1.00 52.79 187 GLU F CA 1
ATOM 11475 C C . GLU F 1 184 ? 48.734 -16.870 -40.225 1.00 49.12 187 GLU F C 1
ATOM 11476 O O . GLU F 1 184 ? 49.662 -16.381 -39.566 1.00 50.30 187 GLU F O 1
ATOM 11482 N N . LEU F 1 185 ? 47.559 -17.196 -39.678 1.00 47.90 188 LEU F N 1
ATOM 11483 C CA . LEU F 1 185 ? 47.325 -17.039 -38.245 1.00 47.93 188 LEU F CA 1
ATOM 11484 C C . LEU F 1 185 ? 48.177 -18.014 -37.439 1.00 48.77 188 LEU F C 1
ATOM 11485 O O . LEU F 1 185 ? 48.813 -17.623 -36.452 1.00 49.72 188 LEU F O 1
ATOM 11490 N N . LEU F 1 186 ? 48.209 -19.286 -37.856 1.00 48.53 189 LEU F N 1
ATOM 11491 C CA . LEU F 1 186 ? 49.034 -20.277 -37.172 1.00 49.41 189 LEU F CA 1
ATOM 11492 C C . LEU F 1 186 ? 50.506 -19.882 -37.177 1.00 50.97 189 LEU F C 1
ATOM 11493 O O . LEU F 1 186 ? 51.223 -20.131 -36.201 1.00 51.92 189 LEU F O 1
ATOM 11498 N N . ASN F 1 187 ? 50.974 -19.271 -38.269 1.00 51.34 190 ASN F N 1
ATOM 11499 C CA . ASN F 1 187 ? 52.373 -18.890 -38.408 1.00 52.90 190 ASN F CA 1
ATOM 11500 C C . ASN F 1 187 ? 52.695 -17.567 -37.724 1.00 53.60 190 ASN F C 1
ATOM 11501 O O . ASN F 1 187 ? 53.843 -17.115 -37.789 1.00 54.99 190 ASN F O 1
ATOM 11506 N N . GLY F 1 188 ? 51.717 -16.933 -37.083 1.00 52.81 191 GLY F N 1
ATOM 11507 C CA . GLY F 1 188 ? 51.971 -15.664 -36.433 1.00 53.53 191 GLY F CA 1
ATOM 11508 C C . GLY F 1 188 ? 52.280 -14.523 -37.378 1.00 54.03 191 GLY F C 1
ATOM 11509 O O . GLY F 1 188 ? 53.067 -13.638 -37.028 1.00 55.29 191 GLY F O 1
ATOM 11510 N N . ARG F 1 189 ? 51.689 -14.520 -38.575 1.00 53.18 192 ARG F N 1
ATOM 11511 C CA . ARG F 1 189 ? 51.843 -13.407 -39.505 1.00 57.64 192 ARG F CA 1
ATOM 11512 C C . ARG F 1 189 ? 50.665 -12.442 -39.472 1.00 56.20 192 ARG F C 1
ATOM 11513 O O . ARG F 1 189 ? 50.770 -11.342 -40.025 1.00 53.24 192 ARG F O 1
ATOM 11521 N N . VAL F 1 190 ? 49.546 -12.833 -38.859 1.00 51.40 193 VAL F N 1
ATOM 11522 C CA . VAL F 1 190 ? 48.396 -11.957 -38.669 1.00 50.56 193 VAL F CA 1
ATOM 11523 C C . VAL F 1 190 ? 47.881 -12.140 -37.248 1.00 50.24 193 VAL F C 1
ATOM 11524 O O . VAL F 1 190 ? 48.107 -13.170 -36.607 1.00 50.22 193 VAL F O 1
ATOM 11528 N N . HIS F 1 191 ? 47.176 -11.112 -36.761 1.00 50.09 194 HIS F N 1
ATOM 11529 C CA . HIS F 1 191 ? 46.651 -11.132 -35.401 1.00 49.96 194 HIS F CA 1
ATOM 11530 C C . HIS F 1 191 ? 45.393 -11.980 -35.287 1.00 48.42 194 HIS F C 1
ATOM 11531 O O . HIS F 1 191 ? 45.161 -12.598 -34.243 1.00 48.34 194 HIS F O 1
ATOM 11538 N N . ALA F 1 192 ? 44.576 -12.020 -36.335 1.00 47.29 195 ALA F N 1
ATOM 11539 C CA . ALA F 1 192 ? 43.260 -12.627 -36.226 1.00 45.86 195 ALA F CA 1
ATOM 11540 C C . ALA F 1 192 ? 42.781 -13.051 -37.604 1.00 44.86 195 ALA F C 1
ATOM 11541 O O . ALA F 1 192 ? 43.242 -12.545 -38.631 1.00 45.22 195 ALA F O 1
ATOM 11543 N N . VAL F 1 193 ? 41.846 -13.996 -37.603 1.00 43.70 196 VAL F N 1
ATOM 11544 C CA . VAL F 1 193 ? 41.047 -14.348 -38.768 1.00 42.59 196 VAL F CA 1
ATOM 11545 C C . VAL F 1 193 ? 39.590 -14.121 -38.396 1.00 41.50 196 VAL F C 1
ATOM 11546 O O . VAL F 1 193 ? 39.131 -14.609 -37.355 1.00 41.28 196 VAL F O 1
ATOM 11550 N N . VAL F 1 194 ? 38.880 -13.345 -39.212 1.00 40.93 197 VAL F N 1
ATOM 11551 C CA . VAL F 1 194 ? 37.446 -13.124 -39.042 1.00 42.23 197 VAL F CA 1
ATOM 11552 C C . VAL F 1 194 ? 36.722 -14.079 -39.983 1.00 41.27 197 VAL F C 1
ATOM 11553 O O . VAL F 1 194 ? 36.996 -14.089 -41.189 1.00 38.73 197 VAL F O 1
ATOM 11557 N N . ALA F 1 195 ? 35.799 -14.875 -39.438 1.00 37.96 198 ALA F N 1
ATOM 11558 C CA . ALA F 1 195 ? 35.115 -15.906 -40.212 1.00 39.26 198 ALA F CA 1
ATOM 11559 C C . ALA F 1 195 ? 33.823 -16.296 -39.504 1.00 41.17 198 ALA F C 1
ATOM 11560 O O . ALA F 1 195 ? 33.662 -16.071 -38.301 1.00 36.46 198 ALA F O 1
ATOM 11562 N N . SER F 1 196 ? 32.902 -16.890 -40.267 1.00 40.40 199 SER F N 1
ATOM 11563 C CA . SER F 1 196 ? 31.630 -17.325 -39.697 1.00 38.40 199 SER F CA 1
ATOM 11564 C C . SER F 1 196 ? 31.841 -18.464 -38.706 1.00 42.70 199 SER F C 1
ATOM 11565 O O . SER F 1 196 ? 32.546 -19.437 -38.996 1.00 35.05 199 SER F O 1
ATOM 11568 N N . ALA F 1 197 ? 31.223 -18.344 -37.533 1.00 36.91 200 ALA F N 1
ATOM 11569 C CA . ALA F 1 197 ? 31.144 -19.485 -36.634 1.00 36.27 200 ALA F CA 1
ATOM 11570 C C . ALA F 1 197 ? 30.569 -20.672 -37.401 1.00 36.25 200 ALA F C 1
ATOM 11571 O O . ALA F 1 197 ? 29.750 -20.485 -38.309 1.00 35.31 200 ALA F O 1
ATOM 11573 N N . PRO F 1 198 ? 30.955 -21.903 -37.069 1.00 38.66 201 PRO F N 1
ATOM 11574 C CA . PRO F 1 198 ? 31.819 -22.320 -35.962 1.00 35.79 201 PRO F CA 1
ATOM 11575 C C . PRO F 1 198 ? 33.298 -22.308 -36.301 1.00 37.10 201 PRO F C 1
ATOM 11576 O O . PRO F 1 198 ? 34.083 -22.802 -35.501 1.00 37.47 201 PRO F O 1
ATOM 11580 N N . LEU F 1 199 ? 33.701 -21.787 -37.466 1.00 36.34 202 LEU F N 1
ATOM 11581 C CA . LEU F 1 199 ? 35.099 -21.911 -37.881 1.00 37.16 202 LEU F CA 1
ATOM 11582 C C . LEU F 1 199 ? 36.078 -21.367 -36.846 1.00 38.22 202 LEU F C 1
ATOM 11583 O O . LEU F 1 199 ? 37.034 -22.084 -36.503 1.00 39.34 202 LEU F O 1
ATOM 11588 N N . PRO F 1 200 ? 35.930 -20.143 -36.322 1.00 38.33 203 PRO F N 1
ATOM 11589 C CA . PRO F 1 200 ? 36.939 -19.665 -35.359 1.00 39.48 203 PRO F CA 1
ATOM 11590 C C . PRO F 1 200 ? 37.037 -20.519 -34.105 1.00 40.08 203 PRO F C 1
ATOM 11591 O O . PRO F 1 200 ? 38.153 -20.782 -33.639 1.00 41.11 203 PRO F O 1
ATOM 11595 N N . ALA F 1 201 ? 35.904 -20.979 -33.559 1.00 39.56 204 ALA F N 1
ATOM 11596 C CA . ALA F 1 201 ? 35.946 -21.797 -32.350 1.00 44.67 204 ALA F CA 1
ATOM 11597 C C . ALA F 1 201 ? 36.471 -23.197 -32.650 1.00 40.53 204 ALA F C 1
ATOM 11598 O O . ALA F 1 201 ? 37.195 -23.782 -31.835 1.00 41.54 204 ALA F O 1
ATOM 11600 N N . PHE F 1 202 ? 36.115 -23.750 -33.814 1.00 40.40 205 PHE F N 1
ATOM 11601 C CA . PHE F 1 202 ? 36.658 -25.045 -34.223 1.00 45.26 205 PHE F CA 1
ATOM 11602 C C . PHE F 1 202 ? 38.180 -25.000 -34.304 1.00 47.06 205 PHE F C 1
ATOM 11603 O O . PHE F 1 202 ? 38.872 -25.885 -33.787 1.00 46.74 205 PHE F O 1
ATOM 11611 N N . LYS F 1 203 ? 38.719 -23.971 -34.959 1.00 41.08 206 LYS F N 1
ATOM 11612 C CA . LYS F 1 203 ? 40.157 -23.922 -35.200 1.00 45.99 206 LYS F CA 1
ATOM 11613 C C . LYS F 1 203 ? 40.933 -23.556 -33.940 1.00 44.21 206 LYS F C 1
ATOM 11614 O O . LYS F 1 203 ? 42.066 -24.021 -33.762 1.00 46.28 206 LYS F O 1
ATOM 11620 N N . ALA F 1 204 ? 40.345 -22.744 -33.055 1.00 43.09 207 ALA F N 1
ATOM 11621 C CA . ALA F 1 204 ? 40.984 -22.473 -31.772 1.00 44.23 207 ALA F CA 1
ATOM 11622 C C . ALA F 1 204 ? 41.040 -23.724 -30.905 1.00 44.85 207 ALA F C 1
ATOM 11623 O O . ALA F 1 204 ? 42.008 -23.916 -30.159 1.00 46.05 207 ALA F O 1
ATOM 11625 N N . LEU F 1 205 ? 40.019 -24.583 -30.988 1.00 44.13 208 LEU F N 1
ATOM 11626 C CA . LEU F 1 205 ? 40.057 -25.847 -30.259 1.00 44.97 208 LEU F CA 1
ATOM 11627 C C . LEU F 1 205 ? 41.019 -26.839 -30.907 1.00 45.32 208 LEU F C 1
ATOM 11628 O O . LEU F 1 205 ? 41.622 -27.664 -30.210 1.00 46.38 208 LEU F O 1
ATOM 11633 N N . GLU F 1 206 ? 41.186 -26.761 -32.230 1.00 44.70 209 GLU F N 1
ATOM 11634 C CA . GLU F 1 206 ? 42.086 -27.665 -32.940 1.00 45.98 209 GLU F CA 1
ATOM 11635 C C . GLU F 1 206 ? 43.553 -27.333 -32.686 1.00 46.47 209 GLU F C 1
ATOM 11636 O O . GLU F 1 206 ? 44.395 -28.238 -32.617 1.00 47.43 209 GLU F O 1
ATOM 11642 N N . TYR F 1 207 ? 43.887 -26.048 -32.574 1.00 46.88 210 TYR F N 1
ATOM 11643 C CA . TYR F 1 207 ? 45.277 -25.599 -32.465 1.00 49.20 210 TYR F CA 1
ATOM 11644 C C . TYR F 1 207 ? 45.473 -24.722 -31.233 1.00 48.36 210 TYR F C 1
ATOM 11645 O O . TYR F 1 207 ? 45.823 -23.543 -31.348 1.00 48.50 210 TYR F O 1
ATOM 11654 N N . PRO F 1 208 ? 45.286 -25.275 -30.028 1.00 48.93 211 PRO F N 1
ATOM 11655 C CA . PRO F 1 208 ? 45.335 -24.426 -28.823 1.00 49.59 211 PRO F CA 1
ATOM 11656 C C . PRO F 1 208 ? 46.717 -23.870 -28.520 1.00 55.43 211 PRO F C 1
ATOM 11657 O O . PRO F 1 208 ? 46.812 -22.860 -27.810 1.00 53.93 211 PRO F O 1
ATOM 11661 N N . GLU F 1 209 ? 47.786 -24.489 -29.032 1.00 51.58 212 GLU F N 1
ATOM 11662 C CA . GLU F 1 209 ? 49.127 -23.978 -28.773 1.00 52.90 212 GLU F CA 1
ATOM 11663 C C . GLU F 1 209 ? 49.353 -22.615 -29.422 1.00 53.61 212 GLU F C 1
ATOM 11664 O O . GLU F 1 209 ? 50.093 -21.786 -28.879 1.00 53.69 212 GLU F O 1
ATOM 11670 N N . GLN F 1 210 ? 48.723 -22.358 -30.568 1.00 51.47 213 GLN F N 1
ATOM 11671 C CA . GLN F 1 210 ? 48.903 -21.107 -31.293 1.00 51.31 213 GLN F CA 1
ATOM 11672 C C . GLN F 1 210 ? 47.714 -20.163 -31.200 1.00 50.30 213 GLN F C 1
ATOM 11673 O O . GLN F 1 210 ? 47.910 -18.945 -31.233 1.00 50.60 213 GLN F O 1
ATOM 11679 N N . LEU F 1 211 ? 46.496 -20.687 -31.067 1.00 49.22 214 LEU F N 1
ATOM 11680 C CA . LEU F 1 211 ? 45.279 -19.914 -31.276 1.00 54.06 214 LEU F CA 1
ATOM 11681 C C . LEU F 1 211 ? 44.419 -19.876 -30.020 1.00 50.88 214 LEU F C 1
ATOM 11682 O O . LEU F 1 211 ? 44.378 -20.836 -29.244 1.00 48.42 214 LEU F O 1
ATOM 11687 N N . PHE F 1 212 ? 43.711 -18.764 -29.837 1.00 47.68 215 PHE F N 1
ATOM 11688 C CA . PHE F 1 212 ? 42.724 -18.657 -28.773 1.00 47.56 215 PHE F CA 1
ATOM 11689 C C . PHE F 1 212 ? 41.495 -17.921 -29.291 1.00 47.45 215 PHE F C 1
ATOM 11690 O O . PHE F 1 212 ? 41.529 -17.260 -30.332 1.00 45.84 215 PHE F O 1
ATOM 11698 N N . LEU F 1 213 ? 40.397 -18.053 -28.546 1.00 48.93 216 LEU F N 1
ATOM 11699 C CA . LEU F 1 213 ? 39.115 -17.465 -28.920 1.00 48.91 216 LEU F CA 1
ATOM 11700 C C . LEU F 1 213 ? 38.781 -16.352 -27.932 1.00 52.13 216 LEU F C 1
ATOM 11701 O O . LEU F 1 213 ? 38.320 -16.630 -26.814 1.00 55.57 216 LEU F O 1
ATOM 11706 N N . PRO F 1 214 ? 39.013 -15.086 -28.277 1.00 56.40 217 PRO F N 1
ATOM 11707 C CA . PRO F 1 214 ? 38.907 -14.018 -27.270 1.00 58.57 217 PRO F CA 1
ATOM 11708 C C . PRO F 1 214 ? 37.490 -13.823 -26.760 1.00 58.90 217 PRO F C 1
ATOM 11709 O O . PRO F 1 214 ? 37.269 -13.790 -25.545 1.00 58.31 217 PRO F O 1
ATOM 11713 N N . ILE F 1 215 ? 36.526 -13.692 -27.671 1.00 55.25 218 ILE F N 1
ATOM 11714 C CA . ILE F 1 215 ? 35.120 -13.546 -27.313 1.00 60.79 218 ILE F CA 1
ATOM 11715 C C . ILE F 1 215 ? 34.363 -14.746 -27.868 1.00 64.06 218 ILE F C 1
ATOM 11716 O O . ILE F 1 215 ? 34.661 -15.231 -28.967 1.00 56.72 218 ILE F O 1
ATOM 11721 N N . SER F 1 216 ? 33.413 -15.249 -27.087 1.00 59.50 219 SER F N 1
ATOM 11722 C CA . SER F 1 216 ? 32.551 -16.327 -27.537 1.00 59.66 219 SER F CA 1
ATOM 11723 C C . SER F 1 216 ? 31.309 -15.758 -28.215 1.00 60.49 219 SER F C 1
ATOM 11724 O O . SER F 1 216 ? 30.932 -14.602 -28.009 1.00 63.63 219 SER F O 1
ATOM 11727 N N . GLY F 1 217 ? 30.674 -16.590 -29.037 1.00 60.50 220 GLY F N 1
ATOM 11728 C CA . GLY F 1 217 ? 29.495 -16.160 -29.761 1.00 65.81 220 GLY F CA 1
ATOM 11729 C C . GLY F 1 217 ? 29.824 -15.507 -31.088 1.00 65.03 220 GLY F C 1
ATOM 11730 O O . GLY F 1 217 ? 30.841 -15.832 -31.709 1.00 54.73 220 GLY F O 1
ATOM 11731 N N . THR F 1 218 ? 28.966 -14.592 -31.541 1.00 53.66 221 THR F N 1
ATOM 11732 C CA . THR F 1 218 ? 29.129 -13.945 -32.835 1.00 48.93 221 THR F CA 1
ATOM 11733 C C . THR F 1 218 ? 28.770 -12.467 -32.720 1.00 47.92 221 THR F C 1
ATOM 11734 O O . THR F 1 218 ? 28.080 -12.046 -31.785 1.00 50.17 221 THR F O 1
ATOM 11738 N N . PHE F 1 219 ? 29.263 -11.668 -33.676 1.00 44.16 222 PHE F N 1
ATOM 11739 C CA . PHE F 1 219 ? 28.964 -10.237 -33.698 1.00 46.99 222 PHE F CA 1
ATOM 11740 C C . PHE F 1 219 ? 28.238 -9.800 -34.967 1.00 44.89 222 PHE F C 1
ATOM 11741 O O . PHE F 1 219 ? 28.082 -8.593 -35.199 1.00 42.36 222 PHE F O 1
ATOM 11749 N N . THR F 1 220 ? 27.790 -10.746 -35.792 1.00 40.57 223 THR F N 1
ATOM 11750 C CA . THR F 1 220 ? 26.771 -10.504 -36.802 1.00 36.43 223 THR F CA 1
ATOM 11751 C C . THR F 1 220 ? 25.714 -11.588 -36.654 1.00 42.24 223 THR F C 1
ATOM 11752 O O . THR F 1 220 ? 25.919 -12.576 -35.946 1.00 35.46 223 THR F O 1
ATOM 11756 N N . LYS F 1 221 ? 24.564 -11.382 -37.302 1.00 35.20 224 LYS F N 1
ATOM 11757 C CA . LYS F 1 221 ? 23.556 -12.432 -37.472 1.00 39.00 224 LYS F CA 1
ATOM 11758 C C . LYS F 1 221 ? 23.069 -12.362 -38.910 1.00 30.87 224 LYS F C 1
ATOM 11759 O O . LYS F 1 221 ? 22.463 -11.362 -39.310 1.00 31.90 224 LYS F O 1
ATOM 11765 N N . GLU F 1 222 ? 23.333 -13.411 -39.681 1.00 30.39 225 GLU F N 1
ATOM 11766 C CA . GLU F 1 222 ? 23.266 -13.334 -41.139 1.00 29.87 225 GLU F CA 1
ATOM 11767 C C . GLU F 1 222 ? 22.371 -14.412 -41.723 1.00 28.98 225 GLU F C 1
ATOM 11768 O O . GLU F 1 222 ? 22.737 -15.605 -41.674 1.00 28.94 225 GLU F O 1
ATOM 11774 N N . PRO F 1 223 ? 21.233 -14.053 -42.309 1.00 28.33 226 PRO F N 1
ATOM 11775 C CA . PRO F 1 223 ? 20.428 -15.057 -43.019 1.00 27.55 226 PRO F CA 1
ATOM 11776 C C . PRO F 1 223 ? 21.125 -15.548 -44.280 1.00 29.79 226 PRO F C 1
ATOM 11777 O O . PRO F 1 223 ? 21.749 -14.775 -45.013 1.00 28.39 226 PRO F O 1
ATOM 11781 N N . ILE F 1 224 ? 20.987 -16.851 -44.530 1.00 27.19 227 ILE F N 1
ATOM 11782 C CA . ILE F 1 224 ? 21.628 -17.553 -45.637 1.00 27.82 227 ILE F CA 1
ATOM 11783 C C . ILE F 1 224 ? 20.537 -18.026 -46.588 1.00 26.55 227 ILE F C 1
ATOM 11784 O O . ILE F 1 224 ? 19.559 -18.639 -46.149 1.00 26.12 227 ILE F O 1
ATOM 11789 N N . GLY F 1 225 ? 20.694 -17.747 -47.885 1.00 26.84 228 GLY F N 1
ATOM 11790 C CA . GLY F 1 225 ? 19.678 -18.109 -48.854 1.00 25.97 228 GLY F CA 1
ATOM 11791 C C . GLY F 1 225 ? 20.275 -18.680 -50.125 1.00 26.26 228 GLY F C 1
ATOM 11792 O O . GLY F 1 225 ? 21.459 -18.503 -50.415 1.00 27.91 228 GLY F O 1
ATOM 11793 N N . PHE F 1 226 ? 19.431 -19.401 -50.872 1.00 25.98 229 PHE F N 1
ATOM 11794 C CA . PHE F 1 226 ? 19.756 -19.778 -52.245 1.00 26.38 229 PHE F CA 1
ATOM 11795 C C . PHE F 1 226 ? 19.798 -18.532 -53.123 1.00 26.31 229 PHE F C 1
ATOM 11796 O O . PHE F 1 226 ? 19.032 -17.590 -52.923 1.00 27.53 229 PHE F O 1
ATOM 11804 N N . ALA F 1 227 ? 20.673 -18.540 -54.129 1.00 26.98 230 ALA F N 1
ATOM 11805 C CA . ALA F 1 227 ? 20.713 -17.474 -55.129 1.00 31.64 230 ALA F CA 1
ATOM 11806 C C . ALA F 1 227 ? 20.386 -18.050 -56.503 1.00 27.46 230 ALA F C 1
ATOM 11807 O O . ALA F 1 227 ? 20.915 -19.101 -56.884 1.00 30.93 230 ALA F O 1
ATOM 11809 N N . ILE F 1 228 ? 19.499 -17.370 -57.237 1.00 27.24 231 ILE F N 1
ATOM 11810 C CA . ILE F 1 228 ? 19.071 -17.810 -58.562 1.00 29.53 231 ILE F CA 1
ATOM 11811 C C . ILE F 1 228 ? 18.919 -16.589 -59.454 1.00 27.82 231 ILE F C 1
ATOM 11812 O O . ILE F 1 228 ? 18.845 -15.453 -58.985 1.00 27.75 231 ILE F O 1
ATOM 11817 N N . ARG F 1 229 ? 18.842 -16.837 -60.758 1.00 28.34 232 ARG F N 1
ATOM 11818 C CA . ARG F 1 229 ? 18.702 -15.735 -61.696 1.00 28.87 232 ARG F CA 1
ATOM 11819 C C . ARG F 1 229 ? 17.308 -15.120 -61.593 1.00 29.31 232 ARG F C 1
ATOM 11820 O O . ARG F 1 229 ? 16.344 -15.770 -61.173 1.00 27.24 232 ARG F O 1
ATOM 11828 N N . LYS F 1 230 ? 17.213 -13.846 -61.973 1.00 28.48 233 LYS F N 1
ATOM 11829 C CA . LYS F 1 230 ? 16.007 -13.059 -61.752 1.00 27.86 233 LYS F CA 1
ATOM 11830 C C . LYS F 1 230 ? 14.922 -13.392 -62.781 1.00 27.71 233 LYS F C 1
ATOM 11831 O O . LYS F 1 230 ? 15.132 -14.144 -63.740 1.00 28.19 233 LYS F O 1
ATOM 11837 N N . GLY F 1 231 ? 13.749 -12.794 -62.567 1.00 31.89 234 GLY F N 1
ATOM 11838 C CA . GLY F 1 231 ? 12.615 -12.983 -63.448 1.00 31.73 234 GLY F CA 1
ATOM 11839 C C . GLY F 1 231 ? 11.985 -14.349 -63.352 1.00 32.71 234 GLY F C 1
ATOM 11840 O O . GLY F 1 231 ? 11.346 -14.796 -64.307 1.00 30.41 234 GLY F O 1
ATOM 11841 N N . ASP F 1 232 ? 12.140 -15.023 -62.216 1.00 28.31 235 ASP F N 1
ATOM 11842 C CA . ASP F 1 232 ? 11.749 -16.424 -62.061 1.00 26.53 235 ASP F CA 1
ATOM 11843 C C . ASP F 1 232 ? 10.981 -16.591 -60.755 1.00 29.55 235 ASP F C 1
ATOM 11844 O O . ASP F 1 232 ? 11.481 -17.200 -59.802 1.00 32.49 235 ASP F O 1
ATOM 11849 N N . PRO F 1 233 ? 9.757 -16.055 -60.674 1.00 30.02 236 PRO F N 1
ATOM 11850 C CA . PRO F 1 233 ? 8.979 -16.223 -59.435 1.00 30.30 236 PRO F CA 1
ATOM 11851 C C . PRO F 1 233 ? 8.541 -17.652 -59.179 1.00 27.67 236 PRO F C 1
ATOM 11852 O O . PRO F 1 233 ? 8.323 -18.010 -58.014 1.00 27.33 236 PRO F O 1
ATOM 11856 N N . ASP F 1 234 ? 8.395 -18.483 -60.216 1.00 27.05 237 ASP F N 1
ATOM 11857 C CA . ASP F 1 234 ? 8.008 -19.876 -59.984 1.00 30.25 237 ASP F CA 1
ATOM 11858 C C . ASP F 1 234 ? 9.114 -20.652 -59.273 1.00 27.04 237 ASP F C 1
ATOM 11859 O O . ASP F 1 234 ? 8.841 -21.401 -58.328 1.00 24.83 237 ASP F O 1
ATOM 11864 N N . PHE F 1 235 ? 10.370 -20.481 -59.703 1.00 28.83 238 PHE F N 1
ATOM 11865 C CA . PHE F 1 235 ? 11.471 -21.168 -59.031 1.00 26.55 238 PHE F CA 1
ATOM 11866 C C . PHE F 1 235 ? 11.620 -20.676 -57.596 1.00 28.60 238 PHE F C 1
ATOM 11867 O O . PHE F 1 235 ? 11.808 -21.477 -56.672 1.00 26.88 238 PHE F O 1
ATOM 11875 N N . LEU F 1 236 ? 11.516 -19.359 -57.385 1.00 27.58 239 LEU F N 1
ATOM 11876 C CA . LEU F 1 236 ? 11.537 -18.839 -56.017 1.00 23.08 239 LEU F CA 1
ATOM 11877 C C . LEU F 1 236 ? 10.446 -19.477 -55.167 1.00 30.28 239 LEU F C 1
ATOM 11878 O O . LEU F 1 236 ? 10.685 -19.826 -54.003 1.00 27.13 239 LEU F O 1
ATOM 11883 N N . ASN F 1 237 ? 9.243 -19.649 -55.732 1.00 28.97 240 ASN F N 1
ATOM 11884 C CA . ASN F 1 237 ? 8.158 -20.220 -54.941 1.00 28.69 240 ASN F CA 1
ATOM 11885 C C . ASN F 1 237 ? 8.479 -21.651 -54.540 1.00 29.97 240 ASN F C 1
ATOM 11886 O O . ASN F 1 237 ? 8.230 -22.058 -53.397 1.00 25.96 240 ASN F O 1
ATOM 11891 N N . TYR F 1 238 ? 9.029 -22.426 -55.480 1.00 26.18 241 TYR F N 1
ATOM 11892 C CA . TYR F 1 238 ? 9.383 -23.809 -55.203 1.00 31.26 241 TYR F CA 1
ATOM 11893 C C . TYR F 1 238 ? 10.434 -23.902 -54.110 1.00 26.26 241 TYR F C 1
ATOM 11894 O O . TYR F 1 238 ? 10.317 -24.727 -53.196 1.00 28.19 241 TYR F O 1
ATOM 11903 N N . LEU F 1 239 ? 11.467 -23.057 -54.185 1.00 28.37 242 LEU F N 1
ATOM 11904 C CA . LEU F 1 239 ? 12.543 -23.102 -53.203 1.00 27.19 242 LEU F CA 1
ATOM 11905 C C . LEU F 1 239 ? 12.042 -22.716 -51.822 1.00 24.58 242 LEU F C 1
ATOM 11906 O O . LEU F 1 239 ? 12.361 -23.377 -50.827 1.00 27.32 242 LEU F O 1
ATOM 11911 N N . ASN F 1 240 ? 11.267 -21.632 -51.733 1.00 27.58 243 ASN F N 1
ATOM 11912 C CA . ASN F 1 240 ? 10.787 -21.185 -50.430 1.00 27.46 243 ASN F CA 1
ATOM 11913 C C . ASN F 1 240 ? 9.837 -22.201 -49.802 1.00 29.42 243 ASN F C 1
ATOM 11914 O O . ASN F 1 240 ? 9.857 -22.403 -48.580 1.00 26.36 243 ASN F O 1
ATOM 11919 N N . SER F 1 241 ? 8.989 -22.839 -50.616 1.00 26.13 244 SER F N 1
ATOM 11920 C CA . SER F 1 241 ? 8.085 -23.865 -50.101 1.00 28.19 244 SER F CA 1
ATOM 11921 C C . SER F 1 241 ? 8.863 -25.086 -49.615 1.00 28.99 244 SER F C 1
ATOM 11922 O O . SER F 1 241 ? 8.521 -25.687 -48.589 1.00 25.89 244 SER F O 1
ATOM 11925 N N . TRP F 1 242 ? 9.905 -25.473 -50.350 1.00 26.61 245 TRP F N 1
ATOM 11926 C CA . TRP F 1 242 ? 10.747 -26.578 -49.911 1.00 23.70 245 TRP F CA 1
ATOM 11927 C C . TRP F 1 242 ? 11.394 -26.272 -48.564 1.00 26.43 245 TRP F C 1
ATOM 11928 O O . TRP F 1 242 ? 11.373 -27.104 -47.650 1.00 27.90 245 TRP F O 1
ATOM 11939 N N . ILE F 1 243 ? 11.971 -25.070 -48.421 1.00 23.74 246 ILE F N 1
ATOM 11940 C CA . ILE F 1 243 ? 12.580 -24.687 -47.147 1.00 24.96 246 ILE F CA 1
ATOM 11941 C C . ILE F 1 243 ? 11.562 -24.780 -46.013 1.00 25.23 246 ILE F C 1
ATOM 11942 O O . ILE F 1 243 ? 11.858 -25.306 -44.934 1.00 26.36 246 ILE F O 1
ATOM 11947 N N . ARG F 1 244 ? 10.349 -24.269 -46.237 1.00 24.14 247 ARG F N 1
ATOM 11948 C CA . ARG F 1 244 ? 9.346 -24.258 -45.172 1.00 28.36 247 ARG F CA 1
ATOM 11949 C C . ARG F 1 244 ? 9.010 -25.672 -44.716 1.00 25.07 247 ARG F C 1
ATOM 11950 O O . ARG F 1 244 ? 8.804 -25.924 -43.518 1.00 24.48 247 ARG F O 1
ATOM 11958 N N . VAL F 1 245 ? 8.973 -26.610 -45.661 1.00 26.17 248 VAL F N 1
ATOM 11959 C CA . VAL F 1 245 ? 8.640 -27.995 -45.348 1.00 28.20 248 VAL F CA 1
ATOM 11960 C C . VAL F 1 245 ? 9.761 -28.655 -44.552 1.00 29.90 248 VAL F C 1
ATOM 11961 O O . VAL F 1 245 ? 9.521 -29.244 -43.490 1.00 26.50 248 VAL F O 1
ATOM 11965 N N . VAL F 1 246 ? 11.004 -28.570 -45.043 1.00 28.39 249 VAL F N 1
ATOM 11966 C CA . VAL F 1 246 ? 12.081 -29.262 -44.337 1.00 29.18 249 VAL F CA 1
ATOM 11967 C C . VAL F 1 246 ? 12.428 -28.539 -43.036 1.00 31.20 249 VAL F C 1
ATOM 11968 O O . VAL F 1 246 ? 12.926 -29.159 -42.088 1.00 30.12 249 VAL F O 1
ATOM 11972 N N . GLU F 1 247 ? 12.147 -27.236 -42.949 1.00 25.76 250 GLU F N 1
ATOM 11973 C CA . GLU F 1 247 ? 12.296 -26.540 -41.677 1.00 28.07 250 GLU F CA 1
ATOM 11974 C C . GLU F 1 247 ? 11.313 -27.081 -40.643 1.00 30.76 250 GLU F C 1
ATOM 11975 O O . GLU F 1 247 ? 11.703 -27.438 -39.525 1.00 27.39 250 GLU F O 1
ATOM 11981 N N . ALA F 1 248 ? 10.031 -27.170 -41.014 1.00 27.82 251 ALA F N 1
ATOM 11982 C CA . ALA F 1 248 ? 9.017 -27.624 -40.068 1.00 28.62 251 ALA F CA 1
ATOM 11983 C C . ALA F 1 248 ? 9.250 -29.069 -39.660 1.00 27.76 251 ALA F C 1
ATOM 11984 O O . ALA F 1 248 ? 8.940 -29.449 -38.523 1.00 31.46 251 ALA F O 1
ATOM 11986 N N . GLU F 1 249 ? 9.803 -29.883 -40.568 1.00 29.63 252 GLU F N 1
ATOM 11987 C CA . GLU F 1 249 ? 10.105 -31.271 -40.253 1.00 35.88 252 GLU F CA 1
ATOM 11988 C C . GLU F 1 249 ? 11.255 -31.377 -39.258 1.00 37.44 252 GLU F C 1
ATOM 11989 O O . GLU F 1 249 ? 11.424 -32.429 -38.634 1.00 35.65 252 GLU F O 1
ATOM 11995 N N . GLY F 1 250 ? 12.008 -30.294 -39.057 1.00 31.54 253 GLY F N 1
ATOM 11996 C CA . GLY F 1 250 ? 13.155 -30.296 -38.175 1.00 32.49 253 GLY F CA 1
ATOM 11997 C C . GLY F 1 250 ? 14.436 -30.764 -38.818 1.00 34.75 253 GLY F C 1
ATOM 11998 O O . GLY F 1 250 ? 15.446 -30.917 -38.119 1.00 28.52 253 GLY F O 1
ATOM 11999 N N . TRP F 1 251 ? 14.429 -30.985 -40.131 1.00 30.82 254 TRP F N 1
ATOM 12000 C CA . TRP F 1 251 ? 15.581 -31.579 -40.798 1.00 34.39 254 TRP F CA 1
ATOM 12001 C C . TRP F 1 251 ? 16.733 -30.585 -40.914 1.00 32.54 254 TRP F C 1
ATOM 12002 O O . TRP F 1 251 ? 17.900 -30.957 -40.744 1.00 30.80 254 TRP F O 1
ATOM 12013 N N . LEU F 1 252 ? 16.428 -29.318 -41.206 1.00 32.69 255 LEU F N 1
ATOM 12014 C CA . LEU F 1 252 ? 17.475 -28.302 -41.260 1.00 33.44 255 LEU F CA 1
ATOM 12015 C C . LEU F 1 252 ? 18.146 -28.138 -39.905 1.00 29.75 255 LEU F C 1
ATOM 12016 O O . LEU F 1 252 ? 19.372 -27.996 -39.819 1.00 32.83 255 LEU F O 1
ATOM 12021 N N . ARG F 1 253 ? 17.352 -28.155 -38.834 1.00 29.88 256 ARG F N 1
ATOM 12022 C CA . ARG F 1 253 ? 17.905 -28.028 -37.492 1.00 34.58 256 ARG F CA 1
ATOM 12023 C C . ARG F 1 253 ? 18.873 -29.164 -37.186 1.00 33.24 256 ARG F C 1
ATOM 12024 O O . ARG F 1 253 ? 19.963 -28.931 -36.646 1.00 32.66 256 ARG F O 1
ATOM 12032 N N . GLU F 1 254 ? 18.495 -30.398 -37.538 1.00 30.16 257 GLU F N 1
ATOM 12033 C CA . GLU F 1 254 ? 19.359 -31.556 -37.311 1.00 36.20 257 GLU F CA 1
ATOM 12034 C C . GLU F 1 254 ? 20.664 -31.431 -38.090 1.00 36.64 257 GLU F C 1
ATOM 12035 O O . GLU F 1 254 ? 21.752 -31.677 -37.555 1.00 39.36 257 GLU F O 1
ATOM 12041 N N . LYS F 1 255 ? 20.570 -31.052 -39.363 1.00 33.17 258 LYS F N 1
ATOM 12042 C CA . LYS F 1 255 ? 21.767 -30.931 -40.189 1.00 31.05 258 LYS F CA 1
ATOM 12043 C C . LYS F 1 255 ? 22.652 -29.785 -39.715 1.00 32.21 258 LYS F C 1
ATOM 12044 O O . LYS F 1 255 ? 23.886 -29.896 -39.734 1.00 31.73 258 LYS F O 1
ATOM 12050 N N . HIS F 1 256 ? 22.045 -28.677 -39.281 1.00 30.05 259 HIS F N 1
ATOM 12051 C CA . HIS F 1 256 ? 22.835 -27.574 -38.740 1.00 32.01 259 HIS F CA 1
ATOM 12052 C C . HIS F 1 256 ? 23.599 -28.003 -37.491 1.00 35.18 259 HIS F C 1
ATOM 12053 O O . HIS F 1 256 ? 24.780 -27.668 -37.331 1.00 31.81 259 HIS F O 1
ATOM 12060 N N . HIS F 1 257 ? 22.942 -28.745 -36.596 1.00 35.23 260 HIS F N 1
ATOM 12061 C CA . HIS F 1 257 ? 23.612 -29.239 -35.395 1.00 36.67 260 HIS F CA 1
ATOM 12062 C C . HIS F 1 257 ? 24.764 -30.178 -35.749 1.00 37.43 260 HIS F C 1
ATOM 12063 O O . HIS F 1 257 ? 25.883 -30.031 -35.238 1.00 33.73 260 HIS F O 1
ATOM 12070 N N . TYR F 1 258 ? 24.510 -31.146 -36.634 1.00 29.65 261 TYR F N 1
ATOM 12071 C CA . TYR F 1 258 ? 25.517 -32.157 -36.940 1.00 31.92 261 TYR F CA 1
ATOM 12072 C C . TYR F 1 258 ? 26.783 -31.521 -37.499 1.00 30.30 261 TYR F C 1
ATOM 12073 O O . TYR F 1 258 ? 27.896 -31.845 -37.073 1.00 32.02 261 TYR F O 1
ATOM 12082 N N . TRP F 1 259 ? 26.628 -30.601 -38.450 1.00 30.91 262 TRP F N 1
ATOM 12083 C CA . TRP F 1 259 ? 27.778 -30.069 -39.169 1.00 30.25 262 TRP F CA 1
ATOM 12084 C C . TRP F 1 259 ? 28.457 -28.939 -38.405 1.00 33.13 262 TRP F C 1
ATOM 12085 O O . TRP F 1 259 ? 29.689 -28.860 -38.381 1.00 28.78 262 TRP F O 1
ATOM 12096 N N . PHE F 1 260 ? 27.679 -28.068 -37.759 1.00 32.66 263 PHE F N 1
ATOM 12097 C CA . PHE F 1 260 ? 28.220 -26.852 -37.178 1.00 31.72 263 PHE F CA 1
ATOM 12098 C C . PHE F 1 260 ? 28.385 -26.911 -35.669 1.00 36.68 263 PHE F C 1
ATOM 12099 O O . PHE F 1 260 ? 29.018 -26.016 -35.104 1.00 35.02 263 PHE F O 1
ATOM 12107 N N . GLU F 1 261 ? 27.841 -27.929 -35.003 1.00 37.93 264 GLU F N 1
ATOM 12108 C CA . GLU F 1 261 ? 27.939 -28.018 -33.555 1.00 32.61 264 GLU F CA 1
ATOM 12109 C C . GLU F 1 261 ? 28.540 -29.330 -33.064 1.00 40.43 264 GLU F C 1
ATOM 12110 O O . GLU F 1 261 ? 28.616 -29.532 -31.847 1.00 37.91 264 GLU F O 1
ATOM 12116 N N . THR F 1 262 ? 28.950 -30.230 -33.965 1.00 37.41 265 THR F N 1
ATOM 12117 C CA . THR F 1 262 ? 29.773 -31.386 -33.627 1.00 31.50 265 THR F CA 1
ATOM 12118 C C . THR F 1 262 ? 30.912 -31.499 -34.630 1.00 34.63 265 THR F C 1
ATOM 12119 O O . THR F 1 262 ? 30.920 -30.851 -35.683 1.00 36.80 265 THR F O 1
ATOM 12123 N N . LYS F 1 263 ? 31.879 -32.351 -34.292 1.00 35.31 266 LYS F N 1
ATOM 12124 C CA . LYS F 1 263 ? 32.907 -32.795 -35.223 1.00 40.13 266 LYS F CA 1
ATOM 12125 C C . LYS F 1 263 ? 32.758 -34.284 -35.536 1.00 38.24 266 LYS F C 1
ATOM 12126 O O . LYS F 1 263 ? 33.750 -34.982 -35.756 1.00 38.35 266 LYS F O 1
ATOM 12132 N N . ASN F 1 264 ? 31.516 -34.782 -35.546 1.00 36.75 267 ASN F N 1
ATOM 12133 C CA . ASN F 1 264 ? 31.272 -36.206 -35.779 1.00 30.51 267 ASN F CA 1
ATOM 12134 C C . ASN F 1 264 ? 31.618 -36.619 -37.200 1.00 36.73 267 ASN F C 1
ATOM 12135 O O . ASN F 1 264 ? 31.742 -37.819 -37.475 1.00 34.29 267 ASN F O 1
ATOM 12140 N N . TRP F 1 265 ? 31.759 -35.648 -38.101 1.00 35.07 268 TRP F N 1
ATOM 12141 C CA . TRP F 1 265 ? 32.108 -35.857 -39.496 1.00 37.37 268 TRP F CA 1
ATOM 12142 C C . TRP F 1 265 ? 33.612 -35.856 -39.728 1.00 38.24 268 TRP F C 1
ATOM 12143 O O . TRP F 1 265 ? 34.048 -36.136 -40.850 1.00 36.87 268 TRP F O 1
ATOM 12154 N N . GLU F 1 266 ? 34.400 -35.550 -38.692 1.00 32.99 269 GLU F N 1
ATOM 12155 C CA . GLU F 1 266 ? 35.844 -35.386 -38.844 1.00 41.96 269 GLU F CA 1
ATOM 12156 C C . GLU F 1 266 ? 36.492 -36.619 -39.460 1.00 42.41 269 GLU F C 1
ATOM 12157 O O . GLU F 1 266 ? 37.384 -36.501 -40.310 1.00 42.82 269 GLU F O 1
ATOM 12163 N N . HIS F 1 267 ? 36.054 -37.811 -39.048 1.00 37.59 270 HIS F N 1
ATOM 12164 C CA . HIS F 1 267 ? 36.675 -39.046 -39.515 1.00 38.68 270 HIS F CA 1
ATOM 12165 C C . HIS F 1 267 ? 36.551 -39.223 -41.024 1.00 40.02 270 HIS F C 1
ATOM 12166 O O . HIS F 1 267 ? 37.348 -39.955 -41.619 1.00 42.49 270 HIS F O 1
ATOM 12173 N N . LEU F 1 268 ? 35.582 -38.556 -41.655 1.00 41.92 271 LEU F N 1
ATOM 12174 C CA . LEU F 1 268 ? 35.372 -38.674 -43.093 1.00 42.29 271 LEU F CA 1
ATOM 12175 C C . LEU F 1 268 ? 36.417 -37.934 -43.923 1.00 44.08 271 LEU F C 1
ATOM 12176 O O . LEU F 1 268 ? 36.484 -38.162 -45.136 1.00 44.73 271 LEU F O 1
ATOM 12181 N N . LEU F 1 269 ? 37.226 -37.061 -43.318 1.00 38.06 272 LEU F N 1
ATOM 12182 C CA . LEU F 1 269 ? 38.117 -36.201 -44.096 1.00 46.12 272 LEU F CA 1
ATOM 12183 C C . LEU F 1 269 ? 39.525 -36.764 -44.244 1.00 50.93 272 LEU F C 1
ATOM 12184 O O . LEU F 1 269 ? 39.879 -37.276 -45.309 1.00 58.92 272 LEU F O 1
#

Foldseek 3Di:
DCVVVVVLVCPFVLVVCVVVLEAEEEEEDDPQQWDQFPVRDIHHLLVVVQCVLSVVSRGHYHYDYDQLQCRLVCQVVPVGFKYSYQAFDDVVSCVFWDWAFFLDKWFKFKKFWCPVCPPDQDLVSQLAQPAEEEEEPPGVQQVCCCVSNVNYHYDYDSDPVVRVVCRQVVNGTMYMDIPPVRVVVCVVCVVTMDGNDDDGDDMTGTTMIGGPSHVPVSVSRNVVSVVCVVVCNSVVRCCVRRVDCPCVNRHD/DCVVVVVLVCPFVLVVCVVVLEAEEEEEDDPQQWDAFAVRHIDHLLVVVQCVLSVVSRGHYHYDYDQLQCRLVCQQVPVGFKYSYQAFDDPVSCVFWPWAFFLDKWFKFKKFWCPVCPPVQDLVSQQAQVAEEEEEPPGVQQVCCCVSNVNYHYHYDSDPVVRVVCRQVVNGTMYMDIPPVRVVVCVVCVVTMDGSDDDGDGMTGTTMIGGPSHVPVSVSRNVVSVVCVVVCNSVVSCCVRRVDCPCVVRHD/DCVLCVPPDPVVSLVCPFVLVVCVVVLEAEEEEEDDAQQWDQFPVRDIHHLLVVVQCVLSVVSRGHYHYDYDQLQCRLVCQVVPVGFKYSYQDFDDVVSCVFWPWAFFLDKWFKFKKFWCVVCPPQADLVSQQAQDAEEEEAPPGVQVVVCCVSNVNYHYDYDSDVVVVVVCRQVVVGGMYMDIPPVNVVSCVVCVVTMDGSYPDGDDMTGGTMIGGPSHVPVSVSRNVVSVVCVVVCNSVVRCCPRRVDCPCVNSHD/DVCVVVVVLVCPFVLVVCVVVLEAEEEEEDDAQQWDQFPVRDIHHLLVVVQCVLQVVSRGHYHYDYDQQQCRLVCQQVPVGFKYSYQAFDDVVSCVFWDWAFFLDKWFKFKKFWCPLQPPAADLVSQQADDAEEEEEPPGVQQVCCCVSNVNYHYDYDRDVVVVVVCRQVVVHGMYMGIPPVNVVVCVVCVVTMDGRYPDGDDMTGGTMIGGPSHVPVSVSRNVVSVVCVVVVNSVVSCCPRRVDCPCVNSHD/DVVVVVLVCPFVLVVCVVVLEAEEEEEDDPQQWDQFPVRDIDHLLVVVQCVLSVVSRGHYDYDYDQLQCRLVCQVVPVGFKYSYQAFDDPVSCVFWPWAFFLDKWFKFKKFWCPVCPPPQDLVSQLAQDAEEEEEPPGVQQVVCCVSNVNYHYDYDSDPVVRVVCRQVVNGTMYMGIPPVRVVVCVVCVVTMHGNDDDGDDMTGTTMIGGPSRVPVSVSRNVVSVVCVVVCNSVVSCCVRRVDCVCVNSHD/DCVVVVVLVCPFVLVVCVVVQEAEEEEEDDAQQWDAFPVRDIDHLLVVVQCVLSVVSRGHYHYDYDQLQCRLVCQVVPVGFKYSYQAFDDPVSCVFWPWAFFLDKWFKFKKFWCVVCPPPLDVVSQLAQDAEEEEEPPGCQQVCCCPSNVNYHYDYDSDPVVRVVCRQVVVGTMYMDIPPVRVVVCVVCVVTMDGSDDDHDDMTGGTMIGGPSRVPVSVSRNVVSVVCVVVCNSVVSCCPRRVDCPCVVRD